Protein AF-0000000076608587 (afdb_homodimer)

Organism: NCBI:txid889453

Sequence (1694 aa):
MKNNAKEYLVEFANSQDDWLKALIYGAIESNGAISSERKNEIFKCLQNSNVIEYSIPNVVDSDNETEIFLSKLIHKKGVNALSENQTIKFNDNVTILHGLNGAGKSGYFKIINEIVGGNQIKEILPNIYKDNPSEIDVEISYRECVNENKISWDGKTRSLEKLNKCKVFDASYLNGLLETRQNDTTLIQPLSLNIFTYLIDLVDKFKNQLITNSDKKRLQKPSIDLTNISERNQNVFLNHNLTESKKIEITKLFDFSNERAKDLDDLNKDLSILKQINIQDRIKLLSDNKNSIEKLKEWLTKNFTTLSDNITEAKKILEDKKEKQLASNKAKEQFEVLKNVPLSNSNEWKEFIIAGQSYSEILTGKESICPYCLQELQSDNSVKILKAYGSFLKDNSERELKKVLLNIQAKLKEIEALSFDYQFSEGTIQILKENTTEDKSIYEIVLDIIKYFKDVKSKIIELIKNEDSHSTISVLDISALTAELNFRVENLQSQIEKYSKEDTEKKEKIKLIEQKLSLLKENKSISLQKNNIEKWFELTSEETALKKKANKINTRQLSSLSKTANDDLLTETLKIKFNEELANIGYPNLDVRIENAGTKKGVSSTKLVLSRNNDIKAILSEGEQKAVALALFVAEVRMQKQTNPIILDDPVSSLDHKIAGKFAERLLNIDNQVVIFNHNRLFLDSFETSKPNHICKTIDTDCNKNHGKHIKVYEVIGQSKHSKGILRNYKGNYSKNHINEAKKLLKQVPFEDNTKVANLLRLCVECVIDEVIFNHQVPTRFSNKNSRIAWAELKNIKNDSVLVDSLERIHGRVSGGEMHNGTERNENPIDIDEFNRMITDIENIVNMKNNAKEYLVEFANSQDDWLKALIYGAIESNGAISSERKNEIFKCLQNSNVIEYSIPNVVDSDNETEIFLSKLIHKKGVNALSENQTIKFNDNVTILHGLNGAGKSGYFKIINEIVGGNQIKEILPNIYKDNPSEIDVEISYRECVNENKISWDGKTRSLEKLNKCKVFDASYLNGLLETRQNDTTLIQPLSLNIFTYLIDLVDKFKNQLITNSDKKRLQKPSIDLTNISERNQNVFLNHNLTESKKIEITKLFDFSNERAKDLDDLNKDLSILKQINIQDRIKLLSDNKNSIEKLKEWLTKNFTTLSDNITEAKKILEDKKEKQLASNKAKEQFEVLKNVPLSNSNEWKEFIIAGQSYSEILTGKESICPYCLQELQSDNSVKILKAYGSFLKDNSERELKKVLLNIQAKLKEIEALSFDYQFSEGTIQILKENTTEDKSIYEIVLDIIKYFKDVKSKIIELIKNEDSHSTISVLDISALTAELNFRVENLQSQIEKYSKEDTEKKEKIKLIEQKLSLLKENKSISLQKNNIEKWFELTSEETALKKKANKINTRQLSSLSKTANDDLLTETLKIKFNEELANIGYPNLDVRIENAGTKKGVSSTKLVLSRNNDIKAILSEGEQKAVALALFVAEVRMQKQTNPIILDDPVSSLDHKIAGKFAERLLNIDNQVVIFNHNRLFLDSFETSKPNHICKTIDTDCNKNHGKHIKVYEVIGQSKHSKGILRNYKGNYSKNHINEAKKLLKQVPFEDNTKVANLLRLCVECVIDEVIFNHQVPTRFSNKNSRIAWAELKNIKNDSVLVDSLERIHGRVSGGEMHNGTERNENPIDIDEFNRMITDIENIVN

Secondary structure (DSSP, 8-state):
--SSHHHHHHHHHTTS-HHHHHHHHHHHHHTS---HHHHHHHHHHHHHT-----PPP----TT----EEEEEEEEEE-STTBPSSEEEE--SSEEEEEE-TTSSHHHHHHHHHHHHT-SS-------TTSSSPPPPEEEEEEEETTEEEEEEE-SS--S-TTGGGSEEE-HHHHHHH-EE-TTS-EE--TTTTHHHHHHHHHHHHHHHHHHHHHHHHHHTPPPPP-TTS-HHHHHHHHHT---HHHHHHHHTTS---HHHHHHHHHHHHHHHHHHH--HHHHHHHHHHHHHHHHHHHHHHHHHHHHHHHHHHHHHHHHHHHHHHHHHHHTTTTS------STTTT-HHHHHHHHHHHHHHTTS-S-TTB-TTT--B---SHHHHTTTTTSGGG--SHHHHHHHHHHHHHHHHHHHHT--------HHHHHHHHTT--SSS-HHHHHHHHHHHHHHHHHHHHHHHHHT-SS---PPP--HHHHHHHHHHHHHHHHHHHHHHHHHHHHHHHHHHHHHHHHHHHHHHHHHHTHHHHHHHHHHHHHHHHHHHHHHH--SHHHHHHHHHHHHHHS-HHHHHHHHHHHHHHT-TT--EEEEEEEEETTEEEEEEEESSS--HHHHS-HHHHHHHHHHHHHHHHHH-SS---EEEESTTTT--HHHHHHHHHHHHHS-S-EEEEE--HHHHHHHHT-SS-EE-S-SSS-----SS-EEEEEEEE--BTTBB-EEEEGGGSSHHHHHHHHHHHHHSSS---HHHHHHHHHHHHHHHIIIIISTT---GGGS-TTS---HHHHHT----HHHHHHHHHHHHHHHHHTSS-SHHHHHS---HHHHHHHHHHHHHHH-/--SSHHHHHHHHHTTS-HHHHHHHHHHHHHTS---HHHHHHHHHHHHHT-----PPP----TT----EEEEEEEEEE-STTBPSSEEEE--SSEEEEEE-TTSSHHHHHHHHHHHHT-SS-------TTSSSPPPPEEEEEEEETTEEEEEEE-SS--S-TTGGG-EEE-HHHHHHHSEE-TTS-EE--TTTTHHHHHHHHHHHHHHHHHHHHHHHHHHTPPPPP-TTS-HHHHHHHHHT---HHHHHHHHTTS---HHHHHHHHHHHHHHHHHHH--HHHHHHHHHHHHHHHHHHHHHHHHHHHHHHHHHHHHHHHHHHHHHHHHHHHTTTT-------STTTT-HHHHHHHHHHHHHHTTS-S-TTB-TTT--B---SHHHHTTTTTSGGG--SHHHHHHHHHHHHHHHHHHHHT--------HHHHHHHHTT--SSS-HHHHHHHHHHHHHHHHHHHHHHHHHT-SS--------HHHHHHHHHHHHHHHHHHHHHHHHHHHHHHHHHHHHHHHHHHHHHHHHHHTHHHHHHHHHHHHHHHHHHHHHHH--SHHHHHHHHHHHHHHS-HHHHHHHHHHHHHHT-TT--EEEEEEEEETTEEEEEEEETTS--HHHHS-HHHHHHHHHHHHHHHHHH-SS---EEEESTTTT--HHHHHHHHHHHHHS-S-EEEEE--HHHHHHHHT-TT-EE-S-SSS-----SS-EEEEEEEE--BTTBB-EEEEGGGSSHHHHHHHHHHHHHSSS---HHHHHHHHHHHHHHHIIIIISTT---GGGS-TTS---HHHHHT----HHHHHHHHHHHHHHHHHTSS-SHHHHHS---HHHHHHHHHHHHHHH-

Radius of gyration: 71.69 Å; Cα contacts (8 Å, |Δi|>4): 2405; chains: 2; bounding box: 78×225×159 Å

InterPro domains:
  IPR027417 P-loop containing nucleoside triphosphate hydrolase [G3DSA:3.40.50.300] (72-352)
  IPR027417 P-loop containing nucleoside triphosphate hydrolase [G3DSA:3.40.50.300] (375-697)
  IPR027417 P-loop containing nucleoside triphosphate hydrolase [SSF52540] (71-685)

Structure (mmCIF, N/CA/C/O backbone):
data_AF-0000000076608587-model_v1
#
loop_
_entity.id
_entity.type
_entity.pdbx_description
1 polymer 'AAA domain-containing protein'
#
loop_
_atom_site.group_PDB
_atom_site.id
_atom_site.type_symbol
_atom_site.label_atom_id
_atom_site.label_alt_id
_atom_site.label_comp_id
_atom_site.label_asym_id
_atom_site.label_entity_id
_atom_site.label_seq_id
_atom_site.pdbx_PDB_ins_code
_atom_site.Cartn_x
_atom_site.Cartn_y
_atom_site.Cartn_z
_atom_site.occupancy
_atom_site.B_iso_or_equiv
_atom_site.auth_seq_id
_atom_site.auth_comp_id
_atom_site.auth_asym_id
_atom_site.auth_atom_id
_atom_site.pdbx_PDB_model_num
ATOM 1 N N . MET A 1 1 ? -30.656 -14.578 7.84 1 61.19 1 MET A N 1
ATOM 2 C CA . MET A 1 1 ? -29.219 -14.461 8.031 1 61.19 1 MET A CA 1
ATOM 3 C C . MET A 1 1 ? -28.5 -14.266 6.695 1 61.19 1 MET A C 1
ATOM 5 O O . MET A 1 1 ? -28.844 -14.922 5.707 1 61.19 1 MET A O 1
ATOM 9 N N . LYS A 1 2 ? -27.656 -13.234 6.586 1 78.38 2 LYS A N 1
ATOM 10 C CA . LYS A 1 2 ? -26.953 -12.898 5.352 1 78.38 2 LYS A CA 1
ATOM 11 C C . LYS A 1 2 ? -25.812 -13.867 5.09 1 78.38 2 LYS A C 1
ATOM 13 O O . LYS A 1 2 ? -25.266 -14.469 6.023 1 78.38 2 LYS A O 1
ATOM 18 N N . ASN A 1 3 ? -25.547 -14.086 3.832 1 76.38 3 ASN A N 1
ATOM 19 C CA . ASN A 1 3 ? -24.609 -15.141 3.459 1 76.38 3 ASN A CA 1
ATOM 20 C C . ASN A 1 3 ? -23.203 -14.586 3.225 1 76.38 3 ASN A C 1
ATOM 22 O O . ASN A 1 3 ? -22.25 -15.352 3.127 1 76.38 3 ASN A O 1
ATOM 26 N N . ASN A 1 4 ? -23.156 -13.211 3.131 1 83.31 4 ASN A N 1
ATOM 27 C CA . ASN A 1 4 ? -21.859 -12.625 2.822 1 83.31 4 ASN A CA 1
ATOM 28 C C . ASN A 1 4 ? -21.734 -11.219 3.41 1 83.31 4 ASN A C 1
ATOM 30 O O . ASN A 1 4 ? -22.734 -10.562 3.68 1 83.31 4 ASN A O 1
ATOM 34 N N . ALA A 1 5 ? -20.516 -10.82 3.695 1 85.94 5 ALA A N 1
ATOM 35 C CA . ALA A 1 5 ? -20.234 -9.508 4.27 1 85.94 5 ALA A CA 1
ATOM 36 C C . ALA A 1 5 ? -20.734 -8.391 3.354 1 85.94 5 ALA A C 1
ATOM 38 O O . ALA A 1 5 ? -21.109 -7.32 3.822 1 85.94 5 ALA A O 1
ATOM 39 N N . LYS A 1 6 ? -20.797 -8.633 2.064 1 87.94 6 LYS A N 1
ATOM 40 C CA . LYS A 1 6 ? -21.203 -7.641 1.078 1 87.94 6 LYS A CA 1
ATOM 41 C C . LYS A 1 6 ? -22.656 -7.227 1.282 1 87.94 6 LYS A C 1
ATOM 43 O O . LYS A 1 6 ? -23 -6.062 1.096 1 87.94 6 LYS A O 1
ATOM 48 N N . GLU A 1 7 ? -23.453 -8.211 1.75 1 87.88 7 GLU A N 1
ATOM 49 C CA . GLU A 1 7 ? -24.859 -7.914 1.986 1 87.88 7 GLU A CA 1
ATOM 50 C C . GLU A 1 7 ? -25.047 -6.988 3.186 1 87.88 7 GLU A C 1
ATOM 52 O O . GLU A 1 7 ? -25.859 -6.074 3.15 1 87.88 7 GLU A O 1
ATOM 57 N N . TYR A 1 8 ? -24.281 -7.227 4.172 1 89.31 8 TYR A N 1
ATOM 58 C CA . TYR A 1 8 ? -24.328 -6.367 5.352 1 89.31 8 TYR A CA 1
ATOM 59 C C . TYR A 1 8 ? -23.922 -4.941 5.004 1 89.31 8 TYR A C 1
ATOM 61 O O . TYR A 1 8 ? -24.547 -3.98 5.461 1 89.31 8 TYR A O 1
ATOM 69 N N . LEU A 1 9 ? -22.953 -4.859 4.172 1 91.38 9 LEU A N 1
ATOM 70 C CA . LEU A 1 9 ? -22.375 -3.562 3.824 1 91.38 9 LEU A CA 1
ATOM 71 C C . LEU A 1 9 ? -23.328 -2.77 2.936 1 91.38 9 LEU A C 1
ATOM 73 O O . LEU A 1 9 ? -23.469 -1.554 3.09 1 91.38 9 LEU A O 1
ATOM 77 N N . VAL A 1 10 ? -23.984 -3.422 2.02 1 90.81 10 VAL A N 1
ATOM 78 C CA . VAL A 1 10 ? -24.906 -2.738 1.121 1 90.81 10 VAL A CA 1
ATOM 79 C C . VAL A 1 10 ? -26.109 -2.221 1.911 1 90.81 10 VAL A C 1
ATOM 81 O O . VAL A 1 10 ? -26.578 -1.108 1.669 1 90.81 10 VAL A O 1
ATOM 84 N N . GLU A 1 11 ? -26.594 -3.023 2.879 1 89.44 11 GLU A N 1
ATOM 85 C CA . GLU A 1 11 ? -27.688 -2.582 3.732 1 89.44 11 GLU A CA 1
ATOM 86 C C . GLU A 1 11 ? -27.281 -1.389 4.59 1 89.44 11 GLU A C 1
ATOM 88 O O . GLU A 1 11 ? -28.062 -0.443 4.758 1 89.44 11 GLU A O 1
ATOM 93 N N . PHE A 1 12 ? -26.141 -1.429 5.023 1 92 12 PHE A N 1
ATOM 94 C CA . PHE A 1 12 ? -25.609 -0.35 5.848 1 92 12 PHE A CA 1
ATOM 95 C C . PHE A 1 12 ? -25.422 0.919 5.027 1 92 12 PHE A C 1
ATOM 97 O O . PHE A 1 12 ? -25.688 2.021 5.508 1 92 12 PHE A O 1
ATOM 104 N N . ALA A 1 13 ? -24.953 0.79 3.814 1 91.94 13 ALA A N 1
ATOM 105 C CA . ALA A 1 13 ? -24.641 1.92 2.943 1 91.94 13 ALA A CA 1
ATOM 106 C C . ALA A 1 13 ? -25.875 2.746 2.646 1 91.94 13 ALA A C 1
ATOM 108 O O . ALA A 1 13 ? -25.797 3.957 2.434 1 91.94 13 ALA A O 1
ATOM 109 N N . ASN A 1 14 ? -27.078 2.186 2.729 1 89.38 14 ASN A N 1
ATOM 110 C CA . ASN A 1 14 ? -28.312 2.854 2.361 1 89.38 14 ASN A CA 1
ATOM 111 C C . ASN A 1 14 ? -28.609 4.043 3.271 1 89.38 14 ASN A C 1
ATOM 113 O O . ASN A 1 14 ? -29.219 5.023 2.844 1 89.38 14 ASN A O 1
ATOM 117 N N . SER A 1 15 ? -28.156 4.035 4.469 1 88.69 15 SER A N 1
ATOM 118 C CA . SER A 1 15 ? -28.484 5.082 5.43 1 88.69 15 SER A CA 1
ATOM 119 C C . SER A 1 15 ? -27.297 6.02 5.645 1 88.69 15 SER A C 1
ATOM 121 O O . SER A 1 15 ? -27.344 6.906 6.496 1 88.69 15 SER A O 1
ATOM 123 N N . GLN A 1 16 ? -26.328 5.832 4.773 1 89.81 16 GLN A N 1
ATOM 124 C CA . GLN A 1 16 ? -25.109 6.609 5.02 1 89.81 16 GLN A CA 1
ATOM 125 C C . GLN A 1 16 ? -24.984 7.746 4.008 1 89.81 16 GLN A C 1
ATOM 127 O O . GLN A 1 16 ? -25.75 7.828 3.053 1 89.81 16 GLN A O 1
ATOM 132 N N . ASP A 1 17 ? -23.984 8.594 4.23 1 89 17 ASP A N 1
ATOM 133 C CA . ASP A 1 17 ? -23.688 9.703 3.334 1 89 17 ASP A CA 1
ATOM 134 C C . ASP A 1 17 ? -23.156 9.211 1.993 1 89 17 ASP A C 1
ATOM 136 O O . ASP A 1 17 ? -22.672 8.086 1.895 1 89 17 ASP A O 1
ATOM 140 N N . ASP A 1 18 ? -23.141 10.016 0.989 1 90 18 ASP A N 1
ATOM 141 C CA . ASP A 1 18 ? -22.797 9.648 -0.381 1 90 18 ASP A CA 1
ATOM 142 C C . ASP A 1 18 ? -21.328 9.234 -0.483 1 90 18 ASP A C 1
ATOM 144 O O . ASP A 1 18 ? -21 8.289 -1.207 1 90 18 ASP A O 1
ATOM 148 N N . TRP A 1 19 ? -20.516 9.945 0.203 1 92 19 TRP A N 1
ATOM 149 C CA . TRP A 1 19 ? -19.109 9.594 0.104 1 92 19 TRP A CA 1
ATOM 150 C C . TRP A 1 19 ? -18.844 8.211 0.689 1 92 19 TRP A C 1
ATOM 152 O O . TRP A 1 19 ? -18.047 7.438 0.146 1 92 19 TRP A O 1
ATOM 162 N N . LEU A 1 20 ? -19.484 7.906 1.723 1 92.81 20 LEU A N 1
ATOM 163 C CA . LEU A 1 20 ? -19.297 6.605 2.354 1 92.81 20 LEU A CA 1
ATOM 164 C C . LEU A 1 20 ? -19.953 5.5 1.523 1 92.81 20 LEU A C 1
ATOM 166 O O . LEU A 1 20 ? -19.422 4.383 1.457 1 92.81 20 LEU A O 1
ATOM 170 N N . LYS A 1 21 ? -21.062 5.809 0.859 1 93 21 LYS A N 1
ATOM 171 C CA . LYS A 1 21 ? -21.672 4.867 -0.079 1 93 21 LYS A CA 1
ATOM 172 C C . LYS A 1 21 ? -20.703 4.52 -1.208 1 93 21 LYS A C 1
ATOM 174 O O . LYS A 1 21 ? -20.5 3.342 -1.516 1 93 21 LYS A O 1
ATOM 179 N N . ALA A 1 22 ? -20.141 5.559 -1.717 1 93.19 22 ALA A N 1
ATOM 180 C CA . ALA A 1 22 ? -19.203 5.367 -2.816 1 93.19 22 ALA A CA 1
ATOM 181 C C . ALA A 1 22 ? -18 4.543 -2.371 1 93.19 22 ALA A C 1
ATOM 183 O O . ALA A 1 22 ? -17.5 3.709 -3.131 1 93.19 22 ALA A O 1
ATOM 184 N N . LEU A 1 23 ? -17.547 4.773 -1.173 1 93.75 23 LEU A N 1
ATOM 185 C CA . LEU A 1 23 ? -16.406 4.051 -0.639 1 93.75 23 LEU A CA 1
ATOM 186 C C . LEU A 1 23 ? -16.734 2.576 -0.436 1 93.75 23 LEU A C 1
ATOM 188 O O . LEU A 1 23 ? -15.945 1.7 -0.786 1 93.75 23 LEU A O 1
ATOM 192 N N . ILE A 1 24 ? -17.875 2.346 0.101 1 94.06 24 ILE A N 1
ATOM 193 C CA . ILE A 1 24 ? -18.312 0.979 0.377 1 94.06 24 ILE A CA 1
ATOM 194 C C . ILE A 1 24 ? -18.5 0.224 -0.936 1 94.06 24 ILE A C 1
ATOM 196 O O . ILE A 1 24 ? -18 -0.889 -1.1 1 94.06 24 ILE A O 1
ATOM 200 N N . TYR A 1 25 ? -19.188 0.827 -1.856 1 92.69 25 TYR A N 1
ATOM 201 C CA . TYR A 1 25 ? -19.438 0.191 -3.145 1 92.69 25 TYR A CA 1
ATOM 202 C C . TYR A 1 25 ? -18.125 -0.046 -3.896 1 92.69 25 TYR A C 1
ATOM 204 O O . TYR A 1 25 ? -17.953 -1.092 -4.523 1 92.69 25 TYR A O 1
ATOM 212 N N . GLY A 1 26 ? -17.266 0.892 -3.805 1 89.38 26 GLY A N 1
ATOM 213 C CA . GLY A 1 26 ? -15.961 0.713 -4.418 1 89.38 26 GLY A CA 1
ATOM 214 C C . GLY A 1 26 ? -15.164 -0.424 -3.803 1 89.38 26 GLY A C 1
ATOM 215 O O . GLY A 1 26 ? -14.484 -1.166 -4.516 1 89.38 26 GLY A O 1
ATOM 216 N N . ALA A 1 27 ? -15.227 -0.557 -2.527 1 89.88 27 ALA A N 1
ATOM 217 C CA . ALA A 1 27 ? -14.516 -1.625 -1.83 1 89.88 27 ALA A CA 1
ATOM 218 C C . ALA A 1 27 ? -15.086 -2.992 -2.193 1 89.88 27 ALA A C 1
ATOM 220 O O . ALA A 1 27 ? -14.344 -3.967 -2.332 1 89.88 27 ALA A O 1
ATOM 221 N N . ILE A 1 28 ? -16.359 -3.031 -2.373 1 88.44 28 ILE A N 1
ATOM 222 C CA . ILE A 1 28 ? -17.031 -4.277 -2.732 1 88.44 28 ILE A CA 1
ATOM 223 C C . ILE A 1 28 ? -16.641 -4.684 -4.148 1 88.44 28 ILE A C 1
ATOM 225 O O . ILE A 1 28 ? -16.281 -5.836 -4.391 1 88.44 28 ILE A O 1
ATOM 229 N N . GLU A 1 29 ? -16.641 -3.764 -5.023 1 85.19 29 GLU A N 1
ATOM 230 C CA . GLU A 1 29 ? -16.375 -4.043 -6.434 1 85.19 29 GLU A CA 1
ATOM 231 C C . GLU A 1 29 ? -14.898 -4.402 -6.656 1 85.19 29 GLU A C 1
ATOM 233 O O . GLU A 1 29 ? -14.578 -5.18 -7.555 1 85.19 29 GLU A O 1
ATOM 238 N N . SER A 1 30 ? -14.094 -3.902 -5.867 1 81.56 30 SER A N 1
ATOM 239 C CA . SER A 1 30 ? -12.664 -4.145 -6.031 1 81.56 30 SER A CA 1
ATOM 240 C C . SER A 1 30 ? -12.164 -5.191 -5.043 1 81.56 30 SER A C 1
ATOM 242 O O . SER A 1 30 ? -10.984 -5.562 -5.066 1 81.56 30 SER A O 1
ATOM 244 N N . ASN A 1 31 ? -13.047 -5.66 -4.234 1 80.12 31 ASN A N 1
ATOM 245 C CA . ASN A 1 31 ? -12.672 -6.594 -3.178 1 80.12 31 ASN A CA 1
ATOM 246 C C . ASN A 1 31 ? -11.547 -6.031 -2.312 1 80.12 31 ASN A C 1
ATOM 248 O O . ASN A 1 31 ? -10.547 -6.715 -2.061 1 80.12 31 ASN A O 1
ATOM 252 N N . GLY A 1 32 ? -11.688 -4.785 -2.006 1 76.19 32 GLY A N 1
ATOM 253 C CA . GLY A 1 32 ? -10.742 -4.156 -1.096 1 76.19 32 GLY A CA 1
ATOM 254 C C . GLY A 1 32 ? -9.5 -3.635 -1.79 1 76.19 32 GLY A C 1
ATOM 255 O O . GLY A 1 32 ? -8.398 -3.697 -1.238 1 76.19 32 GLY A O 1
ATOM 256 N N . ALA A 1 33 ? -9.484 -3.314 -2.99 1 79.25 33 ALA A N 1
ATOM 257 C CA . ALA A 1 33 ? -8.359 -2.764 -3.73 1 79.25 33 ALA A CA 1
ATOM 258 C C . ALA A 1 33 ? -8.789 -1.595 -4.609 1 79.25 33 ALA A C 1
ATOM 260 O O . ALA A 1 33 ? -8.609 -1.626 -5.828 1 79.25 33 ALA A O 1
ATOM 261 N N . ILE A 1 34 ? -9.203 -0.563 -3.893 1 87.12 34 ILE A N 1
ATOM 262 C CA . ILE A 1 34 ? -9.656 0.615 -4.625 1 87.12 34 ILE A CA 1
ATOM 263 C C . ILE A 1 34 ? -8.453 1.347 -5.219 1 87.12 34 ILE A C 1
ATOM 265 O O . ILE A 1 34 ? -7.41 1.455 -4.574 1 87.12 34 ILE A O 1
ATOM 269 N N . SER A 1 35 ? -8.57 1.793 -6.387 1 82.12 35 SER A N 1
ATOM 270 C CA . SER A 1 35 ? -7.504 2.535 -7.051 1 82.12 35 SER A CA 1
ATOM 271 C C . SER A 1 35 ? -7.238 3.865 -6.352 1 82.12 35 SER A C 1
ATOM 273 O O . SER A 1 35 ? -8.117 4.402 -5.676 1 82.12 35 SER A O 1
ATOM 275 N N . SER A 1 36 ? -6.043 4.375 -6.441 1 81.62 36 SER A N 1
ATOM 276 C CA . SER A 1 36 ? -5.664 5.633 -5.812 1 81.62 36 SER A CA 1
ATOM 277 C C . SER A 1 36 ? -6.461 6.801 -6.383 1 81.62 36 SER A C 1
ATOM 279 O O . SER A 1 36 ? -6.832 7.723 -5.652 1 81.62 36 SER A O 1
ATOM 281 N N . GLU A 1 37 ? -6.684 6.734 -7.605 1 81.88 37 GLU A N 1
ATOM 282 C CA . GLU A 1 37 ? -7.449 7.793 -8.25 1 81.88 37 GLU A CA 1
ATOM 283 C C . GLU A 1 37 ? -8.867 7.863 -7.699 1 81.88 37 GLU A C 1
ATOM 285 O O . GLU A 1 37 ? -9.375 8.945 -7.406 1 81.88 37 GLU A O 1
ATOM 290 N N . ARG A 1 38 ? -9.43 6.691 -7.57 1 88.75 38 ARG A N 1
ATOM 291 C CA . ARG A 1 38 ? -10.797 6.645 -7.055 1 88.75 38 ARG A CA 1
ATOM 292 C C . ARG A 1 38 ? -10.836 7.059 -5.586 1 88.75 38 ARG A C 1
ATOM 294 O O . ARG A 1 38 ? -11.781 7.719 -5.152 1 88.75 38 ARG A O 1
ATOM 301 N N . LYS A 1 39 ? -9.859 6.734 -4.895 1 91.5 39 LYS A N 1
ATOM 302 C CA . LYS A 1 39 ? -9.773 7.16 -3.498 1 91.5 39 LYS A CA 1
ATOM 303 C C . LYS A 1 39 ? -9.734 8.68 -3.389 1 91.5 39 LYS A C 1
ATOM 305 O O . LYS A 1 39 ? -10.422 9.266 -2.555 1 91.5 39 LYS A O 1
ATOM 310 N N . ASN A 1 40 ? -8.953 9.289 -4.211 1 90.56 40 ASN A N 1
ATOM 311 C CA . ASN A 1 40 ? -8.828 10.742 -4.211 1 90.56 40 ASN A CA 1
ATOM 312 C C . ASN A 1 40 ? -10.133 11.414 -4.613 1 90.56 40 ASN A C 1
ATOM 314 O O . ASN A 1 40 ? -10.484 12.469 -4.07 1 90.56 40 ASN A O 1
ATOM 318 N N . GLU A 1 41 ? -10.773 10.812 -5.5 1 92.06 41 GLU A N 1
ATOM 319 C CA . GLU A 1 41 ? -12.062 11.344 -5.93 1 92.06 41 GLU A CA 1
ATOM 320 C C . GLU A 1 41 ? -13.078 11.312 -4.789 1 92.06 41 GLU A C 1
ATOM 322 O O . GLU A 1 41 ? -13.812 12.281 -4.582 1 92.06 41 GLU A O 1
ATOM 327 N N . ILE A 1 42 ? -13.125 10.234 -4.141 1 94.25 42 ILE A N 1
ATOM 328 C CA . ILE A 1 42 ? -14.062 10.086 -3.037 1 94.25 42 ILE A CA 1
ATOM 329 C C . ILE A 1 42 ? -13.719 11.07 -1.925 1 94.25 42 ILE A C 1
ATOM 331 O O . ILE A 1 42 ? -14.609 11.672 -1.321 1 94.25 42 ILE A O 1
ATOM 335 N N . PHE A 1 43 ? -12.461 11.305 -1.695 1 94.19 43 PHE A N 1
ATOM 336 C CA . PHE A 1 43 ? -12.031 12.227 -0.655 1 94.19 43 PHE A CA 1
ATOM 337 C C . PHE A 1 43 ? -12.43 13.656 -1.011 1 94.19 43 PHE A C 1
ATOM 339 O O . PHE A 1 43 ? -12.852 14.43 -0.144 1 94.19 43 PHE A O 1
ATOM 346 N N . LYS A 1 44 ? -12.188 13.969 -2.227 1 92.12 44 LYS A N 1
ATOM 347 C CA . LYS A 1 44 ? -12.578 15.305 -2.678 1 92.12 44 LYS A CA 1
ATOM 348 C C . LYS A 1 44 ? -14.078 15.523 -2.502 1 92.12 44 LYS A C 1
ATOM 350 O O . LYS A 1 44 ? -14.508 16.641 -2.174 1 92.12 44 LYS A O 1
ATOM 355 N N . CYS A 1 45 ? -14.812 14.516 -2.717 1 92.31 45 CYS A N 1
ATOM 356 C CA . CYS A 1 45 ? -16.25 14.602 -2.516 1 92.31 45 CYS A CA 1
ATOM 357 C C . CYS A 1 45 ? -16.594 14.797 -1.042 1 92.31 45 CYS A C 1
ATOM 359 O O . CYS A 1 45 ? -17.484 15.57 -0.702 1 92.31 45 CYS A O 1
ATOM 361 N N . LEU A 1 46 ? -15.93 14.109 -0.189 1 92.56 46 LEU A N 1
ATOM 362 C CA . LEU A 1 46 ? -16.109 14.258 1.25 1 92.56 46 LEU A CA 1
ATOM 363 C C . LEU A 1 46 ? -15.75 15.664 1.703 1 92.56 46 LEU A C 1
ATOM 365 O O . LEU A 1 46 ? -16.484 16.281 2.488 1 92.56 46 LEU A O 1
ATOM 369 N N . GLN A 1 47 ? -14.656 16.109 1.123 1 91.94 47 GLN A N 1
ATOM 370 C CA . GLN A 1 47 ? -14.148 17.422 1.533 1 91.94 47 GLN A CA 1
ATOM 371 C C . GLN A 1 47 ? -15.047 18.547 1.03 1 91.94 47 GLN A C 1
ATOM 373 O O . GLN A 1 47 ? -15.344 19.484 1.771 1 91.94 47 GLN A O 1
ATOM 378 N N . ASN A 1 48 ? -15.484 18.484 -0.209 1 89.88 48 ASN A N 1
ATOM 379 C CA . ASN A 1 48 ? -16.219 19.578 -0.838 1 89.88 48 ASN A CA 1
ATOM 380 C C . ASN A 1 48 ? -17.719 19.312 -0.85 1 89.88 48 ASN A C 1
ATOM 382 O O . ASN A 1 48 ? -18.5 20.172 -1.237 1 89.88 48 ASN A O 1
ATOM 386 N N . SER A 1 49 ? -18.172 18.172 -0.356 1 83.06 49 SER A N 1
ATOM 387 C CA . SER A 1 49 ? -19.578 17.781 -0.332 1 83.06 49 SER A CA 1
ATOM 388 C C . SER A 1 49 ? -20.188 17.781 -1.736 1 83.06 49 SER A C 1
ATOM 390 O O . SER A 1 49 ? -21.281 18.281 -1.951 1 83.06 49 SER A O 1
ATOM 392 N N . ASN A 1 50 ? -19.312 17.406 -2.646 1 84.31 50 ASN A N 1
ATOM 393 C CA . ASN A 1 50 ? -19.781 17.266 -4.023 1 84.31 50 ASN A CA 1
ATOM 394 C C . ASN A 1 50 ? -20.484 15.93 -4.246 1 84.31 50 ASN A C 1
ATOM 396 O O . ASN A 1 50 ? -20.391 15.031 -3.408 1 84.31 50 ASN A O 1
ATOM 400 N N . VAL A 1 51 ? -21.25 15.992 -5.312 1 84.06 51 VAL A N 1
ATOM 401 C CA . VAL A 1 51 ? -21.953 14.766 -5.668 1 84.06 51 VAL A CA 1
ATOM 402 C C . VAL A 1 51 ? -21 13.805 -6.371 1 84.06 51 VAL A C 1
ATOM 404 O O . VAL A 1 51 ? -20.172 14.227 -7.184 1 84.06 51 VAL A O 1
ATOM 407 N N . ILE A 1 52 ? -20.984 12.594 -5.871 1 87.81 52 ILE A N 1
ATOM 408 C CA . ILE A 1 52 ? -20.125 11.586 -6.484 1 87.81 52 ILE A CA 1
ATOM 409 C C . ILE A 1 52 ? -20.984 10.5 -7.129 1 87.81 52 ILE A C 1
ATOM 411 O O . ILE A 1 52 ? -22.031 10.125 -6.59 1 87.81 52 ILE A O 1
ATOM 415 N N . GLU A 1 53 ? -20.547 10.172 -8.258 1 85.19 53 GLU A N 1
ATOM 416 C CA . GLU A 1 53 ? -21.219 9.078 -8.953 1 85.19 53 GLU A CA 1
ATOM 417 C C . GLU A 1 53 ? -20.75 7.723 -8.453 1 85.19 53 GLU A C 1
ATOM 419 O O . GLU A 1 53 ? -19.562 7.543 -8.156 1 85.19 53 GLU A O 1
ATOM 424 N N . TYR A 1 54 ? -21.703 6.922 -8.094 1 84.31 54 TYR A N 1
ATOM 425 C CA . TYR A 1 54 ? -21.359 5.555 -7.723 1 84.31 54 TYR A CA 1
ATOM 426 C C . TYR A 1 54 ? -22.359 4.562 -8.312 1 84.31 54 TYR A C 1
ATOM 428 O O . TYR A 1 54 ? -23.5 4.93 -8.617 1 84.31 54 TYR A O 1
ATOM 436 N N . SER A 1 55 ? -21.906 3.373 -8.625 1 82.06 55 SER A N 1
ATOM 437 C CA . SER A 1 55 ? -22.766 2.273 -9.047 1 82.06 55 SER A CA 1
ATOM 438 C C . SER A 1 55 ? -23.047 1.321 -7.895 1 82.06 55 SER A C 1
ATOM 440 O O . SER A 1 55 ? -22.141 0.94 -7.152 1 82.06 55 SER A O 1
ATOM 442 N N . ILE A 1 56 ? -24.312 1.063 -7.703 1 82.81 56 ILE A N 1
ATOM 443 C CA . ILE A 1 56 ? -24.719 0.158 -6.633 1 82.81 56 ILE A CA 1
ATOM 444 C C . ILE A 1 56 ? -24.406 -1.283 -7.031 1 82.81 56 ILE A C 1
ATOM 446 O O . ILE A 1 56 ? -24.891 -1.765 -8.062 1 82.81 56 ILE A O 1
ATOM 450 N N . PRO A 1 57 ? -23.547 -1.872 -6.215 1 83.88 57 PRO A N 1
ATOM 451 C CA . PRO A 1 57 ? -23.25 -3.27 -6.539 1 83.88 57 PRO A CA 1
ATOM 452 C C . PRO A 1 57 ? -24.453 -4.184 -6.359 1 83.88 57 PRO A C 1
ATOM 454 O O . PRO A 1 57 ? -25.25 -3.99 -5.434 1 83.88 57 PRO A O 1
ATOM 457 N N . ASN A 1 58 ? -24.656 -5.012 -7.312 1 79.06 58 ASN A N 1
ATOM 458 C CA . ASN A 1 58 ? -25.719 -6 -7.211 1 79.06 58 ASN A CA 1
ATOM 459 C C . ASN A 1 58 ? -25.281 -7.219 -6.402 1 79.06 58 ASN A C 1
ATOM 461 O O . ASN A 1 58 ? -24.469 -8.016 -6.863 1 79.06 58 ASN A O 1
ATOM 465 N N . VAL A 1 59 ? -25.688 -7.246 -5.172 1 77.31 59 VAL A N 1
ATOM 466 C CA . VAL A 1 59 ? -25.281 -8.336 -4.293 1 77.31 59 VAL A CA 1
ATOM 467 C C . VAL A 1 59 ? -26.406 -9.383 -4.215 1 77.31 59 VAL A C 1
ATOM 469 O O . VAL A 1 59 ? -27.578 -9.055 -4.414 1 77.31 59 VAL A O 1
ATOM 472 N N . VAL A 1 60 ? -26 -10.633 -4.027 1 65.06 60 VAL A N 1
ATOM 473 C CA . VAL A 1 60 ? -26.875 -11.797 -4.082 1 65.06 60 VAL A CA 1
ATOM 474 C C . VAL A 1 60 ? -28 -11.641 -3.062 1 65.06 60 VAL A C 1
ATOM 476 O O . VAL A 1 60 ? -27.781 -11.195 -1.936 1 65.06 60 VAL A O 1
ATOM 479 N N . ASP A 1 61 ? -29.297 -11.742 -3.604 1 58.47 61 ASP A N 1
ATOM 480 C CA . ASP A 1 61 ? -30.438 -11.805 -2.705 1 58.47 61 ASP A CA 1
ATOM 481 C C . ASP A 1 61 ? -30.641 -13.219 -2.17 1 58.47 61 ASP A C 1
ATOM 483 O O . ASP A 1 61 ? -31.078 -14.109 -2.904 1 58.47 61 ASP A O 1
ATOM 487 N N . SER A 1 62 ? -30.047 -13.547 -0.933 1 58.62 62 SER A N 1
ATOM 488 C CA . SER A 1 62 ? -30.016 -14.859 -0.302 1 58.62 62 SER A CA 1
ATOM 489 C C . SER A 1 62 ? -31.422 -15.469 -0.224 1 58.62 62 SER A C 1
ATOM 491 O O . SER A 1 62 ? -31.562 -16.688 -0.096 1 58.62 62 SER A O 1
ATOM 493 N N . ASP A 1 63 ? -32.5 -14.617 -0.343 1 55.81 63 ASP A N 1
ATOM 494 C CA . ASP A 1 63 ? -33.844 -15.141 -0.089 1 55.81 63 ASP A CA 1
ATOM 495 C C . ASP A 1 63 ? -34.406 -15.852 -1.322 1 55.81 63 ASP A C 1
ATOM 497 O O . ASP A 1 63 ? -35.438 -16.5 -1.254 1 55.81 63 ASP A O 1
ATOM 501 N N . ASN A 1 64 ? -33.781 -15.609 -2.449 1 59.06 64 ASN A N 1
ATOM 502 C CA . ASN A 1 64 ? -34.406 -16.219 -3.625 1 59.06 64 ASN A CA 1
ATOM 503 C C . ASN A 1 64 ? -33.906 -17.656 -3.818 1 59.06 64 ASN A C 1
ATOM 505 O O . ASN A 1 64 ? -32.688 -17.891 -3.941 1 59.06 64 ASN A O 1
ATOM 509 N N . GLU A 1 65 ? -34.781 -18.625 -3.531 1 63.06 65 GLU A N 1
ATOM 510 C CA . GLU A 1 65 ? -34.594 -20.047 -3.312 1 63.06 65 GLU A CA 1
ATOM 511 C C . GLU A 1 65 ? -34.406 -20.797 -4.633 1 63.06 65 GLU A C 1
ATOM 513 O O . GLU A 1 65 ? -34.281 -22.016 -4.652 1 63.06 65 GLU A O 1
ATOM 518 N N . THR A 1 66 ? -34.219 -20.078 -5.836 1 77.88 66 THR A N 1
ATOM 519 C CA . THR A 1 66 ? -34.219 -20.922 -7.023 1 77.88 66 THR A CA 1
ATOM 520 C C . THR A 1 66 ? -32.781 -21.172 -7.496 1 77.88 66 THR A C 1
ATOM 522 O O . THR A 1 66 ? -31.938 -20.281 -7.422 1 77.88 66 THR A O 1
ATOM 525 N N . GLU A 1 67 ? -32.531 -22.406 -7.883 1 86.88 67 GLU A N 1
ATOM 526 C CA . GLU A 1 67 ? -31.234 -22.812 -8.438 1 86.88 67 GLU A CA 1
ATOM 527 C C . GLU A 1 67 ? -31.125 -22.438 -9.906 1 86.88 67 GLU A C 1
ATOM 529 O O . GLU A 1 67 ? -32.125 -22.438 -10.641 1 86.88 67 GLU A O 1
ATOM 534 N N . ILE A 1 68 ? -30 -22.016 -10.32 1 90.31 68 ILE A N 1
ATOM 535 C CA . ILE A 1 68 ? -29.797 -21.641 -11.719 1 90.31 68 ILE A CA 1
ATOM 536 C C . ILE A 1 68 ? -28.703 -22.516 -12.336 1 90.31 68 ILE A C 1
ATOM 538 O O . ILE A 1 68 ? -27.875 -23.078 -11.617 1 90.31 68 ILE A O 1
ATOM 542 N N . PHE A 1 69 ? -28.703 -22.703 -13.672 1 94.5 69 PHE A N 1
ATOM 543 C CA . PHE A 1 69 ? -27.703 -23.406 -14.453 1 94.5 69 PHE A CA 1
ATOM 544 C C . PHE A 1 69 ? -27.297 -22.594 -15.68 1 94.5 69 PHE A C 1
ATOM 546 O O . PHE A 1 69 ? -28.156 -22.031 -16.359 1 94.5 69 PHE A O 1
ATOM 553 N N . LEU A 1 70 ? -26.094 -22.422 -15.883 1 95.94 70 LEU A N 1
ATOM 554 C CA . LEU A 1 70 ? -25.641 -21.781 -17.109 1 95.94 70 LEU A CA 1
ATOM 555 C C . LEU A 1 70 ? -25.828 -22.719 -18.312 1 95.94 70 LEU A C 1
ATOM 557 O O . LEU A 1 70 ? -25.5 -23.906 -18.234 1 95.94 70 LEU A O 1
ATOM 561 N N . SER A 1 71 ? -26.359 -22.203 -19.359 1 95.31 71 SER A N 1
ATOM 562 C CA . SER A 1 71 ? -26.656 -23.047 -20.516 1 95.31 71 SER A CA 1
ATOM 563 C C . SER A 1 71 ? -25.688 -22.781 -21.672 1 95.31 71 SER A C 1
ATOM 565 O O . SER A 1 71 ? -25.094 -23.703 -22.219 1 95.31 71 SER A O 1
ATOM 567 N N . LYS A 1 72 ? -25.641 -21.5 -21.984 1 95.75 72 LYS A N 1
ATOM 568 C CA . LYS A 1 72 ? -24.875 -21.172 -23.188 1 95.75 72 LYS A CA 1
ATOM 569 C C . LYS A 1 72 ? -24.312 -19.75 -23.094 1 95.75 72 LYS A C 1
ATOM 571 O O . LYS A 1 72 ? -24.953 -18.859 -22.547 1 95.75 72 LYS A O 1
ATOM 576 N N . LEU A 1 73 ? -23.062 -19.578 -23.578 1 97.31 73 LEU A N 1
ATOM 577 C CA . LEU A 1 73 ? -22.438 -18.266 -23.719 1 97.31 73 LEU A CA 1
ATOM 578 C C . LEU A 1 73 ? -21.969 -18.047 -25.156 1 97.31 73 LEU A C 1
ATOM 580 O O . LEU A 1 73 ? -21.203 -18.859 -25.688 1 97.31 73 LEU A O 1
ATOM 584 N N . ILE A 1 74 ? -22.438 -17.016 -25.812 1 96.88 74 ILE A N 1
ATOM 585 C CA . ILE A 1 74 ? -22.062 -16.688 -27.188 1 96.88 74 ILE A CA 1
ATOM 586 C C . ILE A 1 74 ? -21.312 -15.367 -27.203 1 96.88 74 ILE A C 1
ATOM 588 O O . ILE A 1 74 ? -21.859 -14.32 -26.875 1 96.88 74 ILE A O 1
ATOM 592 N N . HIS A 1 75 ? -20.078 -15.469 -27.531 1 96.31 75 HIS A N 1
ATOM 593 C CA . HIS A 1 75 ? -19.312 -14.258 -27.781 1 96.31 75 HIS A CA 1
ATOM 594 C C . HIS A 1 75 ? -19.406 -13.836 -29.25 1 96.31 75 HIS A C 1
ATOM 596 O O . HIS A 1 75 ? -18.75 -14.422 -30.109 1 96.31 75 HIS A O 1
ATOM 602 N N . LYS A 1 76 ? -20.125 -12.852 -29.484 1 95 76 LYS A N 1
ATOM 603 C CA . LYS A 1 76 ? -20.281 -12.359 -30.844 1 95 76 LYS A CA 1
ATOM 604 C C . LYS A 1 76 ? -19.078 -11.508 -31.266 1 95 76 LYS A C 1
ATOM 606 O O . LYS A 1 76 ? -18.453 -11.773 -32.281 1 95 76 LYS A O 1
ATOM 611 N N . LYS A 1 77 ? -18.812 -10.453 -30.453 1 92.69 77 LYS A N 1
ATOM 612 C CA . LYS A 1 77 ? -17.656 -9.617 -30.766 1 92.69 77 LYS A CA 1
ATOM 613 C C . LYS A 1 77 ? -17.312 -8.695 -29.594 1 92.69 77 LYS A C 1
ATOM 615 O O . LYS A 1 77 ? -18.109 -8.562 -28.656 1 92.69 77 LYS A O 1
ATOM 620 N N . GLY A 1 78 ? -16.062 -8.258 -29.641 1 92.88 78 GLY A N 1
ATOM 621 C CA . GLY A 1 78 ? -15.766 -7.051 -28.875 1 92.88 78 GLY A CA 1
ATOM 622 C C . GLY A 1 78 ? -14.93 -7.312 -27.641 1 92.88 78 GLY A C 1
ATOM 623 O O . GLY A 1 78 ? -14.508 -6.375 -26.953 1 92.88 78 GLY A O 1
ATOM 624 N N . VAL A 1 79 ? -14.656 -8.547 -27.234 1 93.19 79 VAL A N 1
ATOM 625 C CA . VAL A 1 79 ? -13.945 -8.797 -25.984 1 93.19 79 VAL A CA 1
ATOM 626 C C . VAL A 1 79 ? -12.5 -9.18 -26.281 1 93.19 79 VAL A C 1
ATOM 628 O O . VAL A 1 79 ? -12.234 -10.242 -26.859 1 93.19 79 VAL A O 1
ATOM 631 N N . ASN A 1 80 ? -11.578 -8.344 -25.812 1 90.5 80 ASN A N 1
ATOM 632 C CA . ASN A 1 80 ? -10.148 -8.586 -25.969 1 90.5 80 ASN A CA 1
ATOM 633 C C . ASN A 1 80 ? -9.812 -9.031 -27.391 1 90.5 80 ASN A C 1
ATOM 635 O O . ASN A 1 80 ? -10.258 -8.414 -28.359 1 90.5 80 ASN A O 1
ATOM 639 N N . ALA A 1 81 ? -8.93 -10.008 -27.531 1 87.19 81 ALA A N 1
ATOM 640 C CA . ALA A 1 81 ? -8.539 -10.508 -28.844 1 87.19 81 ALA A CA 1
ATOM 641 C C . ALA A 1 81 ? -9.281 -11.797 -29.188 1 87.19 81 ALA A C 1
ATOM 643 O O . ALA A 1 81 ? -8.836 -12.578 -30.031 1 87.19 81 ALA A O 1
ATOM 644 N N . LEU A 1 82 ? -10.445 -12.039 -28.484 1 92.88 82 LEU A N 1
ATOM 645 C CA . LEU A 1 82 ? -11.234 -13.242 -28.75 1 92.88 82 LEU A CA 1
ATOM 646 C C . LEU A 1 82 ? -11.781 -13.242 -30.172 1 92.88 82 LEU A C 1
ATOM 648 O O . LEU A 1 82 ? -12.203 -12.195 -30.672 1 92.88 82 LEU A O 1
ATOM 652 N N . SER A 1 83 ? -11.703 -14.383 -30.766 1 91.12 83 SER A N 1
ATOM 653 C CA . SER A 1 83 ? -12.305 -14.523 -32.094 1 91.12 83 SER A CA 1
ATOM 654 C C . SER A 1 83 ? -13.82 -14.336 -32.031 1 91.12 83 SER A C 1
ATOM 656 O O . SER A 1 83 ? -14.445 -14.641 -31 1 91.12 83 SER A O 1
ATOM 658 N N . GLU A 1 84 ? -14.375 -13.922 -33.125 1 91.12 84 GLU A N 1
ATOM 659 C CA . GLU A 1 84 ? -15.797 -13.586 -33.188 1 91.12 84 GLU A CA 1
ATOM 660 C C . GLU A 1 84 ? -16.656 -14.836 -33.344 1 91.12 84 GLU A C 1
ATOM 662 O O . GLU A 1 84 ? -16.188 -15.859 -33.844 1 91.12 84 GLU A O 1
ATOM 667 N N . ASN A 1 85 ? -17.859 -14.781 -32.781 1 93.31 85 ASN A N 1
ATOM 668 C CA . ASN A 1 85 ? -18.922 -15.766 -32.938 1 93.31 85 ASN A CA 1
ATOM 669 C C . ASN A 1 85 ? -18.516 -17.141 -32.438 1 93.31 85 ASN A C 1
ATOM 671 O O . ASN A 1 85 ? -18.625 -18.141 -33.125 1 93.31 85 ASN A O 1
ATOM 675 N N . GLN A 1 86 ? -17.938 -17.125 -31.234 1 93.62 86 GLN A N 1
ATOM 676 C CA . GLN A 1 86 ? -17.609 -18.344 -30.531 1 93.62 86 GLN A CA 1
ATOM 677 C C . GLN A 1 86 ? -18.688 -18.688 -29.5 1 93.62 86 GLN A C 1
ATOM 679 O O . GLN A 1 86 ? -19.234 -17.797 -28.859 1 93.62 86 GLN A O 1
ATOM 684 N N . THR A 1 87 ? -19.031 -19.922 -29.375 1 95.56 87 THR A N 1
ATOM 685 C CA . THR A 1 87 ? -20.125 -20.344 -28.5 1 95.56 87 THR A CA 1
ATOM 686 C C . THR A 1 87 ? -19.641 -21.391 -27.516 1 95.56 87 THR A C 1
ATOM 688 O O . THR A 1 87 ? -18.969 -22.359 -27.891 1 95.56 87 THR A O 1
ATOM 691 N N . ILE A 1 88 ? -19.891 -21.234 -26.281 1 96.38 88 ILE A N 1
ATOM 692 C CA . ILE A 1 88 ? -19.672 -22.234 -25.234 1 96.38 88 ILE A CA 1
ATOM 693 C C . ILE A 1 88 ? -21.016 -22.797 -24.766 1 96.38 88 ILE A C 1
ATOM 695 O O . ILE A 1 88 ? -21.875 -22.062 -24.281 1 96.38 88 ILE A O 1
ATOM 699 N N . LYS A 1 89 ? -21.281 -24.031 -24.969 1 95.69 89 LYS A N 1
ATOM 700 C CA . LYS A 1 89 ? -22.422 -24.734 -24.391 1 95.69 89 LYS A CA 1
ATOM 701 C C . LYS A 1 89 ? -22.047 -25.438 -23.094 1 95.69 89 LYS A C 1
ATOM 703 O O . LYS A 1 89 ? -21.328 -26.438 -23.109 1 95.69 89 LYS A O 1
ATOM 708 N N . PHE A 1 90 ? -22.562 -24.938 -22.031 1 95.75 90 PHE A N 1
ATOM 709 C CA . PHE A 1 90 ? -22.188 -25.469 -20.719 1 95.75 90 PHE A CA 1
ATOM 710 C C . PHE A 1 90 ? -22.906 -26.781 -20.453 1 95.75 90 PHE A C 1
ATOM 712 O O . PHE A 1 90 ? -24.062 -26.969 -20.859 1 95.75 90 PHE A O 1
ATOM 719 N N . ASN A 1 91 ? -22.188 -27.641 -19.766 1 93.56 91 ASN A N 1
ATOM 720 C CA . ASN A 1 91 ? -22.797 -28.859 -19.25 1 93.56 91 ASN A CA 1
ATOM 721 C C . ASN A 1 91 ? -23.375 -28.656 -17.859 1 93.56 91 ASN A C 1
ATOM 723 O O . ASN A 1 91 ? -22.922 -27.781 -17.109 1 93.56 91 ASN A O 1
ATOM 727 N N . ASP A 1 92 ? -24.359 -29.453 -17.5 1 91.81 92 ASP A N 1
ATOM 728 C CA . ASP A 1 92 ? -25 -29.297 -16.203 1 91.81 92 ASP A CA 1
ATOM 729 C C . ASP A 1 92 ? -24.062 -29.75 -15.078 1 91.81 92 ASP A C 1
ATOM 731 O O . ASP A 1 92 ? -24.25 -29.375 -13.922 1 91.81 92 ASP A O 1
ATOM 735 N N . ASN A 1 93 ? -23.094 -30.578 -15.438 1 94.69 93 ASN A N 1
ATOM 736 C CA . ASN A 1 93 ? -22.156 -31.062 -14.438 1 94.69 93 ASN A CA 1
ATOM 737 C C . ASN A 1 93 ? -20.844 -30.266 -14.477 1 94.69 93 ASN A C 1
ATOM 739 O O . ASN A 1 93 ? -20.672 -29.312 -13.711 1 94.69 93 ASN A O 1
ATOM 743 N N . VAL A 1 94 ? -19.984 -30.547 -15.461 1 96.19 94 VAL A N 1
ATOM 744 C CA . VAL A 1 94 ? -18.688 -29.906 -15.484 1 96.19 94 VAL A CA 1
ATOM 745 C C . VAL A 1 94 ? -18.344 -29.484 -16.906 1 96.19 94 VAL A C 1
ATOM 747 O O . VAL A 1 94 ? -18.547 -30.234 -17.859 1 96.19 94 VAL A O 1
ATOM 750 N N . THR A 1 95 ? -17.953 -28.25 -17.125 1 97.25 95 THR A N 1
ATOM 751 C CA . THR A 1 95 ? -17.391 -27.734 -18.375 1 97.25 95 THR A CA 1
ATOM 752 C C . THR A 1 95 ? -15.969 -27.219 -18.141 1 97.25 95 THR A C 1
ATOM 754 O O . THR A 1 95 ? -15.742 -26.391 -17.266 1 97.25 95 THR A O 1
ATOM 757 N N . ILE A 1 96 ? -15.008 -27.719 -18.891 1 97 96 ILE A N 1
ATOM 758 C CA . ILE A 1 96 ? -13.617 -27.297 -18.75 1 97 96 ILE A CA 1
ATOM 759 C C . ILE A 1 96 ? -13.148 -26.625 -20.047 1 97 96 ILE A C 1
ATOM 761 O O . ILE A 1 96 ? -13.32 -27.172 -21.141 1 97 96 ILE A O 1
ATOM 765 N N . LEU A 1 97 ? -12.758 -25.406 -19.953 1 96.56 97 LEU A N 1
ATOM 766 C CA . LEU A 1 97 ? -12.055 -24.719 -21.031 1 96.56 97 LEU A CA 1
ATOM 767 C C . LEU A 1 97 ? -10.547 -24.812 -20.844 1 96.56 97 LEU A C 1
ATOM 769 O O . LEU A 1 97 ? -9.969 -24.062 -20.062 1 96.56 97 LEU A O 1
ATOM 773 N N . HIS A 1 98 ? -9.922 -25.719 -21.609 1 93.06 98 HIS A N 1
ATOM 774 C CA . HIS A 1 98 ? -8.492 -25.984 -21.516 1 93.06 98 HIS A CA 1
ATOM 775 C C . HIS A 1 98 ? -7.723 -25.297 -22.641 1 93.06 98 HIS A C 1
ATOM 777 O O . HIS A 1 98 ? -8.109 -25.391 -23.797 1 93.06 98 HIS A O 1
ATOM 783 N N . GLY A 1 99 ? -6.73 -24.547 -22.266 1 89.19 99 GLY A N 1
ATOM 784 C CA . GLY A 1 99 ? -5.883 -23.875 -23.25 1 89.19 99 GLY A CA 1
ATOM 785 C C . GLY A 1 99 ? -4.559 -23.422 -22.656 1 89.19 99 GLY A C 1
ATOM 786 O O . GLY A 1 99 ? -4.434 -23.25 -21.453 1 89.19 99 GLY A O 1
ATOM 787 N N . LEU A 1 100 ? -3.619 -23.312 -23.547 1 86.62 100 LEU A N 1
ATOM 788 C CA . LEU A 1 100 ? -2.285 -22.875 -23.141 1 86.62 100 LEU A CA 1
ATOM 789 C C . LEU A 1 100 ? -2.283 -21.406 -22.766 1 86.62 100 LEU A C 1
ATOM 791 O O . LEU A 1 100 ? -3.299 -20.719 -22.922 1 86.62 100 LEU A O 1
ATOM 795 N N . ASN A 1 101 ? -1.151 -20.984 -22.219 1 87 101 ASN A N 1
ATOM 796 C CA . ASN A 1 101 ? -1.021 -19.578 -21.859 1 87 101 ASN A CA 1
ATOM 797 C C . ASN A 1 101 ? -1.155 -18.672 -23.094 1 87 101 ASN A C 1
ATOM 799 O O . ASN A 1 101 ? -0.555 -18.953 -24.141 1 87 101 ASN A O 1
ATOM 803 N N . GLY A 1 102 ? -2.014 -17.672 -23.016 1 84 102 GLY A N 1
ATOM 804 C CA . GLY A 1 102 ? -2.176 -16.734 -24.094 1 84 102 GLY A CA 1
ATOM 805 C C . GLY A 1 102 ? -3.188 -17.172 -25.141 1 84 102 GLY A C 1
ATOM 806 O O . GLY A 1 102 ? -3.371 -16.516 -26.156 1 84 102 GLY A O 1
ATOM 807 N N . ALA A 1 103 ? -3.902 -18.219 -24.844 1 86.75 103 ALA A N 1
ATOM 808 C CA . ALA A 1 103 ? -4.832 -18.781 -25.812 1 86.75 103 ALA A CA 1
ATOM 809 C C . ALA A 1 103 ? -6.129 -17.984 -25.875 1 86.75 103 ALA A C 1
ATOM 811 O O . ALA A 1 103 ? -6.875 -18.047 -26.844 1 86.75 103 ALA A O 1
ATOM 812 N N . GLY A 1 104 ? -6.438 -17.266 -24.812 1 90.06 104 GLY A N 1
ATOM 813 C CA . GLY A 1 104 ? -7.637 -16.438 -24.781 1 90.06 104 GLY A CA 1
ATOM 814 C C . GLY A 1 104 ? -8.609 -16.828 -23.688 1 90.06 104 GLY A C 1
ATOM 815 O O . GLY A 1 104 ? -9.711 -16.281 -23.609 1 90.06 104 GLY A O 1
ATOM 816 N N . LYS A 1 105 ? -8.273 -17.781 -22.812 1 92.81 105 LYS A N 1
ATOM 817 C CA . LYS A 1 105 ? -9.125 -18.25 -21.734 1 92.81 105 LYS A CA 1
ATOM 818 C C . LYS A 1 105 ? -9.562 -17.094 -20.828 1 92.81 105 LYS A C 1
ATOM 820 O O . LYS A 1 105 ? -10.719 -17.047 -20.406 1 92.81 105 LYS A O 1
ATOM 825 N N . SER A 1 106 ? -8.68 -16.188 -20.641 1 91.19 106 SER A N 1
ATOM 826 C CA . SER A 1 106 ? -8.945 -15.094 -19.719 1 91.19 106 SER A CA 1
ATOM 827 C C . SER A 1 106 ? -10.062 -14.195 -20.234 1 91.19 106 SER A C 1
ATOM 829 O O . SER A 1 106 ? -10.828 -13.633 -19.438 1 91.19 106 SER A O 1
ATOM 831 N N . GLY A 1 107 ? -10.156 -14.039 -21.484 1 93.06 107 GLY A N 1
ATOM 832 C CA . GLY A 1 107 ? -11.242 -13.25 -22.047 1 93.06 107 GLY A CA 1
ATOM 833 C C . GLY A 1 107 ? -12.609 -13.797 -21.688 1 93.06 107 GLY A C 1
ATOM 834 O O . GLY A 1 107 ? -13.5 -13.047 -21.297 1 93.06 107 GLY A O 1
ATOM 835 N N . TYR A 1 108 ? -12.766 -15.086 -21.844 1 95.94 108 TYR A N 1
ATOM 836 C CA . TYR A 1 108 ? -14.031 -15.727 -21.5 1 95.94 108 TYR A CA 1
ATOM 837 C C . TYR A 1 108 ? -14.305 -15.617 -20 1 95.94 108 TYR A C 1
ATOM 839 O O . TYR A 1 108 ? -15.445 -15.391 -19.594 1 95.94 108 TYR A O 1
ATOM 847 N N . PHE A 1 109 ? -13.297 -15.781 -19.25 1 95.06 109 PHE A N 1
ATOM 848 C CA . PHE A 1 109 ? -13.453 -15.672 -17.797 1 95.06 109 PHE A CA 1
ATOM 849 C C . PHE A 1 109 ? -13.914 -14.273 -17.406 1 95.06 109 PHE A C 1
ATOM 851 O O . PHE A 1 109 ? -14.797 -14.117 -16.562 1 95.06 109 PHE A O 1
ATOM 858 N N . LYS A 1 110 ? -13.25 -13.266 -18 1 94 110 LYS A N 1
ATOM 859 C CA . LYS A 1 110 ? -13.617 -11.891 -17.688 1 94 110 LYS A CA 1
ATOM 860 C C . LYS A 1 110 ? -15.094 -11.625 -17.969 1 94 110 LYS A C 1
ATOM 862 O O . LYS A 1 110 ? -15.766 -10.938 -17.188 1 94 110 LYS A O 1
ATOM 867 N N . ILE A 1 111 ? -15.578 -12.18 -19.031 1 96 111 ILE A N 1
ATOM 868 C CA . ILE A 1 111 ? -16.984 -12.031 -19.391 1 96 111 ILE A CA 1
ATOM 869 C C . ILE A 1 111 ? -17.859 -12.602 -18.281 1 96 111 ILE A C 1
ATOM 871 O O . ILE A 1 111 ? -18.734 -11.906 -17.766 1 96 111 ILE A O 1
ATOM 875 N N . ILE A 1 112 ? -17.562 -13.812 -17.922 1 96.38 112 ILE A N 1
ATOM 876 C CA . ILE A 1 112 ? -18.391 -14.5 -16.938 1 96.38 112 ILE A CA 1
ATOM 877 C C . ILE A 1 112 ? -18.234 -13.82 -15.57 1 96.38 112 ILE A C 1
ATOM 879 O O . ILE A 1 112 ? -19.219 -13.641 -14.852 1 96.38 112 ILE A O 1
ATOM 883 N N . ASN A 1 113 ? -17.016 -13.469 -15.25 1 94.31 113 ASN A N 1
ATOM 884 C CA . ASN A 1 113 ? -16.75 -12.797 -13.977 1 94.31 113 ASN A CA 1
ATOM 885 C C . ASN A 1 113 ? -17.594 -11.539 -13.82 1 94.31 113 ASN A C 1
ATOM 887 O O . ASN A 1 113 ? -18.156 -11.297 -12.758 1 94.31 113 ASN A O 1
ATOM 891 N N . GLU A 1 114 ? -17.641 -10.719 -14.836 1 93.5 114 GLU A N 1
ATOM 892 C CA . GLU A 1 114 ? -18.391 -9.469 -14.773 1 93.5 114 GLU A CA 1
ATOM 893 C C . GLU A 1 114 ? -19.891 -9.719 -14.766 1 93.5 114 GLU A C 1
ATOM 895 O O . GLU A 1 114 ? -20.641 -9.016 -14.078 1 93.5 114 GLU A O 1
ATOM 900 N N . ILE A 1 115 ? -20.312 -10.703 -15.492 1 94.31 115 ILE A N 1
ATOM 901 C CA . ILE A 1 115 ? -21.734 -11.016 -15.594 1 94.31 115 ILE A CA 1
ATOM 902 C C . ILE A 1 115 ? -22.234 -11.531 -14.258 1 94.31 115 ILE A C 1
ATOM 904 O O . ILE A 1 115 ? -23.312 -11.133 -13.797 1 94.31 115 ILE A O 1
ATOM 908 N N . VAL A 1 116 ? -21.453 -12.398 -13.602 1 92.62 116 VAL A N 1
ATOM 909 C CA . VAL A 1 116 ? -21.906 -13.039 -12.367 1 92.62 116 VAL A CA 1
ATOM 910 C C . VAL A 1 116 ? -21.516 -12.188 -11.164 1 92.62 116 VAL A C 1
ATOM 912 O O . VAL A 1 116 ? -22.031 -12.391 -10.062 1 92.62 116 VAL A O 1
ATOM 915 N N . GLY A 1 117 ? -20.641 -11.258 -11.375 1 88.69 117 GLY A N 1
ATOM 916 C CA . GLY A 1 117 ? -20.188 -10.438 -10.266 1 88.69 117 GLY A CA 1
ATOM 917 C C . GLY A 1 117 ? -19.125 -11.109 -9.43 1 88.69 117 GLY A C 1
ATOM 918 O O . GLY A 1 117 ? -19.297 -11.305 -8.227 1 88.69 117 GLY A O 1
ATOM 919 N N . GLY A 1 118 ? -18.094 -11.367 -10.023 1 86.88 118 GLY A N 1
ATOM 920 C CA . GLY A 1 118 ? -16.969 -11.984 -9.336 1 86.88 118 GLY A CA 1
ATOM 921 C C . GLY A 1 118 ? -16.406 -11.133 -8.219 1 86.88 118 GLY A C 1
ATOM 922 O O . GLY A 1 118 ? -17.016 -10.141 -7.824 1 86.88 118 GLY A O 1
ATOM 923 N N . ASN A 1 119 ? -15.336 -11.531 -7.641 1 81.38 119 ASN A N 1
ATOM 924 C CA . ASN A 1 119 ? -14.75 -10.898 -6.465 1 81.38 119 ASN A CA 1
ATOM 925 C C . ASN A 1 119 ? -14.227 -9.5 -6.777 1 81.38 119 ASN A C 1
ATOM 927 O O . ASN A 1 119 ? -14.32 -8.602 -5.945 1 81.38 119 ASN A O 1
ATOM 931 N N . GLN A 1 120 ? -13.648 -9.391 -7.906 1 85.06 120 GLN A N 1
ATOM 932 C CA . GLN A 1 120 ? -13.031 -8.133 -8.305 1 85.06 120 GLN A CA 1
ATOM 933 C C . GLN A 1 120 ? -13.414 -7.758 -9.734 1 85.06 120 GLN A C 1
ATOM 935 O O . GLN A 1 120 ? -13.469 -8.617 -10.617 1 85.06 120 GLN A O 1
ATOM 940 N N . ILE A 1 121 ? -13.633 -6.504 -9.867 1 86.56 121 ILE A N 1
ATOM 941 C CA . ILE A 1 121 ? -13.922 -6 -11.211 1 86.56 121 ILE A CA 1
ATOM 942 C C . ILE A 1 121 ? -12.688 -6.156 -12.094 1 86.56 121 ILE A C 1
ATOM 944 O O . ILE A 1 121 ? -11.57 -5.883 -11.664 1 86.56 121 ILE A O 1
ATOM 948 N N . LYS A 1 122 ? -12.922 -6.727 -13.219 1 86.44 122 LYS A N 1
ATOM 949 C CA . LYS A 1 122 ? -11.859 -6.863 -14.211 1 86.44 122 LYS A CA 1
ATOM 950 C C . LYS A 1 122 ? -12.164 -6.039 -15.461 1 86.44 122 LYS A C 1
ATOM 952 O O . LYS A 1 122 ? -13.242 -6.16 -16.047 1 86.44 122 LYS A O 1
ATOM 957 N N . GLU A 1 123 ? -11.266 -5.211 -15.805 1 83.25 123 GLU A N 1
ATOM 958 C CA . GLU A 1 123 ? -11.453 -4.371 -16.984 1 83.25 123 GLU A CA 1
ATOM 959 C C . GLU A 1 123 ? -11.367 -5.191 -18.266 1 83.25 123 GLU A C 1
ATOM 961 O O . GLU A 1 123 ? -10.445 -6 -18.438 1 83.25 123 GLU A O 1
ATOM 966 N N . ILE A 1 124 ? -12.367 -5.078 -19.078 1 90.44 124 ILE A N 1
ATOM 967 C CA . ILE A 1 124 ? -12.383 -5.742 -20.375 1 90.44 124 ILE A CA 1
ATOM 968 C C . ILE A 1 124 ? -11.984 -4.75 -21.453 1 90.44 124 ILE A C 1
ATOM 970 O O . ILE A 1 124 ? -12.719 -3.807 -21.75 1 90.44 124 ILE A O 1
ATOM 974 N N . LEU A 1 125 ? -10.844 -4.973 -22.062 1 85.25 125 LEU A N 1
ATOM 975 C CA . LEU A 1 125 ? -10.344 -4.109 -23.125 1 85.25 125 LEU A CA 1
ATOM 976 C C . LEU A 1 125 ? -10.781 -4.621 -24.5 1 85.25 125 LEU A C 1
ATOM 978 O O . LEU A 1 125 ? -10.961 -5.828 -24.688 1 85.25 125 LEU A O 1
ATOM 982 N N . PRO A 1 126 ? -10.961 -3.664 -25.328 1 88 126 PRO A N 1
ATOM 983 C CA . PRO A 1 126 ? -11.164 -4.121 -26.703 1 88 126 PRO A CA 1
ATOM 984 C C . PRO A 1 126 ? -9.906 -4.727 -27.328 1 88 126 PRO A C 1
ATOM 986 O O . PRO A 1 126 ? -8.859 -4.781 -26.672 1 88 126 PRO A O 1
ATOM 989 N N . ASN A 1 127 ? -10.086 -5.281 -28.469 1 85.81 127 ASN A N 1
ATOM 990 C CA . ASN A 1 127 ? -8.906 -5.805 -29.141 1 85.81 127 ASN A CA 1
ATOM 991 C C . ASN A 1 127 ? -7.898 -4.699 -29.469 1 85.81 127 ASN A C 1
ATOM 993 O O . ASN A 1 127 ? -8.109 -3.914 -30.391 1 85.81 127 ASN A O 1
ATOM 997 N N . ILE A 1 128 ? -6.855 -4.625 -28.766 1 78.75 128 ILE A N 1
ATOM 998 C CA . ILE A 1 128 ? -5.891 -3.535 -28.844 1 78.75 128 ILE A CA 1
ATOM 999 C C . ILE A 1 128 ? -5.086 -3.639 -30.141 1 78.75 128 ILE A C 1
ATOM 1001 O O . ILE A 1 128 ? -4.445 -2.672 -30.547 1 78.75 128 ILE A O 1
ATOM 1005 N N . TYR A 1 129 ? -5.113 -4.82 -30.688 1 75.62 129 TYR A N 1
ATOM 1006 C CA . TYR A 1 129 ? -4.305 -5.051 -31.891 1 75.62 129 TYR A CA 1
ATOM 1007 C C . TYR A 1 129 ? -5.055 -4.633 -33.156 1 75.62 129 TYR A C 1
ATOM 1009 O O . TYR A 1 129 ? -4.488 -4.617 -34.25 1 75.62 129 TYR A O 1
ATOM 1017 N N . LYS A 1 130 ? -6.328 -4.34 -32.875 1 78.44 130 LYS A N 1
ATOM 1018 C CA . LYS A 1 130 ? -7.145 -3.861 -34 1 78.44 130 LYS A CA 1
ATOM 1019 C C . LYS A 1 130 ? -7.324 -2.348 -33.906 1 78.44 130 LYS A C 1
ATOM 1021 O O . LYS A 1 130 ? -7.453 -1.777 -32.844 1 78.44 130 LYS A O 1
ATOM 1026 N N . ASP A 1 131 ? -7.277 -1.629 -34.969 1 78.75 131 ASP A N 1
ATOM 1027 C CA . ASP A 1 131 ? -7.406 -0.177 -35.031 1 78.75 131 ASP A CA 1
ATOM 1028 C C . ASP A 1 131 ? -8.812 0.271 -34.625 1 78.75 131 ASP A C 1
ATOM 1030 O O . ASP A 1 131 ? -8.984 1.29 -33.969 1 78.75 131 ASP A O 1
ATOM 1034 N N . ASN A 1 132 ? -9.789 -0.47 -35.125 1 81.75 132 ASN A N 1
ATOM 1035 C CA . ASN A 1 132 ? -11.18 -0.153 -34.781 1 81.75 132 ASN A CA 1
ATOM 1036 C C . ASN A 1 132 ? -11.836 -1.284 -34 1 81.75 132 ASN A C 1
ATOM 1038 O O . ASN A 1 132 ? -12.461 -2.168 -34.594 1 81.75 132 ASN A O 1
ATOM 1042 N N . PRO A 1 133 ? -11.703 -1.184 -32.688 1 81.62 133 PRO A N 1
ATOM 1043 C CA . PRO A 1 133 ? -12.266 -2.279 -31.906 1 81.62 133 PRO A CA 1
ATOM 1044 C C . PRO A 1 133 ? -13.789 -2.252 -31.859 1 81.62 133 PRO A C 1
ATOM 1046 O O . PRO A 1 133 ? -14.391 -1.176 -31.875 1 81.62 133 PRO A O 1
ATOM 1049 N N . SER A 1 134 ? -14.461 -3.354 -31.938 1 86.69 134 SER A N 1
ATOM 1050 C CA . SER A 1 134 ? -15.914 -3.525 -31.891 1 86.69 134 SER A CA 1
ATOM 1051 C C . SER A 1 134 ? -16.438 -3.379 -30.453 1 86.69 134 SER A C 1
ATOM 1053 O O . SER A 1 134 ? -15.688 -3.572 -29.5 1 86.69 134 SER A O 1
ATOM 1055 N N . GLU A 1 135 ? -17.672 -2.988 -30.422 1 91.31 135 GLU A N 1
ATOM 1056 C CA . GLU A 1 135 ? -18.312 -2.949 -29.109 1 91.31 135 GLU A CA 1
ATOM 1057 C C . GLU A 1 135 ? -18.609 -4.355 -28.594 1 91.31 135 GLU A C 1
ATOM 1059 O O . GLU A 1 135 ? -18.781 -5.289 -29.391 1 91.31 135 GLU A O 1
ATOM 1064 N N . ILE A 1 136 ? -18.688 -4.461 -27.359 1 94.56 136 ILE A N 1
ATOM 1065 C CA . ILE A 1 136 ? -18.875 -5.762 -26.719 1 94.56 136 ILE A CA 1
ATOM 1066 C C . ILE A 1 136 ? -20.312 -6.246 -26.984 1 94.56 136 ILE A C 1
ATOM 1068 O O . ILE A 1 136 ? -21.266 -5.504 -26.766 1 94.56 136 ILE A O 1
ATOM 1072 N N . ASP A 1 137 ? -20.453 -7.355 -27.516 1 95.94 137 ASP A N 1
ATOM 1073 C CA . ASP A 1 137 ? -21.719 -8.031 -27.766 1 95.94 137 ASP A CA 1
ATOM 1074 C C . ASP A 1 137 ? -21.641 -9.508 -27.375 1 95.94 137 ASP A C 1
ATOM 1076 O O . ASP A 1 137 ? -21.031 -10.305 -28.094 1 95.94 137 ASP A O 1
ATOM 1080 N N . VAL A 1 138 ? -22.234 -9.836 -26.234 1 96.81 138 VAL A N 1
ATOM 1081 C CA . VAL A 1 138 ? -22.203 -11.195 -25.703 1 96.81 138 VAL A CA 1
ATOM 1082 C C . VAL A 1 138 ? -23.609 -11.633 -25.312 1 96.81 138 VAL A C 1
ATOM 1084 O O . VAL A 1 138 ? -24.422 -10.812 -24.891 1 96.81 138 VAL A O 1
ATOM 1087 N N . GLU A 1 139 ? -23.922 -12.812 -25.578 1 97.12 139 GLU A N 1
ATOM 1088 C CA . GLU A 1 139 ? -25.219 -13.375 -25.188 1 97.12 139 GLU A CA 1
ATOM 1089 C C . GLU A 1 139 ? -25.031 -14.531 -24.203 1 97.12 139 GLU A C 1
ATOM 1091 O O . GLU A 1 139 ? -24.234 -15.445 -24.453 1 97.12 139 GLU A O 1
ATOM 1096 N N . ILE A 1 140 ? -25.719 -14.492 -23.078 1 96.38 140 ILE A N 1
ATOM 1097 C CA . ILE A 1 140 ? -25.641 -15.562 -22.094 1 96.38 140 ILE A CA 1
ATOM 1098 C C . ILE A 1 140 ? -27.047 -16.125 -21.859 1 96.38 140 ILE A C 1
ATOM 1100 O O . ILE A 1 140 ? -28.016 -15.383 -21.812 1 96.38 140 ILE A O 1
ATOM 1104 N N . SER A 1 141 ? -27.141 -17.422 -21.875 1 96.44 141 SER A N 1
ATOM 1105 C CA . SER A 1 141 ? -28.375 -18.125 -21.578 1 96.44 141 SER A CA 1
ATOM 1106 C C . SER A 1 141 ? -28.25 -18.953 -20.297 1 96.44 141 SER A C 1
ATOM 1108 O O . SER A 1 141 ? -27.203 -19.547 -20.047 1 96.44 141 SER A O 1
ATOM 1110 N N . TYR A 1 142 ? -29.266 -18.953 -19.453 1 95.06 142 TYR A N 1
ATOM 1111 C CA . TYR A 1 142 ? -29.266 -19.734 -18.234 1 95.06 142 TYR A CA 1
ATOM 1112 C C . TYR A 1 142 ? -30.656 -20.297 -17.953 1 95.06 142 TYR A C 1
ATOM 1114 O O . TYR A 1 142 ? -31.656 -19.812 -18.484 1 95.06 142 TYR A O 1
ATOM 1122 N N . ARG A 1 143 ? -30.688 -21.359 -17.25 1 93.88 143 ARG A N 1
ATOM 1123 C CA . ARG A 1 143 ? -31.938 -22.031 -16.891 1 93.88 143 ARG A CA 1
ATOM 1124 C C . ARG A 1 143 ? -32.25 -21.859 -15.406 1 93.88 143 ARG A C 1
ATOM 1126 O O . ARG A 1 143 ? -31.359 -22.016 -14.562 1 93.88 143 ARG A O 1
ATOM 1133 N N . GLU A 1 144 ? -33.344 -21.406 -15.156 1 88.44 144 GLU A N 1
ATOM 1134 C CA . GLU A 1 144 ? -33.906 -21.375 -13.812 1 88.44 144 GLU A CA 1
ATOM 1135 C C . GLU A 1 144 ? -35 -22.438 -13.641 1 88.44 144 GLU A C 1
ATOM 1137 O O . GLU A 1 144 ? -36.125 -22.281 -14.133 1 88.44 144 GLU A O 1
ATOM 1142 N N . CYS A 1 145 ? -34.781 -23.469 -12.961 1 77.62 145 CYS A N 1
ATOM 1143 C CA . CYS A 1 145 ? -35.688 -24.594 -12.867 1 77.62 145 CYS A CA 1
ATOM 1144 C C . CYS A 1 145 ? -36 -25.141 -14.25 1 77.62 145 CYS A C 1
ATOM 1146 O O . CYS A 1 145 ? -35.156 -25.75 -14.898 1 77.62 145 CYS A O 1
ATOM 1148 N N . VAL A 1 146 ? -37.094 -24.797 -14.805 1 78.62 146 VAL A N 1
ATOM 1149 C CA . VAL A 1 146 ? -37.5 -25.359 -16.094 1 78.62 146 VAL A CA 1
ATOM 1150 C C . VAL A 1 146 ? -37.5 -24.266 -17.156 1 78.62 146 VAL A C 1
ATOM 1152 O O . VAL A 1 146 ? -37.469 -24.562 -18.359 1 78.62 146 VAL A O 1
ATOM 1155 N N . ASN A 1 147 ? -37.188 -23.047 -16.766 1 88.12 147 ASN A N 1
ATOM 1156 C CA . ASN A 1 147 ? -37.281 -21.938 -17.703 1 88.12 147 ASN A CA 1
ATOM 1157 C C . ASN A 1 147 ? -35.938 -21.484 -18.203 1 88.12 147 ASN A C 1
ATOM 1159 O O . ASN A 1 147 ? -35 -21.281 -17.422 1 88.12 147 ASN A O 1
ATOM 1163 N N . GLU A 1 148 ? -35.812 -21.406 -19.531 1 92.38 148 GLU A N 1
ATOM 1164 C CA . GLU A 1 148 ? -34.594 -20.906 -20.172 1 92.38 148 GLU A CA 1
ATOM 1165 C C . GLU A 1 148 ? -34.656 -19.391 -20.375 1 92.38 148 GLU A C 1
ATOM 1167 O O . GLU A 1 148 ? -35.656 -18.875 -20.891 1 92.38 148 GLU A O 1
ATOM 1172 N N . ASN A 1 149 ? -33.688 -18.656 -19.891 1 93.56 149 ASN A N 1
ATOM 1173 C CA . ASN A 1 149 ? -33.562 -17.203 -20.031 1 93.56 149 ASN A CA 1
ATOM 1174 C C . ASN A 1 149 ? -32.344 -16.812 -20.859 1 93.56 149 ASN A C 1
ATOM 1176 O O . ASN A 1 149 ? -31.312 -17.453 -20.781 1 93.56 149 ASN A O 1
ATOM 1180 N N . LYS A 1 150 ? -32.562 -15.797 -21.688 1 94.81 150 LYS A N 1
ATOM 1181 C CA . LYS A 1 150 ? -31.5 -15.266 -22.516 1 94.81 150 LYS A CA 1
ATOM 1182 C C . LYS A 1 150 ? -31.266 -13.781 -22.219 1 94.81 150 LYS A C 1
ATOM 1184 O O . LYS A 1 150 ? -32.219 -13.008 -22.109 1 94.81 150 LYS A O 1
ATOM 1189 N N . ILE A 1 151 ? -30.031 -13.445 -22.031 1 95 151 ILE A N 1
ATOM 1190 C CA . ILE A 1 151 ? -29.688 -12.062 -21.734 1 95 151 ILE A CA 1
ATOM 1191 C C . ILE A 1 151 ? -28.609 -11.586 -22.703 1 95 151 ILE A C 1
ATOM 1193 O O . ILE A 1 151 ? -27.609 -12.281 -22.922 1 95 151 ILE A O 1
ATOM 1197 N N . SER A 1 152 ? -28.781 -10.438 -23.281 1 95.31 152 SER A N 1
ATOM 1198 C CA . SER A 1 152 ? -27.75 -9.766 -24.062 1 95.31 152 SER A CA 1
ATOM 1199 C C . SER A 1 152 ? -26.922 -8.828 -23.188 1 95.31 152 SER A C 1
ATOM 1201 O O . SER A 1 152 ? -27.469 -7.977 -22.484 1 95.31 152 SER A O 1
ATOM 1203 N N . TRP A 1 153 ? -25.641 -9.031 -23.234 1 95.69 153 TRP A N 1
ATOM 1204 C CA . TRP A 1 153 ? -24.766 -8.289 -22.344 1 95.69 153 TRP A CA 1
ATOM 1205 C C . TRP A 1 153 ? -23.781 -7.426 -23.156 1 95.69 153 TRP A C 1
ATOM 1207 O O . TRP A 1 153 ? -23.125 -7.918 -24.062 1 95.69 153 TRP A O 1
ATOM 1217 N N . ASP A 1 154 ? -23.672 -6.121 -22.828 1 93.19 154 ASP A N 1
ATOM 1218 C CA . ASP A 1 154 ? -22.875 -5.18 -23.594 1 93.19 154 ASP A CA 1
ATOM 1219 C C . ASP A 1 154 ? -21.609 -4.789 -22.828 1 93.19 154 ASP A C 1
ATOM 1221 O O . ASP A 1 154 ? -20.875 -3.881 -23.234 1 93.19 154 ASP A O 1
ATOM 1225 N N . GLY A 1 155 ? -21.344 -5.387 -21.766 1 90.75 155 GLY A N 1
ATOM 1226 C CA . GLY A 1 155 ? -20.109 -5.121 -21.047 1 90.75 155 GLY A CA 1
ATOM 1227 C C . GLY A 1 155 ? -20.234 -3.988 -20.047 1 90.75 155 GLY A C 1
ATOM 1228 O O . GLY A 1 155 ? -19.297 -3.705 -19.312 1 90.75 155 GLY A O 1
ATOM 1229 N N . LYS A 1 156 ? -21.422 -3.365 -19.953 1 85.12 156 LYS A N 1
ATOM 1230 C CA . LYS A 1 156 ? -21.547 -2.17 -19.109 1 85.12 156 LYS A CA 1
ATOM 1231 C C . LYS A 1 156 ? -22.094 -2.516 -17.734 1 85.12 156 LYS A C 1
ATOM 1233 O O . LYS A 1 156 ? -21.781 -1.841 -16.75 1 85.12 156 LYS A O 1
ATOM 1238 N N . THR A 1 157 ? -22.828 -3.516 -17.641 1 87.31 157 THR A N 1
ATOM 1239 C CA . THR A 1 157 ? -23.422 -3.889 -16.359 1 87.31 157 THR A CA 1
ATOM 1240 C C . THR A 1 157 ? -22.672 -5.051 -15.719 1 87.31 157 THR A C 1
ATOM 1242 O O . THR A 1 157 ? -22.109 -5.895 -16.422 1 87.31 157 THR A O 1
ATOM 1245 N N . ARG A 1 158 ? -22.641 -5.023 -14.445 1 89.38 158 ARG A N 1
ATOM 1246 C CA . ARG A 1 158 ? -21.969 -6.074 -13.688 1 89.38 158 ARG A CA 1
ATOM 1247 C C . ARG A 1 158 ? -22.922 -6.754 -12.719 1 89.38 158 ARG A C 1
ATOM 1249 O O . ARG A 1 158 ? -23.906 -6.152 -12.297 1 89.38 158 ARG A O 1
ATOM 1256 N N . SER A 1 159 ? -22.625 -8.047 -12.43 1 89.5 159 SER A N 1
ATOM 1257 C CA . SER A 1 159 ? -23.406 -8.781 -11.438 1 89.5 159 SER A CA 1
ATOM 1258 C C . SER A 1 159 ? -24.891 -8.773 -11.781 1 89.5 159 SER A C 1
ATOM 1260 O O . SER A 1 159 ? -25.703 -8.266 -11.016 1 89.5 159 SER A O 1
ATOM 1262 N N . LEU A 1 160 ? -25.219 -9.398 -12.828 1 89.81 160 LEU A N 1
ATOM 1263 C CA . LEU A 1 160 ? -26.594 -9.438 -13.32 1 89.81 160 LEU A CA 1
ATOM 1264 C C . LEU A 1 160 ? -27.5 -10.164 -12.336 1 89.81 160 LEU A C 1
ATOM 1266 O O . LEU A 1 160 ? -27.062 -11.109 -11.664 1 89.81 160 LEU A O 1
ATOM 1270 N N . GLU A 1 161 ? -28.719 -9.773 -12.344 1 86.12 161 GLU A N 1
ATOM 1271 C CA . GLU A 1 161 ? -29.703 -10.344 -11.414 1 86.12 161 GLU A CA 1
ATOM 1272 C C . GLU A 1 161 ? -29.859 -11.844 -11.625 1 86.12 161 GLU A C 1
ATOM 1274 O O . GLU A 1 161 ? -29.938 -12.312 -12.766 1 86.12 161 GLU A O 1
ATOM 1279 N N . LYS A 1 162 ? -29.844 -12.586 -10.625 1 85.38 162 LYS A N 1
ATOM 1280 C CA . LYS A 1 162 ? -30 -14.039 -10.586 1 85.38 162 LYS A CA 1
ATOM 1281 C C . LYS A 1 162 ? -28.688 -14.758 -10.836 1 85.38 162 LYS A C 1
ATOM 1283 O O . LYS A 1 162 ? -28.453 -15.844 -10.305 1 85.38 162 LYS A O 1
ATOM 1288 N N . LEU A 1 163 ? -27.859 -14.109 -11.656 1 90.19 163 LEU A N 1
ATOM 1289 C CA . LEU A 1 163 ? -26.594 -14.758 -11.977 1 90.19 163 LEU A CA 1
ATOM 1290 C C . LEU A 1 163 ? -25.547 -14.453 -10.914 1 90.19 163 LEU A C 1
ATOM 1292 O O . LEU A 1 163 ? -24.5 -15.117 -10.844 1 90.19 163 LEU A O 1
ATOM 1296 N N . ASN A 1 164 ? -25.828 -13.555 -10.102 1 88 164 ASN A N 1
ATOM 1297 C CA . ASN A 1 164 ? -24.875 -13.156 -9.062 1 88 164 ASN A CA 1
ATOM 1298 C C . ASN A 1 164 ? -24.828 -14.188 -7.938 1 88 164 ASN A C 1
ATOM 1300 O O . ASN A 1 164 ? -24.047 -14.031 -6.992 1 88 164 ASN A O 1
ATOM 1304 N N . LYS A 1 165 ? -25.547 -15.281 -8.062 1 86.38 165 LYS A N 1
ATOM 1305 C CA . LYS A 1 165 ? -25.516 -16.375 -7.098 1 86.38 165 LYS A CA 1
ATOM 1306 C C . LYS A 1 165 ? -24.328 -17.297 -7.348 1 86.38 165 LYS A C 1
ATOM 1308 O O . LYS A 1 165 ? -23.969 -18.109 -6.488 1 86.38 165 LYS A O 1
ATOM 1313 N N . CYS A 1 166 ? -23.766 -17.141 -8.492 1 90.69 166 CYS A N 1
ATOM 1314 C CA . CYS A 1 166 ? -22.609 -17.969 -8.836 1 90.69 166 CYS A CA 1
ATOM 1315 C C . CYS A 1 166 ? -21.406 -17.594 -7.988 1 90.69 166 CYS A C 1
ATOM 1317 O O . CYS A 1 166 ? -21.266 -16.438 -7.578 1 90.69 166 CYS A O 1
ATOM 1319 N N . LYS A 1 167 ? -20.625 -18.531 -7.66 1 90.44 167 LYS A N 1
ATOM 1320 C CA . LYS A 1 167 ? -19.375 -18.297 -6.93 1 90.44 167 LYS A CA 1
ATOM 1321 C C . LYS A 1 167 ? -18.172 -18.391 -7.852 1 90.44 167 LYS A C 1
ATOM 1323 O O . LYS A 1 167 ? -18.109 -19.25 -8.734 1 90.44 167 LYS A O 1
ATOM 1328 N N . VAL A 1 168 ? -17.297 -17.438 -7.633 1 92.56 168 VAL A N 1
ATOM 1329 C CA . VAL A 1 168 ? -16.141 -17.359 -8.508 1 92.56 168 VAL A CA 1
ATOM 1330 C C . VAL A 1 168 ? -14.859 -17.5 -7.688 1 92.56 168 VAL A C 1
ATOM 1332 O O . VAL A 1 168 ? -14.75 -16.938 -6.602 1 92.56 168 VAL A O 1
ATOM 1335 N N . PHE A 1 169 ? -13.945 -18.375 -8.125 1 92.56 169 PHE A N 1
ATOM 1336 C CA . PHE A 1 169 ? -12.617 -18.5 -7.551 1 92.56 169 PHE A CA 1
ATOM 1337 C C . PHE A 1 169 ? -11.555 -18.016 -8.531 1 92.56 169 PHE A C 1
ATOM 1339 O O . PHE A 1 169 ? -11.453 -18.516 -9.648 1 92.56 169 PHE A O 1
ATOM 1346 N N . ASP A 1 170 ? -10.883 -16.969 -8.141 1 89.19 170 ASP A N 1
ATOM 1347 C CA . ASP A 1 170 ? -9.758 -16.469 -8.93 1 89.19 170 ASP A CA 1
ATOM 1348 C C . ASP A 1 170 ? -8.617 -16 -8.023 1 89.19 170 ASP A C 1
ATOM 1350 O O . ASP A 1 170 ? -8.633 -16.25 -6.82 1 89.19 170 ASP A O 1
ATOM 1354 N N . ALA A 1 171 ? -7.59 -15.453 -8.562 1 79.38 171 ALA A N 1
ATOM 1355 C CA . ALA A 1 171 ? -6.418 -15.023 -7.805 1 79.38 171 ALA A CA 1
ATOM 1356 C C . ALA A 1 171 ? -6.797 -13.977 -6.758 1 79.38 171 ALA A C 1
ATOM 1358 O O . ALA A 1 171 ? -6.211 -13.93 -5.672 1 79.38 171 ALA A O 1
ATOM 1359 N N . SER A 1 172 ? -7.754 -13.211 -7.035 1 79.5 172 SER A N 1
ATOM 1360 C CA . SER A 1 172 ? -8.172 -12.156 -6.113 1 79.5 172 SER A CA 1
ATOM 1361 C C . SER A 1 172 ? -8.805 -12.742 -4.855 1 79.5 172 SER A C 1
ATOM 1363 O O . SER A 1 172 ? -8.789 -12.109 -3.795 1 79.5 172 SER A O 1
ATOM 1365 N N . TYR A 1 173 ? -9.414 -13.859 -4.996 1 81.88 173 TYR A N 1
ATOM 1366 C CA . TYR A 1 173 ? -9.961 -14.539 -3.824 1 81.88 173 TYR A CA 1
ATOM 1367 C C . TYR A 1 173 ? -8.883 -14.797 -2.785 1 81.88 173 TYR A C 1
ATOM 1369 O O . TYR A 1 173 ? -9.109 -14.625 -1.586 1 81.88 173 TYR A O 1
ATOM 1377 N N . LEU A 1 174 ? -7.676 -15.125 -3.256 1 73.5 174 LEU A N 1
ATOM 1378 C CA . LEU A 1 174 ? -6.559 -15.43 -2.371 1 73.5 174 LEU A CA 1
ATOM 1379 C C . LEU A 1 174 ? -6.035 -14.172 -1.691 1 73.5 174 LEU A C 1
ATOM 1381 O O . LEU A 1 174 ? -5.707 -14.188 -0.503 1 73.5 174 LEU A O 1
ATOM 1385 N N . ASN A 1 175 ? -5.957 -13.109 -2.414 1 68 175 ASN A N 1
ATOM 1386 C CA . ASN A 1 175 ? -5.441 -11.852 -1.883 1 68 175 ASN A CA 1
ATOM 1387 C C . ASN A 1 175 ? -6.309 -11.32 -0.746 1 68 175 ASN A C 1
ATOM 1389 O O . ASN A 1 175 ? -5.797 -10.75 0.219 1 68 175 ASN A O 1
ATOM 1393 N N . GLY A 1 176 ? -7.516 -11.531 -0.875 1 62.78 176 GLY A N 1
ATOM 1394 C CA . GLY A 1 176 ? -8.43 -11.07 0.153 1 62.78 176 GLY A CA 1
ATOM 1395 C C . GLY A 1 176 ? -8.344 -11.867 1.438 1 62.78 176 GLY A C 1
ATOM 1396 O O . GLY A 1 176 ? -8.625 -11.352 2.52 1 62.78 176 GLY A O 1
ATOM 1397 N N . LEU A 1 177 ? -7.828 -13.023 1.18 1 65.12 177 LEU A N 1
ATOM 1398 C CA . LEU A 1 177 ? -7.773 -13.938 2.312 1 65.12 177 LEU A CA 1
ATOM 1399 C C . LEU A 1 177 ? -6.531 -13.688 3.156 1 65.12 177 LEU A C 1
ATOM 1401 O O . LEU A 1 177 ? -6.594 -13.711 4.387 1 65.12 177 LEU A O 1
ATOM 1405 N N . LEU A 1 178 ? -5.32 -13.367 2.422 1 58.91 178 LEU A N 1
ATOM 1406 C CA . LEU A 1 178 ? -4.035 -13.344 3.115 1 58.91 178 LEU A CA 1
ATOM 1407 C C . LEU A 1 178 ? -3.598 -11.906 3.396 1 58.91 178 LEU A C 1
ATOM 1409 O O . LEU A 1 178 ? -2.777 -11.352 2.664 1 58.91 178 LEU A O 1
ATOM 1413 N N . GLU A 1 179 ? -4.398 -11.094 3.912 1 53.69 179 GLU A N 1
ATOM 1414 C CA . GLU A 1 179 ? -4.016 -9.703 4.133 1 53.69 179 GLU A CA 1
ATOM 1415 C C . GLU A 1 179 ? -3.213 -9.547 5.422 1 53.69 179 GLU A C 1
ATOM 1417 O O . GLU A 1 179 ? -3.539 -10.172 6.438 1 53.69 179 GLU A O 1
ATOM 1422 N N . THR A 1 180 ? -1.866 -9.055 5.219 1 45.72 180 THR A N 1
ATOM 1423 C CA . THR A 1 180 ? -0.977 -8.789 6.344 1 45.72 180 THR A CA 1
ATOM 1424 C C . THR A 1 180 ? -1.448 -7.574 7.129 1 45.72 180 THR A C 1
ATOM 1426 O O . THR A 1 180 ? -1.83 -6.559 6.543 1 45.72 180 THR A O 1
ATOM 1429 N N . ARG A 1 181 ? -1.903 -7.656 8.414 1 43.56 181 ARG A N 1
ATOM 1430 C CA . ARG A 1 181 ? -2.123 -6.504 9.289 1 43.56 181 ARG A CA 1
ATOM 1431 C C . ARG A 1 181 ? -0.798 -5.941 9.789 1 43.56 181 ARG A C 1
ATOM 1433 O O . ARG A 1 181 ? 0.229 -6.621 9.75 1 43.56 181 ARG A O 1
ATOM 1440 N N . GLN A 1 182 ? -0.813 -4.684 10.062 1 40.62 182 GLN A N 1
ATOM 1441 C CA . GLN A 1 182 ? 0.267 -3.986 10.75 1 40.62 182 GLN A CA 1
ATOM 1442 C C . GLN A 1 182 ? 0.882 -4.863 11.836 1 40.62 182 GLN A C 1
ATOM 1444 O O . GLN A 1 182 ? 2.088 -4.801 12.086 1 40.62 182 GLN A O 1
ATOM 1449 N N . ASN A 1 183 ? 0.009 -5.445 12.641 1 35.84 183 ASN A N 1
ATOM 1450 C CA . ASN A 1 183 ? 0.587 -6.168 13.766 1 35.84 183 ASN A CA 1
ATOM 1451 C C . ASN A 1 183 ? 0.846 -7.633 13.422 1 35.84 183 ASN A C 1
ATOM 1453 O O . ASN A 1 183 ? 0.593 -8.523 14.234 1 35.84 183 ASN A O 1
ATOM 1457 N N . ASP A 1 184 ? 1.58 -8.008 12.328 1 41.31 184 ASP A N 1
ATOM 1458 C CA . ASP A 1 184 ? 2.334 -9.164 11.836 1 41.31 184 ASP A CA 1
ATOM 1459 C C . ASP A 1 184 ? 1.421 -10.367 11.641 1 41.31 184 ASP A C 1
ATOM 1461 O O . ASP A 1 184 ? 1.894 -11.508 11.562 1 41.31 184 ASP A O 1
ATOM 1465 N N . THR A 1 185 ? 0.119 -10.227 11.961 1 43.34 185 THR A N 1
ATOM 1466 C CA . THR A 1 185 ? -0.567 -11.508 11.844 1 43.34 185 THR A CA 1
ATOM 1467 C C . THR A 1 185 ? -1.369 -11.57 10.547 1 43.34 185 THR A C 1
ATOM 1469 O O . THR A 1 185 ? -1.961 -10.578 10.125 1 43.34 185 THR A O 1
ATOM 1472 N N . THR A 1 186 ? -1 -12.383 9.672 1 46.66 186 THR A N 1
ATOM 1473 C CA . THR A 1 186 ? -1.733 -12.633 8.438 1 46.66 186 THR A CA 1
ATOM 1474 C C . THR A 1 186 ? -3.1 -13.25 8.734 1 46.66 186 THR A C 1
ATOM 1476 O O . THR A 1 186 ? -3.197 -14.211 9.5 1 46.66 186 THR A O 1
ATOM 1479 N N . LEU A 1 187 ? -4.227 -12.43 8.539 1 52.03 187 LEU A N 1
ATOM 1480 C CA . LEU A 1 187 ? -5.602 -12.812 8.844 1 52.03 187 LEU A CA 1
ATOM 1481 C C . LEU A 1 187 ? -6.285 -13.398 7.613 1 52.03 187 LEU A C 1
ATOM 1483 O O . LEU A 1 187 ? -6.051 -12.945 6.488 1 52.03 187 LEU A O 1
ATOM 1487 N N . ILE A 1 188 ? -6.797 -14.578 7.691 1 55.91 188 ILE A N 1
ATOM 1488 C CA . ILE A 1 188 ? -7.66 -15.148 6.66 1 55.91 188 ILE A CA 1
ATOM 1489 C C . ILE A 1 188 ? -9.109 -14.75 6.93 1 55.91 188 ILE A C 1
ATOM 1491 O O . ILE A 1 188 ? -9.664 -15.062 7.984 1 55.91 188 ILE A O 1
ATOM 1495 N N . GLN A 1 189 ? -9.742 -13.93 6.043 1 64.06 189 GLN A N 1
ATOM 1496 C CA . GLN A 1 189 ? -11.125 -13.523 6.254 1 64.06 189 GLN A CA 1
ATOM 1497 C C . GLN A 1 189 ? -12.039 -14.078 5.164 1 64.06 189 GLN A C 1
ATOM 1499 O O . GLN A 1 189 ? -12.047 -13.578 4.039 1 64.06 189 GLN A O 1
ATOM 1504 N N . PRO A 1 190 ? -12.781 -15.125 5.57 1 68.19 190 PRO A N 1
ATOM 1505 C CA . PRO A 1 190 ? -13.695 -15.719 4.594 1 68.19 190 PRO A CA 1
ATOM 1506 C C . PRO A 1 190 ? -14.906 -14.828 4.301 1 68.19 190 PRO A C 1
ATOM 1508 O O . PRO A 1 190 ? -15.125 -13.836 4.996 1 68.19 190 PRO A O 1
ATOM 1511 N N . LEU A 1 191 ? -15.656 -15.109 3.227 1 73.75 191 LEU A N 1
ATOM 1512 C CA . LEU A 1 191 ? -16.938 -14.516 2.891 1 73.75 191 LEU A CA 1
ATOM 1513 C C . LEU A 1 191 ? -16.828 -13 2.773 1 73.75 191 LEU A C 1
ATOM 1515 O O . LEU A 1 191 ? -17.719 -12.273 3.217 1 73.75 191 LEU A O 1
ATOM 1519 N N . SER A 1 192 ? -15.672 -12.5 2.348 1 77.88 192 SER A N 1
ATOM 1520 C CA . SER A 1 192 ? -15.383 -11.102 2.037 1 77.88 192 SER A CA 1
ATOM 1521 C C . SER A 1 192 ? -15.328 -10.258 3.305 1 77.88 192 SER A C 1
ATOM 1523 O O . SER A 1 192 ? -15.617 -9.055 3.266 1 77.88 192 SER A O 1
ATOM 1525 N N . LEU A 1 193 ? -15.094 -10.836 4.422 1 80.81 193 LEU A N 1
ATOM 1526 C CA . LEU A 1 193 ? -15.008 -10.109 5.688 1 80.81 193 LEU A CA 1
ATOM 1527 C C . LEU A 1 193 ? -13.812 -9.172 5.695 1 80.81 193 LEU A C 1
ATOM 1529 O O . LEU A 1 193 ? -13.742 -8.25 6.52 1 80.81 193 LEU A O 1
ATOM 1533 N N . ASN A 1 194 ? -12.883 -9.367 4.734 1 77.81 194 ASN A N 1
ATOM 1534 C CA . ASN A 1 194 ? -11.711 -8.508 4.617 1 77.81 194 ASN A CA 1
ATOM 1535 C C . ASN A 1 194 ? -12.094 -7.086 4.223 1 77.81 194 ASN A C 1
ATOM 1537 O O . ASN A 1 194 ? -11.344 -6.145 4.477 1 77.81 194 ASN A O 1
ATOM 1541 N N . ILE A 1 195 ? -13.234 -6.914 3.66 1 86.19 195 ILE A N 1
ATOM 1542 C CA . ILE A 1 195 ? -13.656 -5.613 3.158 1 86.19 195 ILE A CA 1
ATOM 1543 C C . ILE A 1 195 ? -13.922 -4.668 4.328 1 86.19 195 ILE A C 1
ATOM 1545 O O . ILE A 1 195 ? -13.672 -3.465 4.23 1 86.19 195 ILE A O 1
ATOM 1549 N N . PHE A 1 196 ? -14.32 -5.207 5.508 1 86.88 196 PHE A N 1
ATOM 1550 C CA . PHE A 1 196 ? -14.562 -4.379 6.68 1 86.88 196 PHE A CA 1
ATOM 1551 C C . PHE A 1 196 ? -13.273 -3.729 7.168 1 86.88 196 PHE A C 1
ATOM 1553 O O . PHE A 1 196 ? -13.242 -2.523 7.422 1 86.88 196 PHE A O 1
ATOM 1560 N N . THR A 1 197 ? -12.234 -4.562 7.234 1 81.56 197 THR A N 1
ATOM 1561 C CA . THR A 1 197 ? -10.945 -4.059 7.711 1 81.56 197 THR A CA 1
ATOM 1562 C C . THR A 1 197 ? -10.391 -3.008 6.754 1 81.56 197 THR A C 1
ATOM 1564 O O . THR A 1 197 ? -9.852 -1.99 7.191 1 81.56 197 THR A O 1
ATOM 1567 N N . TYR A 1 198 ? -10.492 -3.258 5.586 1 86.19 198 TYR A N 1
ATOM 1568 C CA . TYR A 1 198 ? -10.031 -2.33 4.559 1 86.19 198 TYR A CA 1
ATOM 1569 C C . TYR A 1 198 ? -10.758 -0.996 4.66 1 86.19 198 TYR A C 1
ATOM 1571 O O . TYR A 1 198 ? -10.141 0.066 4.594 1 86.19 198 TYR A O 1
ATOM 1579 N N . LEU A 1 199 ? -12.07 -1.076 4.867 1 90.94 199 LEU A N 1
ATOM 1580 C CA . LEU A 1 199 ? -12.898 0.125 4.93 1 90.94 199 LEU A CA 1
ATOM 1581 C C . LEU A 1 199 ? -12.578 0.94 6.176 1 90.94 199 LEU A C 1
ATOM 1583 O O . LEU A 1 199 ? -12.469 2.168 6.109 1 90.94 199 LEU A O 1
ATOM 1587 N N . ILE A 1 200 ? -12.43 0.327 7.289 1 88.62 200 ILE A N 1
ATOM 1588 C CA . ILE A 1 200 ? -12.156 1.015 8.547 1 88.62 200 ILE A CA 1
ATOM 1589 C C . ILE A 1 200 ? -10.82 1.755 8.453 1 88.62 200 ILE A C 1
ATOM 1591 O O . ILE A 1 200 ? -10.719 2.918 8.852 1 88.62 200 ILE A O 1
ATOM 1595 N N . ASP A 1 201 ? -9.859 1.121 7.859 1 86.75 201 ASP A N 1
ATOM 1596 C CA . ASP A 1 201 ? -8.547 1.741 7.695 1 86.75 201 ASP A CA 1
ATOM 1597 C C . ASP A 1 201 ? -8.633 2.959 6.777 1 86.75 201 ASP A C 1
ATOM 1599 O O . ASP A 1 201 ? -8.008 3.988 7.047 1 86.75 201 ASP A O 1
ATOM 1603 N N . LEU A 1 202 ? -9.336 2.814 5.734 1 90.88 202 LEU A N 1
ATOM 1604 C CA . LEU A 1 202 ? -9.438 3.896 4.762 1 90.88 202 LEU A CA 1
ATOM 1605 C C . LEU A 1 202 ? -10.219 5.07 5.336 1 90.88 202 LEU A C 1
ATOM 1607 O O . LEU A 1 202 ? -9.891 6.23 5.07 1 90.88 202 LEU A O 1
ATOM 1611 N N . VAL A 1 203 ? -11.297 4.805 6.082 1 93.31 203 VAL A N 1
ATOM 1612 C CA . VAL A 1 203 ? -12.094 5.855 6.707 1 93.31 203 VAL A CA 1
ATOM 1613 C C . VAL A 1 203 ? -11.234 6.625 7.707 1 93.31 203 VAL A C 1
ATOM 1615 O O . VAL A 1 203 ? -11.305 7.855 7.781 1 93.31 203 VAL A O 1
ATOM 1618 N N . ASP A 1 204 ? -10.398 5.965 8.406 1 90.44 204 ASP A N 1
ATOM 1619 C CA . ASP A 1 204 ? -9.492 6.617 9.344 1 90.44 204 ASP A CA 1
ATOM 1620 C C . ASP A 1 204 ? -8.484 7.504 8.609 1 90.44 204 ASP A C 1
ATOM 1622 O O . ASP A 1 204 ? -8.148 8.586 9.086 1 90.44 204 ASP A O 1
ATOM 1626 N N . LYS A 1 205 ? -8.031 7.004 7.562 1 90.62 205 LYS A N 1
ATOM 1627 C CA . LYS A 1 205 ? -7.098 7.797 6.758 1 90.62 205 LYS A CA 1
ATOM 1628 C C . LYS A 1 205 ? -7.762 9.07 6.25 1 90.62 205 LYS A C 1
ATOM 1630 O O . LYS A 1 205 ? -7.133 10.133 6.223 1 90.62 205 LYS A O 1
ATOM 1635 N N . PHE A 1 206 ? -8.992 8.961 5.863 1 93.88 206 PHE A N 1
ATOM 1636 C CA . PHE A 1 206 ? -9.734 10.125 5.387 1 93.88 206 PHE A CA 1
ATOM 1637 C C . PHE A 1 206 ? -9.93 11.141 6.512 1 93.88 206 PHE A C 1
ATOM 1639 O O . PHE A 1 206 ? -9.781 12.344 6.297 1 93.88 206 PHE A O 1
ATOM 1646 N N . LYS A 1 207 ? -10.242 10.633 7.68 1 93.81 207 LYS A N 1
ATOM 1647 C CA . LYS A 1 207 ? -10.43 11.5 8.836 1 93.81 207 LYS A CA 1
ATOM 1648 C C . LYS A 1 207 ? -9.141 12.266 9.156 1 93.81 207 LYS A C 1
ATOM 1650 O O . LYS A 1 207 ? -9.172 13.484 9.359 1 93.81 207 LYS A O 1
ATOM 1655 N N . ASN A 1 208 ? -8.07 11.625 9.148 1 90.06 208 ASN A N 1
ATOM 1656 C CA . ASN A 1 208 ? -6.785 12.242 9.453 1 90.06 208 ASN A CA 1
ATOM 1657 C C . ASN A 1 208 ? -6.379 13.258 8.391 1 90.06 208 ASN A C 1
ATOM 1659 O O . ASN A 1 208 ? -5.777 14.289 8.703 1 90.06 208 ASN A O 1
ATOM 1663 N N . GLN A 1 209 ? -6.676 12.898 7.227 1 91.62 209 GLN A N 1
ATOM 1664 C CA . GLN A 1 209 ? -6.359 13.82 6.141 1 91.62 209 GLN A CA 1
ATOM 1665 C C . GLN A 1 209 ? -7.188 15.094 6.25 1 91.62 209 GLN A C 1
ATOM 1667 O O . GLN A 1 209 ? -6.695 16.188 5.949 1 91.62 209 GLN A O 1
ATOM 1672 N N . LEU A 1 210 ? -8.43 14.984 6.637 1 93.62 210 LEU A N 1
ATOM 1673 C CA . LEU A 1 210 ? -9.281 16.141 6.848 1 93.62 210 LEU A CA 1
ATOM 1674 C C . LEU A 1 210 ? -8.734 17.031 7.965 1 93.62 210 LEU A C 1
ATOM 1676 O O . LEU A 1 210 ? -8.734 18.25 7.852 1 93.62 210 LEU A O 1
ATOM 1680 N N . ILE A 1 211 ? -8.25 16.406 9 1 91.31 211 ILE A N 1
ATOM 1681 C CA . ILE A 1 211 ? -7.684 17.141 10.125 1 91.31 211 ILE A CA 1
ATOM 1682 C C . ILE A 1 211 ? -6.418 17.875 9.68 1 91.31 211 ILE A C 1
ATOM 1684 O O . ILE A 1 211 ? -6.211 19.047 10.023 1 91.31 211 ILE A O 1
ATOM 1688 N N . THR A 1 212 ? -5.68 17.188 8.922 1 89.31 212 THR A N 1
ATOM 1689 C CA . THR A 1 212 ? -4.457 17.797 8.422 1 89.31 212 THR A CA 1
ATOM 1690 C C . THR A 1 212 ? -4.777 19 7.531 1 89.31 212 THR A C 1
ATOM 1692 O O . THR A 1 212 ? -4.105 20.031 7.605 1 89.31 212 THR A O 1
ATOM 1695 N N . ASN A 1 213 ? -5.766 18.859 6.73 1 91.06 213 ASN A N 1
ATOM 1696 C CA . ASN A 1 213 ? -6.168 19.953 5.863 1 91.06 213 ASN A CA 1
ATOM 1697 C C . ASN A 1 213 ? -6.715 21.125 6.668 1 91.06 213 ASN A C 1
ATOM 1699 O O . ASN A 1 213 ? -6.512 22.297 6.301 1 91.06 213 ASN A O 1
ATOM 1703 N N . SER A 1 214 ? -7.465 20.812 7.715 1 92.38 214 SER A N 1
ATOM 1704 C CA . SER A 1 214 ? -7.961 21.859 8.617 1 92.38 214 SER A CA 1
ATOM 1705 C C . SER A 1 214 ? -6.809 22.609 9.273 1 92.38 214 SER A C 1
ATOM 1707 O O . SER A 1 214 ? -6.84 23.844 9.352 1 92.38 214 SER A O 1
ATOM 1709 N N . ASP A 1 215 ? -5.828 21.906 9.609 1 88.62 215 ASP A N 1
ATOM 1710 C CA . ASP A 1 215 ? -4.656 22.516 10.234 1 88.62 215 ASP A CA 1
ATOM 1711 C C . ASP A 1 215 ? -3.91 23.406 9.25 1 88.62 215 ASP A C 1
ATOM 1713 O O . ASP A 1 215 ? -3.391 24.453 9.625 1 88.62 215 ASP A O 1
ATOM 1717 N N . LYS A 1 216 ? -3.855 23.016 8.078 1 88.38 216 LYS A N 1
ATOM 1718 C CA . LYS A 1 216 ? -3.191 23.812 7.055 1 88.38 216 LYS A CA 1
ATOM 1719 C C . LYS A 1 216 ? -3.918 25.141 6.836 1 88.38 216 LYS A C 1
ATOM 1721 O O . LYS A 1 216 ? -3.283 26.172 6.629 1 88.38 216 LYS A O 1
ATOM 1726 N N . LYS A 1 217 ? -5.258 25.078 6.879 1 90.12 217 LYS A N 1
ATOM 1727 C CA . LYS A 1 217 ? -6.035 26.312 6.734 1 90.12 217 LYS A CA 1
ATOM 1728 C C . LYS A 1 217 ? -5.809 27.25 7.914 1 90.12 217 LYS A C 1
ATOM 1730 O O . LYS A 1 217 ? -5.758 28.469 7.746 1 90.12 217 LYS A O 1
ATOM 1735 N N . ARG A 1 218 ? -5.699 26.688 9.047 1 88.31 218 ARG A N 1
ATOM 1736 C CA . ARG A 1 218 ? -5.43 27.469 10.242 1 88.31 218 ARG A CA 1
ATOM 1737 C C . ARG A 1 218 ? -4.09 28.203 10.125 1 88.31 218 ARG A C 1
ATOM 1739 O O . ARG A 1 218 ? -3.975 29.359 10.508 1 88.31 218 ARG A O 1
ATOM 1746 N N . LEU A 1 219 ? -3.152 27.547 9.57 1 86.38 219 LEU A N 1
ATOM 1747 C CA . LEU A 1 219 ? -1.807 28.094 9.461 1 86.38 219 LEU A CA 1
ATOM 1748 C C . LEU A 1 219 ? -1.745 29.172 8.375 1 86.38 219 LEU A C 1
ATOM 1750 O O . LEU A 1 219 ? -0.868 30.031 8.406 1 86.38 219 LEU A O 1
ATOM 1754 N N . GLN A 1 220 ? -2.68 29.141 7.484 1 87.5 220 GLN A N 1
ATOM 1755 C CA . GLN A 1 220 ? -2.699 30.109 6.398 1 87.5 220 GLN A CA 1
ATOM 1756 C C . GLN A 1 220 ? -3.379 31.406 6.832 1 87.5 220 GLN A C 1
ATOM 1758 O O . GLN A 1 220 ? -3.338 32.406 6.109 1 87.5 220 GLN A O 1
ATOM 1763 N N . LYS A 1 221 ? -3.955 31.469 8.047 1 88.81 221 LYS A N 1
ATOM 1764 C CA . LYS A 1 221 ? -4.621 32.656 8.539 1 88.81 221 LYS A CA 1
ATOM 1765 C C . LYS A 1 221 ? -3.623 33.812 8.734 1 88.81 221 LYS A C 1
ATOM 1767 O O . LYS A 1 221 ? -2.518 33.594 9.234 1 88.81 221 LYS A O 1
ATOM 1772 N N . PRO A 1 222 ? -4.051 34.938 8.234 1 85.44 222 PRO A N 1
ATOM 1773 C CA . PRO A 1 222 ? -3.158 36.062 8.43 1 85.44 222 PRO A CA 1
ATOM 1774 C C . PRO A 1 222 ? -3.096 36.531 9.883 1 85.44 222 PRO A C 1
ATOM 1776 O O . PRO A 1 222 ? -4.02 36.281 10.656 1 85.44 222 PRO A O 1
ATOM 1779 N N . SER A 1 223 ? -2.086 37.219 10.312 1 79.19 223 SER A N 1
ATOM 1780 C CA . SER A 1 223 ? -1.936 37.781 11.648 1 79.19 223 SER A CA 1
ATOM 1781 C C . SER A 1 223 ? -2.709 39.094 11.797 1 79.19 223 SER A C 1
ATOM 1783 O O . SER A 1 223 ? -2.658 39.938 10.914 1 79.19 223 SER A O 1
ATOM 1785 N N . ILE A 1 224 ? -3.549 39.188 12.773 1 83.31 224 ILE A N 1
ATOM 1786 C CA . ILE A 1 224 ? -4.348 40.375 13.039 1 83.31 224 ILE A CA 1
ATOM 1787 C C . ILE A 1 224 ? -3.721 41.156 14.18 1 83.31 224 ILE A C 1
ATOM 1789 O O . ILE A 1 224 ? -3.316 40.594 15.195 1 83.31 224 ILE A O 1
ATOM 1793 N N . ASP A 1 225 ? -3.549 42.438 13.875 1 78.81 225 ASP A N 1
ATOM 1794 C CA . ASP A 1 225 ? -3.064 43.375 14.914 1 78.81 225 ASP A CA 1
ATOM 1795 C C . ASP A 1 225 ? -4.137 43.625 15.969 1 78.81 225 ASP A C 1
ATOM 1797 O O . ASP A 1 225 ? -5.188 44.188 15.664 1 78.81 225 ASP A O 1
ATOM 1801 N N . LEU A 1 226 ? -3.877 43.281 17.281 1 80.12 226 LEU A N 1
ATOM 1802 C CA . LEU A 1 226 ? -4.891 43.312 18.328 1 80.12 226 LEU A CA 1
ATOM 1803 C C . LEU A 1 226 ? -4.684 44.531 19.234 1 80.12 226 LEU A C 1
ATOM 1805 O O . LEU A 1 226 ? -5.398 44.688 20.219 1 80.12 226 LEU A O 1
ATOM 1809 N N . THR A 1 227 ? -3.867 45.438 18.969 1 73.88 227 THR A N 1
ATOM 1810 C CA . THR A 1 227 ? -3.516 46.562 19.859 1 73.88 227 THR A CA 1
ATOM 1811 C C . THR A 1 227 ? -4.73 47.438 20.141 1 73.88 227 THR A C 1
ATOM 1813 O O . THR A 1 227 ? -4.992 47.781 21.297 1 73.88 227 THR A O 1
ATOM 1816 N N . ASN A 1 228 ? -5.551 47.875 19.094 1 76 228 ASN A N 1
ATOM 1817 C CA . ASN A 1 228 ? -6.66 48.812 19.281 1 76 228 ASN A CA 1
ATOM 1818 C C . ASN A 1 228 ? -8.008 48.094 19.125 1 76 228 ASN A C 1
ATOM 1820 O O . ASN A 1 228 ? -8.984 48.719 18.703 1 76 228 ASN A O 1
ATOM 1824 N N . ILE A 1 229 ? -7.938 46.844 19.578 1 84.38 229 ILE A N 1
ATOM 1825 C CA . ILE A 1 229 ? -9.172 46.094 19.484 1 84.38 229 ILE A CA 1
ATOM 1826 C C . ILE A 1 229 ? -9.672 45.719 20.875 1 84.38 229 ILE A C 1
ATOM 1828 O O . ILE A 1 229 ? -8.875 45.438 21.781 1 84.38 229 ILE A O 1
ATOM 1832 N N . SER A 1 230 ? -10.945 45.812 21.062 1 81.94 230 SER A N 1
ATOM 1833 C CA . SER A 1 230 ? -11.562 45.5 22.344 1 81.94 230 SER A CA 1
ATOM 1834 C C . SER A 1 230 ? -11.258 44.062 22.766 1 81.94 230 SER A C 1
ATOM 1836 O O . SER A 1 230 ? -11.008 43.188 21.922 1 81.94 230 SER A O 1
ATOM 1838 N N . GLU A 1 231 ? -11.242 43.812 24.047 1 79.38 231 GLU A N 1
ATOM 1839 C CA . GLU A 1 231 ? -10.938 42.5 24.609 1 79.38 231 GLU A CA 1
ATOM 1840 C C . GLU A 1 231 ? -11.875 41.438 24.047 1 79.38 231 GLU A C 1
ATOM 1842 O O . GLU A 1 231 ? -11.453 40.312 23.797 1 79.38 231 GLU A O 1
ATOM 1847 N N . ARG A 1 232 ? -13.133 41.781 23.953 1 81.06 232 ARG A N 1
ATOM 1848 C CA . ARG A 1 232 ? -14.125 40.844 23.469 1 81.06 232 ARG A CA 1
ATOM 1849 C C . ARG A 1 232 ? -13.797 40.406 22.047 1 81.06 232 ARG A C 1
ATOM 1851 O O . ARG A 1 232 ? -13.891 39.219 21.719 1 81.06 232 ARG A O 1
ATOM 1858 N N . ASN A 1 233 ? -13.445 41.344 21.266 1 86.44 233 ASN A N 1
ATOM 1859 C CA . ASN A 1 233 ? -13.133 41 19.875 1 86.44 233 ASN A CA 1
ATOM 1860 C C . ASN A 1 233 ? -11.742 40.406 19.75 1 86.44 233 ASN A C 1
ATOM 1862 O O . ASN A 1 233 ? -11.484 39.625 18.828 1 86.44 233 ASN A O 1
ATOM 1866 N N . GLN A 1 234 ? -10.852 40.75 20.609 1 84.25 234 GLN A N 1
ATOM 1867 C CA . GLN A 1 234 ? -9.523 40.125 20.625 1 84.25 234 GLN A CA 1
ATOM 1868 C C . GLN A 1 234 ? -9.617 38.625 20.844 1 84.25 234 GLN A C 1
ATOM 1870 O O . GLN A 1 234 ? -8.875 37.844 20.234 1 84.25 234 GLN A O 1
ATOM 1875 N N . ASN A 1 235 ? -10.461 38.25 21.703 1 82.62 235 ASN A N 1
ATOM 1876 C CA . ASN A 1 235 ? -10.617 36.844 22.062 1 82.62 235 ASN A CA 1
ATOM 1877 C C . ASN A 1 235 ? -11.055 36 20.859 1 82.62 235 ASN A C 1
ATOM 1879 O O . ASN A 1 235 ? -10.719 34.844 20.781 1 82.62 235 ASN A O 1
ATOM 1883 N N . VAL A 1 236 ? -11.781 36.625 20.016 1 86.5 236 VAL A N 1
ATOM 1884 C CA . VAL A 1 236 ? -12.227 35.938 18.812 1 86.5 236 VAL A CA 1
ATOM 1885 C C . VAL A 1 236 ? -11.023 35.5 17.984 1 86.5 236 VAL A C 1
ATOM 1887 O O . VAL A 1 236 ? -10.953 34.375 17.516 1 86.5 236 VAL A O 1
ATOM 1890 N N . PHE A 1 237 ? -10.07 36.312 17.859 1 85.12 237 PHE A N 1
ATOM 1891 C CA . PHE A 1 237 ? -8.906 36.062 17.031 1 85.12 237 PHE A CA 1
ATOM 1892 C C . PHE A 1 237 ? -7.891 35.188 17.75 1 85.12 237 PHE A C 1
ATOM 1894 O O . PHE A 1 237 ? -7.227 34.375 17.141 1 85.12 237 PHE A O 1
ATOM 1901 N N . LEU A 1 238 ? -7.781 35.375 19.094 1 77.88 238 LEU A N 1
ATOM 1902 C CA . LEU A 1 238 ? -6.809 34.625 19.875 1 77.88 238 LEU A CA 1
ATOM 1903 C C . LEU A 1 238 ? -7.238 33.156 20 1 77.88 238 LEU A C 1
ATOM 1905 O O . LEU A 1 238 ? -6.41 32.25 19.891 1 77.88 238 LEU A O 1
ATOM 1909 N N . ASN A 1 239 ? -8.477 33 20.172 1 79.56 239 ASN A N 1
ATOM 1910 C CA . ASN A 1 239 ? -8.977 31.656 20.406 1 79.56 239 ASN A CA 1
ATOM 1911 C C . ASN A 1 239 ? -9.5 31.031 19.109 1 79.56 239 ASN A C 1
ATOM 1913 O O . ASN A 1 239 ? -9.859 29.859 19.094 1 79.56 239 ASN A O 1
ATOM 1917 N N . HIS A 1 240 ? -9.516 31.875 18.156 1 83 240 HIS A N 1
ATOM 1918 C CA . HIS A 1 240 ? -9.977 31.406 16.844 1 83 240 HIS A CA 1
ATOM 1919 C C . HIS A 1 240 ? -11.398 30.875 16.922 1 83 240 HIS A C 1
ATOM 1921 O O . HIS A 1 240 ? -11.688 29.797 16.406 1 83 240 HIS A O 1
ATOM 1927 N N . ASN A 1 241 ? -12.18 31.453 17.719 1 84.69 241 ASN A N 1
ATOM 1928 C CA . ASN A 1 241 ? -13.586 31.109 17.859 1 84.69 241 ASN A CA 1
ATOM 1929 C C . ASN A 1 241 ? -14.5 32.188 17.281 1 84.69 241 ASN A C 1
ATOM 1931 O O . ASN A 1 241 ? -14.805 33.156 17.938 1 84.69 241 ASN A O 1
ATOM 1935 N N . LEU A 1 242 ? -14.961 32.031 16.109 1 87.06 242 LEU A N 1
ATOM 1936 C CA . LEU A 1 242 ? -15.781 33.031 15.398 1 87.06 242 LEU A CA 1
ATOM 1937 C C . LEU A 1 242 ? -17.25 32.594 15.383 1 87.06 242 LEU A C 1
ATOM 1939 O O . LEU A 1 242 ? -17.578 31.531 14.844 1 87.06 242 LEU A O 1
ATOM 1943 N N . THR A 1 243 ? -18.047 33.281 16.078 1 87.81 243 THR A N 1
ATOM 1944 C CA . THR A 1 243 ? -19.5 33.062 15.977 1 87.81 243 THR A CA 1
ATOM 1945 C C . THR A 1 243 ? -20.109 33.969 14.93 1 87.81 243 THR A C 1
ATOM 1947 O O . THR A 1 243 ? -19.531 35 14.578 1 87.81 243 THR A O 1
ATOM 1950 N N . GLU A 1 244 ? -21.219 33.625 14.43 1 88.56 244 GLU A N 1
ATOM 1951 C CA . GLU A 1 244 ? -21.891 34.438 13.406 1 88.56 244 GLU A CA 1
ATOM 1952 C C . GLU A 1 244 ? -22.234 35.812 13.938 1 88.56 244 GLU A C 1
ATOM 1954 O O . GLU A 1 244 ? -22.156 36.812 13.211 1 88.56 244 GLU A O 1
ATOM 1959 N N . SER A 1 245 ? -22.609 35.875 15.164 1 88.62 245 SER A N 1
ATOM 1960 C CA . SER A 1 245 ? -22.953 37.156 15.773 1 88.62 245 SER A CA 1
ATOM 1961 C C . SER A 1 245 ? -21.75 38.062 15.852 1 88.62 245 SER A C 1
ATOM 1963 O O . SER A 1 245 ? -21.859 39.25 15.562 1 88.62 245 SER A O 1
ATOM 1965 N N . LYS A 1 246 ? -20.609 37.531 16.141 1 90.06 246 LYS A N 1
ATOM 1966 C CA . LYS A 1 246 ? -19.406 38.344 16.266 1 90.06 246 LYS A CA 1
ATOM 1967 C C . LYS A 1 246 ? -18.891 38.781 14.891 1 90.06 246 LYS A C 1
ATOM 1969 O O . LYS A 1 246 ? -18.328 39.875 14.742 1 90.06 246 LYS A O 1
ATOM 1974 N N . LYS A 1 247 ? -19.125 37.906 13.977 1 92.12 247 LYS A N 1
ATOM 1975 C CA . LYS A 1 247 ? -18.734 38.25 12.617 1 92.12 247 LYS A CA 1
ATOM 1976 C C . LYS A 1 247 ? -19.484 39.469 12.109 1 92.12 247 LYS A C 1
ATOM 1978 O O . LYS A 1 247 ? -18.875 40.406 11.539 1 92.12 247 LYS A O 1
ATOM 1983 N N . ILE A 1 248 ? -20.75 39.531 12.43 1 90.62 248 ILE A N 1
ATOM 1984 C CA . ILE A 1 248 ? -21.594 40.625 12 1 90.62 248 ILE A CA 1
ATOM 1985 C C . ILE A 1 248 ? -21.188 41.906 12.742 1 90.62 248 ILE A C 1
ATOM 1987 O O . ILE A 1 248 ? -21.109 43 12.148 1 90.62 248 ILE A O 1
ATOM 1991 N N . GLU A 1 249 ? -20.875 41.719 13.977 1 89.94 249 GLU A N 1
ATOM 1992 C CA . GLU A 1 249 ? -20.453 42.844 14.805 1 89.94 249 GLU A CA 1
ATOM 1993 C C . GLU A 1 249 ? -19.172 43.5 14.273 1 89.94 249 GLU A C 1
ATOM 1995 O O . GLU A 1 249 ? -19.062 44.719 14.188 1 89.94 249 GLU A O 1
ATOM 2000 N N . ILE A 1 250 ? -18.281 42.688 13.914 1 91.25 250 ILE A N 1
ATOM 2001 C CA . ILE A 1 250 ? -16.984 43.188 13.477 1 91.25 250 ILE A CA 1
ATOM 2002 C C . ILE A 1 250 ? -17.094 43.75 12.055 1 91.25 250 ILE A C 1
ATOM 2004 O O . ILE A 1 250 ? -16.438 44.719 11.719 1 91.25 250 ILE A O 1
ATOM 2008 N N . THR A 1 251 ? -17.906 43.125 11.289 1 91.38 251 THR A N 1
ATOM 2009 C CA . THR A 1 251 ? -18.062 43.594 9.914 1 91.38 251 THR A CA 1
ATOM 2010 C C . THR A 1 251 ? -18.688 44.969 9.875 1 91.38 251 THR A C 1
ATOM 2012 O O . THR A 1 251 ? -18.422 45.75 8.961 1 91.38 251 THR A O 1
ATOM 2015 N N . LYS A 1 252 ? -19.5 45.312 10.867 1 88.69 252 LYS A N 1
ATOM 2016 C CA . LYS A 1 252 ? -20.109 46.656 10.961 1 88.69 252 LYS A CA 1
ATOM 2017 C C . LYS A 1 252 ? -19.062 47.719 11.188 1 88.69 252 LYS A C 1
ATOM 2019 O O . LYS A 1 252 ? -19.297 48.906 10.883 1 88.69 252 LYS A O 1
ATOM 2024 N N . LEU A 1 253 ? -17.938 47.25 11.609 1 89.12 253 LEU A N 1
ATOM 2025 C CA . LEU A 1 253 ? -16.875 48.219 11.945 1 89.12 253 LEU A CA 1
ATOM 2026 C C . LEU A 1 253 ? -15.898 48.375 10.789 1 89.12 253 LEU A C 1
ATOM 2028 O O . LEU A 1 253 ? -14.859 49.031 10.93 1 89.12 253 LEU A O 1
ATOM 2032 N N . PHE A 1 254 ? -16.203 47.844 9.648 1 89.88 254 PHE A N 1
ATOM 2033 C CA . PHE A 1 254 ? -15.305 47.875 8.508 1 89.88 254 PHE A CA 1
ATOM 2034 C C . PHE A 1 254 ? -15.281 49.25 7.879 1 89.88 254 PHE A C 1
ATOM 2036 O O . PHE A 1 254 ? -14.273 49.656 7.297 1 89.88 254 PHE A O 1
ATOM 2043 N N . ASP A 1 255 ? -16.297 49.938 8.07 1 87.19 255 ASP A N 1
ATOM 2044 C CA . ASP A 1 255 ? -16.391 51.25 7.441 1 87.19 255 ASP A CA 1
ATOM 2045 C C . ASP A 1 255 ? -15.992 52.344 8.422 1 87.19 255 ASP A C 1
ATOM 2047 O O . ASP A 1 255 ? -16.484 52.375 9.555 1 87.19 255 ASP A O 1
ATOM 2051 N N . PHE A 1 256 ? -14.977 53.031 8.078 1 86.38 256 PHE A N 1
ATOM 2052 C CA . PHE A 1 256 ? -14.531 54.188 8.852 1 86.38 256 PHE A CA 1
ATOM 2053 C C . PHE A 1 256 ? -14.609 55.469 8.008 1 86.38 256 PHE A C 1
ATOM 2055 O O . PHE A 1 256 ? -13.703 55.75 7.227 1 86.38 256 PHE A O 1
ATOM 2062 N N . SER A 1 257 ? -15.773 56.188 8.156 1 81.69 257 SER A N 1
ATOM 2063 C CA . SER A 1 257 ? -16.062 57.344 7.344 1 81.69 257 SER A CA 1
ATOM 2064 C C . SER A 1 257 ? -15.18 58.531 7.746 1 81.69 257 SER A C 1
ATOM 2066 O O . SER A 1 257 ? -14.531 58.5 8.797 1 81.69 257 SER A O 1
ATOM 2068 N N . ASN A 1 258 ? -15.031 59.5 6.926 1 83.81 258 ASN A N 1
ATOM 2069 C CA . ASN A 1 258 ? -14.289 60.719 7.188 1 83.81 258 ASN A CA 1
ATOM 2070 C C . ASN A 1 258 ? -14.883 61.5 8.359 1 83.81 258 ASN A C 1
ATOM 2072 O O . ASN A 1 258 ? -14.156 62.156 9.125 1 83.81 258 ASN A O 1
ATOM 2076 N N . GLU A 1 259 ? -16.219 61.375 8.508 1 81 259 GLU A N 1
ATOM 2077 C CA . GLU A 1 259 ? -16.859 62.031 9.641 1 81 259 GLU A CA 1
ATOM 2078 C C . GLU A 1 259 ? -16.375 61.469 10.969 1 81 259 GLU A C 1
ATOM 2080 O O . GLU A 1 259 ? -16.125 62.188 11.914 1 81 259 GLU A O 1
ATOM 2085 N N . ARG A 1 260 ? -16.219 60.188 10.922 1 86.19 260 ARG A N 1
ATOM 2086 C CA . ARG A 1 260 ? -15.75 59.531 12.141 1 86.19 260 ARG A CA 1
ATOM 2087 C C . ARG A 1 260 ? -14.289 59.875 12.422 1 86.19 260 ARG A C 1
ATOM 2089 O O . ARG A 1 260 ? -13.891 60 13.586 1 86.19 260 ARG A O 1
ATOM 2096 N N . ALA A 1 261 ? -13.562 59.969 11.414 1 85.38 261 ALA A N 1
ATOM 2097 C CA . ALA A 1 261 ? -12.172 60.375 11.578 1 85.38 261 ALA A CA 1
ATOM 2098 C C . ALA A 1 261 ? -12.07 61.75 12.211 1 85.38 261 ALA A C 1
ATOM 2100 O O . ALA A 1 261 ? -11.211 62 13.062 1 85.38 261 ALA A O 1
ATOM 2101 N N . LYS A 1 262 ? -13.008 62.656 11.805 1 81.69 262 LYS A N 1
ATOM 2102 C CA . LYS A 1 262 ? -13.055 63.969 12.391 1 81.69 262 LYS A CA 1
ATOM 2103 C C . LYS A 1 262 ? -13.484 63.938 13.852 1 81.69 262 LYS A C 1
ATOM 2105 O O . LYS A 1 262 ? -12.922 64.625 14.695 1 81.69 262 LYS A O 1
ATOM 2110 N N . ASP A 1 263 ? -14.414 63.062 14 1 83.56 263 ASP A N 1
ATOM 2111 C CA . ASP A 1 263 ? -14.875 62.875 15.375 1 83.56 263 ASP A CA 1
ATOM 2112 C C . ASP A 1 263 ? -13.742 62.406 16.281 1 83.56 263 ASP A C 1
ATOM 2114 O O . ASP A 1 263 ? -13.625 62.844 17.422 1 83.56 263 ASP A O 1
ATOM 2118 N N . LEU A 1 264 ? -13.023 61.469 15.75 1 85.5 264 LEU A N 1
ATOM 2119 C CA . LEU A 1 264 ? -11.898 60.938 16.516 1 85.5 264 LEU A CA 1
ATOM 2120 C C . LEU A 1 264 ? -10.883 62.031 16.828 1 85.5 264 LEU A C 1
ATOM 2122 O O . LEU A 1 264 ? -10.406 62.125 17.969 1 85.5 264 LEU A O 1
ATOM 2126 N N . ASP A 1 265 ? -10.641 62.812 15.883 1 82 265 ASP A N 1
ATOM 2127 C CA . ASP A 1 265 ? -9.703 63.906 16.078 1 82 265 ASP A CA 1
ATOM 2128 C C . ASP A 1 265 ? -10.258 64.938 17.062 1 82 265 ASP A C 1
ATOM 2130 O O . ASP A 1 265 ? -9.539 65.438 17.922 1 82 265 ASP A O 1
ATOM 2134 N N . ASP A 1 266 ? -11.57 65.25 16.922 1 80.62 266 ASP A N 1
ATOM 2135 C CA . ASP A 1 266 ? -12.211 66.188 17.797 1 80.62 266 ASP A CA 1
ATOM 2136 C C . ASP A 1 266 ? -12.234 65.75 19.25 1 80.62 266 ASP A C 1
ATOM 2138 O O . ASP A 1 266 ? -11.953 66.5 20.172 1 80.62 266 ASP A O 1
ATOM 2142 N N . LEU A 1 267 ? -12.547 64.5 19.312 1 82.31 267 LEU A N 1
ATOM 2143 C CA . LEU A 1 267 ? -12.617 63.938 20.656 1 82.31 267 LEU A CA 1
ATOM 2144 C C . LEU A 1 267 ? -11.234 63.906 21.312 1 82.31 267 LEU A C 1
ATOM 2146 O O . LEU A 1 267 ? -11.102 64.125 22.516 1 82.31 267 LEU A O 1
ATOM 2150 N N . ASN A 1 268 ? -10.273 63.562 20.547 1 80.5 268 ASN A N 1
ATOM 2151 C CA . ASN A 1 268 ? -8.906 63.625 21.047 1 80.5 268 ASN A CA 1
ATOM 2152 C C . ASN A 1 268 ? -8.531 65 21.516 1 80.5 268 ASN A C 1
ATOM 2154 O O . ASN A 1 268 ? -7.883 65.188 22.562 1 80.5 268 ASN A O 1
ATOM 2158 N N . LYS A 1 269 ? -9.023 66.062 20.891 1 78.56 269 LYS A N 1
ATOM 2159 C CA . LYS A 1 269 ? -8.781 67.438 21.266 1 78.56 269 LYS A CA 1
ATOM 2160 C C . LYS A 1 269 ? -9.547 67.812 22.531 1 78.56 269 LYS A C 1
ATOM 2162 O O . LYS A 1 269 ? -8.984 68.438 23.453 1 78.56 269 LYS A O 1
ATOM 2167 N N . ASP A 1 270 ? -10.75 67.375 22.453 1 75.12 270 ASP A N 1
ATOM 2168 C CA . ASP A 1 270 ? -11.578 67.688 23.625 1 75.12 270 ASP A CA 1
ATOM 2169 C C . ASP A 1 270 ? -10.984 67.062 24.875 1 75.12 270 ASP A C 1
ATOM 2171 O O . ASP A 1 270 ? -10.969 67.688 25.938 1 75.12 270 ASP A O 1
ATOM 2175 N N . LEU A 1 271 ? -10.602 65.812 24.656 1 78.12 271 LEU A N 1
ATOM 2176 C CA . LEU A 1 271 ? -10.016 65.062 25.797 1 78.12 271 LEU A CA 1
ATOM 2177 C C . LEU A 1 271 ? -8.742 65.812 26.266 1 78.12 271 LEU A C 1
ATOM 2179 O O . LEU A 1 271 ? -8.508 65.938 27.469 1 78.12 271 LEU A O 1
ATOM 2183 N N . SER A 1 272 ? -8.094 66.25 25.328 1 71.06 272 SER A N 1
ATOM 2184 C CA . SER A 1 272 ? -6.883 67 25.656 1 71.06 272 SER A CA 1
ATOM 2185 C C . SER A 1 272 ? -7.215 68.25 26.391 1 71.06 272 SER A C 1
ATOM 2187 O O . SER A 1 272 ? -6.539 68.625 27.359 1 71.06 272 SER A O 1
ATOM 2189 N N . ILE A 1 273 ? -8.273 68.938 25.984 1 65.94 273 ILE A N 1
ATOM 2190 C CA . ILE A 1 273 ? -8.688 70.188 26.578 1 65.94 273 ILE A CA 1
ATOM 2191 C C . ILE A 1 273 ? -9.203 69.938 28 1 65.94 273 ILE A C 1
ATOM 2193 O O . ILE A 1 273 ? -8.852 70.688 28.938 1 65.94 273 ILE A O 1
ATOM 2197 N N . LEU A 1 274 ? -10.039 69 28.031 1 67.31 274 LEU A N 1
ATOM 2198 C CA . LEU A 1 274 ? -10.648 68.688 29.328 1 67.31 274 LEU A CA 1
ATOM 2199 C C . LEU A 1 274 ? -9.586 68.25 30.344 1 67.31 274 LEU A C 1
ATOM 2201 O O . LEU A 1 274 ? -9.68 68.562 31.531 1 67.31 274 LEU A O 1
ATOM 2205 N N . LYS A 1 275 ? -8.711 67.5 29.844 1 66.69 275 LYS A N 1
ATOM 2206 C CA . LYS A 1 275 ? -7.652 67 30.734 1 66.69 275 LYS A CA 1
ATOM 2207 C C . LYS A 1 275 ? -6.754 68.188 31.172 1 66.69 275 LYS A C 1
ATOM 2209 O O . LYS A 1 275 ? -6.109 68.062 32.219 1 66.69 275 LYS A O 1
ATOM 2214 N N . GLN A 1 276 ? -6.949 69.312 30.453 1 55.25 276 GLN A N 1
ATOM 2215 C CA . GLN A 1 276 ? -6.148 70.5 30.75 1 55.25 276 GLN A CA 1
ATOM 2216 C C . GLN A 1 276 ? -6.777 71.312 31.859 1 55.25 276 GLN A C 1
ATOM 2218 O O . GLN A 1 276 ? -6.074 72.062 32.594 1 55.25 276 GLN A O 1
ATOM 2223 N N . ILE A 1 277 ? -8.102 71.375 31.938 1 55.44 277 ILE A N 1
ATOM 2224 C CA . ILE A 1 277 ? -8.758 72.188 32.938 1 55.44 277 ILE A CA 1
ATOM 2225 C C . ILE A 1 277 ? -8.547 71.562 34.344 1 55.44 277 ILE A C 1
ATOM 2227 O O . ILE A 1 277 ? -8.984 70.438 34.594 1 55.44 277 ILE A O 1
ATOM 2231 N N . ASN A 1 278 ? -7.699 72 34.969 1 56.12 278 ASN A N 1
ATOM 2232 C CA . ASN A 1 278 ? -7.352 71.438 36.281 1 56.12 278 ASN A CA 1
ATOM 2233 C C . ASN A 1 278 ? -8.234 72.062 37.375 1 56.12 278 ASN A C 1
ATOM 2235 O O . ASN A 1 278 ? -7.91 73.062 37.938 1 56.12 278 ASN A O 1
ATOM 2239 N N . ILE A 1 279 ? -9.406 71.688 37.5 1 63 279 ILE A N 1
ATOM 2240 C CA . ILE A 1 279 ? -10.352 72.062 38.562 1 63 279 ILE A CA 1
ATOM 2241 C C . ILE A 1 279 ? -9.805 71.688 39.938 1 63 279 ILE A C 1
ATOM 2243 O O . ILE A 1 279 ? -10.031 72.375 40.906 1 63 279 ILE A O 1
ATOM 2247 N N . GLN A 1 280 ? -9.062 70.75 39.875 1 66.75 280 GLN A N 1
ATOM 2248 C CA . GLN A 1 280 ? -8.547 70.312 41.156 1 66.75 280 GLN A CA 1
ATOM 2249 C C . GLN A 1 280 ? -7.609 71.312 41.781 1 66.75 280 GLN A C 1
ATOM 2251 O O . GLN A 1 280 ? -7.629 71.562 43 1 66.75 280 GLN A O 1
ATOM 2256 N N . ASP A 1 281 ? -7.004 72.125 41.031 1 62.84 281 ASP A N 1
ATOM 2257 C CA . ASP A 1 281 ? -6.133 73.188 41.531 1 62.84 281 ASP A CA 1
ATOM 2258 C C . ASP A 1 281 ? -6.949 74.375 42.062 1 62.84 281 ASP A C 1
ATOM 2260 O O . ASP A 1 281 ? -6.598 74.938 43.094 1 62.84 281 ASP A O 1
ATOM 2264 N N . ARG A 1 282 ? -8.008 74.625 41.344 1 65.12 282 ARG A N 1
ATOM 2265 C CA . ARG A 1 282 ? -8.883 75.688 41.812 1 65.12 282 ARG A CA 1
ATOM 2266 C C . ARG A 1 282 ? -9.5 75.312 43.156 1 65.12 282 ARG A C 1
ATOM 2268 O O . ARG A 1 282 ? -9.609 76.125 44.062 1 65.12 282 ARG A O 1
ATOM 2275 N N . ILE A 1 283 ? -9.805 74.062 43.188 1 72.5 283 ILE A N 1
ATOM 2276 C CA . ILE A 1 283 ? -10.352 73.562 44.438 1 72.5 283 ILE A CA 1
ATOM 2277 C C . ILE A 1 283 ? -9.289 73.688 45.531 1 72.5 283 ILE A C 1
ATOM 2279 O O . ILE A 1 283 ? -9.578 74.125 46.656 1 72.5 283 ILE A O 1
ATOM 2283 N N . LYS A 1 284 ? -8.188 73.5 45.188 1 72.69 284 LYS A N 1
ATOM 2284 C CA . LYS A 1 284 ? -7.109 73.625 46.156 1 72.69 284 LYS A CA 1
ATOM 2285 C C . LYS A 1 284 ? -6.852 75.062 46.562 1 72.69 284 LYS A C 1
ATOM 2287 O O . LYS A 1 284 ? -6.676 75.375 47.719 1 72.69 284 LYS A O 1
ATOM 2292 N N . LEU A 1 285 ? -6.902 75.875 45.625 1 69.75 285 LEU A N 1
ATOM 2293 C CA . LEU A 1 285 ? -6.703 77.312 45.906 1 69.75 285 LEU A CA 1
ATOM 2294 C C . LEU A 1 285 ? -7.84 77.875 46.75 1 69.75 285 LEU A C 1
ATOM 2296 O O . LEU A 1 285 ? -7.602 78.625 47.719 1 69.75 285 LEU A O 1
ATOM 2300 N N . LEU A 1 286 ? -8.969 77.5 46.375 1 73.62 286 LEU A N 1
ATOM 2301 C CA . LEU A 1 286 ? -10.117 78 47.125 1 73.62 286 LEU A CA 1
ATOM 2302 C C . LEU A 1 286 ? -10.094 77.438 48.531 1 73.62 286 LEU A C 1
ATOM 2304 O O . LEU A 1 286 ? -10.422 78.125 49.5 1 73.62 286 LEU A O 1
ATOM 2308 N N . SER A 1 287 ? -9.656 76.25 48.531 1 79.25 287 SER A N 1
ATOM 2309 C CA . SER A 1 287 ? -9.523 75.625 49.844 1 79.25 287 SER A CA 1
ATOM 2310 C C . SER A 1 287 ? -8.445 76.312 50.688 1 79.25 287 SER A C 1
ATOM 2312 O O . SER A 1 287 ? -8.625 76.562 51.875 1 79.25 287 SER A O 1
ATOM 2314 N N . ASP A 1 288 ? -7.477 76.875 50.156 1 75.75 288 ASP A N 1
ATOM 2315 C CA . ASP A 1 288 ? -6.434 77.625 50.844 1 75.75 288 ASP A CA 1
ATOM 2316 C C . ASP A 1 288 ? -6.938 79 51.25 1 75.75 288 ASP A C 1
ATOM 2318 O O . ASP A 1 288 ? -6.648 79.5 52.344 1 75.75 288 ASP A O 1
ATOM 2322 N N . ASN A 1 289 ? -7.68 79.5 50.375 1 74.62 289 ASN A N 1
ATOM 2323 C CA . ASN A 1 289 ? -8.258 80.812 50.719 1 74.62 289 ASN A CA 1
ATOM 2324 C C . ASN A 1 289 ? -9.258 80.688 51.875 1 74.62 289 ASN A C 1
ATOM 2326 O O . ASN A 1 289 ? -9.273 81.5 52.75 1 74.62 289 ASN A O 1
ATOM 2330 N N . LYS A 1 290 ? -10.008 79.75 51.781 1 80.5 290 LYS A N 1
ATOM 2331 C CA . LYS A 1 290 ? -10.953 79.5 52.844 1 80.5 290 LYS A CA 1
ATOM 2332 C C . LYS A 1 290 ? -10.234 79.375 54.188 1 80.5 290 LYS A C 1
ATOM 2334 O O . LYS A 1 290 ? -10.617 79.938 55.188 1 80.5 290 LYS A O 1
ATOM 2339 N N . ASN A 1 291 ? -9.195 78.625 54.094 1 81.25 291 ASN A N 1
ATOM 2340 C CA . ASN A 1 291 ? -8.414 78.438 55.312 1 81.25 291 ASN A CA 1
ATOM 2341 C C . ASN A 1 291 ? -7.77 79.75 55.781 1 81.25 291 ASN A C 1
ATOM 2343 O O . ASN A 1 291 ? -7.711 80 57 1 81.25 291 ASN A O 1
ATOM 2347 N N . SER A 1 292 ? -7.469 80.625 55.031 1 80.19 292 SER A N 1
ATOM 2348 C CA . SER A 1 292 ? -6.863 81.875 55.406 1 80.19 292 SER A CA 1
ATOM 2349 C C . SER A 1 292 ? -7.895 82.812 56 1 80.19 292 SER A C 1
ATOM 2351 O O . SER A 1 292 ? -7.605 83.562 56.969 1 80.19 292 SER A O 1
ATOM 2353 N N . ILE A 1 293 ? -9.016 82.75 55.531 1 78.81 293 ILE A N 1
ATOM 2354 C CA . ILE A 1 293 ? -10.062 83.625 56.094 1 78.81 293 ILE A CA 1
ATOM 2355 C C . ILE A 1 293 ? -10.477 83.062 57.469 1 78.81 293 ILE A C 1
ATOM 2357 O O . ILE A 1 293 ? -10.711 83.875 58.375 1 78.81 293 ILE A O 1
ATOM 2361 N N . GLU A 1 294 ? -10.453 81.875 57.531 1 81.62 294 GLU A N 1
ATOM 2362 C CA . GLU A 1 294 ? -10.758 81.312 58.844 1 81.62 294 GLU A CA 1
ATOM 2363 C C . GLU A 1 294 ? -9.688 81.688 59.875 1 81.62 294 GLU A C 1
ATOM 2365 O O . GLU A 1 294 ? -10 81.938 61.031 1 81.62 294 GLU A O 1
ATOM 2370 N N . LYS A 1 295 ? -8.555 81.875 59.5 1 82 295 LYS A N 1
ATOM 2371 C CA . LYS A 1 295 ? -7.469 82.312 60.406 1 82 295 LYS A CA 1
ATOM 2372 C C . LYS A 1 295 ? -7.578 83.812 60.75 1 82 295 LYS A C 1
ATOM 2374 O O . LYS A 1 295 ? -7.316 84.188 61.875 1 82 295 LYS A O 1
ATOM 2379 N N . LEU A 1 296 ? -8.016 84.312 59.812 1 80.94 296 LEU A N 1
ATOM 2380 C CA . LEU A 1 296 ? -8.227 85.75 60.062 1 80.94 296 LEU A CA 1
ATOM 2381 C C . LEU A 1 296 ? -9.352 85.938 61.094 1 80.94 296 LEU A C 1
ATOM 2383 O O . LEU A 1 296 ? -9.211 86.75 62.031 1 80.94 296 LEU A O 1
ATOM 2387 N N . LYS A 1 297 ? -10.336 85.312 60.844 1 80.12 297 LYS A N 1
ATOM 2388 C CA . LYS A 1 297 ? -11.445 85.438 61.781 1 80.12 297 LYS A CA 1
ATOM 2389 C C . LYS A 1 297 ? -11.008 85.062 63.188 1 80.12 297 LYS A C 1
ATOM 2391 O O . LYS A 1 297 ? -11.352 85.75 64.188 1 80.12 297 LYS A O 1
ATOM 2396 N N . GLU A 1 298 ? -10.258 84.062 63.219 1 83 298 GLU A N 1
ATOM 2397 C CA . GLU A 1 298 ? -9.766 83.625 64.5 1 83 298 GLU A CA 1
ATOM 2398 C C . GLU A 1 298 ? -8.836 84.688 65.125 1 83 298 GLU A C 1
ATOM 2400 O O . GLU A 1 298 ? -8.891 84.938 66.312 1 83 298 GLU A O 1
ATOM 2405 N N . TRP A 1 299 ? -8.156 85.375 64.438 1 81.44 299 TRP A N 1
ATOM 2406 C CA . TRP A 1 299 ? -7.25 86.438 64.875 1 81.44 299 TRP A CA 1
ATOM 2407 C C . TRP A 1 299 ? -8.023 87.688 65.312 1 81.44 299 TRP A C 1
ATOM 2409 O O . TRP A 1 299 ? -7.73 88.25 66.312 1 81.44 299 TRP A O 1
ATOM 2419 N N . LEU A 1 300 ? -8.977 87.875 64.625 1 78.31 300 LEU A N 1
ATOM 2420 C CA . LEU A 1 300 ? -9.797 89 65 1 78.31 300 LEU A CA 1
ATOM 2421 C C . LEU A 1 300 ? -10.531 88.75 66.312 1 78.31 300 LEU A C 1
ATOM 2423 O O . LEU A 1 300 ? -10.555 89.625 67.188 1 78.31 300 LEU A O 1
ATOM 2427 N N . THR A 1 301 ? -11.023 87.75 66.375 1 79.19 301 THR A N 1
ATOM 2428 C CA . THR A 1 301 ? -11.781 87.438 67.562 1 79.19 301 THR A CA 1
ATOM 2429 C C . THR A 1 301 ? -10.859 87.312 68.812 1 79.19 301 THR A C 1
ATOM 2431 O O . THR A 1 301 ? -11.203 87.812 69.875 1 79.19 301 THR A O 1
ATOM 2434 N N . LYS A 1 302 ? -9.75 86.938 68.625 1 83.75 302 LYS A N 1
ATOM 2435 C CA . LYS A 1 302 ? -8.789 86.875 69.688 1 83.75 302 LYS A CA 1
ATOM 2436 C C . LYS A 1 302 ? -8.312 88.25 70.125 1 83.75 302 LYS A C 1
ATOM 2438 O O . LYS A 1 302 ? -8.234 88.5 71.312 1 83.75 302 LYS A O 1
ATOM 2443 N N . ASN A 1 303 ? -8.117 89.062 69.312 1 80.31 303 ASN A N 1
ATOM 2444 C CA . ASN A 1 303 ? -7.641 90.438 69.625 1 80.31 303 ASN A CA 1
ATOM 2445 C C . ASN A 1 303 ? -8.766 91.312 70.188 1 80.31 303 ASN A C 1
ATOM 2447 O O . ASN A 1 303 ? -8.539 92.125 71.062 1 80.31 303 ASN A O 1
ATOM 2451 N N . PHE A 1 304 ? -9.875 90.938 69.688 1 76.69 304 PHE A N 1
ATOM 2452 C CA . PHE A 1 304 ? -11.031 91.625 70.312 1 76.69 304 PHE A CA 1
ATOM 2453 C C . PHE A 1 304 ? -11.195 91.25 71.75 1 76.69 304 PHE A C 1
ATOM 2455 O O . PHE A 1 304 ? -11.406 92.125 72.625 1 76.69 304 PHE A O 1
ATOM 2462 N N . THR A 1 305 ? -11.031 90.125 71.938 1 80 305 THR A N 1
ATOM 2463 C CA . THR A 1 305 ? -11.148 89.625 73.312 1 80 305 THR A CA 1
ATOM 2464 C C . THR A 1 305 ? -10 90.188 74.188 1 80 305 THR A C 1
ATOM 2466 O O . THR A 1 305 ? -10.211 90.562 75.312 1 80 305 THR A O 1
ATOM 2469 N N . THR A 1 306 ? -8.992 90.438 73.688 1 81.56 306 THR A N 1
ATOM 2470 C CA . THR A 1 306 ? -7.832 90.938 74.438 1 81.56 306 THR A CA 1
ATOM 2471 C C . THR A 1 306 ? -7.98 92.438 74.688 1 81.56 306 THR A C 1
ATOM 2473 O O . THR A 1 306 ? -7.672 92.875 75.812 1 81.56 306 THR A O 1
ATOM 2476 N N . LEU A 1 307 ? -8.531 93.062 73.875 1 77.81 307 LEU A N 1
ATOM 2477 C CA . LEU A 1 307 ? -8.711 94.5 74.125 1 77.81 307 LEU A CA 1
ATOM 2478 C C . LEU A 1 307 ? -9.836 94.75 75.125 1 77.81 307 LEU A C 1
ATOM 2480 O O . LEU A 1 307 ? -9.711 95.625 75.938 1 77.81 307 LEU A O 1
ATOM 2484 N N . SER A 1 308 ? -10.836 94 74.875 1 73.94 308 SER A N 1
ATOM 2485 C CA . SER A 1 308 ? -11.93 94.125 75.812 1 73.94 308 SER A CA 1
ATOM 2486 C C . SER A 1 308 ? -11.469 93.812 77.25 1 73.94 308 SER A C 1
ATOM 2488 O O . SER A 1 308 ? -11.812 94.562 78.188 1 73.94 308 SER A O 1
ATOM 2490 N N . ASP A 1 309 ? -10.648 92.938 77.188 1 79.69 309 ASP A N 1
ATOM 2491 C CA . ASP A 1 309 ? -10.109 92.625 78.5 1 79.69 309 ASP A CA 1
ATOM 2492 C C . ASP A 1 309 ? -9.188 93.75 79.062 1 79.69 309 ASP A C 1
ATOM 2494 O O . ASP A 1 309 ? -9.219 94.062 80.25 1 79.69 309 ASP A O 1
ATOM 2498 N N . ASN A 1 310 ? -8.57 94.438 78.312 1 78.62 310 ASN A N 1
ATOM 2499 C CA . ASN A 1 310 ? -7.66 95.5 78.75 1 78.62 310 ASN A CA 1
ATOM 2500 C C . ASN A 1 310 ? -8.406 96.812 79 1 78.62 310 ASN A C 1
ATOM 2502 O O . ASN A 1 310 ? -7.965 97.562 79.875 1 78.62 310 ASN A O 1
ATOM 2506 N N . ILE A 1 311 ? -9.508 96.875 78.5 1 72.5 311 ILE A N 1
ATOM 2507 C CA . ILE A 1 311 ? -10.336 98.062 78.812 1 72.5 311 ILE A CA 1
ATOM 2508 C C . ILE A 1 311 ? -10.898 97.875 80.25 1 72.5 311 ILE A C 1
ATOM 2510 O O . ILE A 1 311 ? -10.844 98.812 81.062 1 72.5 311 ILE A O 1
ATOM 2514 N N . THR A 1 312 ? -11.344 96.75 80.438 1 75.12 312 THR A N 1
ATOM 2515 C CA . THR A 1 312 ? -11.914 96.5 81.75 1 75.12 312 THR A CA 1
ATOM 2516 C C . THR A 1 312 ? -10.844 96.562 82.875 1 75.12 312 THR A C 1
ATOM 2518 O O . THR A 1 312 ? -11.078 97.125 83.938 1 75.12 312 THR A O 1
ATOM 2521 N N . GLU A 1 313 ? -9.797 96.25 82.375 1 78.94 313 GLU A N 1
ATOM 2522 C CA . GLU A 1 313 ? -8.711 96.312 83.312 1 78.94 313 GLU A CA 1
ATOM 2523 C C . GLU A 1 313 ? -8.18 97.688 83.5 1 78.94 313 GLU A C 1
ATOM 2525 O O . GLU A 1 313 ? -7.848 98.125 84.625 1 78.94 313 GLU A O 1
ATOM 2530 N N . ALA A 1 314 ? -8.219 98.562 82.688 1 74.38 314 ALA A N 1
ATOM 2531 C CA . ALA A 1 314 ? -7.77 99.938 82.75 1 74.38 314 ALA A CA 1
ATOM 2532 C C . ALA A 1 314 ? -8.742 100.75 83.625 1 74.38 314 ALA A C 1
ATOM 2534 O O . ALA A 1 314 ? -8.32 101.562 84.438 1 74.38 314 ALA A O 1
ATOM 2535 N N . LYS A 1 315 ? -9.953 100.5 83.375 1 70.19 315 LYS A N 1
ATOM 2536 C CA . LYS A 1 315 ? -10.938 101.188 84.188 1 70.19 315 LYS A CA 1
ATOM 2537 C C . LYS A 1 315 ? -10.758 100.812 85.625 1 70.19 315 LYS A C 1
ATOM 2539 O O . LYS A 1 315 ? -10.836 101.688 86.5 1 70.19 315 LYS A O 1
ATOM 2544 N N . LYS A 1 316 ? -10.453 99.688 85.75 1 75.25 316 LYS A N 1
ATOM 2545 C CA . LYS A 1 316 ? -10.25 99.312 87.125 1 75.25 316 LYS A CA 1
ATOM 2546 C C . LYS A 1 316 ? -9 99.938 87.688 1 75.25 316 LYS A C 1
ATOM 2548 O O . LYS A 1 316 ? -9.016 100.375 88.875 1 75.25 316 LYS A O 1
ATOM 2553 N N . ILE A 1 317 ? -8.086 100.188 87 1 75 317 ILE A N 1
ATOM 2554 C CA . ILE A 1 317 ? -6.832 100.75 87.438 1 75 317 ILE A CA 1
ATOM 2555 C C . ILE A 1 317 ? -6.984 102.25 87.625 1 75 317 ILE A C 1
ATOM 2557 O O . ILE A 1 317 ? -6.465 102.812 88.562 1 75 317 ILE A O 1
ATOM 2561 N N . LEU A 1 318 ? -7.898 102.875 86.875 1 72.12 318 LEU A N 1
ATOM 2562 C CA . LEU A 1 318 ? -8.109 104.312 87 1 72.12 318 LEU A CA 1
ATOM 2563 C C . LEU A 1 318 ? -9.008 104.625 88.188 1 72.12 318 LEU A C 1
ATOM 2565 O O . LEU A 1 318 ? -8.797 105.625 88.875 1 72.12 318 LEU A O 1
ATOM 2569 N N . GLU A 1 319 ? -9.977 103.812 88.312 1 70.94 319 GLU A N 1
ATOM 2570 C CA . GLU A 1 319 ? -10.805 104 89.5 1 70.94 319 GLU A CA 1
ATOM 2571 C C . GLU A 1 319 ? -9.977 103.812 90.75 1 70.94 319 GLU A C 1
ATOM 2573 O O . GLU A 1 319 ? -10.156 104.562 91.75 1 70.94 319 GLU A O 1
ATOM 2578 N N . ASP A 1 320 ? -9.234 102.938 90.438 1 75.94 320 ASP A N 1
ATOM 2579 C CA . ASP A 1 320 ? -8.336 102.75 91.562 1 75.94 320 ASP A CA 1
ATOM 2580 C C . ASP A 1 320 ? -7.434 103.938 91.75 1 75.94 320 ASP A C 1
ATOM 2582 O O . ASP A 1 320 ? -7.145 104.375 92.875 1 75.94 320 ASP A O 1
ATOM 2586 N N . LYS A 1 321 ? -7.086 104.75 90.812 1 74.06 321 LYS A N 1
ATOM 2587 C CA . LYS A 1 321 ? -6.281 106 90.875 1 74.06 321 LYS A CA 1
ATOM 2588 C C . LYS A 1 321 ? -7.094 107.125 91.5 1 74.06 321 LYS A C 1
ATOM 2590 O O . LYS A 1 321 ? -6.609 107.875 92.312 1 74.06 321 LYS A O 1
ATOM 2595 N N . LYS A 1 322 ? -8.289 107.188 91 1 66.44 322 LYS A N 1
ATOM 2596 C CA . LYS A 1 322 ? -9.148 108.25 91.5 1 66.44 322 LYS A CA 1
ATOM 2597 C C . LYS A 1 322 ? -9.352 108.125 93 1 66.44 322 LYS A C 1
ATOM 2599 O O . LYS A 1 322 ? -9.328 109.125 93.688 1 66.44 322 LYS A O 1
ATOM 2604 N N . GLU A 1 323 ? -9.578 107 93.312 1 70.19 323 GLU A N 1
ATOM 2605 C CA . GLU A 1 323 ? -9.766 106.75 94.75 1 70.19 323 GLU A CA 1
ATOM 2606 C C . GLU A 1 323 ? -8.492 107.125 95.5 1 70.19 323 GLU A C 1
ATOM 2608 O O . GLU A 1 323 ? -8.555 107.75 96.562 1 70.19 323 GLU A O 1
ATOM 2613 N N . LYS A 1 324 ? -7.527 106.938 94.75 1 72.94 324 LYS A N 1
ATOM 2614 C CA . LYS A 1 324 ? -6.289 107.188 95.5 1 72.94 324 LYS A CA 1
ATOM 2615 C C . LYS A 1 324 ? -5.891 108.688 95.312 1 72.94 324 LYS A C 1
ATOM 2617 O O . LYS A 1 324 ? -5.242 109.25 96.188 1 72.94 324 LYS A O 1
ATOM 2622 N N . GLN A 1 325 ? -6.363 109.438 94.312 1 66.69 325 GLN A N 1
ATOM 2623 C CA . GLN A 1 325 ? -6.121 110.812 94.125 1 66.69 325 GLN A CA 1
ATOM 2624 C C . GLN A 1 325 ? -6.992 111.688 95.062 1 66.69 325 GLN A C 1
ATOM 2626 O O . GLN A 1 325 ? -6.527 112.688 95.625 1 66.69 325 GLN A O 1
ATOM 2631 N N . LEU A 1 326 ? -8.297 111.375 94.938 1 60.59 326 LEU A N 1
ATOM 2632 C CA . LEU A 1 326 ? -9.188 112.062 95.875 1 60.59 326 LEU A CA 1
ATOM 2633 C C . LEU A 1 326 ? -8.625 111.938 97.312 1 60.59 326 LEU A C 1
ATOM 2635 O O . LEU A 1 326 ? -8.688 112.938 98.062 1 60.59 326 LEU A O 1
ATOM 2639 N N . ALA A 1 327 ? -8.156 110.938 97.312 1 67.56 327 ALA A N 1
ATOM 2640 C CA . ALA A 1 327 ? -7.469 110.812 98.562 1 67.56 327 ALA A CA 1
ATOM 2641 C C . ALA A 1 327 ? -6.258 111.75 98.625 1 67.56 327 ALA A C 1
ATOM 2643 O O . ALA A 1 327 ? -5.984 112.375 99.688 1 67.56 327 ALA A O 1
ATOM 2644 N N . SER A 1 328 ? -5.777 112.188 97.5 1 64.81 328 SER A N 1
ATOM 2645 C CA . SER A 1 328 ? -4.652 113.125 97.438 1 64.81 328 SER A CA 1
ATOM 2646 C C . SER A 1 328 ? -5.125 114.562 97.438 1 64.81 328 SER A C 1
ATOM 2648 O O . SER A 1 328 ? -4.523 115.438 98.125 1 64.81 328 SER A O 1
ATOM 2650 N N . ASN A 1 329 ? -6.191 114.812 96.688 1 60.44 329 ASN A N 1
ATOM 2651 C CA . ASN A 1 329 ? -6.75 116.188 96.688 1 60.44 329 ASN A CA 1
ATOM 2652 C C . ASN A 1 329 ? -7.301 116.562 98.062 1 60.44 329 ASN A C 1
ATOM 2654 O O . ASN A 1 329 ? -7.152 117.688 98.5 1 60.44 329 ASN A O 1
ATOM 2658 N N . LYS A 1 330 ? -8.031 115.875 98.438 1 60.34 330 LYS A N 1
ATOM 2659 C CA . LYS A 1 330 ? -8.5 116.125 99.812 1 60.34 330 LYS A CA 1
ATOM 2660 C C . LYS A 1 330 ? -7.34 116.375 100.75 1 60.34 330 LYS A C 1
ATOM 2662 O O . LYS A 1 330 ? -7.441 117.25 101.625 1 60.34 330 LYS A O 1
ATOM 2667 N N . ALA A 1 331 ? -6.434 116 100 1 60.59 331 ALA A N 1
ATOM 2668 C CA . ALA A 1 331 ? -5.207 116.312 100.75 1 60.59 331 ALA A CA 1
ATOM 2669 C C . ALA A 1 331 ? -4.699 117.688 100.375 1 60.59 331 ALA A C 1
ATOM 2671 O O . ALA A 1 331 ? -4.148 118.438 101.188 1 60.59 331 ALA A O 1
ATOM 2672 N N . LYS A 1 332 ? -5.188 118.438 98.938 1 57.31 332 LYS A N 1
ATOM 2673 C CA . LYS A 1 332 ? -4.777 119.75 98.438 1 57.31 332 LYS A CA 1
ATOM 2674 C C . LYS A 1 332 ? -5.645 120.875 99.062 1 57.31 332 LYS A C 1
ATOM 2676 O O . LYS A 1 332 ? -5.156 121.938 99.375 1 57.31 332 LYS A O 1
ATOM 2681 N N . GLU A 1 333 ? -7.016 120.812 98.688 1 54.34 333 GLU A N 1
ATOM 2682 C CA . GLU A 1 333 ? -7.934 121.75 99.312 1 54.34 333 GLU A CA 1
ATOM 2683 C C . GLU A 1 333 ? -7.445 122.125 100.688 1 54.34 333 GLU A C 1
ATOM 2685 O O . GLU A 1 333 ? -7.895 123.125 101.25 1 54.34 333 GLU A O 1
ATOM 2690 N N . GLN A 1 334 ? -6.57 121.688 100.562 1 57.75 334 GLN A N 1
ATOM 2691 C CA . GLN A 1 334 ? -5.91 122.125 101.812 1 57.75 334 GLN A CA 1
ATOM 2692 C C . GLN A 1 334 ? -5.035 123.312 101.625 1 57.75 334 GLN A C 1
ATOM 2694 O O . GLN A 1 334 ? -4.629 124 102.562 1 57.75 334 GLN A O 1
ATOM 2699 N N . PHE A 1 335 ? -5.477 124.125 99.375 1 58.22 335 PHE A N 1
ATOM 2700 C CA . PHE A 1 335 ? -4.766 125.375 99.125 1 58.22 335 PHE A CA 1
ATOM 2701 C C . PHE A 1 335 ? -5.719 126.438 98.625 1 58.22 335 PHE A C 1
ATOM 2703 O O . PHE A 1 335 ? -6.219 126.375 97.5 1 58.22 335 PHE A O 1
ATOM 2710 N N . GLU A 1 336 ? -6.336 128 98.25 1 60.5 336 GLU A N 1
ATOM 2711 C CA . GLU A 1 336 ? -7.367 129 98.188 1 60.5 336 GLU A CA 1
ATOM 2712 C C . GLU A 1 336 ? -7.133 129.875 97 1 60.5 336 GLU A C 1
ATOM 2714 O O . GLU A 1 336 ? -8.086 130.375 96.375 1 60.5 336 GLU A O 1
ATOM 2719 N N . VAL A 1 337 ? -6.191 130.5 95.875 1 62.38 337 VAL A N 1
ATOM 2720 C CA . VAL A 1 337 ? -5.852 131.625 95 1 62.38 337 VAL A CA 1
ATOM 2721 C C . VAL A 1 337 ? -6.277 131.25 93.562 1 62.38 337 VAL A C 1
ATOM 2723 O O . VAL A 1 337 ? -6.582 132.125 92.75 1 62.38 337 VAL A O 1
ATOM 2726 N N . LEU A 1 338 ? -6.781 130.625 92.438 1 60.41 338 LEU A N 1
ATOM 2727 C CA . LEU A 1 338 ? -7.027 130.125 91.062 1 60.41 338 LEU A CA 1
ATOM 2728 C C . LEU A 1 338 ? -8.523 130.125 90.75 1 60.41 338 LEU A C 1
ATOM 2730 O O . LEU A 1 338 ? -8.938 129.875 89.625 1 60.41 338 LEU A O 1
ATOM 2734 N N . LYS A 1 339 ? -9.539 131 91 1 58.03 339 LYS A N 1
ATOM 2735 C CA . LYS A 1 339 ? -10.992 130.875 90.875 1 58.03 339 LYS A CA 1
ATOM 2736 C C . LYS A 1 339 ? -11.523 132.125 90.125 1 58.03 339 LYS A C 1
ATOM 2738 O O . LYS A 1 339 ? -12.602 132 89.5 1 58.03 339 LYS A O 1
ATOM 2743 N N . ASN A 1 340 ? -10.727 133.375 89.312 1 64.5 340 ASN A N 1
ATOM 2744 C CA . ASN A 1 340 ? -11.281 134.625 88.75 1 64.5 340 ASN A CA 1
ATOM 2745 C C . ASN A 1 340 ? -11.086 134.625 87.25 1 64.5 340 ASN A C 1
ATOM 2747 O O . ASN A 1 340 ? -11.391 135.75 86.625 1 64.5 340 ASN A O 1
ATOM 2751 N N . VAL A 1 341 ? -10.844 134.125 86.062 1 65.19 341 VAL A N 1
ATOM 2752 C CA . VAL A 1 341 ? -10.602 134.125 84.625 1 65.19 341 VAL A CA 1
ATOM 2753 C C . VAL A 1 341 ? -11.789 133.5 83.875 1 65.19 341 VAL A C 1
ATOM 2755 O O . VAL A 1 341 ? -12.195 132.375 84.188 1 65.19 341 VAL A O 1
ATOM 2758 N N . PRO A 1 342 ? -12.32 134.75 82.625 1 66.44 342 PRO A N 1
ATOM 2759 C CA . PRO A 1 342 ? -13.562 134.25 82 1 66.44 342 PRO A CA 1
ATOM 2760 C C . PRO A 1 342 ? -13.352 133 81.125 1 66.44 342 PRO A C 1
ATOM 2762 O O . PRO A 1 342 ? -12.422 133 80.312 1 66.44 342 PRO A O 1
ATOM 2765 N N . LEU A 1 343 ? -14.039 132.25 81.062 1 59.84 343 LEU A N 1
ATOM 2766 C CA . LEU A 1 343 ? -14.148 130.875 80.375 1 59.84 343 LEU A CA 1
ATOM 2767 C C . LEU A 1 343 ? -12.812 130.125 80.375 1 59.84 343 LEU A C 1
ATOM 2769 O O . LEU A 1 343 ? -12.398 129.625 79.375 1 59.84 343 LEU A O 1
ATOM 2773 N N . SER A 1 344 ? -12.227 130.25 81.75 1 64.06 344 SER A N 1
ATOM 2774 C CA . SER A 1 344 ? -10.875 129.75 81.938 1 64.06 344 SER A CA 1
ATOM 2775 C C . SER A 1 344 ? -10.875 128.125 81.812 1 64.06 344 SER A C 1
ATOM 2777 O O . SER A 1 344 ? -9.812 127.562 81.875 1 64.06 344 SER A O 1
ATOM 2779 N N . ASN A 1 345 ? -12.008 127.625 81.5 1 61.22 345 ASN A N 1
ATOM 2780 C CA . ASN A 1 345 ? -12.109 126.188 81.312 1 61.22 345 ASN A CA 1
ATOM 2781 C C . ASN A 1 345 ? -12.312 125.75 79.875 1 61.22 345 ASN A C 1
ATOM 2783 O O . ASN A 1 345 ? -12.531 124.562 79.625 1 61.22 345 ASN A O 1
ATOM 2787 N N . SER A 1 346 ? -12.406 126.938 78.625 1 65.25 346 SER A N 1
ATOM 2788 C CA . SER A 1 346 ? -12.805 126.625 77.25 1 65.25 346 SER A CA 1
ATOM 2789 C C . SER A 1 346 ? -11.602 126.188 76.438 1 65.25 346 SER A C 1
ATOM 2791 O O . SER A 1 346 ? -10.469 126.562 76.75 1 65.25 346 SER A O 1
ATOM 2793 N N . ASN A 1 347 ? -12.047 125.625 74.812 1 68 347 ASN A N 1
ATOM 2794 C CA . ASN A 1 347 ? -11 125.188 73.875 1 68 347 ASN A CA 1
ATOM 2795 C C . ASN A 1 347 ? -10.43 126.312 73.062 1 68 347 ASN A C 1
ATOM 2797 O O . ASN A 1 347 ? -9.234 126.375 72.812 1 68 347 ASN A O 1
ATOM 2801 N N . GLU A 1 348 ? -11.453 127.25 72.625 1 67.38 348 GLU A N 1
ATOM 2802 C CA . GLU A 1 348 ? -10.984 128.375 71.812 1 67.38 348 GLU A CA 1
ATOM 2803 C C . GLU A 1 348 ? -10.031 129.25 72.688 1 67.38 348 GLU A C 1
ATOM 2805 O O . GLU A 1 348 ? -9.031 129.75 72.188 1 67.38 348 GLU A O 1
ATOM 2810 N N . TRP A 1 349 ? -10.297 129.375 74.188 1 69.56 349 TRP A N 1
ATOM 2811 C CA . TRP A 1 349 ? -9.445 130.125 75.062 1 69.56 349 TRP A CA 1
ATOM 2812 C C . TRP A 1 349 ? -8.133 129.375 75.312 1 69.56 349 TRP A C 1
ATOM 2814 O O . TRP A 1 349 ? -7.059 130 75.312 1 69.56 349 TRP A O 1
ATOM 2824 N N . LYS A 1 350 ? -8.477 127.938 75.875 1 66.69 350 LYS A N 1
ATOM 2825 C CA . LYS A 1 350 ? -7.25 127.125 76.062 1 66.69 350 LYS A CA 1
ATOM 2826 C C . LYS A 1 350 ? -6.348 127.188 74.875 1 66.69 350 LYS A C 1
ATOM 2828 O O . LYS A 1 350 ? -5.133 127.375 75 1 66.69 350 LYS A O 1
ATOM 2833 N N . GLU A 1 351 ? -6.766 127.25 73.5 1 70.06 351 GLU A N 1
ATOM 2834 C CA . GLU A 1 351 ? -5.988 127.375 72.312 1 70.06 351 GLU A CA 1
ATOM 2835 C C . GLU A 1 351 ? -5.539 128.75 72 1 70.06 351 GLU A C 1
ATOM 2837 O O . GLU A 1 351 ? -4.438 129 71.5 1 70.06 351 GLU A O 1
ATOM 2842 N N . PHE A 1 352 ? -6.477 129.875 72.125 1 67.69 352 PHE A N 1
ATOM 2843 C CA . PHE A 1 352 ? -6.102 131.25 72.062 1 67.69 352 PHE A CA 1
ATOM 2844 C C . PHE A 1 352 ? -4.871 131.5 72.938 1 67.69 352 PHE A C 1
ATOM 2846 O O . PHE A 1 352 ? -3.918 132.125 72.5 1 67.69 352 PHE A O 1
ATOM 2853 N N . ILE A 1 353 ? -4.992 130.5 74.625 1 70.75 353 ILE A N 1
ATOM 2854 C CA . ILE A 1 353 ? -3.934 130.75 75.625 1 70.75 353 ILE A CA 1
ATOM 2855 C C . ILE A 1 353 ? -2.688 130 75.25 1 70.75 353 ILE A C 1
ATOM 2857 O O . ILE A 1 353 ? -1.563 130.5 75.375 1 70.75 353 ILE A O 1
ATOM 2861 N N . ILE A 1 354 ? -2.914 128.75 74.812 1 69.62 354 ILE A N 1
ATOM 2862 C CA . ILE A 1 354 ? -1.796 127.938 74.312 1 69.62 354 ILE A CA 1
ATOM 2863 C C . ILE A 1 354 ? -1.195 128.625 73.062 1 69.62 354 ILE A C 1
ATOM 2865 O O . ILE A 1 354 ? 0.027 128.75 73 1 69.62 354 ILE A O 1
ATOM 2869 N N . ALA A 1 355 ? -2.133 129.5 72 1 67.75 355 ALA A N 1
ATOM 2870 C CA . ALA A 1 355 ? -1.663 130.125 70.812 1 67.75 355 ALA A CA 1
ATOM 2871 C C . ALA A 1 355 ? -1.146 131.625 71.062 1 67.75 355 ALA A C 1
ATOM 2873 O O . ALA A 1 355 ? -0.172 132 70.5 1 67.75 355 ALA A O 1
ATOM 2874 N N . GLY A 1 356 ? -1.86 132.5 71.875 1 62.69 356 GLY A N 1
ATOM 2875 C CA . GLY A 1 356 ? -1.309 133.75 72.438 1 62.69 356 GLY A CA 1
ATOM 2876 C C . GLY A 1 356 ? 0.053 133.5 73.062 1 62.69 356 GLY A C 1
ATOM 2877 O O . GLY A 1 356 ? 0.942 134.375 72.875 1 62.69 356 GLY A O 1
ATOM 2878 N N . GLN A 1 357 ? -0.283 132.125 73.875 1 66.88 357 GLN A N 1
ATOM 2879 C CA . GLN A 1 357 ? 0.993 131.875 74.562 1 66.88 357 GLN A CA 1
ATOM 2880 C C . GLN A 1 357 ? 2.066 131.5 73.5 1 66.88 357 GLN A C 1
ATOM 2882 O O . GLN A 1 357 ? 3.225 131.875 73.625 1 66.88 357 GLN A O 1
ATOM 2887 N N . SER A 1 358 ? 1.895 131 72.188 1 69.06 358 SER A N 1
ATOM 2888 C CA . SER A 1 358 ? 2.822 130.75 71.125 1 69.06 358 SER A CA 1
ATOM 2889 C C . SER A 1 358 ? 3.139 132 70.312 1 69.06 358 SER A C 1
ATOM 2891 O O . SER A 1 358 ? 4.281 132.125 69.938 1 69.06 358 SER A O 1
ATOM 2893 N N . TYR A 1 359 ? 1.978 132.875 69.875 1 66.81 359 TYR A N 1
ATOM 2894 C CA . TYR A 1 359 ? 2.18 134.25 69.188 1 66.81 359 TYR A CA 1
ATOM 2895 C C . TYR A 1 359 ? 2.953 135.125 70.125 1 66.81 359 TYR A C 1
ATOM 2897 O O . TYR A 1 359 ? 3.83 135.875 69.625 1 66.81 359 TYR A O 1
ATOM 2905 N N . SER A 1 360 ? 2.768 135.125 71.688 1 62.97 360 SER A N 1
ATOM 2906 C CA . SER A 1 360 ? 3.453 136 72.688 1 62.97 360 SER A CA 1
ATOM 2907 C C . SER A 1 360 ? 4.898 135.625 72.875 1 62.97 360 SER A C 1
ATOM 2909 O O . SER A 1 360 ? 5.777 136.375 73.125 1 62.97 360 SER A O 1
ATOM 2911 N N . GLU A 1 361 ? 4.992 134.125 73.062 1 66.19 361 GLU A N 1
ATOM 2912 C CA . GLU A 1 361 ? 6.352 133.625 73.125 1 66.19 361 GLU A CA 1
ATOM 2913 C C . GLU A 1 361 ? 7.188 134 71.938 1 66.19 361 GLU A C 1
ATOM 2915 O O . GLU A 1 361 ? 8.406 134.125 72.062 1 66.19 361 GLU A O 1
ATOM 2920 N N . ILE A 1 362 ? 6.473 134.5 70.812 1 62.91 362 ILE A N 1
ATOM 2921 C CA . ILE A 1 362 ? 7.266 134.875 69.688 1 62.91 362 ILE A CA 1
ATOM 2922 C C . ILE A 1 362 ? 7.293 136.5 69.625 1 62.91 362 ILE A C 1
ATOM 2924 O O . ILE A 1 362 ? 8.227 137 69.062 1 62.91 362 ILE A O 1
ATOM 2928 N N . LEU A 1 363 ? 6.281 137.25 69.875 1 63.97 363 LEU A N 1
ATOM 2929 C CA . LEU A 1 363 ? 6.359 138.625 70.062 1 63.97 363 LEU A CA 1
ATOM 2930 C C . LEU A 1 363 ? 7.438 139 71.062 1 63.97 363 LEU A C 1
ATOM 2932 O O . LEU A 1 363 ? 7.465 138.5 72.125 1 63.97 363 LEU A O 1
ATOM 2936 N N . THR A 1 364 ? 8.648 139 70.75 1 55.97 364 THR A N 1
ATOM 2937 C CA . THR A 1 364 ? 9.75 139.5 71.562 1 55.97 364 THR A CA 1
ATOM 2938 C C . THR A 1 364 ? 9.367 140.875 72.188 1 55.97 364 THR A C 1
ATOM 2940 O O . THR A 1 364 ? 9.07 141.75 71.438 1 55.97 364 THR A O 1
ATOM 2943 N N . GLY A 1 365 ? 9.062 140.875 73.75 1 50 365 GLY A N 1
ATOM 2944 C CA . GLY A 1 365 ? 9.164 142.125 74.625 1 50 365 GLY A CA 1
ATOM 2945 C C . GLY A 1 365 ? 8.109 142.125 75.688 1 50 365 GLY A C 1
ATOM 2946 O O . GLY A 1 365 ? 7.562 141.125 76.062 1 50 365 GLY A O 1
ATOM 2947 N N . LYS A 1 366 ? 7.273 143.375 75.375 1 55.72 366 LYS A N 1
ATOM 2948 C CA . LYS A 1 366 ? 6.68 144.125 76.5 1 55.72 366 LYS A CA 1
ATOM 2949 C C . LYS A 1 366 ? 5.48 143.375 77.062 1 55.72 366 LYS A C 1
ATOM 2951 O O . LYS A 1 366 ? 4.516 143.125 76.312 1 55.72 366 LYS A O 1
ATOM 2956 N N . GLU A 1 367 ? 5.562 142.625 78.125 1 58.94 367 GLU A N 1
ATOM 2957 C CA . GLU A 1 367 ? 4.605 141.875 78.875 1 58.94 367 GLU A CA 1
ATOM 2958 C C . GLU A 1 367 ? 3.32 142.625 79.125 1 58.94 367 GLU A C 1
ATOM 2960 O O . GLU A 1 367 ? 2.318 142.125 79.562 1 58.94 367 GLU A O 1
ATOM 2965 N N . SER A 1 368 ? 3.098 144.25 78.062 1 66.69 368 SER A N 1
ATOM 2966 C CA . SER A 1 368 ? 2.021 145.125 78.562 1 66.69 368 SER A CA 1
ATOM 2967 C C . SER A 1 368 ? 0.973 145.25 77.438 1 66.69 368 SER A C 1
ATOM 2969 O O . SER A 1 368 ? 0.014 146.125 77.625 1 66.69 368 SER A O 1
ATOM 2971 N N . ILE A 1 369 ? 1.273 145 76.125 1 70.44 369 ILE A N 1
ATOM 2972 C CA . ILE A 1 369 ? 0.327 145.375 75.062 1 70.44 369 ILE A CA 1
ATOM 2973 C C . ILE A 1 369 ? -0.388 144.125 74.625 1 70.44 369 ILE A C 1
ATOM 2975 O O . ILE A 1 369 ? 0.243 143 74.438 1 70.44 369 ILE A O 1
ATOM 2979 N N . CYS A 1 370 ? -1.83 144.625 73.25 1 73.38 370 CYS A N 1
ATOM 2980 C CA . CYS A 1 370 ? -2.666 143.5 72.812 1 73.38 370 CYS A CA 1
ATOM 2981 C C . CYS A 1 370 ? -2.393 143 71.375 1 73.38 370 CYS A C 1
ATOM 2983 O O . CYS A 1 370 ? -2.432 143.875 70.5 1 73.38 370 CYS A O 1
ATOM 2985 N N . PRO A 1 371 ? -2.664 142.25 70.312 1 71.25 371 PRO A N 1
ATOM 2986 C CA . PRO A 1 371 ? -2.303 141.875 68.938 1 71.25 371 PRO A CA 1
ATOM 2987 C C . PRO A 1 371 ? -3.492 141.875 68 1 71.25 371 PRO A C 1
ATOM 2989 O O . PRO A 1 371 ? -3.309 141.875 66.75 1 71.25 371 PRO A O 1
ATOM 2992 N N . TYR A 1 372 ? -4.777 142.75 67.688 1 72.38 372 TYR A N 1
ATOM 2993 C CA . TYR A 1 372 ? -5.941 142.625 66.812 1 72.38 372 TYR A CA 1
ATOM 2994 C C . TYR A 1 372 ? -6.473 144.125 66.5 1 72.38 372 TYR A C 1
ATOM 2996 O O . TYR A 1 372 ? -6.719 144.375 65.375 1 72.38 372 TYR A O 1
ATOM 3004 N N . CYS A 1 373 ? -6.602 145 67.25 1 70.94 373 CYS A N 1
ATOM 3005 C CA . CYS A 1 373 ? -7.098 146.25 67.062 1 70.94 373 CYS A CA 1
ATOM 3006 C C . CYS A 1 373 ? -5.949 147.25 67 1 70.94 373 CYS A C 1
ATOM 3008 O O . CYS A 1 373 ? -6.152 148.5 66.625 1 70.94 373 CYS A O 1
ATOM 3010 N N . LEU A 1 374 ? -4.379 146.75 67.75 1 70.62 374 LEU A N 1
ATOM 3011 C CA . LEU A 1 374 ? -3.129 147.5 67.812 1 70.62 374 LEU A CA 1
ATOM 3012 C C . LEU A 1 374 ? -3.268 148.75 68.688 1 70.62 374 LEU A C 1
ATOM 3014 O O . LEU A 1 374 ? -2.609 149.75 68.5 1 70.62 374 LEU A O 1
ATOM 3018 N N . GLN A 1 375 ? -3.863 148.25 70.375 1 73.81 375 GLN A N 1
ATOM 3019 C CA . GLN A 1 375 ? -3.957 149.25 71.438 1 73.81 375 GLN A CA 1
ATOM 3020 C C . GLN A 1 375 ? -3.09 149 72.625 1 73.81 375 GLN A C 1
ATOM 3022 O O . GLN A 1 375 ? -2.799 147.75 72.875 1 73.81 375 GLN A O 1
ATOM 3027 N N . GLU A 1 376 ? -2.436 149.375 74.312 1 75.38 376 GLU A N 1
ATOM 3028 C CA . GLU A 1 376 ? -1.619 149.25 75.562 1 75.38 376 GLU A CA 1
ATOM 3029 C C . GLU A 1 376 ? -2.416 148.625 76.688 1 75.38 376 GLU A C 1
ATOM 3031 O O . GLU A 1 376 ? -3.559 149 76.938 1 75.38 376 GLU A O 1
ATOM 3036 N N . LEU A 1 377 ? -1.488 147.5 78.125 1 68.44 377 LEU A N 1
ATOM 3037 C CA . LEU A 1 377 ? -2.18 146.75 79.188 1 68.44 377 LEU A CA 1
ATOM 3038 C C . LEU A 1 377 ? -2.109 147.5 80.5 1 68.44 377 LEU A C 1
ATOM 3040 O O . LEU A 1 377 ? -1.021 147.75 81 1 68.44 377 LEU A O 1
ATOM 3044 N N . GLN A 1 378 ? -2.562 147.875 81.688 1 63.53 378 GLN A N 1
ATOM 3045 C CA . GLN A 1 378 ? -2.516 148.75 82.875 1 63.53 378 GLN A CA 1
ATOM 3046 C C . GLN A 1 378 ? -2.967 148 84.125 1 63.53 378 GLN A C 1
ATOM 3048 O O . GLN A 1 378 ? -2.594 148.375 85.25 1 63.53 378 GLN A O 1
ATOM 3053 N N . SER A 1 379 ? -3.494 146.5 84.625 1 64.81 379 SER A N 1
ATOM 3054 C CA . SER A 1 379 ? -4.141 146.125 85.875 1 64.81 379 SER A CA 1
ATOM 3055 C C . SER A 1 379 ? -3.459 144.875 86.5 1 64.81 379 SER A C 1
ATOM 3057 O O . SER A 1 379 ? -2.988 144 85.75 1 64.81 379 SER A O 1
ATOM 3059 N N . ASP A 1 380 ? -2.963 144.75 88.438 1 66.31 380 ASP A N 1
ATOM 3060 C CA . ASP A 1 380 ? -2.311 143.875 89.312 1 66.31 380 ASP A CA 1
ATOM 3061 C C . ASP A 1 380 ? -2.943 142.5 89.188 1 66.31 380 ASP A C 1
ATOM 3063 O O . ASP A 1 380 ? -2.254 141.5 89.25 1 66.31 380 ASP A O 1
ATOM 3067 N N . ASN A 1 381 ? -3.975 142.5 89.188 1 62.12 381 ASN A N 1
ATOM 3068 C CA . ASN A 1 381 ? -4.738 141.25 89.125 1 62.12 381 ASN A CA 1
ATOM 3069 C C . ASN A 1 381 ? -4.266 140.375 87.938 1 62.12 381 ASN A C 1
ATOM 3071 O O . ASN A 1 381 ? -4.219 139.125 88.062 1 62.12 381 ASN A O 1
ATOM 3075 N N . SER A 1 382 ? -3.619 140.875 87.25 1 62.59 382 SER A N 1
ATOM 3076 C CA . SER A 1 382 ? -3.191 140.25 86.062 1 62.59 382 SER A CA 1
ATOM 3077 C C . SER A 1 382 ? -1.917 139.375 86.312 1 62.59 382 SER A C 1
ATOM 3079 O O . SER A 1 382 ? -1.762 138.25 85.812 1 62.59 382 SER A O 1
ATOM 3081 N N . VAL A 1 383 ? -1.167 139.25 87.688 1 70.69 383 VAL A N 1
ATOM 3082 C CA . VAL A 1 383 ? 0.099 138.625 88.062 1 70.69 383 VAL A CA 1
ATOM 3083 C C . VAL A 1 383 ? -0.164 137.375 88.812 1 70.69 383 VAL A C 1
ATOM 3085 O O . VAL A 1 383 ? 0.477 136.375 88.625 1 70.69 383 VAL A O 1
ATOM 3088 N N . LYS A 1 384 ? -0.693 137.5 90.125 1 65.69 384 LYS A N 1
ATOM 3089 C CA . LYS A 1 384 ? -0.98 136.375 91 1 65.69 384 LYS A CA 1
ATOM 3090 C C . LYS A 1 384 ? -1.513 135.125 90.188 1 65.69 384 LYS A C 1
ATOM 3092 O O . LYS A 1 384 ? -1.174 134 90.5 1 65.69 384 LYS A O 1
ATOM 3097 N N . ILE A 1 385 ? -2.186 135.5 89.312 1 62.88 385 ILE A N 1
ATOM 3098 C CA . ILE A 1 385 ? -2.85 134.375 88.562 1 62.88 385 ILE A CA 1
ATOM 3099 C C . ILE A 1 385 ? -1.809 133.625 87.812 1 62.88 385 ILE A C 1
ATOM 3101 O O . ILE A 1 385 ? -1.891 132.375 87.75 1 62.88 385 ILE A O 1
ATOM 3105 N N . LEU A 1 386 ? -0.671 133.875 87.812 1 67 386 LEU A N 1
ATOM 3106 C CA . LEU A 1 386 ? 0.392 133.125 87.125 1 67 386 LEU A CA 1
ATOM 3107 C C . LEU A 1 386 ? 1.094 132.125 88.062 1 67 386 LEU A C 1
ATOM 3109 O O . LEU A 1 386 ? 1.456 131 87.625 1 67 386 LEU A O 1
ATOM 3113 N N . LYS A 1 387 ? 1.398 132 89.812 1 70.81 387 LYS A N 1
ATOM 3114 C CA . LYS A 1 387 ? 2.166 131.125 90.75 1 70.81 387 LYS A CA 1
ATOM 3115 C C . LYS A 1 387 ? 1.384 129.875 91.125 1 70.81 387 LYS A C 1
ATOM 3117 O O . LYS A 1 387 ? 1.963 128.875 91.312 1 70.81 387 LYS A O 1
ATOM 3122 N N . ALA A 1 388 ? 0.354 130.125 91.75 1 63.16 388 ALA A N 1
ATOM 3123 C CA . ALA A 1 388 ? -0.535 129.125 92.125 1 63.16 388 ALA A CA 1
ATOM 3124 C C . ALA A 1 388 ? -0.502 128 91.062 1 63.16 388 ALA A C 1
ATOM 3126 O O . ALA A 1 388 ? -0.677 126.812 91.375 1 63.16 388 ALA A O 1
ATOM 3127 N N . TYR A 1 389 ? -0.055 128.25 90 1 64.94 389 TYR A N 1
ATOM 3128 C CA . TYR A 1 389 ? 0.023 127.25 88.938 1 64.94 389 TYR A CA 1
ATOM 3129 C C . TYR A 1 389 ? 1.094 126.25 89.25 1 64.94 389 TYR A C 1
ATOM 3131 O O . TYR A 1 389 ? 0.867 125 89.062 1 64.94 389 TYR A O 1
ATOM 3139 N N . GLY A 1 390 ? 2.309 125.75 90.562 1 67.19 390 GLY A N 1
ATOM 3140 C CA . GLY A 1 390 ? 3.424 124.875 90.875 1 67.19 390 GLY A CA 1
ATOM 3141 C C . GLY A 1 390 ? 3.104 123.812 91.875 1 67.19 390 GLY A C 1
ATOM 3142 O O . GLY A 1 390 ? 3.436 122.625 91.75 1 67.19 390 GLY A O 1
ATOM 3143 N N . SER A 1 391 ? 3.109 123.812 93.562 1 66.19 391 SER A N 1
ATOM 3144 C CA . SER A 1 391 ? 2.9 122.938 94.75 1 66.19 391 SER A CA 1
ATOM 3145 C C . SER A 1 391 ? 1.906 121.875 94.375 1 66.19 391 SER A C 1
ATOM 3147 O O . SER A 1 391 ? 2.051 120.688 94.875 1 66.19 391 SER A O 1
ATOM 3149 N N . PHE A 1 392 ? 1.102 122 94.188 1 59.72 392 PHE A N 1
ATOM 3150 C CA . PHE A 1 392 ? 0.07 121.062 93.812 1 59.72 392 PHE A CA 1
ATOM 3151 C C . PHE A 1 392 ? 0.676 119.875 93 1 59.72 392 PHE A C 1
ATOM 3153 O O . PHE A 1 392 ? 0.285 118.75 93.188 1 59.72 392 PHE A O 1
ATOM 3160 N N . LEU A 1 393 ? 1.778 119.562 92.875 1 62.28 393 LEU A N 1
ATOM 3161 C CA . LEU A 1 393 ? 2.359 118.5 92.062 1 62.28 393 LEU A CA 1
ATOM 3162 C C . LEU A 1 393 ? 3.004 117.438 92.938 1 62.28 393 LEU A C 1
ATOM 3164 O O . LEU A 1 393 ? 3.094 116.312 92.562 1 62.28 393 LEU A O 1
ATOM 3168 N N . LYS A 1 394 ? 3.439 116.875 95 1 64.31 394 LYS A N 1
ATOM 3169 C CA . LYS A 1 394 ? 4.219 115.938 95.75 1 64.31 394 LYS A CA 1
ATOM 3170 C C . LYS A 1 394 ? 3.318 115.125 96.688 1 64.31 394 LYS A C 1
ATOM 3172 O O . LYS A 1 394 ? 3.791 114.25 97.375 1 64.31 394 LYS A O 1
ATOM 3177 N N . ASP A 1 395 ? 2.471 114.688 97.938 1 58.69 395 ASP A N 1
ATOM 3178 C CA . ASP A 1 395 ? 1.492 114 98.75 1 58.69 395 ASP A CA 1
ATOM 3179 C C . ASP A 1 395 ? 1.297 112.562 98.375 1 58.69 395 ASP A C 1
ATOM 3181 O O . ASP A 1 395 ? 1.338 112.188 97.188 1 58.69 395 ASP A O 1
ATOM 3185 N N . ASN A 1 396 ? 1.538 111.438 100.125 1 61.91 396 ASN A N 1
ATOM 3186 C CA . ASN A 1 396 ? 1.431 110 100 1 61.91 396 ASN A CA 1
ATOM 3187 C C . ASN A 1 396 ? 0.368 109.562 99 1 61.91 396 ASN A C 1
ATOM 3189 O O . ASN A 1 396 ? 0.545 108.625 98.25 1 61.91 396 ASN A O 1
ATOM 3193 N N . SER A 1 397 ? -0.796 109.75 99.438 1 58.44 397 SER A N 1
ATOM 3194 C CA . SER A 1 397 ? -1.848 109.625 98.438 1 58.44 397 SER A CA 1
ATOM 3195 C C . SER A 1 397 ? -1.304 109.875 97.062 1 58.44 397 SER A C 1
ATOM 3197 O O . SER A 1 397 ? -1.749 109.188 96.125 1 58.44 397 SER A O 1
ATOM 3199 N N . GLU A 1 398 ? -0.385 110.5 97.375 1 57.31 398 GLU A N 1
ATOM 3200 C CA . GLU A 1 398 ? 0.377 110.812 96.188 1 57.31 398 GLU A CA 1
ATOM 3201 C C . GLU A 1 398 ? 1.258 109.625 95.75 1 57.31 398 GLU A C 1
ATOM 3203 O O . GLU A 1 398 ? 1.419 109.375 94.562 1 57.31 398 GLU A O 1
ATOM 3208 N N . ARG A 1 399 ? 1.788 109 96.625 1 63.19 399 ARG A N 1
ATOM 3209 C CA . ARG A 1 399 ? 2.646 107.875 96.312 1 63.19 399 ARG A CA 1
ATOM 3210 C C . ARG A 1 399 ? 1.83 106.688 95.812 1 63.19 399 ARG A C 1
ATOM 3212 O O . ARG A 1 399 ? 2.248 106 94.875 1 63.19 399 ARG A O 1
ATOM 3219 N N . GLU A 1 400 ? 0.915 106.125 96.625 1 63.28 400 GLU A N 1
ATOM 3220 C CA . GLU A 1 400 ? -0.015 105.125 96.125 1 63.28 400 GLU A CA 1
ATOM 3221 C C . GLU A 1 400 ? -0.538 105.5 94.75 1 63.28 400 GLU A C 1
ATOM 3223 O O . GLU A 1 400 ? -0.723 104.625 93.875 1 63.28 400 GLU A O 1
ATOM 3228 N N . LEU A 1 401 ? -0.715 106.562 94.875 1 63.66 401 LEU A N 1
ATOM 3229 C CA . LEU A 1 401 ? -1.015 107.125 93.562 1 63.66 401 LEU A CA 1
ATOM 3230 C C . LEU A 1 401 ? 0.151 106.938 92.625 1 63.66 401 LEU A C 1
ATOM 3232 O O . LEU A 1 401 ? -0.055 106.625 91.438 1 63.66 401 LEU A O 1
ATOM 3236 N N . LYS A 1 402 ? 1.273 107 93.312 1 62.91 402 LYS A N 1
ATOM 3237 C CA . LYS A 1 402 ? 2.477 106.75 92.5 1 62.91 402 LYS A CA 1
ATOM 3238 C C . LYS A 1 402 ? 2.549 105.25 92.125 1 62.91 402 LYS A C 1
ATOM 3240 O O . LYS A 1 402 ? 2.938 104.938 91 1 62.91 402 LYS A O 1
ATOM 3245 N N . LYS A 1 403 ? 2.334 104.5 92.938 1 69.12 403 LYS A N 1
ATOM 3246 C CA . LYS A 1 403 ? 2.318 103.062 92.625 1 69.12 403 LYS A CA 1
ATOM 3247 C C . LYS A 1 403 ? 1.253 102.75 91.625 1 69.12 403 LYS A C 1
ATOM 3249 O O . LYS A 1 403 ? 1.494 102 90.688 1 69.12 403 LYS A O 1
ATOM 3254 N N . VAL A 1 404 ? 0.136 103.125 91.75 1 65.62 404 VAL A N 1
ATOM 3255 C CA . VAL A 1 404 ? -0.938 103 90.812 1 65.62 404 VAL A CA 1
ATOM 3256 C C . VAL A 1 404 ? -0.514 103.625 89.438 1 65.62 404 VAL A C 1
ATOM 3258 O O . VAL A 1 404 ? -0.822 103.125 88.375 1 65.62 404 VAL A O 1
ATOM 3261 N N . LEU A 1 405 ? 0.369 104.562 89.938 1 66.12 405 LEU A N 1
ATOM 3262 C CA . LEU A 1 405 ? 0.957 105.188 88.75 1 66.12 405 LEU A CA 1
ATOM 3263 C C . LEU A 1 405 ? 1.983 104.312 88.062 1 66.12 405 LEU A C 1
ATOM 3265 O O . LEU A 1 405 ? 2.061 104.25 86.875 1 66.12 405 LEU A O 1
ATOM 3269 N N . LEU A 1 406 ? 2.725 103.625 88.812 1 70.44 406 LEU A N 1
ATOM 3270 C CA . LEU A 1 406 ? 3.676 102.688 88.312 1 70.44 406 LEU A CA 1
ATOM 3271 C C . LEU A 1 406 ? 2.949 101.5 87.625 1 70.44 406 LEU A C 1
ATOM 3273 O O . LEU A 1 406 ? 3.379 101 86.562 1 70.44 406 LEU A O 1
ATOM 3277 N N . ASN A 1 407 ? 2.012 100.938 88.188 1 69 407 ASN A N 1
ATOM 3278 C CA . ASN A 1 407 ? 1.19 99.875 87.562 1 69 407 ASN A CA 1
ATOM 3279 C C . ASN A 1 407 ? 0.539 100.375 86.25 1 69 407 ASN A C 1
ATOM 3281 O O . ASN A 1 407 ? 0.393 99.562 85.312 1 69 407 ASN A O 1
ATOM 3285 N N . ILE A 1 408 ? 0.196 101.5 86.438 1 69.06 408 ILE A N 1
ATOM 3286 C CA . ILE A 1 408 ? -0.343 102.125 85.25 1 69.06 408 ILE A CA 1
ATOM 3287 C C . ILE A 1 408 ? 0.736 102.25 84.188 1 69.06 408 ILE A C 1
ATOM 3289 O O . ILE A 1 408 ? 0.467 101.938 83 1 69.06 408 ILE A O 1
ATOM 3293 N N . GLN A 1 409 ? 1.868 102.562 84.688 1 69.56 409 GLN A N 1
ATOM 3294 C CA . GLN A 1 409 ? 2.982 102.562 83.75 1 69.56 409 GLN A CA 1
ATOM 3295 C C . GLN A 1 409 ? 3.275 101.188 83.188 1 69.56 409 GLN A C 1
ATOM 3297 O O . GLN A 1 409 ? 3.547 101 82 1 69.56 409 GLN A O 1
ATOM 3302 N N . ALA A 1 410 ? 3.275 100.312 83.938 1 73.5 410 ALA A N 1
ATOM 3303 C CA . ALA A 1 410 ? 3.525 98.938 83.5 1 73.5 410 ALA A CA 1
ATOM 3304 C C . ALA A 1 410 ? 2.432 98.438 82.562 1 73.5 410 ALA A C 1
ATOM 3306 O O . ALA A 1 410 ? 2.717 97.75 81.562 1 73.5 410 ALA A O 1
ATOM 3307 N N . LYS A 1 411 ? 1.247 98.688 82.875 1 69.44 411 LYS A N 1
ATOM 3308 C CA . LYS A 1 411 ? 0.131 98.312 82 1 69.44 411 LYS A CA 1
ATOM 3309 C C . LYS A 1 411 ? 0.154 99.062 80.688 1 69.44 411 LYS A C 1
ATOM 3311 O O . LYS A 1 411 ? -0.17 98.5 79.625 1 69.44 411 LYS A O 1
ATOM 3316 N N . LEU A 1 412 ? 0.637 100.188 80.938 1 69 412 LEU A N 1
ATOM 3317 C CA . LEU A 1 412 ? 0.83 100.938 79.75 1 69 412 LEU A CA 1
ATOM 3318 C C . LEU A 1 412 ? 1.89 100.312 78.875 1 69 412 LEU A C 1
ATOM 3320 O O . LEU A 1 412 ? 1.723 100.312 77.625 1 69 412 LEU A O 1
ATOM 3324 N N . LYS A 1 413 ? 2.885 99.938 79.438 1 72.06 413 LYS A N 1
ATOM 3325 C CA . LYS A 1 413 ? 3.918 99.25 78.688 1 72.06 413 LYS A CA 1
ATOM 3326 C C . LYS A 1 413 ? 3.391 97.938 78.062 1 72.06 413 LYS A C 1
ATOM 3328 O O . LYS A 1 413 ? 3.715 97.625 76.938 1 72.06 413 LYS A O 1
ATOM 3333 N N . GLU A 1 414 ? 2.715 97.25 78.625 1 76.31 414 GLU A N 1
ATOM 3334 C CA . GLU A 1 414 ? 2.121 96 78.125 1 76.31 414 GLU A CA 1
ATOM 3335 C C . GLU A 1 414 ? 1.173 96.25 76.938 1 76.31 414 GLU A C 1
ATOM 3337 O O . GLU A 1 414 ? 1.168 95.5 76 1 76.31 414 GLU A O 1
ATOM 3342 N N . ILE A 1 415 ? 0.426 97.188 77.188 1 72.69 415 ILE A N 1
ATOM 3343 C CA . ILE A 1 415 ? -0.527 97.562 76.125 1 72.69 415 ILE A CA 1
ATOM 3344 C C . ILE A 1 415 ? 0.217 98.125 74.938 1 72.69 415 ILE A C 1
ATOM 3346 O O . ILE A 1 415 ? -0.152 97.875 73.75 1 72.69 415 ILE A O 1
ATOM 3350 N N . GLU A 1 416 ? 1.202 98.812 75.25 1 71.31 416 GLU A N 1
ATOM 3351 C CA . GLU A 1 416 ? 2.043 99.375 74.188 1 71.31 416 GLU A CA 1
ATOM 3352 C C . GLU A 1 416 ? 2.715 98.25 73.438 1 71.31 416 GLU A C 1
ATOM 3354 O O . GLU A 1 416 ? 2.959 98.375 72.188 1 71.31 416 GLU A O 1
ATOM 3359 N N . ALA A 1 417 ? 2.883 97.25 73.938 1 74.19 417 ALA A N 1
ATOM 3360 C CA . ALA A 1 417 ? 3.582 96.125 73.312 1 74.19 417 ALA A CA 1
ATOM 3361 C C . ALA A 1 417 ? 2.639 95.312 72.438 1 74.19 417 ALA A C 1
ATOM 3363 O O . ALA A 1 417 ? 3.084 94.5 71.688 1 74.19 417 ALA A O 1
ATOM 3364 N N . LEU A 1 418 ? 1.511 95.438 72.562 1 74.25 418 LEU A N 1
ATOM 3365 C CA . LEU A 1 418 ? 0.55 94.75 71.75 1 74.25 418 LEU A CA 1
ATOM 3366 C C . LEU A 1 418 ? 0.634 95.188 70.25 1 74.25 418 LEU A C 1
ATOM 3368 O O . LEU A 1 418 ? 0.694 96.438 70 1 74.25 418 LEU A O 1
ATOM 3372 N N . SER A 1 419 ? 0.891 94.312 69.375 1 76.88 419 SER A N 1
ATOM 3373 C CA . SER A 1 419 ? 0.929 94.625 67.938 1 76.88 419 SER A CA 1
ATOM 3374 C C . SER A 1 419 ? -0.273 94.062 67.25 1 76.88 419 SER A C 1
ATOM 3376 O O . SER A 1 419 ? -0.611 92.875 67.438 1 76.88 419 SER A O 1
ATOM 3378 N N . PHE A 1 420 ? -0.972 94.938 66.812 1 74.5 420 PHE A N 1
ATOM 3379 C CA . PHE A 1 420 ? -2.143 94.5 66.062 1 74.5 420 PHE A CA 1
ATOM 3380 C C . PHE A 1 420 ? -1.862 94.562 64.562 1 74.5 420 PHE A C 1
ATOM 3382 O O . PHE A 1 420 ? -2.73 94.875 63.781 1 74.5 420 PHE A O 1
ATOM 3389 N N . ASP A 1 421 ? -0.751 94.062 64.062 1 75.19 421 ASP A N 1
ATOM 3390 C CA . ASP A 1 421 ? -0.468 94 62.656 1 75.19 421 ASP A CA 1
ATOM 3391 C C . ASP A 1 421 ? -0.806 92.625 62.094 1 75.19 421 ASP A C 1
ATOM 3393 O O . ASP A 1 421 ? -0.469 91.562 62.688 1 75.19 421 ASP A O 1
ATOM 3397 N N . TYR A 1 422 ? -1.576 92.562 61.156 1 78.31 422 TYR A N 1
ATOM 3398 C CA . TYR A 1 422 ? -1.941 91.312 60.5 1 78.31 422 TYR A CA 1
ATOM 3399 C C . TYR A 1 422 ? -1.492 91.375 59.031 1 78.31 422 TYR A C 1
ATOM 3401 O O . TYR A 1 422 ? -1.738 92.312 58.312 1 78.31 422 TYR A O 1
ATOM 3409 N N . GLN A 1 423 ? -0.808 90.312 58.656 1 73.5 423 GLN A N 1
ATOM 3410 C CA . GLN A 1 423 ? -0.347 90.188 57.281 1 73.5 423 GLN A CA 1
ATOM 3411 C C . GLN A 1 423 ? -1.341 89.375 56.438 1 73.5 423 GLN A C 1
ATOM 3413 O O . GLN A 1 423 ? -1.656 88.25 56.781 1 73.5 423 GLN A O 1
ATOM 3418 N N . PHE A 1 424 ? -1.867 90.125 55.562 1 72.12 424 PHE A N 1
ATOM 3419 C CA . PHE A 1 424 ? -2.842 89.5 54.656 1 72.12 424 PHE A CA 1
ATOM 3420 C C . PHE A 1 424 ? -2.146 88.812 53.469 1 72.12 424 PHE A C 1
ATOM 3422 O O . PHE A 1 424 ? -1.14 89.312 52.969 1 72.12 424 PHE A O 1
ATOM 3429 N N . SER A 1 425 ? -2.57 87.625 53.125 1 72.31 425 SER A N 1
ATOM 3430 C CA . SER A 1 425 ? -2.146 87 51.875 1 72.31 425 SER A CA 1
ATOM 3431 C C . SER A 1 425 ? -2.879 87.625 50.688 1 72.31 425 SER A C 1
ATOM 3433 O O . SER A 1 425 ? -3.973 88.188 50.844 1 72.31 425 SER A O 1
ATOM 3435 N N . GLU A 1 426 ? -2.359 87.688 49.5 1 63.94 426 GLU A N 1
ATOM 3436 C CA . GLU A 1 426 ? -2.953 88.312 48.312 1 63.94 426 GLU A CA 1
ATOM 3437 C C . GLU A 1 426 ? -4.336 87.75 48.031 1 63.94 426 GLU A C 1
ATOM 3439 O O . GLU A 1 426 ? -5.258 88.5 47.688 1 63.94 426 GLU A O 1
ATOM 3444 N N . GLY A 1 427 ? -4.57 86.625 48.25 1 69.75 427 GLY A N 1
ATOM 3445 C CA . GLY A 1 427 ? -5.844 85.938 48.031 1 69.75 427 GLY A CA 1
ATOM 3446 C C . GLY A 1 427 ? -6.914 86.375 49.031 1 69.75 427 GLY A C 1
ATOM 3447 O O . GLY A 1 427 ? -8.07 86.562 48.656 1 69.75 427 GLY A O 1
ATOM 3448 N N . THR A 1 428 ? -6.469 86.562 50.156 1 73.38 428 THR A N 1
ATOM 3449 C CA . THR A 1 428 ? -7.391 87 51.219 1 73.38 428 THR A CA 1
ATOM 3450 C C . THR A 1 428 ? -7.836 88.438 51 1 73.38 428 THR A C 1
ATOM 3452 O O . THR A 1 428 ? -9 88.75 51.219 1 73.38 428 THR A O 1
ATOM 3455 N N . ILE A 1 429 ? -6.895 89.188 50.594 1 70.06 429 ILE A N 1
ATOM 3456 C CA . ILE A 1 429 ? -7.191 90.625 50.375 1 70.06 429 ILE A CA 1
ATOM 3457 C C . ILE A 1 429 ? -8.227 90.75 49.25 1 70.06 429 ILE A C 1
ATOM 3459 O O . ILE A 1 429 ? -9.18 91.562 49.375 1 70.06 429 ILE A O 1
ATOM 3463 N N . GLN A 1 430 ? -8.109 90 48.344 1 71.5 430 GLN A N 1
ATOM 3464 C CA . GLN A 1 430 ? -9.023 90 47.219 1 71.5 430 GLN A CA 1
ATOM 3465 C C . GLN A 1 430 ? -10.414 89.562 47.594 1 71.5 430 GLN A C 1
ATOM 3467 O O . GLN A 1 430 ? -11.422 90.125 47.219 1 71.5 430 GLN A O 1
ATOM 3472 N N . ILE A 1 431 ? -10.539 88.625 48.375 1 74.94 431 ILE A N 1
ATOM 3473 C CA . ILE A 1 431 ? -11.812 88.062 48.812 1 74.94 431 ILE A CA 1
ATOM 3474 C C . ILE A 1 431 ? -12.5 89.062 49.75 1 74.94 431 ILE A C 1
ATOM 3476 O O . ILE A 1 431 ? -13.727 89.25 49.719 1 74.94 431 ILE A O 1
ATOM 3480 N N . LEU A 1 432 ? -11.68 89.75 50.562 1 73.12 432 LEU A N 1
ATOM 3481 C CA . LEU A 1 432 ? -12.242 90.625 51.562 1 73.12 432 LEU A CA 1
ATOM 3482 C C . LEU A 1 432 ? -12.703 91.938 50.906 1 73.12 432 LEU A C 1
ATOM 3484 O O . LEU A 1 432 ? -13.578 92.625 51.406 1 73.12 432 LEU A O 1
ATOM 3488 N N . LYS A 1 433 ? -12.219 92.188 49.719 1 68.75 433 LYS A N 1
ATOM 3489 C CA . LYS A 1 433 ? -12.609 93.375 49 1 68.75 433 LYS A CA 1
ATOM 3490 C C . LYS A 1 433 ? -13.805 93.125 48.094 1 68.75 433 LYS A C 1
ATOM 3492 O O . LYS A 1 433 ? -14.523 94.062 47.719 1 68.75 433 LYS A O 1
ATOM 3497 N N . GLU A 1 434 ? -14.227 92 47.875 1 67.44 434 GLU A N 1
ATOM 3498 C CA . GLU A 1 434 ? -15.266 91.625 46.938 1 67.44 434 GLU A CA 1
ATOM 3499 C C . GLU A 1 434 ? -16.656 91.75 47.562 1 67.44 434 GLU A C 1
ATOM 3501 O O . GLU A 1 434 ? -16.859 91.375 48.719 1 67.44 434 GLU A O 1
ATOM 3506 N N . ASN A 1 435 ? -17.922 92.188 46.844 1 58.22 435 ASN A N 1
ATOM 3507 C CA . ASN A 1 435 ? -19.375 92.312 46.969 1 58.22 435 ASN A CA 1
ATOM 3508 C C . ASN A 1 435 ? -19.734 93.188 48.125 1 58.22 435 ASN A C 1
ATOM 3510 O O . ASN A 1 435 ? -20.719 92.938 48.844 1 58.22 435 ASN A O 1
ATOM 3514 N N . THR A 1 436 ? -18.984 94 48.656 1 53.34 436 THR A N 1
ATOM 3515 C CA . THR A 1 436 ? -19.5 94.75 49.844 1 53.34 436 THR A CA 1
ATOM 3516 C C . THR A 1 436 ? -20.484 95.812 49.406 1 53.34 436 THR A C 1
ATOM 3518 O O . THR A 1 436 ? -20.156 96.688 48.562 1 53.34 436 THR A O 1
ATOM 3521 N N . THR A 1 437 ? -21.812 95.562 49.25 1 47.66 437 THR A N 1
ATOM 3522 C CA . THR A 1 437 ? -22.859 96.562 49.094 1 47.66 437 THR A CA 1
ATOM 3523 C C . THR A 1 437 ? -22.562 97.812 49.906 1 47.66 437 THR A C 1
ATOM 3525 O O . THR A 1 437 ? -23.078 98.875 49.594 1 47.66 437 THR A O 1
ATOM 3528 N N . GLU A 1 438 ? -22.172 97.875 51.031 1 52.5 438 GLU A N 1
ATOM 3529 C CA . GLU A 1 438 ? -22.062 99 51.969 1 52.5 438 GLU A CA 1
ATOM 3530 C C . GLU A 1 438 ? -20.719 99.75 51.812 1 52.5 438 GLU A C 1
ATOM 3532 O O . GLU A 1 438 ? -19.781 99.188 51.219 1 52.5 438 GLU A O 1
ATOM 3537 N N . ASP A 1 439 ? -20.703 100.875 52.062 1 54.47 439 ASP A N 1
ATOM 3538 C CA . ASP A 1 439 ? -19.844 102.062 51.781 1 54.47 439 ASP A CA 1
ATOM 3539 C C . ASP A 1 439 ? -18.375 101.688 52.094 1 54.47 439 ASP A C 1
ATOM 3541 O O . ASP A 1 439 ? -17.469 102.312 51.531 1 54.47 439 ASP A O 1
ATOM 3545 N N . LYS A 1 440 ? -17.969 100.75 52.875 1 67.12 440 LYS A N 1
ATOM 3546 C CA . LYS A 1 440 ? -16.609 100.25 53.188 1 67.12 440 LYS A CA 1
ATOM 3547 C C . LYS A 1 440 ? -16.469 98.75 52.875 1 67.12 440 LYS A C 1
ATOM 3549 O O . LYS A 1 440 ? -17.375 98 53.156 1 67.12 440 LYS A O 1
ATOM 3554 N N . SER A 1 441 ? -15.531 98.312 52.156 1 72.06 441 SER A N 1
ATOM 3555 C CA . SER A 1 441 ? -15.211 96.875 51.906 1 72.06 441 SER A CA 1
ATOM 3556 C C . SER A 1 441 ? -14.852 96.188 53.219 1 72.06 441 SER A C 1
ATOM 3558 O O . SER A 1 441 ? -14.484 96.812 54.188 1 72.06 441 SER A O 1
ATOM 3560 N N . ILE A 1 442 ? -15.031 94.812 53.219 1 76.56 442 ILE A N 1
ATOM 3561 C CA . ILE A 1 442 ? -14.742 94.062 54.438 1 76.56 442 ILE A CA 1
ATOM 3562 C C . ILE A 1 442 ? -13.258 94.188 54.781 1 76.56 442 ILE A C 1
ATOM 3564 O O . ILE A 1 442 ? -12.883 94.25 55.969 1 76.56 442 ILE A O 1
ATOM 3568 N N . TYR A 1 443 ? -12.57 94.375 53.781 1 79.5 443 TYR A N 1
ATOM 3569 C CA . TYR A 1 443 ? -11.141 94.562 54 1 79.5 443 TYR A CA 1
ATOM 3570 C C . TYR A 1 443 ? -10.891 95.938 54.688 1 79.5 443 TYR A C 1
ATOM 3572 O O . TYR A 1 443 ? -10.102 96 55.656 1 79.5 443 TYR A O 1
ATOM 3580 N N . GLU A 1 444 ? -11.742 96.688 54.188 1 72.44 444 GLU A N 1
ATOM 3581 C CA . GLU A 1 444 ? -11.602 98 54.812 1 72.44 444 GLU A CA 1
ATOM 3582 C C . GLU A 1 444 ? -12.125 98 56.25 1 72.44 444 GLU A C 1
ATOM 3584 O O . GLU A 1 444 ? -11.531 98.625 57.125 1 72.44 444 GLU A O 1
ATOM 3589 N N . ILE A 1 445 ? -13.023 97.438 56.344 1 79.12 445 ILE A N 1
ATOM 3590 C CA . ILE A 1 445 ? -13.602 97.312 57.688 1 79.12 445 ILE A CA 1
ATOM 3591 C C . ILE A 1 445 ? -12.609 96.625 58.625 1 79.12 445 ILE A C 1
ATOM 3593 O O . ILE A 1 445 ? -12.453 97 59.781 1 79.12 445 ILE A O 1
ATOM 3597 N N . VAL A 1 446 ? -12.016 95.562 57.969 1 79.5 446 VAL A N 1
ATOM 3598 C CA . VAL A 1 446 ? -11.031 94.875 58.781 1 79.5 446 VAL A CA 1
ATOM 3599 C C . VAL A 1 446 ? -9.859 95.812 59.094 1 79.5 446 VAL A C 1
ATOM 3601 O O . VAL A 1 446 ? -9.375 95.812 60.219 1 79.5 446 VAL A O 1
ATOM 3604 N N . LEU A 1 447 ? -9.586 96.625 58.219 1 77.69 447 LEU A N 1
ATOM 3605 C CA . LEU A 1 447 ? -8.516 97.562 58.469 1 77.69 447 LEU A CA 1
ATOM 3606 C C . LEU A 1 447 ? -8.961 98.625 59.469 1 77.69 447 LEU A C 1
ATOM 3608 O O . LEU A 1 447 ? -8.18 99.062 60.312 1 77.69 447 LEU A O 1
ATOM 3612 N N . ASP A 1 448 ? -10.25 98.875 59.312 1 76.5 448 ASP A N 1
ATOM 3613 C CA . ASP A 1 448 ? -10.797 99.812 60.281 1 76.5 448 ASP A CA 1
ATOM 3614 C C . ASP A 1 448 ? -10.766 99.188 61.688 1 76.5 448 ASP A C 1
ATOM 3616 O O . ASP A 1 448 ? -10.461 99.938 62.656 1 76.5 448 ASP A O 1
ATOM 3620 N N . ILE A 1 449 ? -11.008 98.062 61.688 1 78.81 449 ILE A N 1
ATOM 3621 C CA . ILE A 1 449 ? -11.047 97.438 63 1 78.81 449 ILE A CA 1
ATOM 3622 C C . ILE A 1 449 ? -9.625 97.25 63.562 1 78.81 449 ILE A C 1
ATOM 3624 O O . ILE A 1 449 ? -9.391 97.438 64.75 1 78.81 449 ILE A O 1
ATOM 3628 N N . ILE A 1 450 ? -8.82 97.125 62.656 1 78.88 450 ILE A N 1
ATOM 3629 C CA . ILE A 1 450 ? -7.43 97 63.062 1 78.88 450 ILE A CA 1
ATOM 3630 C C . ILE A 1 450 ? -6.941 98.375 63.531 1 78.88 450 ILE A C 1
ATOM 3632 O O . ILE A 1 450 ? -6.258 98.5 64.562 1 78.88 450 ILE A O 1
ATOM 3636 N N . LYS A 1 451 ? -7.496 99.312 62.906 1 77.75 451 LYS A N 1
ATOM 3637 C CA . LYS A 1 451 ? -7.195 100.688 63.344 1 77.75 451 LYS A CA 1
ATOM 3638 C C . LYS A 1 451 ? -7.883 101 64.688 1 77.75 451 LYS A C 1
ATOM 3640 O O . LYS A 1 451 ? -7.289 101.625 65.562 1 77.75 451 LYS A O 1
ATOM 3645 N N . TYR A 1 452 ? -8.977 100.562 64.625 1 78.69 452 TYR A N 1
ATOM 3646 C CA . TYR A 1 452 ? -9.719 100.75 65.875 1 78.69 452 TYR A CA 1
ATOM 3647 C C . TYR A 1 452 ? -9 100.125 67 1 78.69 452 TYR A C 1
ATOM 3649 O O . TYR A 1 452 ? -8.906 100.688 68.125 1 78.69 452 TYR A O 1
ATOM 3657 N N . PHE A 1 453 ? -8.555 98.875 66.625 1 77.94 453 PHE A N 1
ATOM 3658 C CA . PHE A 1 453 ? -7.789 98.25 67.688 1 77.94 453 PHE A CA 1
ATOM 3659 C C . PHE A 1 453 ? -6.594 99.062 68.062 1 77.94 453 PHE A C 1
ATOM 3661 O O . PHE A 1 453 ? -6.312 99.25 69.25 1 77.94 453 PHE A O 1
ATOM 3668 N N . LYS A 1 454 ? -6.137 99.812 67.25 1 77.75 454 LYS A N 1
ATOM 3669 C CA . LYS A 1 454 ? -4.992 100.688 67.5 1 77.75 454 LYS A CA 1
ATOM 3670 C C . LYS A 1 454 ? -5.426 102 68.25 1 77.75 454 LYS A C 1
ATOM 3672 O O . LYS A 1 454 ? -4.742 102.438 69.125 1 77.75 454 LYS A O 1
ATOM 3677 N N . ASP A 1 455 ? -6.648 102.25 67.75 1 75.5 455 ASP A N 1
ATOM 3678 C CA . ASP A 1 455 ? -7.184 103.438 68.438 1 75.5 455 ASP A CA 1
ATOM 3679 C C . ASP A 1 455 ? -7.555 103.125 69.875 1 75.5 455 ASP A C 1
ATOM 3681 O O . ASP A 1 455 ? -7.273 103.938 70.75 1 75.5 455 ASP A O 1
ATOM 3685 N N . VAL A 1 456 ? -8.102 102.125 70.062 1 76.81 456 VAL A N 1
ATOM 3686 C CA . VAL A 1 456 ? -8.516 101.75 71.438 1 76.81 456 VAL A CA 1
ATOM 3687 C C . VAL A 1 456 ? -7.289 101.562 72.312 1 76.81 456 VAL A C 1
ATOM 3689 O O . VAL A 1 456 ? -7.27 101.938 73.438 1 76.81 456 VAL A O 1
ATOM 3692 N N . LYS A 1 457 ? -6.426 101.062 71.562 1 78.75 457 LYS A N 1
ATOM 3693 C CA . LYS A 1 457 ? -5.172 100.938 72.312 1 78.75 457 LYS A CA 1
ATOM 3694 C C . LYS A 1 457 ? -4.609 102.25 72.75 1 78.75 457 LYS A C 1
ATOM 3696 O O . LYS A 1 457 ? -4.215 102.438 73.875 1 78.75 457 LYS A O 1
ATOM 3701 N N . SER A 1 458 ? -4.754 103.188 71.875 1 76.94 458 SER A N 1
ATOM 3702 C CA . SER A 1 458 ? -4.262 104.5 72.188 1 76.94 458 SER A CA 1
ATOM 3703 C C . SER A 1 458 ? -5.172 105.188 73.25 1 76.94 458 SER A C 1
ATOM 3705 O O . SER A 1 458 ? -4.691 105.875 74.125 1 76.94 458 SER A O 1
ATOM 3707 N N . LYS A 1 459 ? -6.426 105 73 1 75.38 459 LYS A N 1
ATOM 3708 C CA . LYS A 1 459 ? -7.355 105.625 73.938 1 75.38 459 LYS A CA 1
ATOM 3709 C C . LYS A 1 459 ? -7.152 105.062 75.375 1 75.38 459 LYS A C 1
ATOM 3711 O O . LYS A 1 459 ? -7.242 105.75 76.375 1 75.38 459 LYS A O 1
ATOM 3716 N N . ILE A 1 460 ? -6.883 103.812 75.25 1 75.38 460 ILE A N 1
ATOM 3717 C CA . ILE A 1 460 ? -6.594 103.188 76.5 1 75.38 460 ILE A CA 1
ATOM 3718 C C . ILE A 1 460 ? -5.324 103.812 77.125 1 75.38 460 ILE A C 1
ATOM 3720 O O . ILE A 1 460 ? -5.27 104.125 78.312 1 75.38 460 ILE A O 1
ATOM 3724 N N . ILE A 1 461 ? -4.516 104.25 76.312 1 74.69 461 ILE A N 1
ATOM 3725 C CA . ILE A 1 461 ? -3.27 104.875 76.75 1 74.69 461 ILE A CA 1
ATOM 3726 C C . ILE A 1 461 ? -3.537 106.312 77.125 1 74.69 461 ILE A C 1
ATOM 3728 O O . ILE A 1 461 ? -3.027 106.75 78.188 1 74.69 461 ILE A O 1
ATOM 3732 N N . GLU A 1 462 ? -4.496 106.812 76.438 1 74 462 GLU A N 1
ATOM 3733 C CA . GLU A 1 462 ? -4.84 108.188 76.75 1 74 462 GLU A CA 1
ATOM 3734 C C . GLU A 1 462 ? -5.66 108.188 78.062 1 74 462 GLU A C 1
ATOM 3736 O O . GLU A 1 462 ? -5.465 109.125 78.875 1 74 462 GLU A O 1
ATOM 3741 N N . LEU A 1 463 ? -6.5 107.375 78.188 1 71.5 463 LEU A N 1
ATOM 3742 C CA . LEU A 1 463 ? -7.328 107.25 79.375 1 71.5 463 LEU A CA 1
ATOM 3743 C C . LEU A 1 463 ? -6.465 107.062 80.625 1 71.5 463 LEU A C 1
ATOM 3745 O O . LEU A 1 463 ? -6.699 107.688 81.625 1 71.5 463 LEU A O 1
ATOM 3749 N N . ILE A 1 464 ? -5.586 106.312 80.188 1 72.56 464 ILE A N 1
ATOM 3750 C CA . ILE A 1 464 ? -4.699 106.062 81.375 1 72.56 464 ILE A CA 1
ATOM 3751 C C . ILE A 1 464 ? -3.803 107.312 81.562 1 72.56 464 ILE A C 1
ATOM 3753 O O . ILE A 1 464 ? -3.59 107.75 82.688 1 72.56 464 ILE A O 1
ATOM 3757 N N . LYS A 1 465 ? -3.42 108.062 80.562 1 70.62 465 LYS A N 1
ATOM 3758 C CA . LYS A 1 465 ? -2.539 109.25 80.688 1 70.62 465 LYS A CA 1
ATOM 3759 C C . LYS A 1 465 ? -3.312 110.438 81.188 1 70.62 465 LYS A C 1
ATOM 3761 O O . LYS A 1 465 ? -2.807 111.25 82 1 70.62 465 LYS A O 1
ATOM 3766 N N . ASN A 1 466 ? -4.625 110.438 80.688 1 67.06 466 ASN A N 1
ATOM 3767 C CA . ASN A 1 466 ? -5.402 111.625 81.062 1 67.06 466 ASN A CA 1
ATOM 3768 C C . ASN A 1 466 ? -6.191 111.375 82.375 1 67.06 466 ASN A C 1
ATOM 3770 O O . ASN A 1 466 ? -6.891 112.25 82.875 1 67.06 466 ASN A O 1
ATOM 3774 N N . GLU A 1 467 ? -6.148 110.375 82.938 1 67.94 467 GLU A N 1
ATOM 3775 C CA . GLU A 1 467 ? -6.742 109.938 84.25 1 67.94 467 GLU A CA 1
ATOM 3776 C C . GLU A 1 467 ? -8.266 110 84.188 1 67.94 467 GLU A C 1
ATOM 3778 O O . GLU A 1 467 ? -8.906 110.5 85.125 1 67.94 467 GLU A O 1
ATOM 3783 N N . ASP A 1 468 ? -9 110 83.062 1 62.62 468 ASP A N 1
ATOM 3784 C CA . ASP A 1 468 ? -10.445 110.125 82.875 1 62.62 468 ASP A CA 1
ATOM 3785 C C . ASP A 1 468 ? -11.117 108.75 83.125 1 62.62 468 ASP A C 1
ATOM 3787 O O . ASP A 1 468 ? -10.961 107.812 82.312 1 62.62 468 ASP A O 1
ATOM 3791 N N . SER A 1 469 ? -11.516 108.562 84.375 1 59.62 469 SER A N 1
ATOM 3792 C CA . SER A 1 469 ? -12.078 107.312 84.812 1 59.62 469 SER A CA 1
ATOM 3793 C C . SER A 1 469 ? -13.453 107.062 84.25 1 59.62 469 SER A C 1
ATOM 3795 O O . SER A 1 469 ? -14.008 106 84.375 1 59.62 469 SER A O 1
ATOM 3797 N N . HIS A 1 470 ? -14.156 108.188 83.688 1 59.53 470 HIS A N 1
ATOM 3798 C CA . HIS A 1 470 ? -15.562 108.062 83.312 1 59.53 470 HIS A CA 1
ATOM 3799 C C . HIS A 1 470 ? -15.695 107.75 81.812 1 59.53 470 HIS A C 1
ATOM 3801 O O . HIS A 1 470 ? -16.797 107.5 81.312 1 59.53 470 HIS A O 1
ATOM 3807 N N . SER A 1 471 ? -14.766 107.938 81.125 1 59 471 SER A N 1
ATOM 3808 C CA . SER A 1 471 ? -14.977 107.75 79.688 1 59 471 SER A CA 1
ATOM 3809 C C . SER A 1 471 ? -15.133 106.312 79.25 1 59 471 SER A C 1
ATOM 3811 O O . SER A 1 471 ? -14.375 105.438 79.688 1 59 471 SER A O 1
ATOM 3813 N N . THR A 1 472 ? -16.281 106.062 78.938 1 63.06 472 THR A N 1
ATOM 3814 C CA . THR A 1 472 ? -16.719 104.75 78.438 1 63.06 472 THR A CA 1
ATOM 3815 C C . THR A 1 472 ? -16.156 104.5 77.062 1 63.06 472 THR A C 1
ATOM 3817 O O . THR A 1 472 ? -16.297 105.312 76.188 1 63.06 472 THR A O 1
ATOM 3820 N N . ILE A 1 473 ? -15.133 103.812 77 1 65.75 473 ILE A N 1
ATOM 3821 C CA . ILE A 1 473 ? -14.641 103.312 75.688 1 65.75 473 ILE A CA 1
ATOM 3822 C C . ILE A 1 473 ? -15.547 102.25 75.125 1 65.75 473 ILE A C 1
ATOM 3824 O O . ILE A 1 473 ? -15.719 101.188 75.75 1 65.75 473 ILE A O 1
ATOM 3828 N N . SER A 1 474 ? -16.422 102.562 74.312 1 64.62 474 SER A N 1
ATOM 3829 C CA . SER A 1 474 ? -17.312 101.562 73.688 1 64.62 474 SER A CA 1
ATOM 3830 C C . SER A 1 474 ? -16.547 100.688 72.75 1 64.62 474 SER A C 1
ATOM 3832 O O . SER A 1 474 ? -15.711 101.125 71.938 1 64.62 474 SER A O 1
ATOM 3834 N N . VAL A 1 475 ? -16.484 99.438 73.062 1 62.81 475 VAL A N 1
ATOM 3835 C CA . VAL A 1 475 ? -15.828 98.438 72.25 1 62.81 475 VAL A CA 1
ATOM 3836 C C . VAL A 1 475 ? -16.75 98.062 71.125 1 62.81 475 VAL A C 1
ATOM 3838 O O . VAL A 1 475 ? -17.922 97.75 71.312 1 62.81 475 VAL A O 1
ATOM 3841 N N . LEU A 1 476 ? -16.406 98.25 69.875 1 66.25 476 LEU A N 1
ATOM 3842 C CA . LEU A 1 476 ? -17.156 97.875 68.688 1 66.25 476 LEU A CA 1
ATOM 3843 C C . LEU A 1 476 ? -17.375 96.375 68.562 1 66.25 476 LEU A C 1
ATOM 3845 O O . LEU A 1 476 ? -16.453 95.625 68.812 1 66.25 476 LEU A O 1
ATOM 3849 N N . ASP A 1 477 ? -18.484 96.125 68.562 1 70.44 477 ASP A N 1
ATOM 3850 C CA . ASP A 1 477 ? -18.938 94.75 68.312 1 70.44 477 ASP A CA 1
ATOM 3851 C C . ASP A 1 477 ? -18.484 94.25 67 1 70.44 477 ASP A C 1
ATOM 3853 O O . ASP A 1 477 ? -18.828 94.812 65.938 1 70.44 477 ASP A O 1
ATOM 3857 N N . ILE A 1 478 ? -17.516 93.312 67.062 1 74.81 478 ILE A N 1
ATOM 3858 C CA . ILE A 1 478 ? -17 92.812 65.812 1 74.81 478 ILE A CA 1
ATOM 3859 C C . ILE A 1 478 ? -17.859 91.625 65.375 1 74.81 478 ILE A C 1
ATOM 3861 O O . ILE A 1 478 ? -17.469 90.875 64.5 1 74.81 478 ILE A O 1
ATOM 3865 N N . SER A 1 479 ? -18.859 91.375 66.062 1 74.5 479 SER A N 1
ATOM 3866 C CA . SER A 1 479 ? -19.734 90.25 65.75 1 74.5 479 SER A CA 1
ATOM 3867 C C . SER A 1 479 ? -20.234 90.312 64.312 1 74.5 479 SER A C 1
ATOM 3869 O O . SER A 1 479 ? -20.344 89.312 63.625 1 74.5 479 SER A O 1
ATOM 3871 N N . ALA A 1 480 ? -20.484 91.375 63.812 1 73.19 480 ALA A N 1
ATOM 3872 C CA . ALA A 1 480 ? -20.984 91.5 62.438 1 73.19 480 ALA A CA 1
ATOM 3873 C C . ALA A 1 480 ? -19.891 91.188 61.438 1 73.19 480 ALA A C 1
ATOM 3875 O O . ALA A 1 480 ? -20.141 90.5 60.406 1 73.19 480 ALA A O 1
ATOM 3876 N N . LEU A 1 481 ? -18.672 91.625 61.781 1 79.06 481 LEU A N 1
ATOM 3877 C CA . LEU A 1 481 ? -17.562 91.312 60.906 1 79.06 481 LEU A CA 1
ATOM 3878 C C . LEU A 1 481 ? -17.328 89.812 60.875 1 79.06 481 LEU A C 1
ATOM 3880 O O . LEU A 1 481 ? -17.078 89.25 59.844 1 79.06 481 LEU A O 1
ATOM 3884 N N . THR A 1 482 ? -17.312 89.312 62.062 1 79.94 482 THR A N 1
ATOM 3885 C CA . THR A 1 482 ? -17.141 87.875 62.156 1 79.94 482 THR A CA 1
ATOM 3886 C C . THR A 1 482 ? -18.25 87.188 61.375 1 79.94 482 THR A C 1
ATOM 3888 O O . THR A 1 482 ? -18.016 86.125 60.781 1 79.94 482 THR A O 1
ATOM 3891 N N . ALA A 1 483 ? -19.344 87.688 61.562 1 76.69 483 ALA A N 1
ATOM 3892 C CA . ALA A 1 483 ? -20.453 87.125 60.812 1 76.69 483 ALA A CA 1
ATOM 3893 C C . ALA A 1 483 ? -20.219 87.188 59.312 1 76.69 483 ALA A C 1
ATOM 3895 O O . ALA A 1 483 ? -20.5 86.25 58.562 1 76.69 483 ALA A O 1
ATOM 3896 N N . GLU A 1 484 ? -19.609 88.125 58.844 1 76.81 484 GLU A N 1
ATOM 3897 C CA . GLU A 1 484 ? -19.359 88.312 57.438 1 76.81 484 GLU A CA 1
ATOM 3898 C C . GLU A 1 484 ? -18.219 87.438 56.969 1 76.81 484 GLU A C 1
ATOM 3900 O O . GLU A 1 484 ? -18.266 86.875 55.844 1 76.81 484 GLU A O 1
ATOM 3905 N N . LEU A 1 485 ? -17.297 87.438 57.719 1 81.81 485 LEU A N 1
ATOM 3906 C CA . LEU A 1 485 ? -16.219 86.5 57.375 1 81.81 485 LEU A CA 1
ATOM 3907 C C . LEU A 1 485 ? -16.734 85.062 57.312 1 81.81 485 LEU A C 1
ATOM 3909 O O . LEU A 1 485 ? -16.312 84.312 56.438 1 81.81 485 LEU A O 1
ATOM 3913 N N . ASN A 1 486 ? -17.531 84.812 58.281 1 81.94 486 ASN A N 1
ATOM 3914 C CA . ASN A 1 486 ? -18.172 83.5 58.219 1 81.94 486 ASN A CA 1
ATOM 3915 C C . ASN A 1 486 ? -18.969 83.312 56.938 1 81.94 486 ASN A C 1
ATOM 3917 O O . ASN A 1 486 ? -18.969 82.25 56.344 1 81.94 486 ASN A O 1
ATOM 3921 N N . PHE A 1 487 ? -19.547 84.312 56.594 1 78 487 PHE A N 1
ATOM 3922 C CA . PHE A 1 487 ? -20.312 84.25 55.344 1 78 487 PHE A CA 1
ATOM 3923 C C . PHE A 1 487 ? -19.375 84 54.156 1 78 487 PHE A C 1
ATOM 3925 O O . PHE A 1 487 ? -19.688 83.188 53.281 1 78 487 PHE A O 1
ATOM 3932 N N . ARG A 1 488 ? -18.234 84.562 54.188 1 79.94 488 ARG A N 1
ATOM 3933 C CA . ARG A 1 488 ? -17.281 84.375 53.094 1 79.94 488 ARG A CA 1
ATOM 3934 C C . ARG A 1 488 ? -16.719 82.938 53.094 1 79.94 488 ARG A C 1
ATOM 3936 O O . ARG A 1 488 ? -16.484 82.375 52.031 1 79.94 488 ARG A O 1
ATOM 3943 N N . VAL A 1 489 ? -16.531 82.562 54.188 1 81.38 489 VAL A N 1
ATOM 3944 C CA . VAL A 1 489 ? -16.062 81.125 54.281 1 81.38 489 VAL A CA 1
ATOM 3945 C C . VAL A 1 489 ? -17.125 80.188 53.719 1 81.38 489 VAL A C 1
ATOM 3947 O O . VAL A 1 489 ? -16.797 79.25 53.031 1 81.38 489 VAL A O 1
ATOM 3950 N N . GLU A 1 490 ? -18.25 80.5 54.156 1 79.44 490 GLU A N 1
ATOM 3951 C CA . GLU A 1 490 ? -19.344 79.625 53.656 1 79.44 490 GLU A CA 1
ATOM 3952 C C . GLU A 1 490 ? -19.469 79.75 52.156 1 79.44 490 GLU A C 1
ATOM 3954 O O . GLU A 1 490 ? -19.734 78.75 51.469 1 79.44 490 GLU A O 1
ATOM 3959 N N . ASN A 1 491 ? -19.219 80.812 51.625 1 76.19 491 ASN A N 1
ATOM 3960 C CA . ASN A 1 491 ? -19.281 81 50.188 1 76.19 491 ASN A CA 1
ATOM 3961 C C . ASN A 1 491 ? -18.141 80.312 49.5 1 76.19 491 ASN A C 1
ATOM 3963 O O . ASN A 1 491 ? -18.344 79.688 48.438 1 76.19 491 ASN A O 1
ATOM 3967 N N . LEU A 1 492 ? -17.062 80.375 50.031 1 80.56 492 LEU A N 1
ATOM 3968 C CA . LEU A 1 492 ? -15.938 79.625 49.469 1 80.56 492 LEU A CA 1
ATOM 3969 C C . LEU A 1 492 ? -16.188 78.125 49.531 1 80.56 492 LEU A C 1
ATOM 3971 O O . LEU A 1 492 ? -15.859 77.438 48.562 1 80.56 492 LEU A O 1
ATOM 3975 N N . GLN A 1 493 ? -16.656 77.75 50.625 1 80.81 493 GLN A N 1
ATOM 3976 C CA . GLN A 1 493 ? -17.016 76.375 50.75 1 80.81 493 GLN A CA 1
ATOM 3977 C C . GLN A 1 493 ? -18.047 75.938 49.688 1 80.81 493 GLN A C 1
ATOM 3979 O O . GLN A 1 493 ? -17.953 74.875 49.094 1 80.81 493 GLN A O 1
ATOM 3984 N N . SER A 1 494 ? -18.922 76.875 49.594 1 78.75 494 SER A N 1
ATOM 3985 C CA . SER A 1 494 ? -19.922 76.562 48.562 1 78.75 494 SER A CA 1
ATOM 3986 C C . SER A 1 494 ? -19.281 76.562 47.188 1 78.75 494 SER A C 1
ATOM 3988 O O . SER A 1 494 ? -19.656 75.688 46.344 1 78.75 494 SER A O 1
ATOM 3990 N N . GLN A 1 495 ? -18.266 77.312 46.938 1 77.81 495 GLN A N 1
ATOM 3991 C CA . GLN A 1 495 ? -17.578 77.25 45.656 1 77.81 495 GLN A CA 1
ATOM 3992 C C . GLN A 1 495 ? -16.766 76 45.5 1 77.81 495 GLN A C 1
ATOM 3994 O O . GLN A 1 495 ? -16.719 75.375 44.406 1 77.81 495 GLN A O 1
ATOM 3999 N N . ILE A 1 496 ? -16.156 75.562 46.469 1 79.12 496 ILE A N 1
ATOM 4000 C CA . ILE A 1 496 ? -15.391 74.312 46.438 1 79.12 496 ILE A CA 1
ATOM 4001 C C . ILE A 1 496 ? -16.312 73.188 46.094 1 79.12 496 ILE A C 1
ATOM 4003 O O . ILE A 1 496 ? -15.961 72.312 45.312 1 79.12 496 ILE A O 1
ATOM 4007 N N . GLU A 1 497 ? -17.344 73.188 46.844 1 77.19 497 GLU A N 1
ATOM 4008 C CA . GLU A 1 497 ? -18.312 72.125 46.562 1 77.19 497 GLU A CA 1
ATOM 4009 C C . GLU A 1 497 ? -18.797 72.188 45.125 1 77.19 497 GLU A C 1
ATOM 4011 O O . GLU A 1 497 ? -18.984 71.125 44.469 1 77.19 497 GLU A O 1
ATOM 4016 N N . LYS A 1 498 ? -18.891 73.375 44.688 1 75 498 LYS A N 1
ATOM 4017 C CA . LYS A 1 498 ? -19.312 73.5 43.312 1 75 498 LYS A CA 1
ATOM 4018 C C . LYS A 1 498 ? -18.234 73 42.344 1 75 498 LYS A C 1
ATOM 4020 O O . LYS A 1 498 ? -18.516 72.25 41.406 1 75 498 LYS A O 1
ATOM 4025 N N . TYR A 1 499 ? -17.016 73.25 42.719 1 76.5 499 TYR A N 1
ATOM 4026 C CA . TYR A 1 499 ? -15.922 72.812 41.844 1 76.5 499 TYR A CA 1
ATOM 4027 C C . TYR A 1 499 ? -15.703 71.312 41.969 1 76.5 499 TYR A C 1
ATOM 4029 O O . TYR A 1 499 ? -15.328 70.688 41 1 76.5 499 TYR A O 1
ATOM 4037 N N . SER A 1 500 ? -15.836 70.938 43.094 1 76.31 500 SER A N 1
ATOM 4038 C CA . SER A 1 500 ? -15.742 69.5 43.281 1 76.31 500 SER A CA 1
ATOM 4039 C C . SER A 1 500 ? -16.797 68.75 42.438 1 76.31 500 SER A C 1
ATOM 4041 O O . SER A 1 500 ? -16.516 67.688 41.875 1 76.31 500 SER A O 1
ATOM 4043 N N . LYS A 1 501 ? -17.938 69.25 42.594 1 74.94 501 LYS A N 1
ATOM 4044 C CA . LYS A 1 501 ? -18.984 68.688 41.75 1 74.94 501 LYS A CA 1
ATOM 4045 C C . LYS A 1 501 ? -18.625 68.75 40.281 1 74.94 501 LYS A C 1
ATOM 4047 O O . LYS A 1 501 ? -18.844 67.812 39.5 1 74.94 501 LYS A O 1
ATOM 4052 N N . GLU A 1 502 ? -17.984 69.812 39.969 1 74.38 502 GLU A N 1
ATOM 4053 C CA . GLU A 1 502 ? -17.562 70 38.562 1 74.38 502 GLU A CA 1
ATOM 4054 C C . GLU A 1 502 ? -16.453 69.062 38.219 1 74.38 502 GLU A C 1
ATOM 4056 O O . GLU A 1 502 ? -16.406 68.562 37.094 1 74.38 502 GLU A O 1
ATOM 4061 N N . ASP A 1 503 ? -15.633 68.75 39.125 1 74.94 503 ASP A N 1
ATOM 4062 C CA . ASP A 1 503 ? -14.555 67.812 38.875 1 74.94 503 ASP A CA 1
ATOM 4063 C C . ASP A 1 503 ? -15.109 66.375 38.688 1 74.94 503 ASP A C 1
ATOM 4065 O O . ASP A 1 503 ? -14.633 65.625 37.812 1 74.94 503 ASP A O 1
ATOM 4069 N N . THR A 1 504 ? -15.914 66 39.562 1 76.5 504 THR A N 1
ATOM 4070 C CA . THR A 1 504 ? -16.547 64.75 39.375 1 76.5 504 THR A CA 1
ATOM 4071 C C . THR A 1 504 ? -17.234 64.625 38.031 1 76.5 504 THR A C 1
ATOM 4073 O O . THR A 1 504 ? -17.172 63.594 37.344 1 76.5 504 THR A O 1
ATOM 4076 N N . GLU A 1 505 ? -17.906 65.688 37.75 1 74.81 505 GLU A N 1
ATOM 4077 C CA . GLU A 1 505 ? -18.562 65.688 36.438 1 74.81 505 GLU A CA 1
ATOM 4078 C C . GLU A 1 505 ? -17.531 65.625 35.312 1 74.81 505 GLU A C 1
ATOM 4080 O O . GLU A 1 505 ? -17.75 64.938 34.281 1 74.81 505 GLU A O 1
ATOM 4085 N N . LYS A 1 506 ? -16.438 66.25 35.531 1 76.62 506 LYS A N 1
ATOM 4086 C CA . LYS A 1 506 ? -15.359 66.188 34.562 1 76.62 506 LYS A CA 1
ATOM 4087 C C . LYS A 1 506 ? -14.805 64.812 34.406 1 76.62 506 LYS A C 1
ATOM 4089 O O . LYS A 1 506 ? -14.578 64.312 33.281 1 76.62 506 LYS A O 1
ATOM 4094 N N . LYS A 1 507 ? -14.516 64.188 35.469 1 76.56 507 LYS A N 1
ATOM 4095 C CA . LYS A 1 507 ? -14 62.844 35.406 1 76.56 507 LYS A CA 1
ATOM 4096 C C . LYS A 1 507 ? -14.977 61.906 34.688 1 76.56 507 LYS A C 1
ATOM 4098 O O . LYS A 1 507 ? -14.562 61.031 33.938 1 76.56 507 LYS A O 1
ATOM 4103 N N . GLU A 1 508 ? -16.172 62.094 35.031 1 77.94 508 GLU A N 1
ATOM 4104 C CA . GLU A 1 508 ? -17.172 61.312 34.344 1 77.94 508 GLU A CA 1
ATOM 4105 C C . GLU A 1 508 ? -17.203 61.594 32.844 1 77.94 508 GLU A C 1
ATOM 4107 O O . GLU A 1 508 ? -17.344 60.688 32.031 1 77.94 508 GLU A O 1
ATOM 4112 N N . LYS A 1 509 ? -17.047 62.875 32.562 1 78 509 LYS A N 1
ATOM 4113 C CA . LYS A 1 509 ? -17.016 63.25 31.156 1 78 509 LYS A CA 1
ATOM 4114 C C . LYS A 1 509 ? -15.773 62.688 30.484 1 78 509 LYS A C 1
ATOM 4116 O O . LYS A 1 509 ? -15.836 62.219 29.328 1 78 509 LYS A O 1
ATOM 4121 N N . ILE A 1 510 ? -14.688 62.625 31.109 1 78.5 510 ILE A N 1
ATOM 4122 C CA . ILE A 1 510 ? -13.461 62.062 30.562 1 78.5 510 ILE A CA 1
ATOM 4123 C C . ILE A 1 510 ? -13.648 60.562 30.328 1 78.5 510 ILE A C 1
ATOM 4125 O O . ILE A 1 510 ? -13.258 60.031 29.266 1 78.5 510 ILE A O 1
ATOM 4129 N N . LYS A 1 511 ? -14.188 59.938 31.281 1 80.38 511 LYS A N 1
ATOM 4130 C CA . LYS A 1 511 ? -14.445 58.5 31.141 1 80.38 511 LYS A CA 1
ATOM 4131 C C . LYS A 1 511 ? -15.328 58.219 29.922 1 80.38 511 LYS A C 1
ATOM 4133 O O . LYS A 1 511 ? -15.078 57.281 29.172 1 80.38 511 LYS A O 1
ATOM 4138 N N . LEU A 1 512 ? -16.344 59.031 29.812 1 79.44 512 LEU A N 1
ATOM 4139 C CA . LEU A 1 512 ? -17.25 58.844 28.688 1 79.44 512 LEU A CA 1
ATOM 4140 C C . LEU A 1 512 ? -16.516 59.125 27.375 1 79.44 512 LEU A C 1
ATOM 4142 O O . LEU A 1 512 ? -16.719 58.375 26.391 1 79.44 512 LEU A O 1
ATOM 4146 N N . ILE A 1 513 ? -15.633 60.156 27.344 1 81 513 ILE A N 1
ATOM 4147 C CA . ILE A 1 513 ? -14.898 60.5 26.125 1 81 513 ILE A CA 1
ATOM 4148 C C . ILE A 1 513 ? -13.898 59.375 25.812 1 81 513 ILE A C 1
ATOM 4150 O O . ILE A 1 513 ? -13.711 59 24.656 1 81 513 ILE A O 1
ATOM 4154 N N . GLU A 1 514 ? -13.289 58.844 26.75 1 80.75 514 GLU A N 1
ATOM 4155 C CA . GLU A 1 514 ? -12.336 57.75 26.578 1 80.75 514 GLU A CA 1
ATOM 4156 C C . GLU A 1 514 ? -13.023 56.5 26.031 1 80.75 514 GLU A C 1
ATOM 4158 O O . GLU A 1 514 ? -12.461 55.781 25.203 1 80.75 514 GLU A O 1
ATOM 4163 N N . GLN A 1 515 ? -14.055 56.219 26.594 1 82.62 515 GLN A N 1
ATOM 4164 C CA . GLN A 1 515 ? -14.82 55.062 26.078 1 82.62 515 GLN A CA 1
ATOM 4165 C C . GLN A 1 515 ? -15.164 55.25 24.609 1 82.62 515 GLN A C 1
ATOM 4167 O O . GLN A 1 515 ? -15.023 54.344 23.797 1 82.62 515 GLN A O 1
ATOM 4172 N N . LYS A 1 516 ? -15.672 56.469 24.359 1 82.81 516 LYS A N 1
ATOM 4173 C CA . LYS A 1 516 ? -16 56.781 22.969 1 82.81 516 LYS A CA 1
ATOM 4174 C C . LYS A 1 516 ? -14.758 56.719 22.094 1 82.81 516 LYS A C 1
ATOM 4176 O O . LYS A 1 516 ? -14.828 56.25 20.953 1 82.81 516 LYS A O 1
ATOM 4181 N N . LEU A 1 517 ? -13.656 57.156 22.578 1 85.44 517 LEU A N 1
ATOM 4182 C CA . LEU A 1 517 ? -12.391 57.125 21.859 1 85.44 517 LEU A CA 1
ATOM 4183 C C . LEU A 1 517 ? -11.969 55.688 21.594 1 85.44 517 LEU A C 1
ATOM 4185 O O . LEU A 1 517 ? -11.461 55.344 20.516 1 85.44 517 LEU A O 1
ATOM 4189 N N . SER A 1 518 ? -12.078 54.906 22.562 1 85.06 518 SER A N 1
ATOM 4190 C CA . SER A 1 518 ? -11.711 53.5 22.438 1 85.06 518 SER A CA 1
ATOM 4191 C C . SER A 1 518 ? -12.523 52.812 21.344 1 85.06 518 SER A C 1
ATOM 4193 O O . SER A 1 518 ? -11.984 52 20.578 1 85.06 518 SER A O 1
ATOM 4195 N N . LEU A 1 519 ? -13.734 53.094 21.312 1 85.75 519 LEU A N 1
ATOM 4196 C CA . LEU A 1 519 ? -14.609 52.531 20.297 1 85.75 519 LEU A CA 1
ATOM 4197 C C . LEU A 1 519 ? -14.219 52.969 18.906 1 85.75 519 LEU A C 1
ATOM 4199 O O . LEU A 1 519 ? -14.219 52.188 17.953 1 85.75 519 LEU A O 1
ATOM 4203 N N . LEU A 1 520 ? -13.922 54.25 18.828 1 87 520 LEU A N 1
ATOM 4204 C CA . LEU A 1 520 ? -13.547 54.781 17.516 1 87 520 LEU A CA 1
ATOM 4205 C C . LEU A 1 520 ? -12.18 54.25 17.094 1 87 520 LEU A C 1
ATOM 4207 O O . LEU A 1 520 ? -11.945 54.031 15.898 1 87 520 LEU A O 1
ATOM 4211 N N . LYS A 1 521 ? -11.266 54.094 17.953 1 86.75 521 LYS A N 1
ATOM 4212 C CA . LYS A 1 521 ? -9.961 53.531 17.641 1 86.75 521 LYS A CA 1
ATOM 4213 C C . LYS A 1 521 ? -10.094 52.094 17.156 1 86.75 521 LYS A C 1
ATOM 4215 O O . LYS A 1 521 ? -9.367 51.656 16.266 1 86.75 521 LYS A O 1
ATOM 4220 N N . GLU A 1 522 ? -10.875 51.406 17.766 1 89.56 522 GLU A N 1
ATOM 4221 C CA . GLU A 1 522 ? -11.148 50.062 17.344 1 89.56 522 GLU A CA 1
ATOM 4222 C C . GLU A 1 522 ? -11.703 50 15.93 1 89.56 522 GLU A C 1
ATOM 4224 O O . GLU A 1 522 ? -11.281 49.188 15.109 1 89.56 522 GLU A O 1
ATOM 4229 N N . ASN A 1 523 ? -12.68 50.844 15.773 1 89.81 523 ASN A N 1
ATOM 4230 C CA . ASN A 1 523 ? -13.258 50.906 14.438 1 89.81 523 ASN A CA 1
ATOM 4231 C C . ASN A 1 523 ? -12.211 51.25 13.383 1 89.81 523 ASN A C 1
ATOM 4233 O O . ASN A 1 523 ? -12.203 50.656 12.305 1 89.81 523 ASN A O 1
ATOM 4237 N N . LYS A 1 524 ? -11.391 52.156 13.711 1 88.38 524 LYS A N 1
ATOM 4238 C CA . LYS A 1 524 ? -10.32 52.531 12.781 1 88.38 524 LYS A CA 1
ATOM 4239 C C . LYS A 1 524 ? -9.383 51.344 12.531 1 88.38 524 LYS A C 1
ATOM 4241 O O . LYS A 1 524 ? -9.031 51.062 11.391 1 88.38 524 LYS A O 1
ATOM 4246 N N . SER A 1 525 ? -8.969 50.688 13.539 1 89.94 525 SER A N 1
ATOM 4247 C CA . SER A 1 525 ? -8.062 49.562 13.438 1 89.94 525 SER A CA 1
ATOM 4248 C C . SER A 1 525 ? -8.664 48.438 12.594 1 89.94 525 SER A C 1
ATOM 4250 O O . SER A 1 525 ? -7.988 47.875 11.734 1 89.94 525 SER A O 1
ATOM 4252 N N . ILE A 1 526 ? -9.836 48.156 12.836 1 91.25 526 ILE A N 1
ATOM 4253 C CA . ILE A 1 526 ? -10.523 47.094 12.117 1 91.25 526 ILE A CA 1
ATOM 4254 C C . ILE A 1 526 ? -10.703 47.469 10.656 1 91.25 526 ILE A C 1
ATOM 4256 O O . ILE A 1 526 ? -10.555 46.625 9.766 1 91.25 526 ILE A O 1
ATOM 4260 N N . SER A 1 527 ? -11.008 48.688 10.477 1 91 527 SER A N 1
ATOM 4261 C CA . SER A 1 527 ? -11.188 49.188 9.109 1 91 527 SER A CA 1
ATOM 4262 C C . SER A 1 527 ? -9.891 49.094 8.312 1 91 527 SER A C 1
ATOM 4264 O O . SER A 1 527 ? -9.906 48.75 7.129 1 91 527 SER A O 1
ATOM 4266 N N . LEU A 1 528 ? -8.773 49.375 8.914 1 88.81 528 LEU A N 1
ATOM 4267 C CA . LEU A 1 528 ? -7.473 49.312 8.25 1 88.81 528 LEU A CA 1
ATOM 4268 C C . LEU A 1 528 ? -7.105 47.875 7.906 1 88.81 528 LEU A C 1
ATOM 4270 O O . LEU A 1 528 ? -6.395 47.625 6.93 1 88.81 528 LEU A O 1
ATOM 4274 N N . GLN A 1 529 ? -7.562 46.938 8.695 1 91.81 529 GLN A N 1
ATOM 4275 C CA . GLN A 1 529 ? -7.238 45.531 8.516 1 91.81 529 GLN A CA 1
ATOM 4276 C C . GLN A 1 529 ? -8.398 44.781 7.875 1 91.81 529 GLN A C 1
ATOM 4278 O O . GLN A 1 529 ? -8.547 43.562 8.078 1 91.81 529 GLN A O 1
ATOM 4283 N N . LYS A 1 530 ? -9.156 45.469 7.223 1 91.81 530 LYS A N 1
ATOM 4284 C CA . LYS A 1 530 ? -10.375 44.906 6.664 1 91.81 530 LYS A CA 1
ATOM 4285 C C . LYS A 1 530 ? -10.055 43.688 5.793 1 91.81 530 LYS A C 1
ATOM 4287 O O . LYS A 1 530 ? -10.664 42.625 5.949 1 91.81 530 LYS A O 1
ATOM 4292 N N . ASN A 1 531 ? -9.109 43.781 4.918 1 91.25 531 ASN A N 1
ATOM 4293 C CA . ASN A 1 531 ? -8.773 42.688 4.004 1 91.25 531 ASN A CA 1
ATOM 4294 C C . ASN A 1 531 ? -8.266 41.469 4.754 1 91.25 531 ASN A C 1
ATOM 4296 O O . ASN A 1 531 ? -8.664 40.344 4.441 1 91.25 531 ASN A O 1
ATOM 4300 N N . ASN A 1 532 ? -7.43 41.594 5.723 1 92 532 ASN A N 1
ATOM 4301 C CA . ASN A 1 532 ? -6.883 40.5 6.508 1 92 532 ASN A CA 1
ATOM 4302 C C . ASN A 1 532 ? -7.965 39.812 7.352 1 92 532 ASN A C 1
ATOM 4304 O O . ASN A 1 532 ? -7.969 38.594 7.496 1 92 532 ASN A O 1
ATOM 4308 N N . ILE A 1 533 ? -8.797 40.625 7.812 1 92.88 533 ILE A N 1
ATOM 4309 C CA . ILE A 1 533 ? -9.852 40.062 8.672 1 92.88 533 ILE A CA 1
ATOM 4310 C C . ILE A 1 533 ? -10.852 39.281 7.824 1 92.88 533 ILE A C 1
ATOM 4312 O O . ILE A 1 533 ? -11.336 38.25 8.25 1 92.88 533 ILE A O 1
ATOM 4316 N N . GLU A 1 534 ? -11.125 39.875 6.695 1 93.06 534 GLU A N 1
ATOM 4317 C CA . GLU A 1 534 ? -12.008 39.156 5.797 1 93.06 534 GLU A CA 1
ATOM 4318 C C . GLU A 1 534 ? -11.414 37.812 5.414 1 93.06 534 GLU A C 1
ATOM 4320 O O . GLU A 1 534 ? -12.117 36.781 5.387 1 93.06 534 GLU A O 1
ATOM 4325 N N . LYS A 1 535 ? -10.195 37.812 5.07 1 93.12 535 LYS A N 1
ATOM 4326 C CA . LYS A 1 535 ? -9.516 36.562 4.75 1 93.12 535 LYS A CA 1
ATOM 4327 C C . LYS A 1 535 ? -9.492 35.625 5.957 1 93.12 535 LYS A C 1
ATOM 4329 O O . LYS A 1 535 ? -9.648 34.406 5.809 1 93.12 535 LYS A O 1
ATOM 4334 N N . TRP A 1 536 ? -9.266 36.156 7.078 1 93.5 536 TRP A N 1
ATOM 4335 C CA . TRP A 1 536 ? -9.273 35.406 8.32 1 93.5 536 TRP A CA 1
ATOM 4336 C C . TRP A 1 536 ? -10.633 34.719 8.547 1 93.5 536 TRP A C 1
ATOM 4338 O O . TRP A 1 536 ? -10.703 33.562 8.953 1 93.5 536 TRP A O 1
ATOM 4348 N N . PHE A 1 537 ? -11.688 35.5 8.281 1 93.44 537 PHE A N 1
ATOM 4349 C CA . PHE A 1 537 ? -13.039 34.969 8.422 1 93.44 537 PHE A CA 1
ATOM 4350 C C . PHE A 1 537 ? -13.273 33.812 7.453 1 93.44 537 PHE A C 1
ATOM 4352 O O . PHE A 1 537 ? -13.844 32.781 7.824 1 93.44 537 PHE A O 1
ATOM 4359 N N . GLU A 1 538 ? -12.852 34.062 6.27 1 92.94 538 GLU A N 1
ATOM 4360 C CA . GLU A 1 538 ? -13.031 33.031 5.246 1 92.94 538 GLU A CA 1
ATOM 4361 C C . GLU A 1 538 ? -12.297 31.734 5.625 1 92.94 538 GLU A C 1
ATOM 4363 O O . GLU A 1 538 ? -12.867 30.656 5.539 1 92.94 538 GLU A O 1
ATOM 4368 N N . LEU A 1 539 ? -11.102 31.828 5.98 1 93.81 539 LEU A N 1
ATOM 4369 C CA . LEU A 1 539 ? -10.281 30.672 6.324 1 93.81 539 LEU A CA 1
ATOM 4370 C C . LEU A 1 539 ? -10.805 29.984 7.59 1 93.81 539 LEU A C 1
ATOM 4372 O O . LEU A 1 539 ? -10.719 28.766 7.723 1 93.81 539 LEU A O 1
ATOM 4376 N N . THR A 1 540 ? -11.258 30.781 8.5 1 92.75 540 THR A N 1
ATOM 4377 C CA . THR A 1 540 ? -11.844 30.219 9.711 1 92.75 540 THR A CA 1
ATOM 4378 C C . THR A 1 540 ? -13.094 29.406 9.383 1 92.75 540 THR A C 1
ATOM 4380 O O . THR A 1 540 ? -13.328 28.359 9.969 1 92.75 540 THR A O 1
ATOM 4383 N N . SER A 1 541 ? -13.859 30.047 8.57 1 92.56 541 SER A N 1
ATOM 4384 C CA . SER A 1 541 ? -15.055 29.328 8.148 1 92.56 541 SER A CA 1
ATOM 4385 C C . SER A 1 541 ? -14.695 28 7.484 1 92.56 541 SER A C 1
ATOM 4387 O O . SER A 1 541 ? -15.344 26.984 7.727 1 92.56 541 SER A O 1
ATOM 4389 N N . GLU A 1 542 ? -13.742 27.969 6.684 1 92.75 542 GLU A N 1
ATOM 4390 C CA . GLU A 1 542 ? -13.281 26.75 6.035 1 92.75 542 GLU A CA 1
ATOM 4391 C C . GLU A 1 542 ? -12.719 25.766 7.051 1 92.75 542 GLU A C 1
ATOM 4393 O O . GLU A 1 542 ? -12.961 24.562 6.957 1 92.75 542 GLU A O 1
ATOM 4398 N N . GLU A 1 543 ? -11.906 26.25 7.914 1 93 543 GLU A N 1
ATOM 4399 C CA . GLU A 1 543 ? -11.336 25.422 8.977 1 93 543 GLU A CA 1
ATOM 4400 C C . GLU A 1 543 ? -12.43 24.719 9.781 1 93 543 GLU A C 1
ATOM 4402 O O . GLU A 1 543 ? -12.359 23.516 10.023 1 93 543 GLU A O 1
ATOM 4407 N N . THR A 1 544 ? -13.328 25.516 10.211 1 91.88 544 THR A N 1
ATOM 4408 C CA . THR A 1 544 ? -14.406 24.984 11.039 1 91.88 544 THR A CA 1
ATOM 4409 C C . THR A 1 544 ? -15.234 23.969 10.266 1 91.88 544 THR A C 1
ATOM 4411 O O . THR A 1 544 ? -15.68 22.969 10.828 1 91.88 544 THR A O 1
ATOM 4414 N N . ALA A 1 545 ? -15.477 24.297 9.055 1 92.69 545 ALA A N 1
ATOM 4415 C CA . ALA A 1 545 ? -16.219 23.359 8.219 1 92.69 545 ALA A CA 1
ATOM 4416 C C . ALA A 1 545 ? -15.5 22.016 8.117 1 92.69 545 ALA A C 1
ATOM 4418 O O . ALA A 1 545 ? -16.125 20.953 8.219 1 92.69 545 ALA A O 1
ATOM 4419 N N . LEU A 1 546 ? -14.258 22 7.867 1 93.69 546 LEU A N 1
ATOM 4420 C CA . LEU A 1 546 ? -13.461 20.797 7.75 1 93.69 546 LEU A CA 1
ATOM 4421 C C . LEU A 1 546 ? -13.43 20.031 9.07 1 93.69 546 LEU A C 1
ATOM 4423 O O . LEU A 1 546 ? -13.523 18.797 9.094 1 93.69 546 LEU A O 1
ATOM 4427 N N . LYS A 1 547 ? -13.297 20.734 10.125 1 91.81 547 LYS A N 1
ATOM 4428 C CA . LYS A 1 547 ? -13.281 20.125 11.445 1 91.81 547 LYS A CA 1
ATOM 4429 C C . LYS A 1 547 ? -14.617 19.453 11.766 1 91.81 547 LYS A C 1
ATOM 4431 O O . LYS A 1 547 ? -14.656 18.375 12.359 1 91.81 547 LYS A O 1
ATOM 4436 N N . LYS A 1 548 ? -15.617 20.188 11.484 1 92.06 548 LYS A N 1
ATOM 4437 C CA . LYS A 1 548 ? -16.953 19.625 11.711 1 92.06 548 LYS A CA 1
ATOM 4438 C C . LYS A 1 548 ? -17.141 18.328 10.922 1 92.06 548 LYS A C 1
ATOM 4440 O O . LYS A 1 548 ? -17.719 17.375 11.43 1 92.06 548 LYS A O 1
ATOM 4445 N N . LYS A 1 549 ? -16.719 18.312 9.719 1 92.88 549 LYS A N 1
ATOM 4446 C CA . LYS A 1 549 ? -16.812 17.109 8.891 1 92.88 549 LYS A CA 1
ATOM 4447 C C . LYS A 1 549 ? -15.977 15.977 9.484 1 92.88 549 LYS A C 1
ATOM 4449 O O . LYS A 1 549 ? -16.406 14.82 9.484 1 92.88 549 LYS A O 1
ATOM 4454 N N . ALA A 1 550 ? -14.742 16.266 9.906 1 93.06 550 ALA A N 1
ATOM 4455 C CA . ALA A 1 550 ? -13.867 15.258 10.508 1 93.06 550 ALA A CA 1
ATOM 4456 C C . ALA A 1 550 ? -14.492 14.672 11.773 1 93.06 550 ALA A C 1
ATOM 4458 O O . ALA A 1 550 ? -14.414 13.461 12.008 1 93.06 550 ALA A O 1
ATOM 4459 N N . ASN A 1 551 ? -15.094 15.539 12.516 1 91.19 551 ASN A N 1
ATOM 4460 C CA . ASN A 1 551 ? -15.688 15.102 13.781 1 91.19 551 ASN A CA 1
ATOM 4461 C C . ASN A 1 551 ? -16.922 14.242 13.547 1 91.19 551 ASN A C 1
ATOM 4463 O O . ASN A 1 551 ? -17.281 13.406 14.383 1 91.19 551 ASN A O 1
ATOM 4467 N N . LYS A 1 552 ? -17.547 14.391 12.453 1 90.06 552 LYS A N 1
ATOM 4468 C CA . LYS A 1 552 ? -18.734 13.609 12.117 1 90.06 552 LYS A CA 1
ATOM 4469 C C . LYS A 1 552 ? -18.359 12.188 11.703 1 90.06 552 LYS A C 1
ATOM 4471 O O . LYS A 1 552 ? -19.188 11.281 11.766 1 90.06 552 LYS A O 1
ATOM 4476 N N . ILE A 1 553 ? -17.172 12.008 11.273 1 90.69 553 ILE A N 1
ATOM 4477 C CA . ILE A 1 553 ? -16.734 10.703 10.797 1 90.69 553 ILE A CA 1
ATOM 4478 C C . ILE A 1 553 ? -16.453 9.781 11.984 1 90.69 553 ILE A C 1
ATOM 4480 O O . ILE A 1 553 ? -15.711 10.148 12.898 1 90.69 553 ILE A O 1
ATOM 4484 N N . ASN A 1 554 ? -17.094 8.719 12.062 1 85.81 554 ASN A N 1
ATOM 4485 C CA . ASN A 1 554 ? -16.906 7.711 13.102 1 85.81 554 ASN A CA 1
ATOM 4486 C C . ASN A 1 554 ? -16.875 6.301 12.516 1 85.81 554 ASN A C 1
ATOM 4488 O O . ASN A 1 554 ? -17.641 5.988 11.602 1 85.81 554 ASN A O 1
ATOM 4492 N N . THR A 1 555 ? -15.984 5.488 13.047 1 86.75 555 THR A N 1
ATOM 4493 C CA . THR A 1 555 ? -15.836 4.125 12.539 1 86.75 555 THR A CA 1
ATOM 4494 C C . THR A 1 555 ? -16.547 3.131 13.461 1 86.75 555 THR A C 1
ATOM 4496 O O . THR A 1 555 ? -16.5 1.921 13.219 1 86.75 555 THR A O 1
ATOM 4499 N N . ARG A 1 556 ? -17.312 3.506 14.453 1 86.06 556 ARG A N 1
ATOM 4500 C CA . ARG A 1 556 ? -17.938 2.627 15.43 1 86.06 556 ARG A CA 1
ATOM 4501 C C . ARG A 1 556 ? -19.062 1.805 14.797 1 86.06 556 ARG A C 1
ATOM 4503 O O . ARG A 1 556 ? -19.203 0.616 15.086 1 86.06 556 ARG A O 1
ATOM 4510 N N . GLN A 1 557 ? -19.734 2.525 13.961 1 88.75 557 GLN A N 1
ATOM 4511 C CA . GLN A 1 557 ? -20.828 1.816 13.312 1 88.75 557 GLN A CA 1
ATOM 4512 C C . GLN A 1 557 ? -20.312 0.693 12.414 1 88.75 557 GLN A C 1
ATOM 4514 O O . GLN A 1 557 ? -20.875 -0.405 12.406 1 88.75 557 GLN A O 1
ATOM 4519 N N . LEU A 1 558 ? -19.328 0.983 11.68 1 89.38 558 LEU A N 1
ATOM 4520 C CA . LEU A 1 558 ? -18.719 -0.022 10.812 1 89.38 558 LEU A CA 1
ATOM 4521 C C . LEU A 1 558 ? -18.094 -1.144 11.633 1 89.38 558 LEU A C 1
ATOM 4523 O O . LEU A 1 558 ? -18.172 -2.314 11.25 1 89.38 558 LEU A O 1
ATOM 4527 N N . SER A 1 559 ? -17.422 -0.793 12.703 1 85.88 559 SER A N 1
ATOM 4528 C CA . SER A 1 559 ? -16.797 -1.779 13.57 1 85.88 559 SER A CA 1
ATOM 4529 C C . SER A 1 559 ? -17.844 -2.689 14.219 1 85.88 559 SER A C 1
ATOM 4531 O O . SER A 1 559 ? -17.641 -3.9 14.32 1 85.88 559 SER A O 1
ATOM 4533 N N . SER A 1 560 ? -18.938 -2.1 14.609 1 87.19 560 SER A N 1
ATOM 4534 C CA . SER A 1 560 ? -20.016 -2.885 15.195 1 87.19 560 SER A CA 1
ATOM 4535 C C . SER A 1 560 ? -20.641 -3.809 14.164 1 87.19 560 SER A C 1
ATOM 4537 O O . SER A 1 560 ? -20.969 -4.961 14.469 1 87.19 560 SER A O 1
ATOM 4539 N N . LEU A 1 561 ? -20.797 -3.256 13.023 1 89.44 561 LEU A N 1
ATOM 4540 C CA . LEU A 1 561 ? -21.344 -4.07 11.945 1 89.44 561 LEU A CA 1
ATOM 4541 C C . LEU A 1 561 ? -20.406 -5.23 11.609 1 89.44 561 LEU A C 1
ATOM 4543 O O . LEU A 1 561 ? -20.859 -6.336 11.312 1 89.44 561 LEU A O 1
ATOM 4547 N N . SER A 1 562 ? -19.125 -4.984 11.578 1 86.62 562 SER A N 1
ATOM 4548 C CA . SER A 1 562 ? -18.141 -6.023 11.32 1 86.62 562 SER A CA 1
ATOM 4549 C C . SER A 1 562 ? -18.234 -7.141 12.352 1 86.62 562 SER A C 1
ATOM 4551 O O . SER A 1 562 ? -18.156 -8.32 12.008 1 86.62 562 SER A O 1
ATOM 4553 N N . LYS A 1 563 ? -18.391 -6.805 13.562 1 82.94 563 LYS A N 1
ATOM 4554 C CA . LYS A 1 563 ? -18.516 -7.797 14.625 1 82.94 563 LYS A CA 1
ATOM 4555 C C . LYS A 1 563 ? -19.766 -8.648 14.43 1 82.94 563 LYS A C 1
ATOM 4557 O O . LYS A 1 563 ? -19.719 -9.875 14.562 1 82.94 563 LYS A O 1
ATOM 4562 N N . THR A 1 564 ? -20.812 -7.996 14.141 1 86 564 THR A N 1
ATOM 4563 C CA . THR A 1 564 ? -22.062 -8.703 13.906 1 86 564 THR A CA 1
ATOM 4564 C C . THR A 1 564 ? -21.938 -9.648 12.719 1 86 564 THR A C 1
ATOM 4566 O O . THR A 1 564 ? -22.375 -10.805 12.789 1 86 564 THR A O 1
ATOM 4569 N N . ALA A 1 565 ? -21.406 -9.156 11.648 1 85.69 565 ALA A N 1
ATOM 4570 C CA . ALA A 1 565 ? -21.234 -9.977 10.453 1 85.69 565 ALA A CA 1
ATOM 4571 C C . ALA A 1 565 ? -20.328 -11.18 10.734 1 85.69 565 ALA A C 1
ATOM 4573 O O . ALA A 1 565 ? -20.609 -12.289 10.273 1 85.69 565 ALA A O 1
ATOM 4574 N N . ASN A 1 566 ? -19.312 -11.016 11.438 1 80.62 566 ASN A N 1
ATOM 4575 C CA . ASN A 1 566 ? -18.391 -12.102 11.797 1 80.62 566 ASN A CA 1
ATOM 4576 C C . ASN A 1 566 ? -19.094 -13.172 12.633 1 80.62 566 ASN A C 1
ATOM 4578 O O . ASN A 1 566 ? -18.891 -14.367 12.406 1 80.62 566 ASN A O 1
ATOM 4582 N N . ASP A 1 567 ? -19.797 -12.727 13.562 1 79.56 567 ASP A N 1
ATOM 4583 C CA . ASP A 1 567 ? -20.516 -13.656 14.438 1 79.56 567 ASP A CA 1
ATOM 4584 C C . ASP A 1 567 ? -21.547 -14.461 13.664 1 79.56 567 ASP A C 1
ATOM 4586 O O . ASP A 1 567 ? -21.75 -15.648 13.93 1 79.56 567 ASP A O 1
ATOM 4590 N N . ASP A 1 568 ? -22.094 -13.859 12.758 1 82 568 ASP A N 1
ATOM 4591 C CA . ASP A 1 568 ? -23.156 -14.5 11.992 1 82 568 ASP A CA 1
ATOM 4592 C C . ASP A 1 568 ? -22.578 -15.453 10.945 1 82 568 ASP A C 1
ATOM 4594 O O . ASP A 1 568 ? -23.172 -16.5 10.664 1 82 568 ASP A O 1
ATOM 4598 N N . LEU A 1 569 ? -21.547 -15.055 10.352 1 80.19 569 LEU A N 1
ATOM 4599 C CA . LEU A 1 569 ? -21.047 -15.766 9.18 1 80.19 569 LEU A CA 1
ATOM 4600 C C . LEU A 1 569 ? -20.062 -16.859 9.586 1 80.19 569 LEU A C 1
ATOM 4602 O O . LEU A 1 569 ? -19.984 -17.906 8.93 1 80.19 569 LEU A O 1
ATOM 4606 N N . LEU A 1 570 ? -19.25 -16.625 10.586 1 77.94 570 LEU A N 1
ATOM 4607 C CA . LEU A 1 570 ? -18.281 -17.625 11.016 1 77.94 570 LEU A CA 1
ATOM 4608 C C . LEU A 1 570 ? -18.922 -18.609 11.992 1 77.94 570 LEU A C 1
ATOM 4610 O O . LEU A 1 570 ? -18.641 -18.578 13.188 1 77.94 570 LEU A O 1
ATOM 4614 N N . THR A 1 571 ? -19.594 -19.547 11.461 1 76.62 571 THR A N 1
ATOM 4615 C CA . THR A 1 571 ? -20.344 -20.531 12.242 1 76.62 571 THR A CA 1
ATOM 4616 C C . THR A 1 571 ? -19.484 -21.766 12.492 1 76.62 571 THR A C 1
ATOM 4618 O O . THR A 1 571 ? -18.469 -21.969 11.836 1 76.62 571 THR A O 1
ATOM 4621 N N . GLU A 1 572 ? -19.844 -22.5 13.406 1 77.75 572 GLU A N 1
ATOM 4622 C CA . GLU A 1 572 ? -19.203 -23.766 13.695 1 77.75 572 GLU A CA 1
ATOM 4623 C C . GLU A 1 572 ? -19.312 -24.734 12.516 1 77.75 572 GLU A C 1
ATOM 4625 O O . GLU A 1 572 ? -18.422 -25.531 12.266 1 77.75 572 GLU A O 1
ATOM 4630 N N . THR A 1 573 ? -20.375 -24.516 11.836 1 81.62 573 THR A N 1
ATOM 4631 C CA . THR A 1 573 ? -20.578 -25.359 10.664 1 81.62 573 THR A CA 1
ATOM 4632 C C . THR A 1 573 ? -19.531 -25.078 9.594 1 81.62 573 THR A C 1
ATOM 4634 O O . THR A 1 573 ? -19.016 -25.984 8.953 1 81.62 573 THR A O 1
ATOM 4637 N N . LEU A 1 574 ? -19.281 -23.875 9.398 1 83.94 574 LEU A N 1
ATOM 4638 C CA . LEU A 1 574 ? -18.25 -23.5 8.43 1 83.94 574 LEU A CA 1
ATOM 4639 C C . LEU A 1 574 ? -16.906 -24.062 8.844 1 83.94 574 LEU A C 1
ATOM 4641 O O . LEU A 1 574 ? -16.141 -24.547 7.992 1 83.94 574 LEU A O 1
ATOM 4645 N N . LYS A 1 575 ? -16.625 -24.109 10.117 1 80.62 575 LYS A N 1
ATOM 4646 C CA . LYS A 1 575 ? -15.352 -24.625 10.617 1 80.62 575 LYS A CA 1
ATOM 4647 C C . LYS A 1 575 ? -15.227 -26.125 10.367 1 80.62 575 LYS A C 1
ATOM 4649 O O . LYS A 1 575 ? -14.172 -26.609 9.953 1 80.62 575 LYS A O 1
ATOM 4654 N N . ILE A 1 576 ? -16.281 -26.734 10.562 1 83.62 576 ILE A N 1
ATOM 4655 C CA . ILE A 1 576 ? -16.281 -28.172 10.375 1 83.62 576 ILE A CA 1
ATOM 4656 C C . ILE A 1 576 ? -16.109 -28.516 8.898 1 83.62 576 ILE A C 1
ATOM 4658 O O . ILE A 1 576 ? -15.297 -29.359 8.539 1 83.62 576 ILE A O 1
ATOM 4662 N N . LYS A 1 577 ? -16.875 -27.828 8.094 1 87.56 577 LYS A N 1
ATOM 4663 C CA . LYS A 1 577 ? -16.781 -28.078 6.66 1 87.56 577 LYS A CA 1
ATOM 4664 C C . LYS A 1 577 ? -15.383 -27.734 6.133 1 87.56 577 LYS A C 1
ATOM 4666 O O . LYS A 1 577 ? -14.875 -28.406 5.234 1 87.56 577 LYS A O 1
ATOM 4671 N N . PHE A 1 578 ? -14.859 -26.75 6.688 1 88.06 578 PHE A N 1
ATOM 4672 C CA . PHE A 1 578 ? -13.516 -26.344 6.281 1 88.06 578 PHE A CA 1
ATOM 4673 C C . PHE A 1 578 ? -12.508 -27.438 6.609 1 88.06 578 PHE A C 1
ATOM 4675 O O . PHE A 1 578 ? -11.688 -27.812 5.766 1 88.06 578 PHE A O 1
ATOM 4682 N N . ASN A 1 579 ? -12.562 -27.953 7.758 1 84.62 579 ASN A N 1
ATOM 4683 C CA . ASN A 1 579 ? -11.633 -29 8.18 1 84.62 579 ASN A CA 1
ATOM 4684 C C . ASN A 1 579 ? -11.812 -30.266 7.352 1 84.62 579 ASN A C 1
ATOM 4686 O O . ASN A 1 579 ? -10.828 -30.953 7.039 1 84.62 579 ASN A O 1
ATOM 4690 N N . GLU A 1 580 ? -12.992 -30.516 7.035 1 88 580 GLU A N 1
ATOM 4691 C CA . GLU A 1 580 ? -13.266 -31.672 6.191 1 88 580 GLU A CA 1
ATOM 4692 C C . GLU A 1 580 ? -12.641 -31.5 4.805 1 88 580 GLU A C 1
ATOM 4694 O O . GLU A 1 580 ? -12.031 -32.438 4.277 1 88 580 GLU A O 1
ATOM 4699 N N . GLU A 1 581 ? -12.844 -30.344 4.273 1 90.94 581 GLU A N 1
ATOM 4700 C CA . GLU A 1 581 ? -12.312 -30.094 2.936 1 90.94 581 GLU A CA 1
ATOM 4701 C C . GLU A 1 581 ? -10.789 -30.047 2.938 1 90.94 581 GLU A C 1
ATOM 4703 O O . GLU A 1 581 ? -10.156 -30.469 1.964 1 90.94 581 GLU A O 1
ATOM 4708 N N . LEU A 1 582 ? -10.219 -29.562 4 1 87.31 582 LEU A N 1
ATOM 4709 C CA . LEU A 1 582 ? -8.766 -29.562 4.125 1 87.31 582 LEU A CA 1
ATOM 4710 C C . LEU A 1 582 ? -8.227 -30.984 4.137 1 87.31 582 LEU A C 1
ATOM 4712 O O . LEU A 1 582 ? -7.199 -31.266 3.518 1 87.31 582 LEU A O 1
ATOM 4716 N N . ALA A 1 583 ? -8.891 -31.797 4.781 1 85.44 583 ALA A N 1
ATOM 4717 C CA . ALA A 1 583 ? -8.5 -33.188 4.832 1 85.44 583 ALA A CA 1
ATOM 4718 C C . ALA A 1 583 ? -8.672 -33.875 3.473 1 85.44 583 ALA A C 1
ATOM 4720 O O . ALA A 1 583 ? -7.816 -34.656 3.039 1 85.44 583 ALA A O 1
ATOM 4721 N N . ASN A 1 584 ? -9.719 -33.531 2.809 1 87.69 584 ASN A N 1
ATOM 4722 C CA . ASN A 1 584 ? -10.023 -34.125 1.517 1 87.69 584 ASN A CA 1
ATOM 4723 C C . ASN A 1 584 ? -9.016 -33.719 0.45 1 87.69 584 ASN A C 1
ATOM 4725 O O . ASN A 1 584 ? -8.742 -34.469 -0.481 1 87.69 584 ASN A O 1
ATOM 4729 N N . ILE A 1 585 ? -8.492 -32.531 0.591 1 87.62 585 ILE A N 1
ATOM 4730 C CA . ILE A 1 585 ? -7.559 -32.031 -0.409 1 87.62 585 ILE A CA 1
ATOM 4731 C C . ILE A 1 585 ? -6.152 -32.531 -0.097 1 87.62 585 ILE A C 1
ATOM 4733 O O . ILE A 1 585 ? -5.262 -32.469 -0.947 1 87.62 585 ILE A O 1
ATOM 4737 N N . GLY A 1 586 ? -5.949 -33.156 1.095 1 78.31 586 GLY A N 1
ATOM 4738 C CA . GLY A 1 586 ? -4.68 -33.812 1.35 1 78.31 586 GLY A CA 1
ATOM 4739 C C . GLY A 1 586 ? -3.932 -33.219 2.531 1 78.31 586 GLY A C 1
ATOM 4740 O O . GLY A 1 586 ? -2.75 -33.5 2.73 1 78.31 586 GLY A O 1
ATOM 4741 N N . TYR A 1 587 ? -4.598 -32.25 3.299 1 78.06 587 TYR A N 1
ATOM 4742 C CA . TYR A 1 587 ? -3.918 -31.641 4.43 1 78.06 587 TYR A CA 1
ATOM 4743 C C . TYR A 1 587 ? -4.727 -31.797 5.711 1 78.06 587 TYR A C 1
ATOM 4745 O O . TYR A 1 587 ? -5.156 -30.812 6.305 1 78.06 587 TYR A O 1
ATOM 4753 N N . PRO A 1 588 ? -4.844 -32.938 6.152 1 70.44 588 PRO A N 1
ATOM 4754 C CA . PRO A 1 588 ? -5.633 -33.156 7.371 1 70.44 588 PRO A CA 1
ATOM 4755 C C . PRO A 1 588 ? -4.961 -32.562 8.617 1 70.44 588 PRO A C 1
ATOM 4757 O O . PRO A 1 588 ? -5.641 -32.219 9.578 1 70.44 588 PRO A O 1
ATOM 4760 N N . ASN A 1 589 ? -3.637 -32.469 8.586 1 64.25 589 ASN A N 1
ATOM 4761 C CA . ASN A 1 589 ? -2.922 -32.094 9.805 1 64.25 589 ASN A CA 1
ATOM 4762 C C . ASN A 1 589 ? -2.463 -30.641 9.758 1 64.25 589 ASN A C 1
ATOM 4764 O O . ASN A 1 589 ? -1.562 -30.234 10.5 1 64.25 589 ASN A O 1
ATOM 4768 N N . LEU A 1 590 ? -3.021 -29.953 8.82 1 69.12 590 LEU A N 1
ATOM 4769 C CA . LEU A 1 590 ? -2.645 -28.547 8.797 1 69.12 590 LEU A CA 1
ATOM 4770 C C . LEU A 1 590 ? -3.326 -27.797 9.93 1 69.12 590 LEU A C 1
ATOM 4772 O O . LEU A 1 590 ? -4.531 -27.938 10.148 1 69.12 590 LEU A O 1
ATOM 4776 N N . ASP A 1 591 ? -2.697 -27.484 10.938 1 64.19 591 ASP A N 1
ATOM 4777 C CA . ASP A 1 591 ? -3.232 -26.828 12.125 1 64.19 591 ASP A CA 1
ATOM 4778 C C . ASP A 1 591 ? -3.748 -25.438 11.797 1 64.19 591 ASP A C 1
ATOM 4780 O O . ASP A 1 591 ? -3.234 -24.438 12.312 1 64.19 591 ASP A O 1
ATOM 4784 N N . VAL A 1 592 ? -4.586 -25.344 10.797 1 67.5 592 VAL A N 1
ATOM 4785 C CA . VAL A 1 592 ? -5.227 -24.062 10.477 1 67.5 592 VAL A CA 1
ATOM 4786 C C . VAL A 1 592 ? -6.617 -24.016 11.109 1 67.5 592 VAL A C 1
ATOM 4788 O O . VAL A 1 592 ? -7.414 -24.938 10.945 1 67.5 592 VAL A O 1
ATOM 4791 N N . ARG A 1 593 ? -6.789 -23.109 12.242 1 65.88 593 ARG A N 1
ATOM 4792 C CA . ARG A 1 593 ? -8.078 -22.969 12.906 1 65.88 593 ARG A CA 1
ATOM 4793 C C . ARG A 1 593 ? -8.664 -21.578 12.688 1 65.88 593 ARG A C 1
ATOM 4795 O O . ARG A 1 593 ? -7.926 -20.609 12.57 1 65.88 593 ARG A O 1
ATOM 4802 N N . ILE A 1 594 ? -9.914 -21.5 12.289 1 66.69 594 ILE A N 1
ATOM 4803 C CA . ILE A 1 594 ? -10.648 -20.25 12.188 1 66.69 594 ILE A CA 1
ATOM 4804 C C . ILE A 1 594 ? -11.07 -19.781 13.578 1 66.69 594 ILE A C 1
ATOM 4806 O O . ILE A 1 594 ? -11.727 -20.516 14.32 1 66.69 594 ILE A O 1
ATOM 4810 N N . GLU A 1 595 ? -10.281 -18.75 14.203 1 61.81 595 GLU A N 1
ATOM 4811 C CA . GLU A 1 595 ? -10.648 -18.25 15.523 1 61.81 595 GLU A CA 1
ATOM 4812 C C . GLU A 1 595 ? -11.203 -16.828 15.438 1 61.81 595 GLU A C 1
ATOM 4814 O O . GLU A 1 595 ? -10.891 -16.094 14.508 1 61.81 595 GLU A O 1
ATOM 4819 N N . ASN A 1 596 ? -12.234 -16.594 16.234 1 56.06 596 ASN A N 1
ATOM 4820 C CA . ASN A 1 596 ? -12.797 -15.25 16.344 1 56.06 596 ASN A CA 1
ATOM 4821 C C . ASN A 1 596 ? -11.82 -14.281 17 1 56.06 596 ASN A C 1
ATOM 4823 O O . ASN A 1 596 ? -11.375 -14.516 18.125 1 56.06 596 ASN A O 1
ATOM 4827 N N . ALA A 1 597 ? -10.984 -13.641 16.281 1 53.28 597 ALA A N 1
ATOM 4828 C CA . ALA A 1 597 ? -10.047 -12.727 16.938 1 53.28 597 ALA A CA 1
ATOM 4829 C C . ALA A 1 597 ? -10.781 -11.547 17.547 1 53.28 597 ALA A C 1
ATOM 4831 O O . ALA A 1 597 ? -11.836 -11.133 17.062 1 53.28 597 ALA A O 1
ATOM 4832 N N . GLY A 1 598 ? -10.891 -11.414 18.797 1 48.38 598 GLY A N 1
ATOM 4833 C CA . GLY A 1 598 ? -11.445 -10.281 19.531 1 48.38 598 GLY A CA 1
ATOM 4834 C C . GLY A 1 598 ? -11.414 -8.992 18.734 1 48.38 598 GLY A C 1
ATOM 4835 O O . GLY A 1 598 ? -10.648 -8.859 17.781 1 48.38 598 GLY A O 1
ATOM 4836 N N . THR A 1 599 ? -12.594 -8.344 18.562 1 46.66 599 THR A N 1
ATOM 4837 C CA . THR A 1 599 ? -12.891 -7.121 17.828 1 46.66 599 THR A CA 1
ATOM 4838 C C . THR A 1 599 ? -12.062 -5.957 18.344 1 46.66 599 THR A C 1
ATOM 4840 O O . THR A 1 599 ? -12.266 -5.492 19.469 1 46.66 599 THR A O 1
ATOM 4843 N N . LYS A 1 600 ? -10.898 -5.957 18.516 1 46.19 600 LYS A N 1
ATOM 4844 C CA . LYS A 1 600 ? -10.414 -4.609 18.797 1 46.19 600 LYS A CA 1
ATOM 4845 C C . LYS A 1 600 ? -10.516 -3.721 17.562 1 46.19 600 LYS A C 1
ATOM 4847 O O . LYS A 1 600 ? -9.961 -4.051 16.516 1 46.19 600 LYS A O 1
ATOM 4852 N N . LYS A 1 601 ? -11.094 -2.539 17.75 1 48.06 601 LYS A N 1
ATOM 4853 C CA . LYS A 1 601 ? -11.406 -1.479 16.797 1 48.06 601 LYS A CA 1
ATOM 4854 C C . LYS A 1 601 ? -11.906 -2.057 15.477 1 48.06 601 LYS A C 1
ATOM 4856 O O . LYS A 1 601 ? -11.43 -1.686 14.406 1 48.06 601 LYS A O 1
ATOM 4861 N N . GLY A 1 602 ? -12.898 -3.193 15.484 1 44.97 602 GLY A N 1
ATOM 4862 C CA . GLY A 1 602 ? -13.648 -3.713 14.352 1 44.97 602 GLY A CA 1
ATOM 4863 C C . GLY A 1 602 ? -12.984 -4.91 13.695 1 44.97 602 GLY A C 1
ATOM 4864 O O . GLY A 1 602 ? -13.461 -5.414 12.68 1 44.97 602 GLY A O 1
ATOM 4865 N N . VAL A 1 603 ? -11.773 -4.992 13.898 1 44.5 603 VAL A N 1
ATOM 4866 C CA . VAL A 1 603 ? -11.148 -6.074 13.141 1 44.5 603 VAL A CA 1
ATOM 4867 C C . VAL A 1 603 ? -11.469 -7.414 13.805 1 44.5 603 VAL A C 1
ATOM 4869 O O . VAL A 1 603 ? -11.016 -7.684 14.914 1 44.5 603 VAL A O 1
ATOM 4872 N N . SER A 1 604 ? -12.672 -7.793 13.758 1 42.12 604 SER A N 1
ATOM 4873 C CA . SER A 1 604 ? -12.906 -9.18 14.148 1 42.12 604 SER A CA 1
ATOM 4874 C C . SER A 1 604 ? -12.125 -10.141 13.258 1 42.12 604 SER A C 1
ATOM 4876 O O . SER A 1 604 ? -12.273 -10.125 12.039 1 42.12 604 SER A O 1
ATOM 4878 N N . SER A 1 605 ? -11.008 -10.25 13.453 1 44.28 605 SER A N 1
ATOM 4879 C CA . SER A 1 605 ? -10.109 -10.969 12.547 1 44.28 605 SER A CA 1
ATOM 4880 C C . SER A 1 605 ? -10.266 -12.477 12.695 1 44.28 605 SER A C 1
ATOM 4882 O O . SER A 1 605 ? -10.336 -12.992 13.82 1 44.28 605 SER A O 1
ATOM 4884 N N . THR A 1 606 ? -11.258 -13.047 12.055 1 44.72 606 THR A N 1
ATOM 4885 C CA . THR A 1 606 ? -11.117 -14.492 11.891 1 44.72 606 THR A CA 1
ATOM 4886 C C . THR A 1 606 ? -9.688 -14.852 11.492 1 44.72 606 THR A C 1
ATOM 4888 O O . THR A 1 606 ? -9.156 -14.336 10.508 1 44.72 606 THR A O 1
ATOM 4891 N N . LYS A 1 607 ? -8.961 -15.133 12.492 1 50.25 607 LYS A N 1
ATOM 4892 C CA . LYS A 1 607 ? -7.551 -15.469 12.328 1 50.25 607 LYS A CA 1
ATOM 4893 C C . LYS A 1 607 ? -7.375 -16.938 11.961 1 50.25 607 LYS A C 1
ATOM 4895 O O . LYS A 1 607 ? -7.988 -17.812 12.578 1 50.25 607 LYS A O 1
ATOM 4900 N N . LEU A 1 608 ? -7.199 -17.094 10.703 1 52.78 608 LEU A N 1
ATOM 4901 C CA . LEU A 1 608 ? -6.59 -18.422 10.555 1 52.78 608 LEU A CA 1
ATOM 4902 C C . LEU A 1 608 ? -5.293 -18.516 11.352 1 52.78 608 LEU A C 1
ATOM 4904 O O . LEU A 1 608 ? -4.332 -17.797 11.07 1 52.78 608 LEU A O 1
ATOM 4908 N N . VAL A 1 609 ? -5.484 -18.812 12.648 1 54.25 609 VAL A N 1
ATOM 4909 C CA . VAL A 1 609 ? -4.309 -18.906 13.508 1 54.25 609 VAL A CA 1
ATOM 4910 C C . VAL A 1 609 ? -3.697 -20.297 13.398 1 54.25 609 VAL A C 1
ATOM 4912 O O . VAL A 1 609 ? -4.414 -21.297 13.453 1 54.25 609 VAL A O 1
ATOM 4915 N N . LEU A 1 610 ? -2.535 -20.25 12.609 1 51.75 610 LEU A N 1
ATOM 4916 C CA . LEU A 1 610 ? -1.798 -21.5 12.797 1 51.75 610 LEU A CA 1
ATOM 4917 C C . LEU A 1 610 ? -1.451 -21.703 14.273 1 51.75 610 LEU A C 1
ATOM 4919 O O . LEU A 1 610 ? -1.309 -20.734 15.023 1 51.75 610 LEU A O 1
ATOM 4923 N N . SER A 1 611 ? -1.801 -22.734 14.992 1 49.34 611 SER A N 1
ATOM 4924 C CA . SER A 1 611 ? -1.744 -23.016 16.422 1 49.34 611 SER A CA 1
ATOM 4925 C C . SER A 1 611 ? -0.73 -22.109 17.125 1 49.34 611 SER A C 1
ATOM 4927 O O . SER A 1 611 ? -0.931 -21.719 18.266 1 49.34 611 SER A O 1
ATOM 4929 N N . ARG A 1 612 ? 0.516 -21.938 16.75 1 48.53 612 ARG A N 1
ATOM 4930 C CA . ARG A 1 612 ? 1.484 -21.156 17.516 1 48.53 612 ARG A CA 1
ATOM 4931 C C . ARG A 1 612 ? 1.688 -19.766 16.906 1 48.53 612 ARG A C 1
ATOM 4933 O O . ARG A 1 612 ? 2.121 -19.656 15.758 1 48.53 612 ARG A O 1
ATOM 4940 N N . ASN A 1 613 ? 0.952 -18.75 17.25 1 49.59 613 ASN A N 1
ATOM 4941 C CA . ASN A 1 613 ? 0.905 -17.297 17.094 1 49.59 613 ASN A CA 1
ATOM 4942 C C . ASN A 1 613 ? 1.863 -16.828 16 1 49.59 613 ASN A C 1
ATOM 4944 O O . ASN A 1 613 ? 2.342 -15.688 16.047 1 49.59 613 ASN A O 1
ATOM 4948 N N . ASN A 1 614 ? 2.236 -17.688 14.938 1 55.81 614 ASN A N 1
ATOM 4949 C CA . ASN A 1 614 ? 3.219 -17.219 13.969 1 55.81 614 ASN A CA 1
ATOM 4950 C C . ASN A 1 614 ? 2.562 -16.844 12.648 1 55.81 614 ASN A C 1
ATOM 4952 O O . ASN A 1 614 ? 1.426 -17.234 12.375 1 55.81 614 ASN A O 1
ATOM 4956 N N . ASP A 1 615 ? 3.184 -15.891 11.922 1 60.03 615 ASP A N 1
ATOM 4957 C CA . ASP A 1 615 ? 2.768 -15.406 10.609 1 60.03 615 ASP A CA 1
ATOM 4958 C C . ASP A 1 615 ? 2.627 -16.547 9.617 1 60.03 615 ASP A C 1
ATOM 4960 O O . ASP A 1 615 ? 3.602 -17.25 9.32 1 60.03 615 ASP A O 1
ATOM 4964 N N . ILE A 1 616 ? 1.33 -16.875 9.203 1 63.56 616 ILE A N 1
ATOM 4965 C CA . ILE A 1 616 ? 0.993 -17.969 8.297 1 63.56 616 ILE A CA 1
ATOM 4966 C C . ILE A 1 616 ? 1.796 -17.828 7 1 63.56 616 ILE A C 1
ATOM 4968 O O . ILE A 1 616 ? 2.244 -18.828 6.43 1 63.56 616 ILE A O 1
ATOM 4972 N N . LYS A 1 617 ? 2.012 -16.531 6.566 1 65 617 LYS A N 1
ATOM 4973 C CA . LYS A 1 617 ? 2.709 -16.328 5.301 1 65 617 LYS A CA 1
ATOM 4974 C C . LYS A 1 617 ? 4.168 -16.766 5.402 1 65 617 LYS A C 1
ATOM 4976 O O . LYS A 1 617 ? 4.773 -17.156 4.402 1 65 617 LYS A O 1
ATOM 4981 N N . ALA A 1 618 ? 4.59 -16.812 6.672 1 69.56 618 ALA A N 1
ATOM 4982 C CA . ALA A 1 618 ? 5.996 -17.172 6.867 1 69.56 618 ALA A CA 1
ATOM 4983 C C . ALA A 1 618 ? 6.164 -18.672 7.023 1 69.56 618 ALA A C 1
ATOM 4985 O O . ALA A 1 618 ? 7.246 -19.219 6.773 1 69.56 618 ALA A O 1
ATOM 4986 N N . ILE A 1 619 ? 4.992 -19.297 7.301 1 72.25 619 ILE A N 1
ATOM 4987 C CA . ILE A 1 619 ? 5.094 -20.719 7.656 1 72.25 619 ILE A CA 1
ATOM 4988 C C . ILE A 1 619 ? 4.703 -21.578 6.457 1 72.25 619 ILE A C 1
ATOM 4990 O O . ILE A 1 619 ? 5.387 -22.547 6.137 1 72.25 619 ILE A O 1
ATOM 4994 N N . LEU A 1 620 ? 3.559 -21.125 5.855 1 75.88 620 LEU A N 1
ATOM 4995 C CA . LEU A 1 620 ? 3.023 -21.969 4.785 1 75.88 620 LEU A CA 1
ATOM 4996 C C . LEU A 1 620 ? 3.67 -21.609 3.449 1 75.88 620 LEU A C 1
ATOM 4998 O O . LEU A 1 620 ? 3.928 -20.438 3.166 1 75.88 620 LEU A O 1
ATOM 5002 N N . SER A 1 621 ? 3.91 -22.703 2.703 1 78 621 SER A N 1
ATOM 5003 C CA . SER A 1 621 ? 4.359 -22.484 1.333 1 78 621 SER A CA 1
ATOM 5004 C C . SER A 1 621 ? 3.248 -21.891 0.475 1 78 621 SER A C 1
ATOM 5006 O O . SER A 1 621 ? 2.096 -21.812 0.903 1 78 621 SER A O 1
ATOM 5008 N N . GLU A 1 622 ? 3.561 -21.438 -0.656 1 76.81 622 GLU A N 1
ATOM 5009 C CA . GLU A 1 622 ? 2.58 -20.891 -1.587 1 76.81 622 GLU A CA 1
ATOM 5010 C C . GLU A 1 622 ? 1.529 -21.938 -1.957 1 76.81 622 GLU A C 1
ATOM 5012 O O . GLU A 1 622 ? 0.342 -21.625 -2.064 1 76.81 622 GLU A O 1
ATOM 5017 N N . GLY A 1 623 ? 1.969 -23.188 -2.158 1 82.75 623 GLY A N 1
ATOM 5018 C CA . GLY A 1 623 ? 1.043 -24.266 -2.463 1 82.75 623 GLY A CA 1
ATOM 5019 C C . GLY A 1 623 ? 0.095 -24.578 -1.32 1 82.75 623 GLY A C 1
ATOM 5020 O O . GLY A 1 623 ? -1.098 -24.797 -1.54 1 82.75 623 GLY A O 1
ATOM 5021 N N . GLU A 1 624 ? 0.626 -24.531 -0.174 1 80.81 624 GLU A N 1
ATOM 5022 C CA . GLU A 1 624 ? -0.213 -24.781 0.993 1 80.81 624 GLU A CA 1
ATOM 5023 C C . GLU A 1 624 ? -1.235 -23.672 1.19 1 80.81 624 GLU A C 1
ATOM 5025 O O . GLU A 1 624 ? -2.383 -23.922 1.556 1 80.81 624 GLU A O 1
ATOM 5030 N N . GLN A 1 625 ? -0.819 -22.516 0.944 1 81.88 625 GLN A N 1
ATOM 5031 C CA . GLN A 1 625 ? -1.738 -21.391 1.047 1 81.88 625 GLN A CA 1
ATOM 5032 C C . GLN A 1 625 ? -2.885 -21.531 0.048 1 81.88 625 GLN A C 1
ATOM 5034 O O . GLN A 1 625 ? -4.043 -21.281 0.389 1 81.88 625 GLN A O 1
ATOM 5039 N N . LYS A 1 626 ? -2.578 -21.844 -1.107 1 86.94 626 LYS A N 1
ATOM 5040 C CA . LYS A 1 626 ? -3.598 -22.016 -2.139 1 86.94 626 LYS A CA 1
ATOM 5041 C C . LYS A 1 626 ? -4.527 -23.172 -1.806 1 86.94 626 LYS A C 1
ATOM 5043 O O . LYS A 1 626 ? -5.73 -23.109 -2.074 1 86.94 626 LYS A O 1
ATOM 5048 N N . ALA A 1 627 ? -3.943 -24.219 -1.237 1 87.38 627 ALA A N 1
ATOM 5049 C CA . ALA A 1 627 ? -4.758 -25.359 -0.818 1 87.38 627 ALA A CA 1
ATOM 5050 C C . ALA A 1 627 ? -5.758 -24.953 0.259 1 87.38 627 ALA A C 1
ATOM 5052 O O . ALA A 1 627 ? -6.922 -25.359 0.228 1 87.38 627 ALA A O 1
ATOM 5053 N N . VAL A 1 628 ? -5.297 -24.172 1.147 1 84.25 628 VAL A N 1
ATOM 5054 C CA . VAL A 1 628 ? -6.16 -23.688 2.215 1 84.25 628 VAL A CA 1
ATOM 5055 C C . VAL A 1 628 ? -7.273 -22.828 1.624 1 84.25 628 VAL A C 1
ATOM 5057 O O . VAL A 1 628 ? -8.43 -22.938 2.031 1 84.25 628 VAL A O 1
ATOM 5060 N N . ALA A 1 629 ? -6.945 -22.031 0.682 1 86.56 629 ALA A N 1
ATOM 5061 C CA . ALA A 1 629 ? -7.926 -21.156 0.027 1 86.56 629 ALA A CA 1
ATOM 5062 C C . ALA A 1 629 ? -8.977 -21.984 -0.712 1 86.56 629 ALA A C 1
ATOM 5064 O O . ALA A 1 629 ? -10.164 -21.672 -0.667 1 86.56 629 ALA A O 1
ATOM 5065 N N . LEU A 1 630 ? -8.547 -23 -1.372 1 91 630 LEU A N 1
ATOM 5066 C CA . LEU A 1 630 ? -9.461 -23.859 -2.115 1 91 630 LEU A CA 1
ATOM 5067 C C . LEU A 1 630 ? -10.398 -24.609 -1.171 1 91 630 LEU A C 1
ATOM 5069 O O . LEU A 1 630 ? -11.594 -24.734 -1.45 1 91 630 LEU A O 1
ATOM 5073 N N . ALA A 1 631 ? -9.797 -25.062 -0.069 1 89.38 631 ALA A N 1
ATOM 5074 C CA . ALA A 1 631 ? -10.617 -25.75 0.93 1 89.38 631 ALA A CA 1
ATOM 5075 C C . ALA A 1 631 ? -11.688 -24.812 1.486 1 89.38 631 ALA A C 1
ATOM 5077 O O . ALA A 1 631 ? -12.844 -25.219 1.664 1 89.38 631 ALA A O 1
ATOM 5078 N N . LEU A 1 632 ? -11.297 -23.672 1.707 1 87.25 632 LEU A N 1
ATOM 5079 C CA . LEU A 1 632 ? -12.242 -22.688 2.225 1 87.25 632 LEU A CA 1
ATOM 5080 C C . LEU A 1 632 ? -13.32 -22.375 1.188 1 87.25 632 LEU A C 1
ATOM 5082 O O . LEU A 1 632 ? -14.492 -22.219 1.532 1 87.25 632 LEU A O 1
ATOM 5086 N N . PHE A 1 633 ? -12.969 -22.188 -0.012 1 90.5 633 PHE A N 1
ATOM 5087 C CA . PHE A 1 633 ? -13.898 -21.875 -1.094 1 90.5 633 PHE A CA 1
ATOM 5088 C C . PHE A 1 633 ? -14.961 -22.969 -1.213 1 90.5 633 PHE A C 1
ATOM 5090 O O . PHE A 1 633 ? -16.156 -22.672 -1.291 1 90.5 633 PHE A O 1
ATOM 5097 N N . VAL A 1 634 ? -14.5 -24.203 -1.226 1 92.62 634 VAL A N 1
ATOM 5098 C CA . VAL A 1 634 ? -15.438 -25.312 -1.338 1 92.62 634 VAL A CA 1
ATOM 5099 C C . VAL A 1 634 ? -16.328 -25.375 -0.098 1 92.62 634 VAL A C 1
ATOM 5101 O O . VAL A 1 634 ? -17.516 -25.688 -0.192 1 92.62 634 VAL A O 1
ATOM 5104 N N . ALA A 1 635 ? -15.734 -25.109 1.055 1 88.5 635 ALA A N 1
ATOM 5105 C CA . ALA A 1 635 ? -16.531 -25.062 2.279 1 88.5 635 ALA A CA 1
ATOM 5106 C C . ALA A 1 635 ? -17.625 -24 2.18 1 88.5 635 ALA A C 1
ATOM 5108 O O . ALA A 1 635 ? -18.766 -24.234 2.607 1 88.5 635 ALA A O 1
ATOM 5109 N N . GLU A 1 636 ? -17.281 -22.906 1.597 1 86.5 636 GLU A N 1
ATOM 5110 C CA . GLU A 1 636 ? -18.25 -21.828 1.406 1 86.5 636 GLU A CA 1
ATOM 5111 C C . GLU A 1 636 ? -19.359 -22.266 0.458 1 86.5 636 GLU A C 1
ATOM 5113 O O . GLU A 1 636 ? -20.531 -21.938 0.677 1 86.5 636 GLU A O 1
ATOM 5118 N N . VAL A 1 637 ? -18.984 -22.906 -0.57 1 89.69 637 VAL A N 1
ATOM 5119 C CA . VAL A 1 637 ? -19.938 -23.391 -1.56 1 89.69 637 VAL A CA 1
ATOM 5120 C C . VAL A 1 637 ? -20.922 -24.359 -0.902 1 89.69 637 VAL A C 1
ATOM 5122 O O . VAL A 1 637 ? -22.125 -24.312 -1.15 1 89.69 637 VAL A O 1
ATOM 5125 N N . ARG A 1 638 ? -20.391 -25.188 -0.01 1 88.56 638 ARG A N 1
ATOM 5126 C CA . ARG A 1 638 ? -21.203 -26.188 0.662 1 88.56 638 ARG A CA 1
ATOM 5127 C C . ARG A 1 638 ? -22.141 -25.547 1.681 1 88.56 638 ARG A C 1
ATOM 5129 O O . ARG A 1 638 ? -23.125 -26.172 2.096 1 88.56 638 ARG A O 1
ATOM 5136 N N . MET A 1 639 ? -21.828 -24.359 2.098 1 83.94 639 MET A N 1
ATOM 5137 C CA . MET A 1 639 ? -22.656 -23.656 3.068 1 83.94 639 MET A CA 1
ATOM 5138 C C . MET A 1 639 ? -23.938 -23.125 2.414 1 83.94 639 MET A C 1
ATOM 5140 O O . MET A 1 639 ? -24.922 -22.844 3.098 1 83.94 639 MET A O 1
ATOM 5144 N N . GLN A 1 640 ? -23.828 -23.047 1.09 1 79.94 640 GLN A N 1
ATOM 5145 C CA . GLN A 1 640 ? -24.984 -22.516 0.384 1 79.94 640 GLN A CA 1
ATOM 5146 C C . GLN A 1 640 ? -26.109 -23.547 0.314 1 79.94 640 GLN A C 1
ATOM 5148 O O . GLN A 1 640 ? -25.859 -24.734 0.166 1 79.94 640 GLN A O 1
ATOM 5153 N N . LYS A 1 641 ? -27.312 -23.125 0.529 1 74.88 641 LYS A N 1
ATOM 5154 C CA . LYS A 1 641 ? -28.484 -23.984 0.486 1 74.88 641 LYS A CA 1
ATOM 5155 C C . LYS A 1 641 ? -28.766 -24.469 -0.937 1 74.88 641 LYS A C 1
ATOM 5157 O O . LYS A 1 641 ? -29.141 -25.625 -1.148 1 74.88 641 LYS A O 1
ATOM 5162 N N . GLN A 1 642 ? -28.469 -23.547 -1.849 1 80 642 GLN A N 1
ATOM 5163 C CA . GLN A 1 642 ? -28.719 -23.859 -3.25 1 80 642 GLN A CA 1
ATOM 5164 C C . GLN A 1 642 ? -27.438 -24.266 -3.959 1 80 642 GLN A C 1
ATOM 5166 O O . GLN A 1 642 ? -26.344 -23.828 -3.588 1 80 642 GLN A O 1
ATOM 5171 N N . THR A 1 643 ? -27.594 -25.125 -4.938 1 87.94 643 THR A N 1
ATOM 5172 C CA . THR A 1 643 ? -26.453 -25.578 -5.723 1 87.94 643 THR A CA 1
ATOM 5173 C C . THR A 1 643 ? -26.312 -24.75 -6.996 1 87.94 643 THR A C 1
ATOM 5175 O O . THR A 1 643 ? -26.797 -25.141 -8.055 1 87.94 643 THR A O 1
ATOM 5178 N N . ASN A 1 644 ? -25.766 -23.625 -6.863 1 91.31 644 ASN A N 1
ATOM 5179 C CA . ASN A 1 644 ? -25.531 -22.734 -7.984 1 91.31 644 ASN A CA 1
ATOM 5180 C C . ASN A 1 644 ? -24.156 -22.984 -8.625 1 91.31 644 ASN A C 1
ATOM 5182 O O . ASN A 1 644 ? -23.297 -23.625 -8.023 1 91.31 644 ASN A O 1
ATOM 5186 N N . PRO A 1 645 ? -23.922 -22.5 -9.82 1 94.94 645 PRO A N 1
ATOM 5187 C CA . PRO A 1 645 ? -22.688 -22.766 -10.547 1 94.94 645 PRO A CA 1
ATOM 5188 C C . PRO A 1 645 ? -21.453 -22.156 -9.867 1 94.94 645 PRO A C 1
ATOM 5190 O O . PRO A 1 645 ? -21.547 -21.094 -9.25 1 94.94 645 PRO A O 1
ATOM 5193 N N . ILE A 1 646 ? -20.391 -22.844 -10 1 96.06 646 ILE A N 1
ATOM 5194 C CA . ILE A 1 646 ? -19.094 -22.375 -9.523 1 96.06 646 ILE A CA 1
ATOM 5195 C C . ILE A 1 646 ? -18.141 -22.203 -10.703 1 96.06 646 ILE A C 1
ATOM 5197 O O . ILE A 1 646 ? -18.078 -23.062 -11.594 1 96.06 646 ILE A O 1
ATOM 5201 N N . ILE A 1 647 ? -17.516 -21.062 -10.75 1 97 647 ILE A N 1
ATOM 5202 C CA . ILE A 1 647 ? -16.578 -20.734 -11.812 1 97 647 ILE A CA 1
ATOM 5203 C C . ILE A 1 647 ? -15.164 -20.625 -11.234 1 97 647 ILE A C 1
ATOM 5205 O O . ILE A 1 647 ? -14.93 -19.906 -10.273 1 97 647 ILE A O 1
ATOM 5209 N N . LEU A 1 648 ? -14.227 -21.375 -11.805 1 96.56 648 LEU A N 1
ATOM 5210 C CA . LEU A 1 648 ? -12.859 -21.406 -11.297 1 96.56 648 LEU A CA 1
ATOM 5211 C C . LEU A 1 648 ? -11.867 -20.984 -12.383 1 96.56 648 LEU A C 1
ATOM 5213 O O . LEU A 1 648 ? -11.844 -21.594 -13.461 1 96.56 648 LEU A O 1
ATOM 5217 N N . ASP A 1 649 ? -11.094 -19.969 -12.078 1 93.94 649 ASP A N 1
ATOM 5218 C CA . ASP A 1 649 ? -10.039 -19.531 -12.984 1 93.94 649 ASP A CA 1
ATOM 5219 C C . ASP A 1 649 ? -8.672 -20.031 -12.516 1 93.94 649 ASP A C 1
ATOM 5221 O O . ASP A 1 649 ? -8.078 -19.438 -11.609 1 93.94 649 ASP A O 1
ATOM 5225 N N . ASP A 1 650 ? -8.172 -21 -13.164 1 90.75 650 ASP A N 1
ATOM 5226 C CA . ASP A 1 650 ? -6.859 -21.594 -12.898 1 90.75 650 ASP A CA 1
ATOM 5227 C C . ASP A 1 650 ? -6.668 -21.844 -11.406 1 90.75 650 ASP A C 1
ATOM 5229 O O . ASP A 1 650 ? -5.688 -21.391 -10.812 1 90.75 650 ASP A O 1
ATOM 5233 N N . PRO A 1 651 ? -7.422 -22.672 -10.859 1 92.12 651 PRO A N 1
ATOM 5234 C CA . PRO A 1 651 ? -7.414 -22.891 -9.414 1 92.12 651 PRO A CA 1
ATOM 5235 C C . PRO A 1 651 ? -6.191 -23.656 -8.93 1 92.12 651 PRO A C 1
ATOM 5237 O O . PRO A 1 651 ? -5.84 -23.594 -7.75 1 92.12 651 PRO A O 1
ATOM 5240 N N . VAL A 1 652 ? -5.492 -24.375 -9.797 1 90.5 652 VAL A N 1
ATOM 5241 C CA . VAL A 1 652 ? -4.473 -25.297 -9.289 1 90.5 652 VAL A CA 1
ATOM 5242 C C . VAL A 1 652 ? -3.084 -24.781 -9.664 1 90.5 652 VAL A C 1
ATOM 5244 O O . VAL A 1 652 ? -2.111 -25.547 -9.656 1 90.5 652 VAL A O 1
ATOM 5247 N N . SER A 1 653 ? -3.127 -23.469 -9.922 1 84.75 653 SER A N 1
ATOM 5248 C CA . SER A 1 653 ? -1.819 -22.891 -10.203 1 84.75 653 SER A CA 1
ATOM 5249 C C . SER A 1 653 ? -0.888 -23 -9 1 84.75 653 SER A C 1
ATOM 5251 O O . SER A 1 653 ? -1.287 -22.703 -7.875 1 84.75 653 SER A O 1
ATOM 5253 N N . SER A 1 654 ? 0.218 -23.656 -8.938 1 83.69 654 SER A N 1
ATOM 5254 C CA . SER A 1 654 ? 1.254 -23.781 -7.918 1 83.69 654 SER A CA 1
ATOM 5255 C C . SER A 1 654 ? 1.073 -25.047 -7.094 1 83.69 654 SER A C 1
ATOM 5257 O O . SER A 1 654 ? 1.803 -25.266 -6.125 1 83.69 654 SER A O 1
ATOM 5259 N N . LEU A 1 655 ? -0.044 -25.719 -7.434 1 88.81 655 LEU A N 1
ATOM 5260 C CA . LEU A 1 655 ? -0.285 -26.969 -6.703 1 88.81 655 LEU A CA 1
ATOM 5261 C C . LEU A 1 655 ? 0.402 -28.141 -7.391 1 88.81 655 LEU A C 1
ATOM 5263 O O . LEU A 1 655 ? 0.539 -28.156 -8.617 1 88.81 655 LEU A O 1
ATOM 5267 N N . ASP A 1 656 ? 0.824 -29.062 -6.57 1 86.5 656 ASP A N 1
ATOM 5268 C CA . ASP A 1 656 ? 1.367 -30.281 -7.152 1 86.5 656 ASP A CA 1
ATOM 5269 C C . ASP A 1 656 ? 0.253 -31.172 -7.703 1 86.5 656 ASP A C 1
ATOM 5271 O O . ASP A 1 656 ? -0.928 -30.922 -7.457 1 86.5 656 ASP A O 1
ATOM 5275 N N . HIS A 1 657 ? 0.618 -32.188 -8.508 1 83.94 657 HIS A N 1
ATOM 5276 C CA . HIS A 1 657 ? -0.347 -33 -9.242 1 83.94 657 HIS A CA 1
ATOM 5277 C C . HIS A 1 657 ? -1.197 -33.844 -8.305 1 83.94 657 HIS A C 1
ATOM 5279 O O . HIS A 1 657 ? -2.332 -34.219 -8.633 1 83.94 657 HIS A O 1
ATOM 5285 N N . LYS A 1 658 ? -0.708 -34.125 -7.086 1 82.44 658 LYS A N 1
ATOM 5286 C CA . LYS A 1 658 ? -1.489 -34.906 -6.148 1 82.44 658 LYS A CA 1
ATOM 5287 C C . LYS A 1 658 ? -2.641 -34.094 -5.559 1 82.44 658 LYS A C 1
ATOM 5289 O O . LYS A 1 658 ? -3.783 -34.562 -5.539 1 82.44 658 LYS A O 1
ATOM 5294 N N . ILE A 1 659 ? -2.271 -32.938 -5.141 1 87.25 659 ILE A N 1
ATOM 5295 C CA . ILE A 1 659 ? -3.299 -32.062 -4.574 1 87.25 659 ILE A CA 1
ATOM 5296 C C . ILE A 1 659 ? -4.293 -31.672 -5.66 1 87.25 659 ILE A C 1
ATOM 5298 O O . ILE A 1 659 ? -5.5 -31.609 -5.414 1 87.25 659 ILE A O 1
ATOM 5302 N N . ALA A 1 660 ? -3.775 -31.391 -6.848 1 90.56 660 ALA A N 1
ATOM 5303 C CA . ALA A 1 660 ? -4.645 -31.062 -7.973 1 90.56 660 ALA A CA 1
ATOM 5304 C C . ALA A 1 660 ? -5.621 -32.188 -8.273 1 90.56 660 ALA A C 1
ATOM 5306 O O . ALA A 1 660 ? -6.797 -31.953 -8.547 1 90.56 660 ALA A O 1
ATOM 5307 N N . GLY A 1 661 ? -5.086 -33.438 -8.242 1 87.69 661 GLY A N 1
ATOM 5308 C CA . GLY A 1 661 ? -5.941 -34.594 -8.461 1 87.69 661 GLY A CA 1
ATOM 5309 C C . GLY A 1 661 ? -7.027 -34.719 -7.414 1 87.69 661 GLY A C 1
ATOM 5310 O O . GLY A 1 661 ? -8.18 -35 -7.742 1 87.69 661 GLY A O 1
ATOM 5311 N N . LYS A 1 662 ? -6.691 -34.531 -6.152 1 87.75 662 LYS A N 1
ATOM 5312 C CA . LYS A 1 662 ? -7.66 -34.594 -5.062 1 87.75 662 LYS A CA 1
ATOM 5313 C C . LYS A 1 662 ? -8.719 -33.5 -5.188 1 87.75 662 LYS A C 1
ATOM 5315 O O . LYS A 1 662 ? -9.883 -33.719 -4.871 1 87.75 662 LYS A O 1
ATOM 5320 N N . PHE A 1 663 ? -8.289 -32.438 -5.594 1 93.25 663 PHE A N 1
ATOM 5321 C CA . PHE A 1 663 ? -9.219 -31.328 -5.777 1 93.25 663 PHE A CA 1
ATOM 5322 C C . PHE A 1 663 ? -10.203 -31.641 -6.902 1 93.25 663 PHE A C 1
ATOM 5324 O O . PHE A 1 663 ? -11.391 -31.328 -6.789 1 93.25 663 PHE A O 1
ATOM 5331 N N . ALA A 1 664 ? -9.703 -32.188 -8.031 1 93.25 664 ALA A N 1
ATOM 5332 C CA . ALA A 1 664 ? -10.578 -32.594 -9.125 1 93.25 664 ALA A CA 1
ATOM 5333 C C . ALA A 1 664 ? -11.641 -33.562 -8.633 1 93.25 664 ALA A C 1
ATOM 5335 O O . ALA A 1 664 ? -12.812 -33.469 -9.008 1 93.25 664 ALA A O 1
ATOM 5336 N N . GLU A 1 665 ? -11.219 -34.438 -7.746 1 89.81 665 GLU A N 1
ATOM 5337 C CA . GLU A 1 665 ? -12.156 -35.406 -7.164 1 89.81 665 GLU A CA 1
ATOM 5338 C C . GLU A 1 665 ? -13.227 -34.688 -6.336 1 89.81 665 GLU A C 1
ATOM 5340 O O . GLU A 1 665 ? -14.398 -35.062 -6.375 1 89.81 665 GLU A O 1
ATOM 5345 N N . ARG A 1 666 ? -12.766 -33.75 -5.625 1 91.44 666 ARG A N 1
ATOM 5346 C CA . ARG A 1 666 ? -13.711 -32.969 -4.809 1 91.44 666 ARG A CA 1
ATOM 5347 C C . ARG A 1 666 ? -14.734 -32.25 -5.684 1 91.44 666 ARG A C 1
ATOM 5349 O O . ARG A 1 666 ? -15.922 -32.25 -5.355 1 91.44 666 ARG A O 1
ATOM 5356 N N . LEU A 1 667 ? -14.305 -31.656 -6.762 1 94.81 667 LEU A N 1
ATOM 5357 C CA . LEU A 1 667 ? -15.188 -30.922 -7.668 1 94.81 667 LEU A CA 1
ATOM 5358 C C . LEU A 1 667 ? -16.203 -31.875 -8.312 1 94.81 667 LEU A C 1
ATOM 5360 O O . LEU A 1 667 ? -17.328 -31.469 -8.594 1 94.81 667 LEU A O 1
ATOM 5364 N N . LEU A 1 668 ? -15.805 -33.125 -8.531 1 93.38 668 LEU A N 1
ATOM 5365 C CA . LEU A 1 668 ? -16.672 -34.094 -9.156 1 93.38 668 LEU A CA 1
ATOM 5366 C C . LEU A 1 668 ? -17.688 -34.656 -8.148 1 93.38 668 LEU A C 1
ATOM 5368 O O . LEU A 1 668 ? -18.703 -35.219 -8.539 1 93.38 668 LEU A O 1
ATOM 5372 N N . ASN A 1 669 ? -17.438 -34.406 -6.859 1 90.56 669 ASN A N 1
ATOM 5373 C CA . ASN A 1 669 ? -18.312 -34.938 -5.828 1 90.56 669 ASN A CA 1
ATOM 5374 C C . ASN A 1 669 ? -19.328 -33.906 -5.359 1 90.56 669 ASN A C 1
ATOM 5376 O O . ASN A 1 669 ? -20.25 -34.219 -4.605 1 90.56 669 ASN A O 1
ATOM 5380 N N . ILE A 1 670 ? -19.156 -32.75 -5.809 1 91.44 670 ILE A N 1
ATOM 5381 C CA . ILE A 1 670 ? -20.156 -31.75 -5.445 1 91.44 670 ILE A CA 1
ATOM 5382 C C . ILE A 1 670 ? -21.25 -31.703 -6.512 1 91.44 670 ILE A C 1
ATOM 5384 O O . ILE A 1 670 ? -21.016 -32.062 -7.668 1 91.44 670 ILE A O 1
ATOM 5388 N N . ASP A 1 671 ? -22.391 -31.25 -6.148 1 91.38 671 ASP A N 1
ATOM 5389 C CA . ASP A 1 671 ? -23.547 -31.297 -7.039 1 91.38 671 ASP A CA 1
ATOM 5390 C C . ASP A 1 671 ? -23.656 -30 -7.848 1 91.38 671 ASP A C 1
ATOM 5392 O O . ASP A 1 671 ? -24.484 -29.906 -8.758 1 91.38 671 ASP A O 1
ATOM 5396 N N . ASN A 1 672 ? -22.891 -29.062 -7.605 1 94.62 672 ASN A N 1
ATOM 5397 C CA . ASN A 1 672 ? -22.906 -27.781 -8.312 1 94.62 672 ASN A CA 1
ATOM 5398 C C . ASN A 1 672 ? -22.438 -27.922 -9.758 1 94.62 672 ASN A C 1
ATOM 5400 O O . ASN A 1 672 ? -21.656 -28.828 -10.07 1 94.62 672 ASN A O 1
ATOM 5404 N N . GLN A 1 673 ? -23.016 -27.094 -10.656 1 95.81 673 GLN A N 1
ATOM 5405 C CA . GLN A 1 673 ? -22.406 -26.922 -11.977 1 95.81 673 GLN A CA 1
ATOM 5406 C C . GLN A 1 673 ? -21.031 -26.297 -11.883 1 95.81 673 GLN A C 1
ATOM 5408 O O . GLN A 1 673 ? -20.844 -25.297 -11.18 1 95.81 673 GLN A O 1
ATOM 5413 N N . VAL A 1 674 ? -20.047 -26.906 -12.539 1 97.44 674 VAL A N 1
ATOM 5414 C CA . VAL A 1 674 ? -18.672 -26.438 -12.398 1 97.44 674 VAL A CA 1
ATOM 5415 C C . VAL A 1 674 ? -18.125 -26 -13.758 1 97.44 674 VAL A C 1
ATOM 5417 O O . VAL A 1 674 ? -18.219 -26.75 -14.734 1 97.44 674 VAL A O 1
ATOM 5420 N N . VAL A 1 675 ? -17.641 -24.797 -13.875 1 97.75 675 VAL A N 1
ATOM 5421 C CA . VAL A 1 675 ? -16.938 -24.281 -15.047 1 97.75 675 VAL A CA 1
ATOM 5422 C C . VAL A 1 675 ? -15.492 -23.969 -14.68 1 97.75 675 VAL A C 1
ATOM 5424 O O . VAL A 1 675 ? -15.227 -23.156 -13.789 1 97.75 675 VAL A O 1
ATOM 5427 N N . ILE A 1 676 ? -14.547 -24.594 -15.391 1 97.62 676 ILE A N 1
ATOM 5428 C CA . ILE A 1 676 ? -13.148 -24.469 -15.016 1 97.62 676 ILE A CA 1
ATOM 5429 C C . ILE A 1 676 ? -12.344 -23.938 -16.203 1 97.62 676 ILE A C 1
ATOM 5431 O O . ILE A 1 676 ? -12.453 -24.469 -17.312 1 97.62 676 ILE A O 1
ATOM 5435 N N . PHE A 1 677 ? -11.672 -22.875 -16.016 1 96 677 PHE A N 1
ATOM 5436 C CA . PHE A 1 677 ? -10.617 -22.453 -16.938 1 96 677 PHE A CA 1
ATOM 5437 C C . PHE A 1 677 ? -9.258 -22.984 -16.5 1 96 677 PHE A C 1
ATOM 5439 O O . PHE A 1 677 ? -8.836 -22.734 -15.367 1 96 677 PHE A O 1
ATOM 5446 N N . ASN A 1 678 ? -8.602 -23.734 -17.375 1 93.19 678 ASN A N 1
ATOM 5447 C CA . ASN A 1 678 ? -7.422 -24.453 -16.938 1 93.19 678 ASN A CA 1
ATOM 5448 C C . ASN A 1 678 ? -6.367 -24.547 -18.031 1 93.19 678 ASN A C 1
ATOM 5450 O O . ASN A 1 678 ? -6.707 -24.609 -19.219 1 93.19 678 ASN A O 1
ATOM 5454 N N . HIS A 1 679 ? -5.137 -24.547 -17.625 1 89.56 679 HIS A N 1
ATOM 5455 C CA . HIS A 1 679 ? -4.051 -24.797 -18.578 1 89.56 679 HIS A CA 1
ATOM 5456 C C . HIS A 1 679 ? -3.219 -26 -18.141 1 89.56 679 HIS A C 1
ATOM 5458 O O . HIS A 1 679 ? -2.352 -26.453 -18.891 1 89.56 679 HIS A O 1
ATOM 5464 N N . ASN A 1 680 ? -3.473 -26.547 -17.016 1 88.62 680 ASN A N 1
ATOM 5465 C CA . ASN A 1 680 ? -2.686 -27.641 -16.453 1 88.62 680 ASN A CA 1
ATOM 5466 C C . ASN A 1 680 ? -3.123 -29 -17.016 1 88.62 680 ASN A C 1
ATOM 5468 O O . ASN A 1 680 ? -4.242 -29.438 -16.766 1 88.62 680 ASN A O 1
ATOM 5472 N N . ARG A 1 681 ? -2.246 -29.656 -17.625 1 84.69 681 ARG A N 1
ATOM 5473 C CA . ARG A 1 681 ? -2.568 -30.906 -18.312 1 84.69 681 ARG A CA 1
ATOM 5474 C C . ARG A 1 681 ? -2.836 -32.031 -17.312 1 84.69 681 ARG A C 1
ATOM 5476 O O . ARG A 1 681 ? -3.707 -32.875 -17.547 1 84.69 681 ARG A O 1
ATOM 5483 N N . LEU A 1 682 ? -2.092 -32.094 -16.297 1 84.06 682 LEU A N 1
ATOM 5484 C CA . LEU A 1 682 ? -2.266 -33.156 -15.312 1 84.06 682 LEU A CA 1
ATOM 5485 C C . LEU A 1 682 ? -3.594 -33 -14.578 1 84.06 682 LEU A C 1
ATOM 5487 O O . LEU A 1 682 ? -4.219 -34 -14.219 1 84.06 682 LEU A O 1
ATOM 5491 N N . PHE A 1 683 ? -3.969 -31.812 -14.398 1 90.5 683 PHE A N 1
ATOM 5492 C CA . PHE A 1 683 ? -5.27 -31.547 -13.789 1 90.5 683 PHE A CA 1
ATOM 5493 C C . PHE A 1 683 ? -6.395 -32.031 -14.695 1 90.5 683 PHE A C 1
ATOM 5495 O O . PHE A 1 683 ? -7.348 -32.656 -14.227 1 90.5 683 PHE A O 1
ATOM 5502 N N . LEU A 1 684 ? -6.273 -31.703 -15.984 1 88.69 684 LEU A N 1
ATOM 5503 C CA . LEU A 1 684 ? -7.262 -32.188 -16.953 1 88.69 684 LEU A CA 1
ATOM 5504 C C . LEU A 1 684 ? -7.301 -33.688 -16.984 1 88.69 684 LEU A C 1
ATOM 5506 O O . LEU A 1 684 ? -8.375 -34.312 -17.078 1 88.69 684 LEU A O 1
ATOM 5510 N N . ASP A 1 685 ? -6.148 -34.312 -16.875 1 83.81 685 ASP A N 1
ATOM 5511 C CA . ASP A 1 685 ? -6.043 -35.781 -16.891 1 83.81 685 ASP A CA 1
ATOM 5512 C C . ASP A 1 685 ? -6.785 -36.406 -15.711 1 83.81 685 ASP A C 1
ATOM 5514 O O . ASP A 1 685 ? -7.336 -37.5 -15.82 1 83.81 685 ASP A O 1
ATOM 5518 N N . SER A 1 686 ? -6.773 -35.719 -14.609 1 83.62 686 SER A N 1
ATOM 5519 C CA . SER A 1 686 ? -7.488 -36.188 -13.43 1 83.62 686 SER A CA 1
ATOM 5520 C C . SER A 1 686 ? -8.984 -36.312 -13.703 1 83.62 686 SER A C 1
ATOM 5522 O O . SER A 1 686 ? -9.648 -37.188 -13.141 1 83.62 686 SER A O 1
ATOM 5524 N N . PHE A 1 687 ? -9.547 -35.469 -14.555 1 88.44 687 PHE A N 1
ATOM 5525 C CA . PHE A 1 687 ? -10.945 -35.562 -14.938 1 88.44 687 PHE A CA 1
ATOM 5526 C C . PHE A 1 687 ? -11.164 -36.688 -15.938 1 88.44 687 PHE A C 1
ATOM 5528 O O . PHE A 1 687 ? -12.18 -37.375 -15.891 1 88.44 687 PHE A O 1
ATOM 5535 N N . GLU A 1 688 ? -10.203 -36.844 -16.812 1 79.06 688 GLU A N 1
ATOM 5536 C CA . GLU A 1 688 ? -10.305 -37.844 -17.859 1 79.06 688 GLU A CA 1
ATOM 5537 C C . GLU A 1 688 ? -10.289 -39.25 -17.281 1 79.06 688 GLU A C 1
ATOM 5539 O O . GLU A 1 688 ? -10.922 -40.156 -17.828 1 79.06 688 GLU A O 1
ATOM 5544 N N . THR A 1 689 ? -9.617 -39.438 -16.141 1 73.56 689 THR A N 1
ATOM 5545 C CA . THR A 1 689 ? -9.398 -40.781 -15.602 1 73.56 689 THR A CA 1
ATOM 5546 C C . THR A 1 689 ? -10.367 -41.062 -14.461 1 73.56 689 THR A C 1
ATOM 5548 O O . THR A 1 689 ? -10.305 -42.125 -13.836 1 73.56 689 THR A O 1
ATOM 5551 N N . SER A 1 690 ? -11.164 -40.125 -14.188 1 76.44 690 SER A N 1
ATOM 5552 C CA . SER A 1 690 ? -12.07 -40.25 -13.062 1 76.44 690 SER A CA 1
ATOM 5553 C C . SER A 1 690 ? -13.305 -41.094 -13.445 1 76.44 690 SER A C 1
ATOM 5555 O O . SER A 1 690 ? -14.281 -40.531 -13.961 1 76.44 690 SER A O 1
ATOM 5557 N N . LYS A 1 691 ? -13.328 -42.406 -13.273 1 74.19 691 LYS A N 1
ATOM 5558 C CA . LYS A 1 691 ? -14.5 -43.219 -13.531 1 74.19 691 LYS A CA 1
ATOM 5559 C C . LYS A 1 691 ? -15.477 -43.188 -12.359 1 74.19 691 LYS A C 1
ATOM 5561 O O . LYS A 1 691 ? -15.055 -43.094 -11.203 1 74.19 691 LYS A O 1
ATOM 5566 N N . PRO A 1 692 ? -16.766 -43.094 -12.602 1 80.19 692 PRO A N 1
ATOM 5567 C CA . PRO A 1 692 ? -17.5 -43.375 -13.844 1 80.19 692 PRO A CA 1
ATOM 5568 C C . PRO A 1 692 ? -17.75 -42.094 -14.664 1 80.19 692 PRO A C 1
ATOM 5570 O O . PRO A 1 692 ? -18.422 -42.156 -15.688 1 80.19 692 PRO A O 1
ATOM 5573 N N . ASN A 1 693 ? -17.234 -41 -14.125 1 87.44 693 ASN A N 1
ATOM 5574 C CA . ASN A 1 693 ? -17.344 -39.781 -14.906 1 87.44 693 ASN A CA 1
ATOM 5575 C C . ASN A 1 693 ? -16.609 -39.906 -16.234 1 87.44 693 ASN A C 1
ATOM 5577 O O . ASN A 1 693 ? -15.758 -40.781 -16.406 1 87.44 693 ASN A O 1
ATOM 5581 N N . HIS A 1 694 ? -17 -39.156 -17.234 1 84.81 694 HIS A N 1
ATOM 5582 C CA . HIS A 1 694 ? -16.344 -39.281 -18.516 1 84.81 694 HIS A CA 1
ATOM 5583 C C . HIS A 1 694 ? -16.375 -37.969 -19.281 1 84.81 694 HIS A C 1
ATOM 5585 O O . HIS A 1 694 ? -17.281 -37.156 -19.094 1 84.81 694 HIS A O 1
ATOM 5591 N N . ILE A 1 695 ? -15.461 -37.812 -20.125 1 87.5 695 ILE A N 1
ATOM 5592 C CA . ILE A 1 695 ? -15.445 -36.688 -21.047 1 87.5 695 ILE A CA 1
ATOM 5593 C C . ILE A 1 695 ? -16.328 -37 -22.25 1 87.5 695 ILE A C 1
ATOM 5595 O O . ILE A 1 695 ? -16.141 -38 -22.922 1 87.5 695 ILE A O 1
ATOM 5599 N N . CYS A 1 696 ? -17.25 -36.094 -22.406 1 88.62 696 CYS A N 1
ATOM 5600 C CA . CYS A 1 696 ? -18.188 -36.281 -23.516 1 88.62 696 CYS A CA 1
ATOM 5601 C C . CYS A 1 696 ? -17.469 -36.219 -24.859 1 88.62 696 CYS A C 1
ATOM 5603 O O . CYS A 1 696 ? -16.516 -35.438 -25.016 1 88.62 696 CYS A O 1
ATOM 5605 N N . LYS A 1 697 ? -17.922 -36.938 -25.844 1 80.88 697 LYS A N 1
ATOM 5606 C CA . LYS A 1 697 ? -17.312 -37.031 -27.156 1 80.88 697 LYS A CA 1
ATOM 5607 C C . LYS A 1 697 ? -17.516 -35.75 -27.953 1 80.88 697 LYS A C 1
ATOM 5609 O O . LYS A 1 697 ? -16.641 -35.344 -28.719 1 80.88 697 LYS A O 1
ATOM 5614 N N . THR A 1 698 ? -18.703 -35.219 -27.766 1 83.12 698 THR A N 1
ATOM 5615 C CA . THR A 1 698 ? -19.031 -34 -28.5 1 83.12 698 THR A CA 1
ATOM 5616 C C . THR A 1 698 ? -19.359 -32.875 -27.531 1 83.12 698 THR A C 1
ATOM 5618 O O . THR A 1 698 ? -19.766 -33.125 -26.391 1 83.12 698 THR A O 1
ATOM 5621 N N . ILE A 1 699 ? -19.141 -31.719 -27.984 1 85.75 699 ILE A N 1
ATOM 5622 C CA . ILE A 1 699 ? -19.438 -30.547 -27.172 1 85.75 699 ILE A CA 1
ATOM 5623 C C . ILE A 1 699 ? -20.781 -29.969 -27.594 1 85.75 699 ILE A C 1
ATOM 5625 O O . ILE A 1 699 ? -21.391 -29.188 -26.859 1 85.75 699 ILE A O 1
ATOM 5629 N N . ASP A 1 700 ? -21.297 -30.344 -28.734 1 81.12 700 ASP A N 1
ATOM 5630 C CA . ASP A 1 700 ? -22.516 -29.766 -29.281 1 81.12 700 ASP A CA 1
ATOM 5631 C C . ASP A 1 700 ? -23.734 -30.625 -28.969 1 81.12 700 ASP A C 1
ATOM 5633 O O . ASP A 1 700 ? -24.859 -30.125 -28.938 1 81.12 700 ASP A O 1
ATOM 5637 N N . THR A 1 701 ? -23.453 -31.969 -28.828 1 78.38 701 THR A N 1
ATOM 5638 C CA . THR A 1 701 ? -24.594 -32.875 -28.641 1 78.38 701 THR A CA 1
ATOM 5639 C C . THR A 1 701 ? -24.547 -33.531 -27.25 1 78.38 701 THR A C 1
ATOM 5641 O O . THR A 1 701 ? -23.5 -33.531 -26.594 1 78.38 701 THR A O 1
ATOM 5644 N N . ASP A 1 702 ? -25.719 -33.812 -26.781 1 79.75 702 ASP A N 1
ATOM 5645 C CA . ASP A 1 702 ? -25.797 -34.469 -25.484 1 79.75 702 ASP A CA 1
ATOM 5646 C C . ASP A 1 702 ? -25.281 -35.906 -25.531 1 79.75 702 ASP A C 1
ATOM 5648 O O . ASP A 1 702 ? -25.438 -36.594 -26.547 1 79.75 702 ASP A O 1
ATOM 5652 N N . CYS A 1 703 ? -24.531 -36.25 -24.562 1 80.25 703 CYS A N 1
ATOM 5653 C CA . CYS A 1 703 ? -23.953 -37.594 -24.422 1 80.25 703 CYS A CA 1
ATOM 5654 C C . CYS A 1 703 ? -24.969 -38.562 -23.875 1 80.25 703 CYS A C 1
ATOM 5656 O O . CYS A 1 703 ? -25.719 -38.25 -22.953 1 80.25 703 CYS A O 1
ATOM 5658 N N . ASN A 1 704 ? -25.156 -39.75 -24.516 1 75.81 704 ASN A N 1
ATOM 5659 C CA . ASN A 1 704 ? -26.172 -40.719 -24.172 1 75.81 704 ASN A CA 1
ATOM 5660 C C . ASN A 1 704 ? -25.672 -41.688 -23.109 1 75.81 704 ASN A C 1
ATOM 5662 O O . ASN A 1 704 ? -26.406 -42.594 -22.703 1 75.81 704 ASN A O 1
ATOM 5666 N N . LYS A 1 705 ? -24.5 -41.531 -22.609 1 79.5 705 LYS A N 1
ATOM 5667 C CA . LYS A 1 705 ? -24 -42.406 -21.578 1 79.5 705 LYS A CA 1
ATOM 5668 C C . LYS A 1 705 ? -24.656 -42.125 -20.234 1 79.5 705 LYS A C 1
ATOM 5670 O O . LYS A 1 705 ? -24.844 -40.969 -19.859 1 79.5 705 LYS A O 1
ATOM 5675 N N . ASN A 1 706 ? -25.156 -43.125 -19.594 1 74.06 706 ASN A N 1
ATOM 5676 C CA . ASN A 1 706 ? -26 -42.906 -18.422 1 74.06 706 ASN A CA 1
ATOM 5677 C C . ASN A 1 706 ? -25.203 -43.062 -17.125 1 74.06 706 ASN A C 1
ATOM 5679 O O . ASN A 1 706 ? -25.781 -43.062 -16.031 1 74.06 706 ASN A O 1
ATOM 5683 N N . HIS A 1 707 ? -23.891 -43.219 -17.203 1 81.75 707 HIS A N 1
ATOM 5684 C CA . HIS A 1 707 ? -23.188 -43.406 -15.938 1 81.75 707 HIS A CA 1
ATOM 5685 C C . HIS A 1 707 ? -22.203 -42.25 -15.672 1 81.75 707 HIS A C 1
ATOM 5687 O O . HIS A 1 707 ? -21.5 -41.812 -16.578 1 81.75 707 HIS A O 1
ATOM 5693 N N . GLY A 1 708 ? -22.266 -41.719 -14.445 1 86.25 708 GLY A N 1
ATOM 5694 C CA . GLY A 1 708 ? -21.312 -40.719 -13.977 1 86.25 708 GLY A CA 1
ATOM 5695 C C . GLY A 1 708 ? -21.609 -39.312 -14.461 1 86.25 708 GLY A C 1
ATOM 5696 O O . GLY A 1 708 ? -22.594 -39.094 -15.164 1 86.25 708 GLY A O 1
ATOM 5697 N N . LYS A 1 709 ? -20.875 -38.344 -14.07 1 92.25 709 LYS A N 1
ATOM 5698 C CA . LYS A 1 709 ? -21 -36.938 -14.484 1 92.25 709 LYS A CA 1
ATOM 5699 C C . LYS A 1 709 ? -20.438 -36.75 -15.883 1 92.25 709 LYS A C 1
ATOM 5701 O O . LYS A 1 709 ? -19.469 -37.375 -16.281 1 92.25 709 LYS A O 1
ATOM 5706 N N . HIS A 1 710 ? -21.094 -35.906 -16.609 1 93 710 HIS A N 1
ATOM 5707 C CA . HIS A 1 710 ? -20.656 -35.531 -17.953 1 93 710 HIS A CA 1
ATOM 5708 C C . HIS A 1 710 ? -19.719 -34.344 -17.906 1 93 710 HIS A C 1
ATOM 5710 O O . HIS A 1 710 ? -20.047 -33.312 -17.297 1 93 710 HIS A O 1
ATOM 5716 N N . ILE A 1 711 ? -18.594 -34.531 -18.516 1 93.94 711 ILE A N 1
ATOM 5717 C CA . ILE A 1 711 ? -17.594 -33.469 -18.562 1 93.94 711 ILE A CA 1
ATOM 5718 C C . ILE A 1 711 ? -17.391 -33 -20 1 93.94 711 ILE A C 1
ATOM 5720 O O . ILE A 1 711 ? -16.984 -33.781 -20.859 1 93.94 711 ILE A O 1
ATOM 5724 N N . LYS A 1 712 ? -17.797 -31.812 -20.328 1 94.25 712 LYS A N 1
ATOM 5725 C CA . LYS A 1 712 ? -17.516 -31.219 -21.625 1 94.25 712 LYS A CA 1
ATOM 5726 C C . LYS A 1 712 ? -16.203 -30.438 -21.609 1 94.25 712 LYS A C 1
ATOM 5728 O O . LYS A 1 712 ? -16 -29.562 -20.75 1 94.25 712 LYS A O 1
ATOM 5733 N N . VAL A 1 713 ? -15.297 -30.781 -22.5 1 94 713 VAL A N 1
ATOM 5734 C CA . VAL A 1 713 ? -13.992 -30.141 -22.5 1 94 713 VAL A CA 1
ATOM 5735 C C . VAL A 1 713 ? -13.789 -29.406 -23.828 1 94 713 VAL A C 1
ATOM 5737 O O . VAL A 1 713 ? -13.891 -30 -24.906 1 94 713 VAL A O 1
ATOM 5740 N N . TYR A 1 714 ? -13.617 -28.078 -23.703 1 93.75 714 TYR A N 1
ATOM 5741 C CA . TYR A 1 714 ? -13.266 -27.234 -24.844 1 93.75 714 TYR A CA 1
ATOM 5742 C C . TYR A 1 714 ? -11.758 -27.031 -24.922 1 93.75 714 TYR A C 1
ATOM 5744 O O . TYR A 1 714 ? -11.102 -26.812 -23.891 1 93.75 714 TYR A O 1
ATOM 5752 N N . GLU A 1 715 ? -11.18 -27.188 -26.047 1 90.5 715 GLU A N 1
ATOM 5753 C CA . GLU A 1 715 ? -9.82 -26.734 -26.297 1 90.5 715 GLU A CA 1
ATOM 5754 C C . GLU A 1 715 ? -9.797 -25.297 -26.812 1 90.5 715 GLU A C 1
ATOM 5756 O O . GLU A 1 715 ? -10.422 -24.984 -27.828 1 90.5 715 GLU A O 1
ATOM 5761 N N . VAL A 1 716 ? -9.203 -24.422 -26.062 1 92.19 716 VAL A N 1
ATOM 5762 C CA . VAL A 1 716 ? -9.102 -23.016 -26.453 1 92.19 716 VAL A CA 1
ATOM 5763 C C . VAL A 1 716 ? -7.777 -22.781 -27.172 1 92.19 716 VAL A C 1
ATOM 5765 O O . VAL A 1 716 ? -6.707 -23.062 -26.625 1 92.19 716 VAL A O 1
ATOM 5768 N N . ILE A 1 717 ? -7.863 -22.281 -28.359 1 85.38 717 ILE A N 1
ATOM 5769 C CA . ILE A 1 717 ? -6.664 -22.109 -29.172 1 85.38 717 ILE A CA 1
ATOM 5770 C C . ILE A 1 717 ? -6.539 -20.656 -29.625 1 85.38 717 ILE A C 1
ATOM 5772 O O . ILE A 1 717 ? -7.543 -20 -29.906 1 85.38 717 ILE A O 1
ATOM 5776 N N . GLY A 1 718 ? -5.379 -20.172 -29.562 1 80.88 718 GLY A N 1
ATOM 5777 C CA . GLY A 1 718 ? -5.062 -18.891 -30.156 1 80.88 718 GLY A CA 1
ATOM 5778 C C . GLY A 1 718 ? -4.41 -19.016 -31.516 1 80.88 718 GLY A C 1
ATOM 5779 O O . GLY A 1 718 ? -3.402 -19.703 -31.672 1 80.88 718 GLY A O 1
ATOM 5780 N N . GLN A 1 719 ? -4.969 -18.484 -32.5 1 69.81 719 GLN A N 1
ATOM 5781 C CA . GLN A 1 719 ? -4.457 -18.578 -33.875 1 69.81 719 GLN A CA 1
ATOM 5782 C C . GLN A 1 719 ? -3.436 -17.484 -34.156 1 69.81 719 GLN A C 1
ATOM 5784 O O . GLN A 1 719 ? -2.428 -17.719 -34.844 1 69.81 719 GLN A O 1
ATOM 5789 N N . SER A 1 720 ? -3.799 -16.297 -33.812 1 71.38 720 SER A N 1
ATOM 5790 C CA . SER A 1 720 ? -2.918 -15.148 -34 1 71.38 720 SER A CA 1
ATOM 5791 C C . SER A 1 720 ? -3.053 -14.164 -32.844 1 71.38 720 SER A C 1
ATOM 5793 O O . SER A 1 720 ? -3.895 -14.352 -31.953 1 71.38 720 SER A O 1
ATOM 5795 N N . LYS A 1 721 ? -2.135 -13.219 -32.938 1 73.88 721 LYS A N 1
ATOM 5796 C CA . LYS A 1 721 ? -2.207 -12.188 -31.891 1 73.88 721 LYS A CA 1
ATOM 5797 C C . LYS A 1 721 ? -3.553 -11.469 -31.938 1 73.88 721 LYS A C 1
ATOM 5799 O O . LYS A 1 721 ? -4.012 -10.938 -30.922 1 73.88 721 LYS A O 1
ATOM 5804 N N . HIS A 1 722 ? -4.184 -11.578 -33.094 1 75.62 722 HIS A N 1
ATOM 5805 C CA . HIS A 1 722 ? -5.422 -10.828 -33.281 1 75.62 722 HIS A CA 1
ATOM 5806 C C . HIS A 1 722 ? -6.645 -11.727 -33.094 1 75.62 722 HIS A C 1
ATOM 5808 O O . HIS A 1 722 ? -7.773 -11.234 -33.031 1 75.62 722 HIS A O 1
ATOM 5814 N N . SER A 1 723 ? -6.379 -12.984 -33 1 83.56 723 SER A N 1
ATOM 5815 C CA . SER A 1 723 ? -7.488 -13.93 -32.938 1 83.56 723 SER A CA 1
ATOM 5816 C C . SER A 1 723 ? -7.191 -15.062 -31.969 1 83.56 723 SER A C 1
ATOM 5818 O O . SER A 1 723 ? -6.559 -16.047 -32.312 1 83.56 723 SER A O 1
ATOM 5820 N N . LYS A 1 724 ? -7.715 -14.867 -30.812 1 88.62 724 LYS A N 1
ATOM 5821 C CA . LYS A 1 724 ? -7.52 -15.836 -29.734 1 88.62 724 LYS A CA 1
ATOM 5822 C C . LYS A 1 724 ? -8.852 -16.406 -29.25 1 88.62 724 LYS A C 1
ATOM 5824 O O . LYS A 1 724 ? -9.906 -16.047 -29.766 1 88.62 724 LYS A O 1
ATOM 5829 N N . GLY A 1 725 ? -8.883 -17.406 -28.531 1 92.19 725 GLY A N 1
ATOM 5830 C CA . GLY A 1 725 ? -10.07 -17.938 -27.875 1 92.19 725 GLY A CA 1
ATOM 5831 C C . GLY A 1 725 ? -10.93 -18.797 -28.781 1 92.19 725 GLY A C 1
ATOM 5832 O O . GLY A 1 725 ? -12.141 -18.891 -28.594 1 92.19 725 GLY A O 1
ATOM 5833 N N . ILE A 1 726 ? -10.352 -19.344 -29.781 1 89.94 726 ILE A N 1
ATOM 5834 C CA . ILE A 1 726 ? -11.109 -20.25 -30.656 1 89.94 726 ILE A CA 1
ATOM 5835 C C . ILE A 1 726 ? -11.422 -21.547 -29.906 1 89.94 726 ILE A C 1
ATOM 5837 O O . ILE A 1 726 ? -10.531 -22.156 -29.328 1 89.94 726 ILE A O 1
ATOM 5841 N N . LEU A 1 727 ? -12.711 -21.906 -29.922 1 93.25 727 LEU A N 1
ATOM 5842 C CA . LEU A 1 727 ? -13.164 -23.062 -29.172 1 93.25 727 LEU A CA 1
ATOM 5843 C C . LEU A 1 727 ? -13.312 -24.281 -30.078 1 93.25 727 LEU A C 1
ATOM 5845 O O . LEU A 1 727 ? -13.961 -24.203 -31.125 1 93.25 727 LEU A O 1
ATOM 5849 N N . ARG A 1 728 ? -12.609 -25.328 -29.719 1 87.62 728 ARG A N 1
ATOM 5850 C CA . ARG A 1 728 ? -12.68 -26.594 -30.422 1 87.62 728 ARG A CA 1
ATOM 5851 C C . ARG A 1 728 ? -12.953 -27.75 -29.453 1 87.62 728 ARG A C 1
ATOM 5853 O O . ARG A 1 728 ? -12.727 -27.609 -28.25 1 87.62 728 ARG A O 1
ATOM 5860 N N . ASN A 1 729 ? -13.539 -28.766 -30.016 1 87.62 729 ASN A N 1
ATOM 5861 C CA . ASN A 1 729 ? -13.742 -29.969 -29.203 1 87.62 729 ASN A CA 1
ATOM 5862 C C . ASN A 1 729 ? -12.414 -30.609 -28.812 1 87.62 729 ASN A C 1
ATOM 5864 O O . ASN A 1 729 ? -11.586 -30.906 -29.672 1 87.62 729 ASN A O 1
ATOM 5868 N N . TYR A 1 730 ? -12.234 -30.766 -27.625 1 84 730 TYR A N 1
ATOM 5869 C CA . TYR A 1 730 ? -11 -31.344 -27.109 1 84 730 TYR A CA 1
ATOM 5870 C C . TYR A 1 730 ? -10.773 -32.75 -27.688 1 84 730 TYR A C 1
ATOM 5872 O O . TYR A 1 730 ? -9.641 -33.125 -28 1 84 730 TYR A O 1
ATOM 5880 N N . LYS A 1 731 ? -11.844 -33.469 -27.828 1 72.25 731 LYS A N 1
ATOM 5881 C CA . LYS A 1 731 ? -11.734 -34.844 -28.312 1 72.25 731 LYS A CA 1
ATOM 5882 C C . LYS A 1 731 ? -11.547 -34.875 -29.828 1 72.25 731 LYS A C 1
ATOM 5884 O O . LYS A 1 731 ? -11.336 -35.938 -30.406 1 72.25 731 LYS A O 1
ATOM 5889 N N . GLY A 1 732 ? -11.609 -33.688 -30.328 1 64.94 732 GLY A N 1
ATOM 5890 C CA . GLY A 1 732 ? -11.305 -33.594 -31.75 1 64.94 732 GLY A CA 1
ATOM 5891 C C . GLY A 1 732 ? -9.867 -33.938 -32.062 1 64.94 732 GLY A C 1
ATOM 5892 O O . GLY A 1 732 ? -9.547 -34.281 -33.219 1 64.94 732 GLY A O 1
ATOM 5893 N N . ASN A 1 733 ? -9.102 -33.875 -30.938 1 64.88 733 ASN A N 1
ATOM 5894 C CA . ASN A 1 733 ? -7.699 -34.219 -31.141 1 64.88 733 ASN A CA 1
ATOM 5895 C C . ASN A 1 733 ? -7.461 -35.719 -31.016 1 64.88 733 ASN A C 1
ATOM 5897 O O . ASN A 1 733 ? -6.613 -36.156 -30.234 1 64.88 733 ASN A O 1
ATOM 5901 N N . TYR A 1 734 ? -8.367 -36.375 -31.625 1 70.75 734 TYR A N 1
ATOM 5902 C CA . TYR A 1 734 ? -8.25 -37.812 -31.688 1 70.75 734 TYR A CA 1
ATOM 5903 C C . TYR A 1 734 ? -7.918 -38.281 -33.094 1 70.75 734 TYR A C 1
ATOM 5905 O O . TYR A 1 734 ? -8.195 -37.562 -34.062 1 70.75 734 TYR A O 1
ATOM 5913 N N . SER A 1 735 ? -7.25 -39.344 -33.219 1 71.56 735 SER A N 1
ATOM 5914 C CA . SER A 1 735 ? -6.77 -39.875 -34.5 1 71.56 735 SER A CA 1
ATOM 5915 C C . SER A 1 735 ? -7.898 -39.969 -35.5 1 71.56 735 SER A C 1
ATOM 5917 O O . SER A 1 735 ? -7.738 -39.562 -36.656 1 71.56 735 SER A O 1
ATOM 5919 N N . LYS A 1 736 ? -9.102 -40.312 -35.062 1 73.69 736 LYS A N 1
ATOM 5920 C CA . LYS A 1 736 ? -10.219 -40.531 -35.969 1 73.69 736 LYS A CA 1
ATOM 5921 C C . LYS A 1 736 ? -10.648 -39.188 -36.594 1 73.69 736 LYS A C 1
ATOM 5923 O O . LYS A 1 736 ? -10.969 -39.156 -37.781 1 73.69 736 LYS A O 1
ATOM 5928 N N . ASN A 1 737 ? -10.578 -38.25 -35.844 1 75.12 737 ASN A N 1
ATOM 5929 C CA . ASN A 1 737 ? -10.984 -36.938 -36.344 1 75.12 737 ASN A CA 1
ATOM 5930 C C . ASN A 1 737 ? -9.961 -36.375 -37.344 1 75.12 737 ASN A C 1
ATOM 5932 O O . ASN A 1 737 ? -10.336 -35.781 -38.344 1 75.12 737 ASN A O 1
ATOM 5936 N N . HIS A 1 738 ? -8.781 -36.562 -36.938 1 74.56 738 HIS A N 1
ATOM 5937 C CA . HIS A 1 738 ? -7.738 -36.094 -37.875 1 74.56 738 HIS A CA 1
ATOM 5938 C C . HIS A 1 738 ? -7.816 -36.844 -39.188 1 74.56 738 HIS A C 1
ATOM 5940 O O . HIS A 1 738 ? -7.613 -36.25 -40.25 1 74.56 738 HIS A O 1
ATOM 5946 N N . ILE A 1 739 ? -8.133 -38.062 -39.094 1 75.62 739 ILE A N 1
ATOM 5947 C CA . ILE A 1 739 ? -8.258 -38.875 -40.312 1 75.62 739 ILE A CA 1
ATOM 5948 C C . ILE A 1 739 ? -9.438 -38.406 -41.156 1 75.62 739 ILE A C 1
ATOM 5950 O O . ILE A 1 739 ? -9.312 -38.25 -42.375 1 75.62 739 ILE A O 1
ATOM 5954 N N . ASN A 1 740 ? -10.461 -38.125 -40.469 1 76.44 740 ASN A N 1
ATOM 5955 C CA . ASN A 1 740 ? -11.656 -37.688 -41.188 1 76.44 740 ASN A CA 1
ATOM 5956 C C . ASN A 1 740 ? -11.43 -36.344 -41.844 1 76.44 740 ASN A C 1
ATOM 5958 O O . ASN A 1 740 ? -11.867 -36.125 -43 1 76.44 740 ASN A O 1
ATOM 5962 N N . GLU A 1 741 ? -10.789 -35.531 -41.188 1 76.81 741 GLU A N 1
ATOM 5963 C CA . GLU A 1 741 ? -10.484 -34.219 -41.781 1 76.81 741 GLU A CA 1
ATOM 5964 C C . GLU A 1 741 ? -9.531 -34.344 -42.969 1 76.81 741 GLU A C 1
ATOM 5966 O O . GLU A 1 741 ? -9.703 -33.688 -43.969 1 76.81 741 GLU A O 1
ATOM 5971 N N . ALA A 1 742 ? -8.555 -35.125 -42.781 1 75.81 742 ALA A N 1
ATOM 5972 C CA . ALA A 1 742 ? -7.617 -35.375 -43.875 1 75.81 742 ALA A CA 1
ATOM 5973 C C . ALA A 1 742 ? -8.344 -35.969 -45.094 1 75.81 742 ALA A C 1
ATOM 5975 O O . ALA A 1 742 ? -8.094 -35.531 -46.219 1 75.81 742 ALA A O 1
ATOM 5976 N N . LYS A 1 743 ? -9.258 -36.812 -44.844 1 76.38 743 LYS A N 1
ATOM 5977 C CA . LYS A 1 743 ? -10.039 -37.406 -45.906 1 76.38 743 LYS A CA 1
ATOM 5978 C C . LYS A 1 743 ? -10.906 -36.375 -46.625 1 76.38 743 LYS A C 1
ATOM 5980 O O . LYS A 1 743 ? -11.039 -36.406 -47.844 1 76.38 743 LYS A O 1
ATOM 5985 N N . LYS A 1 744 ? -11.398 -35.5 -45.875 1 75.69 744 LYS A N 1
ATOM 5986 C CA . LYS A 1 744 ? -12.219 -34.438 -46.438 1 75.69 744 LYS A CA 1
ATOM 5987 C C . LYS A 1 744 ? -11.391 -33.531 -47.344 1 75.69 744 LYS A C 1
ATOM 5989 O O . LYS A 1 744 ? -11.836 -33.156 -48.438 1 75.69 744 LYS A O 1
ATOM 5994 N N . LEU A 1 745 ? -10.273 -33.25 -46.875 1 74.94 745 LEU A N 1
ATOM 5995 C CA . LEU A 1 745 ? -9.406 -32.375 -47.656 1 74.94 745 LEU A CA 1
ATOM 5996 C C . LEU A 1 745 ? -8.938 -33.062 -48.938 1 74.94 745 LEU A C 1
ATOM 5998 O O . LEU A 1 745 ? -8.82 -32.438 -50 1 74.94 745 LEU A O 1
ATOM 6002 N N . LEU A 1 746 ? -8.703 -34.312 -48.844 1 72.31 746 LEU A N 1
ATOM 6003 C CA . LEU A 1 746 ? -8.188 -35.094 -49.969 1 72.31 746 LEU A CA 1
ATOM 6004 C C . LEU A 1 746 ? -9.266 -35.25 -51.031 1 72.31 746 LEU A C 1
ATOM 6006 O O . LEU A 1 746 ? -8.953 -35.469 -52.219 1 72.31 746 LEU A O 1
ATOM 6010 N N . LYS A 1 747 ? -10.492 -35.062 -50.625 1 68.75 747 LYS A N 1
ATOM 6011 C CA . LYS A 1 747 ? -11.602 -35.219 -51.562 1 68.75 747 LYS A CA 1
ATOM 6012 C C . LYS A 1 747 ? -11.883 -33.906 -52.312 1 68.75 747 LYS A C 1
ATOM 6014 O O . LYS A 1 747 ? -12.625 -33.906 -53.312 1 68.75 747 LYS A O 1
ATOM 6019 N N . GLN A 1 748 ? -11.281 -32.844 -51.781 1 65.88 748 GLN A N 1
ATOM 6020 C CA . GLN A 1 748 ? -11.477 -31.578 -52.469 1 65.88 748 GLN A CA 1
ATOM 6021 C C . GLN A 1 748 ? -10.719 -31.547 -53.812 1 65.88 748 GLN A C 1
ATOM 6023 O O . GLN A 1 748 ? -9.562 -31.969 -53.875 1 65.88 748 GLN A O 1
ATOM 6028 N N . VAL A 1 749 ? -11.398 -31.219 -55.062 1 59.16 749 VAL A N 1
ATOM 6029 C CA . VAL A 1 749 ? -10.797 -31.094 -56.375 1 59.16 749 VAL A CA 1
ATOM 6030 C C . VAL A 1 749 ? -10.773 -29.609 -56.781 1 59.16 749 VAL A C 1
ATOM 6032 O O . VAL A 1 749 ? -11.82 -28.969 -56.844 1 59.16 749 VAL A O 1
ATOM 6035 N N . PRO A 1 750 ? -9.43 -28.969 -56.875 1 59.84 750 PRO A N 1
ATOM 6036 C CA . PRO A 1 750 ? -8.062 -29.484 -56.844 1 59.84 750 PRO A CA 1
ATOM 6037 C C . PRO A 1 750 ? -7.52 -29.594 -55.406 1 59.84 750 PRO A C 1
ATOM 6039 O O . PRO A 1 750 ? -7.902 -28.812 -54.531 1 59.84 750 PRO A O 1
ATOM 6042 N N . PHE A 1 751 ? -6.723 -30.672 -55.281 1 60.41 751 PHE A N 1
ATOM 6043 C CA . PHE A 1 751 ? -6.09 -30.906 -54 1 60.41 751 PHE A CA 1
ATOM 6044 C C . PHE A 1 751 ? -4.938 -29.922 -53.781 1 60.41 751 PHE A C 1
ATOM 6046 O O . PHE A 1 751 ? -3.975 -29.906 -54.562 1 60.41 751 PHE A O 1
ATOM 6053 N N . GLU A 1 752 ? -5.148 -28.812 -53.031 1 56.09 752 GLU A N 1
ATOM 6054 C CA . GLU A 1 752 ? -4.113 -27.797 -52.875 1 56.09 752 GLU A CA 1
ATOM 6055 C C . GLU A 1 752 ? -3.521 -27.812 -51.469 1 56.09 752 GLU A C 1
ATOM 6057 O O . GLU A 1 752 ? -2.496 -27.172 -51.219 1 56.09 752 GLU A O 1
ATOM 6062 N N . ASP A 1 753 ? -3.918 -28.656 -50.594 1 63.38 753 ASP A N 1
ATOM 6063 C CA . ASP A 1 753 ? -3.502 -28.438 -49.219 1 63.38 753 ASP A CA 1
ATOM 6064 C C . ASP A 1 753 ? -2.652 -29.594 -48.688 1 63.38 753 ASP A C 1
ATOM 6066 O O . ASP A 1 753 ? -2.977 -30.188 -47.688 1 63.38 753 ASP A O 1
ATOM 6070 N N . ASN A 1 754 ? -1.578 -29.844 -49.375 1 64.5 754 ASN A N 1
ATOM 6071 C CA . ASN A 1 754 ? -0.698 -30.938 -49 1 64.5 754 ASN A CA 1
ATOM 6072 C C . ASN A 1 754 ? -0.119 -30.75 -47.594 1 64.5 754 ASN A C 1
ATOM 6074 O O . ASN A 1 754 ? -0.072 -31.688 -46.812 1 64.5 754 ASN A O 1
ATOM 6078 N N . THR A 1 755 ? 0.268 -29.578 -47.406 1 67.25 755 THR A N 1
ATOM 6079 C CA . THR A 1 755 ? 0.914 -29.297 -46.125 1 67.25 755 THR A CA 1
ATOM 6080 C C . THR A 1 755 ? -0.073 -29.469 -44.969 1 67.25 755 THR A C 1
ATOM 6082 O O . THR A 1 755 ? 0.287 -29.969 -43.906 1 67.25 755 THR A O 1
ATOM 6085 N N . LYS A 1 756 ? -1.227 -29.25 -45.344 1 72.25 756 LYS A N 1
ATOM 6086 C CA . LYS A 1 756 ? -2.25 -29.375 -44.312 1 72.25 756 LYS A CA 1
ATOM 6087 C C . LYS A 1 756 ? -2.557 -30.828 -44 1 72.25 756 LYS A C 1
ATOM 6089 O O . LYS A 1 756 ? -2.705 -31.219 -42.844 1 72.25 756 LYS A O 1
ATOM 6094 N N . VAL A 1 757 ? -2.711 -31.484 -45 1 70.19 757 VAL A N 1
ATOM 6095 C CA . VAL A 1 757 ? -3 -32.906 -44.812 1 70.19 757 VAL A CA 1
ATOM 6096 C C . VAL A 1 757 ? -1.82 -33.594 -44.125 1 70.19 757 VAL A C 1
ATOM 6098 O O . VAL A 1 757 ? -2.01 -34.438 -43.25 1 70.19 757 VAL A O 1
ATOM 6101 N N . ALA A 1 758 ? -0.681 -33.188 -44.469 1 67.69 758 ALA A N 1
ATOM 6102 C CA . ALA A 1 758 ? 0.511 -33.75 -43.844 1 67.69 758 ALA A CA 1
ATOM 6103 C C . ALA A 1 758 ? 0.546 -33.438 -42.344 1 67.69 758 ALA A C 1
ATOM 6105 O O . ALA A 1 758 ? 0.873 -34.312 -41.531 1 67.69 758 ALA A O 1
ATOM 6106 N N . ASN A 1 759 ? 0.169 -32.344 -42.062 1 69.5 759 ASN A N 1
ATOM 6107 C CA . ASN A 1 759 ? 0.142 -31.953 -40.656 1 69.5 759 ASN A CA 1
ATOM 6108 C C . ASN A 1 759 ? -0.905 -32.75 -39.875 1 69.5 759 ASN A C 1
ATOM 6110 O O . ASN A 1 759 ? -0.66 -33.156 -38.719 1 69.5 759 ASN A O 1
ATOM 6114 N N . LEU A 1 760 ? -1.96 -32.875 -40.531 1 71.19 760 LEU A N 1
ATOM 6115 C CA . LEU A 1 760 ? -3.031 -33.625 -39.875 1 71.19 760 LEU A CA 1
ATOM 6116 C C . LEU A 1 760 ? -2.605 -35.062 -39.656 1 71.19 760 LEU A C 1
ATOM 6118 O O . LEU A 1 760 ? -2.893 -35.656 -38.594 1 71.19 760 LEU A O 1
ATOM 6122 N N . LEU A 1 761 ? -1.997 -35.625 -40.656 1 71.75 761 LEU A N 1
ATOM 6123 C CA . LEU A 1 761 ? -1.566 -37 -40.5 1 71.75 761 LEU A CA 1
ATOM 6124 C C . LEU A 1 761 ? -0.474 -37.125 -39.438 1 71.75 761 LEU A C 1
ATOM 6126 O O . LEU A 1 761 ? -0.416 -38.125 -38.719 1 71.75 761 LEU A O 1
ATOM 6130 N N . ARG A 1 762 ? 0.334 -36.156 -39.344 1 68.88 762 ARG A N 1
ATOM 6131 C CA . ARG A 1 762 ? 1.342 -36.156 -38.281 1 68.88 762 ARG A CA 1
ATOM 6132 C C . ARG A 1 762 ? 0.69 -36.125 -36.906 1 68.88 762 ARG A C 1
ATOM 6134 O O . ARG A 1 762 ? 1.071 -36.906 -36.031 1 68.88 762 ARG A O 1
ATOM 6141 N N . LEU A 1 763 ? -0.253 -35.344 -36.812 1 69.38 763 LEU A N 1
ATOM 6142 C CA . LEU A 1 763 ? -0.994 -35.281 -35.562 1 69.38 763 LEU A CA 1
ATOM 6143 C C . LEU A 1 763 ? -1.73 -36.562 -35.281 1 69.38 763 LEU A C 1
ATOM 6145 O O . LEU A 1 763 ? -1.83 -37 -34.125 1 69.38 763 LEU A O 1
ATOM 6149 N N . CYS A 1 764 ? -2.219 -37.031 -36.344 1 71.12 764 CYS A N 1
ATOM 6150 C CA . CYS A 1 764 ? -2.93 -38.312 -36.219 1 71.12 764 CYS A CA 1
ATOM 6151 C C . CYS A 1 764 ? -2.018 -39.375 -35.656 1 71.12 764 CYS A C 1
ATOM 6153 O O . CYS A 1 764 ? -2.418 -40.125 -34.75 1 71.12 764 CYS A O 1
ATOM 6155 N N . VAL A 1 765 ? -0.835 -39.438 -36.156 1 71.06 765 VAL A N 1
ATOM 6156 C CA . VAL A 1 765 ? 0.121 -40.438 -35.656 1 71.06 765 VAL A CA 1
ATOM 6157 C C . VAL A 1 765 ? 0.376 -40.219 -34.188 1 71.06 765 VAL A C 1
ATOM 6159 O O . VAL A 1 765 ? 0.427 -41.188 -33.406 1 71.06 765 VAL A O 1
ATOM 6162 N N . GLU A 1 766 ? 0.483 -39.031 -33.781 1 69.94 766 GLU A N 1
ATOM 6163 C CA . GLU A 1 766 ? 0.715 -38.719 -32.375 1 69.94 766 GLU A CA 1
ATOM 6164 C C . GLU A 1 766 ? -0.472 -39.156 -31.5 1 69.94 766 GLU A C 1
ATOM 6166 O O . GLU A 1 766 ? -0.292 -39.688 -30.406 1 69.94 766 GLU A O 1
ATOM 6171 N N . CYS A 1 767 ? -1.536 -38.906 -32.031 1 70.44 767 CYS A N 1
ATOM 6172 C CA . CYS A 1 767 ? -2.74 -39.312 -31.312 1 70.44 767 CYS A CA 1
ATOM 6173 C C . CYS A 1 767 ? -2.832 -40.844 -31.219 1 70.44 767 CYS A C 1
ATOM 6175 O O . CYS A 1 767 ? -3.258 -41.375 -30.188 1 70.44 767 CYS A O 1
ATOM 6177 N N . VAL A 1 768 ? -2.516 -41.5 -32.344 1 72.88 768 VAL A N 1
ATOM 6178 C CA . VAL A 1 768 ? -2.596 -42.938 -32.406 1 72.88 768 VAL A CA 1
ATOM 6179 C C . VAL A 1 768 ? -1.642 -43.531 -31.359 1 72.88 768 VAL A C 1
ATOM 6181 O O . VAL A 1 768 ? -1.964 -44.531 -30.703 1 72.88 768 VAL A O 1
ATOM 6184 N N . ILE A 1 769 ? -0.559 -42.906 -31.203 1 72.19 769 ILE A N 1
ATOM 6185 C CA . ILE A 1 769 ? 0.387 -43.375 -30.203 1 72.19 769 ILE A CA 1
ATOM 6186 C C . ILE A 1 769 ? -0.261 -43.312 -28.812 1 72.19 769 ILE A C 1
ATOM 6188 O O . ILE A 1 769 ? -0.183 -44.25 -28.047 1 72.19 769 ILE A O 1
ATOM 6192 N N . ASP A 1 770 ? -0.875 -42.312 -28.578 1 71.81 770 ASP A N 1
ATOM 6193 C CA . ASP A 1 770 ? -1.508 -42.125 -27.281 1 71.81 770 ASP A CA 1
ATOM 6194 C C . ASP A 1 770 ? -2.713 -43.031 -27.109 1 71.81 770 ASP A C 1
ATOM 6196 O O . ASP A 1 770 ? -2.902 -43.625 -26.047 1 71.81 770 ASP A O 1
ATOM 6200 N N . GLU A 1 771 ? -3.461 -43.125 -28.188 1 68.81 771 GLU A N 1
ATOM 6201 C CA . GLU A 1 771 ? -4.742 -43.844 -28.141 1 68.81 771 GLU A CA 1
ATOM 6202 C C . GLU A 1 771 ? -4.551 -45.344 -28.219 1 68.81 771 GLU A C 1
ATOM 6204 O O . GLU A 1 771 ? -5.27 -46.125 -27.578 1 68.81 771 GLU A O 1
ATOM 6209 N N . VAL A 1 772 ? -3.691 -45.719 -29.094 1 69.88 772 VAL A N 1
ATOM 6210 C CA . VAL A 1 772 ? -3.588 -47.156 -29.406 1 69.88 772 VAL A CA 1
ATOM 6211 C C . VAL A 1 772 ? -2.363 -47.75 -28.719 1 69.88 772 VAL A C 1
ATOM 6213 O O . VAL A 1 772 ? -2.48 -48.719 -27.953 1 69.88 772 VAL A O 1
ATOM 6216 N N . ILE A 1 773 ? -1.312 -47.031 -28.953 1 71.25 773 ILE A N 1
ATOM 6217 C CA . ILE A 1 773 ? -0.097 -47.594 -28.375 1 71.25 773 ILE A CA 1
ATOM 6218 C C . ILE A 1 773 ? -0.16 -47.531 -26.844 1 71.25 773 ILE A C 1
ATOM 6220 O O . ILE A 1 773 ? -0.055 -48.531 -26.156 1 71.25 773 ILE A O 1
ATOM 6224 N N . PHE A 1 774 ? -0.448 -46.344 -26.328 1 72.94 774 PHE A N 1
ATOM 6225 C CA . PHE A 1 774 ? -0.478 -46.188 -24.875 1 72.94 774 PHE A CA 1
ATOM 6226 C C . PHE A 1 774 ? -1.867 -46.469 -24.328 1 72.94 774 PHE A C 1
ATOM 6228 O O . PHE A 1 774 ? -2.053 -46.562 -23.109 1 72.94 774 PHE A O 1
ATOM 6235 N N . ASN A 1 775 ? -2.814 -46.75 -25.203 1 70.44 775 ASN A N 1
ATOM 6236 C CA . ASN A 1 775 ? -4.188 -47.031 -24.812 1 70.44 775 ASN A CA 1
ATOM 6237 C C . ASN A 1 775 ? -4.684 -46.062 -23.75 1 70.44 775 ASN A C 1
ATOM 6239 O O . ASN A 1 775 ? -5.254 -46.469 -22.734 1 70.44 775 ASN A O 1
ATOM 6243 N N . HIS A 1 776 ? -4.309 -44.812 -23.859 1 65.75 776 HIS A N 1
ATOM 6244 C CA . HIS A 1 776 ? -4.738 -43.719 -23.016 1 65.75 776 HIS A CA 1
ATOM 6245 C C . HIS A 1 776 ? -4.18 -43.844 -21.594 1 65.75 776 HIS A C 1
ATOM 6247 O O . HIS A 1 776 ? -4.73 -43.281 -20.656 1 65.75 776 HIS A O 1
ATOM 6253 N N . GLN A 1 777 ? -3.195 -44.656 -21.453 1 68.81 777 GLN A N 1
ATOM 6254 C CA . GLN A 1 777 ? -2.592 -44.781 -20.125 1 68.81 777 GLN A CA 1
ATOM 6255 C C . GLN A 1 777 ? -1.39 -43.875 -19.969 1 68.81 777 GLN A C 1
ATOM 6257 O O . GLN A 1 777 ? -0.741 -43.5 -20.953 1 68.81 777 GLN A O 1
ATOM 6262 N N . VAL A 1 778 ? -1.304 -43.375 -18.734 1 69.94 778 VAL A N 1
ATOM 6263 C CA . VAL A 1 778 ? -0.151 -42.562 -18.375 1 69.94 778 VAL A CA 1
ATOM 6264 C C . VAL A 1 778 ? 0.693 -43.281 -17.328 1 69.94 778 VAL A C 1
ATOM 6266 O O . VAL A 1 778 ? 0.175 -44.062 -16.547 1 69.94 778 VAL A O 1
ATOM 6269 N N . PRO A 1 779 ? 1.947 -42.906 -17.375 1 70.12 779 PRO A N 1
ATOM 6270 C CA . PRO A 1 779 ? 2.795 -43.469 -16.344 1 70.12 779 PRO A CA 1
ATOM 6271 C C . PRO A 1 779 ? 2.311 -43.156 -14.93 1 70.12 779 PRO A C 1
ATOM 6273 O O . PRO A 1 779 ? 1.689 -42.094 -14.719 1 70.12 779 PRO A O 1
ATOM 6276 N N . THR A 1 780 ? 2.496 -44 -14.031 1 66.38 780 THR A N 1
ATOM 6277 C CA . THR A 1 780 ? 2.014 -43.875 -12.656 1 66.38 780 THR A CA 1
ATOM 6278 C C . THR A 1 780 ? 2.598 -42.656 -11.977 1 66.38 780 THR A C 1
ATOM 6280 O O . THR A 1 780 ? 1.989 -42.094 -11.062 1 66.38 780 THR A O 1
ATOM 6283 N N . ARG A 1 781 ? 3.715 -42.281 -12.5 1 68.75 781 ARG A N 1
ATOM 6284 C CA . ARG A 1 781 ? 4.371 -41.125 -11.883 1 68.75 781 ARG A CA 1
ATOM 6285 C C . ARG A 1 781 ? 3.58 -39.844 -12.109 1 68.75 781 ARG A C 1
ATOM 6287 O O . ARG A 1 781 ? 3.783 -38.844 -11.414 1 68.75 781 ARG A O 1
ATOM 6294 N N . PHE A 1 782 ? 2.805 -39.938 -13.109 1 67.38 782 PHE A N 1
ATOM 6295 C CA . PHE A 1 782 ? 1.982 -38.781 -13.406 1 67.38 782 PHE A CA 1
ATOM 6296 C C . PHE A 1 782 ? 0.605 -38.906 -12.773 1 67.38 782 PHE A C 1
ATOM 6298 O O . PHE A 1 782 ? -0.228 -38 -12.891 1 67.38 782 PHE A O 1
ATOM 6305 N N . SER A 1 783 ? 0.4 -40.094 -12.219 1 61.84 783 SER A N 1
ATOM 6306 C CA . SER A 1 783 ? -0.93 -40.375 -11.688 1 61.84 783 SER A CA 1
ATOM 6307 C C . SER A 1 783 ? -0.946 -40.281 -10.164 1 61.84 783 SER A C 1
ATOM 6309 O O . SER A 1 783 ? 0.106 -40.312 -9.523 1 61.84 783 SER A O 1
ATOM 6311 N N . ASN A 1 784 ? -2.113 -39.938 -9.648 1 53.66 784 ASN A N 1
ATOM 6312 C CA . ASN A 1 784 ? -2.271 -40 -8.195 1 53.66 784 ASN A CA 1
ATOM 6313 C C . ASN A 1 784 ? -2.256 -41.438 -7.68 1 53.66 784 ASN A C 1
ATOM 6315 O O . ASN A 1 784 ? -2.658 -42.344 -8.391 1 53.66 784 ASN A O 1
ATOM 6319 N N . LYS A 1 785 ? -1.375 -41.781 -6.773 1 49.91 785 LYS A N 1
ATOM 6320 C CA . LYS A 1 785 ? -1.157 -43.125 -6.215 1 49.91 785 LYS A CA 1
ATOM 6321 C C . LYS A 1 785 ? -2.471 -43.875 -6.09 1 49.91 785 LYS A C 1
ATOM 6323 O O . LYS A 1 785 ? -2.504 -45.094 -6.266 1 49.91 785 LYS A O 1
ATOM 6328 N N . ASN A 1 786 ? -3.518 -43.156 -5.645 1 43.38 786 ASN A N 1
ATOM 6329 C CA . ASN A 1 786 ? -4.734 -43.938 -5.426 1 43.38 786 ASN A CA 1
ATOM 6330 C C . ASN A 1 786 ? -5.348 -44.406 -6.746 1 43.38 786 ASN A C 1
ATOM 6332 O O . ASN A 1 786 ? -6.434 -45 -6.762 1 43.38 786 ASN A O 1
ATOM 6336 N N . SER A 1 787 ? -4.688 -44.125 -7.742 1 50.78 787 SER A N 1
ATOM 6337 C CA . SER A 1 787 ? -5.324 -44.375 -9.031 1 50.78 787 SER A CA 1
ATOM 6338 C C . SER A 1 787 ? -5.09 -45.781 -9.508 1 50.78 787 SER A C 1
ATOM 6340 O O . SER A 1 787 ? -3.984 -46.312 -9.367 1 50.78 787 SER A O 1
ATOM 6342 N N . ARG A 1 788 ? -6.176 -46.562 -9.555 1 56.84 788 ARG A N 1
ATOM 6343 C CA . ARG A 1 788 ? -6.289 -47.938 -10.062 1 56.84 788 ARG A CA 1
ATOM 6344 C C . ARG A 1 788 ? -5.559 -48.094 -11.391 1 56.84 788 ARG A C 1
ATOM 6346 O O . ARG A 1 788 ? -5.773 -47.281 -12.312 1 56.84 788 ARG A O 1
ATOM 6353 N N . ILE A 1 789 ? -4.379 -48.75 -11.172 1 59.75 789 ILE A N 1
ATOM 6354 C CA . ILE A 1 789 ? -3.711 -49.156 -12.398 1 59.75 789 ILE A CA 1
ATOM 6355 C C . ILE A 1 789 ? -4.699 -49.906 -13.297 1 59.75 789 ILE A C 1
ATOM 6357 O O . ILE A 1 789 ? -5.355 -50.844 -12.859 1 59.75 789 ILE A O 1
ATOM 6361 N N . ALA A 1 790 ? -5.062 -49.312 -14.414 1 63.03 790 ALA A N 1
ATOM 6362 C CA . ALA A 1 790 ? -5.934 -50 -15.375 1 63.03 790 ALA A CA 1
ATOM 6363 C C . ALA A 1 790 ? -5.23 -51.188 -16 1 63.03 790 ALA A C 1
ATOM 6365 O O . ALA A 1 790 ? -4.758 -51.125 -17.141 1 63.03 790 ALA A O 1
ATOM 6366 N N . TRP A 1 791 ? -5.258 -52.281 -15.234 1 68 791 TRP A N 1
ATOM 6367 C CA . TRP A 1 791 ? -4.492 -53.5 -15.594 1 68 791 TRP A CA 1
ATOM 6368 C C . TRP A 1 791 ? -4.934 -54.031 -16.953 1 68 791 TRP A C 1
ATOM 6370 O O . TRP A 1 791 ? -4.098 -54.406 -17.766 1 68 791 TRP A O 1
ATOM 6380 N N . ALA A 1 792 ? -6.246 -53.969 -17.172 1 63.53 792 ALA A N 1
ATOM 6381 C CA . ALA A 1 792 ? -6.766 -54.5 -18.422 1 63.53 792 ALA A CA 1
ATOM 6382 C C . ALA A 1 792 ? -6.293 -53.656 -19.609 1 63.53 792 ALA A C 1
ATOM 6384 O O . ALA A 1 792 ? -5.945 -54.188 -20.656 1 63.53 792 ALA A O 1
ATOM 6385 N N . GLU A 1 793 ? -6.18 -52.438 -19.328 1 68.5 793 GLU A N 1
ATOM 6386 C CA . GLU A 1 793 ? -5.797 -51.531 -20.391 1 68.5 793 GLU A CA 1
ATOM 6387 C C . GLU A 1 793 ? -4.297 -51.594 -20.672 1 68.5 793 GLU A C 1
ATOM 6389 O O . GLU A 1 793 ? -3.854 -51.344 -21.797 1 68.5 793 GLU A O 1
ATOM 6394 N N . LEU A 1 794 ? -3.635 -51.938 -19.656 1 71.5 794 LEU A N 1
ATOM 6395 C CA . LEU A 1 794 ? -2.191 -52.062 -19.844 1 71.5 794 LEU A CA 1
ATOM 6396 C C . LEU A 1 794 ? -1.863 -53.219 -20.766 1 71.5 794 LEU A C 1
ATOM 6398 O O . LEU A 1 794 ? -0.869 -53.188 -21.484 1 71.5 794 LEU A O 1
ATOM 6402 N N . LYS A 1 795 ? -2.729 -54.219 -20.703 1 68.44 795 LYS A N 1
ATOM 6403 C CA . LYS A 1 795 ? -2.531 -55.406 -21.547 1 68.44 795 LYS A CA 1
ATOM 6404 C C . LYS A 1 795 ? -2.844 -55.125 -23 1 68.44 795 LYS A C 1
ATOM 6406 O O . LYS A 1 795 ? -2.377 -55.844 -23.891 1 68.44 795 LYS A O 1
ATOM 6411 N N . ASN A 1 796 ? -3.541 -54.094 -23.125 1 69.25 796 ASN A N 1
ATOM 6412 C CA . ASN A 1 796 ? -4.012 -53.812 -24.484 1 69.25 796 ASN A CA 1
ATOM 6413 C C . ASN A 1 796 ? -3.162 -52.75 -25.156 1 69.25 796 ASN A C 1
ATOM 6415 O O . ASN A 1 796 ? -3.594 -52.125 -26.125 1 69.25 796 ASN A O 1
ATOM 6419 N N . ILE A 1 797 ? -2.047 -52.531 -24.516 1 72.06 797 ILE A N 1
ATOM 6420 C CA . ILE A 1 797 ? -1.093 -51.656 -25.188 1 72.06 797 ILE A CA 1
ATOM 6421 C C . ILE A 1 797 ? -0.58 -52.312 -26.453 1 72.06 797 ILE A C 1
ATOM 6423 O O . ILE A 1 797 ? -0.177 -53.5 -26.438 1 72.06 797 ILE A O 1
ATOM 6427 N N . LYS A 1 798 ? -0.773 -51.781 -27.656 1 70 798 LYS A N 1
ATOM 6428 C CA . LYS A 1 798 ? -0.4 -52.344 -28.938 1 70 798 LYS A CA 1
ATOM 6429 C C . LYS A 1 798 ? 0.918 -51.781 -29.438 1 70 798 LYS A C 1
ATOM 6431 O O . LYS A 1 798 ? 0.945 -50.688 -30 1 70 798 LYS A O 1
ATOM 6436 N N . ASN A 1 799 ? 2.041 -52.531 -29.109 1 67.88 799 ASN A N 1
ATOM 6437 C CA . ASN A 1 799 ? 3.35 -52.031 -29.531 1 67.88 799 ASN A CA 1
ATOM 6438 C C . ASN A 1 799 ? 3.959 -52.906 -30.625 1 67.88 799 ASN A C 1
ATOM 6440 O O . ASN A 1 799 ? 5.184 -53.031 -30.719 1 67.88 799 ASN A O 1
ATOM 6444 N N . ASP A 1 800 ? 3.129 -53.531 -31.406 1 72.12 800 ASP A N 1
ATOM 6445 C CA . ASP A 1 800 ? 3.619 -54.375 -32.5 1 72.12 800 ASP A CA 1
ATOM 6446 C C . ASP A 1 800 ? 4.602 -53.594 -33.375 1 72.12 800 ASP A C 1
ATOM 6448 O O . ASP A 1 800 ? 4.32 -52.469 -33.812 1 72.12 800 ASP A O 1
ATOM 6452 N N . SER A 1 801 ? 5.867 -54.125 -33.406 1 73.69 801 SER A N 1
ATOM 6453 C CA . SER A 1 801 ? 6.938 -53.469 -34.156 1 73.69 801 SER A CA 1
ATOM 6454 C C . SER A 1 801 ? 6.453 -53.031 -35.531 1 73.69 801 SER A C 1
ATOM 6456 O O . SER A 1 801 ? 6.82 -51.969 -36 1 73.69 801 SER A O 1
ATOM 6458 N N . VAL A 1 802 ? 5.66 -53.938 -36.156 1 67.81 802 VAL A N 1
ATOM 6459 C CA . VAL A 1 802 ? 5.164 -53.594 -37.5 1 67.81 802 VAL A CA 1
ATOM 6460 C C . VAL A 1 802 ? 4.293 -52.344 -37.438 1 67.81 802 VAL A C 1
ATOM 6462 O O . VAL A 1 802 ? 4.391 -51.469 -38.281 1 67.81 802 VAL A O 1
ATOM 6465 N N . LEU A 1 803 ? 3.525 -52.344 -36.375 1 75 803 LEU A N 1
ATOM 6466 C CA . LEU A 1 803 ? 2.645 -51.188 -36.188 1 75 803 LEU A CA 1
ATOM 6467 C C . LEU A 1 803 ? 3.453 -49.906 -35.938 1 75 803 LEU A C 1
ATOM 6469 O O . LEU A 1 803 ? 3.18 -48.875 -36.531 1 75 803 LEU A O 1
ATOM 6473 N N . VAL A 1 804 ? 4.395 -49.969 -35.094 1 75.75 804 VAL A N 1
ATOM 6474 C CA . VAL A 1 804 ? 5.207 -48.812 -34.719 1 75.75 804 VAL A CA 1
ATOM 6475 C C . VAL A 1 804 ? 6.012 -48.344 -35.938 1 75.75 804 VAL A C 1
ATOM 6477 O O . VAL A 1 804 ? 6.152 -47.125 -36.188 1 75.75 804 VAL A O 1
ATOM 6480 N N . ASP A 1 805 ? 6.535 -49.344 -36.594 1 68 805 ASP A N 1
ATOM 6481 C CA . ASP A 1 805 ? 7.297 -49 -37.781 1 68 805 ASP A CA 1
ATOM 6482 C C . ASP A 1 805 ? 6.422 -48.312 -38.812 1 68 805 ASP A C 1
ATOM 6484 O O . ASP A 1 805 ? 6.875 -47.375 -39.469 1 68 805 ASP A O 1
ATOM 6488 N N . SER A 1 806 ? 5.238 -48.844 -38.969 1 71.56 806 SER A N 1
ATOM 6489 C CA . SER A 1 806 ? 4.305 -48.219 -39.906 1 71.56 806 SER A CA 1
ATOM 6490 C C . SER A 1 806 ? 4.035 -46.75 -39.5 1 71.56 806 SER A C 1
ATOM 6492 O O . SER A 1 806 ? 4.023 -45.875 -40.375 1 71.56 806 SER A O 1
ATOM 6494 N N . LEU A 1 807 ? 3.865 -46.562 -38.25 1 74.81 807 LEU A N 1
ATOM 6495 C CA . LEU A 1 807 ? 3.604 -45.219 -37.781 1 74.81 807 LEU A CA 1
ATOM 6496 C C . LEU A 1 807 ? 4.824 -44.312 -37.969 1 74.81 807 LEU A C 1
ATOM 6498 O O . LEU A 1 807 ? 4.691 -43.156 -38.312 1 74.81 807 LEU A O 1
ATOM 6502 N N . GLU A 1 808 ? 5.922 -44.844 -37.688 1 73.44 808 GLU A N 1
ATOM 6503 C CA . GLU A 1 808 ? 7.164 -44.094 -37.875 1 73.44 808 GLU A CA 1
ATOM 6504 C C . GLU A 1 808 ? 7.348 -43.688 -39.344 1 73.44 808 GLU A C 1
ATOM 6506 O O . GLU A 1 808 ? 7.766 -42.562 -39.656 1 73.44 808 GLU A O 1
ATOM 6511 N N . ARG A 1 809 ? 7.125 -44.625 -40.125 1 69.44 809 ARG A N 1
ATOM 6512 C CA . ARG A 1 809 ? 7.234 -44.375 -41.562 1 69.44 809 ARG A CA 1
ATOM 6513 C C . ARG A 1 809 ? 6.309 -43.25 -42 1 69.44 809 ARG A C 1
ATOM 6515 O O . ARG A 1 809 ? 6.719 -42.344 -42.75 1 69.44 809 ARG A O 1
ATOM 6522 N N . ILE A 1 810 ? 5.148 -43.344 -41.562 1 72.94 810 ILE A N 1
ATOM 6523 C CA . ILE A 1 810 ? 4.172 -42.312 -41.938 1 72.94 810 ILE A CA 1
ATOM 6524 C C . ILE A 1 810 ? 4.59 -40.969 -41.375 1 72.94 810 ILE A C 1
ATOM 6526 O O . ILE A 1 810 ? 4.594 -39.969 -42.062 1 72.94 810 ILE A O 1
ATOM 6530 N N . HIS A 1 811 ? 4.895 -40.906 -40.094 1 73.56 811 HIS A N 1
ATOM 6531 C CA . HIS A 1 811 ? 5.305 -39.688 -39.406 1 73.56 811 HIS A CA 1
ATOM 6532 C C . HIS A 1 811 ? 6.516 -39.062 -40.094 1 73.56 811 HIS A C 1
ATOM 6534 O O . HIS A 1 811 ? 6.551 -37.844 -40.281 1 73.56 811 HIS A O 1
ATOM 6540 N N . GLY A 1 812 ? 7.469 -39.844 -40.406 1 65.38 812 GLY A N 1
ATOM 6541 C CA . GLY A 1 812 ? 8.664 -39.375 -41.094 1 65.38 812 GLY A CA 1
ATOM 6542 C C . GLY A 1 812 ? 8.383 -38.844 -42.469 1 65.38 812 GLY A C 1
ATOM 6543 O O . GLY A 1 812 ? 8.938 -37.812 -42.875 1 65.38 812 GLY A O 1
ATOM 6544 N N . ARG A 1 813 ? 7.59 -39.625 -43.188 1 65.31 813 ARG A N 1
ATOM 6545 C CA . ARG A 1 813 ? 7.266 -39.25 -44.562 1 65.31 813 ARG A CA 1
ATOM 6546 C C . ARG A 1 813 ? 6.551 -37.906 -44.594 1 65.31 813 ARG A C 1
ATOM 6548 O O . ARG A 1 813 ? 6.852 -37.062 -45.438 1 65.31 813 ARG A O 1
ATOM 6555 N N . VAL A 1 814 ? 5.676 -37.688 -43.625 1 70.5 814 VAL A N 1
ATOM 6556 C CA . VAL A 1 814 ? 4.91 -36.438 -43.625 1 70.5 814 VAL A CA 1
ATOM 6557 C C . VAL A 1 814 ? 5.754 -35.312 -43.062 1 70.5 814 VAL A C 1
ATOM 6559 O O . VAL A 1 814 ? 5.613 -34.156 -43.5 1 70.5 814 VAL A O 1
ATOM 6562 N N . SER A 1 815 ? 6.535 -35.562 -42 1 64.56 815 SER A N 1
ATOM 6563 C CA . SER A 1 815 ? 7.387 -34.531 -41.375 1 64.56 815 SER A CA 1
ATOM 6564 C C . SER A 1 815 ? 8.5 -34.094 -42.344 1 64.56 815 SER A C 1
ATOM 6566 O O . SER A 1 815 ? 8.828 -32.906 -42.406 1 64.56 815 SER A O 1
ATOM 6568 N N . GLY A 1 816 ? 9.164 -35.031 -42.969 1 52.59 816 GLY A N 1
ATOM 6569 C CA . GLY A 1 816 ? 10.258 -34.75 -43.875 1 52.59 816 GLY A CA 1
ATOM 6570 C C . GLY A 1 816 ? 9.789 -34.344 -45.281 1 52.59 816 GLY A C 1
ATOM 6571 O O . GLY A 1 816 ? 10.453 -33.562 -45.938 1 52.59 816 GLY A O 1
ATOM 6572 N N . GLY A 1 817 ? 8.812 -34.969 -45.781 1 47.09 817 GLY A N 1
ATOM 6573 C CA . GLY A 1 817 ? 8.414 -34.75 -47.188 1 47.09 817 GLY A CA 1
ATOM 6574 C C . GLY A 1 817 ? 7.68 -33.438 -47.406 1 47.09 817 GLY A C 1
ATOM 6575 O O . GLY A 1 817 ? 8.008 -32.688 -48.312 1 47.09 817 GLY A O 1
ATOM 6576 N N . GLU A 1 818 ? 6.633 -33.25 -46.5 1 49.53 818 GLU A N 1
ATOM 6577 C CA . GLU A 1 818 ? 5.789 -32.094 -46.812 1 49.53 818 GLU A CA 1
ATOM 6578 C C . GLU A 1 818 ? 6.02 -30.953 -45.844 1 49.53 818 GLU A C 1
ATOM 6580 O O . GLU A 1 818 ? 5.91 -29.781 -46.25 1 49.53 818 GLU A O 1
ATOM 6585 N N . MET A 1 819 ? 6.375 -31.203 -44.688 1 51.22 819 MET A N 1
ATOM 6586 C CA . MET A 1 819 ? 6.406 -30.125 -43.688 1 51.22 819 MET A CA 1
ATOM 6587 C C . MET A 1 819 ? 7.785 -29.484 -43.625 1 51.22 819 MET A C 1
ATOM 6589 O O . MET A 1 819 ? 7.938 -28.375 -43.125 1 51.22 819 MET A O 1
ATOM 6593 N N . HIS A 1 820 ? 8.867 -30.078 -43.906 1 48.25 820 HIS A N 1
ATOM 6594 C CA . HIS A 1 820 ? 10.195 -29.469 -43.969 1 48.25 820 HIS A CA 1
ATOM 6595 C C . HIS A 1 820 ? 10.43 -28.828 -45.344 1 48.25 820 HIS A C 1
ATOM 6597 O O . HIS A 1 820 ? 10.164 -29.453 -46.375 1 48.25 820 HIS A O 1
ATOM 6603 N N . ASN A 1 821 ? 10.43 -27.562 -45.344 1 47 821 ASN A N 1
ATOM 6604 C CA . ASN A 1 821 ? 10.734 -26.812 -46.562 1 47 821 ASN A CA 1
ATOM 6605 C C . ASN A 1 821 ? 12.094 -27.188 -47.125 1 47 821 ASN A C 1
ATOM 6607 O O . ASN A 1 821 ? 13.133 -26.844 -46.562 1 47 821 ASN A O 1
ATOM 6611 N N . GLY A 1 822 ? 12.297 -28.375 -47.562 1 45.06 822 GLY A N 1
ATOM 6612 C CA . GLY A 1 822 ? 13.539 -28.688 -48.25 1 45.06 822 GLY A CA 1
ATOM 6613 C C . GLY A 1 822 ? 13.328 -29.406 -49.562 1 45.06 822 GLY A C 1
ATOM 6614 O O . GLY A 1 822 ? 12.211 -29.438 -50.062 1 45.06 822 GLY A O 1
ATOM 6615 N N . THR A 1 823 ? 14.469 -29.828 -50.25 1 46.5 823 THR A N 1
ATOM 6616 C CA . THR A 1 823 ? 14.555 -30.5 -51.531 1 46.5 823 THR A CA 1
ATOM 6617 C C . THR A 1 823 ? 13.602 -31.688 -51.594 1 46.5 823 THR A C 1
ATOM 6619 O O . THR A 1 823 ? 13.117 -32.062 -52.656 1 46.5 823 THR A O 1
ATOM 6622 N N . GLU A 1 824 ? 13.336 -32.188 -50.531 1 44.09 824 GLU A N 1
ATOM 6623 C CA . GLU A 1 824 ? 12.516 -33.406 -50.531 1 44.09 824 GLU A CA 1
ATOM 6624 C C . GLU A 1 824 ? 11.062 -33.062 -50.875 1 44.09 824 GLU A C 1
ATOM 6626 O O . GLU A 1 824 ? 10.391 -33.844 -51.562 1 44.09 824 GLU A O 1
ATOM 6631 N N . ARG A 1 825 ? 10.516 -32.062 -50.312 1 52.97 825 ARG A N 1
ATOM 6632 C CA . ARG A 1 825 ? 9.148 -31.641 -50.594 1 52.97 825 ARG A CA 1
ATOM 6633 C C . ARG A 1 825 ? 8.953 -31.422 -52.094 1 52.97 825 ARG A C 1
ATOM 6635 O O . ARG A 1 825 ? 7.922 -31.812 -52.656 1 52.97 825 ARG A O 1
ATOM 6642 N N . ASN A 1 826 ? 9.945 -30.719 -52.656 1 51.38 826 ASN A N 1
ATOM 6643 C CA . ASN A 1 826 ? 9.844 -30.391 -54.062 1 51.38 826 ASN A CA 1
ATOM 6644 C C . ASN A 1 826 ? 10.047 -31.625 -54.938 1 51.38 826 ASN A C 1
ATOM 6646 O O . ASN A 1 826 ? 9.398 -31.75 -56 1 51.38 826 ASN A O 1
ATOM 6650 N N . GLU A 1 827 ? 10.977 -32.562 -54.656 1 50.84 827 GLU A N 1
ATOM 6651 C CA . GLU A 1 827 ? 11.359 -33.656 -55.531 1 50.84 827 GLU A CA 1
ATOM 6652 C C . GLU A 1 827 ? 10.43 -34.875 -55.312 1 50.84 827 GLU A C 1
ATOM 6654 O O . GLU A 1 827 ? 10.227 -35.656 -56.219 1 50.84 827 GLU A O 1
ATOM 6659 N N . ASN A 1 828 ? 9.852 -35 -54.094 1 54.19 828 ASN A N 1
ATOM 6660 C CA . ASN A 1 828 ? 9 -36.125 -53.812 1 54.19 828 ASN A CA 1
ATOM 6661 C C . ASN A 1 828 ? 7.73 -35.719 -53.062 1 54.19 828 ASN A C 1
ATOM 6663 O O . ASN A 1 828 ? 7.539 -36.094 -51.906 1 54.19 828 ASN A O 1
ATOM 6667 N N . PRO A 1 829 ? 6.965 -34.969 -53.75 1 62.12 829 PRO A N 1
ATOM 6668 C CA . PRO A 1 829 ? 5.715 -34.562 -53.125 1 62.12 829 PRO A CA 1
ATOM 6669 C C . PRO A 1 829 ? 4.781 -35.719 -52.844 1 62.12 829 PRO A C 1
ATOM 6671 O O . PRO A 1 829 ? 4.805 -36.719 -53.531 1 62.12 829 PRO A O 1
ATOM 6674 N N . ILE A 1 830 ? 4.152 -35.625 -51.719 1 68.25 830 ILE A N 1
ATOM 6675 C CA . ILE A 1 830 ? 3.191 -36.656 -51.375 1 68.25 830 ILE A CA 1
ATOM 6676 C C . ILE A 1 830 ? 1.908 -36.469 -52.188 1 68.25 830 ILE A C 1
ATOM 6678 O O . ILE A 1 830 ? 1.318 -35.375 -52.156 1 68.25 830 ILE A O 1
ATOM 6682 N N . ASP A 1 831 ? 1.581 -37.469 -53.125 1 64.25 831 ASP A N 1
ATOM 6683 C CA . ASP A 1 831 ? 0.366 -37.344 -53.938 1 64.25 831 ASP A CA 1
ATOM 6684 C C . ASP A 1 831 ? -0.856 -37.844 -53.156 1 64.25 831 ASP A C 1
ATOM 6686 O O . ASP A 1 831 ? -0.726 -38.375 -52.062 1 64.25 831 ASP A O 1
ATOM 6690 N N . ILE A 1 832 ? -1.974 -37.656 -53.656 1 69.88 832 ILE A N 1
ATOM 6691 C CA . ILE A 1 832 ? -3.254 -37.938 -53.031 1 69.88 832 ILE A CA 1
ATOM 6692 C C . ILE A 1 832 ? -3.363 -39.438 -52.719 1 69.88 832 ILE A C 1
ATOM 6694 O O . ILE A 1 832 ? -3.854 -39.812 -51.656 1 69.88 832 ILE A O 1
ATOM 6698 N N . ASP A 1 833 ? -2.912 -40.219 -53.656 1 65.19 833 ASP A N 1
ATOM 6699 C CA . ASP A 1 833 ? -2.994 -41.656 -53.469 1 65.19 833 ASP A CA 1
ATOM 6700 C C . ASP A 1 833 ? -2.121 -42.125 -52.312 1 65.19 833 ASP A C 1
ATOM 6702 O O . ASP A 1 833 ? -2.506 -43 -51.531 1 65.19 833 ASP A O 1
ATOM 6706 N N . GLU A 1 834 ? -1.022 -41.469 -52.25 1 73.81 834 GLU A N 1
ATOM 6707 C CA . GLU A 1 834 ? -0.137 -41.812 -51.125 1 73.81 834 GLU A CA 1
ATOM 6708 C C . GLU A 1 834 ? -0.747 -41.375 -49.812 1 73.81 834 GLU A C 1
ATOM 6710 O O . GLU A 1 834 ? -0.662 -42.094 -48.812 1 73.81 834 GLU A O 1
ATOM 6715 N N . PHE A 1 835 ? -1.289 -40.25 -49.75 1 77.5 835 PHE A N 1
ATOM 6716 C CA . PHE A 1 835 ? -1.995 -39.812 -48.531 1 77.5 835 PHE A CA 1
ATOM 6717 C C . PHE A 1 835 ? -3.094 -40.781 -48.156 1 77.5 835 PHE A C 1
ATOM 6719 O O . PHE A 1 835 ? -3.232 -41.156 -47 1 77.5 835 PHE A O 1
ATOM 6726 N N . ASN A 1 836 ? -3.824 -41.188 -49.125 1 72.44 836 ASN A N 1
ATOM 6727 C CA . ASN A 1 836 ? -4.918 -42.125 -48.875 1 72.44 836 ASN A CA 1
ATOM 6728 C C . ASN A 1 836 ? -4.402 -43.469 -48.344 1 72.44 836 ASN A C 1
ATOM 6730 O O . ASN A 1 836 ? -5.035 -44.094 -47.5 1 72.44 836 ASN A O 1
ATOM 6734 N N . ARG A 1 837 ? -3.338 -43.906 -48.844 1 72.75 837 ARG A N 1
ATOM 6735 C CA . ARG A 1 837 ? -2.727 -45.125 -48.344 1 72.75 837 ARG A CA 1
ATOM 6736 C C . ARG A 1 837 ? -2.336 -44.969 -46.875 1 72.75 837 ARG A C 1
ATOM 6738 O O . ARG A 1 837 ? -2.562 -45.875 -46.062 1 72.75 837 ARG A O 1
ATOM 6745 N N . MET A 1 838 ? -1.757 -43.844 -46.625 1 76.44 838 MET A N 1
ATOM 6746 C CA . MET A 1 838 ? -1.371 -43.562 -45.25 1 76.44 838 MET A CA 1
ATOM 6747 C C . MET A 1 838 ? -2.588 -43.594 -44.344 1 76.44 838 MET A C 1
ATOM 6749 O O . MET A 1 838 ? -2.537 -44.125 -43.219 1 76.44 838 MET A O 1
ATOM 6753 N N . ILE A 1 839 ? -3.586 -43 -44.75 1 77.69 839 ILE A N 1
ATOM 6754 C CA . ILE A 1 839 ? -4.82 -42.938 -44 1 77.69 839 ILE A CA 1
ATOM 6755 C C . ILE A 1 839 ? -5.379 -44.344 -43.781 1 77.69 839 ILE A C 1
ATOM 6757 O O . ILE A 1 839 ? -5.793 -44.688 -42.656 1 77.69 839 ILE A O 1
ATOM 6761 N N . THR A 1 840 ? -5.41 -45.062 -44.844 1 73.31 840 THR A N 1
ATOM 6762 C CA . THR A 1 840 ? -5.891 -46.438 -44.75 1 73.31 840 THR A CA 1
ATOM 6763 C C . THR A 1 840 ? -5.047 -47.25 -43.75 1 73.31 840 THR A C 1
ATOM 6765 O O . THR A 1 840 ? -5.586 -48.031 -42.969 1 73.31 840 THR A O 1
ATOM 6768 N N . ASP A 1 841 ? -3.811 -47.062 -43.812 1 74.56 841 ASP A N 1
ATOM 6769 C CA . ASP A 1 841 ? -2.912 -47.75 -42.906 1 74.56 841 ASP A CA 1
ATOM 6770 C C . ASP A 1 841 ? -3.232 -47.375 -41.438 1 74.56 841 ASP A C 1
ATOM 6772 O O . ASP A 1 841 ? -3.275 -48.25 -40.562 1 74.56 841 ASP A O 1
ATOM 6776 N N . ILE A 1 842 ? -3.381 -46.125 -41.219 1 78.25 842 ILE A N 1
ATOM 6777 C CA . ILE A 1 842 ? -3.658 -45.656 -39.875 1 78.25 842 ILE A CA 1
ATOM 6778 C C . ILE A 1 842 ? -5.016 -46.156 -39.406 1 78.25 842 ILE A C 1
ATOM 6780 O O . ILE A 1 842 ? -5.168 -46.562 -38.25 1 78.25 842 ILE A O 1
ATOM 6784 N N . GLU A 1 843 ? -5.957 -46.094 -40.281 1 74.12 843 GLU A N 1
ATOM 6785 C CA . GLU A 1 843 ? -7.293 -46.562 -39.938 1 74.12 843 GLU A CA 1
ATOM 6786 C C . GLU A 1 843 ? -7.262 -48.062 -39.562 1 74.12 843 GLU A C 1
ATOM 6788 O O . GLU A 1 843 ? -7.984 -48.5 -38.688 1 74.12 843 GLU A O 1
ATOM 6793 N N . ASN A 1 844 ? -6.496 -48.812 -40.281 1 69.75 844 ASN A N 1
ATOM 6794 C CA . ASN A 1 844 ? -6.344 -50.219 -39.969 1 69.75 844 ASN A CA 1
ATOM 6795 C C . ASN A 1 844 ? -5.754 -50.438 -38.562 1 69.75 844 ASN A C 1
ATOM 6797 O O . ASN A 1 844 ? -6.074 -51.406 -37.906 1 69.75 844 ASN A O 1
ATOM 6801 N N . ILE A 1 845 ? -4.961 -49.5 -38.25 1 72.5 845 ILE A N 1
ATOM 6802 C CA . ILE A 1 845 ? -4.324 -49.594 -36.938 1 72.5 845 ILE A CA 1
ATOM 6803 C C . ILE A 1 845 ? -5.32 -49.219 -35.844 1 72.5 845 ILE A C 1
ATOM 6805 O O . ILE A 1 845 ? -5.371 -49.844 -34.781 1 72.5 845 ILE A O 1
ATOM 6809 N N . VAL A 1 846 ? -6.059 -48.219 -36 1 72.69 846 VAL A N 1
ATOM 6810 C CA . VAL A 1 846 ? -6.98 -47.688 -35 1 72.69 846 VAL A CA 1
ATOM 6811 C C . VAL A 1 846 ? -8.164 -48.625 -34.844 1 72.69 846 VAL A C 1
ATOM 6813 O O . VAL A 1 846 ? -8.656 -48.812 -33.719 1 72.69 846 VAL A O 1
ATOM 6816 N N . ASN A 1 847 ? -8.68 -49.25 -35.938 1 61.44 847 ASN A N 1
ATOM 6817 C CA . ASN A 1 847 ? -9.836 -50.125 -35.875 1 61.44 847 ASN A CA 1
ATOM 6818 C C . ASN A 1 847 ? -9.438 -51.531 -35.406 1 61.44 847 ASN A C 1
ATOM 6820 O O . ASN A 1 847 ? -10.289 -52.281 -34.969 1 61.44 847 ASN A O 1
ATOM 6824 N N . MET B 1 1 ? 31.75 -0.172 -15.148 1 61.38 1 MET B N 1
ATOM 6825 C CA . MET B 1 1 ? 30.297 -0.08 -15.234 1 61.38 1 MET B CA 1
ATOM 6826 C C . MET B 1 1 ? 29.625 -1.072 -14.281 1 61.38 1 MET B C 1
ATOM 6828 O O . MET B 1 1 ? 30.062 -2.223 -14.18 1 61.38 1 MET B O 1
ATOM 6832 N N . LYS B 1 2 ? 28.703 -0.602 -13.461 1 78.06 2 LYS B N 1
ATOM 6833 C CA . LYS B 1 2 ? 28.047 -1.426 -12.461 1 78.06 2 LYS B CA 1
ATOM 6834 C C . LYS B 1 2 ? 26.984 -2.322 -13.094 1 78.06 2 LYS B C 1
ATOM 6836 O O . LYS B 1 2 ? 26.453 -2.008 -14.164 1 78.06 2 LYS B O 1
ATOM 6841 N N . ASN B 1 3 ? 26.812 -3.463 -12.484 1 76.38 3 ASN B N 1
ATOM 6842 C CA . ASN B 1 3 ? 25.969 -4.484 -13.109 1 76.38 3 ASN B CA 1
ATOM 6843 C C . ASN B 1 3 ? 24.547 -4.445 -12.586 1 76.38 3 ASN B C 1
ATOM 6845 O O . ASN B 1 3 ? 23.656 -5.078 -13.156 1 76.38 3 ASN B O 1
ATOM 6849 N N . ASN B 1 4 ? 24.391 -3.674 -11.445 1 83.25 4 ASN B N 1
ATOM 6850 C CA . ASN B 1 4 ? 23.062 -3.664 -10.844 1 83.25 4 ASN B CA 1
ATOM 6851 C C . ASN B 1 4 ? 22.797 -2.352 -10.117 1 83.25 4 ASN B C 1
ATOM 6853 O O . ASN B 1 4 ? 23.734 -1.646 -9.727 1 83.25 4 ASN B O 1
ATOM 6857 N N . ALA B 1 5 ? 21.531 -1.984 -10.023 1 85.88 5 ALA B N 1
ATOM 6858 C CA . ALA B 1 5 ? 21.125 -0.747 -9.367 1 85.88 5 ALA B CA 1
ATOM 6859 C C . ALA B 1 5 ? 21.562 -0.735 -7.902 1 85.88 5 ALA B C 1
ATOM 6861 O O . ALA B 1 5 ? 21.828 0.327 -7.336 1 85.88 5 ALA B O 1
ATOM 6862 N N . LYS B 1 6 ? 21.688 -1.888 -7.289 1 87.88 6 LYS B N 1
ATOM 6863 C CA . LYS B 1 6 ? 22.047 -2.01 -5.879 1 87.88 6 LYS B CA 1
ATOM 6864 C C . LYS B 1 6 ? 23.453 -1.47 -5.625 1 87.88 6 LYS B C 1
ATOM 6866 O O . LYS B 1 6 ? 23.719 -0.863 -4.582 1 87.88 6 LYS B O 1
ATOM 6871 N N . GLU B 1 7 ? 24.312 -1.637 -6.645 1 87.88 7 GLU B N 1
ATOM 6872 C CA . GLU B 1 7 ? 25.688 -1.15 -6.508 1 87.88 7 GLU B CA 1
ATOM 6873 C C . GLU B 1 7 ? 25.734 0.375 -6.516 1 87.88 7 GLU B C 1
ATOM 6875 O O . GLU B 1 7 ? 26.484 0.983 -5.742 1 87.88 7 GLU B O 1
ATOM 6880 N N . TYR B 1 8 ? 24.969 0.933 -7.355 1 89.25 8 TYR B N 1
ATOM 6881 C CA . TYR B 1 8 ? 24.875 2.389 -7.414 1 89.25 8 TYR B CA 1
ATOM 6882 C C . TYR B 1 8 ? 24.359 2.961 -6.098 1 89.25 8 TYR B C 1
ATOM 6884 O O . TYR B 1 8 ? 24.891 3.965 -5.605 1 89.25 8 TYR B O 1
ATOM 6892 N N . LEU B 1 9 ? 23.422 2.275 -5.551 1 91.31 9 LEU B N 1
ATOM 6893 C CA . LEU B 1 9 ? 22.766 2.758 -4.344 1 91.31 9 LEU B CA 1
ATOM 6894 C C . LEU B 1 9 ? 23.688 2.635 -3.135 1 91.31 9 LEU B C 1
ATOM 6896 O O . LEU B 1 9 ? 23.703 3.518 -2.273 1 91.31 9 LEU B O 1
ATOM 6900 N N . VAL B 1 10 ? 24.422 1.567 -3.045 1 90.88 10 VAL B N 1
ATOM 6901 C CA . VAL B 1 10 ? 25.328 1.366 -1.917 1 90.88 10 VAL B CA 1
ATOM 6902 C C . VAL B 1 10 ? 26.438 2.408 -1.954 1 90.88 10 VAL B C 1
ATOM 6904 O O . VAL B 1 10 ? 26.828 2.947 -0.915 1 90.88 10 VAL B O 1
ATOM 6907 N N . GLU B 1 11 ? 26.953 2.711 -3.164 1 89.62 11 GLU B N 1
ATOM 6908 C CA . GLU B 1 11 ? 27.984 3.742 -3.305 1 89.62 11 GLU B CA 1
ATOM 6909 C C . GLU B 1 11 ? 27.438 5.117 -2.92 1 89.62 11 GLU B C 1
ATOM 6911 O O . GLU B 1 11 ? 28.125 5.898 -2.256 1 89.62 11 GLU B O 1
ATOM 6916 N N . PHE B 1 12 ? 26.281 5.336 -3.266 1 91.94 12 PHE B N 1
ATOM 6917 C CA . PHE B 1 12 ? 25.625 6.602 -2.957 1 91.94 12 PHE B CA 1
ATOM 6918 C C . PHE B 1 12 ? 25.375 6.727 -1.46 1 91.94 12 PHE B C 1
ATOM 6920 O O . PHE B 1 12 ? 25.531 7.809 -0.889 1 91.94 12 PHE B O 1
ATOM 6927 N N . ALA B 1 13 ? 24.969 5.656 -0.83 1 91.81 13 ALA B N 1
ATOM 6928 C CA . ALA B 1 13 ? 24.594 5.648 0.583 1 91.81 13 ALA B CA 1
ATOM 6929 C C . ALA B 1 13 ? 25.781 6.031 1.463 1 91.81 13 ALA B C 1
ATOM 6931 O O . ALA B 1 13 ? 25.594 6.609 2.539 1 91.81 13 ALA B O 1
ATOM 6932 N N . ASN B 1 14 ? 27 5.848 1.018 1 89.44 14 ASN B N 1
ATOM 6933 C CA . ASN B 1 14 ? 28.203 6.078 1.819 1 89.44 14 ASN B CA 1
ATOM 6934 C C . ASN B 1 14 ? 28.359 7.551 2.193 1 89.44 14 ASN B C 1
ATOM 6936 O O . ASN B 1 14 ? 28.891 7.875 3.25 1 89.44 14 ASN B O 1
ATOM 6940 N N . SER B 1 15 ? 27.875 8.438 1.423 1 88.81 15 SER B N 1
ATOM 6941 C CA . SER B 1 15 ? 28.062 9.867 1.656 1 88.81 15 SER B CA 1
ATOM 6942 C C . SER B 1 15 ? 26.797 10.508 2.205 1 88.81 15 SER B C 1
ATOM 6944 O O . SER B 1 15 ? 26.734 11.727 2.371 1 88.81 15 SER B O 1
ATOM 6946 N N . GLN B 1 16 ? 25.875 9.641 2.564 1 89.88 16 GLN B N 1
ATOM 6947 C CA . GLN B 1 16 ? 24.594 10.211 2.971 1 89.88 16 GLN B CA 1
ATOM 6948 C C . GLN B 1 16 ? 24.406 10.109 4.48 1 89.88 16 GLN B C 1
ATOM 6950 O O . GLN B 1 16 ? 25.203 9.477 5.172 1 89.88 16 GLN B O 1
ATOM 6955 N N . ASP B 1 17 ? 23.328 10.719 4.965 1 88.88 17 ASP B N 1
ATOM 6956 C CA . ASP B 1 17 ? 22.984 10.68 6.383 1 88.88 17 ASP B CA 1
ATOM 6957 C C . ASP B 1 17 ? 22.547 9.281 6.805 1 88.88 17 ASP B C 1
ATOM 6959 O O . ASP B 1 17 ? 22.156 8.469 5.965 1 88.88 17 ASP B O 1
ATOM 6963 N N . ASP B 1 18 ? 22.5 8.992 8.062 1 89.88 18 ASP B N 1
ATOM 6964 C CA . ASP B 1 18 ? 22.25 7.664 8.609 1 89.88 18 ASP B CA 1
ATOM 6965 C C . ASP B 1 18 ? 20.828 7.199 8.289 1 89.88 18 ASP B C 1
ATOM 6967 O O . ASP B 1 18 ? 20.609 6.027 7.988 1 89.88 18 ASP B O 1
ATOM 6971 N N . TRP B 1 19 ? 19.938 8.109 8.383 1 91.94 19 TRP B N 1
ATOM 6972 C CA . TRP B 1 19 ? 18.562 7.695 8.117 1 91.94 19 TRP B CA 1
ATOM 6973 C C . TRP B 1 19 ? 18.391 7.277 6.66 1 91.94 19 TRP B C 1
ATOM 6975 O O . TRP B 1 19 ? 17.688 6.309 6.363 1 91.94 19 TRP B O 1
ATOM 6985 N N . LEU B 1 20 ? 19.016 7.949 5.801 1 92.75 20 LEU B N 1
ATOM 6986 C CA . LEU B 1 20 ? 18.906 7.621 4.383 1 92.75 20 LEU B CA 1
ATOM 6987 C C . LEU B 1 20 ? 19.672 6.344 4.062 1 92.75 20 LEU B C 1
ATOM 6989 O O . LEU B 1 20 ? 19.25 5.559 3.213 1 92.75 20 LEU B O 1
ATOM 6993 N N . LYS B 1 21 ? 20.797 6.113 4.77 1 93 21 LYS B N 1
ATOM 6994 C CA . LYS B 1 21 ? 21.516 4.852 4.641 1 93 21 LYS B CA 1
ATOM 6995 C C . LYS B 1 21 ? 20.625 3.672 5.031 1 93 21 LYS B C 1
ATOM 6997 O O . LYS B 1 21 ? 20.531 2.688 4.297 1 93 21 LYS B O 1
ATOM 7002 N N . ALA B 1 22 ? 20 3.879 6.133 1 93.19 22 ALA B N 1
ATOM 7003 C CA . ALA B 1 22 ? 19.125 2.82 6.629 1 93.19 22 ALA B CA 1
ATOM 7004 C C . ALA B 1 22 ? 17.969 2.555 5.656 1 93.19 22 ALA B C 1
ATOM 7006 O O . ALA B 1 22 ? 17.578 1.405 5.453 1 93.19 22 ALA B O 1
ATOM 7007 N N . LEU B 1 23 ? 17.469 3.596 5.078 1 93.75 23 LEU B N 1
ATOM 7008 C CA . LEU B 1 23 ? 16.359 3.469 4.133 1 93.75 23 LEU B CA 1
ATOM 7009 C C . LEU B 1 23 ? 16.812 2.746 2.869 1 93.75 23 LEU B C 1
ATOM 7011 O O . LEU B 1 23 ? 16.109 1.865 2.369 1 93.75 23 LEU B O 1
ATOM 7015 N N . ILE B 1 24 ? 17.953 3.123 2.404 1 94.06 24 ILE B N 1
ATOM 7016 C CA . ILE B 1 24 ? 18.484 2.533 1.182 1 94.06 24 ILE B CA 1
ATOM 7017 C C . ILE B 1 24 ? 18.797 1.056 1.414 1 94.06 24 ILE B C 1
ATOM 7019 O O . ILE B 1 24 ? 18.391 0.198 0.625 1 94.06 24 ILE B O 1
ATOM 7023 N N . TYR B 1 25 ? 19.469 0.763 2.486 1 92.69 25 TYR B N 1
ATOM 7024 C CA . TYR B 1 25 ? 19.812 -0.617 2.799 1 92.69 25 TYR B CA 1
ATOM 7025 C C . TYR B 1 25 ? 18.562 -1.462 3.027 1 92.69 25 TYR B C 1
ATOM 7027 O O . TYR B 1 25 ? 18.5 -2.613 2.594 1 92.69 25 TYR B O 1
ATOM 7035 N N . GLY B 1 26 ? 17.625 -0.881 3.67 1 89.31 26 GLY B N 1
ATOM 7036 C CA . GLY B 1 26 ? 16.359 -1.58 3.855 1 89.31 26 GLY B CA 1
ATOM 7037 C C . GLY B 1 26 ? 15.633 -1.869 2.553 1 89.31 26 GLY B C 1
ATOM 7038 O O . GLY B 1 26 ? 15.047 -2.939 2.387 1 89.31 26 GLY B O 1
ATOM 7039 N N . ALA B 1 27 ? 15.656 -0.947 1.659 1 89.81 27 ALA B N 1
ATOM 7040 C CA . ALA B 1 27 ? 15.008 -1.12 0.361 1 89.81 27 ALA B CA 1
ATOM 7041 C C . ALA B 1 27 ? 15.711 -2.199 -0.46 1 89.81 27 ALA B C 1
ATOM 7043 O O . ALA B 1 27 ? 15.055 -2.971 -1.168 1 89.81 27 ALA B O 1
ATOM 7044 N N . ILE B 1 28 ? 17 -2.264 -0.319 1 88.38 28 ILE B N 1
ATOM 7045 C CA . ILE B 1 28 ? 17.781 -3.256 -1.044 1 88.38 28 ILE B CA 1
ATOM 7046 C C . ILE B 1 28 ? 17.484 -4.648 -0.499 1 88.38 28 ILE B C 1
ATOM 7048 O O . ILE B 1 28 ? 17.219 -5.582 -1.266 1 88.38 28 ILE B O 1
ATOM 7052 N N . GLU B 1 29 ? 17.422 -4.762 0.757 1 85.12 29 GLU B N 1
ATOM 7053 C CA . GLU B 1 29 ? 17.234 -6.059 1.403 1 85.12 29 GLU B CA 1
ATOM 7054 C C . GLU B 1 29 ? 15.82 -6.578 1.202 1 85.12 29 GLU B C 1
ATOM 7056 O O . GLU B 1 29 ? 15.594 -7.789 1.151 1 85.12 29 GLU B O 1
ATOM 7061 N N . SER B 1 30 ? 14.945 -5.723 1.064 1 81.5 30 SER B N 1
ATOM 7062 C CA . SER B 1 30 ? 13.547 -6.121 0.919 1 81.5 30 SER B CA 1
ATOM 7063 C C . SER B 1 30 ? 13.094 -6.031 -0.535 1 81.5 30 SER B C 1
ATOM 7065 O O . SER B 1 30 ? 11.953 -6.367 -0.857 1 81.5 30 SER B O 1
ATOM 7067 N N . ASN B 1 31 ? 13.984 -5.617 -1.365 1 80.12 31 ASN B N 1
ATOM 7068 C CA . ASN B 1 31 ? 13.648 -5.398 -2.766 1 80.12 31 ASN B CA 1
ATOM 7069 C C . ASN B 1 31 ? 12.445 -4.469 -2.908 1 80.12 31 ASN B C 1
ATOM 7071 O O . ASN B 1 31 ? 11.492 -4.777 -3.635 1 80.12 31 ASN B O 1
ATOM 7075 N N . GLY B 1 32 ? 12.469 -3.447 -2.117 1 76.19 32 GLY B N 1
ATOM 7076 C CA . GLY B 1 32 ? 11.438 -2.426 -2.229 1 76.19 32 GLY B CA 1
ATOM 7077 C C . GLY B 1 32 ? 10.188 -2.754 -1.438 1 76.19 32 GLY B C 1
ATOM 7078 O O . GLY B 1 32 ? 9.07 -2.457 -1.877 1 76.19 32 GLY B O 1
ATOM 7079 N N . ALA B 1 33 ? 10.195 -3.494 -0.436 1 79.25 33 ALA B N 1
ATOM 7080 C CA . ALA B 1 33 ? 9.047 -3.832 0.41 1 79.25 33 ALA B CA 1
ATOM 7081 C C . ALA B 1 33 ? 9.422 -3.758 1.888 1 79.25 33 ALA B C 1
ATOM 7083 O O . ALA B 1 33 ? 9.289 -4.742 2.617 1 79.25 33 ALA B O 1
ATOM 7084 N N . ILE B 1 34 ? 9.727 -2.525 2.254 1 87.06 34 ILE B N 1
ATOM 7085 C CA . ILE B 1 34 ? 10.102 -2.332 3.648 1 87.06 34 ILE B CA 1
ATOM 7086 C C . ILE B 1 34 ? 8.867 -2.445 4.539 1 87.06 34 ILE B C 1
ATOM 7088 O O . ILE B 1 34 ? 7.793 -1.963 4.184 1 87.06 34 ILE B O 1
ATOM 7092 N N . SER B 1 35 ? 8.984 -3.076 5.625 1 82.19 35 SER B N 1
ATOM 7093 C CA . SER B 1 35 ? 7.887 -3.23 6.574 1 82.19 35 SER B CA 1
ATOM 7094 C C . SER B 1 35 ? 7.48 -1.887 7.172 1 82.19 35 SER B C 1
ATOM 7096 O O . SER B 1 35 ? 8.281 -0.952 7.211 1 82.19 35 SER B O 1
ATOM 7098 N N . SER B 1 36 ? 6.258 -1.736 7.57 1 81.75 36 SER B N 1
ATOM 7099 C CA . SER B 1 36 ? 5.746 -0.499 8.148 1 81.75 36 SER B CA 1
ATOM 7100 C C . SER B 1 36 ? 6.465 -0.159 9.453 1 81.75 36 SER B C 1
ATOM 7102 O O . SER B 1 36 ? 6.727 1.012 9.734 1 81.75 36 SER B O 1
ATOM 7104 N N . GLU B 1 37 ? 6.746 -1.133 10.156 1 82.31 37 GLU B N 1
ATOM 7105 C CA . GLU B 1 37 ? 7.445 -0.92 11.422 1 82.31 37 GLU B CA 1
ATOM 7106 C C . GLU B 1 37 ? 8.828 -0.324 11.195 1 82.31 37 GLU B C 1
ATOM 7108 O O . GLU B 1 37 ? 9.227 0.62 11.883 1 82.31 37 GLU B O 1
ATOM 7113 N N . ARG B 1 38 ? 9.484 -0.913 10.227 1 88.69 38 ARG B N 1
ATOM 7114 C CA . ARG B 1 38 ? 10.828 -0.421 9.93 1 88.69 38 ARG B CA 1
ATOM 7115 C C . ARG B 1 38 ? 10.773 0.987 9.344 1 88.69 38 ARG B C 1
ATOM 7117 O O . ARG B 1 38 ? 11.648 1.812 9.617 1 88.69 38 ARG B O 1
ATOM 7124 N N . LYS B 1 39 ? 9.773 1.311 8.625 1 90.69 39 LYS B N 1
ATOM 7125 C CA . LYS B 1 39 ? 9.586 2.656 8.094 1 90.69 39 LYS B CA 1
ATOM 7126 C C . LYS B 1 39 ? 9.414 3.676 9.211 1 90.69 39 LYS B C 1
ATOM 7128 O O . LYS B 1 39 ? 10.008 4.754 9.18 1 90.69 39 LYS B O 1
ATOM 7133 N N . ASN B 1 40 ? 8.656 3.285 10.156 1 90.5 40 ASN B N 1
ATOM 7134 C CA . ASN B 1 40 ? 8.406 4.172 11.289 1 90.5 40 ASN B CA 1
ATOM 7135 C C . ASN B 1 40 ? 9.664 4.387 12.125 1 90.5 40 ASN B C 1
ATOM 7137 O O . ASN B 1 40 ? 9.898 5.484 12.625 1 90.5 40 ASN B O 1
ATOM 7141 N N . GLU B 1 41 ? 10.375 3.357 12.219 1 92.06 41 GLU B N 1
ATOM 7142 C CA . GLU B 1 41 ? 11.633 3.459 12.961 1 92.06 41 GLU B CA 1
ATOM 7143 C C . GLU B 1 41 ? 12.602 4.422 12.273 1 92.06 41 GLU B C 1
ATOM 7145 O O . GLU B 1 41 ? 13.242 5.242 12.93 1 92.06 41 GLU B O 1
ATOM 7150 N N . ILE B 1 42 ? 12.711 4.266 11.031 1 94.31 42 ILE B N 1
ATOM 7151 C CA . ILE B 1 42 ? 13.617 5.117 10.266 1 94.31 42 ILE B CA 1
ATOM 7152 C C . ILE B 1 42 ? 13.141 6.566 10.328 1 94.31 42 ILE B C 1
ATOM 7154 O O . ILE B 1 42 ? 13.953 7.488 10.461 1 94.31 42 ILE B O 1
ATOM 7158 N N . PHE B 1 43 ? 11.867 6.777 10.312 1 94.06 43 PHE B N 1
ATOM 7159 C CA . PHE B 1 43 ? 11.32 8.125 10.367 1 94.06 43 PHE B CA 1
ATOM 7160 C C . PHE B 1 43 ? 11.602 8.766 11.727 1 94.06 43 PHE B C 1
ATOM 7162 O O . PHE B 1 43 ? 11.914 9.953 11.805 1 94.06 43 PHE B O 1
ATOM 7169 N N . LYS B 1 44 ? 11.391 7.98 12.711 1 92.06 44 LYS B N 1
ATOM 7170 C CA . LYS B 1 44 ? 11.68 8.484 14.047 1 92.06 44 LYS B CA 1
ATOM 7171 C C . LYS B 1 44 ? 13.141 8.891 14.18 1 92.06 44 LYS B C 1
ATOM 7173 O O . LYS B 1 44 ? 13.461 9.867 14.859 1 92.06 44 LYS B O 1
ATOM 7178 N N . CYS B 1 45 ? 13.977 8.164 13.555 1 92.31 45 CYS B N 1
ATOM 7179 C CA . CYS B 1 45 ? 15.398 8.5 13.555 1 92.31 45 CYS B CA 1
ATOM 7180 C C . CYS B 1 45 ? 15.656 9.797 12.805 1 92.31 45 CYS B C 1
ATOM 7182 O O . CYS B 1 45 ? 16.469 10.625 13.234 1 92.31 45 CYS B O 1
ATOM 7184 N N . LEU B 1 46 ? 15.016 9.984 11.711 1 92.56 46 LEU B N 1
ATOM 7185 C CA . LEU B 1 46 ? 15.133 11.219 10.938 1 92.56 46 LEU B CA 1
ATOM 7186 C C . LEU B 1 46 ? 14.625 12.414 11.742 1 92.56 46 LEU B C 1
ATOM 7188 O O . LEU B 1 46 ? 15.273 13.461 11.766 1 92.56 46 LEU B O 1
ATOM 7192 N N . GLN B 1 47 ? 13.531 12.133 12.398 1 91.94 47 GLN B N 1
ATOM 7193 C CA . GLN B 1 47 ? 12.891 13.219 13.141 1 91.94 47 GLN B CA 1
ATOM 7194 C C . GLN B 1 47 ? 13.711 13.594 14.375 1 91.94 47 GLN B C 1
ATOM 7196 O O . GLN B 1 47 ? 13.898 14.781 14.656 1 91.94 47 GLN B O 1
ATOM 7201 N N . ASN B 1 48 ? 14.203 12.617 15.109 1 89.69 48 ASN B N 1
ATOM 7202 C CA . ASN B 1 48 ? 14.859 12.867 16.391 1 89.69 48 ASN B CA 1
ATOM 7203 C C . ASN B 1 48 ? 16.375 12.82 16.25 1 89.69 48 ASN B C 1
ATOM 7205 O O . ASN B 1 48 ? 17.109 13.117 17.203 1 89.69 48 ASN B O 1
ATOM 7209 N N . SER B 1 49 ? 16.922 12.555 15.086 1 82.94 49 SER B N 1
ATOM 7210 C CA . SER B 1 49 ? 18.359 12.461 14.828 1 82.94 49 SER B CA 1
ATOM 7211 C C . SER B 1 49 ? 19.016 11.406 15.719 1 82.94 49 SER B C 1
ATOM 7213 O O . SER B 1 49 ? 20.078 11.641 16.297 1 82.94 49 SER B O 1
ATOM 7215 N N . ASN B 1 50 ? 18.219 10.391 15.953 1 84.31 50 ASN B N 1
ATOM 7216 C CA . ASN B 1 50 ? 18.75 9.266 16.719 1 84.31 50 ASN B CA 1
ATOM 7217 C C . ASN B 1 50 ? 19.562 8.328 15.836 1 84.31 50 ASN B C 1
ATOM 7219 O O . ASN B 1 50 ? 19.516 8.414 14.609 1 84.31 50 ASN B O 1
ATOM 7223 N N . VAL B 1 51 ? 20.375 7.594 16.578 1 84 51 VAL B N 1
ATOM 7224 C CA . VAL B 1 51 ? 21.188 6.617 15.867 1 84 51 VAL B CA 1
ATOM 7225 C C . VAL B 1 51 ? 20.359 5.395 15.516 1 84 51 VAL B C 1
ATOM 7227 O O . VAL B 1 51 ? 19.531 4.945 16.312 1 84 51 VAL B O 1
ATOM 7230 N N . ILE B 1 52 ? 20.422 5.043 14.266 1 87.56 52 ILE B N 1
ATOM 7231 C CA . ILE B 1 52 ? 19.672 3.867 13.828 1 87.56 52 ILE B CA 1
ATOM 7232 C C . ILE B 1 52 ? 20.656 2.766 13.414 1 87.56 52 ILE B C 1
ATOM 7234 O O . ILE B 1 52 ? 21.703 3.043 12.828 1 87.56 52 ILE B O 1
ATOM 7238 N N . GLU B 1 53 ? 20.281 1.649 13.844 1 85 53 GLU B N 1
ATOM 7239 C CA . GLU B 1 53 ? 21.078 0.49 13.445 1 85 53 GLU B CA 1
ATOM 7240 C C . GLU B 1 53 ? 20.703 0.004 12.055 1 85 53 GLU B C 1
ATOM 7242 O O . GLU B 1 53 ? 19.516 0.022 11.688 1 85 53 GLU B O 1
ATOM 7247 N N . TYR B 1 54 ? 21.703 -0.121 11.242 1 84.06 54 TYR B N 1
ATOM 7248 C CA . TYR B 1 54 ? 21.453 -0.707 9.93 1 84.06 54 TYR B CA 1
ATOM 7249 C C . TYR B 1 54 ? 22.562 -1.694 9.555 1 84.06 54 TYR B C 1
ATOM 7251 O O . TYR B 1 54 ? 23.672 -1.62 10.086 1 84.06 54 TYR B O 1
ATOM 7259 N N . SER B 1 55 ? 22.219 -2.713 8.797 1 81.88 55 SER B N 1
ATOM 7260 C CA . SER B 1 55 ? 23.188 -3.652 8.234 1 81.88 55 SER B CA 1
ATOM 7261 C C . SER B 1 55 ? 23.5 -3.311 6.785 1 81.88 55 SER B C 1
ATOM 7263 O O . SER B 1 55 ? 22.609 -3.035 5.988 1 81.88 55 SER B O 1
ATOM 7265 N N . ILE B 1 56 ? 24.766 -3.221 6.523 1 82.69 56 ILE B N 1
ATOM 7266 C CA . ILE B 1 56 ? 25.203 -2.906 5.164 1 82.69 56 ILE B CA 1
ATOM 7267 C C . ILE B 1 56 ? 25.031 -4.137 4.273 1 82.69 56 ILE B C 1
ATOM 7269 O O . ILE B 1 56 ? 25.594 -5.195 4.562 1 82.69 56 ILE B O 1
ATOM 7273 N N . PRO B 1 57 ? 24.203 -3.941 3.268 1 83.62 57 PRO B N 1
ATOM 7274 C CA . PRO B 1 57 ? 24.031 -5.082 2.363 1 83.62 57 PRO B CA 1
ATOM 7275 C C . PRO B 1 57 ? 25.312 -5.402 1.588 1 83.62 57 PRO B C 1
ATOM 7277 O O . PRO B 1 57 ? 26.047 -4.492 1.2 1 83.62 57 PRO B O 1
ATOM 7280 N N . ASN B 1 58 ? 25.625 -6.641 1.538 1 78.88 58 ASN B N 1
ATOM 7281 C CA . ASN B 1 58 ? 26.766 -7.086 0.748 1 78.88 58 ASN B CA 1
ATOM 7282 C C . ASN B 1 58 ? 26.406 -7.234 -0.727 1 78.88 58 ASN B C 1
ATOM 7284 O O . ASN B 1 58 ? 25.672 -8.148 -1.098 1 78.88 58 ASN B O 1
ATOM 7288 N N . VAL B 1 59 ? 26.766 -6.27 -1.494 1 77.06 59 VAL B N 1
ATOM 7289 C CA . VAL B 1 59 ? 26.422 -6.285 -2.912 1 77.06 59 VAL B CA 1
ATOM 7290 C C . VAL B 1 59 ? 27.609 -6.773 -3.729 1 77.06 59 VAL B C 1
ATOM 7292 O O . VAL B 1 59 ? 28.766 -6.637 -3.303 1 77.06 59 VAL B O 1
ATOM 7295 N N . VAL B 1 60 ? 27.312 -7.422 -4.84 1 65.88 60 VAL B N 1
ATOM 7296 C CA . VAL B 1 60 ? 28.281 -8.109 -5.684 1 65.88 60 VAL B CA 1
ATOM 7297 C C . VAL B 1 60 ? 29.344 -7.121 -6.16 1 65.88 60 VAL B C 1
ATOM 7299 O O . VAL B 1 60 ? 29.031 -5.988 -6.527 1 65.88 60 VAL B O 1
ATOM 7302 N N . ASP B 1 61 ? 30.656 -7.504 -5.871 1 58.72 61 ASP B N 1
ATOM 7303 C CA . ASP B 1 61 ? 31.766 -6.742 -6.441 1 58.72 61 ASP B CA 1
ATOM 7304 C C . ASP B 1 61 ? 32.062 -7.176 -7.875 1 58.72 61 ASP B C 1
ATOM 7306 O O . ASP B 1 61 ? 32.594 -8.266 -8.102 1 58.72 61 ASP B O 1
ATOM 7310 N N . SER B 1 62 ? 31.438 -6.453 -8.922 1 59 62 SER B N 1
ATOM 7311 C CA . SER B 1 62 ? 31.484 -6.781 -10.344 1 59 62 SER B CA 1
ATOM 7312 C C . SER B 1 62 ? 32.906 -6.969 -10.812 1 59 62 SER B C 1
ATOM 7314 O O . SER B 1 62 ? 33.156 -7.598 -11.844 1 59 62 SER B O 1
ATOM 7316 N N . ASP B 1 63 ? 33.938 -6.438 -10.031 1 56.19 63 ASP B N 1
ATOM 7317 C CA . ASP B 1 63 ? 35.312 -6.441 -10.547 1 56.19 63 ASP B CA 1
ATOM 7318 C C . ASP B 1 63 ? 35.969 -7.789 -10.305 1 56.19 63 ASP B C 1
ATOM 7320 O O . ASP B 1 63 ? 37.062 -8.047 -10.836 1 56.19 63 ASP B O 1
ATOM 7324 N N . ASN B 1 64 ? 35.406 -8.586 -9.438 1 59.38 64 ASN B N 1
ATOM 7325 C CA . ASN B 1 64 ? 36.094 -9.836 -9.164 1 59.38 64 ASN B CA 1
ATOM 7326 C C . ASN B 1 64 ? 35.75 -10.914 -10.18 1 59.38 64 ASN B C 1
ATOM 7328 O O . ASN B 1 64 ? 34.562 -11.258 -10.344 1 59.38 64 ASN B O 1
ATOM 7332 N N . GLU B 1 65 ? 36.688 -11.219 -11.062 1 63.19 65 GLU B N 1
ATOM 7333 C CA . GLU B 1 65 ? 36.594 -11.961 -12.32 1 63.19 65 GLU B CA 1
ATOM 7334 C C . GLU B 1 65 ? 36.531 -13.461 -12.078 1 63.19 65 GLU B C 1
ATOM 7336 O O . GLU B 1 65 ? 36.5 -14.25 -13.023 1 63.19 65 GLU B O 1
ATOM 7341 N N . THR B 1 66 ? 36.375 -13.961 -10.773 1 77.94 66 THR B N 1
ATOM 7342 C CA . THR B 1 66 ? 36.469 -15.406 -10.688 1 77.94 66 THR B CA 1
ATOM 7343 C C . THR B 1 66 ? 35.094 -16.062 -10.656 1 77.94 66 THR B C 1
ATOM 7345 O O . THR B 1 66 ? 34.156 -15.523 -10.047 1 77.94 66 THR B O 1
ATOM 7348 N N . GLU B 1 67 ? 34.969 -17.141 -11.375 1 86.81 67 GLU B N 1
ATOM 7349 C CA . GLU B 1 67 ? 33.719 -17.938 -11.414 1 86.81 67 GLU B CA 1
ATOM 7350 C C . GLU B 1 67 ? 33.625 -18.859 -10.203 1 86.81 67 GLU B C 1
ATOM 7352 O O . GLU B 1 67 ? 34.656 -19.359 -9.711 1 86.81 67 GLU B O 1
ATOM 7357 N N . ILE B 1 68 ? 32.5 -19.031 -9.68 1 90.38 68 ILE B N 1
ATOM 7358 C CA . ILE B 1 68 ? 32.312 -19.906 -8.523 1 90.38 68 ILE B CA 1
ATOM 7359 C C . ILE B 1 68 ? 31.344 -21.016 -8.867 1 90.38 68 ILE B C 1
ATOM 7361 O O . ILE B 1 68 ? 30.531 -20.875 -9.797 1 90.38 68 ILE B O 1
ATOM 7365 N N . PHE B 1 69 ? 31.406 -22.172 -8.172 1 94.5 69 PHE B N 1
ATOM 7366 C CA . PHE B 1 69 ? 30.5 -23.312 -8.281 1 94.5 69 PHE B CA 1
ATOM 7367 C C . PHE B 1 69 ? 30.078 -23.797 -6.895 1 94.5 69 PHE B C 1
ATOM 7369 O O . PHE B 1 69 ? 30.922 -23.906 -5.996 1 94.5 69 PHE B O 1
ATOM 7376 N N . LEU B 1 70 ? 28.875 -23.953 -6.699 1 95.94 70 LEU B N 1
ATOM 7377 C CA . LEU B 1 70 ? 28.422 -24.562 -5.461 1 95.94 70 LEU B CA 1
ATOM 7378 C C . LEU B 1 70 ? 28.75 -26.062 -5.441 1 95.94 70 LEU B C 1
ATOM 7380 O O . LEU B 1 70 ? 28.516 -26.766 -6.434 1 95.94 70 LEU B O 1
ATOM 7384 N N . SER B 1 71 ? 29.25 -26.516 -4.359 1 95.31 71 SER B N 1
ATOM 7385 C CA . SER B 1 71 ? 29.672 -27.922 -4.289 1 95.31 71 SER B CA 1
ATOM 7386 C C . SER B 1 71 ? 28.734 -28.734 -3.408 1 95.31 71 SER B C 1
ATOM 7388 O O . SER B 1 71 ? 28.234 -29.781 -3.82 1 95.31 71 SER B O 1
ATOM 7390 N N . LYS B 1 72 ? 28.609 -28.203 -2.205 1 95.75 72 LYS B N 1
ATOM 7391 C CA . LYS B 1 72 ? 27.859 -29 -1.237 1 95.75 72 LYS B CA 1
ATOM 7392 C C . LYS B 1 72 ? 27.188 -28.109 -0.199 1 95.75 72 LYS B C 1
ATOM 7394 O O . LYS B 1 72 ? 27.719 -27.062 0.181 1 95.75 72 LYS B O 1
ATOM 7399 N N . LEU B 1 73 ? 25.938 -28.484 0.186 1 97.31 73 LEU B N 1
ATOM 7400 C CA . LEU B 1 73 ? 25.219 -27.844 1.279 1 97.31 73 LEU B CA 1
ATOM 7401 C C . LEU B 1 73 ? 24.781 -28.875 2.318 1 97.31 73 LEU B C 1
ATOM 7403 O O . LEU B 1 73 ? 24.125 -29.859 1.985 1 97.31 73 LEU B O 1
ATOM 7407 N N . ILE B 1 74 ? 25.203 -28.703 3.545 1 96.88 74 ILE B N 1
ATOM 7408 C CA . ILE B 1 74 ? 24.844 -29.609 4.637 1 96.88 74 ILE B CA 1
ATOM 7409 C C . ILE B 1 74 ? 23.984 -28.875 5.656 1 96.88 74 ILE B C 1
ATOM 7411 O O . ILE B 1 74 ? 24.438 -27.922 6.297 1 96.88 74 ILE B O 1
ATOM 7415 N N . HIS B 1 75 ? 22.781 -29.297 5.727 1 96.31 75 HIS B N 1
ATOM 7416 C CA . HIS B 1 75 ? 21.922 -28.812 6.801 1 96.31 75 HIS B CA 1
ATOM 7417 C C . HIS B 1 75 ? 22.047 -29.672 8.047 1 96.31 75 HIS B C 1
ATOM 7419 O O . HIS B 1 75 ? 21.469 -30.766 8.109 1 96.31 75 HIS B O 1
ATOM 7425 N N . LYS B 1 76 ? 22.688 -29.188 8.984 1 94.94 76 LYS B N 1
ATOM 7426 C CA . LYS B 1 76 ? 22.859 -29.938 10.219 1 94.94 76 LYS B CA 1
ATOM 7427 C C . LYS B 1 76 ? 21.609 -29.844 11.102 1 94.94 76 LYS B C 1
ATOM 7429 O O . LYS B 1 76 ? 21.047 -30.859 11.516 1 94.94 76 LYS B O 1
ATOM 7434 N N . LYS B 1 77 ? 21.219 -28.594 11.406 1 92.69 77 LYS B N 1
ATOM 7435 C CA . LYS B 1 77 ? 20.016 -28.406 12.203 1 92.69 77 LYS B CA 1
ATOM 7436 C C . LYS B 1 77 ? 19.547 -26.953 12.18 1 92.69 77 LYS B C 1
ATOM 7438 O O . LYS B 1 77 ? 20.281 -26.062 11.734 1 92.69 77 LYS B O 1
ATOM 7443 N N . GLY B 1 78 ? 18.25 -26.828 12.5 1 92.88 78 GLY B N 1
ATOM 7444 C CA . GLY B 1 78 ? 17.828 -25.516 12.961 1 92.88 78 GLY B CA 1
ATOM 7445 C C . GLY B 1 78 ? 16.969 -24.781 11.953 1 92.88 78 GLY B C 1
ATOM 7446 O O . GLY B 1 78 ? 16.438 -23.703 12.242 1 92.88 78 GLY B O 1
ATOM 7447 N N . VAL B 1 79 ? 16.781 -25.25 10.719 1 93.06 79 VAL B N 1
ATOM 7448 C CA . VAL B 1 79 ? 16.047 -24.484 9.719 1 93.06 79 VAL B CA 1
ATOM 7449 C C . VAL B 1 79 ? 14.641 -25.078 9.555 1 93.06 79 VAL B C 1
ATOM 7451 O O . VAL B 1 79 ? 14.492 -26.203 9.078 1 93.06 79 VAL B O 1
ATOM 7454 N N . ASN B 1 80 ? 13.648 -24.266 9.875 1 90.44 80 ASN B N 1
ATOM 7455 C CA . ASN B 1 80 ? 12.25 -24.656 9.719 1 90.44 80 ASN B CA 1
ATOM 7456 C C . ASN B 1 80 ? 12.008 -26.078 10.242 1 90.44 80 ASN B C 1
ATOM 7458 O O . ASN B 1 80 ? 12.438 -26.422 11.344 1 90.44 80 ASN B O 1
ATOM 7462 N N . ALA B 1 81 ? 11.219 -26.875 9.539 1 87.06 81 ALA B N 1
ATOM 7463 C CA . ALA B 1 81 ? 10.922 -28.25 9.945 1 87.06 81 ALA B CA 1
ATOM 7464 C C . ALA B 1 81 ? 11.789 -29.25 9.172 1 87.06 81 ALA B C 1
ATOM 7466 O O . ALA B 1 81 ? 11.445 -30.422 9.062 1 87.06 81 ALA B O 1
ATOM 7467 N N . LEU B 1 82 ? 12.945 -28.75 8.602 1 92.81 82 LEU B N 1
ATOM 7468 C CA . LEU B 1 82 ? 13.836 -29.625 7.859 1 92.81 82 LEU B CA 1
ATOM 7469 C C . LEU B 1 82 ? 14.438 -30.688 8.766 1 92.81 82 LEU B C 1
ATOM 7471 O O . LEU B 1 82 ? 14.797 -30.406 9.914 1 92.81 82 LEU B O 1
ATOM 7475 N N . SER B 1 83 ? 14.492 -31.859 8.234 1 90.94 83 SER B N 1
ATOM 7476 C CA . SER B 1 83 ? 15.164 -32.938 8.969 1 90.94 83 SER B CA 1
ATOM 7477 C C . SER B 1 83 ? 16.656 -32.625 9.141 1 90.94 83 SER B C 1
ATOM 7479 O O . SER B 1 83 ? 17.25 -31.969 8.297 1 90.94 83 SER B O 1
ATOM 7481 N N . GLU B 1 84 ? 17.219 -33.219 10.188 1 91 84 GLU B N 1
ATOM 7482 C CA . GLU B 1 84 ? 18.594 -32.906 10.539 1 91 84 GLU B CA 1
ATOM 7483 C C . GLU B 1 84 ? 19.562 -33.719 9.695 1 91 84 GLU B C 1
ATOM 7485 O O . GLU B 1 84 ? 19.219 -34.812 9.195 1 91 84 GLU B O 1
ATOM 7490 N N . ASN B 1 85 ? 20.734 -33.156 9.422 1 93.19 85 ASN B N 1
ATOM 7491 C CA . ASN B 1 85 ? 21.891 -33.812 8.805 1 93.19 85 ASN B CA 1
ATOM 7492 C C . ASN B 1 85 ? 21.562 -34.281 7.391 1 93.19 85 ASN B C 1
ATOM 7494 O O . ASN B 1 85 ? 21.797 -35.438 7.055 1 93.19 85 ASN B O 1
ATOM 7498 N N . GLN B 1 86 ? 20.938 -33.375 6.648 1 93.5 86 GLN B N 1
ATOM 7499 C CA . GLN B 1 86 ? 20.688 -33.625 5.23 1 93.5 86 GLN B CA 1
ATOM 7500 C C . GLN B 1 86 ? 21.734 -32.938 4.363 1 93.5 86 GLN B C 1
ATOM 7502 O O . GLN B 1 86 ? 22.188 -31.828 4.68 1 93.5 86 GLN B O 1
ATOM 7507 N N . THR B 1 87 ? 22.203 -33.562 3.348 1 95.5 87 THR B N 1
ATOM 7508 C CA . THR B 1 87 ? 23.281 -33.062 2.52 1 95.5 87 THR B CA 1
ATOM 7509 C C . THR B 1 87 ? 22.844 -32.969 1.059 1 95.5 87 THR B C 1
ATOM 7511 O O . THR B 1 87 ? 22.281 -33.906 0.516 1 95.5 87 THR B O 1
ATOM 7514 N N . ILE B 1 88 ? 23.031 -31.891 0.43 1 96.38 88 ILE B N 1
ATOM 7515 C CA . ILE B 1 88 ? 22.844 -31.703 -1.005 1 96.38 88 ILE B CA 1
ATOM 7516 C C . ILE B 1 88 ? 24.219 -31.578 -1.682 1 96.38 88 ILE B C 1
ATOM 7518 O O . ILE B 1 88 ? 24.984 -30.656 -1.377 1 96.38 88 ILE B O 1
ATOM 7522 N N . LYS B 1 89 ? 24.594 -32.469 -2.52 1 95.62 89 LYS B N 1
ATOM 7523 C CA . LYS B 1 89 ? 25.766 -32.344 -3.379 1 95.62 89 LYS B CA 1
ATOM 7524 C C . LYS B 1 89 ? 25.391 -31.797 -4.75 1 95.62 89 LYS B C 1
ATOM 7526 O O . LYS B 1 89 ? 24.766 -32.5 -5.559 1 95.62 89 LYS B O 1
ATOM 7531 N N . PHE B 1 90 ? 25.828 -30.625 -4.996 1 95.75 90 PHE B N 1
ATOM 7532 C CA . PHE B 1 90 ? 25.453 -29.969 -6.238 1 95.75 90 PHE B CA 1
ATOM 7533 C C . PHE B 1 90 ? 26.266 -30.5 -7.41 1 95.75 90 PHE B C 1
ATOM 7535 O O . PHE B 1 90 ? 27.438 -30.844 -7.25 1 95.75 90 PHE B O 1
ATOM 7542 N N . ASN B 1 91 ? 25.594 -30.547 -8.531 1 93.56 91 ASN B N 1
ATOM 7543 C CA . ASN B 1 91 ? 26.281 -30.844 -9.781 1 93.56 91 ASN B CA 1
ATOM 7544 C C . ASN B 1 91 ? 26.781 -29.578 -10.469 1 93.56 91 ASN B C 1
ATOM 7546 O O . ASN B 1 91 ? 26.219 -28.5 -10.273 1 93.56 91 ASN B O 1
ATOM 7550 N N . ASP B 1 92 ? 27.812 -29.719 -11.258 1 91.81 92 ASP B N 1
ATOM 7551 C CA . ASP B 1 92 ? 28.375 -28.547 -11.938 1 91.81 92 ASP B CA 1
ATOM 7552 C C . ASP B 1 92 ? 27.438 -28.031 -13.016 1 91.81 92 ASP B C 1
ATOM 7554 O O . ASP B 1 92 ? 27.547 -26.875 -13.438 1 91.81 92 ASP B O 1
ATOM 7558 N N . ASN B 1 93 ? 26.562 -28.906 -13.492 1 94.69 93 ASN B N 1
ATOM 7559 C CA . ASN B 1 93 ? 25.625 -28.5 -14.523 1 94.69 93 ASN B CA 1
ATOM 7560 C C . ASN B 1 93 ? 24.266 -28.156 -13.93 1 94.69 93 ASN B C 1
ATOM 7562 O O . ASN B 1 93 ? 23.969 -26.984 -13.672 1 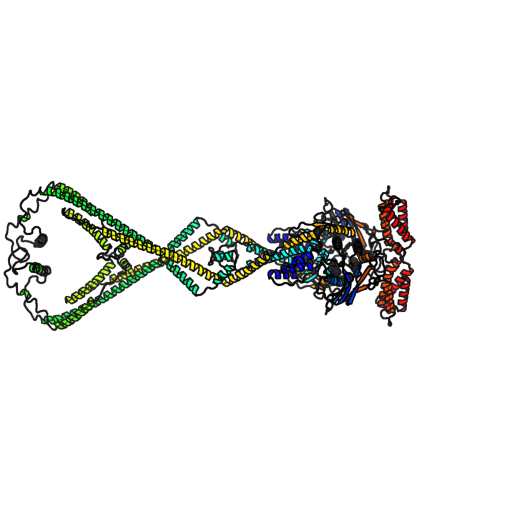94.69 93 ASN B O 1
ATOM 7566 N N . VAL B 1 94 ? 23.469 -29.172 -13.578 1 96.19 94 VAL B N 1
ATOM 7567 C CA . VAL B 1 94 ? 22.125 -28.906 -13.117 1 96.19 94 VAL B CA 1
ATOM 7568 C C . VAL B 1 94 ? 21.797 -29.781 -11.914 1 96.19 94 VAL B C 1
ATOM 7570 O O . VAL B 1 94 ? 22.109 -30.984 -11.914 1 96.19 94 VAL B O 1
ATOM 7573 N N . THR B 1 95 ? 21.328 -29.219 -10.836 1 97.31 95 THR B N 1
ATOM 7574 C CA . THR B 1 95 ? 20.766 -29.922 -9.68 1 97.31 95 THR B CA 1
ATOM 7575 C C . THR B 1 95 ? 19.297 -29.547 -9.477 1 97.31 95 THR B C 1
ATOM 7577 O O . THR B 1 95 ? 18.969 -28.359 -9.398 1 97.31 95 THR B O 1
ATOM 7580 N N . ILE B 1 96 ? 18.422 -30.531 -9.43 1 97.06 96 ILE B N 1
ATOM 7581 C CA . ILE B 1 96 ? 16.984 -30.281 -9.25 1 97.06 96 ILE B CA 1
ATOM 7582 C C . ILE B 1 96 ? 16.516 -30.906 -7.941 1 97.06 96 ILE B C 1
ATOM 7584 O O . ILE B 1 96 ? 16.781 -32.094 -7.68 1 97.06 96 ILE B O 1
ATOM 7588 N N . LEU B 1 97 ? 16.016 -30.125 -7.07 1 96.56 97 LEU B N 1
ATOM 7589 C CA . LEU B 1 97 ? 15.312 -30.609 -5.891 1 96.56 97 LEU B CA 1
ATOM 7590 C C . LEU B 1 97 ? 13.805 -30.641 -6.133 1 96.56 97 LEU B C 1
ATOM 7592 O O . LEU B 1 97 ? 13.133 -29.625 -6.059 1 96.56 97 LEU B O 1
ATOM 7596 N N . HIS B 1 98 ? 13.297 -31.859 -6.387 1 93 98 HIS B N 1
ATOM 7597 C CA . HIS B 1 98 ? 11.891 -32.062 -6.715 1 93 98 HIS B CA 1
ATOM 7598 C C . HIS B 1 98 ? 11.109 -32.594 -5.512 1 93 98 HIS B C 1
ATOM 7600 O O . HIS B 1 98 ? 11.555 -33.531 -4.84 1 93 98 HIS B O 1
ATOM 7606 N N . GLY B 1 99 ? 10.047 -31.938 -5.199 1 89 99 GLY B N 1
ATOM 7607 C CA . GLY B 1 99 ? 9.188 -32.344 -4.109 1 89 99 GLY B CA 1
ATOM 7608 C C . GLY B 1 99 ? 7.805 -31.734 -4.164 1 89 99 GLY B C 1
ATOM 7609 O O . GLY B 1 99 ? 7.617 -30.688 -4.789 1 89 99 GLY B O 1
ATOM 7610 N N . LEU B 1 100 ? 6.887 -32.438 -3.566 1 86.38 100 LEU B N 1
ATOM 7611 C CA . LEU B 1 100 ? 5.508 -31.969 -3.533 1 86.38 100 LEU B CA 1
ATOM 7612 C C . LEU B 1 100 ? 5.367 -30.75 -2.609 1 86.38 100 LEU B C 1
ATOM 7614 O O . LEU B 1 100 ? 6.328 -30.375 -1.939 1 86.38 100 LEU B O 1
ATOM 7618 N N . ASN B 1 101 ? 4.184 -30.172 -2.682 1 86.94 101 ASN B N 1
ATOM 7619 C CA . ASN B 1 101 ? 3.922 -29.031 -1.803 1 86.94 101 ASN B CA 1
ATOM 7620 C C . ASN B 1 101 ? 4.027 -29.422 -0.332 1 86.94 101 ASN B C 1
ATOM 7622 O O . ASN B 1 101 ? 3.492 -30.453 0.078 1 86.94 101 ASN B O 1
ATOM 7626 N N . GLY B 1 102 ? 4.793 -28.672 0.445 1 83.62 102 GLY B N 1
ATOM 7627 C CA . GLY B 1 102 ? 4.918 -28.938 1.87 1 83.62 102 GLY B CA 1
ATOM 7628 C C . GLY B 1 102 ? 6.012 -29.922 2.203 1 83.62 102 GLY B C 1
ATOM 7629 O O . GLY B 1 102 ? 6.18 -30.312 3.363 1 83.62 102 GLY B O 1
ATOM 7630 N N . ALA B 1 103 ? 6.797 -30.281 1.226 1 86.56 103 ALA B N 1
ATOM 7631 C CA . ALA B 1 103 ? 7.816 -31.312 1.428 1 86.56 103 ALA B CA 1
ATOM 7632 C C . ALA B 1 103 ? 9.039 -30.734 2.145 1 86.56 103 ALA B C 1
ATOM 7634 O O . ALA B 1 103 ? 9.828 -31.484 2.723 1 86.56 103 ALA B O 1
ATOM 7635 N N . GLY B 1 104 ? 9.234 -29.438 2.062 1 89.94 104 GLY B N 1
ATOM 7636 C CA . GLY B 1 104 ? 10.359 -28.812 2.744 1 89.94 104 GLY B CA 1
ATOM 7637 C C . GLY B 1 104 ? 11.312 -28.109 1.796 1 89.94 104 GLY B C 1
ATOM 7638 O O . GLY B 1 104 ? 12.359 -27.609 2.219 1 89.94 104 GLY B O 1
ATOM 7639 N N . LYS B 1 105 ? 11.016 -28.031 0.502 1 92.69 105 LYS B N 1
ATOM 7640 C CA . LYS B 1 105 ? 11.859 -27.391 -0.51 1 92.69 105 LYS B CA 1
ATOM 7641 C C . LYS B 1 105 ? 12.156 -25.953 -0.147 1 92.69 105 LYS B C 1
ATOM 7643 O O . LYS B 1 105 ? 13.289 -25.484 -0.325 1 92.69 105 LYS B O 1
ATOM 7648 N N . SER B 1 106 ? 11.203 -25.328 0.409 1 91.12 106 SER B N 1
ATOM 7649 C CA . SER B 1 106 ? 11.328 -23.891 0.7 1 91.12 106 SER B CA 1
ATOM 7650 C C . SER B 1 106 ? 12.391 -23.641 1.768 1 91.12 106 SER B C 1
ATOM 7652 O O . SER B 1 106 ? 13.062 -22.609 1.747 1 91.12 106 SER B O 1
ATOM 7654 N N . GLY B 1 107 ? 12.523 -24.516 2.666 1 93 107 GLY B N 1
ATOM 7655 C CA . GLY B 1 107 ? 13.555 -24.375 3.676 1 93 107 GLY B CA 1
ATOM 7656 C C . GLY B 1 107 ? 14.953 -24.328 3.09 1 93 107 GLY B C 1
ATOM 7657 O O . GLY B 1 107 ? 15.766 -23.469 3.471 1 93 107 GLY B O 1
ATOM 7658 N N . TYR B 1 108 ? 15.227 -25.234 2.182 1 95.81 108 TYR B N 1
ATOM 7659 C CA . TYR B 1 108 ? 16.531 -25.25 1.521 1 95.81 108 TYR B CA 1
ATOM 7660 C C . TYR B 1 108 ? 16.734 -23.984 0.687 1 95.81 108 TYR B C 1
ATOM 7662 O O . TYR B 1 108 ? 17.828 -23.422 0.66 1 95.81 108 TYR B O 1
ATOM 7670 N N . PHE B 1 109 ? 15.703 -23.578 0.045 1 95 109 PHE B N 1
ATOM 7671 C CA . PHE B 1 109 ? 15.789 -22.375 -0.76 1 95 109 PHE B CA 1
ATOM 7672 C C . PHE B 1 109 ? 16.109 -21.156 0.112 1 95 109 PHE B C 1
ATOM 7674 O O . PHE B 1 109 ? 16.938 -20.328 -0.258 1 95 109 PHE B O 1
ATOM 7681 N N . LYS B 1 110 ? 15.398 -21.062 1.241 1 93.94 110 LYS B N 1
ATOM 7682 C CA . LYS B 1 110 ? 15.625 -19.938 2.137 1 93.94 110 LYS B CA 1
ATOM 7683 C C . LYS B 1 110 ? 17.078 -19.859 2.578 1 93.94 110 LYS B C 1
ATOM 7685 O O . LYS B 1 110 ? 17.656 -18.781 2.668 1 93.94 110 LYS B O 1
ATOM 7690 N N . ILE B 1 111 ? 17.656 -21 2.828 1 96 111 ILE B N 1
ATOM 7691 C CA . ILE B 1 111 ? 19.062 -21.078 3.227 1 96 111 ILE B CA 1
ATOM 7692 C C . ILE B 1 111 ? 19.938 -20.484 2.127 1 96 111 ILE B C 1
ATOM 7694 O O . ILE B 1 111 ? 20.734 -19.562 2.377 1 96 111 ILE B O 1
ATOM 7698 N N . ILE B 1 112 ? 19.719 -20.969 0.939 1 96.44 112 ILE B N 1
ATOM 7699 C CA . ILE B 1 112 ? 20.562 -20.547 -0.177 1 96.44 112 ILE B CA 1
ATOM 7700 C C . ILE B 1 112 ? 20.312 -19.078 -0.496 1 96.44 112 ILE B C 1
ATOM 7702 O O . ILE B 1 112 ? 21.234 -18.312 -0.762 1 96.44 112 ILE B O 1
ATOM 7706 N N . ASN B 1 113 ? 19.047 -18.703 -0.47 1 94.25 113 ASN B N 1
ATOM 7707 C CA . ASN B 1 113 ? 18.672 -17.328 -0.744 1 94.25 113 ASN B CA 1
ATOM 7708 C C . ASN B 1 113 ? 19.391 -16.344 0.184 1 94.25 113 ASN B C 1
ATOM 7710 O O . ASN B 1 113 ? 19.891 -15.32 -0.262 1 94.25 113 ASN B O 1
ATOM 7714 N N . GLU B 1 114 ? 19.422 -16.641 1.451 1 93.44 114 GLU B N 1
ATOM 7715 C CA . GLU B 1 114 ? 20.062 -15.758 2.424 1 93.44 114 GLU B CA 1
ATOM 7716 C C . GLU B 1 114 ? 21.578 -15.781 2.287 1 93.44 114 GLU B C 1
ATOM 7718 O O . GLU B 1 114 ? 22.234 -14.75 2.439 1 93.44 114 GLU B O 1
ATOM 7723 N N . ILE B 1 115 ? 22.094 -16.922 1.978 1 94.25 115 ILE B N 1
ATOM 7724 C CA . ILE B 1 115 ? 23.547 -17.062 1.855 1 94.25 115 ILE B CA 1
ATOM 7725 C C . ILE B 1 115 ? 24.031 -16.297 0.637 1 94.25 115 ILE B C 1
ATOM 7727 O O . ILE B 1 115 ? 25.047 -15.594 0.708 1 94.25 115 ILE B O 1
ATOM 7731 N N . VAL B 1 116 ? 23.297 -16.375 -0.477 1 92.69 116 VAL B N 1
ATOM 7732 C CA . VAL B 1 116 ? 23.766 -15.773 -1.723 1 92.69 116 VAL B CA 1
ATOM 7733 C C . VAL B 1 116 ? 23.234 -14.344 -1.822 1 92.69 116 VAL B C 1
ATOM 7735 O O . VAL B 1 116 ? 23.719 -13.562 -2.645 1 92.69 116 VAL B O 1
ATOM 7738 N N . GLY B 1 117 ? 22.297 -14.008 -0.997 1 88.69 117 GLY B N 1
ATOM 7739 C CA . GLY B 1 117 ? 21.719 -12.672 -1.058 1 88.69 117 GLY B CA 1
ATOM 7740 C C . GLY B 1 117 ? 20.688 -12.523 -2.152 1 88.69 117 GLY B C 1
ATOM 7741 O O . GLY B 1 117 ? 20.828 -11.688 -3.047 1 88.69 117 GLY B O 1
ATOM 7742 N N . GLY B 1 118 ? 19.703 -13.234 -2.025 1 87 118 GLY B N 1
ATOM 7743 C CA . GLY B 1 118 ? 18.609 -13.18 -2.984 1 87 118 GLY B CA 1
ATOM 7744 C C . GLY B 1 118 ? 17.938 -11.828 -3.037 1 87 118 GLY B C 1
ATOM 7745 O O . GLY B 1 118 ? 18.453 -10.852 -2.496 1 87 118 GLY B O 1
ATOM 7746 N N . ASN B 1 119 ? 16.875 -11.727 -3.748 1 81.38 119 ASN B N 1
ATOM 7747 C CA . ASN B 1 119 ? 16.188 -10.461 -4.012 1 81.38 119 ASN B CA 1
ATOM 7748 C C . ASN B 1 119 ? 15.562 -9.883 -2.744 1 81.38 119 ASN B C 1
ATOM 7750 O O . ASN B 1 119 ? 15.547 -8.672 -2.555 1 81.38 119 ASN B O 1
ATOM 7754 N N . GLN B 1 120 ? 15.016 -10.75 -1.975 1 85.06 120 GLN B N 1
ATOM 7755 C CA . GLN B 1 120 ? 14.32 -10.328 -0.763 1 85.06 120 GLN B CA 1
ATOM 7756 C C . GLN B 1 120 ? 14.734 -11.188 0.432 1 85.06 120 GLN B C 1
ATOM 7758 O O . GLN B 1 120 ? 14.891 -12.398 0.308 1 85.06 120 GLN B O 1
ATOM 7763 N N . ILE B 1 121 ? 14.852 -10.492 1.499 1 86.44 121 ILE B N 1
ATOM 7764 C CA . ILE B 1 121 ? 15.156 -11.203 2.734 1 86.44 121 ILE B CA 1
ATOM 7765 C C . ILE B 1 121 ? 13.977 -12.102 3.115 1 86.44 121 ILE B C 1
ATOM 7767 O O . ILE B 1 121 ? 12.82 -11.688 3.016 1 86.44 121 ILE B O 1
ATOM 7771 N N . LYS B 1 122 ? 14.305 -13.32 3.373 1 86.38 122 LYS B N 1
ATOM 7772 C CA . LYS B 1 122 ? 13.297 -14.273 3.838 1 86.38 122 LYS B CA 1
ATOM 7773 C C . LYS B 1 122 ? 13.578 -14.711 5.27 1 86.38 122 LYS B C 1
ATOM 7775 O O . LYS B 1 122 ? 14.688 -15.156 5.582 1 86.38 122 LYS B O 1
ATOM 7780 N N . GLU B 1 123 ? 12.633 -14.539 6.098 1 83.25 123 GLU B N 1
ATOM 7781 C CA . GLU B 1 123 ? 12.805 -14.93 7.496 1 83.25 123 GLU B CA 1
ATOM 7782 C C . GLU B 1 123 ? 12.836 -16.438 7.645 1 83.25 123 GLU B C 1
ATOM 7784 O O . GLU B 1 123 ? 12 -17.156 7.086 1 83.25 123 GLU B O 1
ATOM 7789 N N . ILE B 1 124 ? 13.859 -16.906 8.273 1 90.44 124 ILE B N 1
ATOM 7790 C CA . ILE B 1 124 ? 13.984 -18.344 8.562 1 90.44 124 ILE B CA 1
ATOM 7791 C C . ILE B 1 124 ? 13.547 -18.609 10 1 90.44 124 ILE B C 1
ATOM 7793 O O . ILE B 1 124 ? 14.219 -18.203 10.945 1 90.44 124 ILE B O 1
ATOM 7797 N N . LEU B 1 125 ? 12.469 -19.328 10.156 1 85.25 125 LEU B N 1
ATOM 7798 C CA . LEU B 1 125 ? 11.945 -19.656 11.469 1 85.25 125 LEU B CA 1
ATOM 7799 C C . LEU B 1 125 ? 12.484 -21 11.945 1 85.25 125 LEU B C 1
ATOM 7801 O O . LEU B 1 125 ? 12.781 -21.875 11.125 1 85.25 125 LEU B O 1
ATOM 7805 N N . PRO B 1 126 ? 12.609 -21.047 13.227 1 88 126 PRO B N 1
ATOM 7806 C CA . PRO B 1 126 ? 12.914 -22.391 13.734 1 88 126 PRO B CA 1
ATOM 7807 C C . PRO B 1 126 ? 11.734 -23.359 13.586 1 88 126 PRO B C 1
ATOM 7809 O O . PRO B 1 126 ? 10.672 -22.969 13.102 1 88 126 PRO B O 1
ATOM 7812 N N . ASN B 1 127 ? 12.008 -24.578 13.867 1 85.56 127 ASN B N 1
ATOM 7813 C CA . ASN B 1 127 ? 10.906 -25.547 13.828 1 85.56 127 ASN B CA 1
ATOM 7814 C C . ASN B 1 127 ? 9.828 -25.188 14.852 1 85.56 127 ASN B C 1
ATOM 7816 O O . ASN B 1 127 ? 10.008 -25.406 16.047 1 85.56 127 ASN B O 1
ATOM 7820 N N . ILE B 1 128 ? 8.75 -24.688 14.438 1 78.56 128 ILE B N 1
ATOM 7821 C CA . ILE B 1 128 ? 7.699 -24.156 15.297 1 78.56 128 ILE B CA 1
ATOM 7822 C C . ILE B 1 128 ? 6.965 -25.297 15.992 1 78.56 128 ILE B C 1
ATOM 7824 O O . ILE B 1 128 ? 6.266 -25.094 16.984 1 78.56 128 ILE B O 1
ATOM 7828 N N . TYR B 1 129 ? 7.117 -26.469 15.422 1 75.19 129 TYR B N 1
ATOM 7829 C CA . TYR B 1 129 ? 6.387 -27.609 15.953 1 75.19 129 TYR B CA 1
ATOM 7830 C C . TYR B 1 129 ? 7.152 -28.266 17.094 1 75.19 129 TYR B C 1
ATOM 7832 O O . TYR B 1 129 ? 6.633 -29.156 17.766 1 75.19 129 TYR B O 1
ATOM 7840 N N . LYS B 1 130 ? 8.398 -27.766 17.203 1 78.31 130 LYS B N 1
ATOM 7841 C CA . LYS B 1 130 ? 9.219 -28.266 18.297 1 78.31 130 LYS B CA 1
ATOM 7842 C C . LYS B 1 130 ? 9.258 -27.266 19.453 1 78.31 130 LYS B C 1
ATOM 7844 O O . LYS B 1 130 ? 9.281 -26.062 19.234 1 78.31 130 LYS B O 1
ATOM 7849 N N . ASP B 1 131 ? 9.188 -27.641 20.656 1 78.56 131 ASP B N 1
ATOM 7850 C CA . ASP B 1 131 ? 9.188 -26.781 21.844 1 78.56 131 ASP B CA 1
ATOM 7851 C C . ASP B 1 131 ? 10.531 -26.078 22 1 78.56 131 ASP B C 1
ATOM 7853 O O . ASP B 1 131 ? 10.586 -24.906 22.391 1 78.56 131 ASP B O 1
ATOM 7857 N N . ASN B 1 132 ? 11.586 -26.812 21.766 1 81.56 132 ASN B N 1
ATOM 7858 C CA . ASN B 1 132 ? 12.922 -26.25 21.859 1 81.56 132 ASN B CA 1
ATOM 7859 C C . ASN B 1 132 ? 13.648 -26.281 20.516 1 81.56 132 ASN B C 1
ATOM 7861 O O . ASN B 1 132 ? 14.367 -27.234 20.219 1 81.56 132 ASN B O 1
ATOM 7865 N N . PRO B 1 133 ? 13.445 -25.219 19.766 1 81.81 133 PRO B N 1
ATOM 7866 C CA . PRO B 1 133 ? 14.062 -25.234 18.438 1 81.81 133 PRO B CA 1
ATOM 7867 C C . PRO B 1 133 ? 15.578 -25.047 18.5 1 81.81 133 PRO B C 1
ATOM 7869 O O . PRO B 1 133 ? 16.094 -24.344 19.359 1 81.81 133 PRO B O 1
ATOM 7872 N N . SER B 1 134 ? 16.344 -25.734 17.719 1 86.62 134 SER B N 1
ATOM 7873 C CA . SER B 1 134 ? 17.797 -25.672 17.609 1 86.62 134 SER B CA 1
ATOM 7874 C C . SER B 1 134 ? 18.25 -24.422 16.859 1 86.62 134 SER B C 1
ATOM 7876 O O . SER B 1 134 ? 17.484 -23.844 16.078 1 86.62 134 SER B O 1
ATOM 7878 N N . GLU B 1 135 ? 19.453 -24.047 17.188 1 91.31 135 GLU B N 1
ATOM 7879 C CA . GLU B 1 135 ? 20.031 -22.953 16.438 1 91.31 135 GLU B CA 1
ATOM 7880 C C . GLU B 1 135 ? 20.422 -23.391 15.023 1 91.31 135 GLU B C 1
ATOM 7882 O O . GLU B 1 135 ? 20.703 -24.562 14.789 1 91.31 135 GLU B O 1
ATOM 7887 N N . ILE B 1 136 ? 20.453 -22.469 14.172 1 94.56 136 ILE B N 1
ATOM 7888 C CA . ILE B 1 136 ? 20.734 -22.766 12.766 1 94.56 136 ILE B CA 1
ATOM 7889 C C . ILE B 1 136 ? 22.203 -23.141 12.602 1 94.56 136 ILE B C 1
ATOM 7891 O O . ILE B 1 136 ? 23.094 -22.438 13.094 1 94.56 136 ILE B O 1
ATOM 7895 N N . ASP B 1 137 ? 22.453 -24.234 12.07 1 96 137 ASP B N 1
ATOM 7896 C CA . ASP B 1 137 ? 23.797 -24.734 11.742 1 96 137 ASP B CA 1
ATOM 7897 C C . ASP B 1 137 ? 23.828 -25.344 10.344 1 96 137 ASP B C 1
ATOM 7899 O O . ASP B 1 137 ? 23.312 -26.453 10.141 1 96 137 ASP B O 1
ATOM 7903 N N . VAL B 1 138 ? 24.375 -24.625 9.414 1 96.81 138 VAL B N 1
ATOM 7904 C CA . VAL B 1 138 ? 24.438 -25.047 8.016 1 96.81 138 VAL B CA 1
ATOM 7905 C C . VAL B 1 138 ? 25.859 -24.891 7.492 1 96.81 138 VAL B C 1
ATOM 7907 O O . VAL B 1 138 ? 26.594 -23.984 7.895 1 96.81 138 VAL B O 1
ATOM 7910 N N . GLU B 1 139 ? 26.297 -25.812 6.746 1 97.12 139 GLU B N 1
ATOM 7911 C CA . GLU B 1 139 ? 27.609 -25.734 6.113 1 97.12 139 GLU B CA 1
ATOM 7912 C C . GLU B 1 139 ? 27.484 -25.703 4.594 1 97.12 139 GLU B C 1
ATOM 7914 O O . GLU B 1 139 ? 26.781 -26.516 4.004 1 97.12 139 GLU B O 1
ATOM 7919 N N . ILE B 1 140 ? 28.109 -24.734 3.959 1 96.38 140 ILE B N 1
ATOM 7920 C CA . ILE B 1 140 ? 28.094 -24.641 2.504 1 96.38 140 ILE B CA 1
ATOM 7921 C C . ILE B 1 140 ? 29.516 -24.672 1.967 1 96.38 140 ILE B C 1
ATOM 7923 O O . ILE B 1 140 ? 30.422 -24.094 2.559 1 96.38 140 ILE B O 1
ATOM 7927 N N . SER B 1 141 ? 29.734 -25.469 0.979 1 96.44 141 SER B N 1
ATOM 7928 C CA . SER B 1 141 ? 31.016 -25.562 0.291 1 96.44 141 SER B CA 1
ATOM 7929 C C . SER B 1 141 ? 30.906 -25.094 -1.154 1 96.44 141 SER B C 1
ATOM 7931 O O . SER B 1 141 ? 29.906 -25.359 -1.822 1 96.44 141 SER B O 1
ATOM 7933 N N . TYR B 1 142 ? 31.875 -24.344 -1.632 1 95.12 142 TYR B N 1
ATOM 7934 C CA . TYR B 1 142 ? 31.906 -23.875 -3.01 1 95.12 142 TYR B CA 1
ATOM 7935 C C . TYR B 1 142 ? 33.312 -23.891 -3.568 1 95.12 142 TYR B C 1
ATOM 7937 O O . TYR B 1 142 ? 34.281 -23.922 -2.811 1 95.12 142 TYR B O 1
ATOM 7945 N N . ARG B 1 143 ? 33.438 -23.969 -4.836 1 94 143 ARG B N 1
ATOM 7946 C CA . ARG B 1 143 ? 34.719 -23.984 -5.523 1 94 143 ARG B CA 1
ATOM 7947 C C . ARG B 1 143 ? 34.938 -22.703 -6.297 1 94 143 ARG B C 1
ATOM 7949 O O . ARG B 1 143 ? 34.031 -22.203 -6.973 1 94 143 ARG B O 1
ATOM 7956 N N . GLU B 1 144 ? 35.969 -22.141 -6.066 1 88.44 144 GLU B N 1
ATOM 7957 C CA . GLU B 1 144 ? 36.469 -21.016 -6.852 1 88.44 144 GLU B CA 1
ATOM 7958 C C . GLU B 1 144 ? 37.656 -21.438 -7.742 1 88.44 144 GLU B C 1
ATOM 7960 O O . GLU B 1 144 ? 38.781 -21.625 -7.266 1 88.44 144 GLU B O 1
ATOM 7965 N N . CYS B 1 145 ? 37.469 -21.562 -8.969 1 77.75 145 CYS B N 1
ATOM 7966 C CA . CYS B 1 145 ? 38.469 -22.109 -9.867 1 77.75 145 CYS B CA 1
ATOM 7967 C C . CYS B 1 145 ? 38.906 -23.5 -9.438 1 77.75 145 CYS B C 1
ATOM 7969 O O . CYS B 1 145 ? 38.125 -24.453 -9.539 1 77.75 145 CYS B O 1
ATOM 7971 N N . VAL B 1 146 ? 39.969 -23.625 -8.781 1 78.56 146 VAL B N 1
ATOM 7972 C CA . VAL B 1 146 ? 40.5 -24.938 -8.406 1 78.56 146 VAL B CA 1
ATOM 7973 C C . VAL B 1 146 ? 40.438 -25.109 -6.891 1 78.56 146 VAL B C 1
ATOM 7975 O O . VAL B 1 146 ? 40.469 -26.234 -6.379 1 78.56 146 VAL B O 1
ATOM 7978 N N . ASN B 1 147 ? 40 -24.078 -6.184 1 88.12 147 ASN B N 1
ATOM 7979 C CA . ASN B 1 147 ? 40.062 -24.109 -4.727 1 88.12 147 ASN B CA 1
ATOM 7980 C C . ASN B 1 147 ? 38.688 -24.359 -4.121 1 88.12 147 ASN B C 1
ATOM 7982 O O . ASN B 1 147 ? 37.719 -23.703 -4.496 1 88.12 147 ASN B O 1
ATOM 7986 N N . GLU B 1 148 ? 38.625 -25.359 -3.236 1 92.38 148 GLU B N 1
ATOM 7987 C CA . GLU B 1 148 ? 37.375 -25.641 -2.502 1 92.38 148 GLU B CA 1
ATOM 7988 C C . GLU B 1 148 ? 37.312 -24.875 -1.19 1 92.38 148 GLU B C 1
ATOM 7990 O O . GLU B 1 148 ? 38.281 -24.859 -0.424 1 92.38 148 GLU B O 1
ATOM 7995 N N . ASN B 1 149 ? 36.281 -24.125 -0.95 1 93.56 149 ASN B N 1
ATOM 7996 C CA . ASN B 1 149 ? 36.062 -23.344 0.266 1 93.56 149 ASN B CA 1
ATOM 7997 C C . ASN B 1 149 ? 34.844 -23.859 1.04 1 93.56 149 ASN B C 1
ATOM 7999 O O . ASN B 1 149 ? 33.844 -24.281 0.443 1 93.56 149 ASN B O 1
ATOM 8003 N N . LYS B 1 150 ? 35 -23.859 2.352 1 94.81 150 LYS B N 1
ATOM 8004 C CA . LYS B 1 150 ? 33.906 -24.266 3.242 1 94.81 150 LYS B CA 1
ATOM 8005 C C . LYS B 1 150 ? 33.562 -23.141 4.207 1 94.81 150 LYS B C 1
ATOM 8007 O O . LYS B 1 150 ? 34.438 -22.5 4.781 1 94.81 150 LYS B O 1
ATOM 8012 N N . ILE B 1 151 ? 32.281 -22.891 4.305 1 95 151 ILE B N 1
ATOM 8013 C CA . ILE B 1 151 ? 31.812 -21.828 5.191 1 95 151 ILE B CA 1
ATOM 8014 C C . ILE B 1 151 ? 30.734 -22.391 6.121 1 95 151 ILE B C 1
ATOM 8016 O O . ILE B 1 151 ? 29.812 -23.078 5.672 1 95 151 ILE B O 1
ATOM 8020 N N . SER B 1 152 ? 30.844 -22.109 7.371 1 95.25 152 SER B N 1
ATOM 8021 C CA . SER B 1 152 ? 29.781 -22.406 8.344 1 95.25 152 SER B CA 1
ATOM 8022 C C . SER B 1 152 ? 28.844 -21.203 8.5 1 95.25 152 SER B C 1
ATOM 8024 O O . SER B 1 152 ? 29.297 -20.094 8.758 1 95.25 152 SER B O 1
ATOM 8026 N N . TRP B 1 153 ? 27.594 -21.484 8.32 1 95.69 153 TRP B N 1
ATOM 8027 C CA . TRP B 1 153 ? 26.609 -20.406 8.32 1 95.69 153 TRP B CA 1
ATOM 8028 C C . TRP B 1 153 ? 25.609 -20.594 9.445 1 95.69 153 TRP B C 1
ATOM 8030 O O . TRP B 1 153 ? 25.016 -21.656 9.602 1 95.69 153 TRP B O 1
ATOM 8040 N N . ASP B 1 154 ? 25.375 -19.531 10.258 1 93.19 154 ASP B N 1
ATOM 8041 C CA . ASP B 1 154 ? 24.516 -19.625 11.438 1 93.19 154 ASP B CA 1
ATOM 8042 C C . ASP B 1 154 ? 23.188 -18.891 11.219 1 93.19 154 ASP B C 1
ATOM 8044 O O . ASP B 1 154 ? 22.406 -18.719 12.148 1 93.19 154 ASP B O 1
ATOM 8048 N N . GLY B 1 155 ? 22.938 -18.453 10.078 1 90.75 155 GLY B N 1
ATOM 8049 C CA . GLY B 1 155 ? 21.656 -17.828 9.781 1 90.75 155 GLY B CA 1
ATOM 8050 C C . GLY B 1 155 ? 21.641 -16.344 10.055 1 90.75 155 GLY B C 1
ATOM 8051 O O . GLY B 1 155 ? 20.656 -15.664 9.766 1 90.75 155 GLY B O 1
ATOM 8052 N N . LYS B 1 156 ? 22.75 -15.773 10.531 1 85.06 156 LYS B N 1
ATOM 8053 C CA . LYS B 1 156 ? 22.734 -14.383 10.961 1 85.06 156 LYS B CA 1
ATOM 8054 C C . LYS B 1 156 ? 23.25 -13.461 9.852 1 85.06 156 LYS B C 1
ATOM 8056 O O . LYS B 1 156 ? 22.844 -12.312 9.75 1 85.06 156 LYS B O 1
ATOM 8061 N N . THR B 1 157 ? 24.078 -13.945 9.039 1 87.38 157 THR B N 1
ATOM 8062 C CA . THR B 1 157 ? 24.656 -13.125 7.984 1 87.38 157 THR B CA 1
ATOM 8063 C C . THR B 1 157 ? 23.984 -13.406 6.648 1 87.38 157 THR B C 1
ATOM 8065 O O . THR B 1 157 ? 23.516 -14.523 6.402 1 87.38 157 THR B O 1
ATOM 8068 N N . ARG B 1 158 ? 23.891 -12.398 5.879 1 89.44 158 ARG B N 1
ATOM 8069 C CA . ARG B 1 158 ? 23.281 -12.516 4.559 1 89.44 158 ARG B CA 1
ATOM 8070 C C . ARG B 1 158 ? 24.25 -12.086 3.463 1 89.44 158 ARG B C 1
ATOM 8072 O O . ARG B 1 158 ? 25.156 -11.297 3.711 1 89.44 158 ARG B O 1
ATOM 8079 N N . SER B 1 159 ? 24.062 -12.688 2.258 1 89.56 159 SER B N 1
ATOM 8080 C CA . SER B 1 159 ? 24.859 -12.297 1.1 1 89.56 159 SER B CA 1
ATOM 8081 C C . SER B 1 159 ? 26.344 -12.438 1.38 1 89.56 159 SER B C 1
ATOM 8083 O O . SER B 1 159 ? 27.094 -11.453 1.336 1 89.56 159 SER B O 1
ATOM 8085 N N . LEU B 1 160 ? 26.75 -13.617 1.555 1 89.94 160 LEU B N 1
ATOM 8086 C CA . LEU B 1 160 ? 28.141 -13.906 1.885 1 89.94 160 LEU B CA 1
ATOM 8087 C C . LEU B 1 160 ? 29.078 -13.508 0.738 1 89.94 160 LEU B C 1
ATOM 8089 O O . LEU B 1 160 ? 28.688 -13.609 -0.432 1 89.94 160 LEU B O 1
ATOM 8093 N N . GLU B 1 161 ? 30.266 -13.164 1.09 1 86.06 161 GLU B N 1
ATOM 8094 C CA . GLU B 1 161 ? 31.25 -12.711 0.113 1 86.06 161 GLU B CA 1
ATOM 8095 C C . GLU B 1 161 ? 31.531 -13.789 -0.927 1 86.06 161 GLU B C 1
ATOM 8097 O O . GLU B 1 161 ? 31.703 -14.961 -0.583 1 86.06 161 GLU B O 1
ATOM 8102 N N . LYS B 1 162 ? 31.547 -13.461 -2.143 1 85.31 162 LYS B N 1
ATOM 8103 C CA . LYS B 1 162 ? 31.828 -14.312 -3.289 1 85.31 162 LYS B CA 1
ATOM 8104 C C . LYS B 1 162 ? 30.578 -15.062 -3.748 1 85.31 162 LYS B C 1
ATOM 8106 O O . LYS B 1 162 ? 30.406 -15.32 -4.941 1 85.31 162 LYS B O 1
ATOM 8111 N N . LEU B 1 163 ? 29.75 -15.375 -2.77 1 90.12 163 LEU B N 1
ATOM 8112 C CA . LEU B 1 163 ? 28.547 -16.141 -3.129 1 90.12 163 LEU B CA 1
ATOM 8113 C C . LEU B 1 163 ? 27.438 -15.203 -3.598 1 90.12 163 LEU B C 1
ATOM 8115 O O . LEU B 1 163 ? 26.453 -15.648 -4.199 1 90.12 163 LEU B O 1
ATOM 8119 N N . ASN B 1 164 ? 27.609 -13.984 -3.381 1 88 164 ASN B N 1
ATOM 8120 C CA . ASN B 1 164 ? 26.594 -13.016 -3.756 1 88 164 ASN B CA 1
ATOM 8121 C C . ASN B 1 164 ? 26.578 -12.766 -5.262 1 88 164 ASN B C 1
ATOM 8123 O O . ASN B 1 164 ? 25.75 -11.992 -5.762 1 88 164 ASN B O 1
ATOM 8127 N N . LYS B 1 165 ? 27.391 -13.484 -6.008 1 86.38 165 LYS B N 1
ATOM 8128 C CA . LYS B 1 165 ? 27.422 -13.406 -7.465 1 86.38 165 LYS B CA 1
ATOM 8129 C C . LYS B 1 165 ? 26.328 -14.273 -8.086 1 86.38 165 LYS B C 1
ATOM 8131 O O . LYS B 1 165 ? 26 -14.125 -9.266 1 86.38 165 LYS B O 1
ATOM 8136 N N . CYS B 1 166 ? 25.797 -15.117 -7.273 1 90.69 166 CYS B N 1
ATOM 8137 C CA . CYS B 1 166 ? 24.734 -15.992 -7.746 1 90.69 166 CYS B CA 1
ATOM 8138 C C . CYS B 1 166 ? 23.453 -15.203 -8.039 1 90.69 166 CYS B C 1
ATOM 8140 O O . CYS B 1 166 ? 23.203 -14.18 -7.398 1 90.69 166 CYS B O 1
ATOM 8142 N N . LYS B 1 167 ? 22.75 -15.609 -9.008 1 90.44 167 LYS B N 1
ATOM 8143 C CA . LYS B 1 167 ? 21.469 -14.992 -9.32 1 90.44 167 LYS B CA 1
ATOM 8144 C C . LYS B 1 167 ? 20.312 -15.875 -8.867 1 90.44 167 LYS B C 1
ATOM 8146 O O . LYS B 1 167 ? 20.375 -17.094 -8.992 1 90.44 167 LYS B O 1
ATOM 8151 N N . VAL B 1 168 ? 19.344 -15.18 -8.305 1 92.56 168 VAL B N 1
ATOM 8152 C CA . VAL B 1 168 ? 18.219 -15.922 -7.75 1 92.56 168 VAL B CA 1
ATOM 8153 C C . VAL B 1 168 ? 16.922 -15.477 -8.422 1 92.56 168 VAL B C 1
ATOM 8155 O O . VAL B 1 168 ? 16.719 -14.281 -8.656 1 92.56 168 VAL B O 1
ATOM 8158 N N . PHE B 1 169 ? 16.109 -16.438 -8.867 1 92.5 169 PHE B N 1
ATOM 8159 C CA . PHE B 1 169 ? 14.766 -16.188 -9.375 1 92.5 169 PHE B CA 1
ATOM 8160 C C . PHE B 1 169 ? 13.711 -16.734 -8.43 1 92.5 169 PHE B C 1
ATOM 8162 O O . PHE B 1 169 ? 13.703 -17.938 -8.133 1 92.5 169 PHE B O 1
ATOM 8169 N N . ASP B 1 170 ? 12.93 -15.852 -7.906 1 89.19 170 ASP B N 1
ATOM 8170 C CA . ASP B 1 170 ? 11.805 -16.25 -7.059 1 89.19 170 ASP B CA 1
ATOM 8171 C C . ASP B 1 170 ? 10.594 -15.359 -7.305 1 89.19 170 ASP B C 1
ATOM 8173 O O . ASP B 1 170 ? 10.57 -14.57 -8.258 1 89.19 170 ASP B O 1
ATOM 8177 N N . ALA B 1 171 ? 9.539 -15.523 -6.59 1 79.38 171 ALA B N 1
ATOM 8178 C CA . ALA B 1 171 ? 8.305 -14.766 -6.766 1 79.38 171 ALA B CA 1
ATOM 8179 C C . ALA B 1 171 ? 8.555 -13.273 -6.578 1 79.38 171 ALA B C 1
ATOM 8181 O O . ALA B 1 171 ? 7.922 -12.445 -7.242 1 79.38 171 ALA B O 1
ATOM 8182 N N . SER B 1 172 ? 9.453 -12.938 -5.766 1 79.31 172 SER B N 1
ATOM 8183 C CA . SER B 1 172 ? 9.742 -11.531 -5.492 1 79.31 172 SER B CA 1
ATOM 8184 C C . SER B 1 172 ? 10.367 -10.852 -6.703 1 79.31 172 SER B C 1
ATOM 8186 O O . SER B 1 172 ? 10.25 -9.633 -6.867 1 79.31 172 SER B O 1
ATOM 8188 N N . TYR B 1 173 ? 11.086 -11.602 -7.457 1 81.94 173 TYR B N 1
ATOM 8189 C CA . TYR B 1 173 ? 11.641 -11.055 -8.688 1 81.94 173 TYR B CA 1
ATOM 8190 C C . TYR B 1 173 ? 10.547 -10.492 -9.586 1 81.94 173 TYR B C 1
ATOM 8192 O O . TYR B 1 173 ? 10.703 -9.422 -10.172 1 81.94 173 TYR B O 1
ATOM 8200 N N . LEU B 1 174 ? 9.414 -11.172 -9.609 1 73.62 174 LEU B N 1
ATOM 8201 C CA . LEU B 1 174 ? 8.289 -10.773 -10.453 1 73.62 174 LEU B CA 1
ATOM 8202 C C . LEU B 1 174 ? 7.621 -9.516 -9.914 1 73.62 174 LEU B C 1
ATOM 8204 O O . LEU B 1 174 ? 7.246 -8.625 -10.68 1 73.62 174 LEU B O 1
ATOM 8208 N N . ASN B 1 175 ? 7.465 -9.43 -8.648 1 68.31 175 ASN B N 1
ATOM 8209 C CA . ASN B 1 175 ? 6.809 -8.289 -8.016 1 68.31 175 ASN B CA 1
ATOM 8210 C C . ASN B 1 175 ? 7.578 -6.992 -8.258 1 68.31 175 ASN B C 1
ATOM 8212 O O . ASN B 1 175 ? 6.977 -5.93 -8.422 1 68.31 175 ASN B O 1
ATOM 8216 N N . GLY B 1 176 ? 8.805 -7.129 -8.266 1 63.12 176 GLY B N 1
ATOM 8217 C CA . GLY B 1 176 ? 9.641 -5.957 -8.492 1 63.12 176 GLY B CA 1
ATOM 8218 C C . GLY B 1 176 ? 9.562 -5.445 -9.922 1 63.12 176 GLY B C 1
ATOM 8219 O O . GLY B 1 176 ? 9.734 -4.25 -10.164 1 63.12 176 GLY B O 1
ATOM 8220 N N . LEU B 1 177 ? 9.188 -6.406 -10.695 1 65.12 177 LEU B N 1
ATOM 8221 C CA . LEU B 1 177 ? 9.156 -6.086 -12.117 1 65.12 177 LEU B CA 1
ATOM 8222 C C . LEU B 1 177 ? 7.859 -5.379 -12.492 1 65.12 177 LEU B C 1
ATOM 8224 O O . LEU B 1 177 ? 7.863 -4.434 -13.281 1 65.12 177 LEU B O 1
ATOM 8228 N N . LEU B 1 178 ? 6.664 -5.871 -11.82 1 59.06 178 LEU B N 1
ATOM 8229 C CA . LEU B 1 178 ? 5.348 -5.434 -12.281 1 59.06 178 LEU B CA 1
ATOM 8230 C C . LEU B 1 178 ? 4.781 -4.363 -11.359 1 59.06 178 LEU B C 1
ATOM 8232 O O . LEU B 1 178 ? 3.855 -4.629 -10.586 1 59.06 178 LEU B O 1
ATOM 8236 N N . GLU B 1 179 ? 5.5 -3.426 -10.945 1 53.84 179 GLU B N 1
ATOM 8237 C CA . GLU B 1 179 ? 4.984 -2.434 -10.008 1 53.84 179 GLU B CA 1
ATOM 8238 C C . GLU B 1 179 ? 4.137 -1.385 -10.727 1 53.84 179 GLU B C 1
ATOM 8240 O O . GLU B 1 179 ? 4.492 -0.934 -11.812 1 53.84 179 GLU B O 1
ATOM 8245 N N . THR B 1 180 ? 2.752 -1.367 -10.281 1 45.69 180 THR B N 1
ATOM 8246 C CA . THR B 1 180 ? 1.798 -0.398 -10.812 1 45.69 180 THR B CA 1
ATOM 8247 C C . THR B 1 180 ? 2.131 1.009 -10.328 1 45.69 180 THR B C 1
ATOM 8249 O O . THR B 1 180 ? 2.453 1.207 -9.156 1 45.69 180 THR B O 1
ATOM 8252 N N . ARG B 1 181 ? 2.547 2.01 -11.148 1 43.5 181 ARG B N 1
ATOM 8253 C CA . ARG B 1 181 ? 2.615 3.42 -10.781 1 43.5 181 ARG B CA 1
ATOM 8254 C C . ARG B 1 181 ? 1.224 4.043 -10.734 1 43.5 181 ARG B C 1
ATOM 8256 O O . ARG B 1 181 ? 0.272 3.492 -11.289 1 43.5 181 ARG B O 1
ATOM 8263 N N . GLN B 1 182 ? 1.104 5.016 -9.914 1 40.75 182 GLN B N 1
ATOM 8264 C CA . GLN B 1 182 ? -0.068 5.883 -9.844 1 40.75 182 GLN B CA 1
ATOM 8265 C C . GLN B 1 182 ? -0.638 6.141 -11.242 1 40.75 182 GLN B C 1
ATOM 8267 O O . GLN B 1 182 ? -1.854 6.258 -11.406 1 40.75 182 GLN B O 1
ATOM 8272 N N . ASN B 1 1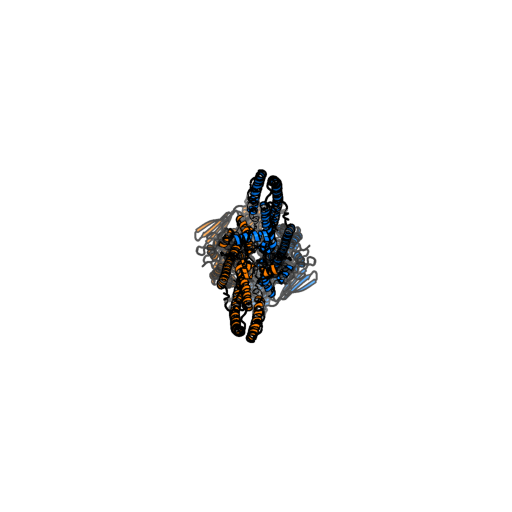83 ? 0.246 6.523 -12.125 1 35.5 183 ASN B N 1
ATOM 8273 C CA . ASN B 1 183 ? -0.298 6.922 -13.422 1 35.5 183 ASN B CA 1
ATOM 8274 C C . ASN B 1 183 ? -0.373 5.742 -14.383 1 35.5 183 ASN B C 1
ATOM 8276 O O . ASN B 1 183 ? 0.23 5.77 -15.461 1 35.5 183 ASN B O 1
ATOM 8280 N N . ASP B 1 184 ? -1.108 4.586 -14.094 1 41.22 184 ASP B N 1
ATOM 8281 C CA . ASP B 1 184 ? -1.745 3.451 -14.758 1 41.22 184 ASP B CA 1
ATOM 8282 C C . ASP B 1 184 ? -0.716 2.596 -15.492 1 41.22 184 ASP B C 1
ATOM 8284 O O . ASP B 1 184 ? -1.075 1.751 -16.312 1 41.22 184 ASP B O 1
ATOM 8288 N N . THR B 1 185 ? 0.561 3.029 -15.539 1 43.06 185 THR B N 1
ATOM 8289 C CA . THR B 1 185 ? 1.35 2.195 -16.438 1 43.06 185 THR B CA 1
ATOM 8290 C C . THR B 1 185 ? 2.211 1.213 -15.656 1 43.06 185 THR B C 1
ATOM 8292 O O . THR B 1 185 ? 2.727 1.551 -14.586 1 43.06 185 THR B O 1
ATOM 8295 N N . THR B 1 186 ? 1.952 0.012 -15.727 1 46.53 186 THR B N 1
ATOM 8296 C CA . THR B 1 186 ? 2.758 -1.046 -15.125 1 46.53 186 THR B CA 1
ATOM 8297 C C . THR B 1 186 ? 4.156 -1.076 -15.734 1 46.53 186 THR B C 1
ATOM 8299 O O . THR B 1 186 ? 4.301 -1.067 -16.969 1 46.53 186 THR B O 1
ATOM 8302 N N . LEU B 1 187 ? 5.211 -0.625 -14.93 1 51.66 187 LEU B N 1
ATOM 8303 C CA . LEU B 1 187 ? 6.598 -0.499 -15.359 1 51.66 187 LEU B CA 1
ATOM 8304 C C . LEU B 1 187 ? 7.387 -1.763 -15.031 1 51.66 187 LEU B C 1
ATOM 8306 O O . LEU B 1 187 ? 7.16 -2.387 -13.992 1 51.66 187 LEU B O 1
ATOM 8310 N N . ILE B 1 188 ? 7.988 -2.383 -15.984 1 55.97 188 ILE B N 1
ATOM 8311 C CA . ILE B 1 188 ? 8.945 -3.461 -15.758 1 55.97 188 ILE B CA 1
ATOM 8312 C C . ILE B 1 188 ? 10.344 -2.879 -15.562 1 55.97 188 ILE B C 1
ATOM 8314 O O . ILE B 1 188 ? 10.867 -2.201 -16.453 1 55.97 188 ILE B O 1
ATOM 8318 N N . GLN B 1 189 ? 10.961 -3.004 -14.352 1 63.94 189 GLN B N 1
ATOM 8319 C CA . GLN B 1 189 ? 12.297 -2.467 -14.117 1 63.94 189 GLN B CA 1
ATOM 8320 C C . GLN B 1 189 ? 13.297 -3.584 -13.844 1 63.94 189 GLN B C 1
ATOM 8322 O O . GLN B 1 189 ? 13.312 -4.16 -12.758 1 63.94 189 GLN B O 1
ATOM 8327 N N . PRO B 1 190 ? 14.117 -3.836 -14.867 1 68.12 190 PRO B N 1
ATOM 8328 C CA . PRO B 1 190 ? 15.117 -4.883 -14.688 1 68.12 190 PRO B CA 1
ATOM 8329 C C . PRO B 1 190 ? 16.25 -4.461 -13.758 1 68.12 190 PRO B C 1
ATOM 8331 O O . PRO B 1 190 ? 16.359 -3.285 -13.398 1 68.12 190 PRO B O 1
ATOM 8334 N N . LEU B 1 191 ? 17.062 -5.398 -13.289 1 73.56 191 LEU B N 1
ATOM 8335 C CA . LEU B 1 191 ? 18.312 -5.188 -12.562 1 73.56 191 LEU B CA 1
ATOM 8336 C C . LEU B 1 191 ? 18.078 -4.352 -11.312 1 73.56 191 LEU B C 1
ATOM 8338 O O . LEU B 1 191 ? 18.875 -3.479 -10.977 1 73.56 191 LEU B O 1
ATOM 8342 N N . SER B 1 192 ? 16.891 -4.477 -10.695 1 77.75 192 SER B N 1
ATOM 8343 C CA . SER B 1 192 ? 16.5 -3.883 -9.422 1 77.75 192 SER B CA 1
ATOM 8344 C C . SER B 1 192 ? 16.328 -2.373 -9.547 1 77.75 192 SER B C 1
ATOM 8346 O O . SER B 1 192 ? 16.5 -1.64 -8.57 1 77.75 192 SER B O 1
ATOM 8348 N N . LEU B 1 193 ? 16.109 -1.876 -10.703 1 80.94 193 LEU B N 1
ATOM 8349 C CA . LEU B 1 193 ? 15.906 -0.448 -10.93 1 80.94 193 LEU B CA 1
ATOM 8350 C C . LEU B 1 193 ? 14.633 0.039 -10.242 1 80.94 193 LEU B C 1
ATOM 8352 O O . LEU B 1 193 ? 14.453 1.242 -10.047 1 80.94 193 LEU B O 1
ATOM 8356 N N . ASN B 1 194 ? 13.766 -0.921 -9.844 1 77.69 194 ASN B N 1
ATOM 8357 C CA . ASN B 1 194 ? 12.531 -0.583 -9.141 1 77.69 194 ASN B CA 1
ATOM 8358 C C . ASN B 1 194 ? 12.812 0.022 -7.77 1 77.69 194 ASN B C 1
ATOM 8360 O O . ASN B 1 194 ? 11.969 0.74 -7.223 1 77.69 194 ASN B O 1
ATOM 8364 N N . ILE B 1 195 ? 13.945 -0.213 -7.246 1 86.06 195 ILE B N 1
ATOM 8365 C CA . ILE B 1 195 ? 14.281 0.235 -5.898 1 86.06 195 ILE B CA 1
ATOM 8366 C C . ILE B 1 195 ? 14.414 1.756 -5.879 1 86.06 195 ILE B C 1
ATOM 8368 O O . ILE B 1 195 ? 14.078 2.402 -4.883 1 86.06 195 ILE B O 1
ATOM 8372 N N . PHE B 1 196 ? 14.812 2.375 -7.016 1 86.81 196 PHE B N 1
ATOM 8373 C CA . PHE B 1 196 ? 14.945 3.826 -7.09 1 86.81 196 PHE B CA 1
ATOM 8374 C C . PHE B 1 196 ? 13.586 4.5 -6.934 1 86.81 196 PHE B C 1
ATOM 8376 O O . PHE B 1 196 ? 13.438 5.438 -6.148 1 86.81 196 PHE B O 1
ATOM 8383 N N . THR B 1 197 ? 12.617 3.949 -7.668 1 81.44 197 THR B N 1
ATOM 8384 C CA . THR B 1 197 ? 11.273 4.523 -7.621 1 81.44 197 THR B CA 1
ATOM 8385 C C . THR B 1 197 ? 10.672 4.375 -6.227 1 81.44 197 THR B C 1
ATOM 8387 O O . THR B 1 197 ? 10.031 5.301 -5.723 1 81.44 197 THR B O 1
ATOM 8390 N N . TYR B 1 198 ? 10.836 3.316 -5.691 1 86.06 198 TYR B N 1
ATOM 8391 C CA . TYR B 1 198 ? 10.344 3.047 -4.348 1 86.06 198 TYR B CA 1
ATOM 8392 C C . TYR B 1 198 ? 10.953 4.016 -3.338 1 86.06 198 TYR B C 1
ATOM 8394 O O . TYR B 1 198 ? 10.25 4.566 -2.492 1 86.06 198 TYR B O 1
ATOM 8402 N N . LEU B 1 199 ? 12.258 4.238 -3.479 1 90.94 199 LEU B N 1
ATOM 8403 C CA . LEU B 1 199 ? 12.977 5.102 -2.545 1 90.94 199 LEU B CA 1
ATOM 8404 C C . LEU B 1 199 ? 12.539 6.555 -2.695 1 90.94 199 LEU B C 1
ATOM 8406 O O . LEU B 1 199 ? 12.32 7.25 -1.7 1 90.94 199 LEU B O 1
ATOM 8410 N N . ILE B 1 200 ? 12.398 7.027 -3.879 1 88.62 200 ILE B N 1
ATOM 8411 C CA . ILE B 1 200 ? 12.016 8.414 -4.133 1 88.62 200 ILE B CA 1
ATOM 8412 C C . ILE B 1 200 ? 10.625 8.68 -3.551 1 88.62 200 ILE B C 1
ATOM 8414 O O . ILE B 1 200 ? 10.414 9.695 -2.889 1 88.62 200 ILE B O 1
ATOM 8418 N N . ASP B 1 201 ? 9.75 7.734 -3.715 1 86.56 201 ASP B N 1
ATOM 8419 C CA . ASP B 1 201 ? 8.398 7.879 -3.18 1 86.56 201 ASP B CA 1
ATOM 8420 C C . ASP B 1 201 ? 8.414 7.918 -1.654 1 86.56 201 ASP B C 1
ATOM 8422 O O . ASP B 1 201 ? 7.695 8.711 -1.042 1 86.56 201 ASP B O 1
ATOM 8426 N N . LEU B 1 202 ? 9.164 7.082 -1.093 1 90.88 202 LEU B N 1
ATOM 8427 C CA . LEU B 1 202 ? 9.219 7 0.363 1 90.88 202 LEU B CA 1
ATOM 8428 C C . LEU B 1 202 ? 9.875 8.242 0.957 1 90.88 202 LEU B C 1
ATOM 8430 O O . LEU B 1 202 ? 9.453 8.719 2.014 1 90.88 202 LEU B O 1
ATOM 8434 N N . VAL B 1 203 ? 10.945 8.75 0.329 1 93.31 203 VAL B N 1
ATOM 8435 C CA . VAL B 1 203 ? 11.617 9.953 0.795 1 93.31 203 VAL B CA 1
ATOM 8436 C C . VAL B 1 203 ? 10.656 11.141 0.74 1 93.31 203 VAL B C 1
ATOM 8438 O O . VAL B 1 203 ? 10.625 11.961 1.658 1 93.31 203 VAL B O 1
ATOM 8441 N N . ASP B 1 204 ? 9.859 11.211 -0.244 1 90.5 204 ASP B N 1
ATOM 8442 C CA . ASP B 1 204 ? 8.859 12.266 -0.356 1 90.5 204 ASP B CA 1
ATOM 8443 C C . ASP B 1 204 ? 7.812 12.156 0.75 1 90.5 204 ASP B C 1
ATOM 8445 O O . ASP B 1 204 ? 7.367 13.172 1.292 1 90.5 204 ASP B O 1
ATOM 8449 N N . LYS B 1 205 ? 7.438 10.984 0.991 1 90.62 205 LYS B N 1
ATOM 8450 C CA . LYS B 1 205 ? 6.477 10.766 2.068 1 90.62 205 LYS B CA 1
ATOM 8451 C C . LYS B 1 205 ? 7.047 11.219 3.412 1 90.62 205 LYS B C 1
ATOM 8453 O O . LYS B 1 205 ? 6.336 11.797 4.234 1 90.62 205 LYS B O 1
ATOM 8458 N N . PHE B 1 206 ? 8.305 10.945 3.621 1 93.94 206 PHE B N 1
ATOM 8459 C CA . PHE B 1 206 ? 8.961 11.359 4.855 1 93.94 206 PHE B CA 1
ATOM 8460 C C . PHE B 1 206 ? 9.023 12.883 4.961 1 93.94 206 PHE B C 1
ATOM 8462 O O . PHE B 1 206 ? 8.781 13.445 6.031 1 93.94 206 PHE B O 1
ATOM 8469 N N . LYS B 1 207 ? 9.336 13.508 3.846 1 93.81 207 LYS B N 1
ATOM 8470 C CA . LYS B 1 207 ? 9.398 14.961 3.818 1 93.81 207 LYS B CA 1
ATOM 8471 C C . LYS B 1 207 ? 8.039 15.57 4.16 1 93.81 207 LYS B C 1
ATOM 8473 O O . LYS B 1 207 ? 7.953 16.484 4.988 1 93.81 207 LYS B O 1
ATOM 8478 N N . ASN B 1 208 ? 7.023 15.078 3.621 1 90.06 208 ASN B N 1
ATOM 8479 C CA . ASN B 1 208 ? 5.68 15.586 3.855 1 90.06 208 ASN B CA 1
ATOM 8480 C C . ASN B 1 208 ? 5.23 15.344 5.293 1 90.06 208 ASN B C 1
ATOM 8482 O O . ASN B 1 208 ? 4.535 16.172 5.879 1 90.06 208 ASN B O 1
ATOM 8486 N N . GLN B 1 209 ? 5.605 14.242 5.754 1 91.62 209 GLN B N 1
ATOM 8487 C CA . GLN B 1 209 ? 5.258 13.938 7.137 1 91.62 209 GLN B CA 1
ATOM 8488 C C . GLN B 1 209 ? 5.969 14.875 8.102 1 91.62 209 GLN B C 1
ATOM 8490 O O . GLN B 1 209 ? 5.398 15.273 9.117 1 91.62 209 GLN B O 1
ATOM 8495 N N . LEU B 1 210 ? 7.199 15.227 7.82 1 93.56 210 LEU B N 1
ATOM 8496 C CA . LEU B 1 210 ? 7.938 16.188 8.633 1 93.56 210 LEU B CA 1
ATOM 8497 C C . LEU B 1 210 ? 7.27 17.547 8.609 1 93.56 210 LEU B C 1
ATOM 8499 O O . LEU B 1 210 ? 7.168 18.219 9.641 1 93.56 210 LEU B O 1
ATOM 8503 N N . ILE B 1 211 ? 6.801 17.922 7.461 1 91.31 211 ILE B N 1
ATOM 8504 C CA . ILE B 1 211 ? 6.129 19.219 7.312 1 91.31 211 ILE B CA 1
ATOM 8505 C C . ILE B 1 211 ? 4.824 19.203 8.109 1 91.31 211 ILE B C 1
ATOM 8507 O O . ILE B 1 211 ? 4.508 20.172 8.797 1 91.31 211 ILE B O 1
ATOM 8511 N N . THR B 1 212 ? 4.176 18.141 8.008 1 89.25 212 THR B N 1
ATOM 8512 C CA . THR B 1 212 ? 2.928 18.016 8.75 1 89.25 212 THR B CA 1
ATOM 8513 C C . THR B 1 212 ? 3.182 18.078 10.258 1 89.25 212 THR B C 1
ATOM 8515 O O . THR B 1 212 ? 2.424 18.719 10.984 1 89.25 212 THR B O 1
ATOM 8518 N N . ASN B 1 213 ? 4.211 17.453 10.688 1 91.12 213 ASN B N 1
ATOM 8519 C CA . ASN B 1 213 ? 4.551 17.484 12.109 1 91.12 213 ASN B CA 1
ATOM 8520 C C . ASN B 1 213 ? 4.961 18.891 12.547 1 91.12 213 ASN B C 1
ATOM 8522 O O . ASN B 1 213 ? 4.676 19.297 13.672 1 91.12 213 ASN B O 1
ATOM 8526 N N . SER B 1 214 ? 5.695 19.578 11.68 1 92.5 214 SER B N 1
ATOM 8527 C CA . SER B 1 214 ? 6.062 20.969 11.953 1 92.5 214 SER B CA 1
ATOM 8528 C C . SER B 1 214 ? 4.828 21.844 12.094 1 92.5 214 SER B C 1
ATOM 8530 O O . SER B 1 214 ? 4.75 22.672 13.008 1 92.5 214 SER B O 1
ATOM 8532 N N . ASP B 1 215 ? 3.893 21.609 11.281 1 88.56 215 ASP B N 1
ATOM 8533 C CA . ASP B 1 215 ? 2.648 22.359 11.32 1 88.56 215 ASP B CA 1
ATOM 8534 C C . ASP B 1 215 ? 1.869 22.078 12.602 1 88.56 215 ASP B C 1
ATOM 8536 O O . ASP B 1 215 ? 1.247 22.984 13.172 1 88.56 215 ASP B O 1
ATOM 8540 N N . LYS B 1 216 ? 1.893 20.906 13.016 1 88.31 216 LYS B N 1
ATOM 8541 C CA . LYS B 1 216 ? 1.207 20.547 14.25 1 88.31 216 LYS B CA 1
ATOM 8542 C C . LYS B 1 216 ? 1.826 21.25 15.453 1 88.31 216 LYS B C 1
ATOM 8544 O O . LYS B 1 216 ? 1.114 21.672 16.359 1 88.31 216 LYS B O 1
ATOM 8549 N N . LYS B 1 217 ? 3.166 21.375 15.438 1 90.06 217 LYS B N 1
ATOM 8550 C CA . LYS B 1 217 ? 3.844 22.078 16.516 1 90.06 217 LYS B CA 1
ATOM 8551 C C . LYS B 1 217 ? 3.486 23.562 16.516 1 90.06 217 LYS B C 1
ATOM 8553 O O . LYS B 1 217 ? 3.342 24.172 17.562 1 90.06 217 LYS B O 1
ATOM 8558 N N . ARG B 1 218 ? 3.387 24.078 15.367 1 88.25 218 ARG B N 1
ATOM 8559 C CA . ARG B 1 218 ? 3.004 25.484 15.234 1 88.25 218 ARG B CA 1
ATOM 8560 C C . ARG B 1 218 ? 1.615 25.734 15.812 1 88.25 218 ARG B C 1
ATOM 8562 O O . ARG B 1 218 ? 1.385 26.75 16.469 1 88.25 218 ARG B O 1
ATOM 8569 N N . LEU B 1 219 ? 0.758 24.812 15.617 1 86.25 219 LEU B N 1
ATOM 8570 C CA . LEU B 1 219 ? -0.624 24.953 16.062 1 86.25 219 LEU B CA 1
ATOM 8571 C C . LEU B 1 219 ? -0.731 24.766 17.562 1 86.25 219 LEU B C 1
ATOM 8573 O O . LEU B 1 219 ? -1.68 25.25 18.188 1 86.25 219 LEU B O 1
ATOM 8577 N N . GLN B 1 220 ? 0.236 24.125 18.125 1 87.56 220 GLN B N 1
ATOM 8578 C CA . GLN B 1 220 ? 0.217 23.875 19.562 1 87.56 220 GLN B CA 1
ATOM 8579 C C . GLN B 1 220 ? 0.766 25.078 20.344 1 87.56 220 GLN B C 1
ATOM 8581 O O . GLN B 1 220 ? 0.661 25.125 21.562 1 87.56 220 GLN B O 1
ATOM 8586 N N . LYS B 1 221 ? 1.288 26.109 19.672 1 88.69 221 LYS B N 1
ATOM 8587 C CA . LYS B 1 221 ? 1.828 27.297 20.328 1 88.69 221 LYS B CA 1
ATOM 8588 C C . LYS B 1 221 ? 0.73 28.062 21.062 1 88.69 221 LYS B C 1
ATOM 8590 O O . LYS B 1 221 ? -0.371 28.234 20.531 1 88.69 221 LYS B O 1
ATOM 8595 N N . PRO B 1 222 ? 1.083 28.406 22.25 1 85.25 222 PRO B N 1
ATOM 8596 C CA . PRO B 1 222 ? 0.088 29.188 22.984 1 85.25 222 PRO B CA 1
ATOM 8597 C C . PRO B 1 222 ? -0.076 30.594 22.438 1 85.25 222 PRO B C 1
ATOM 8599 O O . PRO B 1 222 ? 0.831 31.125 21.797 1 85.25 222 PRO B O 1
ATOM 8602 N N . SER B 1 223 ? -1.159 31.266 22.703 1 79 223 SER B N 1
ATOM 8603 C CA . SER B 1 223 ? -1.414 32.656 22.297 1 79 223 SER B CA 1
ATOM 8604 C C . SER B 1 223 ? -0.761 33.625 23.266 1 79 223 SER B C 1
ATOM 8606 O O . SER B 1 223 ? -0.846 33.469 24.484 1 79 223 SER B O 1
ATOM 8608 N N . ILE B 1 224 ? 0.029 34.531 22.75 1 83.38 224 ILE B N 1
ATOM 8609 C CA . ILE B 1 224 ? 0.711 35.531 23.562 1 83.38 224 ILE B CA 1
ATOM 8610 C C . ILE B 1 224 ? -0.024 36.875 23.453 1 83.38 224 ILE B C 1
ATOM 8612 O O . ILE B 1 224 ? -0.424 37.281 22.359 1 83.38 224 ILE B O 1
ATOM 8616 N N . ASP B 1 225 ? -0.293 37.406 24.625 1 78.75 225 ASP B N 1
ATOM 8617 C CA . ASP B 1 225 ? -0.893 38.75 24.672 1 78.75 225 ASP B CA 1
ATOM 8618 C C . ASP B 1 225 ? 0.113 39.812 24.266 1 78.75 225 ASP B C 1
ATOM 8620 O O . ASP B 1 225 ? 1.124 40 24.938 1 78.75 225 ASP B O 1
ATOM 8624 N N . LEU B 1 226 ? -0.17 40.594 23.172 1 80.19 226 LEU B N 1
ATOM 8625 C CA . LEU B 1 226 ? 0.794 41.531 22.594 1 80.19 226 LEU B CA 1
ATOM 8626 C C . LEU B 1 226 ? 0.451 42.969 22.953 1 80.19 226 LEU B C 1
ATOM 8628 O O . LEU B 1 226 ? 1.101 43.906 22.484 1 80.19 226 LEU B O 1
ATOM 8632 N N . THR B 1 227 ? -0.427 43.25 23.828 1 73.88 227 THR B N 1
ATOM 8633 C CA . THR B 1 227 ? -0.905 44.594 24.109 1 73.88 227 THR B CA 1
ATOM 8634 C C . THR B 1 227 ? 0.221 45.469 24.672 1 73.88 227 THR B C 1
ATOM 8636 O O . THR B 1 227 ? 0.405 46.594 24.234 1 73.88 227 THR B O 1
ATOM 8639 N N . ASN B 1 228 ? 1.024 45 25.703 1 75.94 228 ASN B N 1
ATOM 8640 C CA . ASN B 1 228 ? 2.045 45.812 26.359 1 75.94 228 ASN B CA 1
ATOM 8641 C C . ASN B 1 228 ? 3.451 45.375 25.953 1 75.94 228 ASN B C 1
ATOM 8643 O O . ASN B 1 228 ? 4.391 45.5 26.734 1 75.94 228 ASN B O 1
ATOM 8647 N N . ILE B 1 229 ? 3.471 44.969 24.703 1 84.38 229 ILE B N 1
ATOM 8648 C CA . ILE B 1 229 ? 4.77 44.5 24.203 1 84.38 229 ILE B CA 1
ATOM 8649 C C . ILE B 1 229 ? 5.238 45.406 23.078 1 84.38 229 ILE B C 1
ATOM 8651 O O . ILE B 1 229 ? 4.43 45.906 22.281 1 84.38 229 ILE B O 1
ATOM 8655 N N . SER B 1 230 ? 6.496 45.719 23.062 1 82.12 230 SER B N 1
ATOM 8656 C CA . SER B 1 230 ? 7.082 46.594 22.047 1 82.12 230 SER B CA 1
ATOM 8657 C C . SER B 1 230 ? 6.891 46.031 20.656 1 82.12 230 SER B C 1
ATOM 8659 O O . SER B 1 230 ? 6.746 44.812 20.484 1 82.12 230 SER B O 1
ATOM 8661 N N . GLU B 1 231 ? 6.836 46.875 19.672 1 79.44 231 GLU B N 1
ATOM 8662 C CA . GLU B 1 231 ? 6.625 46.469 18.281 1 79.44 231 GLU B CA 1
ATOM 8663 C C . GLU B 1 231 ? 7.672 45.469 17.828 1 79.44 231 GLU B C 1
ATOM 8665 O O . GLU B 1 231 ? 7.359 44.531 17.078 1 79.44 231 GLU B O 1
ATOM 8670 N N . ARG B 1 232 ? 8.906 45.688 18.234 1 81.12 232 ARG B N 1
ATOM 8671 C CA . ARG B 1 232 ? 9.992 44.812 17.828 1 81.12 232 ARG B CA 1
ATOM 8672 C C . ARG B 1 232 ? 9.758 43.406 18.344 1 81.12 232 ARG B C 1
ATOM 8674 O O . ARG B 1 232 ? 9.961 42.438 17.625 1 81.12 232 ARG B O 1
ATOM 8681 N N . ASN B 1 233 ? 9.352 43.344 19.547 1 86.5 233 ASN B N 1
ATOM 8682 C CA . ASN B 1 233 ? 9.125 42.031 20.141 1 86.5 233 ASN B CA 1
ATOM 8683 C C . ASN B 1 233 ? 7.797 41.438 19.688 1 86.5 233 ASN B C 1
ATOM 8685 O O . ASN B 1 233 ? 7.648 40.219 19.625 1 86.5 233 ASN B O 1
ATOM 8689 N N . GLN B 1 234 ? 6.844 42.25 19.391 1 84.19 234 GLN B N 1
ATOM 8690 C CA . GLN B 1 234 ? 5.578 41.781 18.844 1 84.19 234 GLN B CA 1
ATOM 8691 C C . GLN B 1 234 ? 5.789 41.031 17.531 1 84.19 234 GLN B C 1
ATOM 8693 O O . GLN B 1 234 ? 5.133 40 17.266 1 84.19 234 GLN B O 1
ATOM 8698 N N . ASN B 1 235 ? 6.629 41.531 16.75 1 82.94 235 ASN B N 1
ATOM 8699 C CA . ASN B 1 235 ? 6.887 40.969 15.43 1 82.94 235 ASN B CA 1
ATOM 8700 C C . ASN B 1 235 ? 7.434 39.531 15.539 1 82.94 235 ASN B C 1
ATOM 8702 O O . ASN B 1 235 ? 7.211 38.719 14.656 1 82.94 235 ASN B O 1
ATOM 8706 N N . VAL B 1 236 ? 8.141 39.312 16.578 1 86.62 236 VAL B N 1
ATOM 8707 C CA . VAL B 1 236 ? 8.695 38 16.781 1 86.62 236 VAL B CA 1
ATOM 8708 C C . VAL B 1 236 ? 7.562 36.969 16.922 1 86.62 236 VAL B C 1
ATOM 8710 O O . VAL B 1 236 ? 7.605 35.906 16.328 1 86.62 236 VAL B O 1
ATOM 8713 N N . PHE B 1 237 ? 6.551 37.312 17.609 1 85.06 237 PHE B N 1
ATOM 8714 C CA . PHE B 1 237 ? 5.445 36.406 17.875 1 85.06 237 PHE B CA 1
ATOM 8715 C C . PHE B 1 237 ? 4.48 36.344 16.703 1 85.06 237 PHE B C 1
ATOM 8717 O O . PHE B 1 237 ? 3.904 35.281 16.406 1 85.06 237 PHE B O 1
ATOM 8724 N N . LEU B 1 238 ? 4.301 37.5 16.016 1 77.69 238 LEU B N 1
ATOM 8725 C CA . LEU B 1 238 ? 3.365 37.562 14.898 1 77.69 238 LEU B CA 1
ATOM 8726 C C . LEU B 1 238 ? 3.908 36.781 13.695 1 77.69 238 LEU B C 1
ATOM 8728 O O . LEU B 1 238 ? 3.162 36.062 13.023 1 77.69 238 LEU B O 1
ATOM 8732 N N . ASN B 1 239 ? 5.141 36.938 13.516 1 79.38 239 ASN B N 1
ATOM 8733 C CA . ASN B 1 239 ? 5.738 36.312 12.336 1 79.38 239 ASN B CA 1
ATOM 8734 C C . ASN B 1 239 ? 6.367 34.969 12.664 1 79.38 239 ASN B C 1
ATOM 8736 O O . ASN B 1 239 ? 6.82 34.25 11.766 1 79.38 239 ASN B O 1
ATOM 8740 N N . HIS B 1 240 ? 6.363 34.75 13.93 1 82.88 240 HIS B N 1
ATOM 8741 C CA . HIS B 1 240 ? 6.91 33.469 14.391 1 82.88 240 HIS B CA 1
ATOM 8742 C C . HIS B 1 240 ? 8.375 33.312 13.977 1 82.88 240 HIS B C 1
ATOM 8744 O O . HIS B 1 240 ? 8.773 32.281 13.469 1 82.88 240 HIS B O 1
ATOM 8750 N N . ASN B 1 241 ? 9.062 34.375 13.969 1 84.5 241 ASN B N 1
ATOM 8751 C CA . ASN B 1 241 ? 10.492 34.406 13.664 1 84.5 241 ASN B CA 1
ATOM 8752 C C . ASN B 1 241 ? 11.336 34.656 14.906 1 84.5 241 ASN B C 1
ATOM 8754 O O . ASN B 1 241 ? 11.531 35.812 15.281 1 84.5 241 ASN B O 1
ATOM 8758 N N . LEU B 1 242 ? 11.852 33.719 15.539 1 87.19 242 LEU B N 1
ATOM 8759 C CA . LEU B 1 242 ? 12.617 33.812 16.781 1 87.19 242 LEU B CA 1
ATOM 8760 C C . LEU B 1 242 ? 14.109 33.656 16.516 1 87.19 242 LEU B C 1
ATOM 8762 O O . LEU B 1 242 ? 14.547 32.625 16.031 1 87.19 242 LEU B O 1
ATOM 8766 N N . THR B 1 243 ? 14.828 34.688 16.656 1 87.88 243 THR B N 1
ATOM 8767 C CA . THR B 1 243 ? 16.281 34.625 16.594 1 87.88 243 THR B CA 1
ATOM 8768 C C . THR B 1 243 ? 16.875 34.406 18 1 87.88 243 THR B C 1
ATOM 8770 O O . THR B 1 243 ? 16.219 34.719 19 1 87.88 243 THR B O 1
ATOM 8773 N N . GLU B 1 244 ? 18.031 33.906 18.078 1 88.62 244 GLU B N 1
ATOM 8774 C CA . GLU B 1 244 ? 18.656 33.656 19.375 1 88.62 244 GLU B CA 1
ATOM 8775 C C . GLU B 1 244 ? 18.875 34.969 20.141 1 88.62 244 GLU B C 1
ATOM 8777 O O . GLU B 1 244 ? 18.734 35 21.359 1 88.62 244 GLU B O 1
ATOM 8782 N N . SER B 1 245 ? 19.188 35.969 19.438 1 88.56 245 SER B N 1
ATOM 8783 C CA . SER B 1 245 ? 19.406 37.281 20.062 1 88.56 245 SER B CA 1
ATOM 8784 C C . SER B 1 245 ? 18.125 37.812 20.703 1 88.56 245 SER B C 1
ATOM 8786 O O . SER B 1 245 ? 18.141 38.312 21.812 1 88.56 245 SER B O 1
ATOM 8788 N N . LYS B 1 246 ? 17.031 37.594 20.047 1 90 246 LYS B N 1
ATOM 8789 C CA . LYS B 1 246 ? 15.75 38.094 20.562 1 90 246 LYS B CA 1
ATOM 8790 C C . LYS B 1 246 ? 15.258 37.25 21.719 1 90 246 LYS B C 1
ATOM 8792 O O . LYS B 1 246 ? 14.617 37.75 22.641 1 90 246 LYS B O 1
ATOM 8797 N N . LYS B 1 247 ? 15.602 36.031 21.625 1 92.12 247 LYS B N 1
ATOM 8798 C CA . LYS B 1 247 ? 15.234 35.125 22.719 1 92.12 247 LYS B CA 1
ATOM 8799 C C . LYS B 1 247 ? 15.898 35.562 24.031 1 92.12 247 LYS B C 1
ATOM 8801 O O . LYS B 1 247 ? 15.242 35.625 25.078 1 92.12 247 LYS B O 1
ATOM 8806 N N . ILE B 1 248 ? 17.156 35.938 23.922 1 90.62 248 ILE B N 1
ATOM 8807 C CA . ILE B 1 248 ? 17.906 36.375 25.094 1 90.62 248 ILE B CA 1
ATOM 8808 C C . ILE B 1 248 ? 17.359 37.688 25.609 1 90.62 248 ILE B C 1
ATOM 8810 O O . ILE B 1 248 ? 17.234 37.875 26.812 1 90.62 248 ILE B O 1
ATOM 8814 N N . GLU B 1 249 ? 17.031 38.531 24.688 1 90 249 GLU B N 1
ATOM 8815 C CA . GLU B 1 249 ? 16.484 39.844 25.031 1 90 249 GLU B CA 1
ATOM 8816 C C . GLU B 1 249 ? 15.18 39.688 25.797 1 90 249 GLU B C 1
ATOM 8818 O O . GLU B 1 249 ? 14.969 40.375 26.812 1 90 249 GLU B O 1
ATOM 8823 N N . ILE B 1 250 ? 14.367 38.844 25.375 1 91.31 250 ILE B N 1
ATOM 8824 C CA . ILE B 1 250 ? 13.047 38.688 25.969 1 91.31 250 ILE B CA 1
ATOM 8825 C C . ILE B 1 250 ? 13.164 37.938 27.297 1 91.31 250 ILE B C 1
ATOM 8827 O O . ILE B 1 250 ? 12.445 38.25 28.25 1 91.31 250 ILE B O 1
ATOM 8831 N N . THR B 1 251 ? 14.062 37.031 27.328 1 91.44 251 THR B N 1
ATOM 8832 C CA . THR B 1 251 ? 14.25 36.25 28.547 1 91.44 251 THR B CA 1
ATOM 8833 C C . THR B 1 251 ? 14.75 37.125 29.688 1 91.44 251 THR B C 1
ATOM 8835 O O . THR B 1 251 ? 14.445 36.875 30.859 1 91.44 251 THR B O 1
ATOM 8838 N N . LYS B 1 252 ? 15.484 38.188 29.375 1 88.62 252 LYS B N 1
ATOM 8839 C CA . LYS B 1 252 ? 15.977 39.125 30.375 1 88.62 252 LYS B CA 1
ATOM 8840 C C . LYS B 1 252 ? 14.828 39.875 31.031 1 88.62 252 LYS B C 1
ATOM 8842 O O . LYS B 1 252 ? 14.969 40.375 32.156 1 88.62 252 LYS B O 1
ATOM 8847 N N . LEU B 1 253 ? 13.734 39.812 30.359 1 89.12 253 LEU B N 1
ATOM 8848 C CA . LEU B 1 253 ? 12.586 40.594 30.859 1 89.12 253 LEU B CA 1
ATOM 8849 C C . LEU B 1 253 ? 11.648 39.688 31.656 1 89.12 253 LEU B C 1
ATOM 8851 O O . LEU B 1 253 ? 10.562 40.125 32.062 1 89.12 253 LEU B O 1
ATOM 8855 N N . PHE B 1 254 ? 12.039 38.5 31.969 1 89.81 254 PHE B N 1
ATOM 8856 C CA . PHE B 1 254 ? 11.188 37.562 32.656 1 89.81 254 PHE B CA 1
ATOM 8857 C C . PHE B 1 254 ? 11.078 37.906 34.156 1 89.81 254 PHE B C 1
ATOM 8859 O O . PHE B 1 254 ? 10.062 37.625 34.781 1 89.81 254 PHE B O 1
ATOM 8866 N N . ASP B 1 255 ? 12.016 38.562 34.594 1 87.12 255 ASP B N 1
ATOM 8867 C CA . ASP B 1 255 ? 12.023 38.906 36 1 87.12 255 ASP B CA 1
ATOM 8868 C C . ASP B 1 255 ? 11.5 40.312 36.25 1 87.12 255 ASP B C 1
ATOM 8870 O O . ASP B 1 255 ? 11.93 41.25 35.594 1 87.12 255 ASP B O 1
ATOM 8874 N N . PHE B 1 256 ? 10.445 40.375 36.969 1 86.31 256 PHE B N 1
ATOM 8875 C CA . PHE B 1 256 ? 9.875 41.656 37.375 1 86.31 256 PHE B CA 1
ATOM 8876 C C . PHE B 1 256 ? 9.883 41.781 38.906 1 86.31 256 PHE B C 1
ATOM 8878 O O . PHE B 1 256 ? 8.984 41.25 39.562 1 86.31 256 PHE B O 1
ATOM 8885 N N . SER B 1 257 ? 10.984 42.406 39.406 1 81.75 257 SER B N 1
ATOM 8886 C CA . SER B 1 257 ? 11.203 42.531 40.844 1 81.75 257 SER B CA 1
ATOM 8887 C C . SER B 1 257 ? 10.211 43.5 41.469 1 81.75 257 SER B C 1
ATOM 8889 O O . SER B 1 257 ? 9.523 44.25 40.781 1 81.75 257 SER B O 1
ATOM 8891 N N . ASN B 1 258 ? 10.023 43.438 42.75 1 83.69 258 ASN B N 1
ATOM 8892 C CA . ASN B 1 258 ? 9.164 44.344 43.5 1 83.69 258 ASN B CA 1
ATOM 8893 C C . ASN B 1 258 ? 9.641 45.781 43.406 1 83.69 258 ASN B C 1
ATOM 8895 O O . ASN B 1 258 ? 8.836 46.719 43.406 1 83.69 258 ASN B O 1
ATOM 8899 N N . GLU B 1 259 ? 10.977 45.938 43.281 1 80.75 259 GLU B N 1
ATOM 8900 C CA . GLU B 1 259 ? 11.508 47.281 43.125 1 80.75 259 GLU B CA 1
ATOM 8901 C C . GLU B 1 259 ? 11.016 47.938 41.844 1 80.75 259 GLU B C 1
ATOM 8903 O O . GLU B 1 259 ? 10.656 49.094 41.812 1 80.75 259 GLU B O 1
ATOM 8908 N N . ARG B 1 260 ? 10.977 47.125 40.844 1 86.25 260 ARG B N 1
ATOM 8909 C CA . ARG B 1 260 ? 10.516 47.625 39.562 1 86.25 260 ARG B CA 1
ATOM 8910 C C . ARG B 1 260 ? 9.016 47.938 39.594 1 86.25 260 ARG B C 1
ATOM 8912 O O . ARG B 1 260 ? 8.562 48.875 38.969 1 86.25 260 ARG B O 1
ATOM 8919 N N . ALA B 1 261 ? 8.32 47.125 40.25 1 85.38 261 ALA B N 1
ATOM 8920 C CA . ALA B 1 261 ? 6.895 47.375 40.406 1 85.38 261 ALA B CA 1
ATOM 8921 C C . ALA B 1 261 ? 6.645 48.719 41.094 1 85.38 261 ALA B C 1
ATOM 8923 O O . ALA B 1 261 ? 5.734 49.469 40.719 1 85.38 261 ALA B O 1
ATOM 8924 N N . LYS B 1 262 ? 7.52 49.031 42.094 1 81.69 262 LYS B N 1
ATOM 8925 C CA . LYS B 1 262 ? 7.422 50.312 42.781 1 81.69 262 LYS B CA 1
ATOM 8926 C C . LYS B 1 262 ? 7.793 51.469 41.844 1 81.69 262 LYS B C 1
ATOM 8928 O O . LYS B 1 262 ? 7.141 52.5 41.844 1 81.69 262 LYS B O 1
ATOM 8933 N N . ASP B 1 263 ? 8.781 51.125 41.125 1 83.62 263 ASP B N 1
ATOM 8934 C CA . ASP B 1 263 ? 9.203 52.125 40.156 1 83.62 263 ASP B CA 1
ATOM 8935 C C . ASP B 1 263 ? 8.078 52.438 39.188 1 83.62 263 ASP B C 1
ATOM 8937 O O . ASP B 1 263 ? 7.867 53.594 38.812 1 83.62 263 ASP B O 1
ATOM 8941 N N . LEU B 1 264 ? 7.457 51.406 38.75 1 85.38 264 LEU B N 1
ATOM 8942 C CA . LEU B 1 264 ? 6.352 51.562 37.812 1 85.38 264 LEU B CA 1
ATOM 8943 C C . LEU B 1 264 ? 5.238 52.406 38.406 1 85.38 264 LEU B C 1
ATOM 8945 O O . LEU B 1 264 ? 4.703 53.312 37.781 1 85.38 264 LEU B O 1
ATOM 8949 N N . ASP B 1 265 ? 4.977 52.125 39.594 1 81.94 265 ASP B N 1
ATOM 8950 C CA . ASP B 1 265 ? 3.939 52.875 40.312 1 81.94 265 ASP B CA 1
ATOM 8951 C C . ASP B 1 265 ? 4.367 54.312 40.531 1 81.94 265 ASP B C 1
ATOM 8953 O O . ASP B 1 265 ? 3.568 55.25 40.344 1 81.94 265 ASP B O 1
ATOM 8957 N N . ASP B 1 266 ? 5.645 54.531 40.906 1 80.31 266 ASP B N 1
ATOM 8958 C CA . ASP B 1 266 ? 6.164 55.844 41.156 1 80.31 266 ASP B CA 1
ATOM 8959 C C . ASP B 1 266 ? 6.168 56.688 39.875 1 80.31 266 ASP B C 1
ATOM 8961 O O . ASP B 1 266 ? 5.789 57.875 39.875 1 80.31 266 ASP B O 1
ATOM 8965 N N . LEU B 1 267 ? 6.586 56.031 38.875 1 82.25 267 LEU B N 1
ATOM 8966 C CA . LEU B 1 267 ? 6.645 56.719 37.594 1 82.25 267 LEU B CA 1
ATOM 8967 C C . LEU B 1 267 ? 5.242 57.094 37.125 1 82.25 267 LEU B C 1
ATOM 8969 O O . LEU B 1 267 ? 5.039 58.156 36.531 1 82.25 267 LEU B O 1
ATOM 8973 N N . ASN B 1 268 ? 4.348 56.219 37.312 1 80.44 268 ASN B N 1
ATOM 8974 C CA . ASN B 1 268 ? 2.961 56.531 36.969 1 80.44 268 ASN B CA 1
ATOM 8975 C C . ASN B 1 268 ? 2.439 57.719 37.75 1 80.44 268 ASN B C 1
ATOM 8977 O O . ASN B 1 268 ? 1.736 58.562 37.219 1 80.44 268 ASN B O 1
ATOM 8981 N N . LYS B 1 269 ? 2.869 57.906 38.969 1 78.31 269 LYS B N 1
ATOM 8982 C CA . LYS B 1 269 ? 2.488 59.031 39.812 1 78.31 269 LYS B CA 1
ATOM 8983 C C . LYS B 1 269 ? 3.164 60.312 39.344 1 78.31 269 LYS B C 1
ATOM 8985 O O . LYS B 1 269 ? 2.516 61.375 39.25 1 78.31 269 LYS B O 1
ATOM 8990 N N . ASP B 1 270 ? 4.406 60.094 39.094 1 75 270 ASP B N 1
ATOM 8991 C CA . ASP B 1 270 ? 5.156 61.25 38.625 1 75 270 ASP B CA 1
ATOM 8992 C C . ASP B 1 270 ? 4.562 61.812 37.344 1 75 270 ASP B C 1
ATOM 8994 O O . ASP B 1 270 ? 4.441 63.031 37.188 1 75 270 ASP B O 1
ATOM 8998 N N . LEU B 1 271 ? 4.301 60.812 36.5 1 78.06 271 LEU B N 1
ATOM 8999 C CA . LEU B 1 271 ? 3.725 61.25 35.219 1 78.06 271 LEU B CA 1
ATOM 9000 C C . LEU B 1 271 ? 2.381 61.938 35.438 1 78.06 271 LEU B C 1
ATOM 9002 O O . LEU B 1 271 ? 2.086 62.938 34.781 1 78.06 271 LEU B O 1
ATOM 9006 N N . SER B 1 272 ? 1.718 61.406 36.344 1 70.69 272 SER B N 1
ATOM 9007 C CA . SER B 1 272 ? 0.433 62.031 36.656 1 70.69 272 SER B CA 1
ATOM 9008 C C . SER B 1 272 ? 0.618 63.406 37.219 1 70.69 272 SER B C 1
ATOM 9010 O O . SER B 1 272 ? -0.127 64.312 36.906 1 70.69 272 SER B O 1
ATOM 9012 N N . ILE B 1 273 ? 1.649 63.594 38.062 1 65.69 273 ILE B N 1
ATOM 9013 C CA . ILE B 1 273 ? 1.928 64.875 38.688 1 65.69 273 ILE B CA 1
ATOM 9014 C C . ILE B 1 273 ? 2.406 65.875 37.625 1 65.69 273 ILE B C 1
ATOM 9016 O O . ILE B 1 273 ? 1.949 67 37.594 1 65.69 273 ILE B O 1
ATOM 9020 N N . LEU B 1 274 ? 3.324 65.375 36.875 1 67.25 274 LEU B N 1
ATOM 9021 C CA . LEU B 1 274 ? 3.893 66.25 35.875 1 67.25 274 LEU B CA 1
ATOM 9022 C C . LEU B 1 274 ? 2.832 66.688 34.844 1 67.25 274 LEU B C 1
ATOM 9024 O O . LEU B 1 274 ? 2.842 67.812 34.375 1 67.25 274 LEU B O 1
ATOM 9028 N N . LYS B 1 275 ? 2.061 65.75 34.531 1 67 275 LYS B N 1
ATOM 9029 C CA . LYS B 1 275 ? 1.006 66.062 33.562 1 67 275 LYS B CA 1
ATOM 9030 C C . LYS B 1 275 ? -0.009 67.062 34.156 1 67 275 LYS B C 1
ATOM 9032 O O . LYS B 1 275 ? -0.686 67.75 33.406 1 67 275 LYS B O 1
ATOM 9037 N N . GLN B 1 276 ? 0.109 67.188 35.5 1 54.91 276 GLN B N 1
ATOM 9038 C CA . GLN B 1 276 ? -0.806 68.062 36.219 1 54.91 276 GLN B CA 1
ATOM 9039 C C . GLN B 1 276 ? -0.301 69.5 36.188 1 54.91 276 GLN B C 1
ATOM 9041 O O . GLN B 1 276 ? -1.092 70.438 36.281 1 54.91 276 GLN B O 1
ATOM 9046 N N . ILE B 1 277 ? 1.024 69.688 36.219 1 55.44 277 ILE B N 1
ATOM 9047 C CA . ILE B 1 277 ? 1.56 71.062 36.25 1 55.44 277 ILE B CA 1
ATOM 9048 C C . ILE B 1 277 ? 1.347 71.75 34.906 1 55.44 277 ILE B C 1
ATOM 9050 O O . ILE B 1 277 ? 1.876 71.312 33.875 1 55.44 277 ILE B O 1
ATOM 9054 N N . ASN B 1 278 ? 0.425 72.438 34.812 1 55.97 278 ASN B N 1
ATOM 9055 C CA . ASN B 1 278 ? 0.069 73.062 33.562 1 55.97 278 ASN B CA 1
ATOM 9056 C C . ASN B 1 278 ? 0.841 74.375 33.375 1 55.97 278 ASN B C 1
ATOM 9058 O O . ASN B 1 278 ? 0.398 75.438 33.844 1 55.97 278 ASN B O 1
ATOM 9062 N N . ILE B 1 279 ? 2.055 74.375 33.062 1 63 279 ILE B N 1
ATOM 9063 C CA . ILE B 1 279 ? 2.91 75.5 32.75 1 63 279 ILE B CA 1
ATOM 9064 C C . ILE B 1 279 ? 2.334 76.25 31.578 1 63 279 ILE B C 1
ATOM 9066 O O . ILE B 1 279 ? 2.455 77.5 31.516 1 63 279 ILE B O 1
ATOM 9070 N N . GLN B 1 280 ? 1.671 75.625 30.859 1 66.62 280 GLN B N 1
ATOM 9071 C CA . GLN B 1 280 ? 1.135 76.312 29.688 1 66.62 280 GLN B CA 1
ATOM 9072 C C . GLN B 1 280 ? 0.082 77.312 30.078 1 66.62 280 GLN B C 1
ATOM 9074 O O . GLN B 1 280 ? 0.025 78.438 29.5 1 66.62 280 GLN B O 1
ATOM 9079 N N . ASP B 1 281 ? -0.568 77.188 31.156 1 62.56 281 ASP B N 1
ATOM 9080 C CA . ASP B 1 281 ? -1.551 78.125 31.641 1 62.56 281 ASP B CA 1
ATOM 9081 C C . ASP B 1 281 ? -0.866 79.375 32.25 1 62.56 281 ASP B C 1
ATOM 9083 O O . ASP B 1 281 ? -1.313 80.5 32.062 1 62.56 281 ASP B O 1
ATOM 9087 N N . ARG B 1 282 ? 0.217 79 32.938 1 65.19 282 ARG B N 1
ATOM 9088 C CA . ARG B 1 282 ? 0.97 80.125 33.5 1 65.19 282 ARG B CA 1
ATOM 9089 C C . ARG B 1 282 ? 1.554 81 32.406 1 65.19 282 ARG B C 1
ATOM 9091 O O . ARG B 1 282 ? 1.542 82.25 32.531 1 65.19 282 ARG B O 1
ATOM 9098 N N . ILE B 1 283 ? 1.969 80.25 31.438 1 72.25 283 ILE B N 1
ATOM 9099 C CA . ILE B 1 283 ? 2.492 81 30.312 1 72.25 283 ILE B CA 1
ATOM 9100 C C . ILE B 1 283 ? 1.371 81.875 29.672 1 72.25 283 ILE B C 1
ATOM 9102 O O . ILE B 1 283 ? 1.566 83 29.328 1 72.25 283 ILE B O 1
ATOM 9106 N N . LYS B 1 284 ? 0.298 81.375 29.703 1 72.38 284 LYS B N 1
ATOM 9107 C CA . LYS B 1 284 ? -0.829 82.062 29.141 1 72.38 284 LYS B CA 1
ATOM 9108 C C . LYS B 1 284 ? -1.234 83.25 30.031 1 72.38 284 LYS B C 1
ATOM 9110 O O . LYS B 1 284 ? -1.495 84.375 29.547 1 72.38 284 LYS B O 1
ATOM 9115 N N . LEU B 1 285 ? -1.2 83.062 31.266 1 69.56 285 LEU B N 1
ATOM 9116 C CA . LEU B 1 285 ? -1.536 84.125 32.219 1 69.56 285 LEU B CA 1
ATOM 9117 C C . LEU B 1 285 ? -0.493 85.25 32.156 1 69.56 285 LEU B C 1
ATOM 9119 O O . LEU B 1 285 ? -0.84 86.375 32.156 1 69.56 285 LEU B O 1
ATOM 9123 N N . LEU B 1 286 ? 0.687 84.812 32.156 1 73.5 286 LEU B N 1
ATOM 9124 C CA . LEU B 1 286 ? 1.746 85.812 32.094 1 73.5 286 LEU B CA 1
ATOM 9125 C C . LEU B 1 286 ? 1.708 86.562 30.781 1 73.5 286 LEU B C 1
ATOM 9127 O O . LEU B 1 286 ? 1.929 87.75 30.734 1 73.5 286 LEU B O 1
ATOM 9131 N N . SER B 1 287 ? 1.376 85.75 29.828 1 79 287 SER B N 1
ATOM 9132 C CA . SER B 1 287 ? 1.23 86.375 28.531 1 79 287 SER B CA 1
ATOM 9133 C C . SER B 1 287 ? 0.058 87.375 28.531 1 79 287 SER B C 1
ATOM 9135 O O . SER B 1 287 ? 0.155 88.5 27.969 1 79 287 SER B O 1
ATOM 9137 N N . ASP B 1 288 ? -0.939 87.188 29.234 1 75.56 288 ASP B N 1
ATOM 9138 C CA . ASP B 1 288 ? -2.076 88.125 29.375 1 75.56 288 ASP B CA 1
ATOM 9139 C C . ASP B 1 288 ? -1.715 89.312 30.234 1 75.56 288 ASP B C 1
ATOM 9141 O O . ASP B 1 288 ? -2.098 90.438 29.922 1 75.56 288 ASP B O 1
ATOM 9145 N N . ASN B 1 289 ? -0.97 89 31.188 1 74.5 289 ASN B N 1
ATOM 9146 C CA . ASN B 1 289 ? -0.527 90.125 32 1 74.5 289 ASN B CA 1
ATOM 9147 C C . ASN B 1 289 ? 0.421 91.062 31.25 1 74.5 289 ASN B C 1
ATOM 9149 O O . ASN B 1 289 ? 0.319 92.25 31.359 1 74.5 289 ASN B O 1
ATOM 9153 N N . LYS B 1 290 ? 1.265 90.5 30.609 1 80.31 290 LYS B N 1
ATOM 9154 C CA . LYS B 1 290 ? 2.174 91.25 29.797 1 80.31 290 LYS B CA 1
ATOM 9155 C C . LYS B 1 290 ? 1.405 92.125 28.812 1 80.31 290 LYS B C 1
ATOM 9157 O O . LYS B 1 290 ? 1.684 93.375 28.688 1 80.31 290 LYS B O 1
ATOM 9162 N N . ASN B 1 291 ? 0.434 91.562 28.281 1 81.19 291 ASN B N 1
ATOM 9163 C CA . ASN B 1 291 ? -0.382 92.312 27.328 1 81.19 291 ASN B CA 1
ATOM 9164 C C . ASN B 1 291 ? -1.165 93.438 28.016 1 81.19 291 ASN B C 1
ATOM 9166 O O . ASN B 1 291 ? -1.306 94.5 27.453 1 81.19 291 ASN B O 1
ATOM 9170 N N . SER B 1 292 ? -1.515 93.312 29.188 1 79.94 292 SER B N 1
ATOM 9171 C CA . SER B 1 292 ? -2.246 94.375 29.938 1 79.94 292 SER B CA 1
ATOM 9172 C C . SER B 1 292 ? -1.33 95.5 30.359 1 79.94 292 SER B C 1
ATOM 9174 O O . SER B 1 292 ? -1.728 96.688 30.297 1 79.94 292 SER B O 1
ATOM 9176 N N . ILE B 1 293 ? -0.154 95.125 30.609 1 78.69 293 ILE B N 1
ATOM 9177 C CA . ILE B 1 293 ? 0.785 96.188 30.969 1 78.69 293 ILE B CA 1
ATOM 9178 C C . ILE B 1 293 ? 1.171 97 29.734 1 78.69 293 ILE B C 1
ATOM 9180 O O . ILE B 1 293 ? 1.289 98.25 29.781 1 78.69 293 ILE B O 1
ATOM 9184 N N . GLU B 1 294 ? 1.229 96.312 28.734 1 81.44 294 GLU B N 1
ATOM 9185 C CA . GLU B 1 294 ? 1.52 97 27.5 1 81.44 294 GLU B CA 1
ATOM 9186 C C . GLU B 1 294 ? 0.37 97.938 27.094 1 81.44 294 GLU B C 1
ATOM 9188 O O . GLU B 1 294 ? 0.597 99.062 26.641 1 81.44 294 GLU B O 1
ATOM 9193 N N . LYS B 1 295 ? -0.764 97.688 27.453 1 81.81 295 LYS B N 1
ATOM 9194 C CA . LYS B 1 295 ? -1.921 98.562 27.188 1 81.81 295 LYS B CA 1
ATOM 9195 C C . LYS B 1 295 ? -1.961 99.75 28.141 1 81.81 295 LYS B C 1
ATOM 9197 O O . LYS B 1 295 ? -2.312 100.875 27.75 1 81.81 295 LYS B O 1
ATOM 9202 N N . LEU B 1 296 ? -1.518 99.375 29.172 1 80.94 296 LEU B N 1
ATOM 9203 C CA . LEU B 1 296 ? -1.447 100.5 30.125 1 80.94 296 LEU B CA 1
ATOM 9204 C C . LEU B 1 296 ? -0.397 101.5 29.703 1 80.94 296 LEU B C 1
ATOM 9206 O O . LEU B 1 296 ? -0.649 102.688 29.734 1 80.94 296 LEU B O 1
ATOM 9210 N N . LYS B 1 297 ? 0.658 101 29.391 1 80.06 297 LYS B N 1
ATOM 9211 C CA . LYS B 1 297 ? 1.713 101.938 28.922 1 80.06 297 LYS B CA 1
ATOM 9212 C C . LYS B 1 297 ? 1.239 102.75 27.734 1 80.06 297 LYS B C 1
ATOM 9214 O O . LYS B 1 297 ? 1.466 103.938 27.703 1 80.06 297 LYS B O 1
ATOM 9219 N N . GLU B 1 298 ? 0.568 102.062 26.953 1 82.62 298 GLU B N 1
ATOM 9220 C CA . GLU B 1 298 ? 0.045 102.812 25.797 1 82.62 298 GLU B CA 1
ATOM 9221 C C . GLU B 1 298 ? -1.006 103.812 26.203 1 82.62 298 GLU B C 1
ATOM 9223 O O . GLU B 1 298 ? -1.036 104.938 25.672 1 82.62 298 GLU B O 1
ATOM 9228 N N . TRP B 1 299 ? -1.704 103.688 27.172 1 81.31 299 TRP B N 1
ATOM 9229 C CA . TRP B 1 299 ? -2.723 104.562 27.688 1 81.31 299 TRP B CA 1
ATOM 9230 C C . TRP B 1 299 ? -2.084 105.75 28.422 1 81.31 299 TRP B C 1
ATOM 9232 O O . TRP B 1 299 ? -2.479 106.875 28.234 1 81.31 299 TRP B O 1
ATOM 9242 N N . LEU B 1 300 ? -1.103 105.375 28.984 1 78.12 300 LEU B N 1
ATOM 9243 C CA . LEU B 1 300 ? -0.414 106.5 29.688 1 78.12 300 LEU B CA 1
ATOM 9244 C C . LEU B 1 300 ? 0.278 107.438 28.719 1 78.12 300 LEU B C 1
ATOM 9246 O O . LEU B 1 300 ? 0.179 108.625 28.844 1 78.12 300 LEU B O 1
ATOM 9250 N N . THR B 1 301 ? 0.853 106.875 27.875 1 79 301 THR B N 1
ATOM 9251 C CA . THR B 1 301 ? 1.572 107.688 26.906 1 79 301 THR B CA 1
ATOM 9252 C C . THR B 1 301 ? 0.601 108.5 26.062 1 79 301 THR B C 1
ATOM 9254 O O . THR B 1 301 ? 0.847 109.688 25.797 1 79 301 THR B O 1
ATOM 9257 N N . LYS B 1 302 ? -0.458 108.062 25.859 1 83.12 302 LYS B N 1
ATOM 9258 C CA . LYS B 1 302 ? -1.457 108.75 25.062 1 83.12 302 LYS B CA 1
ATOM 9259 C C . LYS B 1 302 ? -2.082 109.875 25.859 1 83.12 302 LYS B C 1
ATOM 9261 O O . LYS B 1 302 ? -2.248 111 25.344 1 83.12 302 LYS B O 1
ATOM 9266 N N . ASN B 1 303 ? -2.322 109.75 27.047 1 80.06 303 ASN B N 1
ATOM 9267 C CA . ASN B 1 303 ? -2.934 110.75 27.844 1 80.06 303 ASN B CA 1
ATOM 9268 C C . ASN B 1 303 ? -1.916 111.875 28.234 1 80.06 303 ASN B C 1
ATOM 9270 O O . ASN B 1 303 ? -2.256 113 28.328 1 80.06 303 ASN B O 1
ATOM 9274 N N . PHE B 1 304 ? -0.747 111.375 28.328 1 76.38 304 PHE B N 1
ATOM 9275 C CA . PHE B 1 304 ? 0.311 112.312 28.531 1 76.38 304 PHE B CA 1
ATOM 9276 C C . PHE B 1 304 ? 0.439 113.25 27.328 1 76.38 304 PHE B C 1
ATOM 9278 O O . PHE B 1 304 ? 0.526 114.5 27.484 1 76.38 304 PHE B O 1
ATOM 9285 N N . THR B 1 305 ? 0.365 112.688 26.281 1 79.5 305 THR B N 1
ATOM 9286 C CA . THR B 1 305 ? 0.459 113.5 25.062 1 79.5 305 THR B CA 1
ATOM 9287 C C . THR B 1 305 ? -0.774 114.438 24.922 1 79.5 305 THR B C 1
ATOM 9289 O O . THR B 1 305 ? -0.663 115.562 24.531 1 79.5 305 THR B O 1
ATOM 9292 N N . THR B 1 306 ? -1.781 114.062 25.406 1 80.94 306 THR B N 1
ATOM 9293 C CA . THR B 1 306 ? -3.014 114.875 25.312 1 80.94 306 THR B CA 1
ATOM 9294 C C . THR B 1 306 ? -3.014 116 26.312 1 80.94 306 THR B C 1
ATOM 9296 O O . THR B 1 306 ? -3.418 117.125 26 1 80.94 306 THR B O 1
ATOM 9299 N N . LEU B 1 307 ? -2.469 115.75 27.328 1 77.44 307 LEU B N 1
ATOM 9300 C CA . LEU B 1 307 ? -2.434 116.812 28.328 1 77.44 307 LEU B CA 1
ATOM 9301 C C . LEU B 1 307 ? -1.385 117.875 27.969 1 77.44 307 LEU B C 1
ATOM 9303 O O . LEU B 1 307 ? -1.627 119.062 28.109 1 77.44 307 LEU B O 1
ATOM 9307 N N . SER B 1 308 ? -0.304 117.312 27.531 1 73.81 308 SER B N 1
ATOM 9308 C CA . SER B 1 308 ? 0.721 118.312 27.109 1 73.81 308 SER B CA 1
ATOM 9309 C C . SER B 1 308 ? 0.213 119.188 25.969 1 73.81 308 SER B C 1
ATOM 9311 O O . SER B 1 308 ? 0.454 120.375 25.969 1 73.81 308 SER B O 1
ATOM 9313 N N . ASP B 1 309 ? -0.518 118.562 25.281 1 79.12 309 ASP B N 1
ATOM 9314 C CA . ASP B 1 309 ? -1.09 119.312 24.188 1 79.12 309 ASP B CA 1
ATOM 9315 C C . ASP B 1 309 ? -2.131 120.312 24.703 1 79.12 309 ASP B C 1
ATOM 9317 O O . ASP B 1 309 ? -2.188 121.438 24.25 1 79.12 309 ASP B O 1
ATOM 9321 N N . ASN B 1 310 ? -2.77 120.125 25.703 1 78.31 310 ASN B N 1
ATOM 9322 C CA . ASN B 1 310 ? -3.793 121 26.234 1 78.31 310 ASN B CA 1
ATOM 9323 C C . ASN B 1 310 ? -3.182 122.062 27.109 1 78.31 310 ASN B C 1
ATOM 9325 O O . ASN B 1 310 ? -3.729 123.188 27.203 1 78.31 310 ASN B O 1
ATOM 9329 N N . ILE B 1 311 ? -2.053 121.812 27.531 1 72.38 311 ILE B N 1
ATOM 9330 C CA . ILE B 1 311 ? -1.354 122.875 28.266 1 72.38 311 ILE B CA 1
ATOM 9331 C C . ILE B 1 311 ? -0.851 123.938 27.281 1 72.38 311 ILE B C 1
ATOM 9333 O O . ILE B 1 311 ? -1.023 125.125 27.516 1 72.38 311 ILE B O 1
ATOM 9337 N N . THR B 1 312 ? -0.305 123.438 26.266 1 74.56 312 THR B N 1
ATOM 9338 C CA . THR B 1 312 ? 0.22 124.375 25.281 1 74.56 312 THR B CA 1
ATOM 9339 C C . THR B 1 312 ? -0.91 125.188 24.641 1 74.56 312 THR B C 1
ATOM 9341 O O . THR B 1 312 ? -0.777 126.438 24.438 1 74.56 312 THR B O 1
ATOM 9344 N N . GLU B 1 313 ? -1.887 124.5 24.672 1 78.44 313 GLU B N 1
ATOM 9345 C CA . GLU B 1 313 ? -3.014 125.188 24.047 1 78.44 313 GLU B CA 1
ATOM 9346 C C . GLU B 1 313 ? -3.678 126.188 25.031 1 78.44 313 GLU B C 1
ATOM 9348 O O . GLU B 1 313 ? -4.102 127.25 24.656 1 78.44 313 GLU B O 1
ATOM 9353 N N . ALA B 1 314 ? -3.686 126 26.203 1 73.88 314 ALA B N 1
ATOM 9354 C CA . ALA B 1 314 ? -4.258 126.875 27.219 1 73.88 314 ALA B CA 1
ATOM 9355 C C . ALA B 1 314 ? -3.404 128.125 27.391 1 73.88 314 ALA B C 1
ATOM 9357 O O . ALA B 1 314 ? -3.93 129.25 27.5 1 73.88 314 ALA B O 1
ATOM 9358 N N . LYS B 1 315 ? -2.154 127.875 27.375 1 70.06 315 LYS B N 1
ATOM 9359 C CA . LYS B 1 315 ? -1.284 129 27.453 1 70.06 315 LYS B CA 1
ATOM 9360 C C . LYS B 1 315 ? -1.511 130 26.281 1 70.06 315 LYS B C 1
ATOM 9362 O O . LYS B 1 315 ? -1.558 131.25 26.438 1 70.06 315 LYS B O 1
ATOM 9367 N N . LYS B 1 316 ? -1.695 129.25 25.297 1 74.69 316 LYS B N 1
ATOM 9368 C CA . LYS B 1 316 ? -1.938 130.125 24.109 1 74.69 316 LYS B CA 1
ATOM 9369 C C . LYS B 1 316 ? -3.266 130.875 24.219 1 74.69 316 LYS B C 1
ATOM 9371 O O . LYS B 1 316 ? -3.354 132 23.875 1 74.69 316 LYS B O 1
ATOM 9376 N N . ILE B 1 317 ? -4.148 130.375 24.828 1 74.81 317 ILE B N 1
ATOM 9377 C CA . ILE B 1 317 ? -5.465 131 24.938 1 74.81 317 ILE B CA 1
ATOM 9378 C C . ILE B 1 317 ? -5.453 132 26.031 1 74.81 317 ILE B C 1
ATOM 9380 O O . ILE B 1 317 ? -6.066 133.125 25.875 1 74.81 317 ILE B O 1
ATOM 9384 N N . LEU B 1 318 ? -4.566 131.875 27 1 71.88 318 LEU B N 1
ATOM 9385 C CA . LEU B 1 318 ? -4.488 132.875 28.062 1 71.88 318 LEU B CA 1
ATOM 9386 C C . LEU B 1 318 ? -3.68 134.125 27.609 1 71.88 318 LEU B C 1
ATOM 9388 O O . LEU B 1 318 ? -4.016 135.25 27.953 1 71.88 318 LEU B O 1
ATOM 9392 N N . GLU B 1 319 ? -2.648 133.75 26.938 1 71.06 319 GLU B N 1
ATOM 9393 C CA . GLU B 1 319 ? -1.904 134.875 26.359 1 71.06 319 GLU B CA 1
ATOM 9394 C C . GLU B 1 319 ? -2.777 135.75 25.422 1 71.06 319 GLU B C 1
ATOM 9396 O O . GLU B 1 319 ? -2.717 137 25.438 1 71.06 319 GLU B O 1
ATOM 9401 N N . ASP B 1 320 ? -3.412 134.75 24.891 1 75.5 320 ASP B N 1
ATOM 9402 C CA . ASP B 1 320 ? -4.355 135.5 24.031 1 75.5 320 ASP B CA 1
ATOM 9403 C C . ASP B 1 320 ? -5.359 136.25 24.859 1 75.5 320 ASP B C 1
ATOM 9405 O O . ASP B 1 320 ? -5.734 137.375 24.484 1 75.5 320 ASP B O 1
ATOM 9409 N N . LYS B 1 321 ? -5.719 136 26.031 1 73.62 321 LYS B N 1
ATOM 9410 C CA . LYS B 1 321 ? -6.625 136.75 26.922 1 73.62 321 LYS B CA 1
ATOM 9411 C C . LYS B 1 321 ? -5.941 138 27.516 1 73.62 321 LYS B C 1
ATOM 9413 O O . LYS B 1 321 ? -6.523 139.125 27.547 1 73.62 321 LYS B O 1
ATOM 9418 N N . LYS B 1 322 ? -4.738 137.75 27.938 1 66.62 322 LYS B N 1
ATOM 9419 C CA . LYS B 1 322 ? -4 138.875 28.5 1 66.62 322 LYS B CA 1
ATOM 9420 C C . LYS B 1 322 ? -3.861 140 27.469 1 66.62 322 LYS B C 1
ATOM 9422 O O . LYS B 1 322 ? -4.012 141.25 27.797 1 66.62 322 LYS B O 1
ATOM 9427 N N . GLU B 1 323 ? -3.557 139.625 26.359 1 70.44 323 GLU B N 1
ATOM 9428 C CA . GLU B 1 323 ? -3.43 140.625 25.297 1 70.44 323 GLU B CA 1
ATOM 9429 C C . GLU B 1 323 ? -4.762 141.25 25.047 1 70.44 323 GLU B C 1
ATOM 9431 O O . GLU B 1 323 ? -4.805 142.5 24.906 1 70.44 323 GLU B O 1
ATOM 9436 N N . LYS B 1 324 ? -5.656 140.5 25.344 1 72.38 324 LYS B N 1
ATOM 9437 C CA . LYS B 1 324 ? -6.949 141.125 25.094 1 72.38 324 LYS B CA 1
ATOM 9438 C C . LYS B 1 324 ? -7.457 141.875 26.328 1 72.38 324 LYS B C 1
ATOM 9440 O O . LYS B 1 324 ? -8.195 142.875 26.219 1 72.38 324 LYS B O 1
ATOM 9445 N N . GLN B 1 325 ? -6.969 141.5 27.516 1 66.94 325 GLN B N 1
ATOM 9446 C CA . GLN B 1 325 ? -7.328 142.25 28.75 1 66.94 325 GLN B CA 1
ATOM 9447 C C . GLN B 1 325 ? -6.574 143.5 28.875 1 66.94 325 GLN B C 1
ATOM 9449 O O . GLN B 1 325 ? -7.152 144.5 29.281 1 66.94 325 GLN B O 1
ATOM 9454 N N . LEU B 1 326 ? -5.289 143.375 28.812 1 61.34 326 LEU B N 1
ATOM 9455 C CA . LEU B 1 326 ? -4.516 144.625 28.766 1 61.34 326 LEU B CA 1
ATOM 9456 C C . LEU B 1 326 ? -5.133 145.625 27.797 1 61.34 326 LEU B C 1
ATOM 9458 O O . LEU B 1 326 ? -5.195 146.875 28.078 1 61.34 326 LEU B O 1
ATOM 9462 N N . ALA B 1 327 ? -5.496 145 26.984 1 67.5 327 ALA B N 1
ATOM 9463 C CA . ALA B 1 327 ? -6.246 145.875 26.109 1 67.5 327 ALA B CA 1
ATOM 9464 C C . ALA B 1 327 ? -7.531 146.375 26.781 1 67.5 327 ALA B C 1
ATOM 9466 O O . ALA B 1 327 ? -7.91 147.5 26.641 1 67.5 327 ALA B O 1
ATOM 9467 N N . SER B 1 328 ? -7.93 145.625 27.781 1 64.44 328 SER B N 1
ATOM 9468 C CA . SER B 1 328 ? -9.125 146.125 28.516 1 64.44 328 SER B CA 1
ATOM 9469 C C . SER B 1 328 ? -8.773 147 29.672 1 64.44 328 SER B C 1
ATOM 9471 O O . SER B 1 328 ? -9.477 148 29.922 1 64.44 328 SER B O 1
ATOM 9473 N N . ASN B 1 329 ? -7.746 146.625 30.406 1 60.38 329 ASN B N 1
ATOM 9474 C CA . ASN B 1 329 ? -7.309 147.5 31.484 1 60.38 329 ASN B CA 1
ATOM 9475 C C . ASN B 1 329 ? -6.859 148.875 30.969 1 60.38 329 ASN B C 1
ATOM 9477 O O . ASN B 1 329 ? -7.133 149.875 31.594 1 60.38 329 ASN B O 1
ATOM 9481 N N . LYS B 1 330 ? -6.074 148.75 30.234 1 60.53 330 LYS B N 1
ATOM 9482 C CA . LYS B 1 330 ? -5.691 150.125 29.625 1 60.53 330 LYS B CA 1
ATOM 9483 C C . LYS B 1 330 ? -6.922 150.875 29.219 1 60.53 330 LYS B C 1
ATOM 9485 O O . LYS B 1 330 ? -6.938 152.125 29.344 1 60.53 330 LYS B O 1
ATOM 9490 N N . ALA B 1 331 ? -7.734 150 29.375 1 60.12 331 ALA B N 1
ATOM 9491 C CA . ALA B 1 331 ? -9.016 150.625 29.156 1 60.12 331 ALA B CA 1
ATOM 9492 C C . ALA B 1 331 ? -9.617 151.125 30.469 1 60.12 331 ALA B C 1
ATOM 9494 O O . ALA B 1 331 ? -10.266 152.125 30.5 1 60.12 331 ALA B O 1
ATOM 9495 N N . LYS B 1 332 ? -9.094 150.5 31.938 1 57.25 332 LYS B N 1
ATOM 9496 C CA . LYS B 1 332 ? -9.594 150.875 33.25 1 57.25 332 LYS B CA 1
ATOM 9497 C C . LYS B 1 332 ? -8.852 152 33.781 1 57.25 332 LYS B C 1
ATOM 9499 O O . LYS B 1 332 ? -9.438 152.875 34.469 1 57.25 332 LYS B O 1
ATOM 9504 N N . GLU B 1 333 ? -7.445 151.75 34.062 1 54.47 333 GLU B N 1
ATOM 9505 C CA . GLU B 1 333 ? -6.656 153 34.438 1 54.47 333 GLU B CA 1
ATOM 9506 C C . GLU B 1 333 ? -7.262 154.25 33.906 1 54.47 333 GLU B C 1
ATOM 9508 O O . GLU B 1 333 ? -6.93 155.375 34.375 1 54.47 333 GLU B O 1
ATOM 9513 N N . GLN B 1 334 ? -8.094 153.875 33.625 1 57.62 334 GLN B N 1
ATOM 9514 C CA . GLN B 1 334 ? -8.859 155 33.188 1 57.62 334 GLN B CA 1
ATOM 9515 C C . GLN B 1 334 ? -9.805 155.5 34.281 1 57.62 334 GLN B C 1
ATOM 9517 O O . GLN B 1 334 ? -10.328 156.625 34.219 1 57.62 334 GLN B O 1
ATOM 9522 N N . PHE B 1 335 ? -9.219 154.25 36.375 1 57.5 335 PHE B N 1
ATOM 9523 C CA . PHE B 1 335 ? -10 154.75 37.5 1 57.5 335 PHE B CA 1
ATOM 9524 C C . PHE B 1 335 ? -9.094 155 38.688 1 57.5 335 PHE B C 1
ATOM 9526 O O . PHE B 1 335 ? -8.539 154.125 39.312 1 57.5 335 PHE B O 1
ATOM 9533 N N . GLU B 1 336 ? -8.562 155.75 40.219 1 60.94 336 GLU B N 1
ATOM 9534 C CA . GLU B 1 336 ? -7.602 156.375 41.125 1 60.94 336 GLU B CA 1
ATOM 9535 C C . GLU B 1 336 ? -7.836 156 42.562 1 60.94 336 GLU B C 1
ATOM 9537 O O . GLU B 1 336 ? -6.891 155.875 43.344 1 60.94 336 GLU B O 1
ATOM 9542 N N . VAL B 1 337 ? -8.719 155.375 43.719 1 61.97 337 VAL B N 1
ATOM 9543 C CA . VAL B 1 337 ? -9.086 155.25 45.156 1 61.97 337 VAL B CA 1
ATOM 9544 C C . VAL B 1 337 ? -8.555 154 45.781 1 61.97 337 VAL B C 1
ATOM 9546 O O . VAL B 1 337 ? -8.266 153.875 46.969 1 61.97 337 VAL B O 1
ATOM 9549 N N . LEU B 1 338 ? -7.914 152.75 46.062 1 60.19 338 LEU B N 1
ATOM 9550 C CA . LEU B 1 338 ? -7.559 151.375 46.594 1 60.19 338 LEU B CA 1
ATOM 9551 C C . LEU B 1 338 ? -6.043 151.25 46.719 1 60.19 338 LEU B C 1
ATOM 9553 O O . LEU B 1 338 ? -5.551 150.25 47.281 1 60.19 338 LEU B O 1
ATOM 9557 N N . LYS B 1 339 ? -5.105 152.125 47.375 1 58.69 339 LYS B N 1
ATOM 9558 C CA . LYS B 1 339 ? -3.646 152.125 47.438 1 58.69 339 LYS B CA 1
ATOM 9559 C C . LYS B 1 339 ? -3.178 152.25 48.875 1 58.69 339 LYS B C 1
ATOM 9561 O O . LYS B 1 339 ? -2.062 151.875 49.219 1 58.69 339 LYS B O 1
ATOM 9566 N N . ASN B 1 340 ? -3.98 152.375 50.438 1 64.75 340 ASN B N 1
ATOM 9567 C CA . ASN B 1 340 ? -3.482 152.75 51.75 1 64.75 340 ASN B CA 1
ATOM 9568 C C . ASN B 1 340 ? -3.58 151.5 52.75 1 64.75 340 ASN B C 1
ATOM 9570 O O . ASN B 1 340 ? -3.293 151.75 53.906 1 64.75 340 ASN B O 1
ATOM 9574 N N . VAL B 1 341 ? -3.68 150.25 53.125 1 64.94 341 VAL B N 1
ATOM 9575 C CA . VAL B 1 341 ? -3.842 149.125 54.031 1 64.94 341 VAL B CA 1
ATOM 9576 C C . VAL B 1 341 ? -2.57 148.375 54.031 1 64.94 341 VAL B C 1
ATOM 9578 O O . VAL B 1 341 ? -2.104 147.875 53 1 64.94 341 VAL B O 1
ATOM 9581 N N . PRO B 1 342 ? -2.062 148.125 55.75 1 66.12 342 PRO B N 1
ATOM 9582 C CA . PRO B 1 342 ? -0.749 147.5 55.75 1 66.12 342 PRO B CA 1
ATOM 9583 C C . PRO B 1 342 ? -0.815 146 55.375 1 66.12 342 PRO B C 1
ATOM 9585 O O . PRO B 1 342 ? -1.674 145.25 55.875 1 66.12 342 PRO B O 1
ATOM 9588 N N . LEU B 1 343 ? -0.025 145.5 54.844 1 59.28 343 LEU B N 1
ATOM 9589 C CA . LEU B 1 343 ? 0.221 144.25 54.281 1 59.28 343 LEU B CA 1
ATOM 9590 C C . LEU B 1 343 ? -1.062 143.625 53.688 1 59.28 343 LEU B C 1
ATOM 9592 O O . LEU B 1 343 ? -1.367 142.375 53.906 1 59.28 343 LEU B O 1
ATOM 9596 N N . SER B 1 344 ? -1.745 144.625 52.844 1 64.31 344 SER B N 1
ATOM 9597 C CA . SER B 1 344 ? -3.057 144.25 52.312 1 64.31 344 SER B CA 1
ATOM 9598 C C . SER B 1 344 ? -2.941 143.25 51.156 1 64.31 344 SER B C 1
ATOM 9600 O O . SER B 1 344 ? -3.955 142.75 50.625 1 64.31 344 SER B O 1
ATOM 9602 N N . ASN B 1 345 ? -1.76 142.75 51 1 61.34 345 ASN B N 1
ATOM 9603 C CA . ASN B 1 345 ? -1.544 141.75 49.938 1 61.34 345 ASN B CA 1
ATOM 9604 C C . ASN B 1 345 ? -1.22 140.375 50.531 1 61.34 345 ASN B C 1
ATOM 9606 O O . ASN B 1 345 ? -0.909 139.375 49.781 1 61.34 345 ASN B O 1
ATOM 9610 N N . SER B 1 346 ? -1.141 140.125 52.281 1 64.94 346 SER B N 1
ATOM 9611 C CA . SER B 1 346 ? -0.632 138.875 52.875 1 64.94 346 SER B CA 1
ATOM 9612 C C . SER B 1 346 ? -1.748 137.875 53.031 1 64.94 346 SER B C 1
ATOM 9614 O O . SER B 1 346 ? -2.922 138.125 53.156 1 64.94 346 SER B O 1
ATOM 9616 N N . ASN B 1 347 ? -1.189 136.25 53.688 1 67.81 347 ASN B N 1
ATOM 9617 C CA . ASN B 1 347 ? -2.146 135.25 53.875 1 67.81 347 ASN B CA 1
ATOM 9618 C C . ASN B 1 347 ? -2.738 135.25 55.281 1 67.81 347 ASN B C 1
ATOM 9620 O O . ASN B 1 347 ? -3.918 134.875 55.469 1 67.81 347 ASN B O 1
ATOM 9624 N N . GLU B 1 348 ? -1.753 135.5 56.312 1 68.12 348 GLU B N 1
ATOM 9625 C CA . GLU B 1 348 ? -2.258 135.625 57.688 1 68.12 348 GLU B CA 1
ATOM 9626 C C . GLU B 1 348 ? -3.307 136.625 57.812 1 68.12 348 GLU B C 1
ATOM 9628 O O . GLU B 1 348 ? -4.312 136.5 58.5 1 68.12 348 GLU B O 1
ATOM 9633 N N . TRP B 1 349 ? -3.145 138 56.969 1 69.19 349 TRP B N 1
ATOM 9634 C CA . TRP B 1 349 ? -4.102 139 56.969 1 69.19 349 TRP B CA 1
ATOM 9635 C C . TRP B 1 349 ? -5.371 138.625 56.219 1 69.19 349 TRP B C 1
ATOM 9637 O O . TRP B 1 349 ? -6.48 138.875 56.688 1 69.19 349 TRP B O 1
ATOM 9647 N N . LYS B 1 350 ? -4.953 138.25 54.719 1 66.31 350 LYS B N 1
ATOM 9648 C CA . LYS B 1 350 ? -6.125 137.75 53.969 1 66.31 350 LYS B CA 1
ATOM 9649 C C . LYS B 1 350 ? -6.957 136.75 54.75 1 66.31 350 LYS B C 1
ATOM 9651 O O . LYS B 1 350 ? -8.188 136.875 54.781 1 66.31 350 LYS B O 1
ATOM 9656 N N . GLU B 1 351 ? -6.457 135.875 55.688 1 70.44 351 GLU B N 1
ATOM 9657 C CA . GLU B 1 351 ? -7.164 134.875 56.5 1 70.44 351 GLU B CA 1
ATOM 9658 C C . GLU B 1 351 ? -7.695 135.5 57.781 1 70.44 351 GLU B C 1
ATOM 9660 O O . GLU B 1 351 ? -8.781 135.125 58.25 1 70.44 351 GLU B O 1
ATOM 9665 N N . PHE B 1 352 ? -6.852 136.25 58.562 1 68.56 352 PHE B N 1
ATOM 9666 C CA . PHE B 1 352 ? -7.324 137.125 59.656 1 68.56 352 PHE B CA 1
ATOM 9667 C C . PHE B 1 352 ? -8.617 137.875 59.312 1 68.56 352 PHE B C 1
ATOM 9669 O O . PHE B 1 352 ? -9.586 137.75 60.062 1 68.56 352 PHE B O 1
ATOM 9676 N N . ILE B 1 353 ? -8.484 138.625 57.469 1 70.31 353 ILE B N 1
ATOM 9677 C CA . ILE B 1 353 ? -9.617 139.375 57.062 1 70.31 353 ILE B CA 1
ATOM 9678 C C . ILE B 1 353 ? -10.773 138.5 56.625 1 70.31 353 ILE B C 1
ATOM 9680 O O . ILE B 1 353 ? -11.938 138.875 56.906 1 70.31 353 ILE B O 1
ATOM 9684 N N . ILE B 1 354 ? -10.445 137.375 55.938 1 69.56 354 ILE B N 1
ATOM 9685 C CA . ILE B 1 354 ? -11.469 136.375 55.594 1 69.56 354 ILE B CA 1
ATOM 9686 C C . ILE B 1 354 ? -12.047 135.875 56.906 1 69.56 354 ILE B C 1
ATOM 9688 O O . ILE B 1 354 ? -13.266 135.75 57.031 1 69.56 354 ILE B O 1
ATOM 9692 N N . ALA B 1 355 ? -11.125 135.625 58.281 1 68.12 355 ALA B N 1
ATOM 9693 C CA . ALA B 1 355 ? -11.57 135 59.531 1 68.12 355 ALA B CA 1
ATOM 9694 C C . ALA B 1 355 ? -12.195 136.125 60.438 1 68.12 355 ALA B C 1
ATOM 9696 O O . ALA B 1 355 ? -13.164 135.875 61.156 1 68.12 355 ALA B O 1
ATOM 9697 N N . GLY B 1 356 ? -11.625 137.375 60.688 1 63.06 356 GLY B N 1
ATOM 9698 C CA . GLY B 1 356 ? -12.297 138.5 61.312 1 63.06 356 GLY B CA 1
ATOM 9699 C C . GLY B 1 356 ? -13.672 138.75 60.719 1 63.06 356 GLY B C 1
ATOM 9700 O O . GLY B 1 356 ? -14.609 139.125 61.469 1 63.06 356 GLY B O 1
ATOM 9701 N N . GLN B 1 357 ? -13.258 138.625 59.094 1 66.19 357 GLN B N 1
ATOM 9702 C CA . GLN B 1 357 ? -14.539 138.75 58.406 1 66.19 357 GLN B CA 1
ATOM 9703 C C . GLN B 1 357 ? -15.531 137.625 58.75 1 66.19 357 GLN B C 1
ATOM 9705 O O . GLN B 1 357 ? -16.719 137.875 58.906 1 66.19 357 GLN B O 1
ATOM 9710 N N . SER B 1 358 ? -15.258 136.375 59.156 1 69.31 358 SER B N 1
ATOM 9711 C CA . SER B 1 358 ? -16.109 135.25 59.594 1 69.31 358 SER B CA 1
ATOM 9712 C C . SER B 1 358 ? -16.469 135.375 61.062 1 69.31 358 SER B C 1
ATOM 9714 O O . SER B 1 358 ? -17.609 135.125 61.438 1 69.31 358 SER B O 1
ATOM 9716 N N . TYR B 1 359 ? -15.367 135.75 62.125 1 67.62 359 TYR B N 1
ATOM 9717 C CA . TYR B 1 359 ? -15.625 136 63.531 1 67.62 359 TYR B CA 1
ATOM 9718 C C . TYR B 1 359 ? -16.5 137.25 63.719 1 67.62 359 TYR B C 1
ATOM 9720 O O . TYR B 1 359 ? -17.406 137.25 64.562 1 67.62 359 TYR B O 1
ATOM 9728 N N . SER B 1 360 ? -16.406 138.5 62.75 1 62.75 360 SER B N 1
ATOM 9729 C CA . SER B 1 360 ? -17.203 139.75 62.781 1 62.75 360 SER B CA 1
ATOM 9730 C C . SER B 1 360 ? -18.609 139.5 62.25 1 62.75 360 SER B C 1
ATOM 9732 O O . SER B 1 360 ? -19.562 140.125 62.719 1 62.75 360 SER B O 1
ATOM 9734 N N . GLU B 1 361 ? -18.594 138.75 60.969 1 66.25 361 GLU B N 1
ATOM 9735 C CA . GLU B 1 361 ? -19.906 138.25 60.469 1 66.25 361 GLU B CA 1
ATOM 9736 C C . GLU B 1 361 ? -20.719 137.625 61.531 1 66.25 361 GLU B C 1
ATOM 9738 O O . GLU B 1 361 ? -21.953 137.625 61.531 1 66.25 361 GLU B O 1
ATOM 9743 N N . ILE B 1 362 ? -19.984 137.125 62.625 1 63.38 362 ILE B N 1
ATOM 9744 C CA . ILE B 1 362 ? -20.75 136.375 63.656 1 63.38 362 ILE B CA 1
ATOM 9745 C C . ILE B 1 362 ? -20.875 137.25 64.875 1 63.38 362 ILE B C 1
ATOM 9747 O O . ILE B 1 362 ? -21.828 137.125 65.688 1 63.38 362 ILE B O 1
ATOM 9751 N N . LEU B 1 363 ? -19.938 138 65.375 1 64.06 363 LEU B N 1
ATOM 9752 C CA . LEU B 1 363 ? -20.125 139.125 66.375 1 64.06 363 LEU B CA 1
ATOM 9753 C C . LEU B 1 363 ? -21.266 140 66 1 64.06 363 LEU B C 1
ATOM 9755 O O . LEU B 1 363 ? -21.297 140.5 64.875 1 64.06 363 LEU B O 1
ATOM 9759 N N . THR B 1 364 ? -22.469 139.625 66.062 1 56.12 364 THR B N 1
ATOM 9760 C CA . THR B 1 364 ? -23.625 140.5 65.938 1 56.12 364 THR B CA 1
ATOM 9761 C C . THR B 1 364 ? -23.359 141.875 66.625 1 56.12 364 THR B C 1
ATOM 9763 O O . THR B 1 364 ? -23.125 141.875 67.812 1 56.12 364 THR B O 1
ATOM 9766 N N . GLY B 1 365 ? -23.094 143.125 65.75 1 49.94 365 GLY B N 1
ATOM 9767 C CA . GLY B 1 365 ? -23.328 144.5 66.188 1 49.94 365 GLY B CA 1
ATOM 9768 C C . GLY B 1 365 ? -22.328 145.5 65.562 1 49.94 365 GLY B C 1
ATOM 9769 O O . GLY B 1 365 ? -21.703 145.125 64.562 1 49.94 365 GLY B O 1
ATOM 9770 N N . LYS B 1 366 ? -21.656 146.125 66.812 1 56.06 366 LYS B N 1
ATOM 9771 C CA . LYS B 1 366 ? -21.203 147.5 66.625 1 56.06 366 LYS B CA 1
ATOM 9772 C C . LYS B 1 366 ? -19.969 147.5 65.75 1 56.06 366 LYS B C 1
ATOM 9774 O O . LYS B 1 366 ? -18.938 146.875 66 1 56.06 366 LYS B O 1
ATOM 9779 N N . GLU B 1 367 ? -20.031 147.875 64.5 1 58.69 367 GLU B N 1
ATOM 9780 C CA . GLU B 1 367 ? -19.047 148.125 63.438 1 58.69 367 GLU B CA 1
ATOM 9781 C C . GLU B 1 367 ? -17.844 148.875 63.969 1 58.69 367 GLU B C 1
ATOM 9783 O O . GLU B 1 367 ? -16.828 149 63.281 1 58.69 367 GLU B O 1
ATOM 9788 N N . SER B 1 368 ? -17.75 149.125 65.812 1 66.38 368 SER B N 1
ATOM 9789 C CA . SER B 1 368 ? -16.766 150 66.25 1 66.38 368 SER B CA 1
ATOM 9790 C C . SER B 1 368 ? -15.695 149.375 67.125 1 66.38 368 SER B C 1
ATOM 9792 O O . SER B 1 368 ? -14.812 150.125 67.688 1 66.38 368 SER B O 1
ATOM 9794 N N . ILE B 1 369 ? -15.898 148.25 67.75 1 70.5 369 ILE B N 1
ATOM 9795 C CA . ILE B 1 369 ? -14.93 147.625 68.688 1 70.5 369 ILE B CA 1
ATOM 9796 C C . ILE B 1 369 ? -14.102 146.5 68 1 70.5 369 ILE B C 1
ATOM 9798 O O . ILE B 1 369 ? -14.641 145.75 67.25 1 70.5 369 ILE B O 1
ATOM 9802 N N . CYS B 1 370 ? -12.688 145.875 69.25 1 72.94 370 CYS B N 1
ATOM 9803 C CA . CYS B 1 370 ? -11.742 145 68.688 1 72.94 370 CYS B CA 1
ATOM 9804 C C . CYS B 1 370 ? -11.922 143.625 69.25 1 72.94 370 CYS B C 1
ATOM 9806 O O . CYS B 1 370 ? -11.906 143.375 70.438 1 72.94 370 CYS B O 1
ATOM 9808 N N . PRO B 1 371 ? -11.562 142.25 69.25 1 71.44 371 PRO B N 1
ATOM 9809 C CA . PRO B 1 371 ? -11.844 141 69.812 1 71.44 371 PRO B CA 1
ATOM 9810 C C . PRO B 1 371 ? -10.625 140.375 70.438 1 71.44 371 PRO B C 1
ATOM 9812 O O . PRO B 1 371 ? -10.766 139.375 71.188 1 71.44 371 PRO B O 1
ATOM 9815 N N . TYR B 1 372 ? -9.414 140.75 71.375 1 72.5 372 TYR B N 1
ATOM 9816 C CA . TYR B 1 372 ? -8.219 140.125 71.875 1 72.5 372 TYR B CA 1
ATOM 9817 C C . TYR B 1 372 ? -7.793 140.75 73.188 1 72.5 372 TYR B C 1
ATOM 9819 O O . TYR B 1 372 ? -7.543 140.125 74.188 1 72.5 372 TYR B O 1
ATOM 9827 N N . CYS B 1 373 ? -7.742 141.875 73.438 1 71 373 CYS B N 1
ATOM 9828 C CA . CYS B 1 373 ? -7.348 142.625 74.688 1 71 373 CYS B CA 1
ATOM 9829 C C . CYS B 1 373 ? -8.57 143.125 75.438 1 71 373 CYS B C 1
ATOM 9831 O O . CYS B 1 373 ? -8.445 143.625 76.562 1 71 373 CYS B O 1
ATOM 9833 N N . LEU B 1 374 ? -10.117 143.25 74.438 1 70.75 374 LEU B N 1
ATOM 9834 C CA . LEU B 1 374 ? -11.43 143.625 74.938 1 70.75 374 LEU B CA 1
ATOM 9835 C C . LEU B 1 374 ? -11.422 145.125 75.312 1 70.75 374 LEU B C 1
ATOM 9837 O O . LEU B 1 374 ? -12.148 145.5 76.25 1 70.75 374 LEU B O 1
ATOM 9841 N N . GLN B 1 375 ? -10.844 146.25 74 1 73.88 375 GLN B N 1
ATOM 9842 C CA . GLN B 1 375 ? -10.883 147.75 74.125 1 73.88 375 GLN B CA 1
ATOM 9843 C C . GLN B 1 375 ? -11.766 148.375 73.125 1 73.88 375 GLN B C 1
ATOM 9845 O O . GLN B 1 375 ? -11.984 147.75 72 1 73.88 375 GLN B O 1
ATOM 9850 N N . GLU B 1 376 ? -12.531 149.875 72.312 1 75.12 376 GLU B N 1
ATOM 9851 C CA . GLU B 1 376 ? -13.383 150.625 71.438 1 75.12 376 GLU B CA 1
ATOM 9852 C C . GLU B 1 376 ? -12.586 151.25 70.25 1 75.12 376 GLU B C 1
ATOM 9854 O O . GLU B 1 376 ? -11.484 151.75 70.438 1 75.12 376 GLU B O 1
ATOM 9859 N N . LEU B 1 377 ? -13.5 151.5 68.375 1 68.12 377 LEU B N 1
ATOM 9860 C CA . LEU B 1 377 ? -12.812 152 67.188 1 68.12 377 LEU B CA 1
ATOM 9861 C C . LEU B 1 377 ? -13.016 153.5 66.938 1 68.12 377 LEU B C 1
ATOM 9863 O O . LEU B 1 377 ? -14.141 153.875 66.75 1 68.12 377 LEU B O 1
ATOM 9867 N N . GLN B 1 378 ? -12.672 154.75 66.5 1 63.31 378 GLN B N 1
ATOM 9868 C CA . GLN B 1 378 ? -12.852 156.125 66.375 1 63.31 378 GLN B CA 1
ATOM 9869 C C . GLN B 1 378 ? -12.414 156.625 65.062 1 63.31 378 GLN B C 1
ATOM 9871 O O . GLN B 1 378 ? -12.875 157.75 64.625 1 63.31 378 GLN B O 1
ATOM 9876 N N . SER B 1 379 ? -11.797 156.125 63.594 1 64.19 379 SER B N 1
ATOM 9877 C CA . SER B 1 379 ? -11.188 157 62.531 1 64.19 379 SER B CA 1
ATOM 9878 C C . SER B 1 379 ? -11.805 156.625 61.188 1 64.19 379 SER B C 1
ATOM 9880 O O . SER B 1 379 ? -12.172 155.5 60.938 1 64.19 379 SER B O 1
ATOM 9882 N N . ASP B 1 380 ? -12.406 158 59.844 1 65.25 380 ASP B N 1
ATOM 9883 C CA . ASP B 1 380 ? -13.031 158 58.531 1 65.25 380 ASP B CA 1
ATOM 9884 C C . ASP B 1 380 ? -12.289 157.125 57.562 1 65.25 380 ASP B C 1
ATOM 9886 O O . ASP B 1 380 ? -12.914 156.5 56.688 1 65.25 380 ASP B O 1
ATOM 9890 N N . ASN B 1 381 ? -11.266 157.25 57.562 1 61.59 381 ASN B N 1
ATOM 9891 C CA . ASN B 1 381 ? -10.406 156.5 56.656 1 61.59 381 ASN B CA 1
ATOM 9892 C C . ASN B 1 381 ? -10.75 155 56.688 1 61.59 381 ASN B C 1
ATOM 9894 O O . ASN B 1 381 ? -10.711 154.375 55.656 1 61.59 381 ASN B O 1
ATOM 9898 N N . SER B 1 382 ? -11.391 154.75 57.5 1 62.53 382 SER B N 1
ATOM 9899 C CA . SER B 1 382 ? -11.695 153.375 57.719 1 62.53 382 SER B CA 1
ATOM 9900 C C . SER B 1 382 ? -12.922 152.875 56.906 1 62.53 382 SER B C 1
ATOM 9902 O O . SER B 1 382 ? -12.969 151.75 56.344 1 62.53 382 SER B O 1
ATOM 9904 N N . VAL B 1 383 ? -13.758 153.875 55.875 1 70.88 383 VAL B N 1
ATOM 9905 C CA . VAL B 1 383 ? -14.984 153.625 55.125 1 70.88 383 VAL B CA 1
ATOM 9906 C C . VAL B 1 383 ? -14.672 153.5 53.625 1 70.88 383 VAL B C 1
ATOM 9908 O O . VAL B 1 383 ? -15.219 152.625 52.969 1 70.88 383 VAL B O 1
ATOM 9911 N N . LYS B 1 384 ? -14.25 154.625 52.906 1 66.38 384 LYS B N 1
ATOM 9912 C CA . LYS B 1 384 ? -13.93 154.625 51.469 1 66.38 384 LYS B CA 1
ATOM 9913 C C . LYS B 1 384 ? -13.273 153.375 51.031 1 66.38 384 LYS B C 1
ATOM 9915 O O . LYS B 1 384 ? -13.539 152.875 49.938 1 66.38 384 LYS B O 1
ATOM 9920 N N . ILE B 1 385 ? -12.555 152.875 51.844 1 62.47 385 ILE B N 1
ATOM 9921 C CA . ILE B 1 385 ? -11.773 151.75 51.5 1 62.47 385 ILE B CA 1
ATOM 9922 C C . ILE B 1 385 ? -12.703 150.5 51.344 1 62.47 385 ILE B C 1
ATOM 9924 O O . ILE B 1 385 ? -12.531 149.75 50.406 1 62.47 385 ILE B O 1
ATOM 9928 N N . LEU B 1 386 ? -13.898 150.625 51.438 1 67.31 386 LEU B N 1
ATOM 9929 C CA . LEU B 1 386 ? -14.859 149.5 51.281 1 67.31 386 LEU B CA 1
ATOM 9930 C C . LEU B 1 386 ? -15.531 149.625 49.906 1 67.31 386 LEU B C 1
ATOM 9932 O O . LEU B 1 386 ? -15.781 148.5 49.281 1 67.31 386 LEU B O 1
ATOM 9936 N N . LYS B 1 387 ? -15.922 150.875 48.594 1 70.44 387 LYS B N 1
ATOM 9937 C CA . LYS B 1 387 ? -16.672 151 47.344 1 70.44 387 LYS B CA 1
ATOM 9938 C C . LYS B 1 387 ? -15.82 150.625 46.125 1 70.44 387 LYS B C 1
ATOM 9940 O O . LYS B 1 387 ? -16.328 150 45.188 1 70.44 387 LYS B O 1
ATOM 9945 N N . ALA B 1 388 ? -14.883 151.375 45.969 1 62.81 388 ALA B N 1
ATOM 9946 C CA . ALA B 1 388 ? -13.938 151 44.906 1 62.81 388 ALA B CA 1
ATOM 9947 C C . ALA B 1 388 ? -13.828 149.5 44.688 1 62.81 388 ALA B C 1
ATOM 9949 O O . ALA B 1 388 ? -13.594 149.125 43.562 1 62.81 388 ALA B O 1
ATOM 9950 N N . TYR B 1 389 ? -14.234 148.875 45.531 1 64.94 389 TYR B N 1
ATOM 9951 C CA . TYR B 1 389 ? -14.188 147.375 45.406 1 64.94 389 TYR B CA 1
ATOM 9952 C C . TYR B 1 389 ? -15.188 146.875 44.375 1 64.94 389 TYR B C 1
ATOM 9954 O O . TYR B 1 389 ? -14.867 146 43.531 1 64.94 389 TYR B O 1
ATOM 9962 N N . GLY B 1 390 ? -16.453 147.5 43.031 1 67.69 390 GLY B N 1
ATOM 9963 C CA . GLY B 1 390 ? -17.5 147.125 42.125 1 67.69 390 GLY B CA 1
ATOM 9964 C C . GLY B 1 390 ? -17.156 147.375 40.656 1 67.69 390 GLY B C 1
ATOM 9965 O O . GLY B 1 390 ? -17.391 146.5 39.844 1 67.69 390 GLY B O 1
ATOM 9966 N N . SER B 1 391 ? -17.312 148.625 39.594 1 66 391 SER B N 1
ATOM 9967 C CA . SER B 1 391 ? -17.109 149 38.188 1 66 391 SER B CA 1
ATOM 9968 C C . SER B 1 391 ? -16.016 148.25 37.562 1 66 391 SER B C 1
ATOM 9970 O O . SER B 1 391 ? -16.109 147.875 36.375 1 66 391 SER B O 1
ATOM 9972 N N . PHE B 1 392 ? -15.219 148.25 37.719 1 58.75 392 PHE B N 1
ATOM 9973 C CA . PHE B 1 392 ? -14.102 147.375 37.25 1 58.75 392 PHE B CA 1
ATOM 9974 C C . PHE B 1 392 ? -14.578 146 36.812 1 58.75 392 PHE B C 1
ATOM 9976 O O . PHE B 1 392 ? -14.117 145.5 35.781 1 58.75 392 PHE B O 1
ATOM 9983 N N . LEU B 1 393 ? -15.688 145.625 36.531 1 62.62 393 LEU B N 1
ATOM 9984 C CA . LEU B 1 393 ? -16.141 144.375 36.156 1 62.62 393 LEU B CA 1
ATOM 9985 C C . LEU B 1 393 ? -16.734 144.375 34.75 1 62.62 393 LEU B C 1
ATOM 9987 O O . LEU B 1 393 ? -16.719 143.25 34.094 1 62.62 393 LEU B O 1
ATOM 9991 N N . LYS B 1 394 ? -17.234 145.5 32.938 1 64.19 394 LYS B N 1
ATOM 9992 C CA . LYS B 1 394 ? -17.984 145.5 31.688 1 64.19 394 LYS B CA 1
ATOM 9993 C C . LYS B 1 394 ? -17.062 145.75 30.516 1 64.19 394 LYS B C 1
ATOM 9995 O O . LYS B 1 394 ? -17.5 145.75 29.359 1 64.19 394 LYS B O 1
ATOM 10000 N N . ASP B 1 395 ? -16.312 146.625 29.328 1 58.34 395 ASP B N 1
ATOM 10001 C CA . ASP B 1 395 ? -15.336 147 28.297 1 58.34 395 ASP B CA 1
ATOM 10002 C C . ASP B 1 395 ? -15.008 145.75 27.406 1 58.34 395 ASP B C 1
ATOM 10004 O O . ASP B 1 395 ? -14.953 144.625 27.875 1 58.34 395 ASP B O 1
ATOM 10008 N N . ASN B 1 396 ? -15.281 146.5 25.344 1 61.5 396 ASN B N 1
ATOM 10009 C CA . ASN B 1 396 ? -15.055 145.5 24.281 1 61.5 396 ASN B CA 1
ATOM 10010 C C . ASN B 1 396 ? -13.906 144.5 24.625 1 61.5 396 ASN B C 1
ATOM 10012 O O . ASN B 1 396 ? -13.969 143.375 24.312 1 61.5 396 ASN B O 1
ATOM 10016 N N . SER B 1 397 ? -12.781 145.125 24.469 1 58.5 397 SER B N 1
ATOM 10017 C CA . SER B 1 397 ? -11.672 144.375 25.047 1 58.5 397 SER B CA 1
ATOM 10018 C C . SER B 1 397 ? -12.156 143.375 26.078 1 58.5 397 SER B C 1
ATOM 10020 O O . SER B 1 397 ? -11.609 142.25 26.203 1 58.5 397 SER B O 1
ATOM 10022 N N . GLU B 1 398 ? -13.133 144 26.266 1 56.28 398 GLU B N 1
ATOM 10023 C CA . GLU B 1 398 ? -13.867 143.125 27.234 1 56.28 398 GLU B CA 1
ATOM 10024 C C . GLU B 1 398 ? -14.625 142 26.547 1 56.28 398 GLU B C 1
ATOM 10026 O O . GLU B 1 398 ? -14.711 140.875 27.062 1 56.28 398 GLU B O 1
ATOM 10031 N N . ARG B 1 399 ? -15.109 142.25 25.516 1 64.12 399 ARG B N 1
ATOM 10032 C CA . ARG B 1 399 ? -15.852 141.25 24.75 1 64.12 399 ARG B CA 1
ATOM 10033 C C . ARG B 1 399 ? -14.906 140.25 24.172 1 64.12 399 ARG B C 1
ATOM 10035 O O . ARG B 1 399 ? -15.211 139 24.188 1 64.12 399 ARG B O 1
ATOM 10042 N N . GLU B 1 400 ? -14.055 140.5 23.25 1 62.69 400 GLU B N 1
ATOM 10043 C CA . GLU B 1 400 ? -13.016 139.625 22.797 1 62.69 400 GLU B CA 1
ATOM 10044 C C . GLU B 1 400 ? -12.453 138.875 23.953 1 62.69 400 GLU B C 1
ATOM 10046 O O . GLU B 1 400 ? -12.148 137.625 23.797 1 62.69 400 GLU B O 1
ATOM 10051 N N . LEU B 1 401 ? -12.375 139.625 24.688 1 62.91 401 LEU B N 1
ATOM 10052 C CA . LEU B 1 401 ? -12.062 139 25.969 1 62.91 401 LEU B CA 1
ATOM 10053 C C . LEU B 1 401 ? -13.164 138 26.375 1 62.91 401 LEU B C 1
ATOM 10055 O O . LEU B 1 401 ? -12.883 137 26.875 1 62.91 401 LEU B O 1
ATOM 10059 N N . LYS B 1 402 ? -14.32 138.5 25.984 1 63.12 402 LYS B N 1
ATOM 10060 C CA . LYS B 1 402 ? -15.453 137.625 26.219 1 63.12 402 LYS B CA 1
ATOM 10061 C C . LYS B 1 402 ? -15.383 136.375 25.297 1 63.12 402 LYS B C 1
ATOM 10063 O O . LYS B 1 402 ? -15.688 135.25 25.719 1 63.12 402 LYS B O 1
ATOM 10068 N N . LYS B 1 403 ? -15.18 136.625 24.188 1 68.75 403 LYS B N 1
ATOM 10069 C CA . LYS B 1 403 ? -15.023 135.5 23.25 1 68.75 403 LYS B CA 1
ATOM 10070 C C . LYS B 1 403 ? -13.891 134.625 23.688 1 68.75 403 LYS B C 1
ATOM 10072 O O . LYS B 1 403 ? -14.016 133.375 23.625 1 68.75 403 LYS B O 1
ATOM 10077 N N . VAL B 1 404 ? -12.812 135 23.922 1 65.19 404 VAL B N 1
ATOM 10078 C CA . VAL B 1 404 ? -11.688 134.25 24.453 1 65.19 404 VAL B CA 1
ATOM 10079 C C . VAL B 1 404 ? -12.094 133.625 25.75 1 65.19 404 VAL B C 1
ATOM 10081 O O . VAL B 1 404 ? -11.688 132.5 26.016 1 65.19 404 VAL B O 1
ATOM 10084 N N . LEU B 1 405 ? -13.055 134.5 26.125 1 65.75 405 LEU B N 1
ATOM 10085 C CA . LEU B 1 405 ? -13.641 133.875 27.328 1 65.75 405 LEU B CA 1
ATOM 10086 C C . LEU B 1 405 ? -14.555 132.75 27 1 65.75 405 LEU B C 1
ATOM 10088 O O . LEU B 1 405 ? -14.57 131.75 27.719 1 65.75 405 LEU B O 1
ATOM 10092 N N . LEU B 1 406 ? -15.281 132.875 25.984 1 70.62 406 LEU B N 1
ATOM 10093 C CA . LEU B 1 406 ? -16.125 131.75 25.531 1 70.62 406 LEU B CA 1
ATOM 10094 C C . LEU B 1 406 ? -15.266 130.625 25.031 1 70.62 406 LEU B C 1
ATOM 10096 O O . LEU B 1 406 ? -15.594 129.375 25.281 1 70.62 406 LEU B O 1
ATOM 10100 N N . ASN B 1 407 ? -14.328 130.75 24.312 1 68.62 407 ASN B N 1
ATOM 10101 C CA . ASN B 1 407 ? -13.398 129.75 23.875 1 68.62 407 ASN B CA 1
ATOM 10102 C C . ASN B 1 407 ? -12.727 129 25.078 1 68.62 407 ASN B C 1
ATOM 10104 O O . ASN B 1 407 ? -12.461 127.875 25.047 1 68.62 407 ASN B O 1
ATOM 10108 N N . ILE B 1 408 ? -12.477 130 25.844 1 68.62 408 ILE B N 1
ATOM 10109 C CA . ILE B 1 408 ? -11.938 129.5 27.109 1 68.62 408 ILE B CA 1
ATOM 10110 C C . ILE B 1 408 ? -12.961 128.5 27.797 1 68.62 408 ILE B C 1
ATOM 10112 O O . ILE B 1 408 ? -12.617 127.5 28.312 1 68.62 408 ILE B O 1
ATOM 10116 N N . GLN B 1 409 ? -14.156 129 27.703 1 69.44 409 GLN B N 1
ATOM 10117 C CA . GLN B 1 409 ? -15.219 128.25 28.266 1 69.44 409 GLN B CA 1
ATOM 10118 C C . GLN B 1 409 ? -15.367 126.875 27.5 1 69.44 409 GLN B C 1
ATOM 10120 O O . GLN B 1 409 ? -15.562 125.875 28.094 1 69.44 409 GLN B O 1
ATOM 10125 N N . ALA B 1 410 ? -15.328 126.938 26.375 1 73.38 410 ALA B N 1
ATOM 10126 C CA . ALA B 1 410 ? -15.438 125.75 25.547 1 73.38 410 ALA B CA 1
ATOM 10127 C C . ALA B 1 410 ? -14.258 124.812 25.766 1 73.38 410 ALA B C 1
ATOM 10129 O O . ALA B 1 410 ? -14.43 123.562 25.859 1 73.38 410 ALA B O 1
ATOM 10130 N N . LYS B 1 411 ? -13.117 125.312 25.828 1 69.31 411 LYS B N 1
ATOM 10131 C CA . LYS B 1 411 ? -11.93 124.5 26.078 1 69.31 411 LYS B CA 1
ATOM 10132 C C . LYS B 1 411 ? -11.953 123.938 27.484 1 69.31 411 LYS B C 1
ATOM 10134 O O . LYS B 1 411 ? -11.531 122.75 27.703 1 69.31 411 LYS B O 1
ATOM 10139 N N . LEU B 1 412 ? -12.547 124.812 28.156 1 68.44 412 LEU B N 1
ATOM 10140 C CA . LEU B 1 412 ? -12.742 124.312 29.531 1 68.44 412 LEU B CA 1
ATOM 10141 C C . LEU B 1 412 ? -13.703 123.125 29.562 1 68.44 412 LEU B C 1
ATOM 10143 O O . LEU B 1 412 ? -13.469 122.125 30.281 1 68.44 412 LEU B O 1
ATOM 10147 N N . LYS B 1 413 ? -14.688 123.25 28.844 1 72.12 413 LYS B N 1
ATOM 10148 C CA . LYS B 1 413 ? -15.617 122.125 28.766 1 72.12 413 LYS B CA 1
ATOM 10149 C C . LYS B 1 413 ? -14.945 120.875 28.141 1 72.12 413 LYS B C 1
ATOM 10151 O O . LYS B 1 413 ? -15.18 119.75 28.562 1 72.12 413 LYS B O 1
ATOM 10156 N N . GLU B 1 414 ? -14.258 120.938 27.234 1 76.06 414 GLU B N 1
ATOM 10157 C CA . GLU B 1 414 ? -13.539 119.875 26.594 1 76.06 414 GLU B CA 1
ATOM 10158 C C . GLU B 1 414 ? -12.555 119.188 27.562 1 76.06 414 GLU B C 1
ATOM 10160 O O . GLU B 1 414 ? -12.445 118 27.594 1 76.06 414 GLU B O 1
ATOM 10165 N N . ILE B 1 415 ? -11.906 120 28.188 1 72.62 415 ILE B N 1
ATOM 10166 C CA . ILE B 1 415 ? -10.938 119.5 29.141 1 72.62 415 ILE B CA 1
ATOM 10167 C C . ILE B 1 415 ? -11.664 118.812 30.297 1 72.62 415 ILE B C 1
ATOM 10169 O O . ILE B 1 415 ? -11.219 117.812 30.812 1 72.62 415 ILE B O 1
ATOM 10173 N N . GLU B 1 416 ? -12.727 119.438 30.609 1 70.94 416 GLU B N 1
ATOM 10174 C CA . GLU B 1 416 ? -13.547 118.875 31.656 1 70.94 416 GLU B CA 1
ATOM 10175 C C . GLU B 1 416 ? -14.086 117.5 31.234 1 70.94 416 GLU B C 1
ATOM 10177 O O . GLU B 1 416 ? -14.273 116.625 32.062 1 70.94 416 GLU B O 1
ATOM 10182 N N . ALA B 1 417 ? -14.203 117.312 30.109 1 74.06 417 ALA B N 1
ATOM 10183 C CA . ALA B 1 417 ? -14.773 116.062 29.594 1 74.06 417 ALA B CA 1
ATOM 10184 C C . ALA B 1 417 ? -13.719 114.938 29.531 1 74.06 417 ALA B C 1
ATOM 10186 O O . ALA B 1 417 ? -14.047 113.812 29.328 1 74.06 417 ALA B O 1
ATOM 10187 N N . LEU B 1 418 ? -12.602 115.25 29.609 1 74 418 LEU B N 1
ATOM 10188 C CA . LEU B 1 418 ? -11.547 114.25 29.609 1 74 418 LEU B CA 1
ATOM 10189 C C . LEU B 1 418 ? -11.602 113.375 30.875 1 74 418 LEU B C 1
ATOM 10191 O O . LEU B 1 418 ? -11.75 113.938 31.969 1 74 418 LEU B O 1
ATOM 10195 N N . SER B 1 419 ? -11.758 112.125 30.75 1 76.5 419 SER B N 1
ATOM 10196 C CA . SER B 1 419 ? -11.742 111.188 31.875 1 76.5 419 SER B CA 1
ATOM 10197 C C . SER B 1 419 ? -10.461 110.375 31.891 1 76.5 419 SER B C 1
ATOM 10199 O O . SER B 1 419 ? -10.047 109.812 30.859 1 76.5 419 SER B O 1
ATOM 10201 N N . PHE B 1 420 ? -9.812 110.688 32.875 1 74.44 420 PHE B N 1
ATOM 10202 C CA . PHE B 1 420 ? -8.578 109.938 33.031 1 74.44 420 PHE B CA 1
ATOM 10203 C C . PHE B 1 420 ? -8.781 108.75 33.969 1 74.44 420 PHE B C 1
ATOM 10205 O O . PHE B 1 420 ? -7.902 108.438 34.75 1 74.44 420 PHE B O 1
ATOM 10212 N N . ASP B 1 421 ? -9.828 108 33.844 1 74.62 421 ASP B N 1
ATOM 10213 C CA . ASP B 1 421 ? -10.039 106.812 34.688 1 74.62 421 ASP B CA 1
ATOM 10214 C C . ASP B 1 421 ? -9.555 105.562 33.969 1 74.62 421 ASP B C 1
ATOM 10216 O O . ASP B 1 421 ? -9.836 105.375 32.781 1 74.62 421 ASP B O 1
ATOM 10220 N N . TYR B 1 422 ? -8.719 104.875 34.531 1 78.12 422 TYR B N 1
ATOM 10221 C CA . TYR B 1 422 ? -8.219 103.625 34 1 78.12 422 TYR B CA 1
ATOM 10222 C C . TYR B 1 422 ? -8.594 102.438 34.875 1 78.12 422 TYR B C 1
ATOM 10224 O O . TYR B 1 422 ? -8.391 102.5 36.094 1 78.12 422 TYR B O 1
ATOM 10232 N N . GLN B 1 423 ? -9.18 101.438 34.312 1 73.19 423 GLN B N 1
ATOM 10233 C CA . GLN B 1 423 ? -9.555 100.25 35.062 1 73.19 423 GLN B CA 1
ATOM 10234 C C . GLN B 1 423 ? -8.453 99.188 34.969 1 73.19 423 GLN B C 1
ATOM 10236 O O . GLN B 1 423 ? -8.07 98.75 33.875 1 73.19 423 GLN B O 1
ATOM 10241 N N . PHE B 1 424 ? -7.926 99 36.094 1 72.25 424 PHE B N 1
ATOM 10242 C CA . PHE B 1 424 ? -6.859 98 36.188 1 72.25 424 PHE B CA 1
ATOM 10243 C C . PHE B 1 424 ? -7.43 96.625 36.375 1 72.25 424 PHE B C 1
ATOM 10245 O O . PHE B 1 424 ? -8.453 96.438 37.031 1 72.25 424 PHE B O 1
ATOM 10252 N N . SER B 1 425 ? -6.887 95.625 35.656 1 72.31 425 SER B N 1
ATOM 10253 C CA . SER B 1 425 ? -7.195 94.25 35.969 1 72.31 425 SER B CA 1
ATOM 10254 C C . SER B 1 425 ? -6.461 93.75 37.219 1 72.31 425 SER B C 1
ATOM 10256 O O . SER B 1 425 ? -5.43 94.312 37.594 1 72.31 425 SER B O 1
ATOM 10258 N N . GLU B 1 426 ? -6.914 92.75 37.938 1 63.56 426 GLU B N 1
ATOM 10259 C CA . GLU B 1 426 ? -6.32 92.312 39.188 1 63.56 426 GLU B CA 1
ATOM 10260 C C . GLU B 1 426 ? -4.879 91.875 38.969 1 63.56 426 GLU B C 1
ATOM 10262 O O . GLU B 1 426 ? -4.008 92.125 39.781 1 63.56 426 GLU B O 1
ATOM 10267 N N . GLY B 1 427 ? -4.559 91.375 37.938 1 69.88 427 GLY B N 1
ATOM 10268 C CA . GLY B 1 427 ? -3.217 90.875 37.625 1 69.88 427 GLY B CA 1
ATOM 10269 C C . GLY B 1 427 ? -2.24 92.062 37.375 1 69.88 427 GLY B C 1
ATOM 10270 O O . GLY B 1 427 ? -1.086 92 37.781 1 69.88 427 GLY B O 1
ATOM 10271 N N . THR B 1 428 ? -2.76 93 36.781 1 73.38 428 THR B N 1
ATOM 10272 C CA . THR B 1 428 ? -1.934 94.188 36.5 1 73.38 428 THR B CA 1
ATOM 10273 C C . THR B 1 428 ? -1.608 94.938 37.812 1 73.38 428 THR B C 1
ATOM 10275 O O . THR B 1 428 ? -0.49 95.438 37.969 1 73.38 428 THR B O 1
ATOM 10278 N N . ILE B 1 429 ? -2.605 95 38.656 1 69.19 429 ILE B N 1
ATOM 10279 C CA . ILE B 1 429 ? -2.42 95.75 39.906 1 69.19 429 ILE B CA 1
ATOM 10280 C C . ILE B 1 429 ? -1.35 95.062 40.75 1 69.19 429 ILE B C 1
ATOM 10282 O O . ILE B 1 429 ? -0.478 95.688 41.312 1 69.19 429 ILE B O 1
ATOM 10286 N N . GLN B 1 430 ? -1.352 93.875 40.688 1 71.19 430 GLN B N 1
ATOM 10287 C CA . GLN B 1 430 ? -0.389 93.062 41.469 1 71.19 430 GLN B CA 1
ATOM 10288 C C . GLN B 1 430 ? 1.019 93.188 40.875 1 71.19 430 GLN B C 1
ATOM 10290 O O . GLN B 1 430 ? 1.987 93.375 41.625 1 71.19 430 GLN B O 1
ATOM 10295 N N . ILE B 1 431 ? 1.198 93.25 39.719 1 75 431 ILE B N 1
ATOM 10296 C CA . ILE B 1 431 ? 2.492 93.375 39.031 1 75 431 ILE B CA 1
ATOM 10297 C C . ILE B 1 431 ? 3.047 94.812 39.25 1 75 431 ILE B C 1
ATOM 10299 O O . ILE B 1 431 ? 4.25 94.938 39.469 1 75 431 ILE B O 1
ATOM 10303 N N . LEU B 1 432 ? 2.121 95.75 39.25 1 73.25 432 LEU B N 1
ATOM 10304 C CA . LEU B 1 432 ? 2.551 97.188 39.375 1 73.25 432 LEU B CA 1
ATOM 10305 C C . LEU B 1 432 ? 2.932 97.5 40.812 1 73.25 432 LEU B C 1
ATOM 10307 O O . LEU B 1 432 ? 3.715 98.375 41.062 1 73.25 432 LEU B O 1
ATOM 10311 N N . LYS B 1 433 ? 2.479 96.625 41.719 1 67.56 433 LYS B N 1
ATOM 10312 C CA . LYS B 1 433 ? 2.791 96.875 43.125 1 67.56 433 LYS B CA 1
ATOM 10313 C C . LYS B 1 433 ? 4.051 96.125 43.531 1 67.56 433 LYS B C 1
ATOM 10315 O O . LYS B 1 433 ? 4.703 96.438 44.531 1 67.56 433 LYS B O 1
ATOM 10320 N N . GLU B 1 434 ? 4.531 95.25 42.75 1 68 434 GLU B N 1
ATOM 10321 C CA . GLU B 1 434 ? 5.648 94.375 43.094 1 68 434 GLU B CA 1
ATOM 10322 C C . GLU B 1 434 ? 6.984 95.125 42.875 1 68 434 GLU B C 1
ATOM 10324 O O . GLU B 1 434 ? 7.164 95.812 41.875 1 68 434 GLU B O 1
ATOM 10329 N N . ASN B 1 435 ? 8.266 94.875 43.656 1 58.09 435 ASN B N 1
ATOM 10330 C CA . ASN B 1 435 ? 9.68 95.25 43.719 1 58.09 435 ASN B CA 1
ATOM 10331 C C . ASN B 1 435 ? 9.898 96.75 43.75 1 58.09 435 ASN B C 1
ATOM 10333 O O . ASN B 1 435 ? 10.836 97.25 43.125 1 58.09 435 ASN B O 1
ATOM 10337 N N . THR B 1 436 ? 9.023 97.562 44.062 1 53.53 436 THR B N 1
ATOM 10338 C CA . THR B 1 436 ? 9.391 98.938 43.938 1 53.53 436 THR B CA 1
ATOM 10339 C C . THR B 1 436 ? 10.312 99.375 45.062 1 53.53 436 THR B C 1
ATOM 10341 O O . THR B 1 436 ? 9.969 99.25 46.25 1 53.53 436 THR B O 1
ATOM 10344 N N . THR B 1 437 ? 11.672 99.25 45.031 1 47.47 437 THR B N 1
ATOM 10345 C CA . THR B 1 437 ? 12.641 99.812 45.969 1 47.47 437 THR B CA 1
ATOM 10346 C C . THR B 1 437 ? 12.203 101.188 46.406 1 47.47 437 THR B C 1
ATOM 10348 O O . THR B 1 437 ? 12.641 101.688 47.469 1 47.47 437 THR B O 1
ATOM 10351 N N . GLU B 1 438 ? 11.773 102.062 45.719 1 52.53 438 GLU B N 1
ATOM 10352 C CA . GLU B 1 438 ? 11.531 103.5 46.031 1 52.53 438 GLU B CA 1
ATOM 10353 C C . GLU B 1 438 ? 10.141 103.688 46.625 1 52.53 438 GLU B C 1
ATOM 10355 O O . GLU B 1 438 ? 9.281 102.812 46.531 1 52.53 438 GLU B O 1
ATOM 10360 N N . ASP B 1 439 ? 10.031 104.562 47.406 1 54.62 439 ASP B N 1
ATOM 10361 C CA . ASP B 1 439 ? 9.078 105 48.438 1 54.62 439 ASP B CA 1
ATOM 10362 C C . ASP B 1 439 ? 7.641 104.875 47.938 1 54.62 439 ASP B C 1
ATOM 10364 O O . ASP B 1 439 ? 6.711 104.75 48.719 1 54.62 439 ASP B O 1
ATOM 10368 N N . LYS B 1 440 ? 7.227 104.938 46.688 1 67.12 440 LYS B N 1
ATOM 10369 C CA . LYS B 1 440 ? 5.91 104.75 46.062 1 67.12 440 LYS B CA 1
ATOM 10370 C C . LYS B 1 440 ? 5.914 103.562 45.094 1 67.12 440 LYS B C 1
ATOM 10372 O O . LYS B 1 440 ? 6.871 103.375 44.344 1 67.12 440 LYS B O 1
ATOM 10377 N N . SER B 1 441 ? 5.121 102.625 45.125 1 71.94 441 SER B N 1
ATOM 10378 C CA . SER B 1 441 ? 4.945 101.5 44.156 1 71.94 441 SER B CA 1
ATOM 10379 C C . SER B 1 441 ? 4.586 102.062 42.781 1 71.94 441 SER B C 1
ATOM 10381 O O . SER B 1 441 ? 4.113 103.188 42.656 1 71.94 441 SER B O 1
ATOM 10383 N N . ILE B 1 442 ? 4.891 101.25 41.719 1 76.06 442 ILE B N 1
ATOM 10384 C CA . ILE B 1 442 ? 4.605 101.688 40.375 1 76.06 442 ILE B CA 1
ATOM 10385 C C . ILE B 1 442 ? 3.1 101.938 40.188 1 76.06 442 ILE B C 1
ATOM 10387 O O . ILE B 1 442 ? 2.666 102.812 39.469 1 76.06 442 ILE B O 1
ATOM 10391 N N . TYR B 1 443 ? 2.434 101.125 40.875 1 78.62 443 TYR B N 1
ATOM 10392 C CA . TYR B 1 443 ? 0.984 101.312 40.844 1 78.62 443 TYR B CA 1
ATOM 10393 C C . TYR B 1 443 ? 0.574 102.625 41.469 1 78.62 443 TYR B C 1
ATOM 10395 O O . TYR B 1 443 ? -0.265 103.375 40.906 1 78.62 443 TYR B O 1
ATOM 10403 N N . GLU B 1 444 ? 1.346 102.875 42.469 1 75.56 444 GLU B N 1
ATOM 10404 C CA . GLU B 1 444 ? 1.058 104.188 43.094 1 75.56 444 GLU B CA 1
ATOM 10405 C C . GLU B 1 444 ? 1.507 105.375 42.219 1 75.56 444 GLU B C 1
ATOM 10407 O O . GLU B 1 444 ? 0.831 106.375 42.156 1 75.56 444 GLU B O 1
ATOM 10412 N N . ILE B 1 445 ? 2.529 105.062 41.719 1 78.69 445 ILE B N 1
ATOM 10413 C CA . ILE B 1 445 ? 3.047 106.125 40.812 1 78.69 445 ILE B CA 1
ATOM 10414 C C . ILE B 1 445 ? 2.076 106.375 39.656 1 78.69 445 ILE B C 1
ATOM 10416 O O . ILE B 1 445 ? 1.82 107.5 39.281 1 78.69 445 ILE B O 1
ATOM 10420 N N . VAL B 1 446 ? 1.57 105.125 39.25 1 79.12 446 VAL B N 1
ATOM 10421 C CA . VAL B 1 446 ? 0.619 105.25 38.156 1 79.12 446 VAL B CA 1
ATOM 10422 C C . VAL B 1 446 ? -0.648 105.938 38.656 1 79.12 446 VAL B C 1
ATOM 10424 O O . VAL B 1 446 ? -1.195 106.812 37.969 1 79.12 446 VAL B O 1
ATOM 10427 N N . LEU B 1 447 ? -0.968 105.75 39.844 1 78 447 LEU B N 1
ATOM 10428 C CA . LEU B 1 447 ? -2.129 106.438 40.406 1 78 447 LEU B CA 1
ATOM 10429 C C . LEU B 1 447 ? -1.835 107.938 40.625 1 78 447 LEU B C 1
ATOM 10431 O O . LEU B 1 447 ? -2.697 108.812 40.406 1 78 447 LEU B O 1
ATOM 10435 N N . ASP B 1 448 ? -0.506 107.938 41 1 74.81 448 ASP B N 1
ATOM 10436 C CA . ASP B 1 448 ? -0.091 109.312 41.156 1 74.81 448 ASP B CA 1
ATOM 10437 C C . ASP B 1 448 ? -0.138 110.062 39.812 1 74.81 448 ASP B C 1
ATOM 10439 O O . ASP B 1 448 ? -0.553 111.25 39.781 1 74.81 448 ASP B O 1
ATOM 10443 N N . ILE B 1 449 ? 0.164 109.562 38.906 1 78.12 449 ILE B N 1
ATOM 10444 C CA . ILE B 1 449 ? 0.196 110.188 37.594 1 78.12 449 ILE B CA 1
ATOM 10445 C C . ILE B 1 449 ? -1.229 110.375 37.062 1 78.12 449 ILE B C 1
ATOM 10447 O O . ILE B 1 449 ? -1.538 111.375 36.469 1 78.12 449 ILE B O 1
ATOM 10451 N N . ILE B 1 450 ? -1.995 109.438 37.469 1 78.69 450 ILE B N 1
ATOM 10452 C CA . ILE B 1 450 ? -3.393 109.625 37.062 1 78.69 450 ILE B CA 1
ATOM 10453 C C . ILE B 1 450 ? -4.027 110.75 37.844 1 78.69 450 ILE B C 1
ATOM 10455 O O . ILE B 1 450 ? -4.77 111.562 37.281 1 78.69 450 ILE B O 1
ATOM 10459 N N . LYS B 1 451 ? -3.506 110.875 39 1 77.38 451 LYS B N 1
ATOM 10460 C CA . LYS B 1 451 ? -3.953 112.062 39.781 1 77.38 451 LYS B CA 1
ATOM 10461 C C . LYS B 1 451 ? -3.361 113.375 39.25 1 77.38 451 LYS B C 1
ATOM 10463 O O . LYS B 1 451 ? -4.051 114.375 39.156 1 77.38 451 LYS B O 1
ATOM 10468 N N . TYR B 1 452 ? -2.221 113.188 39 1 78 452 TYR B N 1
ATOM 10469 C CA . TYR B 1 452 ? -1.562 114.312 38.375 1 78 452 TYR B CA 1
ATOM 10470 C C . TYR B 1 452 ? -2.271 114.75 37.125 1 78 452 TYR B C 1
ATOM 10472 O O . TYR B 1 452 ? -2.471 115.938 36.875 1 78 452 TYR B O 1
ATOM 10480 N N . PHE B 1 453 ? -2.613 113.625 36.406 1 76.88 453 PHE B N 1
ATOM 10481 C CA . PHE B 1 453 ? -3.359 114 35.188 1 76.88 453 PHE B CA 1
ATOM 10482 C C . PHE B 1 453 ? -4.652 114.688 35.531 1 76.88 453 PHE B C 1
ATOM 10484 O O . PHE B 1 453 ? -5.008 115.688 34.906 1 76.88 453 PHE B O 1
ATOM 10491 N N . LYS B 1 454 ? -5.156 114.5 36.656 1 77.44 454 LYS B N 1
ATOM 10492 C CA . LYS B 1 454 ? -6.391 115.125 37.094 1 77.44 454 LYS B CA 1
ATOM 10493 C C . LYS B 1 454 ? -6.109 116.5 37.688 1 77.44 454 LYS B C 1
ATOM 10495 O O . LYS B 1 454 ? -6.879 117.438 37.469 1 77.44 454 LYS B O 1
ATOM 10500 N N . ASP B 1 455 ? -4.82 116.375 38.25 1 73.56 455 ASP B N 1
ATOM 10501 C CA . ASP B 1 455 ? -4.43 117.625 38.812 1 73.56 455 ASP B CA 1
ATOM 10502 C C . ASP B 1 455 ? -4.102 118.625 37.688 1 73.56 455 ASP B C 1
ATOM 10504 O O . ASP B 1 455 ? -4.492 119.812 37.75 1 73.56 455 ASP B O 1
ATOM 10508 N N . VAL B 1 456 ? -3.512 118.312 36.781 1 76.44 456 VAL B N 1
ATOM 10509 C CA . VAL B 1 456 ? -3.129 119.188 35.688 1 76.44 456 VAL B CA 1
ATOM 10510 C C . VAL B 1 456 ? -4.375 119.625 34.906 1 76.44 456 VAL B C 1
ATOM 10512 O O . VAL B 1 456 ? -4.484 120.75 34.5 1 76.44 456 VAL B O 1
ATOM 10515 N N . LYS B 1 457 ? -5.164 118.625 34.969 1 78.19 457 LYS B N 1
ATOM 10516 C CA . LYS B 1 457 ? -6.43 119 34.344 1 78.19 457 LYS B CA 1
ATOM 10517 C C . LYS B 1 457 ? -7.129 120.125 35.125 1 78.19 457 LYS B C 1
ATOM 10519 O O . LYS B 1 457 ? -7.598 121.125 34.531 1 78.19 457 LYS B O 1
ATOM 10524 N N . SER B 1 458 ? -7.039 120 36.375 1 76.5 458 SER B N 1
ATOM 10525 C CA . SER B 1 458 ? -7.66 121.062 37.188 1 76.5 458 SER B CA 1
ATOM 10526 C C . SER B 1 458 ? -6.859 122.375 37.156 1 76.5 458 SER B C 1
ATOM 10528 O O . SER B 1 458 ? -7.438 123.438 37.125 1 76.5 458 SER B O 1
ATOM 10530 N N . LYS B 1 459 ? -5.562 122.188 37.188 1 75.19 459 LYS B N 1
ATOM 10531 C CA . LYS B 1 459 ? -4.738 123.375 37.094 1 75.19 459 LYS B CA 1
ATOM 10532 C C . LYS B 1 459 ? -4.961 124.125 35.781 1 75.19 459 LYS B C 1
ATOM 10534 O O . LYS B 1 459 ? -4.984 125.312 35.75 1 75.19 459 LYS B O 1
ATOM 10539 N N . ILE B 1 460 ? -5.117 123.25 34.844 1 74.81 460 ILE B N 1
ATOM 10540 C CA . ILE B 1 460 ? -5.422 123.875 33.562 1 74.81 460 ILE B CA 1
ATOM 10541 C C . ILE B 1 460 ? -6.77 124.562 33.656 1 74.81 460 ILE B C 1
ATOM 10543 O O . ILE B 1 460 ? -6.914 125.688 33.156 1 74.81 460 ILE B O 1
ATOM 10547 N N . ILE B 1 461 ? -7.562 124.125 34.438 1 74.44 461 ILE B N 1
ATOM 10548 C CA . ILE B 1 461 ? -8.875 124.688 34.625 1 74.44 461 ILE B CA 1
ATOM 10549 C C . ILE B 1 461 ? -8.758 125.938 35.5 1 74.44 461 ILE B C 1
ATOM 10551 O O . ILE B 1 461 ? -9.352 127 35.219 1 74.44 461 ILE B O 1
ATOM 10555 N N . GLU B 1 462 ? -7.816 125.75 36.406 1 73.81 462 GLU B N 1
ATOM 10556 C CA . GLU B 1 462 ? -7.617 126.875 37.281 1 73.81 462 GLU B CA 1
ATOM 10557 C C . GLU B 1 462 ? -6.863 128 36.531 1 73.81 462 GLU B C 1
ATOM 10559 O O . GLU B 1 462 ? -7.176 129.25 36.719 1 73.81 462 GLU B O 1
ATOM 10564 N N . LEU B 1 463 ? -5.934 127.688 35.812 1 71.56 463 LEU B N 1
ATOM 10565 C CA . LEU B 1 463 ? -5.164 128.625 35.062 1 71.56 463 LEU B CA 1
ATOM 10566 C C . LEU B 1 463 ? -6.07 129.375 34.125 1 71.56 463 LEU B C 1
ATOM 10568 O O . LEU B 1 463 ? -5.941 130.625 34 1 71.56 463 LEU B O 1
ATOM 10572 N N . ILE B 1 464 ? -6.859 128.5 33.719 1 72.25 464 ILE B N 1
ATOM 10573 C CA . ILE B 1 464 ? -7.773 129.25 32.812 1 72.25 464 ILE B CA 1
ATOM 10574 C C . ILE B 1 464 ? -8.789 130 33.594 1 72.25 464 ILE B C 1
ATOM 10576 O O . ILE B 1 464 ? -9.094 131.125 33.219 1 72.25 464 ILE B O 1
ATOM 10580 N N . LYS B 1 465 ? -9.172 129.625 34.781 1 70.69 465 LYS B N 1
ATOM 10581 C CA . LYS B 1 465 ? -10.156 130.375 35.562 1 70.69 465 LYS B CA 1
ATOM 10582 C C . LYS B 1 465 ? -9.516 131.625 36.281 1 70.69 465 LYS B C 1
ATOM 10584 O O . LYS B 1 465 ? -10.125 132.625 36.375 1 70.69 465 LYS B O 1
ATOM 10589 N N . ASN B 1 466 ? -8.18 131.375 36.625 1 67 466 ASN B N 1
ATOM 10590 C CA . ASN B 1 466 ? -7.531 132.375 37.344 1 67 466 ASN B CA 1
ATOM 10591 C C . ASN B 1 466 ? -6.785 133.375 36.375 1 67 466 ASN B C 1
ATOM 10593 O O . ASN B 1 466 ? -6.195 134.375 36.812 1 67 466 ASN B O 1
ATOM 10597 N N . GLU B 1 467 ? -6.789 133.25 35.219 1 67.75 467 GLU B N 1
ATOM 10598 C CA . GLU B 1 467 ? -6.215 134 34.156 1 67.75 467 GLU B CA 1
ATOM 10599 C C . GLU B 1 467 ? -4.703 134.125 34.312 1 67.75 467 GLU B C 1
ATOM 10601 O O . GLU B 1 467 ? -4.148 135.25 34.125 1 67.75 467 GLU B O 1
ATOM 10606 N N . ASP B 1 468 ? -3.93 133.375 35 1 62.59 468 ASP B N 1
ATOM 10607 C CA . ASP B 1 468 ? -2.492 133.375 35.25 1 62.59 468 ASP B CA 1
ATOM 10608 C C . ASP B 1 468 ? -1.703 132.875 34.094 1 62.59 468 ASP B C 1
ATOM 10610 O O . ASP B 1 468 ? -1.736 131.625 33.844 1 62.59 468 ASP B O 1
ATOM 10614 N N . SER B 1 469 ? -1.36 133.75 33.219 1 59.81 469 SER B N 1
ATOM 10615 C CA . SER B 1 469 ? -0.713 133.375 31.953 1 59.81 469 SER B CA 1
ATOM 10616 C C . SER B 1 469 ? 0.713 132.875 32.156 1 59.81 469 SER B C 1
ATOM 10618 O O . SER B 1 469 ? 1.352 132.375 31.234 1 59.81 469 SER B O 1
ATOM 10620 N N . HIS B 1 470 ? 1.35 133.25 33.406 1 59.25 470 HIS B N 1
ATOM 10621 C CA . HIS B 1 470 ? 2.773 133 33.594 1 59.25 470 HIS B CA 1
ATOM 10622 C C . HIS B 1 470 ? 3.01 131.625 34.25 1 59.25 470 HIS B C 1
ATOM 10624 O O . HIS B 1 470 ? 4.156 131.25 34.406 1 59.25 470 HIS B O 1
ATOM 10630 N N . SER B 1 471 ? 2.096 131.125 34.781 1 59.28 471 SER B N 1
ATOM 10631 C CA . SER B 1 471 ? 2.398 129.875 35.594 1 59.28 471 SER B CA 1
ATOM 10632 C C . SER B 1 471 ? 2.697 128.75 34.688 1 59.28 471 SER B C 1
ATOM 10634 O O . SER B 1 471 ? 1.984 128.5 33.719 1 59.28 471 SER B O 1
ATOM 10636 N N . THR B 1 472 ? 3.873 128.375 34.688 1 62.94 472 THR B N 1
ATOM 10637 C CA . THR B 1 472 ? 4.441 127.25 34 1 62.94 472 THR B CA 1
ATOM 10638 C C . THR B 1 472 ? 3.971 125.938 34.625 1 62.94 472 THR B C 1
ATOM 10640 O O . THR B 1 472 ? 4.121 125.75 35.812 1 62.94 472 THR B O 1
ATOM 10643 N N . ILE B 1 473 ? 3.018 125.375 34.094 1 65.81 473 ILE B N 1
ATOM 10644 C CA . ILE B 1 473 ? 2.633 124.062 34.531 1 65.81 473 ILE B CA 1
ATOM 10645 C C . ILE B 1 473 ? 3.652 123 34.031 1 65.81 473 ILE B C 1
ATOM 10647 O O . ILE B 1 473 ? 3.863 122.875 32.812 1 65.81 473 ILE B O 1
ATOM 10651 N N . SER B 1 474 ? 4.543 122.688 34.812 1 64.5 474 SER B N 1
ATOM 10652 C CA . SER B 1 474 ? 5.539 121.688 34.438 1 64.5 474 SER B CA 1
ATOM 10653 C C . SER B 1 474 ? 4.906 120.312 34.312 1 64.5 474 SER B C 1
ATOM 106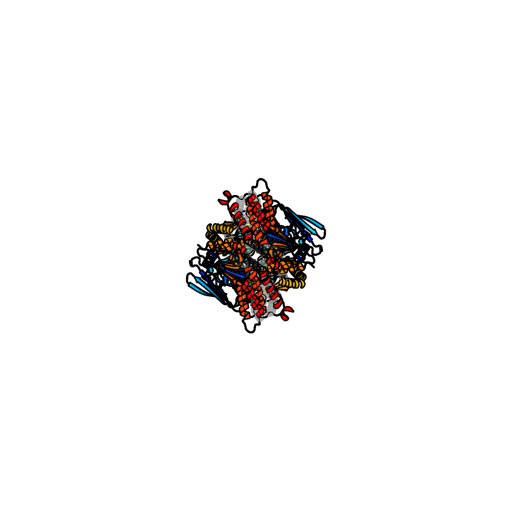55 O O . SER B 1 474 ? 4.086 119.875 35.125 1 64.5 474 SER B O 1
ATOM 10657 N N . VAL B 1 475 ? 4.926 119.812 33.125 1 63.06 475 VAL B N 1
ATOM 10658 C CA . VAL B 1 475 ? 4.398 118.5 32.844 1 63.06 475 VAL B CA 1
ATOM 10659 C C . VAL B 1 475 ? 5.402 117.438 33.281 1 63.06 475 VAL B C 1
ATOM 10661 O O . VAL B 1 475 ? 6.586 117.5 32.938 1 63.06 475 VAL B O 1
ATOM 10664 N N . LEU B 1 476 ? 5.098 116.562 34.188 1 66.25 476 LEU B N 1
ATOM 10665 C CA . LEU B 1 476 ? 5.934 115.438 34.688 1 66.25 476 LEU B CA 1
ATOM 10666 C C . LEU B 1 476 ? 6.289 114.5 33.562 1 66.25 476 LEU B C 1
ATOM 10668 O O . LEU B 1 476 ? 5.43 114.125 32.75 1 66.25 476 LEU B O 1
ATOM 10672 N N . ASP B 1 477 ? 7.434 114.438 33.375 1 70.44 477 ASP B N 1
ATOM 10673 C CA . ASP B 1 477 ? 8.008 113.438 32.438 1 70.44 477 ASP B CA 1
ATOM 10674 C C . ASP B 1 477 ? 7.684 112 32.875 1 70.44 477 ASP B C 1
ATOM 10676 O O . ASP B 1 477 ? 8.031 111.625 34 1 70.44 477 ASP B O 1
ATOM 10680 N N . ILE B 1 478 ? 6.781 111.438 32.094 1 74.56 478 ILE B N 1
ATOM 10681 C CA . ILE B 1 478 ? 6.367 110.125 32.406 1 74.56 478 ILE B CA 1
ATOM 10682 C C . ILE B 1 478 ? 7.355 109.125 31.812 1 74.56 478 ILE B C 1
ATOM 10684 O O . ILE B 1 478 ? 7.066 107.875 31.734 1 74.56 478 ILE B O 1
ATOM 10688 N N . SER B 1 479 ? 8.328 109.625 31.219 1 74.5 479 SER B N 1
ATOM 10689 C CA . SER B 1 479 ? 9.305 108.75 30.562 1 74.5 479 SER B CA 1
ATOM 10690 C C . SER B 1 479 ? 9.867 107.688 31.531 1 74.5 479 SER B C 1
ATOM 10692 O O . SER B 1 479 ? 10.102 106.562 31.141 1 74.5 479 SER B O 1
ATOM 10694 N N . ALA B 1 480 ? 10.086 108 32.688 1 72.81 480 ALA B N 1
ATOM 10695 C CA . ALA B 1 480 ? 10.633 107 33.656 1 72.81 480 ALA B CA 1
ATOM 10696 C C . ALA B 1 480 ? 9.617 105.938 33.969 1 72.81 480 ALA B C 1
ATOM 10698 O O . ALA B 1 480 ? 9.984 104.75 34.094 1 72.81 480 ALA B O 1
ATOM 10699 N N . LEU B 1 481 ? 8.352 106.438 34.094 1 79.06 481 LEU B N 1
ATOM 10700 C CA . LEU B 1 481 ? 7.32 105.438 34.312 1 79.06 481 LEU B CA 1
ATOM 10701 C C . LEU B 1 481 ? 7.211 104.438 33.125 1 79.06 481 LEU B C 1
ATOM 10703 O O . LEU B 1 481 ? 7.07 103.25 33.344 1 79.06 481 LEU B O 1
ATOM 10707 N N . THR B 1 482 ? 7.18 105.062 32.031 1 79.81 482 THR B N 1
ATOM 10708 C CA . THR B 1 482 ? 7.125 104.25 30.844 1 79.81 482 THR B CA 1
ATOM 10709 C C . THR B 1 482 ? 8.336 103.312 30.797 1 79.81 482 THR B C 1
ATOM 10711 O O . THR B 1 482 ? 8.219 102.188 30.344 1 79.81 482 THR B O 1
ATOM 10714 N N . ALA B 1 483 ? 9.375 103.875 31.125 1 76.44 483 ALA B N 1
ATOM 10715 C CA . ALA B 1 483 ? 10.562 103 31.156 1 76.44 483 ALA B CA 1
ATOM 10716 C C . ALA B 1 483 ? 10.398 101.875 32.156 1 76.44 483 ALA B C 1
ATOM 10718 O O . ALA B 1 483 ? 10.789 100.75 31.891 1 76.44 483 ALA B O 1
ATOM 10719 N N . GLU B 1 484 ? 9.734 102.062 33.156 1 76.94 484 GLU B N 1
ATOM 10720 C CA . GLU B 1 484 ? 9.539 101 34.188 1 76.94 484 GLU B CA 1
ATOM 10721 C C . GLU B 1 484 ? 8.5 100 33.719 1 76.94 484 GLU B C 1
ATOM 10723 O O . GLU B 1 484 ? 8.656 98.75 33.969 1 76.94 484 GLU B O 1
ATOM 10728 N N . LEU B 1 485 ? 7.547 100.562 33.25 1 81.94 485 LEU B N 1
ATOM 10729 C CA . LEU B 1 485 ? 6.57 99.625 32.688 1 81.94 485 LEU B CA 1
ATOM 10730 C C . LEU B 1 485 ? 7.207 98.688 31.625 1 81.94 485 LEU B C 1
ATOM 10732 O O . LEU B 1 485 ? 6.906 97.5 31.547 1 81.94 485 LEU B O 1
ATOM 10736 N N . ASN B 1 486 ? 7.984 99.375 30.812 1 81.88 486 ASN B N 1
ATOM 10737 C CA . ASN B 1 486 ? 8.727 98.562 29.844 1 81.88 486 ASN B CA 1
ATOM 10738 C C . ASN B 1 486 ? 9.609 97.562 30.531 1 81.88 486 ASN B C 1
ATOM 10740 O O . ASN B 1 486 ? 9.734 96.438 30.047 1 81.88 486 ASN B O 1
ATOM 10744 N N . PHE B 1 487 ? 10.109 97.938 31.531 1 77.88 487 PHE B N 1
ATOM 10745 C CA . PHE B 1 487 ? 10.93 97 32.281 1 77.88 487 PHE B CA 1
ATOM 10746 C C . PHE B 1 487 ? 10.086 95.812 32.812 1 77.88 487 PHE B C 1
ATOM 10748 O O . PHE B 1 487 ? 10.508 94.688 32.75 1 77.88 487 PHE B O 1
ATOM 10755 N N . ARG B 1 488 ? 8.914 96.062 33.188 1 79.81 488 ARG B N 1
ATOM 10756 C CA . ARG B 1 488 ? 8.039 95 33.688 1 79.81 488 ARG B CA 1
ATOM 10757 C C . ARG B 1 488 ? 7.602 94.062 32.562 1 79.81 488 ARG B C 1
ATOM 10759 O O . ARG B 1 488 ? 7.477 92.875 32.75 1 79.81 488 ARG B O 1
ATOM 10766 N N . VAL B 1 489 ? 7.371 94.688 31.547 1 81.25 489 VAL B N 1
ATOM 10767 C CA . VAL B 1 489 ? 7.027 93.875 30.391 1 81.25 489 VAL B CA 1
ATOM 10768 C C . VAL B 1 489 ? 8.195 92.938 30.031 1 81.25 489 VAL B C 1
ATOM 10770 O O . VAL B 1 489 ? 7.992 91.812 29.703 1 81.25 489 VAL B O 1
ATOM 10773 N N . GLU B 1 490 ? 9.273 93.562 30 1 79.38 490 GLU B N 1
ATOM 10774 C CA . GLU B 1 490 ? 10.453 92.75 29.703 1 79.38 490 GLU B CA 1
ATOM 10775 C C . GLU B 1 490 ? 10.641 91.625 30.734 1 79.38 490 GLU B C 1
ATOM 10777 O O . GLU B 1 490 ? 11.031 90.562 30.391 1 79.38 490 GLU B O 1
ATOM 10782 N N . ASN B 1 491 ? 10.336 91.875 31.891 1 76.19 491 ASN B N 1
ATOM 10783 C CA . ASN B 1 491 ? 10.453 90.875 32.938 1 76.19 491 ASN B CA 1
ATOM 10784 C C . ASN B 1 491 ? 9.414 89.75 32.75 1 76.19 491 ASN B C 1
ATOM 10786 O O . ASN B 1 491 ? 9.719 88.625 32.906 1 76.19 491 ASN B O 1
ATOM 10790 N N . LEU B 1 492 ? 8.305 90.125 32.438 1 80.62 492 LEU B N 1
ATOM 10791 C CA . LEU B 1 492 ? 7.281 89.125 32.156 1 80.62 492 LEU B CA 1
ATOM 10792 C C . LEU B 1 492 ? 7.656 88.312 30.969 1 80.62 492 LEU B C 1
ATOM 10794 O O . LEU B 1 492 ? 7.441 87.062 30.969 1 80.62 492 LEU B O 1
ATOM 10798 N N . GLN B 1 493 ? 8.109 89 30 1 80.75 493 GLN B N 1
ATOM 10799 C CA . GLN B 1 493 ? 8.578 88.25 28.844 1 80.75 493 GLN B CA 1
ATOM 10800 C C . GLN B 1 493 ? 9.688 87.312 29.219 1 80.75 493 GLN B C 1
ATOM 10802 O O . GLN B 1 493 ? 9.719 86.125 28.734 1 80.75 493 GLN B O 1
ATOM 10807 N N . SER B 1 494 ? 10.477 87.812 30.031 1 78.62 494 SER B N 1
ATOM 10808 C CA . SER B 1 494 ? 11.547 86.938 30.484 1 78.62 494 SER B CA 1
ATOM 10809 C C . SER B 1 494 ? 10.992 85.812 31.281 1 78.62 494 SER B C 1
ATOM 10811 O O . SER B 1 494 ? 11.469 84.688 31.141 1 78.62 494 SER B O 1
ATOM 10813 N N . GLN B 1 495 ? 9.93 86 31.984 1 77.75 495 GLN B N 1
ATOM 10814 C CA . GLN B 1 495 ? 9.305 84.875 32.719 1 77.75 495 GLN B CA 1
ATOM 10815 C C . GLN B 1 495 ? 8.609 83.875 31.797 1 77.75 495 GLN B C 1
ATOM 10817 O O . GLN B 1 495 ? 8.68 82.688 32 1 77.75 495 GLN B O 1
ATOM 10822 N N . ILE B 1 496 ? 7.996 84.375 30.859 1 79.12 496 ILE B N 1
ATOM 10823 C CA . ILE B 1 496 ? 7.344 83.5 29.875 1 79.12 496 ILE B CA 1
ATOM 10824 C C . ILE B 1 496 ? 8.383 82.625 29.188 1 79.12 496 ILE B C 1
ATOM 10826 O O . ILE B 1 496 ? 8.141 81.438 28.984 1 79.12 496 ILE B O 1
ATOM 10830 N N . GLU B 1 497 ? 9.359 83.312 28.797 1 77.12 497 GLU B N 1
ATOM 10831 C CA . GLU B 1 497 ? 10.43 82.5 28.172 1 77.12 497 GLU B CA 1
ATOM 10832 C C . GLU B 1 497 ? 10.977 81.5 29.125 1 77.12 497 GLU B C 1
ATOM 10834 O O . GLU B 1 497 ? 11.281 80.375 28.703 1 77.12 497 GLU B O 1
ATOM 10839 N N . LYS B 1 498 ? 11 81.875 30.312 1 74.88 498 LYS B N 1
ATOM 10840 C CA . LYS B 1 498 ? 11.469 80.938 31.312 1 74.88 498 LYS B CA 1
ATOM 10841 C C . LYS B 1 498 ? 10.484 79.75 31.469 1 74.88 498 LYS B C 1
ATOM 10843 O O . LYS B 1 498 ? 10.875 78.625 31.484 1 74.88 498 LYS B O 1
ATOM 10848 N N . TYR B 1 499 ? 9.242 80.125 31.422 1 76.19 499 TYR B N 1
ATOM 10849 C CA . TYR B 1 499 ? 8.242 79.062 31.562 1 76.19 499 TYR B CA 1
ATOM 10850 C C . TYR B 1 499 ? 8.148 78.25 30.297 1 76.19 499 TYR B C 1
ATOM 10852 O O . TYR B 1 499 ? 7.875 77 30.359 1 76.19 499 TYR B O 1
ATOM 10860 N N . SER B 1 500 ? 8.266 78.875 29.281 1 76 500 SER B N 1
ATOM 10861 C CA . SER B 1 500 ? 8.273 78.062 28.031 1 76 500 SER B CA 1
ATOM 10862 C C . SER B 1 500 ? 9.43 77.125 28 1 76 500 SER B C 1
ATOM 10864 O O . SER B 1 500 ? 9.273 75.938 27.531 1 76 500 SER B O 1
ATOM 10866 N N . LYS B 1 501 ? 10.5 77.625 28.344 1 74.94 501 LYS B N 1
ATOM 10867 C CA . LYS B 1 501 ? 11.641 76.688 28.469 1 74.94 501 LYS B CA 1
ATOM 10868 C C . LYS B 1 501 ? 11.344 75.562 29.453 1 74.94 501 LYS B C 1
ATOM 10870 O O . LYS B 1 501 ? 11.68 74.438 29.203 1 74.94 501 LYS B O 1
ATOM 10875 N N . GLU B 1 502 ? 10.641 75.938 30.438 1 74.12 502 GLU B N 1
ATOM 10876 C CA . GLU B 1 502 ? 10.266 74.938 31.422 1 74.12 502 GLU B CA 1
ATOM 10877 C C . GLU B 1 502 ? 9.258 73.938 30.859 1 74.12 502 GLU B C 1
ATOM 10879 O O . GLU B 1 502 ? 9.305 72.75 31.156 1 74.12 502 GLU B O 1
ATOM 10884 N N . ASP B 1 503 ? 8.43 74.438 30.016 1 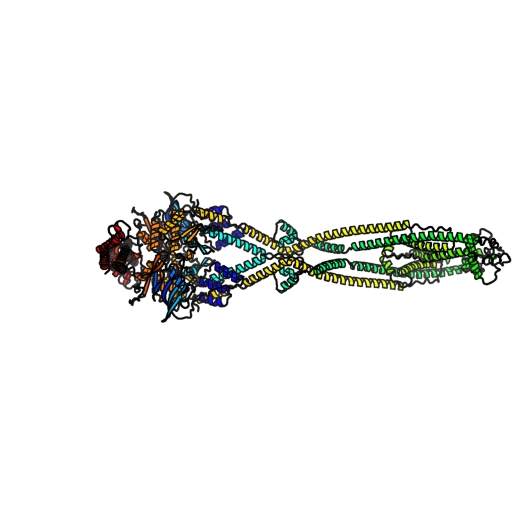74.69 503 ASP B N 1
ATOM 10885 C CA . ASP B 1 503 ? 7.449 73.562 29.375 1 74.69 503 ASP B CA 1
ATOM 10886 C C . ASP B 1 503 ? 8.125 72.562 28.438 1 74.69 503 ASP B C 1
ATOM 10888 O O . ASP B 1 503 ? 7.758 71.375 28.375 1 74.69 503 ASP B O 1
ATOM 10892 N N . THR B 1 504 ? 8.922 73.125 27.641 1 76.31 504 THR B N 1
ATOM 10893 C CA . THR B 1 504 ? 9.672 72.188 26.75 1 76.31 504 THR B CA 1
ATOM 10894 C C . THR B 1 504 ? 10.43 71.188 27.547 1 76.31 504 THR B C 1
ATOM 10896 O O . THR B 1 504 ? 10.484 70 27.156 1 76.31 504 THR B O 1
ATOM 10899 N N . GLU B 1 505 ? 11.023 71.625 28.562 1 74.69 505 GLU B N 1
ATOM 10900 C CA . GLU B 1 505 ? 11.727 70.688 29.422 1 74.69 505 GLU B CA 1
ATOM 10901 C C . GLU B 1 505 ? 10.758 69.688 30.031 1 74.69 505 GLU B C 1
ATOM 10903 O O . GLU B 1 505 ? 11.078 68.5 30.141 1 74.69 505 GLU B O 1
ATOM 10908 N N . LYS B 1 506 ? 9.609 70.125 30.312 1 76.19 506 LYS B N 1
ATOM 10909 C CA . LYS B 1 506 ? 8.586 69.25 30.844 1 76.19 506 LYS B CA 1
ATOM 10910 C C . LYS B 1 506 ? 8.156 68.188 29.797 1 76.19 506 LYS B C 1
ATOM 10912 O O . LYS B 1 506 ? 8.023 67 30.125 1 76.19 506 LYS B O 1
ATOM 10917 N N . LYS B 1 507 ? 7.875 68.688 28.703 1 76.56 507 LYS B N 1
ATOM 10918 C CA . LYS B 1 507 ? 7.484 67.75 27.641 1 76.56 507 LYS B CA 1
ATOM 10919 C C . LYS B 1 507 ? 8.57 66.688 27.391 1 76.56 507 LYS B C 1
ATOM 10921 O O . LYS B 1 507 ? 8.266 65.5 27.156 1 76.56 507 LYS B O 1
ATOM 10926 N N . GLU B 1 508 ? 9.711 67.188 27.375 1 77.94 508 GLU B N 1
ATOM 10927 C CA . GLU B 1 508 ? 10.82 66.25 27.203 1 77.94 508 GLU B CA 1
ATOM 10928 C C . GLU B 1 508 ? 10.883 65.25 28.375 1 77.94 508 GLU B C 1
ATOM 10930 O O . GLU B 1 508 ? 11.133 64.062 28.172 1 77.94 508 GLU B O 1
ATOM 10935 N N . LYS B 1 509 ? 10.641 65.812 29.547 1 77.69 509 LYS B N 1
ATOM 10936 C CA . LYS B 1 509 ? 10.633 64.938 30.703 1 77.69 509 LYS B CA 1
ATOM 10937 C C . LYS B 1 509 ? 9.469 63.906 30.625 1 77.69 509 LYS B C 1
ATOM 10939 O O . LYS B 1 509 ? 9.625 62.75 31 1 77.69 509 LYS B O 1
ATOM 10944 N N . ILE B 1 510 ? 8.359 64.312 30.156 1 78.44 510 ILE B N 1
ATOM 10945 C CA . ILE B 1 510 ? 7.211 63.406 30 1 78.44 510 ILE B CA 1
ATOM 10946 C C . ILE B 1 510 ? 7.539 62.312 28.984 1 78.44 510 ILE B C 1
ATOM 10948 O O . ILE B 1 510 ? 7.238 61.125 29.219 1 78.44 510 ILE B O 1
ATOM 10952 N N . LYS B 1 511 ? 8.094 62.719 27.922 1 80.5 511 LYS B N 1
ATOM 10953 C CA . LYS B 1 511 ? 8.477 61.75 26.906 1 80.5 511 LYS B CA 1
ATOM 10954 C C . LYS B 1 511 ? 9.43 60.719 27.484 1 80.5 511 LYS B C 1
ATOM 10956 O O . LYS B 1 511 ? 9.297 59.5 27.203 1 80.5 511 LYS B O 1
ATOM 10961 N N . LEU B 1 512 ? 10.367 61.188 28.188 1 79.44 512 LEU B N 1
ATOM 10962 C CA . LEU B 1 512 ? 11.336 60.281 28.797 1 79.44 512 LEU B CA 1
ATOM 10963 C C . LEU B 1 512 ? 10.648 59.344 29.797 1 79.44 512 LEU B C 1
ATOM 10965 O O . LEU B 1 512 ? 10.953 58.156 29.828 1 79.44 512 LEU B O 1
ATOM 10969 N N . ILE B 1 513 ? 9.68 59.906 30.594 1 80.75 513 ILE B N 1
ATOM 10970 C CA . ILE B 1 513 ? 8.977 59.094 31.578 1 80.75 513 ILE B CA 1
ATOM 10971 C C . ILE B 1 513 ? 8.086 58.062 30.859 1 80.75 513 ILE B C 1
ATOM 10973 O O . ILE B 1 513 ? 7.988 56.906 31.266 1 80.75 513 ILE B O 1
ATOM 10977 N N . GLU B 1 514 ? 7.484 58.438 29.828 1 80.75 514 GLU B N 1
ATOM 10978 C CA . GLU B 1 514 ? 6.633 57.531 29.047 1 80.75 514 GLU B CA 1
ATOM 10979 C C . GLU B 1 514 ? 7.445 56.406 28.438 1 80.75 514 GLU B C 1
ATOM 10981 O O . GLU B 1 514 ? 6.977 55.25 28.375 1 80.75 514 GLU B O 1
ATOM 10986 N N . GLN B 1 515 ? 8.469 56.75 27.906 1 82.5 515 GLN B N 1
ATOM 10987 C CA . GLN B 1 515 ? 9.344 55.688 27.375 1 82.5 515 GLN B CA 1
ATOM 10988 C C . GLN B 1 515 ? 9.734 54.688 28.438 1 82.5 515 GLN B C 1
ATOM 10990 O O . GLN B 1 515 ? 9.703 53.469 28.203 1 82.5 515 GLN B O 1
ATOM 10995 N N . LYS B 1 516 ? 10.156 55.281 29.562 1 82.62 516 LYS B N 1
ATOM 10996 C CA . LYS B 1 516 ? 10.516 54.406 30.672 1 82.62 516 LYS B CA 1
ATOM 10997 C C . LYS B 1 516 ? 9.32 53.562 31.109 1 82.62 516 LYS B C 1
ATOM 10999 O O . LYS B 1 516 ? 9.477 52.406 31.469 1 82.62 516 LYS B O 1
ATOM 11004 N N . LEU B 1 517 ? 8.156 54.156 31.125 1 85.31 517 LEU B N 1
ATOM 11005 C CA . LEU B 1 517 ? 6.941 53.438 31.5 1 85.31 517 LEU B CA 1
ATOM 11006 C C . LEU B 1 517 ? 6.648 52.312 30.516 1 85.31 517 LEU B C 1
ATOM 11008 O O . LEU B 1 517 ? 6.219 51.25 30.906 1 85.31 517 LEU B O 1
ATOM 11012 N N . SER B 1 518 ? 6.781 52.625 29.312 1 85.06 518 SER B N 1
ATOM 11013 C CA . SER B 1 518 ? 6.535 51.625 28.281 1 85.06 518 SER B CA 1
ATOM 11014 C C . SER B 1 518 ? 7.441 50.406 28.453 1 85.06 518 SER B C 1
ATOM 11016 O O . SER B 1 518 ? 7.008 49.281 28.266 1 85.06 518 SER B O 1
ATOM 11018 N N . LEU B 1 519 ? 8.633 50.656 28.75 1 85.5 519 LEU B N 1
ATOM 11019 C CA . LEU B 1 519 ? 9.594 49.594 28.938 1 85.5 519 LEU B CA 1
ATOM 11020 C C . LEU B 1 519 ? 9.227 48.75 30.156 1 85.5 519 LEU B C 1
ATOM 11022 O O . LEU B 1 519 ? 9.328 47.5 30.125 1 85.5 519 LEU B O 1
ATOM 11026 N N . LEU B 1 520 ? 8.828 49.438 31.188 1 86.94 520 LEU B N 1
ATOM 11027 C CA . LEU B 1 520 ? 8.469 48.719 32.406 1 86.94 520 LEU B CA 1
ATOM 11028 C C . LEU B 1 520 ? 7.172 47.938 32.188 1 86.94 520 LEU B C 1
ATOM 11030 O O . LEU B 1 520 ? 7.008 46.844 32.75 1 86.94 520 LEU B O 1
ATOM 11034 N N . LYS B 1 521 ? 6.242 48.438 31.516 1 86.69 521 LYS B N 1
ATOM 11035 C CA . LYS B 1 521 ? 5.004 47.719 31.203 1 86.69 521 LYS B CA 1
ATOM 11036 C C . LYS B 1 521 ? 5.277 46.469 30.391 1 86.69 521 LYS B C 1
ATOM 11038 O O . LYS B 1 521 ? 4.633 45.438 30.578 1 86.69 521 LYS B O 1
ATOM 11043 N N . GLU B 1 522 ? 6.086 46.594 29.5 1 89.5 522 GLU B N 1
ATOM 11044 C CA . GLU B 1 522 ? 6.488 45.469 28.703 1 89.5 522 GLU B CA 1
ATOM 11045 C C . GLU B 1 522 ? 7.105 44.375 29.578 1 89.5 522 GLU B C 1
ATOM 11047 O O . GLU B 1 522 ? 6.789 43.188 29.438 1 89.5 522 GLU B O 1
ATOM 11052 N N . ASN B 1 523 ? 8.008 44.844 30.375 1 89.81 523 ASN B N 1
ATOM 11053 C CA . ASN B 1 523 ? 8.641 43.906 31.297 1 89.81 523 ASN B CA 1
ATOM 11054 C C . ASN B 1 523 ? 7.605 43.188 32.156 1 89.81 523 ASN B C 1
ATOM 11056 O O . ASN B 1 523 ? 7.695 41.969 32.375 1 89.81 523 ASN B O 1
ATOM 11060 N N . LYS B 1 524 ? 6.707 43.938 32.625 1 88.38 524 LYS B N 1
ATOM 11061 C CA . LYS B 1 524 ? 5.656 43.344 33.438 1 88.38 524 LYS B CA 1
ATOM 11062 C C . LYS B 1 524 ? 4.836 42.344 32.656 1 88.38 524 LYS B C 1
ATOM 11064 O O . LYS B 1 524 ? 4.551 41.219 33.125 1 88.38 524 LYS B O 1
ATOM 11069 N N . SER B 1 525 ? 4.441 42.688 31.5 1 90 525 SER B N 1
ATOM 11070 C CA . SER B 1 525 ? 3.633 41.844 30.641 1 90 525 SER B CA 1
ATOM 11071 C C . SER B 1 525 ? 4.363 40.531 30.312 1 90 525 SER B C 1
ATOM 11073 O O . SER B 1 525 ? 3.773 39.438 30.375 1 90 525 SER B O 1
ATOM 11075 N N . ILE B 1 526 ? 5.535 40.656 29.984 1 91.31 526 ILE B N 1
ATOM 11076 C CA . ILE B 1 526 ? 6.34 39.5 29.625 1 91.31 526 ILE B CA 1
ATOM 11077 C C . ILE B 1 526 ? 6.543 38.594 30.844 1 91.31 526 ILE B C 1
ATOM 11079 O O . ILE B 1 526 ? 6.504 37.375 30.734 1 91.31 526 ILE B O 1
ATOM 11083 N N . SER B 1 527 ? 6.754 39.25 31.922 1 91 527 SER B N 1
ATOM 11084 C CA . SER B 1 527 ? 6.953 38.469 33.156 1 91 527 SER B CA 1
ATOM 11085 C C . SER B 1 527 ? 5.703 37.688 33.531 1 91 527 SER B C 1
ATOM 11087 O O . SER B 1 527 ? 5.797 36.562 34 1 91 527 SER B O 1
ATOM 11089 N N . LEU B 1 528 ? 4.539 38.25 33.344 1 88.75 528 LEU B N 1
ATOM 11090 C CA . LEU B 1 528 ? 3.281 37.562 33.656 1 88.75 528 LEU B CA 1
ATOM 11091 C C . LEU B 1 528 ? 3.051 36.375 32.719 1 88.75 528 LEU B C 1
ATOM 11093 O O . LEU B 1 528 ? 2.406 35.406 33.094 1 88.75 528 LEU B O 1
ATOM 11097 N N . GLN B 1 529 ? 3.547 36.469 31.516 1 91.75 529 GLN B N 1
ATOM 11098 C CA . GLN B 1 529 ? 3.348 35.406 30.516 1 91.75 529 GLN B CA 1
ATOM 11099 C C . GLN B 1 529 ? 4.598 34.562 30.359 1 91.75 529 GLN B C 1
ATOM 11101 O O . GLN B 1 529 ? 4.836 33.969 29.297 1 91.75 529 GLN B O 1
ATOM 11106 N N . LYS B 1 530 ? 5.324 34.562 31.344 1 91.81 530 LYS B N 1
ATOM 11107 C CA . LYS B 1 530 ? 6.609 33.875 31.281 1 91.81 530 LYS B CA 1
ATOM 11108 C C . LYS B 1 530 ? 6.43 32.406 30.875 1 91.81 530 LYS B C 1
ATOM 11110 O O . LYS B 1 530 ? 7.117 31.922 29.969 1 91.81 530 LYS B O 1
ATOM 11115 N N . ASN B 1 531 ? 5.516 31.719 31.453 1 91.31 531 ASN B N 1
ATOM 11116 C CA . ASN B 1 531 ? 5.309 30.312 31.172 1 91.31 531 ASN B CA 1
ATOM 11117 C C . ASN B 1 531 ? 4.879 30.094 29.719 1 91.31 531 ASN B C 1
ATOM 11119 O O . ASN B 1 531 ? 5.375 29.188 29.047 1 91.31 531 ASN B O 1
ATOM 11123 N N . ASN B 1 532 ? 3.996 30.844 29.188 1 92 532 ASN B N 1
ATOM 11124 C CA . ASN B 1 532 ? 3.512 30.734 27.812 1 92 532 ASN B CA 1
ATOM 11125 C C . ASN B 1 532 ? 4.609 31.062 26.812 1 92 532 ASN B C 1
ATOM 11127 O O . ASN B 1 532 ? 4.711 30.422 25.766 1 92 532 ASN B O 1
ATOM 11131 N N . ILE B 1 533 ? 5.352 32 27.172 1 92.88 533 ILE B N 1
ATOM 11132 C CA . ILE B 1 533 ? 6.406 32.438 26.25 1 92.88 533 ILE B CA 1
ATOM 11133 C C . ILE B 1 533 ? 7.508 31.375 26.203 1 92.88 533 ILE B C 1
ATOM 11135 O O . ILE B 1 533 ? 8.062 31.094 25.141 1 92.88 533 ILE B O 1
ATOM 11139 N N . GLU B 1 534 ? 7.758 30.875 27.375 1 93.06 534 GLU B N 1
ATOM 11140 C CA . GLU B 1 534 ? 8.742 29.797 27.406 1 93.06 534 GLU B CA 1
ATOM 11141 C C . GLU B 1 534 ? 8.281 28.609 26.562 1 93.06 534 GLU B C 1
ATOM 11143 O O . GLU B 1 534 ? 9.07 28.031 25.812 1 93.06 534 GLU B O 1
ATOM 11148 N N . LYS B 1 535 ? 7.09 28.25 26.734 1 93.12 535 LYS B N 1
ATOM 11149 C CA . LYS B 1 535 ? 6.535 27.156 25.922 1 93.12 535 LYS B CA 1
ATOM 11150 C C . LYS B 1 535 ? 6.539 27.531 24.438 1 93.12 535 LYS B C 1
ATOM 11152 O O . LYS B 1 535 ? 6.805 26.672 23.594 1 93.12 535 LYS B O 1
ATOM 11157 N N . TRP B 1 536 ? 6.219 28.703 24.156 1 93.5 536 TRP B N 1
ATOM 11158 C CA . TRP B 1 536 ? 6.238 29.203 22.797 1 93.5 536 TRP B CA 1
ATOM 11159 C C . TRP B 1 536 ? 7.633 29.094 22.188 1 93.5 536 TRP B C 1
ATOM 11161 O O . TRP B 1 536 ? 7.785 28.703 21.031 1 93.5 536 TRP B O 1
ATOM 11171 N N . PHE B 1 537 ? 8.641 29.453 22.984 1 93.38 537 PHE B N 1
ATOM 11172 C CA . PHE B 1 537 ? 10.023 29.359 22.531 1 93.38 537 PHE B CA 1
ATOM 11173 C C . PHE B 1 537 ? 10.398 27.906 22.25 1 93.38 537 PHE B C 1
ATOM 11175 O O . PHE B 1 537 ? 11.031 27.609 21.234 1 93.38 537 PHE B O 1
ATOM 11182 N N . GLU B 1 538 ? 10 27.109 23.156 1 92.94 538 GLU B N 1
ATOM 11183 C CA . GLU B 1 538 ? 10.305 25.688 23 1 92.94 538 GLU B CA 1
ATOM 11184 C C . GLU B 1 538 ? 9.672 25.125 21.719 1 92.94 538 GLU B C 1
ATOM 11186 O O . GLU B 1 538 ? 10.328 24.438 20.953 1 92.94 538 GLU B O 1
ATOM 11191 N N . LEU B 1 539 ? 8.453 25.344 21.531 1 93.81 539 LEU B N 1
ATOM 11192 C CA . LEU B 1 539 ? 7.727 24.828 20.375 1 93.81 539 LEU B CA 1
ATOM 11193 C C . LEU B 1 539 ? 8.25 25.438 19.078 1 93.81 539 LEU B C 1
ATOM 11195 O O . LEU B 1 539 ? 8.266 24.781 18.031 1 93.81 539 LEU B O 1
ATOM 11199 N N . THR B 1 540 ? 8.602 26.688 19.141 1 92.75 540 THR B N 1
ATOM 11200 C CA . THR B 1 540 ? 9.172 27.328 17.969 1 92.75 540 THR B CA 1
ATOM 11201 C C . THR B 1 540 ? 10.508 26.688 17.594 1 92.75 540 THR B C 1
ATOM 11203 O O . THR B 1 540 ? 10.805 26.516 16.406 1 92.75 540 THR B O 1
ATOM 11206 N N . SER B 1 541 ? 11.25 26.5 18.625 1 92.5 541 SER B N 1
ATOM 11207 C CA . SER B 1 541 ? 12.516 25.828 18.375 1 92.5 541 SER B CA 1
ATOM 11208 C C . SER B 1 541 ? 12.297 24.453 17.734 1 92.5 541 SER B C 1
ATOM 11210 O O . SER B 1 541 ? 13.023 24.078 16.812 1 92.5 541 SER B O 1
ATOM 11212 N N . GLU B 1 542 ? 11.383 23.734 18.172 1 92.75 542 GLU B N 1
ATOM 11213 C CA . GLU B 1 542 ? 11.062 22.438 17.594 1 92.75 542 GLU B CA 1
ATOM 11214 C C . GLU B 1 542 ? 10.539 22.562 16.172 1 92.75 542 GLU B C 1
ATOM 11216 O O . GLU B 1 542 ? 10.891 21.766 15.297 1 92.75 542 GLU B O 1
ATOM 11221 N N . GLU B 1 543 ? 9.656 23.469 15.977 1 93 543 GLU B N 1
ATOM 11222 C CA . GLU B 1 543 ? 9.109 23.734 14.648 1 93 543 GLU B CA 1
ATOM 11223 C C . GLU B 1 543 ? 10.227 24.031 13.648 1 93 543 GLU B C 1
ATOM 11225 O O . GLU B 1 543 ? 10.25 23.469 12.547 1 93 543 GLU B O 1
ATOM 11230 N N . THR B 1 544 ? 11.039 24.938 14.039 1 91.75 544 THR B N 1
ATOM 11231 C CA . THR B 1 544 ? 12.125 25.344 13.148 1 91.75 544 THR B CA 1
ATOM 11232 C C . THR B 1 544 ? 13.07 24.172 12.867 1 91.75 544 THR B C 1
ATOM 11234 O O . THR B 1 544 ? 13.57 24.031 11.75 1 91.75 544 THR B O 1
ATOM 11237 N N . ALA B 1 545 ? 13.32 23.453 13.883 1 92.69 545 ALA B N 1
ATOM 11238 C CA . ALA B 1 545 ? 14.18 22.281 13.695 1 92.69 545 ALA B CA 1
ATOM 11239 C C . ALA B 1 545 ? 13.578 21.328 12.68 1 92.69 545 ALA B C 1
ATOM 11241 O O . ALA B 1 545 ? 14.281 20.797 11.82 1 92.69 545 ALA B O 1
ATOM 11242 N N . LEU B 1 546 ? 12.359 21.016 12.773 1 93.75 546 LEU B N 1
ATOM 11243 C CA . LEU B 1 546 ? 11.672 20.109 11.867 1 93.75 546 LEU B CA 1
ATOM 11244 C C . LEU B 1 546 ? 11.648 20.672 10.445 1 93.75 546 LEU B C 1
ATOM 11246 O O . LEU B 1 546 ? 11.844 19.938 9.477 1 93.75 546 LEU B O 1
ATOM 11250 N N . LYS B 1 547 ? 11.414 21.922 10.344 1 91.81 547 LYS B N 1
ATOM 11251 C CA . LYS B 1 547 ? 11.391 22.578 9.039 1 91.81 547 LYS B CA 1
ATOM 11252 C C . LYS B 1 547 ? 12.766 22.531 8.375 1 91.81 547 LYS B C 1
ATOM 11254 O O . LYS B 1 547 ? 12.875 22.328 7.164 1 91.81 547 LYS B O 1
ATOM 11259 N N . LYS B 1 548 ? 13.711 22.844 9.164 1 92 548 LYS B N 1
ATOM 11260 C CA . LYS B 1 548 ? 15.078 22.781 8.641 1 92 548 LYS B CA 1
ATOM 11261 C C . LYS B 1 548 ? 15.406 21.375 8.125 1 92 548 LYS B C 1
ATOM 11263 O O . LYS B 1 548 ? 16.031 21.234 7.078 1 92 548 LYS B O 1
ATOM 11268 N N . LYS B 1 549 ? 15.031 20.391 8.852 1 92.88 549 LYS B N 1
ATOM 11269 C CA . LYS B 1 549 ? 15.258 19.016 8.422 1 92.88 549 LYS B CA 1
ATOM 11270 C C . LYS B 1 549 ? 14.5 18.703 7.133 1 92.88 549 LYS B C 1
ATOM 11272 O O . LYS B 1 549 ? 15.023 18.031 6.246 1 92.88 549 LYS B O 1
ATOM 11277 N N . ALA B 1 550 ? 13.234 19.109 7.043 1 93.06 550 ALA B N 1
ATOM 11278 C CA . ALA B 1 550 ? 12.422 18.891 5.848 1 93.06 550 ALA B CA 1
ATOM 11279 C C . ALA B 1 550 ? 13.047 19.562 4.629 1 93.06 550 ALA B C 1
ATOM 11281 O O . ALA B 1 550 ? 13.062 18.984 3.537 1 93.06 550 ALA B O 1
ATOM 11282 N N . ASN B 1 551 ? 13.547 20.734 4.867 1 91.19 551 ASN B N 1
ATOM 11283 C CA . ASN B 1 551 ? 14.125 21.5 3.764 1 91.19 551 ASN B CA 1
ATOM 11284 C C . ASN B 1 551 ? 15.438 20.891 3.287 1 91.19 551 ASN B C 1
ATOM 11286 O O . ASN B 1 551 ? 15.828 21.062 2.131 1 91.19 551 ASN B O 1
ATOM 11290 N N . LYS B 1 552 ? 16.094 20.188 4.125 1 89.94 552 LYS B N 1
ATOM 11291 C CA . LYS B 1 552 ? 17.359 19.531 3.768 1 89.94 552 LYS B CA 1
ATOM 11292 C C . LYS B 1 552 ? 17.125 18.297 2.9 1 89.94 552 LYS B C 1
ATOM 11294 O O . LYS B 1 552 ? 18.016 17.859 2.182 1 89.94 552 LYS B O 1
ATOM 11299 N N . ILE B 1 553 ? 15.961 17.75 2.969 1 90.75 553 ILE B N 1
ATOM 11300 C CA . ILE B 1 553 ? 15.648 16.531 2.229 1 90.75 553 ILE B CA 1
ATOM 11301 C C . ILE B 1 553 ? 15.406 16.875 0.76 1 90.75 553 ILE B C 1
ATOM 11303 O O . ILE B 1 553 ? 14.594 17.75 0.446 1 90.75 553 ILE B O 1
ATOM 11307 N N . ASN B 1 554 ? 16.125 16.328 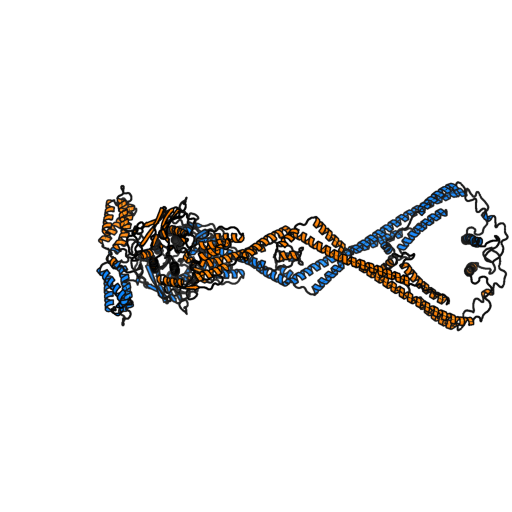-0.09 1 85.81 554 ASN B N 1
ATOM 11308 C CA . ASN B 1 554 ? 15.977 16.5 -1.53 1 85.81 554 ASN B CA 1
ATOM 11309 C C . ASN B 1 554 ? 16.094 15.172 -2.271 1 85.81 554 ASN B C 1
ATOM 11311 O O . ASN B 1 554 ? 16.906 14.32 -1.905 1 85.81 554 ASN B O 1
ATOM 11315 N N . THR B 1 555 ? 15.25 15.008 -3.271 1 86.88 555 THR B N 1
ATOM 11316 C CA . THR B 1 555 ? 15.234 13.766 -4.031 1 86.88 555 THR B CA 1
ATOM 11317 C C . THR B 1 555 ? 15.977 13.922 -5.352 1 86.88 555 THR B C 1
ATOM 11319 O O . THR B 1 555 ? 16.047 12.992 -6.156 1 86.88 555 THR B O 1
ATOM 11322 N N . ARG B 1 556 ? 16.688 15 -5.641 1 86.12 556 ARG B N 1
ATOM 11323 C CA . ARG B 1 556 ? 17.359 15.281 -6.914 1 86.12 556 ARG B CA 1
ATOM 11324 C C . ARG B 1 556 ? 18.562 14.367 -7.117 1 86.12 556 ARG B C 1
ATOM 11326 O O . ARG B 1 556 ? 18.797 13.875 -8.227 1 86.12 556 ARG B O 1
ATOM 11333 N N . GLN B 1 557 ? 19.203 14.203 -6.004 1 88.81 557 GLN B N 1
ATOM 11334 C CA . GLN B 1 557 ? 20.375 13.359 -6.113 1 88.81 557 GLN B CA 1
ATOM 11335 C C . GLN B 1 557 ? 20 11.922 -6.457 1 88.81 557 GLN B C 1
ATOM 11337 O O . GLN B 1 557 ? 20.641 11.281 -7.285 1 88.81 557 GLN B O 1
ATOM 11342 N N . LEU B 1 558 ? 19.016 11.445 -5.816 1 89.38 558 LEU B N 1
ATOM 11343 C CA . LEU B 1 558 ? 18.531 10.094 -6.086 1 89.38 558 LEU B CA 1
ATOM 11344 C C . LEU B 1 558 ? 17.969 9.984 -7.496 1 89.38 558 LEU B C 1
ATOM 11346 O O . LEU B 1 558 ? 18.156 8.977 -8.172 1 89.38 558 LEU B O 1
ATOM 11350 N N . SER B 1 559 ? 17.234 10.984 -7.914 1 85.88 559 SER B N 1
ATOM 11351 C CA . SER B 1 559 ? 16.656 11 -9.258 1 85.88 559 SER B CA 1
ATOM 11352 C C . SER B 1 559 ? 17.75 11.031 -10.32 1 85.88 559 SER B C 1
ATOM 11354 O O . SER B 1 559 ? 17.641 10.352 -11.344 1 85.88 559 SER B O 1
ATOM 11356 N N . SER B 1 560 ? 18.766 11.797 -10.055 1 87.25 560 SER B N 1
ATOM 11357 C CA . SER B 1 560 ? 19.891 11.867 -10.984 1 87.25 560 SER B CA 1
ATOM 11358 C C . SER B 1 560 ? 20.641 10.539 -11.039 1 87.25 560 SER B C 1
ATOM 11360 O O . SER B 1 560 ? 21.047 10.094 -12.117 1 87.25 560 SER B O 1
ATOM 11362 N N . LEU B 1 561 ? 20.797 10 -9.898 1 89.38 561 LEU B N 1
ATOM 11363 C CA . LEU B 1 561 ? 21.453 8.695 -9.836 1 89.38 561 LEU B CA 1
ATOM 11364 C C . LEU B 1 561 ? 20.625 7.641 -10.578 1 89.38 561 LEU B C 1
ATOM 11366 O O . LEU B 1 561 ? 21.188 6.762 -11.234 1 89.38 561 LEU B O 1
ATOM 11370 N N . SER B 1 562 ? 19.344 7.66 -10.414 1 86.56 562 SER B N 1
ATOM 11371 C CA . SER B 1 562 ? 18.438 6.738 -11.109 1 86.56 562 SER B CA 1
ATOM 11372 C C . SER B 1 562 ? 18.594 6.863 -12.625 1 86.56 562 SER B C 1
ATOM 11374 O O . SER B 1 562 ? 18.625 5.855 -13.336 1 86.56 562 SER B O 1
ATOM 11376 N N . LYS B 1 563 ? 18.656 8.023 -13.109 1 82.94 563 LYS B N 1
ATOM 11377 C CA . LYS B 1 563 ? 18.844 8.258 -14.539 1 82.94 563 LYS B CA 1
ATOM 11378 C C . LYS B 1 563 ? 20.156 7.68 -15.031 1 82.94 563 LYS B C 1
ATOM 11380 O O . LYS B 1 563 ? 20.203 7.027 -16.078 1 82.94 563 LYS B O 1
ATOM 11385 N N . THR B 1 564 ? 21.156 7.953 -14.297 1 86.06 564 THR B N 1
ATOM 11386 C CA . THR B 1 564 ? 22.469 7.441 -14.656 1 86.06 564 THR B CA 1
ATOM 11387 C C . THR B 1 564 ? 22.484 5.918 -14.664 1 86.06 564 THR B C 1
ATOM 11389 O O . THR B 1 564 ? 23.016 5.297 -15.586 1 86.06 564 THR B O 1
ATOM 11392 N N . ALA B 1 565 ? 21.938 5.34 -13.633 1 85.62 565 ALA B N 1
ATOM 11393 C CA . ALA B 1 565 ? 21.891 3.883 -13.539 1 85.62 565 ALA B CA 1
ATOM 11394 C C . ALA B 1 565 ? 21.078 3.289 -14.695 1 85.62 565 ALA B C 1
ATOM 11396 O O . ALA B 1 565 ? 21.469 2.268 -15.266 1 85.62 565 ALA B O 1
ATOM 11397 N N . ASN B 1 566 ? 20.016 3.848 -15.039 1 80.44 566 ASN B N 1
ATOM 11398 C CA . ASN B 1 566 ? 19.188 3.381 -16.156 1 80.44 566 ASN B CA 1
ATOM 11399 C C . ASN B 1 566 ? 19.938 3.434 -17.469 1 80.44 566 ASN B C 1
ATOM 11401 O O . ASN B 1 566 ? 19.859 2.502 -18.281 1 80.44 566 ASN B O 1
ATOM 11405 N N . ASP B 1 567 ? 20.578 4.496 -17.688 1 79.69 567 ASP B N 1
ATOM 11406 C CA . ASP B 1 567 ? 21.328 4.672 -18.922 1 79.69 567 ASP B CA 1
ATOM 11407 C C . ASP B 1 567 ? 22.453 3.658 -19.031 1 79.69 567 ASP B C 1
ATOM 11409 O O . ASP B 1 567 ? 22.75 3.15 -20.109 1 79.69 567 ASP B O 1
ATOM 11413 N N . ASP B 1 568 ? 22.984 3.363 -17.969 1 81.94 568 ASP B N 1
ATOM 11414 C CA . ASP B 1 568 ? 24.125 2.459 -17.953 1 81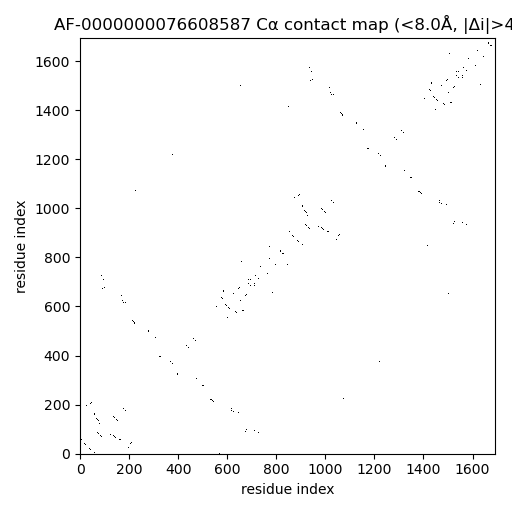.94 568 ASP B CA 1
ATOM 11415 C C . ASP B 1 568 ? 23.688 1.004 -18.062 1 81.94 568 ASP B C 1
ATOM 11417 O O . ASP B 1 568 ? 24.375 0.185 -18.688 1 81.94 568 ASP B O 1
ATOM 11421 N N . LEU B 1 569 ? 22.641 0.708 -17.438 1 80.06 569 LEU B N 1
ATOM 11422 C CA . LEU B 1 569 ? 22.25 -0.691 -17.281 1 80.06 569 LEU B CA 1
ATOM 11423 C C . LEU B 1 569 ? 21.344 -1.131 -18.438 1 80.06 569 LEU B C 1
ATOM 11425 O O . LEU B 1 569 ? 21.375 -2.297 -18.844 1 80.06 569 LEU B O 1
ATOM 11429 N N . LEU B 1 570 ? 20.484 -0.273 -18.906 1 77.75 570 LEU B N 1
ATOM 11430 C CA . LEU B 1 570 ? 19.594 -0.636 -20 1 77.75 570 LEU B CA 1
ATOM 11431 C C . LEU B 1 570 ? 20.266 -0.432 -21.344 1 77.75 570 LEU B C 1
ATOM 11433 O O . LEU B 1 570 ? 19.922 0.505 -22.078 1 77.75 570 LEU B O 1
ATOM 11437 N N . THR B 1 571 ? 21.031 -1.356 -21.719 1 76.62 571 THR B N 1
ATOM 11438 C CA . THR B 1 571 ? 21.828 -1.288 -22.938 1 76.62 571 THR B CA 1
ATOM 11439 C C . THR B 1 571 ? 21.078 -1.925 -24.109 1 76.62 571 THR B C 1
ATOM 11441 O O . THR B 1 571 ? 20.109 -2.658 -23.891 1 76.62 571 THR B O 1
ATOM 11444 N N . GLU B 1 572 ? 21.438 -1.619 -25.219 1 77.75 572 GLU B N 1
ATOM 11445 C CA . GLU B 1 572 ? 20.891 -2.234 -26.422 1 77.75 572 GLU B CA 1
ATOM 11446 C C . GLU B 1 572 ? 21.141 -3.738 -26.438 1 77.75 572 GLU B C 1
ATOM 11448 O O . GLU B 1 572 ? 20.328 -4.504 -26.953 1 77.75 572 GLU B O 1
ATOM 11453 N N . THR B 1 573 ? 22.203 -4.047 -25.797 1 81.69 573 THR B N 1
ATOM 11454 C CA . THR B 1 573 ? 22.516 -5.469 -25.734 1 81.69 573 THR B CA 1
ATOM 11455 C C . THR B 1 573 ? 21.5 -6.219 -24.891 1 81.69 573 THR B C 1
ATOM 11457 O O . THR B 1 573 ? 21.109 -7.336 -25.234 1 81.69 573 THR B O 1
ATOM 11460 N N . LEU B 1 574 ? 21.156 -5.656 -23.844 1 83.88 574 LEU B N 1
ATOM 11461 C CA . LEU B 1 574 ? 20.141 -6.281 -23 1 83.88 574 LEU B CA 1
ATOM 11462 C C . LEU B 1 574 ? 18.828 -6.426 -23.75 1 83.88 574 LEU B C 1
ATOM 11464 O O . LEU B 1 574 ? 18.141 -7.445 -23.625 1 83.88 574 LEU B O 1
ATOM 11468 N N . LYS B 1 575 ? 18.5 -5.469 -24.562 1 80.56 575 LYS B N 1
ATOM 11469 C CA . LYS B 1 575 ? 17.25 -5.504 -25.328 1 80.56 575 LYS B CA 1
ATOM 11470 C C . LYS B 1 575 ? 17.281 -6.641 -26.359 1 80.56 575 LYS B C 1
ATOM 11472 O O . LYS B 1 575 ? 16.281 -7.355 -26.516 1 80.56 575 LYS B O 1
ATOM 11477 N N . ILE B 1 576 ? 18.359 -6.762 -26.922 1 83.62 576 ILE B N 1
ATOM 11478 C CA . ILE B 1 576 ? 18.5 -7.801 -27.938 1 83.62 576 ILE B CA 1
ATOM 11479 C C . ILE B 1 576 ? 18.422 -9.18 -27.281 1 83.62 576 ILE B C 1
ATOM 11481 O O . ILE B 1 576 ? 17.703 -10.055 -27.766 1 83.62 576 ILE B O 1
ATOM 11485 N N . LYS B 1 577 ? 19.156 -9.32 -26.219 1 87.56 577 LYS B N 1
ATOM 11486 C CA . LYS B 1 577 ? 19.141 -10.609 -25.531 1 87.56 577 LYS B CA 1
ATOM 11487 C C . LYS B 1 577 ? 17.75 -10.93 -25 1 87.56 577 LYS B C 1
ATOM 11489 O O . LYS B 1 577 ? 17.328 -12.094 -24.984 1 87.56 577 LYS B O 1
ATOM 11494 N N . PHE B 1 578 ? 17.125 -9.938 -24.578 1 88.06 578 PHE B N 1
ATOM 11495 C CA . PHE B 1 578 ? 15.766 -10.125 -24.078 1 88.06 578 PHE B CA 1
ATOM 11496 C C . PHE B 1 578 ? 14.844 -10.625 -25.172 1 88.06 578 PHE B C 1
ATOM 11498 O O . PHE B 1 578 ? 14.094 -11.586 -24.984 1 88.06 578 PHE B O 1
ATOM 11505 N N . ASN B 1 579 ? 14.891 -10.031 -26.297 1 84.69 579 ASN B N 1
ATOM 11506 C CA . ASN B 1 579 ? 14.039 -10.422 -27.406 1 84.69 579 ASN B CA 1
ATOM 11507 C C . ASN B 1 579 ? 14.352 -11.844 -27.875 1 84.69 579 ASN B C 1
ATOM 11509 O O . ASN B 1 579 ? 13.453 -12.594 -28.266 1 84.69 579 ASN B O 1
ATOM 11513 N N . GLU B 1 580 ? 15.562 -12.141 -27.828 1 88.06 580 GLU B N 1
ATOM 11514 C CA . GLU B 1 580 ? 15.969 -13.492 -28.203 1 88.06 580 GLU B CA 1
ATOM 11515 C C . GLU B 1 580 ? 15.398 -14.523 -27.234 1 88.06 580 GLU B C 1
ATOM 11517 O O . GLU B 1 580 ? 14.891 -15.562 -27.656 1 88.06 580 GLU B O 1
ATOM 11522 N N . GLU B 1 581 ? 15.516 -14.203 -25.984 1 90.94 581 GLU B N 1
ATOM 11523 C CA . GLU B 1 581 ? 15.031 -15.148 -24.984 1 90.94 581 GLU B CA 1
ATOM 11524 C C . GLU B 1 581 ? 13.508 -15.258 -25.016 1 90.94 581 GLU B C 1
ATOM 11526 O O . GLU B 1 581 ? 12.953 -16.328 -24.75 1 90.94 581 GLU B O 1
ATOM 11531 N N . LEU B 1 582 ? 12.852 -14.164 -25.312 1 87.44 582 LEU B N 1
ATOM 11532 C CA . LEU B 1 582 ? 11.406 -14.203 -25.453 1 87.44 582 LEU B CA 1
ATOM 11533 C C . LEU B 1 582 ? 10.984 -15.117 -26.594 1 87.44 582 LEU B C 1
ATOM 11535 O O . LEU B 1 582 ? 10.016 -15.867 -26.484 1 87.44 582 LEU B O 1
ATOM 11539 N N . ALA B 1 583 ? 11.695 -15.055 -27.609 1 85.44 583 ALA B N 1
ATOM 11540 C CA . ALA B 1 583 ? 11.43 -15.914 -28.75 1 85.44 583 ALA B CA 1
ATOM 11541 C C . ALA B 1 583 ? 11.719 -17.375 -28.422 1 85.44 583 ALA B C 1
ATOM 11543 O O . ALA B 1 583 ? 10.953 -18.266 -28.797 1 85.44 583 ALA B O 1
ATOM 11544 N N . ASN B 1 584 ? 12.75 -17.594 -27.688 1 87.81 584 ASN B N 1
ATOM 11545 C CA . ASN B 1 584 ? 13.164 -18.953 -27.344 1 87.81 584 ASN B CA 1
ATOM 11546 C C . ASN B 1 584 ? 12.172 -19.609 -26.391 1 87.81 584 ASN B C 1
ATOM 11548 O O . ASN B 1 584 ? 12.008 -20.828 -26.422 1 87.81 584 ASN B O 1
ATOM 11552 N N . ILE B 1 585 ? 11.547 -18.828 -25.594 1 87.69 585 ILE B N 1
ATOM 11553 C CA . ILE B 1 585 ? 10.617 -19.375 -24.609 1 87.69 585 ILE B CA 1
ATOM 11554 C C . ILE B 1 585 ? 9.242 -19.562 -25.266 1 87.69 585 ILE B C 1
ATOM 11556 O O . ILE B 1 585 ? 8.391 -20.266 -24.719 1 87.69 585 ILE B O 1
ATOM 11560 N N . GLY B 1 586 ? 9.047 -19.016 -26.484 1 78.25 586 GLY B N 1
ATOM 11561 C CA . GLY B 1 586 ? 7.824 -19.344 -27.203 1 78.25 586 GLY B CA 1
ATOM 11562 C C . GLY B 1 586 ? 6.98 -18.125 -27.516 1 78.25 586 GLY B C 1
ATOM 11563 O O . GLY B 1 586 ? 5.824 -18.25 -27.922 1 78.25 586 GLY B O 1
ATOM 11564 N N . TYR B 1 587 ? 7.535 -16.875 -27.219 1 78.19 587 TYR B N 1
ATOM 11565 C CA . TYR B 1 587 ? 6.758 -15.664 -27.453 1 78.19 587 TYR B CA 1
ATOM 11566 C C . TYR B 1 587 ? 7.527 -14.688 -28.344 1 78.19 587 TYR B C 1
ATOM 11568 O O . TYR B 1 587 ? 7.844 -13.578 -27.922 1 78.19 587 TYR B O 1
ATOM 11576 N N . PRO B 1 588 ? 7.723 -15.031 -29.5 1 70.56 588 PRO B N 1
ATOM 11577 C CA . PRO B 1 588 ? 8.477 -14.141 -30.391 1 70.56 588 PRO B CA 1
ATOM 11578 C C . PRO B 1 588 ? 7.711 -12.867 -30.734 1 70.56 588 PRO B C 1
ATOM 11580 O O . PRO B 1 588 ? 8.32 -11.836 -31.016 1 70.56 588 PRO B O 1
ATOM 11583 N N . ASN B 1 589 ? 6.395 -12.93 -30.703 1 64.19 589 ASN B N 1
ATOM 11584 C CA . ASN B 1 589 ? 5.602 -11.805 -31.188 1 64.19 589 ASN B CA 1
ATOM 11585 C C . ASN B 1 589 ? 5.012 -10.992 -30.047 1 64.19 589 ASN B C 1
ATOM 11587 O O . ASN B 1 589 ? 4.043 -10.258 -30.234 1 64.19 589 ASN B O 1
ATOM 11591 N N . LEU B 1 590 ? 5.555 -11.258 -28.891 1 69.19 590 LEU B N 1
ATOM 11592 C CA . LEU B 1 590 ? 5.047 -10.445 -27.797 1 69.19 590 LEU B CA 1
ATOM 11593 C C . LEU B 1 590 ? 5.598 -9.031 -27.875 1 69.19 590 LEU B C 1
ATOM 11595 O O . LEU B 1 590 ? 6.801 -8.836 -28.062 1 69.19 590 LEU B O 1
ATOM 11599 N N . ASP B 1 591 ? 4.918 -8.125 -28.328 1 64.5 591 ASP B N 1
ATOM 11600 C CA . ASP B 1 591 ? 5.34 -6.738 -28.516 1 64.5 591 ASP B CA 1
ATOM 11601 C C . ASP B 1 591 ? 5.734 -6.09 -27.203 1 64.5 591 ASP B C 1
ATOM 11603 O O . ASP B 1 591 ? 5.121 -5.113 -26.766 1 64.5 591 ASP B O 1
ATOM 11607 N N . VAL B 1 592 ? 6.59 -6.738 -26.453 1 67.56 592 VAL B N 1
ATOM 11608 C CA . VAL B 1 592 ? 7.125 -6.141 -25.234 1 67.56 592 VAL B CA 1
ATOM 11609 C C . VAL B 1 592 ? 8.477 -5.496 -25.516 1 67.56 592 VAL B C 1
ATOM 11611 O O . VAL B 1 592 ? 9.359 -6.129 -26.094 1 67.56 592 VAL B O 1
ATOM 11614 N N . ARG B 1 593 ? 8.523 -4.039 -25.516 1 65.44 593 ARG B N 1
ATOM 11615 C CA . ARG B 1 593 ? 9.766 -3.326 -25.766 1 65.44 593 ARG B CA 1
ATOM 11616 C C . ARG B 1 593 ? 10.242 -2.594 -24.516 1 65.44 593 ARG B C 1
ATOM 11618 O O . ARG B 1 593 ? 9.43 -2.154 -23.703 1 65.44 593 ARG B O 1
ATOM 11625 N N . ILE B 1 594 ? 11.477 -2.746 -24.172 1 66.25 594 ILE B N 1
ATOM 11626 C CA . ILE B 1 594 ? 12.109 -1.992 -23.094 1 66.25 594 ILE B CA 1
ATOM 11627 C C . ILE B 1 594 ? 12.422 -0.574 -23.562 1 66.25 594 ILE B C 1
ATOM 11629 O O . ILE B 1 594 ? 13.102 -0.385 -24.578 1 66.25 594 ILE B O 1
ATOM 11633 N N . GLU B 1 595 ? 11.508 0.48 -23.188 1 61.81 595 GLU B N 1
ATOM 11634 C CA . GLU B 1 595 ? 11.766 1.858 -23.594 1 61.81 595 GLU B CA 1
ATOM 11635 C C . GLU B 1 595 ? 12.211 2.709 -22.406 1 61.81 595 GLU B C 1
ATOM 11637 O O . GLU B 1 595 ? 11.883 2.406 -21.266 1 61.81 595 GLU B O 1
ATOM 11642 N N . ASN B 1 596 ? 13.18 3.555 -22.688 1 55.75 596 ASN B N 1
ATOM 11643 C CA . ASN B 1 596 ? 13.641 4.512 -21.672 1 55.75 596 ASN B CA 1
ATOM 11644 C C . ASN B 1 596 ? 12.555 5.539 -21.359 1 55.75 596 ASN B C 1
ATOM 11646 O O . ASN B 1 596 ? 12.055 6.219 -22.25 1 55.75 596 ASN B O 1
ATOM 11650 N N . ALA B 1 597 ? 11.711 5.293 -20.422 1 52.72 597 ALA B N 1
ATOM 11651 C CA . ALA B 1 597 ? 10.68 6.293 -20.141 1 52.72 597 ALA B CA 1
ATOM 11652 C C . ALA B 1 597 ? 11.297 7.574 -19.578 1 52.72 597 ALA B C 1
ATOM 11654 O O . ALA B 1 597 ? 12.359 7.535 -18.953 1 52.72 597 ALA B O 1
ATOM 11655 N N . GLY B 1 598 ? 11.312 8.641 -20.25 1 48 598 GLY B N 1
ATOM 11656 C CA . GLY B 1 598 ? 11.75 9.953 -19.797 1 48 598 GLY B CA 1
ATOM 11657 C C . GLY B 1 598 ? 11.648 10.125 -18.297 1 48 598 GLY B C 1
ATOM 11658 O O . GLY B 1 598 ? 10.914 9.398 -17.625 1 48 598 GLY B O 1
ATOM 11659 N N . THR B 1 599 ? 12.781 10.5 -17.641 1 46.34 599 THR B N 1
ATOM 11660 C CA . THR B 1 599 ? 13.016 10.711 -16.203 1 46.34 599 THR B CA 1
ATOM 11661 C C . THR B 1 599 ? 12.062 11.758 -15.656 1 46.34 599 THR B C 1
ATOM 11663 O O . THR B 1 599 ? 12.172 12.945 -15.977 1 46.34 599 THR B O 1
ATOM 11666 N N . LYS B 1 600 ? 10.898 11.805 -15.812 1 46.03 600 LYS B N 1
ATOM 11667 C CA . LYS B 1 600 ? 10.297 12.82 -14.953 1 46.03 600 LYS B CA 1
ATOM 11668 C C . LYS B 1 600 ? 10.367 12.414 -13.484 1 46.03 600 LYS B C 1
ATOM 11670 O O . LYS B 1 600 ? 9.891 11.336 -13.117 1 46.03 600 LYS B O 1
ATOM 11675 N N . LYS B 1 601 ? 10.836 13.344 -12.641 1 47.25 601 LYS B N 1
ATOM 11676 C CA . LYS B 1 601 ? 11.086 13.281 -11.211 1 47.25 601 LYS B CA 1
ATOM 11677 C C . LYS B 1 601 ? 11.688 11.93 -10.812 1 47.25 601 LYS B C 1
ATOM 11679 O O . LYS B 1 601 ? 11.211 11.281 -9.883 1 47.25 601 LYS B O 1
ATOM 11684 N N . GLY B 1 602 ? 12.781 11.336 -11.648 1 44.47 602 GLY B N 1
ATOM 11685 C CA . GLY B 1 602 ? 13.602 10.188 -11.32 1 44.47 602 GLY B CA 1
ATOM 11686 C C . GLY B 1 602 ? 13.062 8.891 -11.891 1 44.47 602 GLY B C 1
ATOM 11687 O O . GLY B 1 602 ? 13.602 7.812 -11.625 1 44.47 602 GLY B O 1
ATOM 11688 N N . VAL B 1 603 ? 11.875 8.898 -12.156 1 44.22 603 VAL B N 1
ATOM 11689 C CA . VAL B 1 603 ? 11.383 7.594 -12.57 1 44.22 603 VAL B CA 1
ATOM 11690 C C . VAL B 1 603 ? 11.797 7.316 -14.008 1 44.22 603 VAL B C 1
ATOM 11692 O O . VAL B 1 603 ? 11.328 7.984 -14.938 1 44.22 603 VAL B O 1
ATOM 11695 N N . SER B 1 604 ? 13.047 7.195 -14.227 1 41.84 604 SER B N 1
ATOM 11696 C CA . SER B 1 604 ? 13.406 6.66 -15.539 1 41.84 604 SER B CA 1
ATOM 11697 C C . SER B 1 604 ? 12.766 5.293 -15.773 1 41.84 604 SER B C 1
ATOM 11699 O O . SER B 1 604 ? 12.984 4.363 -14.992 1 41.84 604 SER B O 1
ATOM 11701 N N . SER B 1 605 ? 11.664 5.242 -15.992 1 44 605 SER B N 1
ATOM 11702 C CA . SER B 1 605 ? 10.914 3.992 -16 1 44 605 SER B CA 1
ATOM 11703 C C . SER B 1 605 ? 11.156 3.205 -17.281 1 44 605 SER B C 1
ATOM 11705 O O . SER B 1 605 ? 11.188 3.779 -18.375 1 44 605 SER B O 1
ATOM 11707 N N . THR B 1 606 ? 12.242 2.467 -17.344 1 44.72 606 THR B N 1
ATOM 11708 C CA . THR B 1 606 ? 12.227 1.433 -18.375 1 44.72 606 THR B CA 1
ATOM 11709 C C . THR B 1 606 ? 10.867 0.742 -18.422 1 44.72 606 THR B C 1
ATOM 11711 O O . THR B 1 606 ? 10.391 0.222 -17.406 1 44.72 606 THR B O 1
ATOM 11714 N N . LYS B 1 607 ? 10.078 1.277 -19.266 1 50.38 607 LYS B N 1
ATOM 11715 C CA . LYS B 1 607 ? 8.711 0.791 -19.438 1 50.38 607 LYS B CA 1
ATOM 11716 C C . LYS B 1 607 ? 8.672 -0.406 -20.375 1 50.38 607 LYS B C 1
ATOM 11718 O O . LYS B 1 607 ? 9.297 -0.388 -21.438 1 50.38 607 LYS B O 1
ATOM 11723 N N . LEU B 1 608 ? 8.594 -1.497 -19.734 1 53.5 608 LEU B N 1
ATOM 11724 C CA . LEU B 1 608 ? 8.102 -2.473 -20.703 1 53.5 608 LEU B CA 1
ATOM 11725 C C . LEU B 1 608 ? 6.77 -2.025 -21.297 1 53.5 608 LEU B C 1
ATOM 11727 O O . LEU B 1 608 ? 5.777 -1.88 -20.578 1 53.5 608 LEU B O 1
ATOM 11731 N N . VAL B 1 609 ? 6.898 -1.204 -22.328 1 55.28 609 VAL B N 1
ATOM 11732 C CA . VAL B 1 609 ? 5.691 -0.685 -22.953 1 55.28 609 VAL B CA 1
ATOM 11733 C C . VAL B 1 609 ? 5.203 -1.661 -24.031 1 55.28 609 VAL B C 1
ATOM 11735 O O . VAL B 1 609 ? 6 -2.172 -24.812 1 55.28 609 VAL B O 1
ATOM 11738 N N . LEU B 1 610 ? 4.039 -2.295 -23.578 1 52.62 610 LEU B N 1
ATOM 11739 C CA . LEU B 1 610 ? 3.412 -2.967 -24.719 1 52.62 610 LEU B CA 1
ATOM 11740 C C . LEU B 1 610 ? 3.035 -1.966 -25.797 1 52.62 610 LEU B C 1
ATOM 11742 O O . LEU B 1 610 ? 2.783 -0.794 -25.516 1 52.62 610 LEU B O 1
ATOM 11746 N N . SER B 1 611 ? 3.416 -2.021 -27.078 1 49.94 611 SER B N 1
ATOM 11747 C CA . SER B 1 611 ? 3.352 -1.092 -28.188 1 49.94 611 SER B CA 1
ATOM 11748 C C . SER B 1 611 ? 2.256 -0.052 -27.984 1 49.94 611 SER B C 1
ATOM 11750 O O . SER B 1 611 ? 2.42 1.112 -28.359 1 49.94 611 SER B O 1
ATOM 11752 N N . ARG B 1 612 ? 0.982 -0.28 -27.656 1 48.25 612 ARG B N 1
ATOM 11753 C CA . ARG B 1 612 ? -0.065 0.737 -27.688 1 48.25 612 ARG B CA 1
ATOM 11754 C C . ARG B 1 612 ? -0.403 1.216 -26.281 1 48.25 612 ARG B C 1
ATOM 11756 O O . ARG B 1 612 ? -1.565 1.491 -25.969 1 48.25 612 ARG B O 1
ATOM 11763 N N . ASN B 1 613 ? 0.476 1.727 -25.5 1 50.31 613 ASN B N 1
ATOM 11764 C CA . ASN B 1 613 ? 0.402 2.508 -24.266 1 50.31 613 ASN B CA 1
ATOM 11765 C C . ASN B 1 613 ? -0.571 1.889 -23.266 1 50.31 613 ASN B C 1
ATOM 11767 O O . ASN B 1 613 ? -1.126 2.59 -22.422 1 50.31 613 ASN B O 1
ATOM 11771 N N . ASN B 1 614 ? -0.924 0.582 -23.375 1 56.22 614 ASN B N 1
ATOM 11772 C CA . ASN B 1 614 ? -1.915 0.039 -22.453 1 56.22 614 ASN B CA 1
ATOM 11773 C C . ASN B 1 614 ? -1.254 -0.698 -21.297 1 56.22 614 ASN B C 1
ATOM 11775 O O . ASN B 1 614 ? -0.071 -1.035 -21.359 1 56.22 614 ASN B O 1
ATOM 11779 N N . ASP B 1 615 ? -1.937 -0.721 -20.109 1 60.03 615 ASP B N 1
ATOM 11780 C CA . ASP B 1 615 ? -1.514 -1.406 -18.891 1 60.03 615 ASP B CA 1
ATOM 11781 C C . ASP B 1 615 ? -1.229 -2.881 -19.172 1 60.03 615 ASP B C 1
ATOM 11783 O O . ASP B 1 615 ? -2.125 -3.631 -19.562 1 60.03 615 ASP B O 1
ATOM 11787 N N . ILE B 1 616 ? 0.083 -3.307 -19.094 1 63.94 616 ILE B N 1
ATOM 11788 C CA . ILE B 1 616 ? 0.546 -4.664 -19.359 1 63.94 616 ILE B CA 1
ATOM 11789 C C . ILE B 1 616 ? -0.217 -5.652 -18.484 1 63.94 616 ILE B C 1
ATOM 11791 O O . ILE B 1 616 ? -0.566 -6.75 -18.922 1 63.94 616 ILE B O 1
ATOM 11795 N N . LYS B 1 617 ? -0.562 -5.207 -17.25 1 64.81 617 LYS B N 1
ATOM 11796 C CA . LYS B 1 617 ? -1.226 -6.125 -16.328 1 64.81 617 LYS B CA 1
ATOM 11797 C C . LYS B 1 617 ? -2.648 -6.43 -16.781 1 64.81 617 LYS B C 1
ATOM 11799 O O . LYS B 1 617 ? -3.178 -7.508 -16.5 1 64.81 617 LYS B O 1
ATOM 11804 N N . ALA B 1 618 ? -3.078 -5.512 -17.609 1 69.56 618 ALA B N 1
ATOM 11805 C CA . ALA B 1 618 ? -4.453 -5.688 -18.062 1 69.56 618 ALA B CA 1
ATOM 11806 C C . ALA B 1 618 ? -4.504 -6.512 -19.359 1 69.56 618 ALA B C 1
ATOM 11808 O O . ALA B 1 618 ? -5.531 -7.117 -19.672 1 69.56 618 ALA B O 1
ATOM 11809 N N . ILE B 1 619 ? -3.293 -6.578 -19.969 1 72.5 619 ILE B N 1
ATOM 11810 C CA . ILE B 1 619 ? -3.293 -7.18 -21.297 1 72.5 619 ILE B CA 1
ATOM 11811 C C . ILE B 1 619 ? -2.775 -8.617 -21.203 1 72.5 619 ILE B C 1
ATOM 11813 O O . ILE B 1 619 ? -3.363 -9.531 -21.797 1 72.5 619 ILE B O 1
ATOM 11817 N N . LEU B 1 620 ? -1.647 -8.711 -20.438 1 76.31 620 LEU B N 1
ATOM 11818 C CA . LEU B 1 620 ? -0.997 -10.016 -20.406 1 76.31 620 LEU B CA 1
ATOM 11819 C C . LEU B 1 620 ? -1.613 -10.906 -19.344 1 76.31 620 LEU B C 1
ATOM 11821 O O . LEU B 1 620 ? -1.964 -10.43 -18.25 1 76.31 620 LEU B O 1
ATOM 11825 N N . SER B 1 621 ? -1.72 -12.172 -19.734 1 78.38 621 SER B N 1
ATOM 11826 C CA . SER B 1 621 ? -2.131 -13.148 -18.734 1 78.38 621 SER B CA 1
ATOM 11827 C C . SER B 1 621 ? -1.044 -13.352 -17.688 1 78.38 621 SER B C 1
ATOM 11829 O O . SER B 1 621 ? 0.082 -12.875 -17.844 1 78.38 621 SER B O 1
ATOM 11831 N N . GLU B 1 622 ? -1.349 -13.984 -16.656 1 77.19 622 GLU B N 1
ATOM 11832 C CA . GLU B 1 622 ? -0.381 -14.289 -15.602 1 77.19 622 GLU B CA 1
ATOM 11833 C C . GLU B 1 622 ? 0.771 -15.133 -16.141 1 77.19 622 GLU B C 1
ATOM 11835 O O . GLU B 1 622 ? 1.928 -14.922 -15.773 1 77.19 622 GLU B O 1
ATOM 11840 N N . GLY B 1 623 ? 0.441 -16.109 -17 1 83.06 623 GLY B N 1
ATOM 11841 C CA . GLY B 1 623 ? 1.47 -16.938 -17.625 1 83.06 623 GLY B CA 1
ATOM 11842 C C . GLY B 1 623 ? 2.395 -16.156 -18.531 1 83.06 623 GLY B C 1
ATOM 11843 O O . GLY B 1 623 ? 3.609 -16.359 -18.516 1 83.06 623 GLY B O 1
ATOM 11844 N N . GLU B 1 624 ? 1.813 -15.266 -19.219 1 81.06 624 GLU B N 1
ATOM 11845 C CA . GLU B 1 624 ? 2.623 -14.438 -20.109 1 81.06 624 GLU B CA 1
ATOM 11846 C C . GLU B 1 624 ? 3.535 -13.508 -19.312 1 81.06 624 GLU B C 1
ATOM 11848 O O . GLU B 1 624 ? 4.684 -13.281 -19.703 1 81.06 624 GLU B O 1
ATOM 11853 N N . GLN B 1 625 ? 3.035 -13.023 -18.297 1 81.94 625 GLN B N 1
ATOM 11854 C CA . GLN B 1 625 ? 3.848 -12.172 -17.438 1 81.94 625 GLN B CA 1
ATOM 11855 C C . GLN B 1 625 ? 5.039 -12.93 -16.875 1 81.94 625 GLN B C 1
ATOM 11857 O O . GLN B 1 625 ? 6.156 -12.414 -16.828 1 81.94 625 GLN B O 1
ATOM 11862 N N . LYS B 1 626 ? 4.805 -14.062 -16.422 1 86.81 626 LYS B N 1
ATOM 11863 C CA . LYS B 1 626 ? 5.879 -14.883 -15.867 1 86.81 626 LYS B CA 1
ATOM 11864 C C . LYS B 1 626 ? 6.895 -15.258 -16.953 1 86.81 626 LYS B C 1
ATOM 11866 O O . LYS B 1 626 ? 8.094 -15.32 -16.672 1 86.81 626 LYS B O 1
ATOM 11871 N N . ALA B 1 627 ? 6.387 -15.516 -18.125 1 87.5 627 ALA B N 1
ATOM 11872 C CA . ALA B 1 627 ? 7.281 -15.812 -19.25 1 87.5 627 ALA B CA 1
ATOM 11873 C C . ALA B 1 627 ? 8.195 -14.633 -19.547 1 87.5 627 ALA B C 1
ATOM 11875 O O . ALA B 1 627 ? 9.391 -14.812 -19.812 1 87.5 627 ALA B O 1
ATOM 11876 N N . VAL B 1 628 ? 7.629 -13.5 -19.516 1 84.38 628 VAL B N 1
ATOM 11877 C CA . VAL B 1 628 ? 8.406 -12.281 -19.766 1 84.38 628 VAL B CA 1
ATOM 11878 C C . VAL B 1 628 ? 9.461 -12.117 -18.672 1 84.38 628 VAL B C 1
ATOM 11880 O O . VAL B 1 628 ? 10.609 -11.766 -18.969 1 84.38 628 VAL B O 1
ATOM 11883 N N . ALA B 1 629 ? 9.102 -12.398 -17.484 1 86.62 629 ALA B N 1
ATOM 11884 C CA . ALA B 1 629 ? 10.031 -12.297 -16.359 1 86.62 629 ALA B CA 1
ATOM 11885 C C . ALA B 1 629 ? 11.18 -13.297 -16.5 1 86.62 629 ALA B C 1
ATOM 11887 O O . ALA B 1 629 ? 12.336 -12.961 -16.234 1 86.62 629 ALA B O 1
ATOM 11888 N N . LEU B 1 630 ? 10.859 -14.469 -16.906 1 91.06 630 LEU B N 1
ATOM 11889 C CA . LEU B 1 630 ? 11.875 -15.5 -17.078 1 91.06 630 LEU B CA 1
ATOM 11890 C C . LEU B 1 630 ? 12.828 -15.141 -18.219 1 91.06 630 LEU B C 1
ATOM 11892 O O . LEU B 1 630 ? 14.039 -15.344 -18.094 1 91.06 630 LEU B O 1
ATOM 11896 N N . ALA B 1 631 ? 12.227 -14.609 -19.281 1 89.44 631 ALA B N 1
ATOM 11897 C CA . ALA B 1 631 ? 13.055 -14.172 -20.406 1 89.44 631 ALA B CA 1
ATOM 11898 C C . ALA B 1 631 ? 14.023 -13.078 -19.969 1 89.44 631 ALA B C 1
ATOM 11900 O O . ALA B 1 631 ? 15.195 -13.086 -20.359 1 89.44 631 ALA B O 1
ATOM 11901 N N . LEU B 1 632 ? 13.531 -12.227 -19.234 1 87.19 632 LEU B N 1
ATOM 11902 C CA . LEU B 1 632 ? 14.367 -11.141 -18.734 1 87.19 632 LEU B CA 1
ATOM 11903 C C . LEU B 1 632 ? 15.453 -11.664 -17.797 1 87.19 632 LEU B C 1
ATOM 11905 O O . LEU B 1 632 ? 16.594 -11.203 -17.844 1 87.19 632 LEU B O 1
ATOM 11909 N N . PHE B 1 633 ? 15.133 -12.523 -16.922 1 90.56 633 PHE B N 1
ATOM 11910 C CA . PHE B 1 633 ? 16.078 -13.109 -15.977 1 90.56 633 PHE B CA 1
ATOM 11911 C C . PHE B 1 633 ? 17.234 -13.781 -16.719 1 90.56 633 PHE B C 1
ATOM 11913 O O . PHE B 1 633 ? 18.406 -13.555 -16.375 1 90.56 633 PHE B O 1
ATOM 11920 N N . VAL B 1 634 ? 16.891 -14.586 -17.688 1 92.62 634 VAL B N 1
ATOM 11921 C CA . VAL B 1 634 ? 17.922 -15.281 -18.453 1 92.62 634 VAL B CA 1
ATOM 11922 C C . VAL B 1 634 ? 18.75 -14.266 -19.234 1 92.62 634 VAL B C 1
ATOM 11924 O O . VAL B 1 634 ? 19.969 -14.43 -19.375 1 92.62 634 VAL B O 1
ATOM 11927 N N . ALA B 1 635 ? 18.109 -13.25 -19.766 1 88.5 635 ALA B N 1
ATOM 11928 C CA . ALA B 1 635 ? 18.844 -12.195 -20.453 1 88.5 635 ALA B CA 1
ATOM 11929 C C . ALA B 1 635 ? 19.844 -11.531 -19.516 1 88.5 635 ALA B C 1
ATOM 11931 O O . ALA B 1 635 ? 20.969 -11.242 -19.922 1 88.5 635 ALA B O 1
ATOM 11932 N N . GLU B 1 636 ? 19.422 -11.336 -18.312 1 86.5 636 GLU B N 1
ATOM 11933 C CA . GLU B 1 636 ? 20.312 -10.742 -17.312 1 86.5 636 GLU B CA 1
ATOM 11934 C C . GLU B 1 636 ? 21.5 -11.656 -17.016 1 86.5 636 GLU B C 1
ATOM 11936 O O . GLU B 1 636 ? 22.625 -11.188 -16.844 1 86.5 636 GLU B O 1
ATOM 11941 N N . VAL B 1 637 ? 21.203 -12.891 -16.906 1 89.69 637 VAL B N 1
ATOM 11942 C CA . VAL B 1 637 ? 22.25 -13.883 -16.625 1 89.69 637 VAL B CA 1
ATOM 11943 C C . VAL B 1 637 ? 23.266 -13.891 -17.766 1 89.69 637 VAL B C 1
ATOM 11945 O O . VAL B 1 637 ? 24.469 -13.953 -17.516 1 89.69 637 VAL B O 1
ATOM 11948 N N . ARG B 1 638 ? 22.781 -13.727 -18.969 1 88.56 638 ARG B N 1
ATOM 11949 C CA . ARG B 1 638 ? 23.641 -13.758 -20.141 1 88.56 638 ARG B CA 1
ATOM 11950 C C . ARG B 1 638 ? 24.484 -12.484 -20.234 1 88.56 638 ARG B C 1
ATOM 11952 O O . ARG B 1 638 ? 25.5 -12.453 -20.938 1 88.56 638 ARG B O 1
ATOM 11959 N N . MET B 1 639 ? 24.062 -11.453 -19.578 1 83.94 639 MET B N 1
ATOM 11960 C CA . MET B 1 639 ? 24.781 -10.188 -19.594 1 83.94 639 MET B CA 1
ATOM 11961 C C . MET B 1 639 ? 26.031 -10.258 -18.719 1 83.94 639 MET B C 1
ATOM 11963 O O . MET B 1 639 ? 26.953 -9.469 -18.875 1 83.94 639 MET B O 1
ATOM 11967 N N . GLN B 1 640 ? 25.969 -11.266 -17.844 1 79.94 640 GLN B N 1
ATOM 11968 C CA . GLN B 1 640 ? 27.109 -11.391 -16.938 1 79.94 640 GLN B CA 1
ATOM 11969 C C . GLN B 1 640 ? 28.312 -11.977 -17.656 1 79.94 640 GLN B C 1
ATOM 11971 O O . GLN B 1 640 ? 28.172 -12.852 -18.516 1 79.94 640 GLN B O 1
ATOM 11976 N N . LYS B 1 641 ? 29.484 -11.453 -17.391 1 74.88 641 LYS B N 1
ATOM 11977 C CA . LYS B 1 641 ? 30.719 -11.922 -18 1 74.88 641 LYS B CA 1
ATOM 11978 C C . LYS B 1 641 ? 31.109 -13.305 -17.469 1 74.88 641 LYS B C 1
ATOM 11980 O O . LYS B 1 641 ? 31.594 -14.148 -18.234 1 74.88 641 LYS B O 1
ATOM 11985 N N . GLN B 1 642 ? 30.75 -13.484 -16.203 1 80.19 642 GLN B N 1
ATOM 11986 C CA . GLN B 1 642 ? 31.094 -14.758 -15.578 1 80.19 642 GLN B CA 1
ATOM 11987 C C . GLN B 1 642 ? 29.875 -15.672 -15.508 1 80.19 642 GLN B C 1
ATOM 11989 O O . GLN B 1 642 ? 28.734 -15.195 -15.43 1 80.19 642 GLN B O 1
ATOM 11994 N N . THR B 1 643 ? 30.141 -16.953 -15.555 1 87.94 643 THR B N 1
ATOM 11995 C CA . THR B 1 643 ? 29.078 -17.938 -15.469 1 87.94 643 THR B CA 1
ATOM 11996 C C . THR B 1 643 ? 28.906 -18.422 -14.031 1 87.94 643 THR B C 1
ATOM 11998 O O . THR B 1 643 ? 29.469 -19.453 -13.656 1 87.94 643 THR B O 1
ATOM 12001 N N . ASN B 1 644 ? 28.281 -17.672 -13.266 1 91.31 644 ASN B N 1
ATOM 12002 C CA . ASN B 1 644 ? 28 -18.016 -11.875 1 91.31 644 ASN B CA 1
ATOM 12003 C C . ASN B 1 644 ? 26.688 -18.797 -11.734 1 91.31 644 ASN B C 1
ATOM 12005 O O . ASN B 1 644 ? 25.875 -18.797 -12.648 1 91.31 644 ASN B O 1
ATOM 12009 N N . PRO B 1 645 ? 26.469 -19.453 -10.609 1 94.94 645 PRO B N 1
ATOM 12010 C CA . PRO B 1 645 ? 25.281 -20.297 -10.43 1 94.94 645 PRO B CA 1
ATOM 12011 C C . PRO B 1 645 ? 23.984 -19.484 -10.422 1 94.94 645 PRO B C 1
ATOM 12013 O O . PRO B 1 645 ? 23.969 -18.344 -9.969 1 94.94 645 PRO B O 1
ATOM 12016 N N . ILE B 1 646 ? 23 -20.109 -10.93 1 96.06 646 ILE B N 1
ATOM 12017 C CA . ILE B 1 646 ? 21.641 -19.562 -10.914 1 96.06 646 ILE B CA 1
ATOM 12018 C C . ILE B 1 646 ? 20.719 -20.453 -10.086 1 96.06 646 ILE B C 1
ATOM 12020 O O . ILE B 1 646 ? 20.781 -21.688 -10.211 1 96.06 646 ILE B O 1
ATOM 12024 N N . ILE B 1 647 ? 20.016 -19.844 -9.195 1 96.94 647 ILE B N 1
ATOM 12025 C CA . ILE B 1 647 ? 19.094 -20.547 -8.32 1 96.94 647 ILE B CA 1
ATOM 12026 C C . ILE B 1 647 ? 17.656 -20.156 -8.648 1 96.94 647 ILE B C 1
ATOM 12028 O O . ILE B 1 647 ? 17.328 -18.969 -8.688 1 96.94 647 ILE B O 1
ATOM 12032 N N . LEU B 1 648 ? 16.797 -21.141 -8.922 1 96.56 648 LEU B N 1
ATOM 12033 C CA . LEU B 1 648 ? 15.422 -20.875 -9.312 1 96.56 648 LEU B CA 1
ATOM 12034 C C . LEU B 1 648 ? 14.453 -21.562 -8.359 1 96.56 648 LEU B C 1
ATOM 12036 O O . LEU B 1 648 ? 14.516 -22.766 -8.164 1 96.56 648 LEU B O 1
ATOM 12040 N N . ASP B 1 649 ? 13.578 -20.75 -7.785 1 93.88 649 ASP B N 1
ATOM 12041 C CA . ASP B 1 649 ? 12.531 -21.281 -6.922 1 93.88 649 ASP B CA 1
ATOM 12042 C C . ASP B 1 649 ? 11.188 -21.344 -7.652 1 93.88 649 ASP B C 1
ATOM 12044 O O . ASP B 1 649 ? 10.516 -20.312 -7.793 1 93.88 649 ASP B O 1
ATOM 12048 N N . ASP B 1 650 ? 10.797 -22.484 -8.031 1 90.69 650 ASP B N 1
ATOM 12049 C CA . ASP B 1 650 ? 9.531 -22.75 -8.711 1 90.69 650 ASP B CA 1
ATOM 12050 C C . ASP B 1 650 ? 9.305 -21.766 -9.852 1 90.69 650 ASP B C 1
ATOM 12052 O O . ASP B 1 650 ? 8.266 -21.094 -9.906 1 90.69 650 ASP B O 1
ATOM 12056 N N . PRO B 1 651 ? 10.109 -21.781 -10.805 1 92.25 651 PRO B N 1
ATOM 12057 C CA . PRO B 1 651 ? 10.062 -20.781 -11.867 1 92.25 651 PRO B CA 1
ATOM 12058 C C . PRO B 1 651 ? 8.891 -20.984 -12.82 1 92.25 651 PRO B C 1
ATOM 12060 O O . PRO B 1 651 ? 8.492 -20.062 -13.531 1 92.25 651 PRO B O 1
ATOM 12063 N N . VAL B 1 652 ? 8.289 -22.156 -12.875 1 90.62 652 VAL B N 1
ATOM 12064 C CA . VAL B 1 652 ? 7.336 -22.422 -13.945 1 90.62 652 VAL B CA 1
ATOM 12065 C C . VAL B 1 652 ? 5.926 -22.516 -13.367 1 90.62 652 VAL B C 1
ATOM 12067 O O . VAL B 1 652 ? 5.023 -23.062 -14.008 1 90.62 652 VAL B O 1
ATOM 12070 N N . SER B 1 653 ? 5.867 -21.891 -12.18 1 84.5 653 SER B N 1
ATOM 12071 C CA . SER B 1 653 ? 4.531 -21.875 -11.594 1 84.5 653 SER B CA 1
ATOM 12072 C C . SER B 1 653 ? 3.557 -21.094 -12.461 1 84.5 653 SER B C 1
ATOM 12074 O O . SER B 1 653 ? 3.875 -19.984 -12.922 1 84.5 653 SER B O 1
ATOM 12076 N N . SER B 1 654 ? 2.518 -21.547 -13.086 1 83.88 654 SER B N 1
ATOM 12077 C CA . SER B 1 654 ? 1.447 -20.922 -13.859 1 83.88 654 SER B CA 1
ATOM 12078 C C . SER B 1 654 ? 1.694 -21.047 -15.359 1 83.88 654 SER B C 1
ATOM 12080 O O . SER B 1 654 ? 0.938 -20.5 -16.156 1 83.88 654 SER B O 1
ATOM 12082 N N . LEU B 1 655 ? 2.887 -21.609 -15.633 1 88.94 655 LEU B N 1
ATOM 12083 C CA . LEU B 1 655 ? 3.199 -21.781 -17.047 1 88.94 655 LEU B CA 1
ATOM 12084 C C . LEU B 1 655 ? 2.645 -23.109 -17.562 1 88.94 655 LEU B C 1
ATOM 12086 O O . LEU B 1 655 ? 2.564 -24.094 -16.812 1 88.94 655 LEU B O 1
ATOM 12090 N N . ASP B 1 656 ? 2.262 -23.078 -18.812 1 86.5 656 ASP B N 1
ATOM 12091 C CA . ASP B 1 656 ? 1.851 -24.328 -19.438 1 86.5 656 ASP B CA 1
ATOM 12092 C C . ASP B 1 656 ? 3.059 -25.219 -19.734 1 86.5 656 ASP B C 1
ATOM 12094 O O . ASP B 1 656 ? 4.203 -24.766 -19.641 1 86.5 656 ASP B O 1
ATOM 12098 N N . HIS B 1 657 ? 2.814 -26.5 -20.062 1 83.94 657 HIS B N 1
ATOM 12099 C CA . HIS B 1 657 ? 3.875 -27.5 -20.188 1 83.94 657 HIS B CA 1
ATOM 12100 C C . HIS B 1 657 ? 4.758 -27.203 -21.406 1 83.94 657 HIS B C 1
ATOM 12102 O O . HIS B 1 657 ? 5.93 -27.578 -21.422 1 83.94 657 HIS B O 1
ATOM 12108 N N . LYS B 1 658 ? 4.238 -26.453 -22.375 1 82.56 658 LYS B N 1
ATOM 12109 C CA . LYS B 1 658 ? 5.047 -26.156 -23.562 1 82.56 658 LYS B CA 1
ATOM 12110 C C . LYS B 1 658 ? 6.098 -25.094 -23.25 1 82.56 658 LYS B C 1
ATOM 12112 O O . LYS B 1 658 ? 7.277 -25.266 -23.562 1 82.56 658 LYS B O 1
ATOM 12117 N N . ILE B 1 659 ? 5.617 -24.078 -22.594 1 87.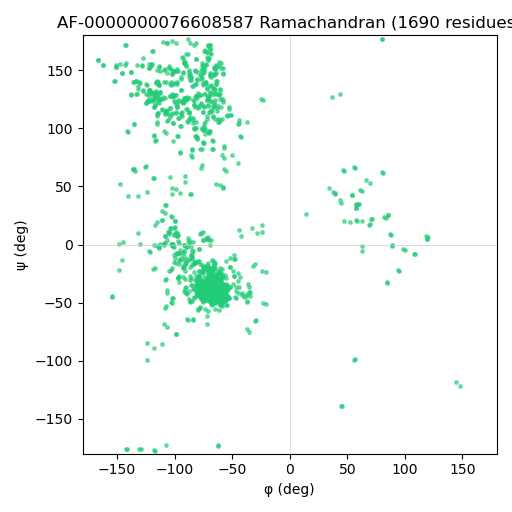38 659 ILE B N 1
ATOM 12118 C CA . ILE B 1 659 ? 6.547 -23.016 -22.234 1 87.38 659 ILE B CA 1
ATOM 12119 C C . ILE B 1 659 ? 7.547 -23.531 -21.203 1 87.38 659 ILE B C 1
ATOM 12121 O O . ILE B 1 659 ? 8.734 -23.203 -21.25 1 87.38 659 ILE B O 1
ATOM 12125 N N . ALA B 1 660 ? 7.051 -24.328 -20.266 1 90.69 660 ALA B N 1
ATOM 12126 C CA . ALA B 1 660 ? 7.934 -24.938 -19.281 1 90.69 660 ALA B CA 1
ATOM 12127 C C . ALA B 1 660 ? 9.016 -25.781 -19.938 1 90.69 660 ALA B C 1
ATOM 12129 O O . ALA B 1 660 ? 10.172 -25.75 -19.531 1 90.69 660 ALA B O 1
ATOM 12130 N N . GLY B 1 661 ? 8.586 -26.562 -20.938 1 87.75 661 GLY B N 1
ATOM 12131 C CA . GLY B 1 661 ? 9.547 -27.375 -21.672 1 87.75 661 GLY B CA 1
ATOM 12132 C C . GLY B 1 661 ? 10.602 -26.547 -22.391 1 87.75 661 GLY B C 1
ATOM 12133 O O . GLY B 1 661 ? 11.789 -26.891 -22.359 1 87.75 661 GLY B O 1
ATOM 12134 N N . LYS B 1 662 ? 10.188 -25.469 -23.031 1 87.88 662 LYS B N 1
ATOM 12135 C CA . LYS B 1 662 ? 11.117 -24.578 -23.719 1 87.88 662 LYS B CA 1
ATOM 12136 C C . LYS B 1 662 ? 12.078 -23.922 -22.75 1 87.88 662 LYS B C 1
ATOM 12138 O O . LYS B 1 662 ? 13.25 -23.703 -23.062 1 87.88 662 LYS B O 1
ATOM 12143 N N . PHE B 1 663 ? 11.578 -23.609 -21.672 1 93.31 663 PHE B N 1
ATOM 12144 C CA . PHE B 1 663 ? 12.43 -22.984 -20.656 1 93.31 663 PHE B CA 1
ATOM 12145 C C . PHE B 1 663 ? 13.477 -23.969 -20.156 1 93.31 663 PHE B C 1
ATOM 12147 O O . PHE B 1 663 ? 14.633 -23.594 -19.953 1 93.31 663 PHE B O 1
ATOM 12154 N N . ALA B 1 664 ? 13.062 -25.234 -19.906 1 93.25 664 ALA B N 1
ATOM 12155 C CA . ALA B 1 664 ? 14.023 -26.266 -19.516 1 93.25 664 ALA B CA 1
ATOM 12156 C C . ALA B 1 664 ? 15.141 -26.406 -20.547 1 93.25 664 ALA B C 1
ATOM 12158 O O . ALA B 1 664 ? 16.312 -26.531 -20.172 1 93.25 664 ALA B O 1
ATOM 12159 N N . GLU B 1 665 ? 14.758 -26.281 -21.781 1 89.81 665 GLU B N 1
ATOM 12160 C CA . GLU B 1 665 ? 15.75 -26.328 -22.859 1 89.81 665 GLU B CA 1
ATOM 12161 C C . GLU B 1 665 ? 16.719 -25.156 -22.766 1 89.81 665 GLU B C 1
ATOM 12163 O O . GLU B 1 665 ? 17.922 -25.328 -22.984 1 89.81 665 GLU B O 1
ATOM 12168 N N . ARG B 1 666 ? 16.156 -24.062 -22.484 1 91.5 666 ARG B N 1
ATOM 12169 C CA . ARG B 1 666 ? 17 -22.875 -22.359 1 91.5 666 ARG B CA 1
ATOM 12170 C C . ARG B 1 666 ? 18 -23.031 -21.219 1 91.5 666 ARG B C 1
ATOM 12172 O O . ARG B 1 666 ? 19.156 -22.656 -21.359 1 91.5 666 ARG B O 1
ATOM 12179 N N . LEU B 1 667 ? 17.547 -23.531 -20.094 1 94.81 667 LEU B N 1
ATOM 12180 C CA . LEU B 1 667 ? 18.406 -23.719 -18.922 1 94.81 667 LEU B CA 1
ATOM 12181 C C . LEU B 1 667 ? 19.516 -24.719 -19.219 1 94.81 667 LEU B C 1
ATOM 12183 O O . LEU B 1 667 ? 20.625 -24.594 -18.688 1 94.81 667 LEU B O 1
ATOM 12187 N N . LEU B 1 668 ? 19.25 -25.688 -20.078 1 93.38 668 LEU B N 1
ATOM 12188 C CA . LEU B 1 668 ? 20.219 -26.719 -20.422 1 93.38 668 LEU B CA 1
ATOM 12189 C C . LEU B 1 668 ? 21.234 -26.188 -21.438 1 93.38 668 LEU B C 1
ATOM 12191 O O . LEU B 1 668 ? 22.312 -26.75 -21.594 1 93.38 668 LEU B O 1
ATOM 12195 N N . ASN B 1 669 ? 20.906 -25.031 -22.047 1 90.5 669 ASN B N 1
ATOM 12196 C CA . ASN B 1 669 ? 21.781 -24.484 -23.062 1 90.5 669 ASN B CA 1
ATOM 12197 C C . ASN B 1 669 ? 22.688 -23.391 -22.5 1 90.5 669 ASN B C 1
ATOM 12199 O O . ASN B 1 669 ? 23.594 -22.922 -23.172 1 90.5 669 ASN B O 1
ATOM 12203 N N . ILE B 1 670 ? 22.438 -23.047 -21.328 1 91.5 670 ILE B N 1
ATOM 12204 C CA . ILE B 1 670 ? 23.328 -22.062 -20.719 1 91.5 670 ILE B CA 1
ATOM 12205 C C . ILE B 1 670 ? 24.453 -22.766 -19.984 1 91.5 670 ILE B C 1
ATOM 12207 O O . ILE B 1 670 ? 24.297 -23.906 -19.547 1 91.5 670 ILE B O 1
ATOM 12211 N N . ASP B 1 671 ? 25.531 -22.109 -19.812 1 91.5 671 ASP B N 1
ATOM 12212 C CA . ASP B 1 671 ? 26.719 -22.734 -19.234 1 91.5 671 ASP B CA 1
ATOM 12213 C C . ASP B 1 671 ? 26.766 -22.562 -17.719 1 91.5 671 ASP B C 1
ATOM 12215 O O . ASP B 1 671 ? 27.625 -23.141 -17.047 1 91.5 671 ASP B O 1
ATOM 12219 N N . ASN B 1 672 ? 25.906 -21.859 -17.156 1 94.69 672 ASN B N 1
ATOM 12220 C CA . ASN B 1 672 ? 25.844 -21.625 -15.727 1 94.69 672 ASN B CA 1
ATOM 12221 C C . ASN B 1 672 ? 25.453 -22.875 -14.961 1 94.69 672 ASN B C 1
ATOM 12223 O O . ASN B 1 672 ? 24.766 -23.75 -15.508 1 94.69 672 ASN B O 1
ATOM 12227 N N . GLN B 1 673 ? 25.984 -23.016 -13.727 1 95.88 673 GLN B N 1
ATOM 12228 C CA . GLN B 1 673 ? 25.438 -24 -12.797 1 95.88 673 GLN B CA 1
ATOM 12229 C C . GLN B 1 673 ? 24 -23.656 -12.43 1 95.88 673 GLN B C 1
ATOM 12231 O O . GLN B 1 673 ? 23.688 -22.516 -12.094 1 95.88 673 GLN B O 1
ATOM 12236 N N . VAL B 1 674 ? 23.094 -24.625 -12.531 1 97.5 674 VAL B N 1
ATOM 12237 C CA . VAL B 1 674 ? 21.688 -24.359 -12.312 1 97.5 674 VAL B CA 1
ATOM 12238 C C . VAL B 1 674 ? 21.156 -25.203 -11.156 1 97.5 674 VAL B C 1
ATOM 12240 O O . VAL B 1 674 ? 21.359 -26.422 -11.125 1 97.5 674 VAL B O 1
ATOM 12243 N N . VAL B 1 675 ? 20.594 -24.578 -10.156 1 97.75 675 VAL B N 1
ATOM 12244 C CA . VAL B 1 675 ? 19.891 -25.234 -9.055 1 97.75 675 VAL B CA 1
ATOM 12245 C C . VAL B 1 675 ? 18.406 -24.875 -9.102 1 97.75 675 VAL B C 1
ATOM 12247 O O . VAL B 1 675 ? 18.031 -23.703 -9.023 1 97.75 675 VAL B O 1
ATOM 12250 N N . ILE B 1 676 ? 17.562 -25.906 -9.195 1 97.62 676 ILE B N 1
ATOM 12251 C CA . ILE B 1 676 ? 16.125 -25.656 -9.375 1 97.62 676 ILE B CA 1
ATOM 12252 C C . ILE B 1 676 ? 15.336 -26.328 -8.258 1 97.62 676 ILE B C 1
ATOM 12254 O O . ILE B 1 676 ? 15.531 -27.516 -7.98 1 97.62 676 ILE B O 1
ATOM 12258 N N . PHE B 1 677 ? 14.562 -25.594 -7.582 1 96 677 PHE B N 1
ATOM 12259 C CA . PHE B 1 677 ? 13.516 -26.125 -6.719 1 96 677 PHE B CA 1
ATOM 12260 C C . PHE B 1 677 ? 12.195 -26.234 -7.469 1 96 677 PHE B C 1
ATOM 12262 O O . PHE B 1 677 ? 11.703 -25.234 -8 1 96 677 PHE B O 1
ATOM 12269 N N . ASN B 1 678 ? 11.641 -27.438 -7.527 1 93 678 ASN B N 1
ATOM 12270 C CA . ASN B 1 678 ? 10.508 -27.641 -8.422 1 93 678 ASN B CA 1
ATOM 12271 C C . ASN B 1 678 ? 9.508 -28.641 -7.855 1 93 678 ASN B C 1
ATOM 12273 O O . ASN B 1 678 ? 9.898 -29.578 -7.145 1 93 678 ASN B O 1
ATOM 12277 N N . HIS B 1 679 ? 8.266 -28.438 -8.148 1 89.5 679 HIS B N 1
ATOM 12278 C CA . HIS B 1 679 ? 7.242 -29.406 -7.812 1 89.5 679 HIS B CA 1
ATOM 12279 C C . HIS B 1 679 ? 6.504 -29.891 -9.055 1 89.5 679 HIS B C 1
ATOM 12281 O O . HIS B 1 679 ? 5.711 -30.828 -8.992 1 89.5 679 HIS B O 1
ATOM 12287 N N . ASN B 1 680 ? 6.758 -29.328 -10.172 1 88.69 680 ASN B N 1
ATOM 12288 C CA . ASN B 1 680 ? 6.043 -29.625 -11.414 1 88.69 680 ASN B CA 1
ATOM 12289 C C . ASN B 1 680 ? 6.617 -30.859 -12.102 1 88.69 680 ASN B C 1
ATOM 12291 O O . ASN B 1 680 ? 7.758 -30.844 -12.562 1 88.69 680 ASN B O 1
ATOM 12295 N N . ARG B 1 681 ? 5.832 -31.828 -12.289 1 84.75 681 ARG B N 1
ATOM 12296 C CA . ARG B 1 681 ? 6.281 -33.094 -12.828 1 84.75 681 ARG B CA 1
ATOM 12297 C C . ARG B 1 681 ? 6.605 -33 -14.312 1 84.75 681 ARG B C 1
ATOM 12299 O O . ARG B 1 681 ? 7.559 -33.625 -14.789 1 84.75 681 ARG B O 1
ATOM 12306 N N . LEU B 1 682 ? 5.816 -32.281 -15.023 1 84 682 LEU B N 1
ATOM 12307 C CA . LEU B 1 682 ? 6.043 -32.156 -16.453 1 84 682 LEU B CA 1
ATOM 12308 C C . LEU B 1 682 ? 7.324 -31.391 -16.75 1 84 682 LEU B C 1
ATOM 12310 O O . LEU B 1 682 ? 8.023 -31.672 -17.719 1 84 682 LEU B O 1
ATOM 12314 N N . PHE B 1 683 ? 7.602 -30.484 -15.914 1 90.56 683 PHE B N 1
ATOM 12315 C CA . PHE B 1 683 ? 8.844 -29.734 -16.031 1 90.56 683 PHE B CA 1
ATOM 12316 C C . PHE B 1 683 ? 10.047 -30.641 -15.797 1 90.56 683 PHE B C 1
ATOM 12318 O O . PHE B 1 683 ? 11.031 -30.578 -16.547 1 90.56 683 PHE B O 1
ATOM 12325 N N . LEU B 1 684 ? 9.945 -31.469 -14.734 1 88.62 684 LEU B N 1
ATOM 12326 C CA . LEU B 1 684 ? 11.008 -32.438 -14.469 1 88.62 684 LEU B CA 1
ATOM 12327 C C . LEU B 1 684 ? 11.18 -33.375 -15.641 1 88.62 684 LEU B C 1
ATOM 12329 O O . LEU B 1 684 ? 12.305 -33.75 -15.992 1 88.62 684 LEU B O 1
ATOM 12333 N N . ASP B 1 685 ? 10.086 -33.781 -16.234 1 83.75 685 ASP B N 1
ATOM 12334 C CA . ASP B 1 685 ? 10.102 -34.688 -17.359 1 83.75 685 ASP B CA 1
ATOM 12335 C C . ASP B 1 685 ? 10.852 -34.094 -18.547 1 83.75 685 ASP B C 1
ATOM 12337 O O . ASP B 1 685 ? 11.492 -34.812 -19.312 1 83.75 685 ASP B O 1
ATOM 12341 N N . SER B 1 686 ? 10.734 -32.812 -18.703 1 83.75 686 SER B N 1
ATOM 12342 C CA . SER B 1 686 ? 11.438 -32.125 -19.781 1 83.75 686 SER B CA 1
ATOM 12343 C C . SER B 1 686 ? 12.945 -32.281 -19.656 1 83.75 686 SER B C 1
ATOM 12345 O O . SER B 1 686 ? 13.664 -32.344 -20.656 1 83.75 686 SER B O 1
ATOM 12347 N N . PHE B 1 687 ? 13.461 -32.375 -18.438 1 88.44 687 PHE B N 1
ATOM 12348 C CA . PHE B 1 687 ? 14.883 -32.625 -18.203 1 88.44 687 PHE B CA 1
ATOM 12349 C C . PHE B 1 687 ? 15.234 -34.094 -18.453 1 88.44 687 PHE B C 1
ATOM 12351 O O . PHE B 1 687 ? 16.297 -34.406 -18.984 1 88.44 687 PHE B O 1
ATOM 12358 N N . GLU B 1 688 ? 14.328 -34.938 -18.078 1 79 688 GLU B N 1
ATOM 12359 C CA . GLU B 1 688 ? 14.555 -36.375 -18.203 1 79 688 GLU B CA 1
ATOM 12360 C C . GLU B 1 688 ? 14.641 -36.781 -19.656 1 79 688 GLU B C 1
ATOM 12362 O O . GLU B 1 688 ? 15.359 -37.719 -20 1 79 688 GLU B O 1
ATOM 12367 N N . THR B 1 689 ? 13.945 -36.062 -20.531 1 73.5 689 THR B N 1
ATOM 12368 C CA . THR B 1 689 ? 13.828 -36.5 -21.922 1 73.5 689 THR B CA 1
ATOM 12369 C C . THR B 1 689 ? 14.766 -35.688 -22.812 1 73.5 689 THR B C 1
ATOM 12371 O O . THR B 1 689 ? 14.766 -35.844 -24.047 1 73.5 689 THR B O 1
ATOM 12374 N N . SER B 1 690 ? 15.469 -34.812 -22.219 1 76.38 690 SER B N 1
ATOM 12375 C CA . SER B 1 690 ? 16.344 -33.938 -23 1 76.38 690 SER B CA 1
ATOM 12376 C C . SER B 1 690 ? 17.641 -34.656 -23.359 1 76.38 690 SER B C 1
ATOM 12378 O O . SER B 1 690 ? 18.594 -34.625 -22.578 1 76.38 690 SER B O 1
ATOM 12380 N N . LYS B 1 691 ? 17.781 -35.312 -24.484 1 75 691 LYS B N 1
ATOM 12381 C CA . LYS B 1 691 ? 19.031 -35.938 -24.922 1 75 691 LYS B CA 1
ATOM 12382 C C . LYS B 1 691 ? 19.953 -34.906 -25.578 1 75 691 LYS B C 1
ATOM 12384 O O . LYS B 1 691 ? 19.484 -33.969 -26.234 1 75 691 LYS B O 1
ATOM 12389 N N . PRO B 1 692 ? 21.234 -34.938 -25.297 1 80.31 692 PRO B N 1
ATOM 12390 C CA . PRO B 1 692 ? 22.031 -36.031 -24.703 1 80.31 692 PRO B CA 1
ATOM 12391 C C . PRO B 1 692 ? 22.203 -35.844 -23.188 1 80.31 692 PRO B C 1
ATOM 12393 O O . PRO B 1 692 ? 22.922 -36.625 -22.562 1 80.31 692 PRO B O 1
ATOM 12396 N N . ASN B 1 693 ? 21.578 -34.812 -22.688 1 87.38 693 ASN B N 1
ATOM 12397 C CA . ASN B 1 693 ? 21.625 -34.656 -21.234 1 87.38 693 ASN B CA 1
ATOM 12398 C C . ASN B 1 693 ? 20.938 -35.812 -20.531 1 87.38 693 ASN B C 1
ATOM 12400 O O . ASN B 1 693 ? 20.172 -36.562 -21.141 1 87.38 693 ASN B O 1
ATOM 12404 N N . HIS B 1 694 ? 21.328 -36.125 -19.328 1 84.81 694 HIS B N 1
ATOM 12405 C CA . HIS B 1 694 ? 20.734 -37.25 -18.641 1 84.81 694 HIS B CA 1
ATOM 12406 C C . HIS B 1 694 ? 20.672 -37.031 -17.141 1 84.81 694 HIS B C 1
ATOM 12408 O O . HIS B 1 694 ? 21.5 -36.312 -16.578 1 84.81 694 HIS B O 1
ATOM 12414 N N . ILE B 1 695 ? 19.781 -37.688 -16.547 1 87.44 695 ILE B N 1
ATOM 12415 C CA . ILE B 1 695 ? 19.703 -37.688 -15.086 1 87.44 695 ILE B CA 1
ATOM 12416 C C . ILE B 1 695 ? 20.672 -38.75 -14.539 1 87.44 695 ILE B C 1
ATOM 12418 O O . ILE B 1 695 ? 20.594 -39.938 -14.93 1 87.44 695 ILE B O 1
ATOM 12422 N N . CYS B 1 696 ? 21.516 -38.25 -13.695 1 88.56 696 CYS B N 1
ATOM 12423 C CA . CYS B 1 696 ? 22.5 -39.156 -13.125 1 88.56 696 CYS B CA 1
ATOM 12424 C C . CYS B 1 696 ? 21.844 -40.219 -12.258 1 88.56 696 CYS B C 1
ATOM 12426 O O . CYS B 1 696 ? 20.828 -39.969 -11.602 1 88.56 696 CYS B O 1
ATOM 12428 N N . LYS B 1 697 ? 22.391 -41.406 -12.219 1 80.5 697 LYS B N 1
ATOM 12429 C CA . LYS B 1 697 ? 21.844 -42.562 -11.484 1 80.5 697 LYS B CA 1
ATOM 12430 C C . LYS B 1 697 ? 21.969 -42.375 -9.977 1 80.5 697 LYS B C 1
ATOM 12432 O O . LYS B 1 697 ? 21.109 -42.781 -9.219 1 80.5 697 LYS B O 1
ATOM 12437 N N . THR B 1 698 ? 23.094 -41.781 -9.648 1 82.81 698 THR B N 1
ATOM 12438 C CA . THR B 1 698 ? 23.328 -41.562 -8.219 1 82.81 698 THR B CA 1
ATOM 12439 C C . THR B 1 698 ? 23.531 -40.094 -7.922 1 82.81 698 THR B C 1
ATOM 12441 O O . THR B 1 698 ? 23.891 -39.312 -8.805 1 82.81 698 THR B O 1
ATOM 12444 N N . ILE B 1 699 ? 23.25 -39.781 -6.742 1 85.56 699 ILE B N 1
ATOM 12445 C CA . ILE B 1 699 ? 23.422 -38.375 -6.316 1 85.56 699 ILE B CA 1
ATOM 12446 C C . ILE B 1 699 ? 24.734 -38.25 -5.539 1 85.56 699 ILE B C 1
ATOM 12448 O O . ILE B 1 699 ? 25.25 -37.156 -5.367 1 85.56 699 ILE B O 1
ATOM 12452 N N . ASP B 1 700 ? 25.312 -39.312 -5.117 1 81 700 ASP B N 1
ATOM 12453 C CA . ASP B 1 700 ? 26.5 -39.312 -4.262 1 81 700 ASP B CA 1
ATOM 12454 C C . ASP B 1 700 ? 27.766 -39.469 -5.086 1 81 700 ASP B C 1
ATOM 12456 O O . ASP B 1 700 ? 28.844 -39.031 -4.676 1 81 700 ASP B O 1
ATOM 12460 N N . THR B 1 701 ? 27.625 -40.25 -6.242 1 78.25 701 THR B N 1
ATOM 12461 C CA . THR B 1 701 ? 28.812 -40.562 -7.016 1 78.25 701 THR B CA 1
ATOM 12462 C C . THR B 1 701 ? 28.781 -39.875 -8.375 1 78.25 701 THR B C 1
ATOM 12464 O O . THR B 1 701 ? 27.703 -39.469 -8.844 1 78.25 701 THR B O 1
ATOM 12467 N N . ASP B 1 702 ? 29.938 -39.562 -8.852 1 79.62 702 ASP B N 1
ATOM 12468 C CA . ASP B 1 702 ? 30.016 -38.938 -10.172 1 79.62 702 ASP B CA 1
ATOM 12469 C C . ASP B 1 702 ? 29.625 -39.906 -11.273 1 79.62 702 ASP B C 1
ATOM 12471 O O . ASP B 1 702 ? 29.891 -41.125 -11.172 1 79.62 702 ASP B O 1
ATOM 12475 N N . CYS B 1 703 ? 28.875 -39.438 -12.195 1 80.12 703 CYS B N 1
ATOM 12476 C CA . CYS B 1 703 ? 28.391 -40.188 -13.336 1 80.12 703 CYS B CA 1
ATOM 12477 C C . CYS B 1 703 ? 29.469 -40.281 -14.414 1 80.12 703 CYS B C 1
ATOM 12479 O O . CYS B 1 703 ? 30.156 -39.312 -14.703 1 80.12 703 CYS B O 1
ATOM 12481 N N . ASN B 1 704 ? 29.797 -41.5 -14.922 1 75.62 704 ASN B N 1
ATOM 12482 C CA . ASN B 1 704 ? 30.875 -41.75 -15.867 1 75.62 704 ASN B CA 1
ATOM 12483 C C . ASN B 1 704 ? 30.422 -41.562 -17.312 1 75.62 704 ASN B C 1
ATOM 12485 O O . ASN B 1 704 ? 31.203 -41.719 -18.25 1 75.62 704 ASN B O 1
ATOM 12489 N N . LYS B 1 705 ? 29.203 -41.156 -17.531 1 79.31 705 LYS B N 1
ATOM 12490 C CA . LYS B 1 705 ? 28.734 -40.938 -18.891 1 79.31 705 LYS B CA 1
ATOM 12491 C C . LYS B 1 705 ? 29.328 -39.656 -19.484 1 79.31 705 LYS B C 1
ATOM 12493 O O . LYS B 1 705 ? 29.391 -38.625 -18.797 1 79.31 705 LYS B O 1
ATOM 12498 N N . ASN B 1 706 ? 29.891 -39.719 -20.641 1 74.12 706 ASN B N 1
ATOM 12499 C CA . ASN B 1 706 ? 30.672 -38.594 -21.156 1 74.12 706 ASN B CA 1
ATOM 12500 C C . ASN B 1 706 ? 29.844 -37.75 -22.109 1 74.12 706 ASN B C 1
ATOM 12502 O O . ASN B 1 706 ? 30.375 -36.844 -22.766 1 74.12 706 ASN B O 1
ATOM 12506 N N . HIS B 1 707 ? 28.547 -38 -22.25 1 81.94 707 HIS B N 1
ATOM 12507 C CA . HIS B 1 707 ? 27.797 -37.188 -23.203 1 81.94 707 HIS B CA 1
ATOM 12508 C C . HIS B 1 707 ? 26.719 -36.375 -22.516 1 81.94 707 HIS B C 1
ATOM 12510 O O . HIS B 1 707 ? 26.016 -36.875 -21.625 1 81.94 707 HIS B O 1
ATOM 12516 N N . GLY B 1 708 ? 26.672 -35.062 -22.844 1 86.25 708 GLY B N 1
ATOM 12517 C CA . GLY B 1 708 ? 25.609 -34.156 -22.391 1 86.25 708 GLY B CA 1
ATOM 12518 C C . GLY B 1 708 ? 25.797 -33.656 -20.984 1 86.25 708 GLY B C 1
ATOM 12519 O O . GLY B 1 708 ? 26.797 -33.969 -20.328 1 86.25 708 GLY B O 1
ATOM 12520 N N . LYS B 1 709 ? 24.969 -32.812 -20.5 1 92.25 709 LYS B N 1
ATOM 12521 C CA . LYS B 1 709 ? 25 -32.281 -19.141 1 92.25 709 LYS B CA 1
ATOM 12522 C C . LYS B 1 709 ? 24.469 -33.281 -18.125 1 92.25 709 LYS B C 1
ATOM 12524 O O . LYS B 1 709 ? 23.578 -34.062 -18.438 1 92.25 709 LYS B O 1
ATOM 12529 N N . HIS B 1 710 ? 25.094 -33.281 -17 1 93.06 710 HIS B N 1
ATOM 12530 C CA . HIS B 1 710 ? 24.688 -34.125 -15.898 1 93.06 710 HIS B CA 1
ATOM 12531 C C . HIS B 1 710 ? 23.641 -33.438 -15.031 1 93.06 710 HIS B C 1
ATOM 12533 O O . HIS B 1 710 ? 23.844 -32.312 -14.594 1 93.06 710 HIS B O 1
ATOM 12539 N N . ILE B 1 711 ? 22.562 -34.125 -14.844 1 93.94 711 ILE B N 1
ATOM 12540 C CA . ILE B 1 711 ? 21.484 -33.594 -14.023 1 93.94 711 ILE B CA 1
ATOM 12541 C C . ILE B 1 711 ? 21.297 -34.469 -12.773 1 93.94 711 ILE B C 1
ATOM 12543 O O . ILE B 1 711 ? 20.984 -35.656 -12.875 1 93.94 711 ILE B O 1
ATOM 12547 N N . LYS B 1 712 ? 21.609 -33.938 -11.625 1 94.25 712 LYS B N 1
ATOM 12548 C CA . LYS B 1 712 ? 21.328 -34.625 -10.367 1 94.25 712 LYS B CA 1
ATOM 12549 C C . LYS B 1 712 ? 19.953 -34.219 -9.828 1 94.25 712 LYS B C 1
ATOM 12551 O O . LYS B 1 712 ? 19.641 -33.031 -9.68 1 94.25 712 LYS B O 1
ATOM 12556 N N . VAL B 1 713 ? 19.125 -35.219 -9.586 1 93.94 713 VAL B N 1
ATOM 12557 C CA . VAL B 1 713 ? 17.766 -34.938 -9.125 1 93.94 713 VAL B CA 1
ATOM 12558 C C . VAL B 1 713 ? 17.547 -35.531 -7.734 1 93.94 713 VAL B C 1
ATOM 12560 O O . VAL B 1 713 ? 17.75 -36.75 -7.535 1 93.94 713 VAL B O 1
ATOM 12563 N N . TYR B 1 714 ? 17.266 -34.625 -6.781 1 93.69 714 TYR B N 1
ATOM 12564 C CA . TYR B 1 714 ? 16.891 -35.031 -5.434 1 93.69 714 TYR B CA 1
ATOM 12565 C C . TYR B 1 714 ? 15.375 -35.094 -5.285 1 93.69 714 TYR B C 1
ATOM 12567 O O . TYR B 1 714 ? 14.664 -34.219 -5.793 1 93.69 714 TYR B O 1
ATOM 12575 N N . GLU B 1 715 ? 14.867 -36.125 -4.738 1 90.19 715 GLU B N 1
ATOM 12576 C CA . GLU B 1 715 ? 13.477 -36.156 -4.281 1 90.19 715 GLU B CA 1
ATOM 12577 C C . GLU B 1 715 ? 13.359 -35.688 -2.842 1 90.19 715 GLU B C 1
ATOM 12579 O O . GLU B 1 715 ? 14 -36.219 -1.94 1 90.19 715 GLU B O 1
ATOM 12584 N N . VAL B 1 716 ? 12.656 -34.594 -2.641 1 92 716 VAL B N 1
ATOM 12585 C CA . VAL B 1 716 ? 12.453 -34.031 -1.31 1 92 716 VAL B CA 1
ATOM 12586 C C . VAL B 1 716 ? 11.141 -34.562 -0.726 1 92 716 VAL B C 1
ATOM 12588 O O . VAL B 1 716 ? 10.078 -34.406 -1.329 1 92 716 VAL B O 1
ATOM 12591 N N . ILE B 1 717 ? 11.242 -35.188 0.412 1 84.94 717 ILE B N 1
ATOM 12592 C CA . ILE B 1 717 ? 10.07 -35.812 0.998 1 84.94 717 ILE B CA 1
ATOM 12593 C C . ILE B 1 717 ? 9.836 -35.281 2.408 1 84.94 717 ILE B C 1
ATOM 12595 O O . ILE B 1 717 ? 10.797 -35 3.135 1 84.94 717 ILE B O 1
ATOM 12599 N N . GLY B 1 718 ? 8.641 -35.031 2.691 1 80.75 718 GLY B N 1
ATOM 12600 C CA . GLY B 1 718 ? 8.234 -34.75 4.055 1 80.75 718 GLY B CA 1
ATOM 12601 C C . GLY B 1 718 ? 7.652 -35.938 4.785 1 80.75 718 GLY B C 1
ATOM 12602 O O . GLY B 1 718 ? 6.707 -36.562 4.305 1 80.75 718 GLY B O 1
ATOM 12603 N N . GLN B 1 719 ? 8.219 -36.344 5.836 1 69.44 719 GLN B N 1
ATOM 12604 C CA . GLN B 1 719 ? 7.777 -37.5 6.586 1 69.44 719 GLN B CA 1
ATOM 12605 C C . GLN B 1 719 ? 6.676 -37.156 7.578 1 69.44 719 GLN B C 1
ATOM 12607 O O . GLN B 1 719 ? 5.727 -37.906 7.77 1 69.44 719 GLN B O 1
ATOM 12612 N N . SER B 1 720 ? 6.918 -36.125 8.32 1 70.75 720 SER B N 1
ATOM 12613 C CA . SER B 1 720 ? 5.945 -35.625 9.289 1 70.75 720 SER B CA 1
ATOM 12614 C C . SER B 1 720 ? 5.949 -34.094 9.344 1 70.75 720 SER B C 1
ATOM 12616 O O . SER B 1 720 ? 6.766 -33.438 8.688 1 70.75 720 SER B O 1
ATOM 12618 N N . LYS B 1 721 ? 4.945 -33.656 10.094 1 73.31 721 LYS B N 1
ATOM 12619 C CA . LYS B 1 721 ? 4.883 -32.219 10.266 1 73.31 721 LYS B CA 1
ATOM 12620 C C . LYS B 1 721 ? 6.16 -31.688 10.906 1 73.31 721 LYS B C 1
ATOM 12622 O O . LYS B 1 721 ? 6.527 -30.531 10.703 1 73.31 721 LYS B O 1
ATOM 12627 N N . HIS B 1 722 ? 6.859 -32.594 11.562 1 75.06 722 HIS B N 1
ATOM 12628 C CA . HIS B 1 722 ? 8.039 -32.188 12.328 1 75.06 722 HIS B CA 1
ATOM 12629 C C . HIS B 1 722 ? 9.32 -32.469 11.555 1 75.06 722 HIS B C 1
ATOM 12631 O O . HIS B 1 722 ? 10.406 -32.062 11.961 1 75.06 722 HIS B O 1
ATOM 12637 N N . SER B 1 723 ? 9.156 -33.219 10.492 1 83.12 723 SER B N 1
ATOM 12638 C CA . SER B 1 723 ? 10.336 -33.656 9.758 1 83.12 723 SER B CA 1
ATOM 12639 C C . SER B 1 723 ? 10.102 -33.625 8.258 1 83.12 723 SER B C 1
ATOM 12641 O O . SER B 1 723 ? 9.57 -34.562 7.672 1 83.12 723 SER B O 1
ATOM 12643 N N . LYS B 1 724 ? 10.555 -32.531 7.715 1 88.38 724 LYS B N 1
ATOM 12644 C CA . LYS B 1 724 ? 10.398 -32.312 6.281 1 88.38 724 LYS B CA 1
ATOM 12645 C C . LYS B 1 724 ? 11.758 -32.188 5.594 1 88.38 724 LYS B C 1
ATOM 12647 O O . LYS B 1 724 ? 12.797 -32.25 6.246 1 88.38 724 LYS B O 1
ATOM 12652 N N . GLY B 1 725 ? 11.844 -32.25 4.375 1 91.94 725 GLY B N 1
ATOM 12653 C CA . GLY B 1 725 ? 13.047 -31.938 3.605 1 91.94 725 GLY B CA 1
ATOM 12654 C C . GLY B 1 725 ? 14.008 -33.125 3.521 1 91.94 725 GLY B C 1
ATOM 12655 O O . GLY B 1 725 ? 15.219 -32.906 3.383 1 91.94 725 GLY B O 1
ATOM 12656 N N . ILE B 1 726 ? 13.531 -34.281 3.689 1 89.81 726 ILE B N 1
ATOM 12657 C CA . ILE B 1 726 ? 14.391 -35.438 3.559 1 89.81 726 ILE B CA 1
ATOM 12658 C C . ILE B 1 726 ? 14.789 -35.656 2.096 1 89.81 726 ILE B C 1
ATOM 12660 O O . ILE B 1 726 ? 13.922 -35.656 1.211 1 89.81 726 ILE B O 1
ATOM 12664 N N . LEU B 1 727 ? 16.094 -35.781 1.875 1 93.12 727 LEU B N 1
ATOM 12665 C CA . LEU B 1 727 ? 16.609 -35.844 0.515 1 93.12 727 LEU B CA 1
ATOM 12666 C C . LEU B 1 727 ? 16.906 -37.312 0.135 1 93.12 727 LEU B C 1
ATOM 12668 O O . LEU B 1 727 ? 17.594 -38 0.871 1 93.12 727 LEU B O 1
ATOM 12672 N N . ARG B 1 728 ? 16.281 -37.719 -0.938 1 87.25 728 ARG B N 1
ATOM 12673 C CA . ARG B 1 728 ? 16.484 -39.031 -1.494 1 87.25 728 ARG B CA 1
ATOM 12674 C C . ARG B 1 728 ? 16.812 -38.969 -2.982 1 87.25 728 ARG B C 1
ATOM 12676 O O . ARG B 1 728 ? 16.531 -37.969 -3.637 1 87.25 728 ARG B O 1
ATOM 12683 N N . ASN B 1 729 ? 17.516 -40 -3.406 1 87.44 729 ASN B N 1
ATOM 12684 C CA . ASN B 1 729 ? 17.781 -40.094 -4.836 1 87.44 729 ASN B CA 1
ATOM 12685 C C . ASN B 1 729 ? 16.5 -40.312 -5.637 1 87.44 729 ASN B C 1
ATOM 12687 O O . ASN B 1 729 ? 15.734 -41.219 -5.367 1 87.44 729 ASN B O 1
ATOM 12691 N N . TYR B 1 730 ? 16.281 -39.469 -6.492 1 84 730 TYR B N 1
ATOM 12692 C CA . TYR B 1 730 ? 15.086 -39.531 -7.32 1 84 730 TYR B CA 1
ATOM 12693 C C . TYR B 1 730 ? 15 -40.875 -8.055 1 84 730 TYR B C 1
ATOM 12695 O O . TYR B 1 730 ? 13.922 -41.438 -8.195 1 84 730 TYR B O 1
ATOM 12703 N N . LYS B 1 731 ? 16.141 -41.344 -8.484 1 72.06 731 LYS B N 1
ATOM 12704 C CA . LYS B 1 731 ? 16.172 -42.594 -9.258 1 72.06 731 LYS B CA 1
ATOM 12705 C C . LYS B 1 731 ? 16.047 -43.781 -8.344 1 72.06 731 LYS B C 1
ATOM 12707 O O . LYS B 1 731 ? 15.953 -44.938 -8.82 1 72.06 731 LYS B O 1
ATOM 12712 N N . GLY B 1 732 ? 16.016 -43.438 -7.09 1 64.69 732 GLY B N 1
ATOM 12713 C CA . GLY B 1 732 ? 15.766 -44.5 -6.148 1 64.69 732 GLY B CA 1
ATOM 12714 C C . GLY B 1 732 ? 14.383 -45.125 -6.289 1 64.69 732 GLY B C 1
ATOM 12715 O O . GLY B 1 732 ? 14.148 -46.25 -5.855 1 64.69 732 GLY B O 1
ATOM 12716 N N . ASN B 1 733 ? 13.562 -44.25 -6.953 1 64.88 733 ASN B N 1
ATOM 12717 C CA . ASN B 1 733 ? 12.203 -44.75 -7.148 1 64.88 733 ASN B CA 1
ATOM 12718 C C . ASN B 1 733 ? 12.094 -45.594 -8.414 1 64.88 733 ASN B C 1
ATOM 12720 O O . ASN B 1 733 ? 11.258 -45.312 -9.273 1 64.88 733 ASN B O 1
ATOM 12724 N N . TYR B 1 734 ? 13.086 -46.375 -8.516 1 70.5 734 TYR B N 1
ATOM 12725 C CA . TYR B 1 734 ? 13.094 -47.344 -9.617 1 70.5 734 TYR B CA 1
ATOM 12726 C C . TYR B 1 734 ? 12.867 -48.75 -9.109 1 70.5 734 TYR B C 1
ATOM 12728 O O . TYR B 1 734 ? 13.133 -49.062 -7.938 1 70.5 734 TYR B O 1
ATOM 12736 N N . SER B 1 735 ? 12.305 -49.562 -9.898 1 71.12 735 SER B N 1
ATOM 12737 C CA . SER B 1 735 ? 11.922 -50.938 -9.531 1 71.12 735 SER B CA 1
ATOM 12738 C C . SER B 1 735 ? 13.102 -51.688 -8.922 1 71.12 735 SER B C 1
ATOM 12740 O O . SER B 1 735 ? 12.961 -52.344 -7.891 1 71.12 735 SER B O 1
ATOM 12742 N N . LYS B 1 736 ? 14.312 -51.438 -9.438 1 73.31 736 LYS B N 1
ATOM 12743 C CA . LYS B 1 736 ? 15.477 -52.188 -8.977 1 73.31 736 LYS B CA 1
ATOM 12744 C C . LYS B 1 736 ? 15.82 -51.812 -7.531 1 73.31 736 LYS B C 1
ATOM 12746 O O . LYS B 1 736 ? 16.188 -52.688 -6.738 1 73.31 736 LYS B O 1
ATOM 12751 N N . ASN B 1 737 ? 15.633 -50.625 -7.27 1 74.56 737 ASN B N 1
ATOM 12752 C CA . ASN B 1 737 ? 15.938 -50.188 -5.914 1 74.56 737 ASN B CA 1
ATOM 12753 C C . ASN B 1 737 ? 14.922 -50.688 -4.906 1 74.56 737 ASN B C 1
ATOM 12755 O O . ASN B 1 737 ? 15.289 -51.094 -3.797 1 74.56 737 ASN B O 1
ATOM 12759 N N . HIS B 1 738 ? 13.742 -50.625 -5.332 1 73.88 738 HIS B N 1
ATOM 12760 C CA . HIS B 1 738 ? 12.703 -51.156 -4.457 1 73.88 738 HIS B CA 1
ATOM 12761 C C . HIS B 1 738 ? 12.906 -52.656 -4.211 1 73.88 738 HIS B C 1
ATOM 12763 O O . HIS B 1 738 ? 12.703 -53.125 -3.092 1 73.88 738 HIS B O 1
ATOM 12769 N N . ILE B 1 739 ? 13.328 -53.281 -5.188 1 75.12 739 ILE B N 1
ATOM 12770 C CA . ILE B 1 739 ? 13.578 -54.719 -5.09 1 75.12 739 ILE B CA 1
ATOM 12771 C C . ILE B 1 739 ? 14.742 -54.969 -4.137 1 75.12 739 ILE B C 1
ATOM 12773 O O . ILE B 1 739 ? 14.656 -55.844 -3.264 1 75.12 739 ILE B O 1
ATOM 12777 N N . ASN B 1 740 ? 15.711 -54.188 -4.305 1 76.5 740 ASN B N 1
ATOM 12778 C CA . ASN B 1 740 ? 16.891 -54.375 -3.465 1 76.5 740 ASN B CA 1
ATOM 12779 C C . ASN B 1 740 ? 16.578 -54.094 -1.998 1 76.5 740 ASN B C 1
ATOM 12781 O O . ASN B 1 740 ? 17.047 -54.812 -1.113 1 76.5 740 ASN B O 1
ATOM 12785 N N . GLU B 1 741 ? 15.836 -53.125 -1.789 1 76.62 741 GLU B N 1
ATOM 12786 C CA . GLU B 1 741 ? 15.445 -52.781 -0.419 1 76.62 741 GLU B CA 1
ATOM 12787 C C . GLU B 1 741 ? 14.57 -53.875 0.173 1 76.62 741 GLU B C 1
ATOM 12789 O O . GLU B 1 741 ? 14.719 -54.25 1.342 1 76.62 741 GLU B O 1
ATOM 12794 N N . ALA B 1 742 ? 13.648 -54.344 -0.592 1 75.56 742 ALA B N 1
ATOM 12795 C CA . ALA B 1 742 ? 12.789 -55.438 -0.142 1 75.56 742 ALA B CA 1
ATOM 12796 C C . ALA B 1 742 ? 13.609 -56.656 0.194 1 75.56 742 ALA B C 1
ATOM 12798 O O . ALA B 1 742 ? 13.383 -57.312 1.219 1 75.56 742 ALA B O 1
ATOM 12799 N N . LYS B 1 743 ? 14.602 -56.906 -0.583 1 76 743 LYS B N 1
ATOM 12800 C CA . LYS B 1 743 ? 15.477 -58.062 -0.355 1 76 743 LYS B CA 1
ATOM 12801 C C . LYS B 1 743 ? 16.281 -57.906 0.931 1 76 743 LYS B C 1
ATOM 12803 O O . LYS B 1 743 ? 16.469 -58.844 1.679 1 76 743 LYS B O 1
ATOM 12808 N N . LYS B 1 744 ? 16.656 -56.719 1.164 1 75.62 744 LYS B N 1
ATOM 12809 C CA . LYS B 1 744 ? 17.406 -56.438 2.385 1 75.62 744 LYS B CA 1
ATOM 12810 C C . LYS B 1 744 ? 16.547 -56.656 3.623 1 75.62 744 LYS B C 1
ATOM 12812 O O . LYS B 1 744 ? 17 -57.25 4.609 1 75.62 744 LYS B O 1
ATOM 12817 N N . LEU B 1 745 ? 15.383 -56.219 3.523 1 74.88 745 LEU B N 1
ATOM 12818 C CA . LEU B 1 745 ? 14.469 -56.375 4.656 1 74.88 745 LEU B CA 1
ATOM 12819 C C . LEU B 1 745 ? 14.125 -57.844 4.883 1 74.88 745 LEU B C 1
ATOM 12821 O O . LEU B 1 745 ? 14 -58.281 6.027 1 74.88 745 LEU B O 1
ATOM 12825 N N . LEU B 1 746 ? 14 -58.562 3.842 1 72.12 746 LEU B N 1
ATOM 12826 C CA . LEU B 1 746 ? 13.602 -59.938 3.926 1 72.12 746 LEU B CA 1
ATOM 12827 C C . LEU B 1 746 ? 14.734 -60.812 4.496 1 72.12 746 LEU B C 1
ATOM 12829 O O . LEU B 1 746 ? 14.484 -61.875 5.059 1 72.12 746 LEU B O 1
ATOM 12833 N N . LYS B 1 747 ? 15.93 -60.25 4.449 1 68.25 747 LYS B N 1
ATOM 12834 C CA . LYS B 1 747 ? 17.078 -61 4.949 1 68.25 747 LYS B CA 1
ATOM 12835 C C . LYS B 1 747 ? 17.281 -60.75 6.445 1 68.25 747 LYS B C 1
ATOM 12837 O O . LYS B 1 747 ? 18.047 -61.469 7.094 1 68.25 747 LYS B O 1
ATOM 12842 N N . GLN B 1 748 ? 16.562 -59.719 6.926 1 65.5 748 GLN B N 1
ATOM 12843 C CA . GLN B 1 748 ? 16.688 -59.469 8.359 1 65.5 748 GLN B CA 1
ATOM 12844 C C . GLN B 1 748 ? 15.992 -60.562 9.172 1 65.5 748 GLN B C 1
ATOM 12846 O O . GLN B 1 748 ? 14.883 -60.969 8.844 1 65.5 748 GLN B O 1
ATOM 12851 N N . VAL B 1 749 ? 16.688 -61.25 10.195 1 57.69 749 VAL B N 1
ATOM 12852 C CA . VAL B 1 749 ? 16.141 -62.25 11.102 1 57.69 749 VAL B CA 1
ATOM 12853 C C . VAL B 1 749 ? 16.016 -61.656 12.508 1 57.69 749 VAL B C 1
ATOM 12855 O O . VAL B 1 749 ? 17.016 -61.219 13.086 1 57.69 749 VAL B O 1
ATOM 12858 N N . PRO B 1 750 ? 14.625 -61.469 13.055 1 60.09 750 PRO B N 1
ATOM 12859 C CA . PRO B 1 750 ? 13.305 -61.875 12.57 1 60.09 750 PRO B CA 1
ATOM 12860 C C . PRO B 1 750 ? 12.703 -60.875 11.578 1 60.09 750 PRO B C 1
ATOM 12862 O O . PRO B 1 750 ? 12.984 -59.688 11.648 1 60.09 750 PRO B O 1
ATOM 12865 N N . PHE B 1 751 ? 12.008 -61.531 10.633 1 60.03 751 PHE B N 1
ATOM 12866 C CA . PHE B 1 751 ? 11.336 -60.719 9.625 1 60.03 751 PHE B CA 1
ATOM 12867 C C . PHE B 1 751 ? 10.094 -60.031 10.211 1 60.03 751 PHE B C 1
ATOM 12869 O O . PHE B 1 751 ? 9.164 -60.719 10.648 1 60.03 751 PHE B O 1
ATOM 12876 N N . GLU B 1 752 ? 10.172 -58.719 10.609 1 55.97 752 GLU B N 1
ATOM 12877 C CA . GLU B 1 752 ? 9.047 -58.062 11.266 1 55.97 752 GLU B CA 1
ATOM 12878 C C . GLU B 1 752 ? 8.406 -57.031 10.352 1 55.97 752 GLU B C 1
ATOM 12880 O O . GLU B 1 752 ? 7.324 -56.531 10.656 1 55.97 752 GLU B O 1
ATOM 12885 N N . ASP B 1 753 ? 8.844 -56.844 9.164 1 63.12 753 ASP B N 1
ATOM 12886 C CA . ASP B 1 753 ? 8.359 -55.656 8.461 1 63.12 753 ASP B CA 1
ATOM 12887 C C . ASP B 1 753 ? 7.582 -56.031 7.203 1 63.12 753 ASP B C 1
ATOM 12889 O O . ASP B 1 753 ? 7.91 -55.594 6.105 1 63.12 753 ASP B O 1
ATOM 12893 N N . ASN B 1 754 ? 6.562 -56.812 7.375 1 64.06 754 ASN B N 1
ATOM 12894 C CA . ASN B 1 754 ? 5.762 -57.281 6.25 1 64.06 754 ASN B CA 1
ATOM 12895 C C . ASN B 1 754 ? 5.105 -56.125 5.508 1 64.06 754 ASN B C 1
ATOM 12897 O O . ASN B 1 754 ? 5.109 -56.094 4.273 1 64.06 754 ASN B O 1
ATOM 12901 N N . THR B 1 755 ? 4.602 -55.281 6.273 1 66.81 755 THR B N 1
ATOM 12902 C CA . THR B 1 755 ? 3.879 -54.156 5.672 1 66.81 755 THR B CA 1
ATOM 12903 C C . THR B 1 755 ? 4.824 -53.281 4.867 1 66.81 755 THR B C 1
ATOM 12905 O O . THR B 1 755 ? 4.465 -52.781 3.795 1 66.81 755 THR B O 1
ATOM 12908 N N . LYS B 1 756 ? 5.973 -53.344 5.32 1 72.31 756 LYS B N 1
ATOM 12909 C CA . LYS B 1 756 ? 6.957 -52.531 4.621 1 72.31 756 LYS B CA 1
ATOM 12910 C C . LYS B 1 756 ? 7.375 -53.188 3.303 1 72.31 756 LYS B C 1
ATOM 12912 O O . LYS B 1 756 ? 7.504 -52.5 2.285 1 72.31 756 LYS B O 1
ATOM 12917 N N . VAL B 1 757 ? 7.625 -54.312 3.4 1 69.5 757 VAL B N 1
ATOM 12918 C CA . VAL B 1 757 ? 8.023 -55.031 2.197 1 69.5 757 VAL B CA 1
ATOM 12919 C C . VAL B 1 757 ? 6.883 -55 1.187 1 69.5 757 VAL B C 1
ATOM 12921 O O . VAL B 1 757 ? 7.105 -54.812 -0.012 1 69.5 757 VAL B O 1
ATOM 12924 N N . ALA B 1 758 ? 5.73 -55.125 1.68 1 66.75 758 ALA B N 1
ATOM 12925 C CA . ALA B 1 758 ? 4.566 -55.094 0.797 1 66.75 758 ALA B CA 1
ATOM 12926 C C . ALA B 1 758 ? 4.438 -53.719 0.106 1 66.75 758 ALA B C 1
ATOM 12928 O O . ALA B 1 758 ? 4.152 -53.656 -1.093 1 66.75 758 ALA B O 1
ATOM 12929 N N . ASN B 1 759 ? 4.703 -52.781 0.786 1 68.81 759 ASN B N 1
ATOM 12930 C CA . ASN B 1 759 ? 4.633 -51.438 0.215 1 68.81 759 ASN B CA 1
ATOM 12931 C C . ASN B 1 759 ? 5.711 -51.219 -0.845 1 68.81 759 ASN B C 1
ATOM 12933 O O . ASN B 1 759 ? 5.453 -50.625 -1.886 1 68.81 759 ASN B O 1
ATOM 12937 N N . LEU B 1 760 ? 6.801 -51.719 -0.49 1 70.38 760 LEU B N 1
ATOM 12938 C CA . LEU B 1 760 ? 7.902 -51.594 -1.437 1 70.38 760 LEU B CA 1
ATOM 12939 C C . LEU B 1 760 ? 7.594 -52.344 -2.729 1 70.38 760 LEU B C 1
ATOM 12941 O O . LEU B 1 760 ? 7.883 -51.844 -3.822 1 70.38 760 LEU B O 1
ATOM 12945 N N . LEU B 1 761 ? 7.082 -53.531 -2.564 1 71.12 761 LEU B N 1
ATOM 12946 C CA . LEU B 1 761 ? 6.766 -54.312 -3.756 1 71.12 761 LEU B CA 1
ATOM 12947 C C . LEU B 1 761 ? 5.645 -53.656 -4.555 1 71.12 761 LEU B C 1
ATOM 12949 O O . LEU B 1 761 ? 5.645 -53.688 -5.785 1 71.12 761 LEU B O 1
ATOM 12953 N N . ARG B 1 762 ? 4.742 -53.031 -3.885 1 68.25 762 ARG B N 1
ATOM 12954 C CA . ARG B 1 762 ? 3.693 -52.281 -4.582 1 68.25 762 ARG B CA 1
ATOM 12955 C C . ARG B 1 762 ? 4.281 -51.125 -5.406 1 68.25 762 ARG B C 1
ATOM 12957 O O . ARG B 1 762 ? 3.932 -50.969 -6.578 1 68.25 762 ARG B O 1
ATOM 12964 N N . LEU B 1 763 ? 5.152 -50.5 -4.816 1 68.94 763 LEU B N 1
ATOM 12965 C CA . LEU B 1 763 ? 5.828 -49.406 -5.5 1 68.94 763 LEU B CA 1
ATOM 12966 C C . LEU B 1 763 ? 6.66 -49.938 -6.668 1 68.94 763 LEU B C 1
ATOM 12968 O O . LEU B 1 763 ? 6.742 -49.281 -7.715 1 68.94 763 LEU B O 1
ATOM 12972 N N . CYS B 1 764 ? 7.227 -51.031 -6.344 1 70.5 764 CYS B N 1
ATOM 12973 C CA . CYS B 1 764 ? 8.039 -51.625 -7.387 1 70.5 764 CYS B CA 1
ATOM 12974 C C . CYS B 1 764 ? 7.203 -51.938 -8.625 1 70.5 764 CYS B C 1
ATOM 12976 O O . CYS B 1 764 ? 7.625 -51.656 -9.75 1 70.5 764 CYS B O 1
ATOM 12978 N N . VAL B 1 765 ? 6.059 -52.469 -8.406 1 70.62 765 VAL B N 1
ATOM 12979 C CA . VAL B 1 765 ? 5.172 -52.781 -9.516 1 70.62 765 VAL B CA 1
ATOM 12980 C C . VAL B 1 765 ? 4.836 -51.531 -10.297 1 70.62 765 VAL B C 1
ATOM 12982 O O . VAL B 1 765 ? 4.844 -51.5 -11.531 1 70.62 765 VAL B O 1
ATOM 12985 N N . GLU B 1 766 ? 4.613 -50.469 -9.617 1 69.5 766 GLU B N 1
ATOM 12986 C CA . GLU B 1 766 ? 4.293 -49.188 -10.258 1 69.5 766 GLU B CA 1
ATOM 12987 C C . GLU B 1 766 ? 5.477 -48.688 -11.078 1 69.5 766 GLU B C 1
ATOM 12989 O O . GLU B 1 766 ? 5.297 -48.188 -12.188 1 69.5 766 GLU B O 1
ATOM 12994 N N . CYS B 1 767 ? 6.535 -48.875 -10.523 1 69.81 767 CYS B N 1
ATOM 12995 C CA . CYS B 1 767 ? 7.738 -48.438 -11.234 1 69.81 767 CYS B CA 1
ATOM 12996 C C . CYS B 1 767 ? 7.953 -49.312 -12.484 1 69.81 767 CYS B C 1
ATOM 12998 O O . CYS B 1 767 ? 8.383 -48.781 -13.523 1 69.81 767 CYS B O 1
ATOM 13000 N N . VAL B 1 768 ? 7.75 -50.625 -12.289 1 72.69 768 VAL B N 1
ATOM 13001 C CA . VAL B 1 768 ? 7.957 -51.531 -13.406 1 72.69 768 VAL B CA 1
ATOM 13002 C C . VAL B 1 768 ? 7.016 -51.188 -14.555 1 72.69 768 VAL B C 1
ATOM 13004 O O . VAL B 1 768 ? 7.391 -51.281 -15.719 1 72.69 768 VAL B O 1
ATOM 13007 N N . ILE B 1 769 ? 5.867 -50.781 -14.188 1 71.81 769 ILE B N 1
ATOM 13008 C CA . ILE B 1 769 ? 4.922 -50.344 -15.211 1 71.81 769 ILE B CA 1
ATOM 13009 C C . ILE B 1 769 ? 5.504 -49.188 -16 1 71.81 769 ILE B C 1
ATOM 13011 O O . ILE B 1 769 ? 5.477 -49.188 -17.234 1 71.81 769 ILE B O 1
ATOM 13015 N N . ASP B 1 770 ? 6.02 -48.312 -15.336 1 71.44 770 ASP B N 1
ATOM 13016 C CA . ASP B 1 770 ? 6.578 -47.125 -15.977 1 71.44 770 ASP B CA 1
ATOM 13017 C C . ASP B 1 770 ? 7.852 -47.469 -16.75 1 71.44 770 ASP B C 1
ATOM 13019 O O . ASP B 1 770 ? 8.047 -47 -17.875 1 71.44 770 ASP B O 1
ATOM 13023 N N . GLU B 1 771 ? 8.648 -48.312 -16.125 1 68.62 771 GLU B N 1
ATOM 13024 C CA . GLU B 1 771 ? 9.984 -48.594 -16.656 1 68.62 771 GLU B CA 1
ATOM 13025 C C . GLU B 1 771 ? 9.93 -49.594 -17.781 1 68.62 771 GLU B C 1
ATOM 13027 O O . GLU B 1 771 ? 10.688 -49.5 -18.75 1 68.62 771 GLU B O 1
ATOM 13032 N N . VAL B 1 772 ? 9.148 -50.594 -17.578 1 69.56 772 VAL B N 1
ATOM 13033 C CA . VAL B 1 772 ? 9.188 -51.719 -18.5 1 69.56 772 VAL B CA 1
ATOM 13034 C C . VAL B 1 772 ? 7.992 -51.656 -19.453 1 69.56 772 VAL B C 1
ATOM 13036 O O . VAL B 1 772 ? 8.156 -51.656 -20.672 1 69.56 772 VAL B O 1
ATOM 13039 N N . ILE B 1 773 ? 6.891 -51.5 -18.797 1 71.12 773 ILE B N 1
ATOM 13040 C CA . ILE B 1 773 ? 5.707 -51.531 -19.641 1 71.12 773 ILE B CA 1
ATOM 13041 C C . ILE B 1 773 ? 5.695 -50.281 -20.531 1 71.12 773 ILE B C 1
ATOM 13043 O O . ILE B 1 773 ? 5.648 -50.375 -21.75 1 71.12 773 ILE B O 1
ATOM 13047 N N . PHE B 1 774 ? 5.855 -49.094 -19.906 1 72.81 774 PHE B N 1
ATOM 13048 C CA . PHE B 1 774 ? 5.809 -47.875 -20.688 1 72.81 774 PHE B CA 1
ATOM 13049 C C . PHE B 1 774 ? 7.191 -47.5 -21.203 1 72.81 774 PHE B C 1
ATOM 13051 O O . PHE B 1 774 ? 7.336 -46.594 -22.016 1 72.81 774 PHE B O 1
ATOM 13058 N N . ASN B 1 775 ? 8.195 -48.281 -20.844 1 70.31 775 ASN B N 1
ATOM 13059 C CA . ASN B 1 775 ? 9.57 -48.031 -21.266 1 70.31 775 ASN B CA 1
ATOM 13060 C C . ASN B 1 775 ? 9.938 -46.562 -21.125 1 70.31 775 ASN B C 1
ATOM 13062 O O . ASN B 1 775 ? 10.5 -45.969 -22.047 1 70.31 775 ASN B O 1
ATOM 13066 N N . HIS B 1 776 ? 9.445 -45.906 -20.125 1 65.75 776 HIS B N 1
ATOM 13067 C CA . HIS B 1 776 ? 9.742 -44.5 -19.766 1 65.75 776 HIS B CA 1
ATOM 13068 C C . HIS B 1 776 ? 9.141 -43.531 -20.781 1 65.75 776 HIS B C 1
ATOM 13070 O O . HIS B 1 776 ? 9.594 -42.406 -20.906 1 65.75 776 HIS B O 1
ATOM 13076 N N . GLN B 1 777 ? 8.227 -44 -21.531 1 68.62 777 GLN B N 1
ATOM 13077 C CA . GLN B 1 777 ? 7.586 -43.125 -22.5 1 68.62 777 GLN B CA 1
ATOM 13078 C C . GLN B 1 777 ? 6.305 -42.531 -21.938 1 68.62 777 GLN B C 1
ATOM 13080 O O . GLN B 1 777 ? 5.664 -43.125 -21.062 1 68.62 777 GLN B O 1
ATOM 13085 N N . VAL B 1 778 ? 6.121 -41.25 -22.312 1 70.38 778 VAL B N 1
ATOM 13086 C CA . VAL B 1 778 ? 4.891 -40.562 -21.938 1 70.38 778 VAL B CA 1
ATOM 13087 C C . VAL B 1 778 ? 4.07 -40.25 -23.188 1 70.38 778 VAL B C 1
ATOM 13089 O O . VAL B 1 778 ? 4.621 -40.094 -24.281 1 70.38 778 VAL B O 1
ATOM 13092 N N . PRO B 1 779 ? 2.803 -40.188 -22.922 1 70.69 779 PRO B N 1
ATOM 13093 C CA . PRO B 1 779 ? 1.964 -39.812 -24.062 1 70.69 779 PRO B CA 1
ATOM 13094 C C . PRO B 1 779 ? 2.355 -38.438 -24.656 1 70.69 779 PRO B C 1
ATOM 13096 O O . PRO B 1 779 ? 2.875 -37.594 -23.938 1 70.69 779 PRO B O 1
ATOM 13099 N N . THR B 1 780 ? 2.197 -38.281 -25.891 1 66.69 780 THR B N 1
ATOM 13100 C CA . THR B 1 780 ? 2.609 -37.094 -26.625 1 66.69 780 THR B CA 1
ATOM 13101 C C . THR B 1 780 ? 1.889 -35.875 -26.109 1 66.69 780 THR B C 1
ATOM 13103 O O . THR B 1 780 ? 2.402 -34.75 -26.234 1 66.69 780 THR B O 1
ATOM 13106 N N . ARG B 1 781 ? 0.767 -36.156 -25.531 1 69.25 781 ARG B N 1
ATOM 13107 C CA . ARG B 1 781 ? -0.017 -35 -25.062 1 69.25 781 ARG B CA 1
ATOM 13108 C C . ARG B 1 781 ? 0.668 -34.312 -23.875 1 69.25 781 ARG B C 1
ATOM 13110 O O . ARG B 1 781 ? 0.346 -33.188 -23.547 1 69.25 781 ARG B O 1
ATOM 13117 N N . PHE B 1 782 ? 1.489 -35.094 -23.312 1 68.5 782 PHE B N 1
ATOM 13118 C CA . PHE B 1 782 ? 2.217 -34.531 -22.188 1 68.5 782 PHE B CA 1
ATOM 13119 C C . PHE B 1 782 ? 3.576 -34 -22.625 1 68.5 782 PHE B C 1
ATOM 13121 O O . PHE B 1 782 ? 4.348 -33.5 -21.797 1 68.5 782 PHE B O 1
ATOM 13128 N N . SER B 1 783 ? 3.852 -34.25 -23.875 1 62.47 783 SER B N 1
ATOM 13129 C CA . SER B 1 783 ? 5.176 -33.875 -24.359 1 62.47 783 SER B CA 1
ATOM 13130 C C . SER B 1 783 ? 5.113 -32.625 -25.219 1 62.47 783 SER B C 1
ATOM 13132 O O . SER B 1 783 ? 4.043 -32.25 -25.703 1 62.47 783 SER B O 1
ATOM 13134 N N . ASN B 1 784 ? 6.215 -31.922 -25.234 1 54.66 784 ASN B N 1
ATOM 13135 C CA . ASN B 1 784 ? 6.309 -30.797 -26.156 1 54.66 784 ASN B CA 1
ATOM 13136 C C . ASN B 1 784 ? 6.383 -31.266 -27.609 1 54.66 784 ASN B C 1
ATOM 13138 O O . ASN B 1 784 ? 6.875 -32.375 -27.891 1 54.66 784 ASN B O 1
ATOM 13142 N N . LYS B 1 785 ? 5.492 -30.828 -28.484 1 49.72 785 LYS B N 1
ATOM 13143 C CA . LYS B 1 785 ? 5.375 -31.219 -29.875 1 49.72 785 LYS B CA 1
ATOM 13144 C C . LYS B 1 785 ? 6.746 -31.5 -30.484 1 49.72 785 LYS B C 1
ATOM 13146 O O . LYS B 1 785 ? 6.887 -32.375 -31.328 1 49.72 785 LYS B O 1
ATOM 13151 N N . ASN B 1 786 ? 7.73 -30.656 -30.141 1 43.44 786 ASN B N 1
ATOM 13152 C CA . ASN B 1 786 ? 9.008 -30.875 -30.812 1 43.44 786 ASN B CA 1
ATOM 13153 C C . ASN B 1 786 ? 9.695 -32.156 -30.297 1 43.44 786 ASN B C 1
ATOM 13155 O O . ASN B 1 786 ? 10.836 -32.438 -30.672 1 43.44 786 ASN B O 1
ATOM 13159 N N . SER B 1 787 ? 9.016 -32.812 -29.5 1 51.12 787 SER B N 1
ATOM 13160 C CA . SER B 1 787 ? 9.703 -33.906 -28.828 1 51.12 787 SER B CA 1
ATOM 13161 C C . SER B 1 787 ? 9.648 -35.188 -29.656 1 51.12 787 SER B C 1
ATOM 13163 O O . SER B 1 787 ? 8.617 -35.5 -30.25 1 51.12 787 SER B O 1
ATOM 13165 N N . ARG B 1 788 ? 10.805 -35.562 -30.188 1 56.56 788 ARG B N 1
ATOM 13166 C CA . ARG B 1 788 ? 11.086 -36.781 -30.938 1 56.56 788 ARG B CA 1
ATOM 13167 C C . ARG B 1 788 ? 10.445 -38 -30.266 1 56.56 788 ARG B C 1
ATOM 13169 O O . ARG B 1 788 ? 10.633 -38.219 -29.062 1 56.56 788 ARG B O 1
ATOM 13176 N N . ILE B 1 789 ? 9.336 -38.375 -30.969 1 60.34 789 ILE B N 1
ATOM 13177 C CA . ILE B 1 789 ? 8.766 -39.656 -30.578 1 60.34 789 ILE B CA 1
ATOM 13178 C C . ILE B 1 789 ? 9.852 -40.719 -30.578 1 60.34 789 ILE B C 1
ATOM 13180 O O . ILE B 1 789 ? 10.57 -40.906 -31.578 1 60.34 789 ILE B O 1
ATOM 13184 N N . ALA B 1 790 ? 10.227 -41.219 -29.438 1 63.31 790 ALA B N 1
ATOM 13185 C CA . ALA B 1 790 ? 11.203 -42.312 -29.344 1 63.31 790 ALA B CA 1
ATOM 13186 C C . ALA B 1 790 ? 10.633 -43.594 -29.922 1 63.31 790 ALA B C 1
ATOM 13188 O O . ALA B 1 790 ? 10.211 -44.469 -29.172 1 63.31 790 ALA B O 1
ATOM 13189 N N . TRP B 1 791 ? 10.719 -43.688 -31.25 1 68.31 791 TRP B N 1
ATOM 13190 C CA . TRP B 1 791 ? 10.078 -44.75 -32 1 68.31 791 TRP B CA 1
ATOM 13191 C C . TRP B 1 791 ? 10.617 -46.125 -31.562 1 68.31 791 TRP B C 1
ATOM 13193 O O . TRP B 1 791 ? 9.852 -47.062 -31.375 1 68.31 791 TRP B O 1
ATOM 13203 N N . ALA B 1 792 ? 11.93 -46.156 -31.344 1 63.94 792 ALA B N 1
ATOM 13204 C CA . ALA B 1 792 ? 12.547 -47.406 -30.953 1 63.94 792 ALA B CA 1
ATOM 13205 C C . ALA B 1 792 ? 12.062 -47.844 -29.578 1 63.94 792 ALA B C 1
ATOM 13207 O O . ALA B 1 792 ? 11.805 -49.031 -29.344 1 63.94 792 ALA B O 1
ATOM 13208 N N . GLU B 1 793 ? 11.836 -46.906 -28.812 1 68.88 793 GLU B N 1
ATOM 13209 C CA . GLU B 1 793 ? 11.43 -47.219 -27.438 1 68.88 793 GLU B CA 1
ATOM 13210 C C . GLU B 1 793 ? 9.953 -47.594 -27.375 1 68.88 793 GLU B C 1
ATOM 13212 O O . GLU B 1 793 ? 9.539 -48.375 -26.516 1 68.88 793 GLU B O 1
ATOM 13217 N N . LEU B 1 794 ? 9.281 -47.062 -28.281 1 71.75 794 LEU B N 1
ATOM 13218 C CA . LEU B 1 794 ? 7.863 -47.375 -28.328 1 71.75 794 LEU B CA 1
ATOM 13219 C C . LEU B 1 794 ? 7.668 -48.844 -28.688 1 71.75 794 LEU B C 1
ATOM 13221 O O . LEU B 1 794 ? 6.703 -49.5 -28.234 1 71.75 794 LEU B O 1
ATOM 13225 N N . LYS B 1 795 ? 8.602 -49.375 -29.469 1 68.56 795 LYS B N 1
ATOM 13226 C CA . LYS B 1 795 ? 8.539 -50.781 -29.891 1 68.56 795 LYS B CA 1
ATOM 13227 C C . LYS B 1 795 ? 8.875 -51.719 -28.75 1 68.56 795 LYS B C 1
ATOM 13229 O O . LYS B 1 795 ? 8.508 -52.875 -28.766 1 68.56 795 LYS B O 1
ATOM 13234 N N . ASN B 1 796 ? 9.5 -51.125 -27.844 1 69.56 796 ASN B N 1
ATOM 13235 C CA . ASN B 1 796 ? 9.992 -51.969 -26.766 1 69.56 796 ASN B CA 1
ATOM 13236 C C . ASN B 1 796 ? 9.086 -51.906 -25.547 1 69.56 796 ASN B C 1
ATOM 13238 O O . ASN B 1 796 ? 9.492 -52.281 -24.438 1 69.56 796 ASN B O 1
ATOM 13242 N N . ILE B 1 797 ? 7.926 -51.375 -25.812 1 71.44 797 ILE B N 1
ATOM 13243 C CA . ILE B 1 797 ? 6.93 -51.438 -24.75 1 71.44 797 ILE B CA 1
ATOM 13244 C C . ILE B 1 797 ? 6.523 -52.875 -24.5 1 71.44 797 ILE B C 1
ATOM 13246 O O . ILE B 1 797 ? 6.219 -53.625 -25.453 1 71.44 797 ILE B O 1
ATOM 13250 N N . LYS B 1 798 ? 6.723 -53.469 -23.312 1 70.31 798 LYS B N 1
ATOM 13251 C CA . LYS B 1 798 ? 6.453 -54.875 -22.984 1 70.31 798 LYS B CA 1
ATOM 13252 C C . LYS B 1 798 ? 5.109 -55.031 -22.297 1 70.31 798 LYS B C 1
ATOM 13254 O O . LYS B 1 798 ? 5 -54.781 -21.078 1 70.31 798 LYS B O 1
ATOM 13259 N N . ASN B 1 799 ? 4.043 -55.312 -23.141 1 67.38 799 ASN B N 1
ATOM 13260 C CA . ASN B 1 799 ? 2.709 -55.438 -22.562 1 67.38 799 ASN B CA 1
ATOM 13261 C C . ASN B 1 799 ? 2.234 -56.906 -22.562 1 67.38 799 ASN B C 1
ATOM 13263 O O . ASN B 1 799 ? 1.034 -57.156 -22.656 1 67.38 799 ASN B O 1
ATOM 13267 N N . ASP B 1 800 ? 3.166 -57.812 -22.516 1 71.69 800 ASP B N 1
ATOM 13268 C CA . ASP B 1 800 ? 2.807 -59.219 -22.5 1 71.69 800 ASP B CA 1
ATOM 13269 C C . ASP B 1 800 ? 1.798 -59.531 -21.391 1 71.69 800 ASP B C 1
ATOM 13271 O O . ASP B 1 800 ? 1.998 -59.125 -20.234 1 71.69 800 ASP B O 1
ATOM 13275 N N . SER B 1 801 ? 0.582 -59.969 -21.844 1 73.44 801 SER B N 1
ATOM 13276 C CA . SER B 1 801 ? -0.506 -60.281 -20.922 1 73.44 801 SER B CA 1
ATOM 13277 C C . SER B 1 801 ? -0.002 -61.031 -19.703 1 73.44 801 SER B C 1
ATOM 13279 O O . SER B 1 801 ? -0.442 -60.75 -18.578 1 73.44 801 SER B O 1
ATOM 13281 N N . VAL B 1 802 ? 0.891 -62 -19.984 1 67.44 802 VAL B N 1
ATOM 13282 C CA . VAL B 1 802 ? 1.412 -62.781 -18.875 1 67.44 802 VAL B CA 1
ATOM 13283 C C . VAL B 1 802 ? 2.166 -61.875 -17.906 1 67.44 802 VAL B C 1
ATOM 13285 O O . VAL B 1 802 ? 2.031 -62.031 -16.688 1 67.44 802 VAL B O 1
ATOM 13288 N N . LEU B 1 803 ? 2.873 -61 -18.516 1 74.5 803 LEU B N 1
ATOM 13289 C CA . LEU B 1 803 ? 3.641 -60.062 -17.703 1 74.5 803 LEU B CA 1
ATOM 13290 C C . LEU B 1 803 ? 2.715 -59.156 -16.891 1 74.5 803 LEU B C 1
ATOM 13292 O O . LEU B 1 803 ? 2.92 -58.938 -15.695 1 74.5 803 LEU B O 1
ATOM 13296 N N . VAL B 1 804 ? 1.743 -58.625 -17.484 1 75.31 804 VAL B N 1
ATOM 13297 C CA . VAL B 1 804 ? 0.817 -57.688 -16.828 1 75.31 804 VAL B CA 1
ATOM 13298 C C . VAL B 1 804 ? 0.03 -58.406 -15.75 1 75.31 804 VAL B C 1
ATOM 13300 O O . VAL B 1 804 ? -0.2 -57.875 -14.664 1 75.31 804 VAL B O 1
ATOM 13303 N N . ASP B 1 805 ? -0.369 -59.594 -16.156 1 67.44 805 ASP B N 1
ATOM 13304 C CA . ASP B 1 805 ? -1.105 -60.375 -15.18 1 67.44 805 ASP B CA 1
ATOM 13305 C C . ASP B 1 805 ? -0.25 -60.656 -13.953 1 67.44 805 ASP B C 1
ATOM 13307 O O . ASP B 1 805 ? -0.75 -60.656 -12.82 1 67.44 805 ASP B O 1
ATOM 13311 N N . SER B 1 806 ? 0.972 -61.031 -14.234 1 71 806 SER B N 1
ATOM 13312 C CA . SER B 1 806 ? 1.887 -61.281 -13.125 1 71 806 SER B CA 1
ATOM 13313 C C . SER B 1 806 ? 2.01 -60.031 -12.227 1 71 806 SER B C 1
ATOM 13315 O O . SER B 1 806 ? 1.98 -60.156 -11 1 71 806 SER B O 1
ATOM 13317 N N . LEU B 1 807 ? 2.113 -58.938 -12.836 1 74.06 807 LEU B N 1
ATOM 13318 C CA . LEU B 1 807 ? 2.234 -57.688 -12.078 1 74.06 807 LEU B CA 1
ATOM 13319 C C . LEU B 1 807 ? 0.948 -57.406 -11.312 1 74.06 807 LEU B C 1
ATOM 13321 O O . LEU B 1 807 ? 0.994 -56.938 -10.164 1 74.06 807 LEU B O 1
ATOM 13325 N N . GLU B 1 808 ? -0.119 -57.594 -11.922 1 72.88 808 GLU B N 1
ATOM 13326 C CA . GLU B 1 808 ? -1.415 -57.406 -11.281 1 72.88 808 GLU B CA 1
ATOM 13327 C C . GLU B 1 808 ? -1.565 -58.312 -10.062 1 72.88 808 GLU B C 1
ATOM 13329 O O . GLU B 1 808 ? -2.07 -57.906 -9.023 1 72.88 808 GLU B O 1
ATOM 13334 N N . ARG B 1 809 ? -1.223 -59.5 -10.289 1 69.06 809 ARG B N 1
ATOM 13335 C CA . ARG B 1 809 ? -1.293 -60.469 -9.195 1 69.06 809 ARG B CA 1
ATOM 13336 C C . ARG B 1 809 ? -0.452 -60 -8.008 1 69.06 809 ARG B C 1
ATOM 13338 O O . ARG B 1 809 ? -0.906 -60.062 -6.863 1 69.06 809 ARG B O 1
ATOM 13345 N N . ILE B 1 810 ? 0.688 -59.625 -8.305 1 72.38 810 ILE B N 1
ATOM 13346 C CA . ILE B 1 810 ? 1.585 -59.219 -7.23 1 72.38 810 ILE B CA 1
ATOM 13347 C C . ILE B 1 810 ? 1.028 -57.969 -6.547 1 72.38 810 ILE B C 1
ATOM 13349 O O . ILE B 1 810 ? 0.959 -57.906 -5.32 1 72.38 810 ILE B O 1
ATOM 13353 N N . HIS B 1 811 ? 0.665 -56.969 -7.309 1 73.38 811 HIS B N 1
ATOM 13354 C CA . HIS B 1 811 ? 0.117 -55.719 -6.801 1 73.38 811 HIS B CA 1
ATOM 13355 C C . HIS B 1 811 ? -1.115 -55.969 -5.938 1 73.38 811 HIS B C 1
ATOM 13357 O O . HIS B 1 811 ? -1.252 -55.375 -4.859 1 73.38 811 HIS B O 1
ATOM 13363 N N . GLY B 1 812 ? -1.98 -56.781 -6.402 1 64.62 812 GLY B N 1
ATOM 13364 C CA . GLY B 1 812 ? -3.182 -57.125 -5.664 1 64.62 812 GLY B CA 1
ATOM 13365 C C . GLY B 1 812 ? -2.891 -57.844 -4.367 1 64.62 812 GLY B C 1
ATOM 13366 O O . GLY B 1 812 ? -3.512 -57.562 -3.338 1 64.62 812 GLY B O 1
ATOM 13367 N N . ARG B 1 813 ? -2.01 -58.812 -4.5 1 64.19 813 ARG B N 1
ATOM 13368 C CA . ARG B 1 813 ? -1.66 -59.625 -3.332 1 64.19 813 ARG B CA 1
ATOM 13369 C C . ARG B 1 813 ? -1.064 -58.75 -2.23 1 64.19 813 ARG B C 1
ATOM 13371 O O . ARG B 1 813 ? -1.401 -58.906 -1.055 1 64.19 813 ARG B O 1
ATOM 13378 N N . VAL B 1 814 ? -0.243 -57.781 -2.625 1 69.44 814 VAL B N 1
ATOM 13379 C CA . VAL B 1 814 ? 0.414 -56.969 -1.613 1 69.44 814 VAL B CA 1
ATOM 13380 C C . VAL B 1 814 ? -0.551 -55.906 -1.113 1 69.44 814 VAL B C 1
ATOM 13382 O O . VAL B 1 814 ? -0.493 -55.5 0.052 1 69.44 814 VAL B O 1
ATOM 13385 N N . SER B 1 815 ? -1.356 -55.281 -2.004 1 64.06 815 SER B N 1
ATOM 13386 C CA . SER B 1 815 ? -2.314 -54.25 -1.632 1 64.06 815 SER B CA 1
ATOM 13387 C C . SER B 1 815 ? -3.42 -54.812 -0.744 1 64.06 815 SER B C 1
ATOM 13389 O O . SER B 1 815 ? -3.844 -54.156 0.214 1 64.06 815 SER B O 1
ATOM 13391 N N . GLY B 1 816 ? -3.982 -55.938 -1.102 1 52.28 816 GLY B N 1
ATOM 13392 C CA . GLY B 1 816 ? -5.055 -56.562 -0.357 1 52.28 816 GLY B CA 1
ATOM 13393 C C . GLY B 1 816 ? -4.562 -57.344 0.844 1 52.28 816 GLY B C 1
ATOM 13394 O O . GLY B 1 816 ? -5.258 -57.438 1.86 1 52.28 816 GLY B O 1
ATOM 13395 N N . GLY B 1 817 ? -3.521 -58.062 0.736 1 46.59 817 GLY B N 1
ATOM 13396 C CA . GLY B 1 817 ? -3.078 -58.969 1.771 1 46.59 817 GLY B CA 1
ATOM 13397 C C . GLY B 1 817 ? -2.439 -58.281 2.957 1 46.59 817 GLY B C 1
ATOM 13398 O O . GLY B 1 817 ? -2.77 -58.562 4.109 1 46.59 817 GLY B O 1
ATOM 13399 N N . GLU B 1 818 ? -1.479 -57.344 2.58 1 48.91 818 GLU B N 1
ATOM 13400 C CA . GLU B 1 818 ? -0.717 -56.812 3.711 1 48.91 818 GLU B CA 1
ATOM 13401 C C . GLU B 1 818 ? -1.087 -55.375 4.004 1 48.91 818 GLU B C 1
ATOM 13403 O O . GLU B 1 818 ? -1.062 -54.938 5.156 1 48.91 818 GLU B O 1
ATOM 13408 N N . MET B 1 819 ? -1.463 -54.656 3.041 1 51.06 819 MET B N 1
ATOM 13409 C CA . MET B 1 819 ? -1.629 -53.219 3.271 1 51.06 819 MET B CA 1
ATOM 13410 C C . MET B 1 819 ? -3.061 -52.906 3.693 1 51.06 819 MET B C 1
ATOM 13412 O O . MET B 1 819 ? -3.328 -51.812 4.219 1 51.06 819 MET B O 1
ATOM 13416 N N . HIS B 1 820 ? -4.082 -53.562 3.344 1 47.84 820 HIS B N 1
ATOM 13417 C CA . HIS B 1 820 ? -5.449 -53.375 3.807 1 47.84 820 HIS B CA 1
ATOM 13418 C C . HIS B 1 820 ? -5.684 -54.062 5.148 1 47.84 820 HIS B C 1
ATOM 13420 O O . HIS B 1 820 ? -5.324 -55.219 5.324 1 47.84 820 HIS B O 1
ATOM 13426 N N . ASN B 1 821 ? -5.758 -53.281 6.145 1 46.47 821 ASN B N 1
ATOM 13427 C CA . ASN B 1 821 ? -6.066 -53.781 7.48 1 46.47 821 ASN B CA 1
ATOM 13428 C C . ASN B 1 821 ? -7.371 -54.562 7.5 1 46.47 821 ASN B C 1
ATOM 13430 O O . ASN B 1 821 ? -8.453 -53.969 7.391 1 46.47 821 ASN B O 1
ATOM 13434 N N . GLY B 1 822 ? -7.469 -55.656 6.797 1 44.47 822 GLY B N 1
ATOM 13435 C CA . GLY B 1 822 ? -8.648 -56.469 6.938 1 44.47 822 GLY B CA 1
ATOM 13436 C C . GLY B 1 822 ? -8.328 -57.938 7.207 1 44.47 822 GLY B C 1
ATOM 13437 O O . GLY B 1 822 ? -7.188 -58.281 7.551 1 44.47 822 GLY B O 1
ATOM 13438 N N . THR B 1 823 ? -9.414 -58.844 7.27 1 45.69 823 THR B N 1
ATOM 13439 C CA . THR B 1 823 ? -9.383 -60.281 7.543 1 45.69 823 THR B CA 1
ATOM 13440 C C . THR B 1 823 ? -8.328 -60.969 6.684 1 45.69 823 THR B C 1
ATOM 13442 O O . THR B 1 823 ? -7.762 -62 7.09 1 45.69 823 THR B O 1
ATOM 13445 N N . GLU B 1 824 ? -8.07 -60.438 5.648 1 43.47 824 GLU B N 1
ATOM 13446 C CA . GLU B 1 824 ? -7.16 -61.125 4.746 1 43.47 824 GLU B CA 1
ATOM 13447 C C . GLU B 1 824 ? -5.723 -61.062 5.25 1 43.47 824 GLU B C 1
ATOM 13449 O O . GLU B 1 824 ? -4.965 -62.031 5.137 1 43.47 824 GLU B O 1
ATOM 13454 N N . ARG B 1 825 ? -5.281 -59.969 5.75 1 52.12 825 ARG B N 1
ATOM 13455 C CA . ARG B 1 825 ? -3.943 -59.812 6.312 1 52.12 825 ARG B CA 1
ATOM 13456 C C . ARG B 1 825 ? -3.695 -60.844 7.414 1 52.12 825 ARG B C 1
ATOM 13458 O O . ARG B 1 825 ? -2.613 -61.406 7.496 1 52.12 825 ARG B O 1
ATOM 13465 N N . ASN B 1 826 ? -4.719 -60.906 8.266 1 50.69 826 ASN B N 1
ATOM 13466 C CA . ASN B 1 826 ? -4.578 -61.812 9.406 1 50.69 826 ASN B CA 1
ATOM 13467 C C . ASN B 1 826 ? -4.633 -63.281 8.984 1 50.69 826 ASN B C 1
ATOM 13469 O O . ASN B 1 826 ? -3.936 -64.125 9.555 1 50.69 826 ASN B O 1
ATOM 13473 N N . GLU B 1 827 ? -5.496 -63.688 8.039 1 49.97 827 GLU B N 1
ATOM 13474 C CA . GLU B 1 827 ? -5.738 -65.125 7.684 1 49.97 827 GLU B CA 1
ATOM 13475 C C . GLU B 1 827 ? -4.711 -65.562 6.668 1 49.97 827 GLU B C 1
ATOM 13477 O O . GLU B 1 827 ? -4.395 -66.75 6.625 1 49.97 827 GLU B O 1
ATOM 13482 N N . ASN B 1 828 ? -4.184 -64.688 5.82 1 53.5 828 ASN B N 1
ATOM 13483 C CA . ASN B 1 828 ? -3.244 -65.062 4.789 1 53.5 828 ASN B CA 1
ATOM 13484 C C . ASN B 1 828 ? -2.047 -64.125 4.703 1 53.5 828 ASN B C 1
ATOM 13486 O O . ASN B 1 828 ? -1.864 -63.469 3.699 1 53.5 828 ASN B O 1
ATOM 13490 N N . PRO B 1 829 ? -1.32 -64.125 5.766 1 61.62 829 PRO B N 1
ATOM 13491 C CA . PRO B 1 829 ? -0.138 -63.281 5.75 1 61.62 829 PRO B CA 1
ATOM 13492 C C . PRO B 1 829 ? 0.881 -63.719 4.691 1 61.62 829 PRO B C 1
ATOM 13494 O O . PRO B 1 829 ? 0.97 -64.875 4.34 1 61.62 829 PRO B O 1
ATOM 13497 N N . ILE B 1 830 ? 1.437 -62.719 4.098 1 67.5 830 ILE B N 1
ATOM 13498 C CA . ILE B 1 830 ? 2.469 -63 3.107 1 67.5 830 ILE B CA 1
ATOM 13499 C C . ILE B 1 830 ? 3.764 -63.406 3.814 1 67.5 830 ILE B C 1
ATOM 13501 O O . ILE B 1 830 ? 4.258 -62.656 4.672 1 67.5 830 ILE B O 1
ATOM 13505 N N . ASP B 1 831 ? 4.227 -64.75 3.637 1 63.62 831 ASP B N 1
ATOM 13506 C CA . ASP B 1 831 ? 5.457 -65.188 4.289 1 63.62 831 ASP B CA 1
ATOM 13507 C C . ASP B 1 831 ? 6.684 -64.75 3.475 1 63.62 831 ASP B C 1
ATOM 13509 O O . ASP B 1 831 ? 6.551 -64.25 2.371 1 63.62 831 ASP B O 1
ATOM 13513 N N . ILE B 1 832 ? 7.805 -64.938 3.965 1 68.5 832 ILE B N 1
ATOM 13514 C CA . ILE B 1 832 ? 9.078 -64.5 3.398 1 68.5 832 ILE B CA 1
ATOM 13515 C C . ILE B 1 832 ? 9.297 -65.188 2.047 1 68.5 832 ILE B C 1
ATOM 13517 O O . ILE B 1 832 ? 9.773 -64.562 1.101 1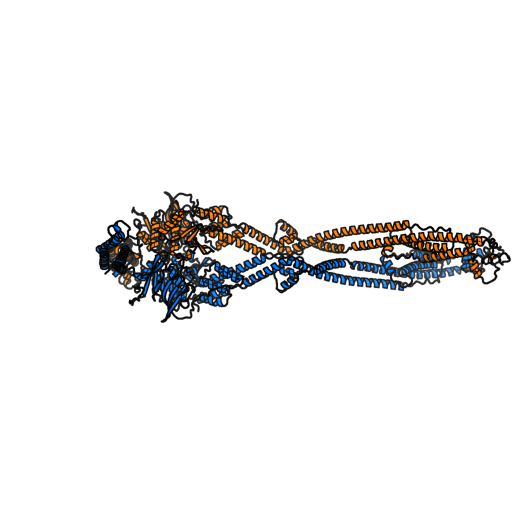 68.5 832 ILE B O 1
ATOM 13521 N N . ASP B 1 833 ? 8.953 -66.438 2.006 1 64.5 833 ASP B N 1
ATOM 13522 C CA . ASP B 1 833 ? 9.156 -67.188 0.761 1 64.5 833 ASP B CA 1
ATOM 13523 C C . ASP B 1 833 ? 8.273 -66.625 -0.354 1 64.5 833 ASP B C 1
ATOM 13525 O O . ASP B 1 833 ? 8.695 -66.562 -1.508 1 64.5 833 ASP B O 1
ATOM 13529 N N . GLU B 1 834 ? 7.117 -66.25 0.067 1 73.38 834 GLU B N 1
ATOM 13530 C CA . GLU B 1 834 ? 6.219 -65.688 -0.919 1 73.38 834 GLU B CA 1
ATOM 13531 C C . GLU B 1 834 ? 6.73 -64.312 -1.389 1 73.38 834 GLU B C 1
ATOM 13533 O O . GLU B 1 834 ? 6.668 -64 -2.58 1 73.38 834 GLU B O 1
ATOM 13538 N N . PHE B 1 835 ? 7.172 -63.562 -0.543 1 77.19 835 PHE B N 1
ATOM 13539 C CA . PHE B 1 835 ? 7.781 -62.281 -0.903 1 77.19 835 PHE B CA 1
ATOM 13540 C C . PHE B 1 835 ? 8.945 -62.5 -1.863 1 77.19 835 PHE B C 1
ATOM 13542 O O . PHE B 1 835 ? 9.062 -61.781 -2.867 1 77.19 835 PHE B O 1
ATOM 13549 N N . ASN B 1 836 ? 9.75 -63.438 -1.555 1 71.81 836 ASN B N 1
ATOM 13550 C CA . ASN B 1 836 ? 10.906 -63.719 -2.398 1 71.81 836 ASN B CA 1
ATOM 13551 C C . ASN B 1 836 ? 10.484 -64.188 -3.795 1 71.81 836 ASN B C 1
ATOM 13553 O O . ASN B 1 836 ? 11.133 -63.812 -4.785 1 71.81 836 ASN B O 1
ATOM 13557 N N . ARG B 1 837 ? 9.484 -64.938 -3.855 1 72.5 837 ARG B N 1
ATOM 13558 C CA . ARG B 1 837 ? 8.961 -65.312 -5.152 1 72.5 837 ARG B CA 1
ATOM 13559 C C . ARG B 1 837 ? 8.492 -64.125 -5.961 1 72.5 837 ARG B C 1
ATOM 13561 O O . ARG B 1 837 ? 8.766 -64.062 -7.16 1 72.5 837 ARG B O 1
ATOM 13568 N N . MET B 1 838 ? 7.809 -63.281 -5.262 1 75.69 838 MET B N 1
ATOM 13569 C CA . MET B 1 838 ? 7.34 -62.062 -5.93 1 75.69 838 MET B CA 1
ATOM 13570 C C . MET B 1 838 ? 8.516 -61.25 -6.457 1 75.69 838 MET B C 1
ATOM 13572 O O . MET B 1 838 ? 8.469 -60.75 -7.578 1 75.69 838 MET B O 1
ATOM 13576 N N . ILE B 1 839 ? 9.492 -61.156 -5.703 1 77.12 839 ILE B N 1
ATOM 13577 C CA . ILE B 1 839 ? 10.68 -60.406 -6.074 1 77.12 839 ILE B CA 1
ATOM 13578 C C . ILE B 1 839 ? 11.344 -61.031 -7.285 1 77.12 839 ILE B C 1
ATOM 13580 O O . ILE B 1 839 ? 11.742 -60.344 -8.227 1 77.12 839 ILE B O 1
ATOM 13584 N N . THR B 1 840 ? 11.477 -62.344 -7.195 1 73.06 840 THR B N 1
ATOM 13585 C CA . THR B 1 840 ? 12.07 -63.062 -8.312 1 73.06 840 THR B CA 1
ATOM 13586 C C . THR B 1 840 ? 11.258 -62.844 -9.586 1 73.06 840 THR B C 1
ATOM 13588 O O . THR B 1 840 ? 11.82 -62.656 -10.664 1 73.06 840 THR B O 1
ATOM 13591 N N . ASP B 1 841 ? 10.008 -62.906 -9.438 1 74.38 841 ASP B N 1
ATOM 13592 C CA . ASP B 1 841 ? 9.133 -62.688 -10.586 1 74.38 841 ASP B CA 1
ATOM 13593 C C . ASP B 1 841 ? 9.359 -61.281 -11.18 1 74.38 841 ASP B C 1
ATOM 13595 O O . ASP B 1 841 ? 9.445 -61.125 -12.398 1 74.38 841 ASP B O 1
ATOM 13599 N N . ILE B 1 842 ? 9.398 -60.312 -10.359 1 77.56 842 ILE B N 1
ATOM 13600 C CA . ILE B 1 842 ? 9.57 -58.938 -10.805 1 77.56 842 ILE B CA 1
ATOM 13601 C C . ILE B 1 842 ? 10.953 -58.781 -11.445 1 77.56 842 ILE B C 1
ATOM 13603 O O . ILE B 1 842 ? 11.086 -58.125 -12.477 1 77.56 842 ILE B O 1
ATOM 13607 N N . GLU B 1 843 ? 11.914 -59.344 -10.805 1 74.12 843 GLU B N 1
ATOM 13608 C CA . GLU B 1 843 ? 13.273 -59.281 -11.336 1 74.12 843 GLU B CA 1
ATOM 13609 C C . GLU B 1 843 ? 13.352 -59.906 -12.727 1 74.12 843 GLU B C 1
ATOM 13611 O O . GLU B 1 843 ? 14.062 -59.406 -13.602 1 74.12 843 GLU B O 1
ATOM 13616 N N . ASN B 1 844 ? 12.68 -60.938 -12.906 1 69.31 844 ASN B N 1
ATOM 13617 C CA . ASN B 1 844 ? 12.641 -61.594 -14.211 1 69.31 844 ASN B CA 1
ATOM 13618 C C . ASN B 1 844 ? 12.008 -60.688 -15.273 1 69.31 844 ASN B C 1
ATOM 13620 O O . ASN B 1 844 ? 12.391 -60.75 -16.438 1 69.31 844 ASN B O 1
ATOM 13624 N N . ILE B 1 845 ? 11.125 -59.938 -14.789 1 72.38 845 ILE B N 1
ATOM 13625 C CA . ILE B 1 845 ? 10.445 -59.031 -15.711 1 72.38 845 ILE B CA 1
ATOM 13626 C C . ILE B 1 845 ? 11.352 -57.875 -16.047 1 72.38 845 ILE B C 1
ATOM 13628 O O . ILE B 1 845 ? 11.414 -57.438 -17.203 1 72.38 845 ILE B O 1
ATOM 13632 N N . VAL B 1 846 ? 12.016 -57.312 -15.125 1 72.19 846 VAL B N 1
ATOM 13633 C CA . VAL B 1 846 ? 12.844 -56.125 -15.297 1 72.19 846 VAL B CA 1
ATOM 13634 C C . VAL B 1 846 ? 14.094 -56.469 -16.094 1 72.19 846 VAL B C 1
ATOM 13636 O O . VAL B 1 846 ? 14.555 -55.688 -16.922 1 72.19 846 VAL B O 1
ATOM 13639 N N . ASN B 1 847 ? 14.719 -57.656 -15.867 1 61.47 847 ASN B N 1
ATOM 13640 C CA . ASN B 1 847 ? 15.938 -58.062 -16.547 1 61.47 847 ASN B CA 1
ATOM 13641 C C . ASN B 1 847 ? 15.641 -58.594 -17.953 1 61.47 847 ASN B C 1
ATOM 13643 O O . ASN B 1 847 ? 16.531 -58.656 -18.797 1 61.47 847 ASN B O 1
#

Nearest PDB structures (foldseek):
  7zr1-assembly1_C  TM=2.760E-01  e=1.435E-08  Thermochaetoides thermophila
  8bpr-assembly1_B  TM=4.964E-01  e=1.502E-02  Thermus thermophilus HB8
  3ja6-assembly1_H  TM=2.480E-01  e=1.856E+00  Escherichia coli
  6h2x-assembly1_A  TM=1.592E-01  e=1.548E+00  Escherichia coli K-12
  7zr1-assembly1_C  TM=2.743E-01  e=7.901E-09  Thermochaetoides thermophila

Foldseek 3Di:
DDLFLLVLLLVVLVPDQQLLVQLSQQCQQALLDHDPVSLVVSLVCLQVVDHDDHDRDDADPLPPPWFKFWAKKFWAFWFALAFHGFMFGFDQAEEEAAEAPPQCLVRVVLVLCFALVARYHDDTHFHPVDPDGDFTWMKTWMDTPHDIDIDIDRRPHGNDPPSNPAYEADPVLLVLQQDQDPVGAGFGDPRSLSSLVSSLVSLVVSLVVLLVVLVVLVVVADDADCPLADPVLVCCVVVVPDDPVSVVVLLVLQDDDPVLVVVLVVLVVVLVVLVVPPLVVVLVVLVVLLVQLVVVLVLVVVLLVVLVVLLVVLLVLLVVLVVLVVVVVVVVVVDPQQDDDVVPVDDVVVCVCVVCVVVVVVVPDDPWCDPPPPGTHDDPVVPSNVPVVPVVQDGVSVVVSVVSVVVLVVSLVVLVPDDLDDDDDPSNLVLQQPPPPDPAGLSRVVVVVSVVSVVSSVVSVVCSVVSVSPDDDDRDDCVVSSVVSVVSSVVSVVVSVVSVVVVVVSVVVSVVSVVVSSVSSNSVSSNVCVVSVVSNVVSSVSSVVSVVSSVPRDCVVSLVSSLVCCVVNVDPQLQVQLLVLLVLLPHNPQQQGQDQCPSDSNCSRRRSDNVPNHHCPVVDDPQRSLSSSLSSSVSSCVPRPYQYEYEYEASQVPHDLQSLLSSLVVSQPDSHYYYYHHHDPLSVLSQCQDPPEHEALDSPDDRPDDGGGYYFYWHWRADDSSHRGHTDGPNCLALVNLLVVLVVLLPDPPNDPLLSSLVSLLSSLVRCCCCQQVVVDDDCVSPHVVRPDPVVSNVRRDPPVVLVVLSVVSNCCSCVQPVPPDPNVVVPPQHSVNSVVNSVSSVVRND/DDQFLLVLLLVVLVPDQQLLVQLSQQCQQALLDHDPVSLVVSLVCLQVVDHDDHDRDDADPLPPPWFKFWAKKFWAFWFALAFHGFMFGFDQAEEEAAEAPPQCLVRVVLVLCFALVARYNDDTHFHPVDPDGDFTWMKTWMDTPHDIDIDIDRRPHGNDPPSNVAYEADPVLLCLQQDQDPVAAGFGDPRSLSSLVSSLVSLVVSLVVLLVVLVVLVVVADDADCPLADPVLVCCVVVVPDDPVSVVVLLVLQDDDPVLVVVLVVLVVVLVVLVVPPLVVVLVVLVVLLVQLVVVLVLLVVLLVVLVVLVVVLLVLLVVLVVLVVVVVVVVVVDDQQDDDPPVVDDCVVCVCVVCVVVVVVVPDDPWDDPPPGDTHDDVVVPSNVPVVPPVPDGVSVVVSVVSVVVLVVSLVVLVPDDLDDDDDPSNLVLQQPPDPDPAGLSRVSVVVSVVSVVSSVVSVVCSVVSVSPDDDDRDDCVVSSVVSVVSSVVSVVVSVVSVVVVVVSVVVSVVSVVVSSVSSNSVSSNVCVVSVVSNVVSSVSSVVSVVSSVPRDSVVSLVSSVVCCVVNVDPQLQVQLLVLLVLLPHNPQQFGQDQCPSDSNCSRSGSDNVPNHHCPVVDDPQRSLSSSLSSSVSSCVPRPYQYEYEYEASCVPHDLQSLLSSLVVSQPDSHRYYYHHHDPLSVLSQCQDPPEHEALDSPDDRPDDGGDYYFYWHWRHDDSSHRGHTDGPNCLALVNLLVVLVVLLPDPPNDPLLSSLVSLLSSLVRCCCCQQVVVDDDCVSPHVVRPDPPVSNVRRDPPVVLVVLSVVSNCCSCVQPVPPDPNVVVPPQHSVNSVVNSVSSVVRND

pLDDT: mean 77.7, std 12.77, range [35.5, 97.75]

Solvent-accessible surface area (backbone atoms only — not comparable to full-atom values): 91325 Å² total; per-residue (Å²): 134,73,85,38,41,62,52,56,49,56,63,54,35,73,82,48,56,69,46,57,30,39,51,51,36,42,26,56,44,34,50,52,56,66,52,69,67,58,52,51,51,42,48,50,22,58,74,68,68,46,90,70,90,66,71,82,72,53,66,62,66,84,80,63,84,73,42,46,43,64,40,34,40,33,39,46,37,25,50,34,36,42,40,62,68,37,73,48,63,48,36,77,38,27,25,35,45,36,29,51,70,81,9,32,67,62,52,58,47,48,52,50,34,37,40,23,43,37,61,49,73,67,84,82,48,46,23,81,84,44,92,77,55,53,68,41,37,33,38,41,29,32,30,48,81,89,46,79,45,78,46,81,44,58,77,79,68,54,14,39,88,83,43,25,63,38,43,62,44,44,73,65,58,50,54,41,22,61,39,74,44,93,85,62,44,35,28,37,27,69,62,57,48,40,38,51,48,49,48,52,54,50,52,50,50,52,36,52,49,34,50,51,52,23,51,52,35,58,68,67,45,63,80,76,86,57,75,50,44,54,70,76,62,39,47,31,68,68,66,66,53,83,47,72,69,55,49,54,56,54,56,68,27,41,68,66,54,72,68,54,54,48,46,50,53,48,47,53,48,47,51,51,50,56,70,59,61,58,47,66,54,53,35,49,49,43,51,50,41,35,53,50,50,54,49,46,49,54,50,49,54,50,51,49,53,50,47,55,50,47,50,58,47,46,45,52,52,34,46,51,33,47,58,28,34,54,52,28,41,72,56,42,81,72,77,93,90,89,90,89,64,91,62,75,86,42,67,71,49,51,45,48,50,59,39,47,47,51,58,47,73,59,50,84,74,73,98,40,66,42,96,75,77,79,66,90,64,92,78,76,77,69,52,69,70,66,62,84,77,65,79,89,78,87,60,66,40,35,42,59,28,40,50,50,41,46,53,44,47,50,50,44,51,54,59,64,63,59,74,76,79,77,86,76,54,74,64,49,52,53,59,29,50,55,87,49,86,55,99,58,30,53,43,47,47,49,49,46,47,43,43,43,53,50,43,50,51,45,47,52,47,41,35,62,72,66,63,53,61,76,70,76,78,79,76,79,77,54,61,63,56,48,50,45,51,49,48,50,37,52,49,36,50,51,46,34,54,49,37,48,53,48,40,54,51,44,52,52,48,47,51,53,48,48,52,53,47,51,53,50,42,22,27,45,50,43,28,74,40,36,69,53,48,51,51,32,49,53,34,48,52,50,23,50,52,34,45,53,55,34,68,68,60,71,61,61,65,59,23,51,48,33,41,52,47,47,61,66,58,65,37,70,63,52,52,51,40,25,53,50,34,28,34,59,41,71,43,66,80,58,58,69,40,85,37,82,35,69,58,61,98,27,37,43,34,35,23,40,40,34,82,68,94,51,38,45,78,73,69,46,51,73,30,50,49,52,49,52,48,51,18,43,51,53,28,54,55,66,68,42,91,55,58,33,32,36,39,33,49,47,78,54,61,57,45,24,67,56,43,33,35,33,42,48,52,51,60,70,70,45,84,34,25,35,39,36,39,37,49,56,64,63,49,54,46,39,53,62,68,35,78,62,29,37,63,42,78,47,66,88,55,87,70,85,72,86,57,59,53,50,28,31,48,34,30,32,39,46,80,44,91,68,31,10,35,41,73,39,54,46,61,50,72,30,32,67,45,28,48,51,50,34,51,54,52,66,68,39,89,77,71,77,54,57,54,55,40,27,50,30,51,39,49,20,47,47,27,37,41,26,52,43,33,39,40,72,51,68,41,54,88,78,42,52,82,87,53,77,76,57,61,72,46,49,40,54,30,53,35,49,54,68,58,46,49,52,44,48,50,50,38,47,48,27,49,51,22,51,64,34,94,47,71,45,26,75,77,49,58,80,50,69,67,55,51,50,49,51,47,51,53,50,48,63,67,76,104,135,74,86,38,40,62,53,57,50,54,63,53,35,72,80,48,57,69,47,57,31,39,51,51,35,41,25,55,45,33,50,52,57,64,51,68,67,60,51,52,51,42,48,49,21,59,74,69,69,46,90,73,90,66,69,83,73,55,65,62,65,83,81,62,84,74,43,46,41,63,39,34,38,35,40,46,37,26,50,34,36,41,40,64,68,36,71,47,63,47,38,75,38,27,25,36,44,36,30,51,70,81,10,32,66,63,51,58,46,47,52,49,34,38,39,23,43,38,61,48,74,66,84,83,47,46,23,80,84,44,93,75,55,52,69,41,37,33,38,42,29,32,30,49,81,88,45,78,45,76,45,80,42,60,77,78,70,56,15,40,86,82,42,26,62,40,45,62,45,43,72,64,56,52,53,40,22,61,40,73,44,93,83,64,42,35,29,37,29,69,62,56,46,39,39,52,49,48,47,53,55,50,52,50,51,50,37,51,49,34,48,52,52,23,50,52,34,58,69,65,44,63,82,76,87,58,72,52,45,54,70,75,62,38,45,29,66,68,65,66,53,83,49,73,69,54,51,52,59,53,58,68,28,41,67,68,53,70,68,53,54,47,47,51,52,48,48,53,48,47,49,52,51,56,70,60,61,57,49,66,56,52,35,48,50,43,51,50,39,35,53,50,50,52,49,46,50,53,51,48,54,50,51,50,53,49,47,54,50,48,49,59,48,47,44,50,50,34,46,52,31,47,59,26,34,53,52,27,40,74,56,42,84,74,79,96,90,92,89,93,66,90,63,75,88,42,67,72,48,51,42,48,48,59,42,46,45,52,57,48,74,57,50,83,72,73,98,38,63,42,94,74,77,79,68,91,67,92,79,76,77,70,54,71,72,67,63,86,79,68,78,90,79,89,60,67,40,33,41,61,28,38,49,47,41,46,53,45,47,50,51,45,49,54,57,63,63,59,75,77,80,76,87,74,51,77,64,47,51,53,58,31,50,54,87,47,87,55,97,61,31,53,43,47,47,51,49,45,47,41,44,42,53,50,45,49,49,45,46,52,46,41,35,62,73,66,65,50,60,77,70,76,76,80,76,78,76,54,61,63,58,47,49,46,51,49,47,49,38,52,48,36,50,50,46,35,52,51,38,48,52,47,40,54,50,45,52,50,49,48,52,53,50,48,52,52,47,51,54,49,44,21,26,46,48,44,27,75,39,36,69,51,50,51,50,30,51,52,35,47,52,49,23,50,51,35,45,52,54,33,68,68,60,70,61,61,64,58,22,52,49,33,42,52,47,48,63,65,61,65,37,70,63,51,53,51,40,25,53,50,35,28,35,60,40,70,44,66,79,57,58,69,39,84,37,81,37,69,57,62,96,28,38,43,34,36,22,41,39,36,81,80,83,51,38,44,76,73,68,46,50,73,32,49,49,51,49,51,48,51,18,43,49,53,27,54,54,67,67,44,91,56,57,36,34,36,39,33,48,48,80,54,60,57,45,24,67,54,43,33,34,33,42,50,51,50,60,69,69,46,85,32,25,36,40,36,39,38,47,54,64,63,48,53,45,40,51,63,68,35,78,62,30,36,64,41,79,46,64,87,53,86,70,85,72,88,58,62,52,51,28,33,48,35,30,31,39,46,81,43,91,67,31,10,34,42,73,38,53,44,61,50,72,30,33,68,46,27,46,50,52,35,52,53,52,65,67,39,88,78,71,76,56,57,55,54,38,27,50,31,51,39,49,18,47,46,27,37,42,24,53,42,34,39,40,72,52,68,42,53,88,76,42,50,82,88,53,76,75,58,61,73,45,49,39,55,30,53,34,48,55,68,56,48,48,52,44,48,50,51,38,47,48,27,50,51,21,51,62,35,93,46,73,45,24,77,77,50,59,79,50,68,69,55,52,49,49,53,48,51,54,50,47,62,66,76,104